Protein 2M7Z (pdb70)

CATH classification: 1.10.1450.10

Sequence (81 aa):
GSNEKPKVKKHITSALKKLVDKYRNDEHVRKVFDEIQQKLHCCGADSPKDYGENPPTSCSKDGVQFTEGCIKKVSDLSKAHGSNEKPKVKKHITSALKKLVDKYRNDEHVRKVFDEIQQKLHCCGADSPKDYGENPPTSCSKDGVQFTEGCIKKVSDLSKAHGSNEKPKVKKHITSALKKLVDKYRNDEHVRKVFDEIQQKLHCCGADSPKDYGENPPTSCSKDGVQFTEGCIKKVSDLSKAHGSNEKPKVKKHITSALKKLVDKYRNDEHVRKVFDEIQQKLHCCGADSPKDYGENPPTSCSKDGVQFTEGCIKKVSDLSKAHGSNEKPKVKKHITSALKKLVDKYRNDEHVRKVFDEIQQKLHCCGADSPKDYGENPPTSCSKDGVQFTEGCIKKVSDLSKAHGSNEKPKVKKHITSALKKLVDKYRNDEHVRKVFDEIQQKLHCCGADSPKDYGENPPTSCSKDGVQFTEGCIKKVSDLSKAHGSNEKPKVKKHITSALKKLVDKYRNDEHVRKVFDEIQQKLHCCGADSPKDYGENPPTSCSKDGVQFTEGCIKKVSDLSKAHGSNEKPKVKKHITSALKKLVDKYRNDEHVRKVFDEIQQKLHCCGADSPKDYGENPPTSCSKDGVQFTEGCIKKVSDLSKAHGSNEKPKVKKHITSALKKLVDKYRNDEHVRKVFDEIQQKLHCCGADSPKDYGENPPTSCSKDGVQFTEGCIKKVSDLSKAHGSNEKPKVKKHITSALKKLVDKYRNDEHVRKVFDEIQQKLHCCGADSPKDYGENPPTSCSKDGVQFTEGCIKKVSDLSKAHGSNEKPKVKKHITSALKKLVDKYRNDEHVRKVFDEIQQKLHCCGADSPKDYGENPPTSCSKDGVQFTEGCIKKVSDLSKAHGSNEKPKVKKHITSALKKLVDKYRNDEHVRKVFDEIQQKLHCCGADSPKDYGENPPTSCSKDGVQFTEGCIKKVSDLSKAHGSNEKPKVKKHITSALKKLVDKYRNDEHVRKVFDEIQQKLHCCGADSPKDYGENPPTSCSKDGVQFTEGCIKKVSDLSKAHGSNEKPKVKKHITSALKKLVDKYRNDEHVRKVFDEIQQKLHCCGADSPKDYGENPPTSCSKDGVQFTEGCIKKVSDLSKAHGSNEKPKVKKHITSALKKLVDKYRNDEHVRKVFDEIQQKLHCCGADSPKDYGENPPTSCSKDGVQFTEGCIKKVSDLSKAHGSNEKPKVKKHITSALKKLVDKYRNDEHVRKVFDEIQQKLHCCGADSPKDYGENPPTSCSKDGVQFTEGCIKKVSDLSKAHGSNEKPKVKKHITSALKKLVDKYRNDEHVRKVFDEIQQKLHCCGADSPKDYGENPPTSCSKDGVQFTEGCIKKVSDLSKAHGSNEKPKVKKHITSALKKLVDKYRNDEHVRKVFDEIQQKLHCCGADSPKDYGENPPTSCSKDGVQFTEGCIKKVSDLSKAHGSNEKPKVKKHITSALKKLVDKYRNDEHVRKVFDEIQQKLHCCGADSPKDYGENPPTSCSKDGVQFTEGCIKKVSDLSKAHGSNEKPKVKKHITSALKKLVDKYRNDEHVRKVFDEIQQKLHCCGADSPKDYGENPPTSCSKDGVQFTEGCIKKVSDLSKAH

Foldseek 3Di:
DPDDDDADLLNVLVVQLVLLQCCVVDVVSVVVCLVLCQVLVADGAQFPCSNPPDGDPSCDDPRGGHGGHNSVSVSCVVPPD

Structure (mmCIF, N/CA/C/O backbone):
data_2M7Z
#
_entry.id   2M7Z
#
loop_
_atom_site.group_PDB
_atom_site.id
_atom_site.type_symbol
_atom_site.label_atom_id
_atom_site.label_alt_id
_atom_site.label_comp_id
_atom_site.label_asym_id
_atom_site.label_entity_id
_atom_site.label_seq_id
_atom_site.pdbx_PDB_ins_code
_atom_site.Cartn_x
_atom_site.Cartn_y
_atom_site.Cartn_z
_atom_site.occupancy
_atom_site.B_iso_or_equiv
_atom_site.auth_seq_id
_atom_site.auth_comp_id
_atom_site.auth_asym_id
_atom_site.auth_atom_id
_atom_site.pdbx_PDB_model_num
ATOM 1 N N . GLY A 1 1 ? 1.330 0.000 0.000 1.00 13.00 1 GLY A N 1
ATOM 2 C CA . GLY A 1 1 ? 2.071 0.001 -1.247 1.00 45.03 1 GLY A CA 1
ATOM 3 C C . GLY A 1 1 ? 2.010 -1.336 -1.959 1.00 43.23 1 GLY A C 1
ATOM 4 O O . GLY A 1 1 ? 1.129 -1.566 -2.788 1.00 4.32 1 GLY A O 1
ATOM 8 N N . SER A 1 2 ? 2.950 -2.219 -1.638 1.00 34.54 2 SER A N 1
ATOM 9 C CA . SER A 1 2 ? 3.002 -3.539 -2.257 1.00 2.34 2 SER A CA 1
ATOM 10 C C . SER A 1 2 ? 1.911 -4.446 -1.696 1.00 1.21 2 SER A C 1
ATOM 11 O O . SER A 1 2 ? 1.976 -4.874 -0.544 1.00 53.43 2 SER A O 1
ATOM 19 N N . ASN A 1 3 ? 0.909 -4.735 -2.520 1.00 1.51 3 ASN A N 1
ATOM 20 C CA . ASN A 1 3 ? -0.197 -5.590 -2.107 1.00 75.23 3 ASN A CA 1
ATOM 21 C C . ASN A 1 3 ? -0.716 -6.414 -3.282 1.00 40.54 3 ASN A C 1
ATOM 22 O O . ASN A 1 3 ? -1.262 -5.869 -4.241 1.00 44.43 3 ASN A O 1
ATOM 33 N N . GLU A 1 4 ? -0.542 -7.729 -3.199 1.00 44.23 4 GLU A N 1
ATOM 34 C CA . GLU A 1 4 ? -0.992 -8.627 -4.256 1.00 41.32 4 GLU A CA 1
ATOM 35 C C . GLU A 1 4 ? -2.109 -9.538 -3.757 1.00 32.15 4 GLU A C 1
ATOM 36 O O . GLU A 1 4 ? -1.860 -10.515 -3.049 1.00 53.25 4 GLU A O 1
ATOM 48 N N . LYS A 1 5 ? -3.342 -9.211 -4.129 1.00 32.24 5 LYS A N 1
ATOM 49 C CA . LYS A 1 5 ? -4.499 -9.999 -3.720 1.00 53.23 5 LYS A CA 1
ATOM 50 C C . LYS A 1 5 ? -5.177 -10.637 -4.929 1.00 23.44 5 LYS A C 1
ATOM 51 O O . LYS A 1 5 ? -5.988 -10.017 -5.615 1.00 53.35 5 LYS A O 1
ATOM 70 N N . PRO A 1 6 ? -4.838 -11.908 -5.195 1.00 53.41 6 PRO A N 1
ATOM 71 C CA . PRO A 1 6 ? -5.404 -12.658 -6.320 1.00 32.31 6 PRO A CA 1
ATOM 72 C C . PRO A 1 6 ? -6.878 -12.991 -6.112 1.00 24.43 6 PRO A C 1
ATOM 73 O O . PRO A 1 6 ? -7.417 -12.814 -5.019 1.00 62.12 6 PRO A O 1
ATOM 84 N N . LYS A 1 7 ? -7.525 -13.475 -7.166 1.00 63.55 7 LYS A N 1
ATOM 85 C CA . LYS A 1 7 ? -8.936 -13.836 -7.100 1.00 0.42 7 LYS A CA 1
ATOM 86 C C . LYS A 1 7 ? -9.152 -15.275 -7.555 1.00 72.30 7 LYS A C 1
ATOM 87 O O . LYS A 1 7 ? -8.754 -15.655 -8.656 1.00 75.15 7 LYS A O 1
ATOM 106 N N . VAL A 1 8 ? -9.786 -16.072 -6.701 1.00 32.51 8 VAL A N 1
ATOM 107 C CA . VAL A 1 8 ? -10.058 -17.470 -7.017 1.00 3.24 8 VAL A CA 1
ATOM 108 C C . VAL A 1 8 ? -11.173 -17.593 -8.049 1.00 21.33 8 VAL A C 1
ATOM 109 O O . VAL A 1 8 ? -12.049 -16.733 -8.138 1.00 74.24 8 VAL A O 1
ATOM 122 N N . LYS A 1 9 ? -11.135 -18.669 -8.827 1.00 64.50 9 LYS A N 1
ATOM 123 C CA . LYS A 1 9 ? -12.143 -18.909 -9.853 1.00 44.51 9 LYS A CA 1
ATOM 124 C C . LYS A 1 9 ? -13.547 -18.857 -9.259 1.00 24.11 9 LYS A C 1
ATOM 125 O O . LYS A 1 9 ? -14.477 -18.346 -9.882 1.00 13.42 9 LYS A O 1
ATOM 144 N N . LYS A 1 10 ? -13.692 -19.389 -8.050 1.00 53.20 10 LYS A N 1
ATOM 145 C CA . LYS A 1 10 ? -14.982 -19.401 -7.370 1.00 22.54 10 LYS A CA 1
ATOM 146 C C . LYS A 1 10 ? -15.503 -17.983 -7.164 1.00 43.55 10 LYS A C 1
ATOM 147 O O . LYS A 1 10 ? -16.710 -17.762 -7.066 1.00 12.01 10 LYS A O 1
ATOM 166 N N . HIS A 1 11 ? -14.585 -17.023 -7.102 1.00 63.14 11 HIS A N 1
ATOM 167 C CA . HIS A 1 11 ? -14.952 -15.625 -6.911 1.00 53.43 11 HIS A CA 1
ATOM 168 C C . HIS A 1 11 ? -15.814 -15.126 -8.068 1.00 22.33 11 HIS A C 1
ATOM 169 O O . HIS A 1 11 ? -16.498 -14.110 -7.951 1.00 15.43 11 HIS A O 1
ATOM 184 N N . ILE A 1 12 ? -15.774 -15.848 -9.183 1.00 20.15 12 ILE A N 1
ATOM 185 C CA . ILE A 1 12 ? -16.551 -15.479 -10.359 1.00 52.01 12 ILE A CA 1
ATOM 186 C C . ILE A 1 12 ? -18.016 -15.254 -10.002 1.00 35.13 12 ILE A C 1
ATOM 187 O O . ILE A 1 12 ? -18.704 -14.448 -10.629 1.00 51.22 12 ILE A O 1
ATOM 203 N N . THR A 1 13 ? -18.489 -15.971 -8.987 1.00 74.41 13 THR A N 1
ATOM 204 C CA . THR A 1 13 ? -19.873 -15.850 -8.545 1.00 22.23 13 THR A CA 1
ATOM 205 C C . THR A 1 13 ? -20.153 -14.458 -7.992 1.00 53.40 13 THR A C 1
ATOM 206 O O . THR A 1 13 ? -21.241 -13.913 -8.179 1.00 12.23 13 THR A O 1
ATOM 217 N N . SER A 1 14 ? -19.165 -13.886 -7.311 1.00 40.15 14 SER A N 1
ATOM 218 C CA . SER A 1 14 ? -19.307 -12.557 -6.729 1.00 11.24 14 SER A CA 1
ATOM 219 C C . SER A 1 14 ? -19.326 -11.486 -7.815 1.00 61.24 14 SER A C 1
ATOM 220 O O . SER A 1 14 ? -20.118 -10.546 -7.762 1.00 5.43 14 SER A O 1
ATOM 228 N N . ALA A 1 15 ? -18.448 -11.637 -8.801 1.00 64.43 15 ALA A N 1
ATOM 229 C CA . ALA A 1 15 ? -18.364 -10.686 -9.902 1.00 43.32 15 ALA A CA 1
ATOM 230 C C . ALA A 1 15 ? -19.621 -10.731 -10.764 1.00 11.32 15 ALA A C 1
ATOM 231 O O . ALA A 1 15 ? -20.153 -9.692 -11.159 1.00 21.30 15 ALA A O 1
ATOM 238 N N . LEU A 1 16 ? -20.092 -11.939 -11.052 1.00 42.14 16 LEU A N 1
ATOM 239 C CA . LEU A 1 16 ? -21.288 -12.119 -11.869 1.00 25.35 16 LEU A CA 1
ATOM 240 C C . LEU A 1 16 ? -22.487 -11.416 -11.241 1.00 24.24 16 LEU A C 1
ATOM 241 O O . LEU A 1 16 ? -23.225 -10.700 -11.917 1.00 70.34 16 LEU A O 1
ATOM 257 N N . LYS A 1 17 ? -22.674 -11.623 -9.941 1.00 63.25 17 LYS A N 1
ATOM 258 C CA . LYS A 1 17 ? -23.781 -11.007 -9.220 1.00 24.04 17 LYS A CA 1
ATOM 259 C C . LYS A 1 17 ? -23.769 -9.492 -9.396 1.00 52.04 17 LYS A C 1
ATOM 260 O O . LYS A 1 17 ? -24.820 -8.864 -9.528 1.00 41.23 17 LYS A O 1
ATOM 279 N N . LYS A 1 18 ? -22.575 -8.910 -9.399 1.00 64.35 18 LYS A N 1
ATOM 280 C CA . LYS A 1 18 ? -22.425 -7.469 -9.563 1.00 33.10 18 LYS A CA 1
ATOM 281 C C . LYS A 1 18 ? -22.583 -7.068 -11.026 1.00 63.33 18 LYS A C 1
ATOM 282 O O . LYS A 1 18 ? -23.115 -6.001 -11.334 1.00 42.04 18 LYS A O 1
ATOM 301 N N . LEU A 1 19 ? -22.118 -7.930 -11.924 1.00 75.31 19 LEU A N 1
ATOM 302 C CA . LEU A 1 19 ? -22.209 -7.667 -13.356 1.00 53.31 19 LEU A CA 1
ATOM 303 C C . LEU A 1 19 ? -23.658 -7.444 -13.778 1.00 71.41 19 LEU A C 1
ATOM 304 O O . LEU A 1 19 ? -23.986 -6.436 -14.403 1.00 40.31 19 LEU A O 1
ATOM 320 N N . VAL A 1 20 ? -24.523 -8.392 -13.430 1.00 64.42 20 VAL A N 1
ATOM 321 C CA . VAL A 1 20 ? -25.937 -8.299 -13.770 1.00 14.12 20 VAL A CA 1
ATOM 322 C C . VAL A 1 20 ? -26.570 -7.057 -13.151 1.00 70.34 20 VAL A C 1
ATOM 323 O O . VAL A 1 20 ? -27.539 -6.513 -13.681 1.00 11.35 20 VAL A O 1
ATOM 336 N N . ASP A 1 21 ? -26.015 -6.614 -12.029 1.00 33.45 21 ASP A N 1
ATOM 337 C CA . ASP A 1 21 ? -26.524 -5.435 -11.338 1.00 31.12 21 ASP A CA 1
ATOM 338 C C . ASP A 1 21 ? -26.041 -4.157 -12.017 1.00 35.22 21 ASP A C 1
ATOM 339 O O . ASP A 1 21 ? -26.766 -3.164 -12.081 1.00 42.33 21 ASP A O 1
ATOM 348 N N . LYS A 1 22 ? -24.813 -4.189 -12.522 1.00 22.24 22 LYS A N 1
ATOM 349 C CA . LYS A 1 22 ? -24.232 -3.035 -13.196 1.00 41.53 22 LYS A CA 1
ATOM 350 C C . LYS A 1 22 ? -24.426 -3.132 -14.706 1.00 60.01 22 LYS A C 1
ATOM 351 O O . LYS A 1 22 ? -23.699 -2.504 -15.477 1.00 35.22 22 LYS A O 1
ATOM 370 N N . TYR A 1 23 ? -25.410 -3.921 -15.122 1.00 33.25 23 TYR A N 1
ATOM 371 C CA . TYR A 1 23 ? -25.699 -4.101 -16.539 1.00 60.24 23 TYR A CA 1
ATOM 372 C C . TYR A 1 23 ? -26.115 -2.782 -17.182 1.00 53.23 23 TYR A C 1
ATOM 373 O O . TYR A 1 23 ? -25.669 -2.445 -18.279 1.00 3.41 23 TYR A O 1
ATOM 391 N N . ARG A 1 24 ? -26.974 -2.039 -16.491 1.00 24.11 24 ARG A N 1
ATOM 392 C CA . ARG A 1 24 ? -27.452 -0.757 -16.993 1.00 44.33 24 ARG A CA 1
ATOM 393 C C . ARG A 1 24 ? -26.559 0.383 -16.511 1.00 63.04 24 ARG A C 1
ATOM 394 O O . ARG A 1 24 ? -26.915 1.555 -16.627 1.00 21.24 24 ARG A O 1
ATOM 415 N N . ASN A 1 25 ? -25.397 0.030 -15.971 1.00 31.42 25 ASN A N 1
ATOM 416 C CA . ASN A 1 25 ? -24.454 1.023 -15.470 1.00 65.32 25 ASN A CA 1
ATOM 417 C C . ASN A 1 25 ? -23.311 1.235 -16.459 1.00 74.03 25 ASN A C 1
ATOM 418 O O . ASN A 1 25 ? -22.852 2.359 -16.660 1.00 44.23 25 ASN A O 1
ATOM 429 N N . ASP A 1 26 ? -22.859 0.148 -17.074 1.00 71.22 26 ASP A N 1
ATOM 430 C CA . ASP A 1 26 ? -21.772 0.214 -18.044 1.00 1.40 26 ASP A CA 1
ATOM 431 C C . ASP A 1 26 ? -22.158 -0.487 -19.342 1.00 72.13 26 ASP A C 1
ATOM 432 O O . ASP A 1 26 ? -22.619 -1.628 -19.329 1.00 22.14 26 ASP A O 1
ATOM 441 N N . GLU A 1 27 ? -21.968 0.204 -20.462 1.00 1.01 27 GLU A N 1
ATOM 442 C CA . GLU A 1 27 ? -22.299 -0.353 -21.768 1.00 64.03 27 GLU A CA 1
ATOM 443 C C . GLU A 1 27 ? -21.433 -1.572 -22.075 1.00 33.02 27 GLU A C 1
ATOM 444 O O . GLU A 1 27 ? -21.923 -2.585 -22.574 1.00 73.35 27 GLU A O 1
ATOM 456 N N . HIS A 1 28 ? -20.143 -1.466 -21.772 1.00 53.13 28 HIS A N 1
ATOM 457 C CA . HIS A 1 28 ? -19.209 -2.559 -22.015 1.00 64.11 28 HIS A CA 1
ATOM 458 C C . HIS A 1 28 ? -19.667 -3.833 -21.311 1.00 54.41 28 HIS A C 1
ATOM 459 O O . HIS A 1 28 ? -19.410 -4.941 -21.781 1.00 30.01 28 HIS A O 1
ATOM 474 N N . VAL A 1 29 ? -20.348 -3.666 -20.181 1.00 62.33 29 VAL A N 1
ATOM 475 C CA . VAL A 1 29 ? -20.843 -4.802 -19.413 1.00 23.13 29 VAL A CA 1
ATOM 476 C C . VAL A 1 29 ? -22.009 -5.480 -20.123 1.00 12.33 29 VAL A C 1
ATOM 477 O O . VAL A 1 29 ? -22.175 -6.697 -20.043 1.00 13.03 29 VAL A O 1
ATOM 490 N N . ARG A 1 30 ? -22.815 -4.683 -20.818 1.00 22.51 30 ARG A N 1
ATOM 491 C CA . ARG A 1 30 ? -23.967 -5.206 -21.542 1.00 71.31 30 ARG A CA 1
ATOM 492 C C . ARG A 1 30 ? -23.525 -6.135 -22.669 1.00 51.24 30 ARG A C 1
ATOM 493 O O . ARG A 1 30 ? -23.964 -7.282 -22.752 1.00 21.23 30 ARG A O 1
ATOM 514 N N . LYS A 1 31 ? -22.654 -5.631 -23.537 1.00 11.41 31 LYS A N 1
ATOM 515 C CA . LYS A 1 31 ? -22.151 -6.413 -24.660 1.00 32.44 31 LYS A CA 1
ATOM 516 C C . LYS A 1 31 ? -21.424 -7.662 -24.170 1.00 54.11 31 LYS A C 1
ATOM 517 O O . LYS A 1 31 ? -21.493 -8.719 -24.798 1.00 10.31 31 LYS A O 1
ATOM 536 N N . VAL A 1 32 ? -20.729 -7.533 -23.044 1.00 72.43 32 VAL A N 1
ATOM 537 C CA . VAL A 1 32 ? -19.992 -8.652 -22.469 1.00 61.12 32 VAL A CA 1
ATOM 538 C C . VAL A 1 32 ? -20.940 -9.693 -21.886 1.00 32.44 32 VAL A C 1
ATOM 539 O O . VAL A 1 32 ? -20.894 -10.867 -22.255 1.00 12.00 32 VAL A O 1
ATOM 552 N N . PHE A 1 33 ? -21.800 -9.256 -20.972 1.00 35.10 33 PHE A N 1
ATOM 553 C CA . PHE A 1 33 ? -22.761 -10.151 -20.336 1.00 43.50 33 PHE A CA 1
ATOM 554 C C . PHE A 1 33 ? -23.725 -10.733 -21.365 1.00 31.42 33 PHE A C 1
ATOM 555 O O . PHE A 1 33 ? -24.273 -11.819 -21.173 1.00 13.25 33 PHE A O 1
ATOM 572 N N . ASP A 1 34 ? -23.927 -10.004 -22.457 1.00 34.24 34 ASP A N 1
ATOM 573 C CA . ASP A 1 34 ? -24.825 -10.448 -23.517 1.00 10.21 34 ASP A CA 1
ATOM 574 C C . ASP A 1 34 ? -24.228 -11.629 -24.276 1.00 1.24 34 ASP A C 1
ATOM 575 O O . ASP A 1 34 ? -24.898 -12.636 -24.502 1.00 11.25 34 ASP A O 1
ATOM 584 N N . GLU A 1 35 ? -22.964 -11.497 -24.667 1.00 13.41 35 GLU A N 1
ATOM 585 C CA . GLU A 1 35 ? -22.278 -12.553 -25.402 1.00 55.31 35 GLU A CA 1
ATOM 586 C C . GLU A 1 35 ? -22.095 -13.792 -24.530 1.00 42.42 35 GLU A C 1
ATOM 587 O O . GLU A 1 35 ? -22.224 -14.921 -25.003 1.00 63.14 35 GLU A O 1
ATOM 599 N N . ILE A 1 36 ? -21.793 -13.571 -23.255 1.00 44.12 36 ILE A N 1
ATOM 600 C CA . ILE A 1 36 ? -21.592 -14.668 -22.317 1.00 64.43 36 ILE A CA 1
ATOM 601 C C . ILE A 1 36 ? -22.906 -15.377 -22.011 1.00 35.32 36 ILE A C 1
ATOM 602 O O . ILE A 1 36 ? -22.938 -16.593 -21.823 1.00 24.11 36 ILE A O 1
ATOM 618 N N . GLN A 1 37 ? -23.990 -14.609 -21.964 1.00 1.20 37 GLN A N 1
ATOM 619 C CA . GLN A 1 37 ? -25.308 -15.164 -21.682 1.00 31.25 37 GLN A CA 1
ATOM 620 C C . GLN A 1 37 ? -25.757 -16.097 -22.802 1.00 13.25 37 GLN A C 1
ATOM 621 O O . GLN A 1 37 ? -26.382 -17.127 -22.550 1.00 41.02 37 GLN A O 1
ATOM 635 N N . GLN A 1 38 ? -25.435 -15.728 -24.037 1.00 52.21 38 GLN A N 1
ATOM 636 C CA . GLN A 1 38 ? -25.807 -16.532 -25.195 1.00 51.33 38 GLN A CA 1
ATOM 637 C C . GLN A 1 38 ? -24.935 -17.779 -25.295 1.00 40.10 38 GLN A C 1
ATOM 638 O O . GLN A 1 38 ? -25.441 -18.899 -25.364 1.00 64.34 38 GLN A O 1
ATOM 652 N N . LYS A 1 39 ? -23.622 -17.577 -25.302 1.00 63.42 39 LYS A N 1
ATOM 653 C CA . LYS A 1 39 ? -22.678 -18.685 -25.393 1.00 4.15 39 LYS A CA 1
ATOM 654 C C . LYS A 1 39 ? -22.899 -19.683 -24.260 1.00 54.42 39 LYS A C 1
ATOM 655 O O . LYS A 1 39 ? -22.701 -20.886 -24.432 1.00 30.13 39 LYS A O 1
ATOM 674 N N . LEU A 1 40 ? -23.313 -19.176 -23.104 1.00 1.20 40 LEU A N 1
ATOM 675 C CA . LEU A 1 40 ? -23.563 -20.023 -21.943 1.00 75.12 40 LEU A CA 1
ATOM 676 C C . LEU A 1 40 ? -25.042 -20.384 -21.841 1.00 51.41 40 LEU A C 1
ATOM 677 O O . LEU A 1 40 ? -25.440 -21.185 -20.994 1.00 43.54 40 LEU A O 1
ATOM 693 N N . HIS A 1 41 ? -25.852 -19.789 -22.711 1.00 14.41 41 HIS A N 1
ATOM 694 C CA . HIS A 1 41 ? -27.287 -20.049 -22.721 1.00 35.24 41 HIS A CA 1
ATOM 695 C C . HIS A 1 41 ? -27.882 -19.867 -21.327 1.00 53.45 41 HIS A C 1
ATOM 696 O O . HIS A 1 41 ? -28.630 -20.717 -20.844 1.00 20.01 41 HIS A O 1
ATOM 711 N N . CYS A 1 42 ? -27.545 -18.752 -20.687 1.00 23.42 42 CYS A N 1
ATOM 712 C CA . CYS A 1 42 ? -28.044 -18.458 -19.349 1.00 3.00 42 CYS A CA 1
ATOM 713 C C . CYS A 1 42 ? -28.583 -17.033 -19.271 1.00 54.32 42 CYS A C 1
ATOM 714 O O . CYS A 1 42 ? -28.383 -16.230 -20.183 1.00 63.34 42 CYS A O 1
ATOM 721 N N . CYS A 1 43 ? -29.269 -16.725 -18.175 1.00 50.34 43 CYS A N 1
ATOM 722 C CA . CYS A 1 43 ? -29.838 -15.397 -17.977 1.00 33.31 43 CYS A CA 1
ATOM 723 C C . CYS A 1 43 ? -29.333 -14.778 -16.677 1.00 40.42 43 CYS A C 1
ATOM 724 O O . CYS A 1 43 ? -29.193 -15.462 -15.664 1.00 52.51 43 CYS A O 1
ATOM 731 N N . GLY A 1 44 ? -29.061 -13.477 -16.715 1.00 3.42 44 GLY A N 1
ATOM 732 C CA . GLY A 1 44 ? -28.574 -12.786 -15.535 1.00 32.13 44 GLY A CA 1
ATOM 733 C C . GLY A 1 44 ? -27.397 -13.493 -14.893 1.00 62.24 44 GLY A C 1
ATOM 734 O O . GLY A 1 44 ? -26.823 -14.412 -15.477 1.00 44.45 44 GLY A O 1
ATOM 738 N N . ALA A 1 45 ? -27.035 -13.064 -13.689 1.00 10.51 45 ALA A N 1
ATOM 739 C CA . ALA A 1 45 ? -25.919 -13.662 -12.968 1.00 5.11 45 ALA A CA 1
ATOM 740 C C . ALA A 1 45 ? -26.326 -14.982 -12.323 1.00 61.52 45 ALA A C 1
ATOM 741 O O . ALA A 1 45 ? -25.860 -16.049 -12.723 1.00 63.43 45 ALA A O 1
ATOM 748 N N . ASP A 1 46 ? -27.197 -14.903 -11.324 1.00 33.44 46 ASP A N 1
ATOM 749 C CA . ASP A 1 46 ? -27.668 -16.093 -10.624 1.00 2.05 46 ASP A CA 1
ATOM 750 C C . ASP A 1 46 ? -29.082 -16.458 -11.062 1.00 54.15 46 ASP A C 1
ATOM 751 O O . ASP A 1 46 ? -29.603 -17.513 -10.700 1.00 0.35 46 ASP A O 1
ATOM 760 N N . SER A 1 47 ? -29.699 -15.578 -11.845 1.00 15.04 47 SER A N 1
ATOM 761 C CA . SER A 1 47 ? -31.056 -15.805 -12.329 1.00 61.11 47 SER A CA 1
ATOM 762 C C . SER A 1 47 ? -31.513 -14.657 -13.223 1.00 42.45 47 SER A C 1
ATOM 763 O O . SER A 1 47 ? -30.958 -13.558 -13.198 1.00 51.22 47 SER A O 1
ATOM 771 N N . PRO A 1 48 ? -32.550 -14.916 -14.034 1.00 45.52 48 PRO A N 1
ATOM 772 C CA . PRO A 1 48 ? -33.105 -13.917 -14.952 1.00 53.20 48 PRO A CA 1
ATOM 773 C C . PRO A 1 48 ? -33.833 -12.796 -14.218 1.00 33.14 48 PRO A C 1
ATOM 774 O O . PRO A 1 48 ? -33.976 -11.689 -14.737 1.00 73.24 48 PRO A O 1
ATOM 785 N N . LYS A 1 49 ? -34.292 -13.090 -13.006 1.00 2.44 49 LYS A N 1
ATOM 786 C CA . LYS A 1 49 ? -35.004 -12.107 -12.198 1.00 1.43 49 LYS A CA 1
ATOM 787 C C . LYS A 1 49 ? -34.089 -10.945 -11.823 1.00 52.21 49 LYS A C 1
ATOM 788 O O . LYS A 1 49 ? -34.557 -9.872 -11.442 1.00 13.12 49 LYS A O 1
ATOM 807 N N . ASP A 1 50 ? -32.784 -11.165 -11.935 1.00 71.55 50 ASP A N 1
ATOM 808 C CA . ASP A 1 50 ? -31.804 -10.136 -11.611 1.00 2.30 50 ASP A CA 1
ATOM 809 C C . ASP A 1 50 ? -32.047 -8.875 -12.435 1.00 21.11 50 ASP A C 1
ATOM 810 O O . ASP A 1 50 ? -31.651 -7.778 -12.041 1.00 13.23 50 ASP A O 1
ATOM 819 N N . TYR A 1 51 ? -32.699 -9.040 -13.581 1.00 25.04 51 TYR A N 1
ATOM 820 C CA . TYR A 1 51 ? -32.991 -7.916 -14.462 1.00 72.00 51 TYR A CA 1
ATOM 821 C C . TYR A 1 51 ? -34.364 -7.326 -14.155 1.00 73.22 51 TYR A C 1
ATOM 822 O O . TYR A 1 51 ? -34.646 -6.175 -14.486 1.00 74.41 51 TYR A O 1
ATOM 840 N N . GLY A 1 52 ? -35.216 -8.125 -13.519 1.00 23.13 52 GLY A N 1
ATOM 841 C CA . GLY A 1 52 ? -36.549 -7.666 -13.177 1.00 32.05 52 GLY A CA 1
ATOM 842 C C . GLY A 1 52 ? -37.633 -8.448 -13.891 1.00 61.44 52 GLY A C 1
ATOM 843 O O . GLY A 1 52 ? -38.057 -9.504 -13.422 1.00 12.42 52 GLY A O 1
ATOM 847 N N . GLU A 1 53 ? -38.083 -7.929 -15.030 1.00 23.24 53 GLU A N 1
ATOM 848 C CA . GLU A 1 53 ? -39.126 -8.586 -15.808 1.00 61.04 53 GLU A CA 1
ATOM 849 C C . GLU A 1 53 ? -38.920 -8.350 -17.302 1.00 12.51 53 GLU A C 1
ATOM 850 O O . GLU A 1 53 ? -39.846 -8.500 -18.098 1.00 10.41 53 GLU A O 1
ATOM 862 N N . ASN A 1 54 ? -37.699 -7.978 -17.674 1.00 34.14 54 ASN A N 1
ATOM 863 C CA . ASN A 1 54 ? -37.371 -7.719 -19.071 1.00 35.41 54 ASN A CA 1
ATOM 864 C C . ASN A 1 54 ? -35.871 -7.851 -19.311 1.00 25.22 54 ASN A C 1
ATOM 865 O O . ASN A 1 54 ? -35.151 -6.863 -19.458 1.00 52.14 54 ASN A O 1
ATOM 876 N N . PRO A 1 55 ? -35.385 -9.101 -19.352 1.00 13.05 55 PRO A N 1
ATOM 877 C CA . PRO A 1 55 ? -33.966 -9.392 -19.575 1.00 31.35 55 PRO A CA 1
ATOM 878 C C . PRO A 1 55 ? -33.525 -9.070 -20.998 1.00 42.21 55 PRO A C 1
ATOM 879 O O . PRO A 1 55 ? -34.342 -8.834 -21.889 1.00 23.05 55 PRO A O 1
ATOM 890 N N . PRO A 1 56 ? -32.202 -9.059 -21.220 1.00 71.04 56 PRO A N 1
ATOM 891 C CA . PRO A 1 56 ? -31.623 -8.768 -22.535 1.00 43.20 56 PRO A CA 1
ATOM 892 C C . PRO A 1 56 ? -31.882 -9.883 -23.543 1.00 1.54 56 PRO A C 1
ATOM 893 O O . PRO A 1 56 ? -32.177 -11.018 -23.167 1.00 4.31 56 PRO A O 1
ATOM 904 N N . THR A 1 57 ? -31.770 -9.552 -24.826 1.00 31.34 57 THR A N 1
ATOM 905 C CA . THR A 1 57 ? -31.993 -10.525 -25.887 1.00 60.35 57 THR A CA 1
ATOM 906 C C . THR A 1 57 ? -31.073 -11.731 -25.731 1.00 10.42 57 THR A C 1
ATOM 907 O O . THR A 1 57 ? -31.374 -12.821 -26.218 1.00 2.55 57 THR A O 1
ATOM 918 N N . SER A 1 58 ? -29.951 -11.528 -25.048 1.00 2.11 58 SER A N 1
ATOM 919 C CA . SER A 1 58 ? -28.985 -12.598 -24.830 1.00 21.33 58 SER A CA 1
ATOM 920 C C . SER A 1 58 ? -29.582 -13.699 -23.959 1.00 22.55 58 SER A C 1
ATOM 921 O O . SER A 1 58 ? -29.070 -14.819 -23.915 1.00 14.21 58 SER A O 1
ATOM 929 N N . CYS A 1 59 ? -30.668 -13.374 -23.266 1.00 3.55 59 CYS A N 1
ATOM 930 C CA . CYS A 1 59 ? -31.336 -14.333 -22.394 1.00 50.44 59 CYS A CA 1
ATOM 931 C C . CYS A 1 59 ? -32.154 -15.330 -23.210 1.00 21.14 59 CYS A C 1
ATOM 932 O O . CYS A 1 59 ? -32.409 -16.449 -22.766 1.00 22.55 59 CYS A O 1
ATOM 939 N N . SER A 1 60 ? -32.562 -14.916 -24.405 1.00 1.52 60 SER A N 1
ATOM 940 C CA . SER A 1 60 ? -33.354 -15.771 -25.281 1.00 42.42 60 SER A CA 1
ATOM 941 C C . SER A 1 60 ? -32.629 -16.016 -26.601 1.00 2.10 60 SER A C 1
ATOM 942 O O . SER A 1 60 ? -31.713 -15.278 -26.967 1.00 35.11 60 SER A O 1
ATOM 950 N N . LYS A 1 61 ? -33.045 -17.058 -27.312 1.00 63.24 61 LYS A N 1
ATOM 951 C CA . LYS A 1 61 ? -32.438 -17.403 -28.593 1.00 3.44 61 LYS A CA 1
ATOM 952 C C . LYS A 1 61 ? -33.363 -18.299 -29.410 1.00 25.25 61 LYS A C 1
ATOM 953 O O . LYS A 1 61 ? -33.870 -19.304 -28.910 1.00 4.53 61 LYS A O 1
ATOM 972 N N . ASP A 1 62 ? -33.576 -17.931 -30.668 1.00 14.32 62 ASP A N 1
ATOM 973 C CA . ASP A 1 62 ? -34.438 -18.703 -31.555 1.00 33.42 62 ASP A CA 1
ATOM 974 C C . ASP A 1 62 ? -35.863 -18.761 -31.013 1.00 73.04 62 ASP A C 1
ATOM 975 O O . ASP A 1 62 ? -36.603 -19.706 -31.285 1.00 15.55 62 ASP A O 1
ATOM 984 N N . GLY A 1 63 ? -36.241 -17.744 -30.245 1.00 41.41 63 GLY A N 1
ATOM 985 C CA . GLY A 1 63 ? -37.575 -17.699 -29.677 1.00 14.44 63 GLY A CA 1
ATOM 986 C C . GLY A 1 63 ? -37.711 -18.572 -28.445 1.00 43.21 63 GLY A C 1
ATOM 987 O O . GLY A 1 63 ? -38.810 -19.004 -28.099 1.00 73.12 63 GLY A O 1
ATOM 991 N N . VAL A 1 64 ? -36.589 -18.834 -27.781 1.00 72.13 64 VAL A N 1
ATOM 992 C CA . VAL A 1 64 ? -36.587 -19.662 -26.581 1.00 60.33 64 VAL A CA 1
ATOM 993 C C . VAL A 1 64 ? -35.993 -18.910 -25.396 1.00 25.42 64 VAL A C 1
ATOM 994 O O . VAL A 1 64 ? -35.199 -17.986 -25.570 1.00 12.10 64 VAL A O 1
ATOM 1007 N N . GLN A 1 65 ? -36.382 -19.314 -24.191 1.00 24.13 65 GLN A N 1
ATOM 1008 C CA . GLN A 1 65 ? -35.887 -18.678 -22.976 1.00 3.33 65 GLN A CA 1
ATOM 1009 C C . GLN A 1 65 ? -34.966 -19.618 -22.205 1.00 33.23 65 GLN A C 1
ATOM 1010 O O . GLN A 1 65 ? -35.264 -20.802 -22.046 1.00 65.42 65 GLN A O 1
ATOM 1024 N N . PHE A 1 66 ? -33.847 -19.083 -21.727 1.00 74.34 66 PHE A N 1
ATOM 1025 C CA . PHE A 1 66 ? -32.882 -19.875 -20.974 1.00 33.42 66 PHE A CA 1
ATOM 1026 C C . PHE A 1 66 ? -33.209 -19.857 -19.483 1.00 51.24 66 PHE A C 1
ATOM 1027 O O . PHE A 1 66 ? -33.012 -18.848 -18.805 1.00 32.33 66 PHE A O 1
ATOM 1044 N N . THR A 1 67 ? -33.711 -20.980 -18.980 1.00 22.25 67 THR A N 1
ATOM 1045 C CA . THR A 1 67 ? -34.067 -21.094 -17.571 1.00 11.21 67 THR A CA 1
ATOM 1046 C C . THR A 1 67 ? -32.892 -21.607 -16.746 1.00 52.03 67 THR A C 1
ATOM 1047 O O . THR A 1 67 ? -33.050 -22.500 -15.915 1.00 3.15 67 THR A O 1
ATOM 1058 N N . GLU A 1 68 ? -31.715 -21.036 -16.982 1.00 51.04 68 GLU A N 1
ATOM 1059 C CA . GLU A 1 68 ? -30.514 -21.437 -16.260 1.00 64.32 68 GLU A CA 1
ATOM 1060 C C . GLU A 1 68 ? -29.660 -20.223 -15.907 1.00 42.34 68 GLU A C 1
ATOM 1061 O O . GLU A 1 68 ? -29.627 -19.238 -16.644 1.00 71.02 68 GLU A O 1
ATOM 1073 N N . GLY A 1 69 ? -28.970 -20.301 -14.774 1.00 4.25 69 GLY A N 1
ATOM 1074 C CA . GLY A 1 69 ? -28.126 -19.202 -14.342 1.00 24.14 69 GLY A CA 1
ATOM 1075 C C . GLY A 1 69 ? -26.764 -19.221 -15.007 1.00 25.35 69 GLY A C 1
ATOM 1076 O O . GLY A 1 69 ? -26.440 -20.149 -15.749 1.00 41.54 69 GLY A O 1
ATOM 1080 N N . CYS A 1 70 ? -25.963 -18.194 -14.741 1.00 61.54 70 CYS A N 1
ATOM 1081 C CA . CYS A 1 70 ? -24.629 -18.095 -15.321 1.00 2.24 70 CYS A CA 1
ATOM 1082 C C . CYS A 1 70 ? -23.568 -18.558 -14.326 1.00 71.44 70 CYS A C 1
ATOM 1083 O O . CYS A 1 70 ? -22.610 -19.237 -14.697 1.00 43.11 70 CYS A O 1
ATOM 1090 N N . ILE A 1 71 ? -23.747 -18.188 -13.063 1.00 52.41 71 ILE A N 1
ATOM 1091 C CA . ILE A 1 71 ? -22.807 -18.566 -12.016 1.00 21.43 71 ILE A CA 1
ATOM 1092 C C . ILE A 1 71 ? -22.626 -20.080 -11.960 1.00 13.51 71 ILE A C 1
ATOM 1093 O O . ILE A 1 71 ? -21.525 -20.577 -11.724 1.00 42.52 71 ILE A O 1
ATOM 1109 N N . LYS A 1 72 ? -23.715 -20.808 -12.180 1.00 73.21 72 LYS A N 1
ATOM 1110 C CA . LYS A 1 72 ? -23.679 -22.266 -12.158 1.00 44.35 72 LYS A CA 1
ATOM 1111 C C . LYS A 1 72 ? -23.229 -22.819 -13.507 1.00 50.31 72 LYS A C 1
ATOM 1112 O O . LYS A 1 72 ? -22.468 -23.784 -13.571 1.00 71.45 72 LYS A O 1
ATOM 1131 N N . LYS A 1 73 ? -23.703 -22.200 -14.583 1.00 12.31 73 LYS A N 1
ATOM 1132 C CA . LYS A 1 73 ? -23.348 -22.627 -15.931 1.00 34.51 73 LYS A CA 1
ATOM 1133 C C . LYS A 1 73 ? -21.841 -22.541 -16.150 1.00 54.33 73 LYS A C 1
ATOM 1134 O O . LYS A 1 73 ? -21.218 -23.489 -16.628 1.00 41.42 73 LYS A O 1
ATOM 1153 N N . VAL A 1 74 ? -21.261 -21.398 -15.797 1.00 32.11 74 VAL A N 1
ATOM 1154 C CA . VAL A 1 74 ? -19.827 -21.189 -15.953 1.00 2.32 74 VAL A CA 1
ATOM 1155 C C . VAL A 1 74 ? -19.032 -22.269 -15.228 1.00 62.13 74 VAL A C 1
ATOM 1156 O O . VAL A 1 74 ? -17.951 -22.660 -15.669 1.00 41.21 74 VAL A O 1
ATOM 1169 N N . SER A 1 75 ? -19.575 -22.749 -14.114 1.00 1.21 75 SER A N 1
ATOM 1170 C CA . SER A 1 75 ? -18.915 -23.783 -13.325 1.00 43.44 75 SER A CA 1
ATOM 1171 C C . SER A 1 75 ? -18.988 -25.133 -14.031 1.00 23.42 75 SER A C 1
ATOM 1172 O O . SER A 1 75 ? -18.035 -25.912 -14.004 1.00 22.51 75 SER A O 1
ATOM 1180 N N . ASP A 1 76 ? -20.125 -25.404 -14.661 1.00 53.43 76 ASP A N 1
ATOM 1181 C CA . ASP A 1 76 ? -20.324 -26.659 -15.375 1.00 71.54 76 ASP A CA 1
ATOM 1182 C C . ASP A 1 76 ? -19.205 -26.893 -16.385 1.00 60.34 76 ASP A C 1
ATOM 1183 O O . ASP A 1 76 ? -18.636 -27.983 -16.456 1.00 24.30 76 ASP A O 1
ATOM 1192 N N . LEU A 1 77 ? -18.895 -25.864 -17.166 1.00 72.11 77 LEU A N 1
ATOM 1193 C CA . LEU A 1 77 ? -17.844 -25.957 -18.174 1.00 34.33 77 LEU A CA 1
ATOM 1194 C C . LEU A 1 77 ? -16.469 -25.756 -17.546 1.00 62.32 77 LEU A C 1
ATOM 1195 O O . LEU A 1 77 ? -15.480 -26.336 -17.995 1.00 41.34 77 LEU A O 1
ATOM 1211 N N . SER A 1 78 ? -16.414 -24.933 -16.504 1.00 21.20 78 SER A N 1
ATOM 1212 C CA . SER A 1 78 ? -15.159 -24.655 -15.815 1.00 52.42 78 SER A CA 1
ATOM 1213 C C . SER A 1 78 ? -14.503 -25.947 -15.338 1.00 1.41 78 SER A C 1
ATOM 1214 O O . SER A 1 78 ? -13.342 -26.218 -15.645 1.00 2.51 78 SER A O 1
ATOM 1222 N N . LYS A 1 79 ? -15.255 -26.741 -14.584 1.00 72.55 79 LYS A N 1
ATOM 1223 C CA . LYS A 1 79 ? -14.750 -28.006 -14.064 1.00 63.43 79 LYS A CA 1
ATOM 1224 C C . LYS A 1 79 ? -14.531 -29.010 -15.192 1.00 1.10 79 LYS A C 1
ATOM 1225 O O . LYS A 1 79 ? -13.680 -29.894 -15.092 1.00 54.35 79 LYS A O 1
ATOM 1244 N N . ALA A 1 80 ? -15.303 -28.866 -16.264 1.00 61.01 80 ALA A N 1
ATOM 1245 C CA . ALA A 1 80 ? -15.191 -29.758 -17.412 1.00 5.24 80 ALA A CA 1
ATOM 1246 C C . ALA A 1 80 ? -13.881 -29.528 -18.159 1.00 54.02 80 ALA A C 1
ATOM 1247 O O . ALA A 1 80 ? -13.499 -28.388 -18.427 1.00 33.33 80 ALA A O 1
ATOM 1254 N N . HIS A 1 81 ? -13.197 -30.617 -18.494 1.00 31.54 81 HIS A N 1
ATOM 1255 C CA . HIS A 1 81 ? -11.930 -30.534 -19.211 1.00 23.12 81 HIS A CA 1
ATOM 1256 C C . HIS A 1 81 ? -11.933 -31.454 -20.428 1.00 24.22 81 HIS A C 1
ATOM 1257 O O . HIS A 1 81 ? -12.890 -32.195 -20.656 1.00 1.35 81 HIS A O 1
ATOM 1272 N N . GLY A 1 1 ? 0.173 0.499 -8.304 1.00 61.22 1 GLY A N 2
ATOM 1273 C CA . GLY A 1 1 ? 1.115 -0.080 -9.244 1.00 71.33 1 GLY A CA 2
ATOM 1274 C C . GLY A 1 1 ? 2.184 -0.908 -8.559 1.00 11.23 1 GLY A C 2
ATOM 1275 O O . GLY A 1 1 ? 3.358 -0.844 -8.924 1.00 74.04 1 GLY A O 2
ATOM 1279 N N . SER A 1 2 ? 1.778 -1.686 -7.560 1.00 43.41 2 SER A N 2
ATOM 1280 C CA . SER A 1 2 ? 2.711 -2.525 -6.818 1.00 23.23 2 SER A CA 2
ATOM 1281 C C . SER A 1 2 ? 2.658 -3.967 -7.314 1.00 13.02 2 SER A C 2
ATOM 1282 O O . SER A 1 2 ? 3.683 -4.558 -7.650 1.00 2.43 2 SER A O 2
ATOM 1290 N N . ASN A 1 3 ? 1.453 -4.527 -7.357 1.00 21.05 3 ASN A N 2
ATOM 1291 C CA . ASN A 1 3 ? 1.264 -5.900 -7.811 1.00 3.02 3 ASN A CA 2
ATOM 1292 C C . ASN A 1 3 ? -0.220 -6.235 -7.929 1.00 4.41 3 ASN A C 2
ATOM 1293 O O . ASN A 1 3 ? -0.999 -5.976 -7.012 1.00 44.34 3 ASN A O 2
ATOM 1304 N N . GLU A 1 4 ? -0.602 -6.812 -9.064 1.00 20.03 4 GLU A N 2
ATOM 1305 C CA . GLU A 1 4 ? -1.992 -7.182 -9.301 1.00 54.31 4 GLU A CA 2
ATOM 1306 C C . GLU A 1 4 ? -2.395 -8.371 -8.434 1.00 22.12 4 GLU A C 2
ATOM 1307 O O . GLU A 1 4 ? -1.652 -9.345 -8.312 1.00 71.53 4 GLU A O 2
ATOM 1319 N N . LYS A 1 5 ? -3.576 -8.284 -7.832 1.00 0.34 5 LYS A N 2
ATOM 1320 C CA . LYS A 1 5 ? -4.080 -9.351 -6.976 1.00 23.24 5 LYS A CA 2
ATOM 1321 C C . LYS A 1 5 ? -5.302 -10.017 -7.599 1.00 32.41 5 LYS A C 2
ATOM 1322 O O . LYS A 1 5 ? -6.431 -9.542 -7.471 1.00 43.05 5 LYS A O 2
ATOM 1341 N N . PRO A 1 6 ? -5.075 -11.145 -8.288 1.00 74.34 6 PRO A N 2
ATOM 1342 C CA . PRO A 1 6 ? -6.147 -11.902 -8.943 1.00 42.33 6 PRO A CA 2
ATOM 1343 C C . PRO A 1 6 ? -7.071 -12.584 -7.941 1.00 21.34 6 PRO A C 2
ATOM 1344 O O . PRO A 1 6 ? -6.778 -12.636 -6.746 1.00 31.21 6 PRO A O 2
ATOM 1355 N N . LYS A 1 7 ? -8.188 -13.108 -8.434 1.00 11.31 7 LYS A N 2
ATOM 1356 C CA . LYS A 1 7 ? -9.155 -13.789 -7.582 1.00 74.40 7 LYS A CA 2
ATOM 1357 C C . LYS A 1 7 ? -9.459 -15.187 -8.113 1.00 51.55 7 LYS A C 2
ATOM 1358 O O . LYS A 1 7 ? -9.483 -15.410 -9.324 1.00 4.40 7 LYS A O 2
ATOM 1377 N N . VAL A 1 8 ? -9.693 -16.124 -7.201 1.00 25.33 8 VAL A N 2
ATOM 1378 C CA . VAL A 1 8 ? -9.998 -17.499 -7.578 1.00 25.21 8 VAL A CA 2
ATOM 1379 C C . VAL A 1 8 ? -11.139 -17.552 -8.587 1.00 14.13 8 VAL A C 2
ATOM 1380 O O . VAL A 1 8 ? -12.029 -16.701 -8.580 1.00 1.43 8 VAL A O 2
ATOM 1393 N N . LYS A 1 9 ? -11.109 -18.558 -9.454 1.00 51.11 9 LYS A N 2
ATOM 1394 C CA . LYS A 1 9 ? -12.142 -18.725 -10.469 1.00 52.45 9 LYS A CA 2
ATOM 1395 C C . LYS A 1 9 ? -13.524 -18.815 -9.830 1.00 51.30 9 LYS A C 2
ATOM 1396 O O . LYS A 1 9 ? -14.482 -18.208 -10.309 1.00 52.21 9 LYS A O 2
ATOM 1415 N N . LYS A 1 10 ? -13.620 -19.575 -8.744 1.00 52.34 10 LYS A N 2
ATOM 1416 C CA . LYS A 1 10 ? -14.884 -19.743 -8.037 1.00 1.53 10 LYS A CA 2
ATOM 1417 C C . LYS A 1 10 ? -15.494 -18.390 -7.684 1.00 5.44 10 LYS A C 2
ATOM 1418 O O . LYS A 1 10 ? -16.713 -18.255 -7.580 1.00 72.01 10 LYS A O 2
ATOM 1437 N N . HIS A 1 11 ? -14.637 -17.389 -7.501 1.00 73.30 11 HIS A N 2
ATOM 1438 C CA . HIS A 1 11 ? -15.093 -16.046 -7.162 1.00 5.34 11 HIS A CA 2
ATOM 1439 C C . HIS A 1 11 ? -16.087 -15.531 -8.198 1.00 43.11 11 HIS A C 2
ATOM 1440 O O . HIS A 1 11 ? -16.921 -14.676 -7.900 1.00 75.11 11 HIS A O 2
ATOM 1455 N N . ILE A 1 12 ? -15.991 -16.056 -9.415 1.00 5.22 12 ILE A N 2
ATOM 1456 C CA . ILE A 1 12 ? -16.882 -15.649 -10.494 1.00 65.24 12 ILE A CA 2
ATOM 1457 C C . ILE A 1 12 ? -18.342 -15.737 -10.064 1.00 61.24 12 ILE A C 2
ATOM 1458 O O . ILE A 1 12 ? -19.188 -14.978 -10.539 1.00 21.40 12 ILE A O 2
ATOM 1474 N N . THR A 1 13 ? -18.632 -16.668 -9.161 1.00 31.14 13 THR A N 2
ATOM 1475 C CA . THR A 1 13 ? -19.990 -16.856 -8.665 1.00 42.52 13 THR A CA 2
ATOM 1476 C C . THR A 1 13 ? -20.553 -15.557 -8.100 1.00 52.43 13 THR A C 2
ATOM 1477 O O . THR A 1 13 ? -21.570 -15.051 -8.576 1.00 21.23 13 THR A O 2
ATOM 1488 N N . SER A 1 14 ? -19.886 -15.020 -7.083 1.00 61.35 14 SER A N 2
ATOM 1489 C CA . SER A 1 14 ? -20.322 -13.781 -6.451 1.00 54.25 14 SER A CA 2
ATOM 1490 C C . SER A 1 14 ? -20.173 -12.601 -7.408 1.00 22.53 14 SER A C 2
ATOM 1491 O O . SER A 1 14 ? -20.977 -11.670 -7.393 1.00 34.40 14 SER A O 2
ATOM 1499 N N . ALA A 1 15 ? -19.136 -12.649 -8.238 1.00 75.24 15 ALA A N 2
ATOM 1500 C CA . ALA A 1 15 ? -18.881 -11.587 -9.203 1.00 53.22 15 ALA A CA 2
ATOM 1501 C C . ALA A 1 15 ? -20.003 -11.499 -10.233 1.00 21.04 15 ALA A C 2
ATOM 1502 O O . ALA A 1 15 ? -20.279 -10.428 -10.775 1.00 73.21 15 ALA A O 2
ATOM 1509 N N . LEU A 1 16 ? -20.646 -12.631 -10.498 1.00 44.21 16 LEU A N 2
ATOM 1510 C CA . LEU A 1 16 ? -21.738 -12.682 -11.464 1.00 22.01 16 LEU A CA 2
ATOM 1511 C C . LEU A 1 16 ? -23.001 -12.046 -10.892 1.00 44.41 16 LEU A C 2
ATOM 1512 O O . LEU A 1 16 ? -23.658 -11.241 -11.553 1.00 61.42 16 LEU A O 2
ATOM 1528 N N . LYS A 1 17 ? -23.334 -12.409 -9.658 1.00 65.22 17 LYS A N 2
ATOM 1529 C CA . LYS A 1 17 ? -24.515 -11.872 -8.994 1.00 53.03 17 LYS A CA 2
ATOM 1530 C C . LYS A 1 17 ? -24.486 -10.347 -8.982 1.00 13.03 17 LYS A C 2
ATOM 1531 O O . LYS A 1 17 ? -25.523 -9.695 -9.105 1.00 52.34 17 LYS A O 2
ATOM 1550 N N . LYS A 1 18 ? -23.292 -9.784 -8.833 1.00 11.31 18 LYS A N 2
ATOM 1551 C CA . LYS A 1 18 ? -23.127 -8.335 -8.807 1.00 24.31 18 LYS A CA 2
ATOM 1552 C C . LYS A 1 18 ? -23.181 -7.756 -10.217 1.00 33.10 18 LYS A C 2
ATOM 1553 O O . LYS A 1 18 ? -23.687 -6.653 -10.427 1.00 12.22 18 LYS A O 2
ATOM 1572 N N . LEU A 1 19 ? -22.659 -8.507 -11.181 1.00 10.25 19 LEU A N 2
ATOM 1573 C CA . LEU A 1 19 ? -22.650 -8.068 -12.572 1.00 22.51 19 LEU A CA 2
ATOM 1574 C C . LEU A 1 19 ? -24.068 -7.817 -13.073 1.00 74.41 19 LEU A C 2
ATOM 1575 O O . LEU A 1 19 ? -24.374 -6.743 -13.591 1.00 60.45 19 LEU A O 2
ATOM 1591 N N . VAL A 1 20 ? -24.932 -8.815 -12.913 1.00 53.12 20 VAL A N 2
ATOM 1592 C CA . VAL A 1 20 ? -26.320 -8.701 -13.346 1.00 61.42 20 VAL A CA 2
ATOM 1593 C C . VAL A 1 20 ? -27.020 -7.539 -12.650 1.00 65.41 20 VAL A C 2
ATOM 1594 O O . VAL A 1 20 ? -27.957 -6.952 -13.190 1.00 72.44 20 VAL A O 2
ATOM 1607 N N . ASP A 1 21 ? -26.557 -7.212 -11.449 1.00 11.04 21 ASP A N 2
ATOM 1608 C CA . ASP A 1 21 ? -27.137 -6.118 -10.678 1.00 73.20 21 ASP A CA 2
ATOM 1609 C C . ASP A 1 21 ? -26.624 -4.771 -11.176 1.00 1.33 21 ASP A C 2
ATOM 1610 O O . ASP A 1 21 ? -27.327 -3.763 -11.108 1.00 55.54 21 ASP A O 2
ATOM 1619 N N . LYS A 1 22 ? -25.392 -4.760 -11.675 1.00 35.14 22 LYS A N 2
ATOM 1620 C CA . LYS A 1 22 ? -24.783 -3.537 -12.184 1.00 73.32 22 LYS A CA 2
ATOM 1621 C C . LYS A 1 22 ? -24.829 -3.501 -13.708 1.00 53.24 22 LYS A C 2
ATOM 1622 O O . LYS A 1 22 ? -24.077 -2.762 -14.344 1.00 71.02 22 LYS A O 2
ATOM 1641 N N . TYR A 1 23 ? -25.717 -4.301 -14.288 1.00 61.21 23 TYR A N 2
ATOM 1642 C CA . TYR A 1 23 ? -25.860 -4.361 -15.738 1.00 11.21 23 TYR A CA 2
ATOM 1643 C C . TYR A 1 23 ? -26.228 -2.993 -16.306 1.00 22.33 23 TYR A C 2
ATOM 1644 O O . TYR A 1 23 ? -25.686 -2.566 -17.325 1.00 5.32 23 TYR A O 2
ATOM 1662 N N . ARG A 1 24 ? -27.153 -2.312 -15.638 1.00 1.13 24 ARG A N 2
ATOM 1663 C CA . ARG A 1 24 ? -27.595 -0.993 -16.075 1.00 24.13 24 ARG A CA 2
ATOM 1664 C C . ARG A 1 24 ? -26.761 0.104 -15.419 1.00 51.34 24 ARG A C 2
ATOM 1665 O O . ARG A 1 24 ? -27.119 1.280 -15.465 1.00 53.21 24 ARG A O 2
ATOM 1686 N N . ASN A 1 25 ? -25.648 -0.290 -14.810 1.00 3.23 25 ASN A N 2
ATOM 1687 C CA . ASN A 1 25 ? -24.764 0.660 -14.144 1.00 3.00 25 ASN A CA 2
ATOM 1688 C C . ASN A 1 25 ? -23.536 0.953 -15.001 1.00 23.23 25 ASN A C 2
ATOM 1689 O O . ASN A 1 25 ? -23.058 2.086 -15.052 1.00 3.21 25 ASN A O 2
ATOM 1700 N N . ASP A 1 26 ? -23.031 -0.076 -15.672 1.00 24.31 26 ASP A N 2
ATOM 1701 C CA . ASP A 1 26 ? -21.859 0.070 -16.528 1.00 53.22 26 ASP A CA 2
ATOM 1702 C C . ASP A 1 26 ? -22.125 -0.506 -17.916 1.00 0.34 26 ASP A C 2
ATOM 1703 O O . ASP A 1 26 ? -22.594 -1.635 -18.049 1.00 74.21 26 ASP A O 2
ATOM 1712 N N . GLU A 1 27 ? -21.822 0.279 -18.945 1.00 12.53 27 GLU A N 2
ATOM 1713 C CA . GLU A 1 27 ? -22.031 -0.153 -20.322 1.00 4.33 27 GLU A CA 2
ATOM 1714 C C . GLU A 1 27 ? -21.136 -1.342 -20.660 1.00 51.20 27 GLU A C 2
ATOM 1715 O O . GLU A 1 27 ? -21.573 -2.300 -21.298 1.00 71.20 27 GLU A O 2
ATOM 1727 N N . HIS A 1 28 ? -19.881 -1.272 -20.228 1.00 63.14 28 HIS A N 2
ATOM 1728 C CA . HIS A 1 28 ? -18.924 -2.342 -20.485 1.00 65.41 28 HIS A CA 2
ATOM 1729 C C . HIS A 1 28 ? -19.429 -3.669 -19.927 1.00 34.12 28 HIS A C 2
ATOM 1730 O O . HIS A 1 28 ? -19.117 -4.736 -20.455 1.00 71.33 28 HIS A O 2
ATOM 1745 N N . VAL A 1 29 ? -20.212 -3.595 -18.855 1.00 2.23 29 VAL A N 2
ATOM 1746 C CA . VAL A 1 29 ? -20.761 -4.789 -18.225 1.00 32.51 29 VAL A CA 2
ATOM 1747 C C . VAL A 1 29 ? -21.851 -5.414 -19.088 1.00 73.14 29 VAL A C 2
ATOM 1748 O O . VAL A 1 29 ? -22.007 -6.635 -19.123 1.00 0.14 29 VAL A O 2
ATOM 1761 N N . ARG A 1 30 ? -22.603 -4.569 -19.785 1.00 55.34 30 ARG A N 2
ATOM 1762 C CA . ARG A 1 30 ? -23.680 -5.038 -20.649 1.00 53.21 30 ARG A CA 2
ATOM 1763 C C . ARG A 1 30 ? -23.132 -5.903 -21.780 1.00 51.02 30 ARG A C 2
ATOM 1764 O O . ARG A 1 30 ? -23.564 -7.040 -21.973 1.00 13.34 30 ARG A O 2
ATOM 1785 N N . LYS A 1 31 ? -22.178 -5.357 -22.527 1.00 31.04 31 LYS A N 2
ATOM 1786 C CA . LYS A 1 31 ? -21.569 -6.078 -23.638 1.00 53.44 31 LYS A CA 2
ATOM 1787 C C . LYS A 1 31 ? -20.879 -7.348 -23.151 1.00 54.30 31 LYS A C 2
ATOM 1788 O O . LYS A 1 31 ? -20.874 -8.367 -23.841 1.00 72.31 31 LYS A O 2
ATOM 1807 N N . VAL A 1 32 ? -20.299 -7.280 -21.957 1.00 50.31 32 VAL A N 2
ATOM 1808 C CA . VAL A 1 32 ? -19.609 -8.425 -21.376 1.00 44.03 32 VAL A CA 2
ATOM 1809 C C . VAL A 1 32 ? -20.596 -9.512 -20.967 1.00 62.44 32 VAL A C 2
ATOM 1810 O O . VAL A 1 32 ? -20.412 -10.686 -21.291 1.00 33.01 32 VAL A O 2
ATOM 1823 N N . PHE A 1 33 ? -21.644 -9.114 -20.254 1.00 71.33 33 PHE A N 2
ATOM 1824 C CA . PHE A 1 33 ? -22.662 -10.055 -19.800 1.00 65.11 33 PHE A CA 2
ATOM 1825 C C . PHE A 1 33 ? -23.497 -10.561 -20.973 1.00 25.24 33 PHE A C 2
ATOM 1826 O O . PHE A 1 33 ? -24.088 -11.639 -20.908 1.00 11.01 33 PHE A O 2
ATOM 1843 N N . ASP A 1 34 ? -23.540 -9.775 -22.043 1.00 22.42 34 ASP A N 2
ATOM 1844 C CA . ASP A 1 34 ? -24.302 -10.143 -23.231 1.00 5.11 34 ASP A CA 2
ATOM 1845 C C . ASP A 1 34 ? -23.625 -11.289 -23.977 1.00 53.21 34 ASP A C 2
ATOM 1846 O O . ASP A 1 34 ? -24.271 -12.271 -24.340 1.00 62.43 34 ASP A O 2
ATOM 1855 N N . GLU A 1 35 ? -22.322 -11.154 -24.203 1.00 11.03 35 GLU A N 2
ATOM 1856 C CA . GLU A 1 35 ? -21.560 -12.178 -24.908 1.00 3.24 35 GLU A CA 2
ATOM 1857 C C . GLU A 1 35 ? -21.473 -13.457 -24.081 1.00 24.35 35 GLU A C 2
ATOM 1858 O O . GLU A 1 35 ? -21.550 -14.563 -24.618 1.00 4.51 35 GLU A O 2
ATOM 1870 N N . ILE A 1 36 ? -21.311 -13.298 -22.771 1.00 71.43 36 ILE A N 2
ATOM 1871 C CA . ILE A 1 36 ? -21.214 -14.440 -21.870 1.00 41.10 36 ILE A CA 2
ATOM 1872 C C . ILE A 1 36 ? -22.545 -15.178 -21.772 1.00 1.53 36 ILE A C 2
ATOM 1873 O O . ILE A 1 36 ? -22.581 -16.406 -21.708 1.00 0.04 36 ILE A O 2
ATOM 1889 N N . GLN A 1 37 ? -23.636 -14.419 -21.762 1.00 73.02 37 GLN A N 2
ATOM 1890 C CA . GLN A 1 37 ? -24.970 -15.001 -21.673 1.00 70.50 37 GLN A CA 2
ATOM 1891 C C . GLN A 1 37 ? -25.290 -15.823 -22.918 1.00 2.42 37 GLN A C 2
ATOM 1892 O O . GLN A 1 37 ? -25.921 -16.876 -22.832 1.00 44.21 37 GLN A O 2
ATOM 1906 N N . GLN A 1 38 ? -24.851 -15.333 -24.073 1.00 4.13 38 GLN A N 2
ATOM 1907 C CA . GLN A 1 38 ? -25.092 -16.022 -25.335 1.00 4.20 38 GLN A CA 2
ATOM 1908 C C . GLN A 1 38 ? -24.188 -17.243 -25.470 1.00 2.20 38 GLN A C 2
ATOM 1909 O O . GLN A 1 38 ? -24.663 -18.362 -25.665 1.00 42.21 38 GLN A O 2
ATOM 1923 N N . LYS A 1 39 ? -22.882 -17.021 -25.365 1.00 40.43 39 LYS A N 2
ATOM 1924 C CA . LYS A 1 39 ? -21.910 -18.102 -25.475 1.00 32.14 39 LYS A CA 2
ATOM 1925 C C . LYS A 1 39 ? -22.242 -19.232 -24.505 1.00 73.13 39 LYS A C 2
ATOM 1926 O O . LYS A 1 39 ? -21.992 -20.404 -24.792 1.00 42.51 39 LYS A O 2
ATOM 1945 N N . LEU A 1 40 ? -22.808 -18.874 -23.358 1.00 53.11 40 LEU A N 2
ATOM 1946 C CA . LEU A 1 40 ? -23.177 -19.858 -22.347 1.00 24.54 40 LEU A CA 2
ATOM 1947 C C . LEU A 1 40 ? -24.632 -20.285 -22.507 1.00 32.52 40 LEU A C 2
ATOM 1948 O O . LEU A 1 40 ? -25.060 -21.294 -21.944 1.00 62.14 40 LEU A O 2
ATOM 1964 N N . HIS A 1 41 ? -25.389 -19.512 -23.279 1.00 63.45 41 HIS A N 2
ATOM 1965 C CA . HIS A 1 41 ? -26.796 -19.812 -23.516 1.00 74.35 41 HIS A CA 2
ATOM 1966 C C . HIS A 1 41 ? -27.592 -19.746 -22.217 1.00 14.54 41 HIS A C 2
ATOM 1967 O O . HIS A 1 41 ? -28.441 -20.598 -21.951 1.00 45.12 41 HIS A O 2
ATOM 1982 N N . CYS A 1 42 ? -27.313 -18.728 -21.409 1.00 0.01 42 CYS A N 2
ATOM 1983 C CA . CYS A 1 42 ? -28.001 -18.550 -20.136 1.00 52.12 42 CYS A CA 2
ATOM 1984 C C . CYS A 1 42 ? -28.490 -17.113 -19.978 1.00 42.13 42 CYS A C 2
ATOM 1985 O O . CYS A 1 42 ? -28.101 -16.226 -20.739 1.00 75.24 42 CYS A O 2
ATOM 1992 N N . CYS A 1 43 ? -29.344 -16.890 -18.985 1.00 61.10 43 CYS A N 2
ATOM 1993 C CA . CYS A 1 43 ? -29.887 -15.562 -18.726 1.00 24.01 43 CYS A CA 2
ATOM 1994 C C . CYS A 1 43 ? -29.610 -15.132 -17.288 1.00 65.12 43 CYS A C 2
ATOM 1995 O O . CYS A 1 43 ? -29.743 -15.924 -16.356 1.00 1.52 43 CYS A O 2
ATOM 2002 N N . GLY A 1 44 ? -29.223 -13.871 -17.117 1.00 61.42 44 GLY A N 2
ATOM 2003 C CA . GLY A 1 44 ? -28.933 -13.358 -15.791 1.00 53.32 44 GLY A CA 2
ATOM 2004 C C . GLY A 1 44 ? -27.817 -14.120 -15.105 1.00 73.21 44 GLY A C 2
ATOM 2005 O O . GLY A 1 44 ? -27.399 -15.178 -15.575 1.00 33.13 44 GLY A O 2
ATOM 2009 N N . ALA A 1 45 ? -27.332 -13.581 -13.991 1.00 73.32 45 ALA A N 2
ATOM 2010 C CA . ALA A 1 45 ? -26.258 -14.218 -13.239 1.00 72.13 45 ALA A CA 2
ATOM 2011 C C . ALA A 1 45 ? -26.727 -15.529 -12.616 1.00 44.31 45 ALA A C 2
ATOM 2012 O O . ALA A 1 45 ? -26.214 -16.600 -12.941 1.00 4.32 45 ALA A O 2
ATOM 2019 N N . ASP A 1 46 ? -27.702 -15.436 -11.720 1.00 35.54 46 ASP A N 2
ATOM 2020 C CA . ASP A 1 46 ? -28.240 -16.615 -11.051 1.00 33.52 46 ASP A CA 2
ATOM 2021 C C . ASP A 1 46 ? -29.623 -16.965 -11.593 1.00 44.24 46 ASP A C 2
ATOM 2022 O O . ASP A 1 46 ? -30.117 -18.074 -11.392 1.00 14.21 46 ASP A O 2
ATOM 2031 N N . SER A 1 47 ? -30.241 -16.011 -12.282 1.00 12.44 47 SER A N 2
ATOM 2032 C CA . SER A 1 47 ? -31.569 -16.216 -12.849 1.00 43.41 47 SER A CA 2
ATOM 2033 C C . SER A 1 47 ? -31.983 -15.024 -13.707 1.00 65.03 47 SER A C 2
ATOM 2034 O O . SER A 1 47 ? -31.437 -13.926 -13.595 1.00 20.01 47 SER A O 2
ATOM 2042 N N . PRO A 1 48 ? -32.971 -15.244 -14.587 1.00 30.33 48 PRO A N 2
ATOM 2043 C CA . PRO A 1 48 ? -33.481 -14.201 -15.482 1.00 34.44 48 PRO A CA 2
ATOM 2044 C C . PRO A 1 48 ? -34.256 -13.123 -14.732 1.00 50.33 48 PRO A C 2
ATOM 2045 O O . PRO A 1 48 ? -34.351 -11.982 -15.187 1.00 71.51 48 PRO A O 2
ATOM 2056 N N . LYS A 1 49 ? -34.808 -13.489 -13.581 1.00 33.42 49 LYS A N 2
ATOM 2057 C CA . LYS A 1 49 ? -35.574 -12.553 -12.766 1.00 44.02 49 LYS A CA 2
ATOM 2058 C C . LYS A 1 49 ? -34.685 -11.424 -12.255 1.00 25.14 49 LYS A C 2
ATOM 2059 O O . LYS A 1 49 ? -35.173 -10.360 -11.875 1.00 13.05 49 LYS A O 2
ATOM 2078 N N . ASP A 1 50 ? -33.378 -11.663 -12.249 1.00 43.32 50 ASP A N 2
ATOM 2079 C CA . ASP A 1 50 ? -32.420 -10.665 -11.787 1.00 12.32 50 ASP A CA 2
ATOM 2080 C C . ASP A 1 50 ? -32.574 -9.362 -12.566 1.00 63.30 50 ASP A C 2
ATOM 2081 O O . ASP A 1 50 ? -32.252 -8.285 -12.064 1.00 32.02 50 ASP A O 2
ATOM 2090 N N . TYR A 1 51 ? -33.066 -9.469 -13.795 1.00 44.03 51 TYR A N 2
ATOM 2091 C CA . TYR A 1 51 ? -33.258 -8.300 -14.645 1.00 73.25 51 TYR A CA 2
ATOM 2092 C C . TYR A 1 51 ? -34.622 -7.664 -14.396 1.00 12.12 51 TYR A C 2
ATOM 2093 O O . TYR A 1 51 ? -34.821 -6.476 -14.648 1.00 35.32 51 TYR A O 2
ATOM 2111 N N . GLY A 1 52 ? -35.559 -8.465 -13.897 1.00 54.34 52 GLY A N 2
ATOM 2112 C CA . GLY A 1 52 ? -36.893 -7.964 -13.621 1.00 0.52 52 GLY A CA 2
ATOM 2113 C C . GLY A 1 52 ? -37.940 -8.567 -14.536 1.00 13.34 52 GLY A C 2
ATOM 2114 O O . GLY A 1 52 ? -38.400 -9.685 -14.309 1.00 74.35 52 GLY A O 2
ATOM 2118 N N . GLU A 1 53 ? -38.319 -7.823 -15.571 1.00 21.14 53 GLU A N 2
ATOM 2119 C CA . GLU A 1 53 ? -39.321 -8.291 -16.521 1.00 21.42 53 GLU A CA 2
ATOM 2120 C C . GLU A 1 53 ? -38.964 -7.866 -17.942 1.00 43.11 53 GLU A C 2
ATOM 2121 O O . GLU A 1 53 ? -39.837 -7.727 -18.798 1.00 22.24 53 GLU A O 2
ATOM 2133 N N . ASN A 1 54 ? -37.673 -7.660 -18.185 1.00 54.22 54 ASN A N 2
ATOM 2134 C CA . ASN A 1 54 ? -37.200 -7.249 -19.502 1.00 2.11 54 ASN A CA 2
ATOM 2135 C C . ASN A 1 54 ? -35.691 -7.439 -19.621 1.00 63.30 54 ASN A C 2
ATOM 2136 O O . ASN A 1 54 ? -34.916 -6.483 -19.600 1.00 3.13 54 ASN A O 2
ATOM 2147 N N . PRO A 1 55 ? -35.262 -8.704 -19.750 1.00 53.22 55 PRO A N 2
ATOM 2148 C CA . PRO A 1 55 ? -33.843 -9.050 -19.877 1.00 14.24 55 PRO A CA 2
ATOM 2149 C C . PRO A 1 55 ? -33.257 -8.611 -21.214 1.00 4.22 55 PRO A C 2
ATOM 2150 O O . PRO A 1 55 ? -33.975 -8.241 -22.143 1.00 1.02 55 PRO A O 2
ATOM 2161 N N . PRO A 1 56 ? -31.920 -8.652 -21.316 1.00 61.14 56 PRO A N 2
ATOM 2162 C CA . PRO A 1 56 ? -31.207 -8.263 -22.537 1.00 13.21 56 PRO A CA 2
ATOM 2163 C C . PRO A 1 56 ? -31.423 -9.254 -23.675 1.00 72.04 56 PRO A C 2
ATOM 2164 O O . PRO A 1 56 ? -31.809 -10.401 -23.449 1.00 74.43 56 PRO A O 2
ATOM 2175 N N . THR A 1 57 ? -31.171 -8.805 -24.901 1.00 52.20 57 THR A N 2
ATOM 2176 C CA . THR A 1 57 ? -31.339 -9.652 -26.075 1.00 44.10 57 THR A CA 2
ATOM 2177 C C . THR A 1 57 ? -30.548 -10.948 -25.935 1.00 53.12 57 THR A C 2
ATOM 2178 O O . THR A 1 57 ? -30.961 -11.995 -26.434 1.00 15.15 57 THR A O 2
ATOM 2189 N N . SER A 1 58 ? -29.410 -10.871 -25.253 1.00 41.35 58 SER A N 2
ATOM 2190 C CA . SER A 1 58 ? -28.560 -12.038 -25.051 1.00 23.03 58 SER A CA 2
ATOM 2191 C C . SER A 1 58 ? -29.300 -13.120 -24.270 1.00 62.02 58 SER A C 2
ATOM 2192 O O . SER A 1 58 ? -28.939 -14.296 -24.322 1.00 21.21 58 SER A O 2
ATOM 2200 N N . CYS A 1 59 ? -30.338 -12.714 -23.547 1.00 3.42 59 CYS A N 2
ATOM 2201 C CA . CYS A 1 59 ? -31.130 -13.646 -22.754 1.00 50.01 59 CYS A CA 2
ATOM 2202 C C . CYS A 1 59 ? -31.853 -14.645 -23.652 1.00 75.32 59 CYS A C 2
ATOM 2203 O O . CYS A 1 59 ? -32.222 -15.735 -23.215 1.00 24.41 59 CYS A O 2
ATOM 2210 N N . SER A 1 60 ? -32.053 -14.265 -24.910 1.00 73.32 60 SER A N 2
ATOM 2211 C CA . SER A 1 60 ? -32.736 -15.126 -25.869 1.00 45.25 60 SER A CA 2
ATOM 2212 C C . SER A 1 60 ? -31.861 -15.374 -27.095 1.00 22.24 60 SER A C 2
ATOM 2213 O O . SER A 1 60 ? -30.943 -14.606 -27.383 1.00 52.24 60 SER A O 2
ATOM 2221 N N . LYS A 1 61 ? -32.152 -16.454 -27.812 1.00 43.13 61 LYS A N 2
ATOM 2222 C CA . LYS A 1 61 ? -31.394 -16.806 -29.008 1.00 14.45 61 LYS A CA 2
ATOM 2223 C C . LYS A 1 61 ? -32.198 -17.740 -29.906 1.00 35.02 61 LYS A C 2
ATOM 2224 O O . LYS A 1 61 ? -32.806 -18.701 -29.433 1.00 11.43 61 LYS A O 2
ATOM 2243 N N . ASP A 1 62 ? -32.196 -17.453 -31.203 1.00 34.12 62 ASP A N 2
ATOM 2244 C CA . ASP A 1 62 ? -32.924 -18.270 -32.168 1.00 2.43 62 ASP A CA 2
ATOM 2245 C C . ASP A 1 62 ? -34.410 -18.320 -31.826 1.00 42.35 62 ASP A C 2
ATOM 2246 O O . ASP A 1 62 ? -35.101 -19.282 -32.158 1.00 11.30 62 ASP A O 2
ATOM 2255 N N . GLY A 1 63 ? -34.894 -17.276 -31.160 1.00 55.13 63 GLY A N 2
ATOM 2256 C CA . GLY A 1 63 ? -36.295 -17.222 -30.784 1.00 10.50 63 GLY A CA 2
ATOM 2257 C C . GLY A 1 63 ? -36.599 -18.061 -29.559 1.00 12.42 63 GLY A C 2
ATOM 2258 O O . GLY A 1 63 ? -37.729 -18.511 -29.370 1.00 55.44 63 GLY A O 2
ATOM 2262 N N . VAL A 1 64 ? -35.588 -18.274 -28.723 1.00 45.42 64 VAL A N 2
ATOM 2263 C CA . VAL A 1 64 ? -35.752 -19.065 -27.510 1.00 21.02 64 VAL A CA 2
ATOM 2264 C C . VAL A 1 64 ? -35.340 -18.270 -26.276 1.00 33.55 64 VAL A C 2
ATOM 2265 O O . VAL A 1 64 ? -34.536 -17.343 -26.363 1.00 22.33 64 VAL A O 2
ATOM 2278 N N . GLN A 1 65 ? -35.897 -18.641 -25.127 1.00 54.01 65 GLN A N 2
ATOM 2279 C CA . GLN A 1 65 ? -35.588 -17.962 -23.874 1.00 62.04 65 GLN A CA 2
ATOM 2280 C C . GLN A 1 65 ? -34.724 -18.842 -22.977 1.00 65.04 65 GLN A C 2
ATOM 2281 O O . GLN A 1 65 ? -34.968 -20.041 -22.845 1.00 74.30 65 GLN A O 2
ATOM 2295 N N . PHE A 1 66 ? -33.711 -18.239 -22.363 1.00 52.32 66 PHE A N 2
ATOM 2296 C CA . PHE A 1 66 ? -32.809 -18.968 -21.479 1.00 52.14 66 PHE A CA 2
ATOM 2297 C C . PHE A 1 66 ? -33.278 -18.879 -20.030 1.00 74.41 66 PHE A C 2
ATOM 2298 O O . PHE A 1 66 ? -33.079 -17.865 -19.361 1.00 54.32 66 PHE A O 2
ATOM 2315 N N . THR A 1 67 ? -33.904 -19.950 -19.550 1.00 42.03 67 THR A N 2
ATOM 2316 C CA . THR A 1 67 ? -34.403 -19.994 -18.182 1.00 34.00 67 THR A CA 2
ATOM 2317 C C . THR A 1 67 ? -33.432 -20.729 -17.265 1.00 51.14 67 THR A C 2
ATOM 2318 O O . THR A 1 67 ? -33.845 -21.417 -16.333 1.00 73.30 67 THR A O 2
ATOM 2329 N N . GLU A 1 68 ? -32.140 -20.577 -17.537 1.00 25.03 68 GLU A N 2
ATOM 2330 C CA . GLU A 1 68 ? -31.110 -21.227 -16.735 1.00 21.52 68 GLU A CA 2
ATOM 2331 C C . GLU A 1 68 ? -30.060 -20.220 -16.276 1.00 0.40 68 GLU A C 2
ATOM 2332 O O . GLU A 1 68 ? -29.595 -19.392 -17.058 1.00 40.41 68 GLU A O 2
ATOM 2344 N N . GLY A 1 69 ? -29.692 -20.296 -15.001 1.00 24.53 69 GLY A N 2
ATOM 2345 C CA . GLY A 1 69 ? -28.700 -19.386 -14.459 1.00 13.33 69 GLY A CA 2
ATOM 2346 C C . GLY A 1 69 ? -27.413 -19.387 -15.259 1.00 0.31 69 GLY A C 2
ATOM 2347 O O . GLY A 1 69 ? -27.261 -20.162 -16.204 1.00 1.14 69 GLY A O 2
ATOM 2351 N N . CYS A 1 70 ? -26.483 -18.515 -14.882 1.00 74.14 70 CYS A N 2
ATOM 2352 C CA . CYS A 1 70 ? -25.203 -18.416 -15.572 1.00 60.04 70 CYS A CA 2
ATOM 2353 C C . CYS A 1 70 ? -24.059 -18.856 -14.663 1.00 34.12 70 CYS A C 2
ATOM 2354 O O . CYS A 1 70 ? -23.087 -19.458 -15.119 1.00 22.22 70 CYS A O 2
ATOM 2361 N N . ILE A 1 71 ? -24.184 -18.552 -13.376 1.00 12.35 71 ILE A N 2
ATOM 2362 C CA . ILE A 1 71 ? -23.162 -18.917 -12.402 1.00 55.12 71 ILE A CA 2
ATOM 2363 C C . ILE A 1 71 ? -22.833 -20.404 -12.483 1.00 3.51 71 ILE A C 2
ATOM 2364 O O . ILE A 1 71 ? -21.671 -20.787 -12.621 1.00 42.34 71 ILE A O 2
ATOM 2380 N N . LYS A 1 72 ? -23.863 -21.238 -12.397 1.00 51.12 72 LYS A N 2
ATOM 2381 C CA . LYS A 1 72 ? -23.685 -22.684 -12.464 1.00 12.44 72 LYS A CA 2
ATOM 2382 C C . LYS A 1 72 ? -23.210 -23.110 -13.849 1.00 33.31 72 LYS A C 2
ATOM 2383 O O . LYS A 1 72 ? -22.459 -24.076 -13.989 1.00 54.12 72 LYS A O 2
ATOM 2402 N N . LYS A 1 73 ? -23.651 -22.384 -14.870 1.00 75.03 73 LYS A N 2
ATOM 2403 C CA . LYS A 1 73 ? -23.270 -22.685 -16.245 1.00 42.20 73 LYS A CA 2
ATOM 2404 C C . LYS A 1 73 ? -21.769 -22.499 -16.446 1.00 53.32 73 LYS A C 2
ATOM 2405 O O . LYS A 1 73 ? -21.069 -23.422 -16.862 1.00 73.21 73 LYS A O 2
ATOM 2424 N N . VAL A 1 74 ? -21.281 -21.299 -16.147 1.00 61.12 74 VAL A N 2
ATOM 2425 C CA . VAL A 1 74 ? -19.863 -20.993 -16.293 1.00 21.02 74 VAL A CA 2
ATOM 2426 C C . VAL A 1 74 ? -19.024 -21.789 -15.299 1.00 50.32 74 VAL A C 2
ATOM 2427 O O . VAL A 1 74 ? -17.904 -22.199 -15.605 1.00 14.13 74 VAL A O 2
ATOM 2440 N N . SER A 1 75 ? -19.573 -22.004 -14.108 1.00 54.11 75 SER A N 2
ATOM 2441 C CA . SER A 1 75 ? -18.874 -22.748 -13.067 1.00 74.21 75 SER A CA 2
ATOM 2442 C C . SER A 1 75 ? -18.762 -24.224 -13.437 1.00 32.22 75 SER A C 2
ATOM 2443 O O . SER A 1 75 ? -17.768 -24.880 -13.124 1.00 35.03 75 SER A O 2
ATOM 2451 N N . ASP A 1 76 ? -19.788 -24.740 -14.105 1.00 13.34 76 ASP A N 2
ATOM 2452 C CA . ASP A 1 76 ? -19.806 -26.138 -14.519 1.00 10.12 76 ASP A CA 2
ATOM 2453 C C . ASP A 1 76 ? -18.584 -26.468 -15.370 1.00 22.12 76 ASP A C 2
ATOM 2454 O O . ASP A 1 76 ? -17.838 -27.401 -15.069 1.00 20.03 76 ASP A O 2
ATOM 2463 N N . LEU A 1 77 ? -18.385 -25.698 -16.434 1.00 61.30 77 LEU A N 2
ATOM 2464 C CA . LEU A 1 77 ? -17.253 -25.909 -17.330 1.00 74.32 77 LEU A CA 2
ATOM 2465 C C . LEU A 1 77 ? -15.941 -25.539 -16.647 1.00 0.12 77 LEU A C 2
ATOM 2466 O O . LEU A 1 77 ? -14.880 -26.056 -16.996 1.00 70.03 77 LEU A O 2
ATOM 2482 N N . SER A 1 78 ? -16.021 -24.642 -15.669 1.00 54.24 78 SER A N 2
ATOM 2483 C CA . SER A 1 78 ? -14.840 -24.201 -14.937 1.00 43.14 78 SER A CA 2
ATOM 2484 C C . SER A 1 78 ? -14.339 -25.298 -14.003 1.00 0.22 78 SER A C 2
ATOM 2485 O O . SER A 1 78 ? -13.134 -25.495 -13.847 1.00 3.14 78 SER A O 2
ATOM 2493 N N . LYS A 1 79 ? -15.274 -26.010 -13.383 1.00 24.05 79 LYS A N 2
ATOM 2494 C CA . LYS A 1 79 ? -14.930 -27.089 -12.464 1.00 13.35 79 LYS A CA 2
ATOM 2495 C C . LYS A 1 79 ? -15.387 -28.437 -13.012 1.00 43.21 79 LYS A C 2
ATOM 2496 O O . LYS A 1 79 ? -15.720 -29.346 -12.252 1.00 52.35 79 LYS A O 2
ATOM 2515 N N . ALA A 1 80 ? -15.398 -28.559 -14.335 1.00 64.14 80 ALA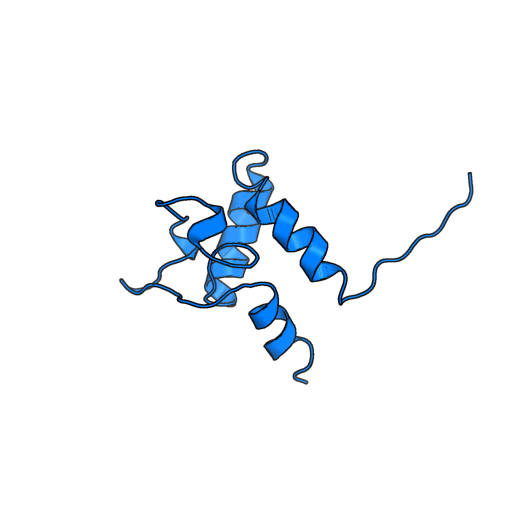 A N 2
ATOM 2516 C CA . ALA A 1 80 ? -15.810 -29.797 -14.985 1.00 25.32 80 ALA A CA 2
ATOM 2517 C C . ALA A 1 80 ? -14.946 -30.969 -14.531 1.00 22.14 80 ALA A C 2
ATOM 2518 O O . ALA A 1 80 ? -13.717 -30.896 -14.562 1.00 21.32 80 ALA A O 2
ATOM 2525 N N . HIS A 1 81 ? -15.596 -32.049 -14.108 1.00 10.30 81 HIS A N 2
ATOM 2526 C CA . HIS A 1 81 ? -14.886 -33.237 -13.647 1.00 15.21 81 HIS A CA 2
ATOM 2527 C C . HIS A 1 81 ? -15.416 -34.489 -14.339 1.00 50.15 81 HIS A C 2
ATOM 2528 O O . HIS A 1 81 ? -15.143 -35.610 -13.909 1.00 71.02 81 HIS A O 2
ATOM 2543 N N . GLY A 1 1 ? -4.667 3.146 -9.611 1.00 31.10 1 GLY A N 3
ATOM 2544 C CA . GLY A 1 1 ? -3.381 2.631 -10.043 1.00 21.21 1 GLY A CA 3
ATOM 2545 C C . GLY A 1 1 ? -3.513 1.389 -10.903 1.00 4.44 1 GLY A C 3
ATOM 2546 O O . GLY A 1 1 ? -4.528 1.193 -11.571 1.00 2.55 1 GLY A O 3
ATOM 2550 N N . SER A 1 2 ? -2.483 0.549 -10.888 1.00 2.13 2 SER A N 3
ATOM 2551 C CA . SER A 1 2 ? -2.486 -0.677 -11.676 1.00 65.44 2 SER A CA 3
ATOM 2552 C C . SER A 1 2 ? -3.014 -1.850 -10.856 1.00 11.23 2 SER A C 3
ATOM 2553 O O . SER A 1 2 ? -2.930 -1.850 -9.628 1.00 60.34 2 SER A O 3
ATOM 2561 N N . ASN A 1 3 ? -3.559 -2.848 -11.544 1.00 14.41 3 ASN A N 3
ATOM 2562 C CA . ASN A 1 3 ? -4.103 -4.027 -10.880 1.00 0.21 3 ASN A CA 3
ATOM 2563 C C . ASN A 1 3 ? -4.525 -5.080 -11.900 1.00 43.22 3 ASN A C 3
ATOM 2564 O O . ASN A 1 3 ? -4.915 -4.751 -13.020 1.00 20.21 3 ASN A O 3
ATOM 2575 N N . GLU A 1 4 ? -4.443 -6.346 -11.504 1.00 32.12 4 GLU A N 3
ATOM 2576 C CA . GLU A 1 4 ? -4.816 -7.447 -12.384 1.00 54.13 4 GLU A CA 3
ATOM 2577 C C . GLU A 1 4 ? -5.965 -8.256 -11.788 1.00 4.35 4 GLU A C 3
ATOM 2578 O O . GLU A 1 4 ? -6.074 -8.394 -10.569 1.00 74.31 4 GLU A O 3
ATOM 2590 N N . LYS A 1 5 ? -6.819 -8.788 -12.655 1.00 10.31 5 LYS A N 3
ATOM 2591 C CA . LYS A 1 5 ? -7.959 -9.584 -12.216 1.00 53.43 5 LYS A CA 3
ATOM 2592 C C . LYS A 1 5 ? -7.819 -11.032 -12.672 1.00 72.43 5 LYS A C 3
ATOM 2593 O O . LYS A 1 5 ? -8.155 -11.388 -13.802 1.00 43.02 5 LYS A O 3
ATOM 2612 N N . PRO A 1 6 ? -7.313 -11.890 -11.774 1.00 32.22 6 PRO A N 3
ATOM 2613 C CA . PRO A 1 6 ? -7.119 -13.315 -12.061 1.00 54.40 6 PRO A CA 3
ATOM 2614 C C . PRO A 1 6 ? -8.440 -14.067 -12.181 1.00 15.31 6 PRO A C 3
ATOM 2615 O O . PRO A 1 6 ? -9.502 -13.535 -11.853 1.00 63.15 6 PRO A O 3
ATOM 2626 N N . LYS A 1 7 ? -8.369 -15.307 -12.652 1.00 31.12 7 LYS A N 3
ATOM 2627 C CA . LYS A 1 7 ? -9.559 -16.134 -12.814 1.00 21.34 7 LYS A CA 3
ATOM 2628 C C . LYS A 1 7 ? -9.877 -16.888 -11.526 1.00 65.22 7 LYS A C 3
ATOM 2629 O O . LYS A 1 7 ? -8.999 -17.506 -10.924 1.00 65.53 7 LYS A O 3
ATOM 2648 N N . VAL A 1 8 ? -11.138 -16.834 -11.110 1.00 2.02 8 VAL A N 3
ATOM 2649 C CA . VAL A 1 8 ? -11.572 -17.514 -9.895 1.00 43.03 8 VAL A CA 3
ATOM 2650 C C . VAL A 1 8 ? -12.820 -18.351 -10.150 1.00 52.03 8 VAL A C 3
ATOM 2651 O O . VAL A 1 8 ? -13.645 -18.014 -11.000 1.00 44.23 8 VAL A O 3
ATOM 2664 N N . LYS A 1 9 ? -12.954 -19.445 -9.408 1.00 12.31 9 LYS A N 3
ATOM 2665 C CA . LYS A 1 9 ? -14.103 -20.331 -9.551 1.00 31.01 9 LYS A CA 3
ATOM 2666 C C . LYS A 1 9 ? -15.048 -20.193 -8.361 1.00 62.52 9 LYS A C 3
ATOM 2667 O O . LYS A 1 9 ? -16.238 -20.493 -8.462 1.00 41.41 9 LYS A O 3
ATOM 2686 N N . LYS A 1 10 ? -14.511 -19.738 -7.235 1.00 3.44 10 LYS A N 3
ATOM 2687 C CA . LYS A 1 10 ? -15.306 -19.557 -6.026 1.00 25.23 10 LYS A CA 3
ATOM 2688 C C . LYS A 1 10 ? -15.845 -18.133 -5.937 1.00 22.25 10 LYS A C 3
ATOM 2689 O O . LYS A 1 10 ? -17.052 -17.909 -6.027 1.00 34.21 10 LYS A O 3
ATOM 2708 N N . HIS A 1 11 ? -14.942 -17.173 -5.760 1.00 73.32 11 HIS A N 3
ATOM 2709 C CA . HIS A 1 11 ? -15.328 -15.770 -5.661 1.00 71.12 11 HIS A CA 3
ATOM 2710 C C . HIS A 1 11 ? -16.239 -15.374 -6.819 1.00 42.04 11 HIS A C 3
ATOM 2711 O O . HIS A 1 11 ? -17.105 -14.512 -6.673 1.00 14.41 11 HIS A O 3
ATOM 2726 N N . ILE A 1 12 ? -16.036 -16.009 -7.969 1.00 2.50 12 ILE A N 3
ATOM 2727 C CA . ILE A 1 12 ? -16.839 -15.722 -9.151 1.00 61.22 12 ILE A CA 3
ATOM 2728 C C . ILE A 1 12 ? -18.329 -15.800 -8.836 1.00 2.13 12 ILE A C 3
ATOM 2729 O O . ILE A 1 12 ? -19.142 -15.105 -9.447 1.00 21.52 12 ILE A O 3
ATOM 2745 N N . THR A 1 13 ? -18.681 -16.649 -7.875 1.00 54.13 13 THR A N 3
ATOM 2746 C CA . THR A 1 13 ? -20.073 -16.817 -7.477 1.00 72.52 13 THR A CA 3
ATOM 2747 C C . THR A 1 13 ? -20.669 -15.502 -6.990 1.00 2.33 13 THR A C 3
ATOM 2748 O O . THR A 1 13 ? -21.737 -15.088 -7.440 1.00 34.53 13 THR A O 3
ATOM 2759 N N . SER A 1 14 ? -19.970 -14.847 -6.067 1.00 75.04 14 SER A N 3
ATOM 2760 C CA . SER A 1 14 ? -20.432 -13.578 -5.516 1.00 75.54 14 SER A CA 3
ATOM 2761 C C . SER A 1 14 ? -20.327 -12.465 -6.554 1.00 10.11 14 SER A C 3
ATOM 2762 O O . SER A 1 14 ? -21.256 -11.678 -6.732 1.00 1.51 14 SER A O 3
ATOM 2770 N N . ALA A 1 15 ? -19.188 -12.406 -7.236 1.00 60.31 15 ALA A N 3
ATOM 2771 C CA . ALA A 1 15 ? -18.960 -11.391 -8.257 1.00 75.43 15 ALA A CA 3
ATOM 2772 C C . ALA A 1 15 ? -20.095 -11.374 -9.276 1.00 63.23 15 ALA A C 3
ATOM 2773 O O . ALA A 1 15 ? -20.554 -10.309 -9.691 1.00 72.33 15 ALA A O 3
ATOM 2780 N N . LEU A 1 16 ? -20.542 -12.559 -9.677 1.00 30.23 16 LEU A N 3
ATOM 2781 C CA . LEU A 1 16 ? -21.623 -12.680 -10.649 1.00 31.43 16 LEU A CA 3
ATOM 2782 C C . LEU A 1 16 ? -22.905 -12.045 -10.120 1.00 2.52 16 LEU A C 3
ATOM 2783 O O . LEU A 1 16 ? -23.576 -11.293 -10.827 1.00 42.22 16 LEU A O 3
ATOM 2799 N N . LYS A 1 17 ? -23.238 -12.349 -8.870 1.00 73.42 17 LYS A N 3
ATOM 2800 C CA . LYS A 1 17 ? -24.437 -11.806 -8.244 1.00 13.35 17 LYS A CA 3
ATOM 2801 C C . LYS A 1 17 ? -24.437 -10.281 -8.299 1.00 25.34 17 LYS A C 3
ATOM 2802 O O . LYS A 1 17 ? -25.476 -9.657 -8.513 1.00 44.22 17 LYS A O 3
ATOM 2821 N N . LYS A 1 18 ? -23.264 -9.687 -8.105 1.00 22.52 18 LYS A N 3
ATOM 2822 C CA . LYS A 1 18 ? -23.126 -8.236 -8.135 1.00 73.20 18 LYS A CA 3
ATOM 2823 C C . LYS A 1 18 ? -23.102 -7.722 -9.571 1.00 2.22 18 LYS A C 3
ATOM 2824 O O . LYS A 1 18 ? -23.611 -6.639 -9.862 1.00 10.42 18 LYS A O 3
ATOM 2843 N N . LEU A 1 19 ? -22.508 -8.505 -10.465 1.00 15.12 19 LEU A N 3
ATOM 2844 C CA . LEU A 1 19 ? -22.419 -8.129 -11.872 1.00 32.14 19 LEU A CA 3
ATOM 2845 C C . LEU A 1 19 ? -23.804 -7.869 -12.455 1.00 14.23 19 LEU A C 3
ATOM 2846 O O . LEU A 1 19 ? -24.058 -6.812 -13.033 1.00 4.23 19 LEU A O 3
ATOM 2862 N N . VAL A 1 20 ? -24.699 -8.839 -12.297 1.00 71.21 20 VAL A N 3
ATOM 2863 C CA . VAL A 1 20 ? -26.060 -8.714 -12.805 1.00 31.02 20 VAL A CA 3
ATOM 2864 C C . VAL A 1 20 ? -26.781 -7.535 -12.161 1.00 23.14 20 VAL A C 3
ATOM 2865 O O . VAL A 1 20 ? -27.680 -6.943 -12.757 1.00 74.11 20 VAL A O 3
ATOM 2878 N N . ASP A 1 21 ? -26.379 -7.199 -10.940 1.00 0.11 21 ASP A N 3
ATOM 2879 C CA . ASP A 1 21 ? -26.985 -6.089 -10.214 1.00 52.31 21 ASP A CA 3
ATOM 2880 C C . ASP A 1 21 ? -26.416 -4.755 -10.687 1.00 50.22 21 ASP A C 3
ATOM 2881 O O . ASP A 1 21 ? -27.089 -3.726 -10.633 1.00 15.53 21 ASP A O 3
ATOM 2890 N N . LYS A 1 22 ? -25.171 -4.780 -11.151 1.00 0.45 22 LYS A N 3
ATOM 2891 C CA . LYS A 1 22 ? -24.510 -3.573 -11.634 1.00 23.33 22 LYS A CA 3
ATOM 2892 C C . LYS A 1 22 ? -24.418 -3.576 -13.156 1.00 44.12 22 LYS A C 3
ATOM 2893 O O . LYS A 1 22 ? -23.565 -2.905 -13.737 1.00 44.43 22 LYS A O 3
ATOM 2912 N N . TYR A 1 23 ? -25.301 -4.333 -13.796 1.00 72.54 23 TYR A N 3
ATOM 2913 C CA . TYR A 1 23 ? -25.319 -4.424 -15.252 1.00 4.35 23 TYR A CA 3
ATOM 2914 C C . TYR A 1 23 ? -25.639 -3.070 -15.878 1.00 11.25 23 TYR A C 3
ATOM 2915 O O . TYR A 1 23 ? -25.005 -2.657 -16.849 1.00 11.34 23 TYR A O 3
ATOM 2933 N N . ARG A 1 24 ? -26.628 -2.384 -15.313 1.00 44.43 24 ARG A N 3
ATOM 2934 C CA . ARG A 1 24 ? -27.034 -1.076 -15.815 1.00 62.52 24 ARG A CA 3
ATOM 2935 C C . ARG A 1 24 ? -26.273 0.039 -15.105 1.00 11.24 24 ARG A C 3
ATOM 2936 O O . ARG A 1 24 ? -26.632 1.211 -15.207 1.00 11.30 24 ARG A O 3
ATOM 2957 N N . ASN A 1 25 ? -25.221 -0.335 -14.384 1.00 42.10 25 ASN A N 3
ATOM 2958 C CA . ASN A 1 25 ? -24.410 0.634 -13.655 1.00 70.14 25 ASN A CA 3
ATOM 2959 C C . ASN A 1 25 ? -23.101 0.908 -14.389 1.00 4.53 25 ASN A C 3
ATOM 2960 O O . ASN A 1 25 ? -22.628 2.044 -14.432 1.00 3.33 25 ASN A O 3
ATOM 2971 N N . ASP A 1 26 ? -22.521 -0.139 -14.964 1.00 43.14 26 ASP A N 3
ATOM 2972 C CA . ASP A 1 26 ? -21.267 -0.011 -15.698 1.00 23.12 26 ASP A CA 3
ATOM 2973 C C . ASP A 1 26 ? -21.411 -0.548 -17.118 1.00 62.33 26 ASP A C 3
ATOM 2974 O O . ASP A 1 26 ? -21.893 -1.661 -17.325 1.00 21.44 26 ASP A O 3
ATOM 2983 N N . GLU A 1 27 ? -20.990 0.251 -18.094 1.00 15.44 27 GLU A N 3
ATOM 2984 C CA . GLU A 1 27 ? -21.075 -0.144 -19.495 1.00 11.04 27 GLU A CA 3
ATOM 2985 C C . GLU A 1 27 ? -20.182 -1.349 -19.775 1.00 21.13 27 GLU A C 3
ATOM 2986 O O . GLU A 1 27 ? -20.580 -2.282 -20.473 1.00 20.32 27 GLU A O 3
ATOM 2998 N N . HIS A 1 28 ? -18.972 -1.322 -19.226 1.00 4.43 28 HIS A N 3
ATOM 2999 C CA . HIS A 1 28 ? -18.021 -2.411 -19.416 1.00 22.31 28 HIS A CA 3
ATOM 3000 C C . HIS A 1 28 ? -18.601 -3.731 -18.917 1.00 62.53 28 HIS A C 3
ATOM 3001 O O . HIS A 1 28 ? -18.270 -4.800 -19.431 1.00 23.21 28 HIS A O 3
ATOM 3016 N N . VAL A 1 29 ? -19.468 -3.650 -17.913 1.00 5.22 29 VAL A N 3
ATOM 3017 C CA . VAL A 1 29 ? -20.094 -4.838 -17.345 1.00 2.31 29 VAL A CA 3
ATOM 3018 C C . VAL A 1 29 ? -21.123 -5.428 -18.303 1.00 2.43 29 VAL A C 3
ATOM 3019 O O . VAL A 1 29 ? -21.305 -6.644 -18.362 1.00 12.31 29 VAL A O 3
ATOM 3032 N N . ARG A 1 30 ? -21.793 -4.558 -19.052 1.00 2.14 30 ARG A N 3
ATOM 3033 C CA . ARG A 1 30 ? -22.805 -4.993 -20.007 1.00 4.40 30 ARG A CA 3
ATOM 3034 C C . ARG A 1 30 ? -22.187 -5.869 -21.093 1.00 5.24 30 ARG A C 3
ATOM 3035 O O . ARG A 1 30 ? -22.632 -6.992 -21.328 1.00 22.34 30 ARG A O 3
ATOM 3056 N N . LYS A 1 31 ? -21.158 -5.347 -21.752 1.00 51.15 31 LYS A N 3
ATOM 3057 C CA . LYS A 1 31 ? -20.477 -6.080 -22.813 1.00 32.20 31 LYS A CA 3
ATOM 3058 C C . LYS A 1 31 ? -19.863 -7.369 -22.276 1.00 3.34 31 LYS A C 3
ATOM 3059 O O . LYS A 1 31 ? -19.826 -8.386 -22.967 1.00 61.44 31 LYS A O 3
ATOM 3078 N N . VAL A 1 32 ? -19.382 -7.318 -21.037 1.00 73.41 32 VAL A N 3
ATOM 3079 C CA . VAL A 1 32 ? -18.772 -8.482 -20.406 1.00 61.40 32 VAL A CA 3
ATOM 3080 C C . VAL A 1 32 ? -19.813 -9.555 -20.109 1.00 31.55 32 VAL A C 3
ATOM 3081 O O . VAL A 1 32 ? -19.666 -10.708 -20.515 1.00 71.23 32 VAL A O 3
ATOM 3094 N N . PHE A 1 33 ? -20.866 -9.169 -19.396 1.00 54.24 33 PHE A N 3
ATOM 3095 C CA . PHE A 1 33 ? -21.933 -10.098 -19.043 1.00 74.04 33 PHE A CA 3
ATOM 3096 C C . PHE A 1 33 ? -22.691 -10.555 -20.287 1.00 45.31 33 PHE A C 3
ATOM 3097 O O . PHE A 1 33 ? -23.289 -11.630 -20.302 1.00 72.44 33 PHE A O 3
ATOM 3114 N N . ASP A 1 34 ? -22.660 -9.729 -21.327 1.00 65.24 34 ASP A N 3
ATOM 3115 C CA . ASP A 1 34 ? -23.342 -10.047 -22.576 1.00 61.14 34 ASP A CA 3
ATOM 3116 C C . ASP A 1 34 ? -22.654 -11.206 -23.291 1.00 73.04 34 ASP A C 3
ATOM 3117 O O . ASP A 1 34 ? -23.307 -12.155 -23.724 1.00 31.21 34 ASP A O 3
ATOM 3126 N N . GLU A 1 35 ? -21.333 -11.120 -23.412 1.00 72.05 35 GLU A N 3
ATOM 3127 C CA . GLU A 1 35 ? -20.558 -12.161 -24.077 1.00 73.22 35 GLU A CA 3
ATOM 3128 C C . GLU A 1 35 ? -20.606 -13.465 -23.285 1.00 13.40 35 GLU A C 3
ATOM 3129 O O . GLU A 1 35 ? -20.687 -14.550 -23.861 1.00 24.25 35 GLU A O 3
ATOM 3141 N N . ILE A 1 36 ? -20.556 -13.348 -21.962 1.00 62.24 36 ILE A N 3
ATOM 3142 C CA . ILE A 1 36 ? -20.594 -14.516 -21.091 1.00 61.33 36 ILE A CA 3
ATOM 3143 C C . ILE A 1 36 ? -21.973 -15.168 -21.105 1.00 44.41 36 ILE A C 3
ATOM 3144 O O . ILE A 1 36 ? -22.097 -16.383 -20.954 1.00 2.43 36 ILE A O 3
ATOM 3160 N N . GLN A 1 37 ? -23.005 -14.351 -21.289 1.00 60.04 37 GLN A N 3
ATOM 3161 C CA . GLN A 1 37 ? -24.375 -14.849 -21.324 1.00 51.53 37 GLN A CA 3
ATOM 3162 C C . GLN A 1 37 ? -24.635 -15.638 -22.603 1.00 52.11 37 GLN A C 3
ATOM 3163 O O . GLN A 1 37 ? -25.347 -16.642 -22.589 1.00 42.12 37 GLN A O 3
ATOM 3177 N N . GLN A 1 38 ? -24.054 -15.177 -23.706 1.00 12.31 38 GLN A N 3
ATOM 3178 C CA . GLN A 1 38 ? -24.225 -15.840 -24.993 1.00 42.12 38 GLN A CA 3
ATOM 3179 C C . GLN A 1 38 ? -23.349 -17.085 -25.085 1.00 4.25 38 GLN A C 3
ATOM 3180 O O . GLN A 1 38 ? -23.836 -18.182 -25.359 1.00 0.40 38 GLN A O 3
ATOM 3194 N N . LYS A 1 39 ? -22.052 -16.908 -24.853 1.00 72.01 39 LYS A N 3
ATOM 3195 C CA . LYS A 1 39 ? -21.107 -18.017 -24.908 1.00 45.50 39 LYS A CA 3
ATOM 3196 C C . LYS A 1 39 ? -21.521 -19.133 -23.955 1.00 1.12 39 LYS A C 3
ATOM 3197 O O . LYS A 1 39 ? -21.327 -20.314 -24.244 1.00 64.33 39 LYS A O 3
ATOM 3216 N N . LEU A 1 40 ? -22.094 -18.752 -22.818 1.00 63.04 40 LEU A N 3
ATOM 3217 C CA . LEU A 1 40 ? -22.537 -19.722 -21.823 1.00 14.53 40 LEU A CA 3
ATOM 3218 C C . LEU A 1 40 ? -24.030 -20.004 -21.965 1.00 3.43 40 LEU A C 3
ATOM 3219 O O . LEU A 1 40 ? -24.574 -20.878 -21.290 1.00 21.22 40 LEU A O 3
ATOM 3235 N N . HIS A 1 41 ? -24.686 -19.259 -22.848 1.00 52.45 41 HIS A N 3
ATOM 3236 C CA . HIS A 1 41 ? -26.116 -19.431 -23.081 1.00 43.44 41 HIS A CA 3
ATOM 3237 C C . HIS A 1 41 ? -26.888 -19.399 -21.766 1.00 71.30 41 HIS A C 3
ATOM 3238 O O . HIS A 1 41 ? -27.713 -20.273 -21.498 1.00 13.04 41 HIS A O 3
ATOM 3253 N N . CYS A 1 42 ? -26.615 -18.388 -20.949 1.00 5.13 42 CYS A N 3
ATOM 3254 C CA . CYS A 1 42 ? -27.282 -18.243 -19.661 1.00 10.22 42 CYS A CA 3
ATOM 3255 C C . CYS A 1 42 ? -27.865 -16.841 -19.505 1.00 73.24 42 CYS A C 3
ATOM 3256 O O . CYS A 1 42 ? -27.493 -15.918 -20.230 1.00 55.04 42 CYS A O 3
ATOM 3263 N N . CYS A 1 43 ? -28.781 -16.690 -18.555 1.00 14.22 43 CYS A N 3
ATOM 3264 C CA . CYS A 1 43 ? -29.417 -15.402 -18.303 1.00 32.31 43 CYS A CA 3
ATOM 3265 C C . CYS A 1 43 ? -29.222 -14.974 -16.851 1.00 42.14 43 CYS A C 3
ATOM 3266 O O . CYS A 1 43 ? -29.465 -15.748 -15.927 1.00 2.25 43 CYS A O 3
ATOM 3273 N N . GLY A 1 44 ? -28.781 -13.734 -16.660 1.00 62.11 44 GLY A N 3
ATOM 3274 C CA . GLY A 1 44 ? -28.560 -13.224 -15.320 1.00 13.33 44 GLY A CA 3
ATOM 3275 C C . GLY A 1 44 ? -27.523 -14.024 -14.558 1.00 24.20 44 GLY A C 3
ATOM 3276 O O . GLY A 1 44 ? -27.139 -15.115 -14.979 1.00 4.21 44 GLY A O 3
ATOM 3280 N N . ALA A 1 45 ? -27.066 -13.481 -13.434 1.00 53.12 45 ALA A N 3
ATOM 3281 C CA . ALA A 1 45 ? -26.067 -14.152 -12.612 1.00 51.11 45 ALA A CA 3
ATOM 3282 C C . ALA A 1 45 ? -26.606 -15.465 -12.056 1.00 31.43 45 ALA A C 3
ATOM 3283 O O . ALA A 1 45 ? -26.141 -16.544 -12.424 1.00 62.02 45 ALA A O 3
ATOM 3290 N N . ASP A 1 46 ? -27.588 -15.367 -11.167 1.00 33.12 46 ASP A N 3
ATOM 3291 C CA . ASP A 1 46 ? -28.191 -16.548 -10.560 1.00 20.15 46 ASP A CA 3
ATOM 3292 C C . ASP A 1 46 ? -29.523 -16.881 -11.224 1.00 71.02 46 ASP A C 3
ATOM 3293 O O . ASP A 1 46 ? -29.956 -18.033 -11.227 1.00 63.42 46 ASP A O 3
ATOM 3302 N N . SER A 1 47 ? -30.169 -15.864 -11.785 1.00 52.04 47 SER A N 3
ATOM 3303 C CA . SER A 1 47 ? -31.455 -16.048 -12.449 1.00 4.31 47 SER A CA 3
ATOM 3304 C C . SER A 1 47 ? -31.780 -14.855 -13.343 1.00 11.34 47 SER A C 3
ATOM 3305 O O . SER A 1 47 ? -31.209 -13.772 -13.209 1.00 33.14 47 SER A O 3
ATOM 3313 N N . PRO A 1 48 ? -32.720 -15.056 -14.278 1.00 34.24 48 PRO A N 3
ATOM 3314 C CA . PRO A 1 48 ? -33.144 -14.009 -15.212 1.00 75.42 48 PRO A CA 3
ATOM 3315 C C . PRO A 1 48 ? -33.930 -12.899 -14.522 1.00 25.31 48 PRO A C 3
ATOM 3316 O O . PRO A 1 48 ? -33.993 -11.772 -15.013 1.00 15.03 48 PRO A O 3
ATOM 3327 N N . LYS A 1 49 ? -34.526 -13.225 -13.380 1.00 1.20 49 LYS A N 3
ATOM 3328 C CA . LYS A 1 49 ? -35.306 -12.255 -12.620 1.00 61.21 49 LYS A CA 3
ATOM 3329 C C . LYS A 1 49 ? -34.417 -11.131 -12.099 1.00 0.34 49 LYS A C 3
ATOM 3330 O O . LYS A 1 49 ? -34.900 -10.047 -11.770 1.00 4.21 49 LYS A O 3
ATOM 3349 N N . ASP A 1 50 ? -33.117 -11.395 -12.027 1.00 32.22 50 ASP A N 3
ATOM 3350 C CA . ASP A 1 50 ? -32.160 -10.404 -11.548 1.00 35.33 50 ASP A CA 3
ATOM 3351 C C . ASP A 1 50 ? -32.252 -9.121 -12.367 1.00 3.42 50 ASP A C 3
ATOM 3352 O O . ASP A 1 50 ? -31.890 -8.043 -11.893 1.00 63.24 50 ASP A O 3
ATOM 3361 N N . TYR A 1 51 ? -32.736 -9.243 -13.597 1.00 75.43 51 TYR A N 3
ATOM 3362 C CA . TYR A 1 51 ? -32.872 -8.094 -14.484 1.00 1.43 51 TYR A CA 3
ATOM 3363 C C . TYR A 1 51 ? -34.250 -7.454 -14.340 1.00 64.20 51 TYR A C 3
ATOM 3364 O O . TYR A 1 51 ? -34.440 -6.282 -14.663 1.00 24.42 51 TYR A O 3
ATOM 3382 N N . GLY A 1 52 ? -35.209 -8.235 -13.852 1.00 11.42 52 GLY A N 3
ATOM 3383 C CA . GLY A 1 52 ? -36.557 -7.729 -13.673 1.00 15.34 52 GLY A CA 3
ATOM 3384 C C . GLY A 1 52 ? -37.534 -8.316 -14.672 1.00 55.50 52 GLY A C 3
ATOM 3385 O O . GLY A 1 52 ? -38.031 -9.425 -14.485 1.00 34.53 52 GLY A O 3
ATOM 3389 N N . GLU A 1 53 ? -37.811 -7.568 -15.736 1.00 15.34 53 GLU A N 3
ATOM 3390 C CA . GLU A 1 53 ? -38.738 -8.021 -16.767 1.00 0.54 53 GLU A CA 3
ATOM 3391 C C . GLU A 1 53 ? -38.255 -7.605 -18.153 1.00 43.30 53 GLU A C 3
ATOM 3392 O O . GLU A 1 53 ? -39.042 -7.512 -19.094 1.00 64.01 53 GLU A O 3
ATOM 3404 N N . ASN A 1 54 ? -36.955 -7.355 -18.270 1.00 25.12 54 ASN A N 3
ATOM 3405 C CA . ASN A 1 54 ? -36.365 -6.948 -19.540 1.00 55.13 54 ASN A CA 3
ATOM 3406 C C . ASN A 1 54 ? -34.867 -7.231 -19.561 1.00 25.34 54 ASN A C 3
ATOM 3407 O O . ASN A 1 54 ? -34.037 -6.330 -19.438 1.00 13.54 54 ASN A O 3
ATOM 3418 N N . PRO A 1 55 ? -34.509 -8.514 -19.720 1.00 60.22 55 PRO A N 3
ATOM 3419 C CA . PRO A 1 55 ? -33.109 -8.946 -19.762 1.00 21.53 55 PRO A CA 3
ATOM 3420 C C . PRO A 1 55 ? -32.398 -8.489 -21.031 1.00 12.53 55 PRO A C 3
ATOM 3421 O O . PRO A 1 55 ? -33.021 -8.032 -21.989 1.00 51.34 55 PRO A O 3
ATOM 3432 N N . PRO A 1 56 ? -31.063 -8.613 -21.040 1.00 3.13 56 PRO A N 3
ATOM 3433 C CA . PRO A 1 56 ? -30.239 -8.218 -22.186 1.00 4.11 56 PRO A CA 3
ATOM 3434 C C . PRO A 1 56 ? -30.431 -9.142 -23.384 1.00 3.32 56 PRO A C 3
ATOM 3435 O O . PRO A 1 56 ? -30.893 -10.274 -23.241 1.00 32.15 56 PRO A O 3
ATOM 3446 N N . THR A 1 57 ? -30.072 -8.652 -24.567 1.00 13.14 57 THR A N 3
ATOM 3447 C CA . THR A 1 57 ? -30.206 -9.433 -25.790 1.00 21.24 57 THR A CA 3
ATOM 3448 C C . THR A 1 57 ? -29.434 -10.744 -25.692 1.00 21.02 57 THR A C 3
ATOM 3449 O O . THR A 1 57 ? -29.780 -11.729 -26.344 1.00 23.23 57 THR A O 3
ATOM 3460 N N . SER A 1 58 ? -28.387 -10.749 -24.873 1.00 20.22 58 SER A N 3
ATOM 3461 C CA . SER A 1 58 ? -27.564 -11.939 -24.692 1.00 63.11 5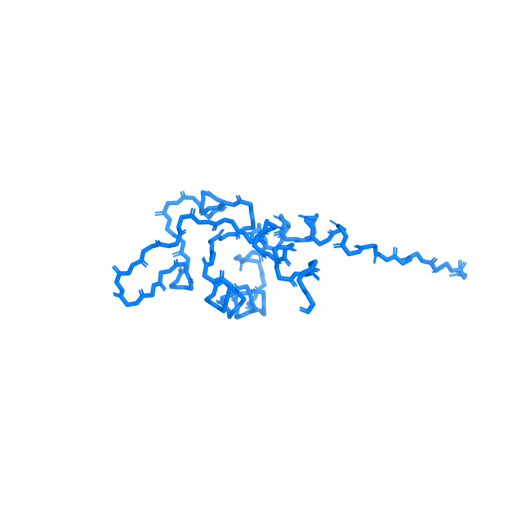8 SER A CA 3
ATOM 3462 C C . SER A 1 58 ? -28.340 -13.031 -23.962 1.00 40.01 58 SER A C 3
ATOM 3463 O O . SER A 1 58 ? -27.991 -14.210 -24.032 1.00 52.13 58 SER A O 3
ATOM 3471 N N . CYS A 1 59 ? -29.395 -12.630 -23.261 1.00 0.12 59 CYS A N 3
ATOM 3472 C CA . CYS A 1 59 ? -30.222 -13.572 -22.516 1.00 50.14 59 CYS A CA 3
ATOM 3473 C C . CYS A 1 59 ? -30.971 -14.505 -23.464 1.00 2.13 59 CYS A C 3
ATOM 3474 O O . CYS A 1 59 ? -31.376 -15.602 -23.079 1.00 53.24 59 CYS A O 3
ATOM 3481 N N . SER A 1 60 ? -31.150 -14.061 -24.704 1.00 1.03 60 SER A N 3
ATOM 3482 C CA . SER A 1 60 ? -31.853 -14.854 -25.706 1.00 24.15 60 SER A CA 3
ATOM 3483 C C . SER A 1 60 ? -31.022 -14.981 -26.979 1.00 3.12 60 SER A C 3
ATOM 3484 O O . SER A 1 60 ? -30.225 -14.101 -27.305 1.00 3.13 60 SER A O 3
ATOM 3492 N N . LYS A 1 61 ? -31.214 -16.083 -27.696 1.00 3.04 61 LYS A N 3
ATOM 3493 C CA . LYS A 1 61 ? -30.484 -16.327 -28.934 1.00 75.34 61 LYS A CA 3
ATOM 3494 C C . LYS A 1 61 ? -31.288 -17.224 -29.871 1.00 51.31 61 LYS A C 3
ATOM 3495 O O . LYS A 1 61 ? -31.967 -18.150 -29.428 1.00 62.41 61 LYS A O 3
ATOM 3514 N N . ASP A 1 62 ? -31.206 -16.942 -31.167 1.00 24.52 62 ASP A N 3
ATOM 3515 C CA . ASP A 1 62 ? -31.923 -17.725 -32.166 1.00 73.22 62 ASP A CA 3
ATOM 3516 C C . ASP A 1 62 ? -33.410 -17.798 -31.834 1.00 74.21 62 ASP A C 3
ATOM 3517 O O . ASP A 1 62 ? -34.095 -18.749 -32.209 1.00 63.23 62 ASP A O 3
ATOM 3526 N N . GLY A 1 63 ? -33.904 -16.787 -31.126 1.00 51.53 63 GLY A N 3
ATOM 3527 C CA . GLY A 1 63 ? -35.306 -16.756 -30.754 1.00 75.13 63 GLY A CA 3
ATOM 3528 C C . GLY A 1 63 ? -35.614 -17.660 -29.577 1.00 62.42 63 GLY A C 3
ATOM 3529 O O . GLY A 1 63 ? -36.740 -18.134 -29.426 1.00 70.12 63 GLY A O 3
ATOM 3533 N N . VAL A 1 64 ? -34.609 -17.902 -28.741 1.00 34.52 64 VAL A N 3
ATOM 3534 C CA . VAL A 1 64 ? -34.777 -18.757 -27.571 1.00 54.33 64 VAL A CA 3
ATOM 3535 C C . VAL A 1 64 ? -34.402 -18.017 -26.292 1.00 64.31 64 VAL A C 3
ATOM 3536 O O . VAL A 1 64 ? -33.619 -17.068 -26.320 1.00 61.11 64 VAL A O 3
ATOM 3549 N N . GLN A 1 65 ? -34.965 -18.459 -25.172 1.00 63.53 65 GLN A N 3
ATOM 3550 C CA . GLN A 1 65 ? -34.688 -17.839 -23.882 1.00 54.22 65 GLN A CA 3
ATOM 3551 C C . GLN A 1 65 ? -33.847 -18.760 -23.004 1.00 53.52 65 GLN A C 3
ATOM 3552 O O . GLN A 1 65 ? -34.073 -19.969 -22.960 1.00 32.01 65 GLN A O 3
ATOM 3566 N N . PHE A 1 66 ? -32.876 -18.179 -22.307 1.00 31.31 66 PHE A N 3
ATOM 3567 C CA . PHE A 1 66 ? -32.000 -18.948 -21.431 1.00 22.03 66 PHE A CA 3
ATOM 3568 C C . PHE A 1 66 ? -32.498 -18.905 -19.989 1.00 53.12 66 PHE A C 3
ATOM 3569 O O . PHE A 1 66 ? -32.083 -18.055 -19.201 1.00 24.02 66 PHE A O 3
ATOM 3586 N N . THR A 1 67 ? -33.393 -19.828 -19.651 1.00 14.01 67 THR A N 3
ATOM 3587 C CA . THR A 1 67 ? -33.951 -19.895 -18.306 1.00 23.40 67 THR A CA 3
ATOM 3588 C C . THR A 1 67 ? -32.908 -20.372 -17.302 1.00 24.41 67 THR A C 3
ATOM 3589 O O . THR A 1 67 ? -33.127 -20.316 -16.092 1.00 63.24 67 THR A O 3
ATOM 3600 N N . GLU A 1 68 ? -31.773 -20.841 -17.812 1.00 2.13 68 GLU A N 3
ATOM 3601 C CA . GLU A 1 68 ? -30.696 -21.328 -16.957 1.00 41.35 68 GLU A CA 3
ATOM 3602 C C . GLU A 1 68 ? -29.857 -20.169 -16.426 1.00 13.03 68 GLU A C 3
ATOM 3603 O O . GLU A 1 68 ? -29.640 -19.176 -17.119 1.00 31.20 68 GLU A O 3
ATOM 3615 N N . GLY A 1 69 ? -29.389 -20.304 -15.189 1.00 2.14 69 GLY A N 3
ATOM 3616 C CA . GLY A 1 69 ? -28.580 -19.262 -14.584 1.00 12.42 69 GLY A CA 3
ATOM 3617 C C . GLY A 1 69 ? -27.156 -19.258 -15.103 1.00 11.10 69 GLY A C 3
ATOM 3618 O O . GLY A 1 69 ? -26.786 -20.093 -15.929 1.00 31.13 69 GLY A O 3
ATOM 3622 N N . CYS A 1 70 ? -26.354 -18.315 -14.620 1.00 14.40 70 CYS A N 3
ATOM 3623 C CA . CYS A 1 70 ? -24.963 -18.203 -15.041 1.00 72.34 70 CYS A CA 3
ATOM 3624 C C . CYS A 1 70 ? -24.031 -18.841 -14.015 1.00 73.21 70 CYS A C 3
ATOM 3625 O O . CYS A 1 70 ? -23.127 -19.598 -14.369 1.00 70.40 70 CYS A O 3
ATOM 3632 N N . ILE A 1 71 ? -24.259 -18.530 -12.744 1.00 2.24 71 ILE A N 3
ATOM 3633 C CA . ILE A 1 71 ? -23.441 -19.073 -11.666 1.00 70.34 71 ILE A CA 3
ATOM 3634 C C . ILE A 1 71 ? -23.401 -20.597 -11.721 1.00 54.33 71 ILE A C 3
ATOM 3635 O O . ILE A 1 71 ? -22.349 -21.209 -11.536 1.00 52.24 71 ILE A O 3
ATOM 3651 N N . LYS A 1 72 ? -24.555 -21.204 -11.978 1.00 62.15 72 LYS A N 3
ATOM 3652 C CA . LYS A 1 72 ? -24.653 -22.657 -12.062 1.00 13.55 72 LYS A CA 3
ATOM 3653 C C . LYS A 1 72 ? -23.927 -23.181 -13.296 1.00 24.54 72 LYS A C 3
ATOM 3654 O O . LYS A 1 72 ? -23.307 -24.245 -13.259 1.00 12.12 72 LYS A O 3
ATOM 3673 N N . LYS A 1 73 ? -24.005 -22.429 -14.388 1.00 2.44 73 LYS A N 3
ATOM 3674 C CA . LYS A 1 73 ? -23.352 -22.816 -15.633 1.00 15.32 73 LYS A CA 3
ATOM 3675 C C . LYS A 1 73 ? -21.835 -22.777 -15.487 1.00 24.02 73 LYS A C 3
ATOM 3676 O O . LYS A 1 73 ? -21.137 -23.701 -15.906 1.00 1.24 73 LYS A O 3
ATOM 3695 N N . VAL A 1 74 ? -21.329 -21.703 -14.889 1.00 13.23 74 VAL A N 3
ATOM 3696 C CA . VAL A 1 74 ? -19.894 -21.545 -14.685 1.00 32.30 74 VAL A CA 3
ATOM 3697 C C . VAL A 1 74 ? -19.367 -22.561 -13.678 1.00 33.32 74 VAL A C 3
ATOM 3698 O O . VAL A 1 74 ? -18.256 -23.072 -13.819 1.00 74.23 74 VAL A O 3
ATOM 3711 N N . SER A 1 75 ? -20.173 -22.850 -12.661 1.00 23.34 75 SER A N 3
ATOM 3712 C CA . SER A 1 75 ? -19.786 -23.803 -11.627 1.00 34.51 75 SER A CA 3
ATOM 3713 C C . SER A 1 75 ? -19.720 -25.219 -12.191 1.00 31.50 75 SER A C 3
ATOM 3714 O O . SER A 1 75 ? -18.865 -26.015 -11.802 1.00 20.13 75 SER A O 3
ATOM 3722 N N . ASP A 1 76 ? -20.629 -25.526 -13.110 1.00 63.32 76 ASP A N 3
ATOM 3723 C CA . ASP A 1 76 ? -20.674 -26.846 -13.730 1.00 11.42 76 ASP A CA 3
ATOM 3724 C C . ASP A 1 76 ? -19.380 -27.137 -14.482 1.00 64.44 76 ASP A C 3
ATOM 3725 O O . ASP A 1 76 ? -18.748 -28.174 -14.275 1.00 33.54 76 ASP A O 3
ATOM 3734 N N . LEU A 1 77 ? -18.990 -26.217 -15.358 1.00 32.32 77 LEU A N 3
ATOM 3735 C CA . LEU A 1 77 ? -17.771 -26.376 -16.143 1.00 1.20 77 LEU A CA 3
ATOM 3736 C C . LEU A 1 77 ? -16.534 -26.167 -15.276 1.00 3.14 77 LEU A C 3
ATOM 3737 O O . LEU A 1 77 ? -15.480 -26.750 -15.529 1.00 43.05 77 LEU A O 3
ATOM 3753 N N . SER A 1 78 ? -16.670 -25.333 -14.250 1.00 14.13 78 SER A N 3
ATOM 3754 C CA . SER A 1 78 ? -15.563 -25.046 -13.345 1.00 53.11 78 SER A CA 3
ATOM 3755 C C . SER A 1 78 ? -15.060 -26.323 -12.680 1.00 32.33 78 SER A C 3
ATOM 3756 O O . SER A 1 78 ? -13.885 -26.674 -12.789 1.00 40.43 78 SER A O 3
ATOM 3764 N N . LYS A 1 79 ? -15.959 -27.016 -11.989 1.00 20.33 79 LYS A N 3
ATOM 3765 C CA . LYS A 1 79 ? -15.610 -28.256 -11.305 1.00 64.04 79 LYS A CA 3
ATOM 3766 C C . LYS A 1 79 ? -15.300 -29.362 -12.309 1.00 73.12 79 LYS A C 3
ATOM 3767 O O . LYS A 1 79 ? -14.527 -30.275 -12.022 1.00 32.41 79 LYS A O 3
ATOM 3786 N N . ALA A 1 80 ? -15.908 -29.272 -13.488 1.00 32.34 80 ALA A N 3
ATOM 3787 C CA . ALA A 1 80 ? -15.695 -30.264 -14.535 1.00 4.52 80 ALA A CA 3
ATOM 3788 C C . ALA A 1 80 ? -14.344 -30.063 -15.213 1.00 4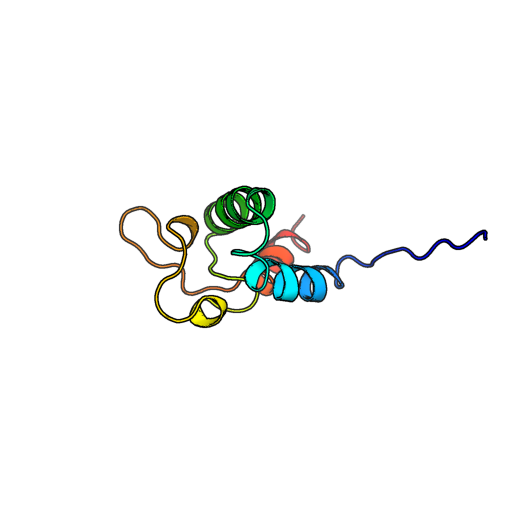2.24 80 ALA A C 3
ATOM 3789 O O . ALA A 1 80 ? -13.840 -28.942 -15.296 1.00 63.32 80 ALA A O 3
ATOM 3796 N N . HIS A 1 81 ? -13.762 -31.155 -15.697 1.00 63.44 81 HIS A N 3
ATOM 3797 C CA . HIS A 1 81 ? -12.468 -31.099 -16.369 1.00 52.22 81 HIS A CA 3
ATOM 3798 C C . HIS A 1 81 ? -12.387 -32.141 -17.481 1.00 12.23 81 HIS A C 3
ATOM 3799 O O . HIS A 1 81 ? -13.139 -33.116 -17.486 1.00 53.13 81 HIS A O 3
ATOM 3814 N N . GLY A 1 1 ? -7.353 0.196 -7.621 1.00 63.43 1 GLY A N 4
ATOM 3815 C CA . GLY A 1 1 ? -6.919 -0.991 -6.907 1.00 1.22 1 GLY A CA 4
ATOM 3816 C C . GLY A 1 1 ? -5.530 -1.439 -7.316 1.00 41.33 1 GLY A C 4
ATOM 3817 O O . GLY A 1 1 ? -4.532 -0.965 -6.773 1.00 11.01 1 GLY A O 4
ATOM 3821 N N . SER A 1 2 ? -5.464 -2.356 -8.276 1.00 55.34 2 SER A N 4
ATOM 3822 C CA . SER A 1 2 ? -4.187 -2.872 -8.754 1.00 73.05 2 SER A CA 4
ATOM 3823 C C . SER A 1 2 ? -3.273 -3.226 -7.586 1.00 23.12 2 SER A C 4
ATOM 3824 O O . SER A 1 2 ? -2.113 -2.818 -7.545 1.00 41.05 2 SER A O 4
ATOM 3832 N N . ASN A 1 3 ? -3.805 -3.989 -6.636 1.00 42.32 3 ASN A N 4
ATOM 3833 C CA . ASN A 1 3 ? -3.038 -4.398 -5.465 1.00 64.14 3 ASN A CA 4
ATOM 3834 C C . ASN A 1 3 ? -2.694 -5.883 -5.532 1.00 70.12 3 ASN A C 4
ATOM 3835 O O . ASN A 1 3 ? -2.532 -6.539 -4.504 1.00 31.12 3 ASN A O 4
ATOM 3846 N N . GLU A 1 4 ? -2.584 -6.405 -6.750 1.00 20.43 4 GLU A N 4
ATOM 3847 C CA . GLU A 1 4 ? -2.260 -7.813 -6.950 1.00 2.10 4 GLU A CA 4
ATOM 3848 C C . GLU A 1 4 ? -3.247 -8.709 -6.208 1.00 70.53 4 GLU A C 4
ATOM 3849 O O . GLU A 1 4 ? -2.864 -9.475 -5.324 1.00 35.54 4 GLU A O 4
ATOM 3861 N N . LYS A 1 5 ? -4.520 -8.608 -6.575 1.00 51.11 5 LYS A N 4
ATOM 3862 C CA . LYS A 1 5 ? -5.564 -9.409 -5.947 1.00 11.32 5 LYS A CA 4
ATOM 3863 C C . LYS A 1 5 ? -6.160 -10.401 -6.940 1.00 32.32 5 LYS A C 4
ATOM 3864 O O . LYS A 1 5 ? -7.049 -10.072 -7.725 1.00 72.24 5 LYS A O 4
ATOM 3883 N N . PRO A 1 6 ? -5.662 -11.646 -6.905 1.00 20.11 6 PRO A N 4
ATOM 3884 C CA . PRO A 1 6 ? -6.133 -12.712 -7.794 1.00 64.31 6 PRO A CA 4
ATOM 3885 C C . PRO A 1 6 ? -7.549 -13.165 -7.457 1.00 53.24 6 PRO A C 4
ATOM 3886 O O . PRO A 1 6 ? -8.101 -12.795 -6.420 1.00 64.05 6 PRO A O 4
ATOM 3897 N N . LYS A 1 7 ? -8.134 -13.968 -8.340 1.00 15.42 7 LYS A N 4
ATOM 3898 C CA . LYS A 1 7 ? -9.487 -14.473 -8.136 1.00 40.22 7 LYS A CA 4
ATOM 3899 C C . LYS A 1 7 ? -9.519 -15.995 -8.232 1.00 55.33 7 LYS A C 4
ATOM 3900 O O . LYS A 1 7 ? -8.638 -16.608 -8.834 1.00 42.33 7 LYS A O 4
ATOM 3919 N N . VAL A 1 8 ? -10.543 -16.599 -7.636 1.00 65.24 8 VAL A N 4
ATOM 3920 C CA . VAL A 1 8 ? -10.691 -18.049 -7.657 1.00 72.43 8 VAL A CA 4
ATOM 3921 C C . VAL A 1 8 ? -11.813 -18.473 -8.599 1.00 23.31 8 VAL A C 4
ATOM 3922 O O . VAL A 1 8 ? -12.802 -17.760 -8.765 1.00 51.34 8 VAL A O 4
ATOM 3935 N N . LYS A 1 9 ? -11.652 -19.640 -9.213 1.00 74.44 9 LYS A N 4
ATOM 3936 C CA . LYS A 1 9 ? -12.652 -20.163 -10.138 1.00 44.40 9 LYS A CA 4
ATOM 3937 C C . LYS A 1 9 ? -14.018 -20.254 -9.467 1.00 74.31 9 LYS A C 4
ATOM 3938 O O . LYS A 1 9 ? -15.049 -20.025 -10.100 1.00 51.51 9 LYS A O 4
ATOM 3957 N N . LYS A 1 10 ? -14.020 -20.590 -8.182 1.00 20.25 10 LYS A N 4
ATOM 3958 C CA . LYS A 1 10 ? -15.259 -20.710 -7.423 1.00 55.30 10 LYS A CA 4
ATOM 3959 C C . LYS A 1 10 ? -15.730 -19.345 -6.930 1.00 43.24 10 LYS A C 4
ATOM 3960 O O . LYS A 1 10 ? -16.912 -19.150 -6.645 1.00 24.14 10 LYS A O 4
ATOM 3979 N N . HIS A 1 11 ? -14.798 -18.402 -6.835 1.00 4.13 11 HIS A N 4
ATOM 3980 C CA . HIS A 1 11 ? -15.118 -17.054 -6.379 1.00 3.14 11 HIS A CA 4
ATOM 3981 C C . HIS A 1 11 ? -15.866 -16.278 -7.459 1.00 21.33 11 HIS A C 4
ATOM 3982 O O . HIS A 1 11 ? -16.491 -15.255 -7.180 1.00 55.24 11 HIS A O 4
ATOM 3997 N N . ILE A 1 12 ? -15.796 -16.772 -8.690 1.00 51.24 12 ILE A N 4
ATOM 3998 C CA . ILE A 1 12 ? -16.467 -16.125 -9.811 1.00 41.11 12 ILE A CA 4
ATOM 3999 C C . ILE A 1 12 ? -17.935 -15.860 -9.494 1.00 61.05 12 ILE A C 4
ATOM 4000 O O . ILE A 1 12 ? -18.525 -14.899 -9.989 1.00 74.35 12 ILE A O 4
ATOM 4016 N N . THR A 1 13 ? -18.520 -16.718 -8.664 1.00 2.20 13 THR A N 4
ATOM 4017 C CA . THR A 1 13 ? -19.919 -16.577 -8.280 1.00 5.21 13 THR A CA 4
ATOM 4018 C C . THR A 1 13 ? -20.204 -15.178 -7.746 1.00 42.32 13 THR A C 4
ATOM 4019 O O . THR A 1 13 ? -21.255 -14.600 -8.023 1.00 1.21 13 THR A O 4
ATOM 4030 N N . SER A 1 14 ? -19.261 -14.638 -6.980 1.00 51.24 14 SER A N 4
ATOM 4031 C CA . SER A 1 14 ? -19.413 -13.306 -6.405 1.00 60.52 14 SER A CA 4
ATOM 4032 C C . SER A 1 14 ? -19.304 -12.233 -7.484 1.00 3.02 14 SER A C 4
ATOM 4033 O O . SER A 1 14 ? -20.046 -11.251 -7.475 1.00 64.32 14 SER A O 4
ATOM 4041 N N . ALA A 1 15 ? -18.372 -12.428 -8.412 1.00 33.14 15 ALA A N 4
ATOM 4042 C CA . ALA A 1 15 ? -18.166 -11.479 -9.498 1.00 51.23 15 ALA A CA 4
ATOM 4043 C C . ALA A 1 15 ? -19.390 -11.408 -10.405 1.00 13.43 15 ALA A C 4
ATOM 4044 O O . ALA A 1 15 ? -19.782 -10.329 -10.853 1.00 30.13 15 ALA A O 4
ATOM 4051 N N . LEU A 1 16 ? -19.991 -12.562 -10.672 1.00 64.11 16 LEU A N 4
ATOM 4052 C CA . LEU A 1 16 ? -21.171 -12.631 -11.526 1.00 51.24 16 LEU A CA 4
ATOM 4053 C C . LEU A 1 16 ? -22.334 -11.860 -10.911 1.00 14.21 16 LEU A C 4
ATOM 4054 O O . LEU A 1 16 ? -23.001 -11.075 -11.587 1.00 25.34 16 LEU A O 4
ATOM 4070 N N . LYS A 1 17 ? -22.572 -12.087 -9.623 1.00 54.35 17 LYS A N 4
ATOM 4071 C CA . LYS A 1 17 ? -23.653 -11.412 -8.914 1.00 43.51 17 LYS A CA 4
ATOM 4072 C C . LYS A 1 17 ? -23.531 -9.897 -9.052 1.00 32.30 17 LYS A C 4
ATOM 4073 O O . LYS A 1 17 ? -24.534 -9.188 -9.132 1.00 35.13 17 LYS A O 4
ATOM 4092 N N . LYS A 1 18 ? -22.296 -9.408 -9.081 1.00 14.42 18 LYS A N 4
ATOM 4093 C CA . LYS A 1 18 ? -22.043 -7.978 -9.212 1.00 43.20 18 LYS A CA 4
ATOM 4094 C C . LYS A 1 18 ? -22.212 -7.526 -10.659 1.00 44.30 18 LYS A C 4
ATOM 4095 O O . LYS A 1 18 ? -22.670 -6.413 -10.923 1.00 64.22 18 LYS A O 4
ATOM 4114 N N . LEU A 1 19 ? -21.841 -8.395 -11.593 1.00 3.14 19 LEU A N 4
ATOM 4115 C CA . LEU A 1 19 ? -21.953 -8.086 -13.014 1.00 2.41 19 LEU A CA 4
ATOM 4116 C C . LEU A 1 19 ? -23.401 -7.796 -13.395 1.00 41.35 19 LEU A C 4
ATOM 4117 O O . LEU A 1 19 ? -23.703 -6.756 -13.982 1.00 34.24 19 LEU A O 4
ATOM 4133 N N . VAL A 1 20 ? -24.293 -8.721 -13.057 1.00 73.12 20 VAL A N 4
ATOM 4134 C CA . VAL A 1 20 ? -25.711 -8.564 -13.361 1.00 45.23 20 VAL A CA 4
ATOM 4135 C C . VAL A 1 20 ? -26.281 -7.319 -12.692 1.00 12.41 20 VAL A C 4
ATOM 4136 O O . VAL A 1 20 ? -27.240 -6.722 -13.182 1.00 33.20 20 VAL A O 4
ATOM 4149 N N . ASP A 1 21 ? -25.685 -6.931 -11.570 1.00 20.01 21 ASP A N 4
ATOM 4150 C CA . ASP A 1 21 ? -26.133 -5.755 -10.833 1.00 3.10 21 ASP A CA 4
ATOM 4151 C C . ASP A 1 21 ? -25.596 -4.477 -11.471 1.00 30.32 21 ASP A C 4
ATOM 4152 O O . ASP A 1 21 ? -26.273 -3.449 -11.492 1.00 21.12 21 ASP A O 4
ATOM 4161 N N . LYS A 1 22 ? -24.375 -4.549 -11.989 1.00 42.23 22 LYS A N 4
ATOM 4162 C CA . LYS A 1 22 ? -23.746 -3.399 -12.628 1.00 42.12 22 LYS A CA 4
ATOM 4163 C C . LYS A 1 22 ? -23.901 -3.466 -14.144 1.00 71.31 22 LYS A C 4
ATOM 4164 O O . LYS A 1 22 ? -23.121 -2.868 -14.885 1.00 25.11 22 LYS A O 4
ATOM 4183 N N . TYR A 1 23 ? -24.914 -4.196 -14.598 1.00 64.25 23 TYR A N 4
ATOM 4184 C CA . TYR A 1 23 ? -25.170 -4.342 -16.026 1.00 74.03 23 TYR A CA 4
ATOM 4185 C C . TYR A 1 23 ? -25.447 -2.987 -16.671 1.00 73.42 23 TYR A C 4
ATOM 4186 O O . TYR A 1 23 ? -24.928 -2.681 -17.744 1.00 51.45 23 TYR A O 4
ATOM 4204 N N . ARG A 1 24 ? -26.269 -2.180 -16.008 1.00 22.44 24 ARG A N 4
ATOM 4205 C CA . ARG A 1 24 ? -26.616 -0.859 -16.515 1.00 10.50 24 ARG A CA 4
ATOM 4206 C C . ARG A 1 24 ? -25.659 0.200 -15.975 1.00 21.14 24 ARG A C 4
ATOM 4207 O O . ARG A 1 24 ? -25.848 1.395 -16.199 1.00 33.50 24 ARG A O 4
ATOM 4228 N N . ASN A 1 25 ? -24.631 -0.248 -15.261 1.00 31.20 25 ASN A N 4
ATOM 4229 C CA . ASN A 1 25 ? -23.645 0.660 -14.687 1.00 42.35 25 ASN A CA 4
ATOM 4230 C C . ASN A 1 25 ? -22.508 0.921 -15.671 1.00 73.13 25 ASN A C 4
ATOM 4231 O O . ASN A 1 25 ? -22.033 2.049 -15.802 1.00 25.15 25 ASN A O 4
ATOM 4242 N N . ASP A 1 26 ? -22.079 -0.130 -16.362 1.00 5.53 26 ASP A N 4
ATOM 4243 C CA . ASP A 1 26 ? -20.999 -0.015 -17.335 1.00 40.15 26 ASP A CA 4
ATOM 4244 C C . ASP A 1 26 ? -21.411 -0.613 -18.677 1.00 14.21 26 ASP A C 4
ATOM 4245 O O . ASP A 1 26 ? -21.912 -1.735 -18.739 1.00 20.12 26 ASP A O 4
ATOM 4254 N N . GLU A 1 27 ? -21.198 0.146 -19.748 1.00 34.42 27 GLU A N 4
ATOM 4255 C CA . GLU A 1 27 ? -21.550 -0.310 -21.088 1.00 12.43 27 GLU A CA 4
ATOM 4256 C C . GLU A 1 27 ? -20.718 -1.525 -21.485 1.00 70.42 27 GLU A C 4
ATOM 4257 O O . GLU A 1 27 ? -21.172 -2.380 -22.247 1.00 23.22 27 GLU A O 4
ATOM 4269 N N . HIS A 1 28 ? -19.497 -1.595 -20.964 1.00 60.35 28 HIS A N 4
ATOM 4270 C CA . HIS A 1 28 ? -18.600 -2.706 -21.265 1.00 34.05 28 HIS A CA 4
ATOM 4271 C C . HIS A 1 28 ? -19.115 -4.002 -20.645 1.00 61.14 28 HIS A C 4
ATOM 4272 O O . HIS A 1 28 ? -18.875 -5.090 -21.169 1.00 74.20 28 HIS A O 4
ATOM 4287 N N . VAL A 1 29 ? -19.823 -3.878 -19.527 1.00 4.11 29 VAL A N 4
ATOM 4288 C CA . VAL A 1 29 ? -20.371 -5.039 -18.837 1.00 32.05 29 VAL A CA 4
ATOM 4289 C C . VAL A 1 29 ? -21.535 -5.642 -19.615 1.00 15.44 29 VAL A C 4
ATOM 4290 O O . VAL A 1 29 ? -21.744 -6.855 -19.599 1.00 12.24 29 VAL A O 4
ATOM 4303 N N . ARG A 1 30 ? -22.291 -4.786 -20.295 1.00 61.15 30 ARG A N 4
ATOM 4304 C CA . ARG A 1 30 ? -23.435 -5.234 -21.080 1.00 13.02 30 ARG A CA 4
ATOM 4305 C C . ARG A 1 30 ? -22.992 -6.158 -22.210 1.00 64.10 30 ARG A C 4
ATOM 4306 O O . ARG A 1 30 ? -23.479 -7.282 -22.336 1.00 1.23 30 ARG A O 4
ATOM 4327 N N . LYS A 1 31 ? -22.064 -5.677 -23.031 1.00 73.11 31 LYS A N 4
ATOM 4328 C CA . LYS A 1 31 ? -21.553 -6.459 -24.151 1.00 13.31 31 LYS A CA 4
ATOM 4329 C C . LYS A 1 31 ? -20.883 -7.738 -23.660 1.00 73.24 31 LYS A C 4
ATOM 4330 O O . LYS A 1 31 ? -20.972 -8.784 -24.304 1.00 54.33 31 LYS A O 4
ATOM 4349 N N . VAL A 1 32 ? -20.213 -7.649 -22.516 1.00 13.12 32 VAL A N 4
ATOM 4350 C CA . VAL A 1 32 ? -19.530 -8.800 -21.938 1.00 35.13 32 VAL A CA 4
ATOM 4351 C C . VAL A 1 32 ? -20.529 -9.837 -21.437 1.00 35.11 32 VAL A C 4
ATOM 4352 O O . VAL A 1 32 ? -20.487 -11.000 -21.839 1.00 35.12 32 VAL A O 4
ATOM 4365 N N . PHE A 1 33 ? -21.428 -9.408 -20.557 1.00 73.21 33 PHE A N 4
ATOM 4366 C CA . PHE A 1 33 ? -22.439 -10.300 -20.000 1.00 40.32 33 PHE A CA 4
ATOM 4367 C C . PHE A 1 33 ? -23.373 -10.813 -21.092 1.00 63.15 33 PHE A C 4
ATOM 4368 O O . PHE A 1 33 ? -23.918 -11.912 -20.992 1.00 31.22 33 PHE A O 4
ATOM 4385 N N . ASP A 1 34 ? -23.552 -10.009 -22.135 1.00 21.42 34 ASP A N 4
ATOM 4386 C CA . ASP A 1 34 ? -24.419 -10.381 -23.247 1.00 20.31 34 ASP A CA 4
ATOM 4387 C C . ASP A 1 34 ? -23.849 -11.576 -24.005 1.00 23.25 34 ASP A C 4
ATOM 4388 O O . ASP A 1 34 ? -24.558 -12.543 -24.282 1.00 0.32 34 ASP A O 4
ATOM 4397 N N . GLU A 1 35 ? -22.564 -11.501 -24.337 1.00 23.41 35 GLU A N 4
ATOM 4398 C CA . GLU A 1 35 ? -21.900 -12.577 -25.064 1.00 44.44 35 GLU A CA 4
ATOM 4399 C C . GLU A 1 35 ? -21.795 -13.832 -24.203 1.00 62.24 35 GLU A C 4
ATOM 4400 O O . GLU A 1 35 ? -21.954 -14.950 -24.695 1.00 44.25 35 GLU A O 4
ATOM 4412 N N . ILE A 1 36 ? -21.526 -13.639 -22.917 1.00 30.24 36 ILE A N 4
ATOM 4413 C CA . ILE A 1 36 ? -21.400 -14.755 -21.987 1.00 74.02 36 ILE A CA 4
ATOM 4414 C C . ILE A 1 36 ? -22.753 -15.411 -21.730 1.00 63.22 36 ILE A C 4
ATOM 4415 O O . ILE A 1 36 ? -22.847 -16.632 -21.606 1.00 0.12 36 ILE A O 4
ATOM 4431 N N . GLN A 1 37 ? -23.797 -14.592 -21.654 1.00 23.33 37 GLN A N 4
ATOM 4432 C CA . GLN A 1 37 ? -25.144 -15.094 -21.413 1.00 15.13 37 GLN A CA 4
ATOM 4433 C C . GLN A 1 37 ? -25.609 -15.981 -22.563 1.00 50.32 37 GLN A C 4
ATOM 4434 O O . GLN A 1 37 ? -26.270 -16.996 -22.348 1.00 22.32 37 GLN A O 4
ATOM 4448 N N . GLN A 1 38 ? -25.259 -15.589 -23.784 1.00 72.22 38 GLN A N 4
ATOM 4449 C CA . GLN A 1 38 ? -25.642 -16.349 -24.968 1.00 41.25 38 GLN A CA 4
ATOM 4450 C C . GLN A 1 38 ? -24.855 -17.652 -25.057 1.00 62.10 38 GLN A C 4
ATOM 4451 O O . GLN A 1 38 ? -25.434 -18.737 -25.116 1.00 21.11 38 GLN A O 4
ATOM 4465 N N . LYS A 1 39 ? -23.531 -17.539 -25.066 1.00 40.54 39 LYS A N 4
ATOM 4466 C CA . LYS A 1 39 ? -22.663 -18.707 -25.147 1.00 22.21 39 LYS A CA 4
ATOM 4467 C C . LYS A 1 39 ? -22.966 -19.689 -24.020 1.00 10.15 39 LYS A C 4
ATOM 4468 O O . LYS A 1 39 ? -22.848 -20.903 -24.191 1.00 51.12 39 LYS A O 4
ATOM 4487 N N . LEU A 1 40 ? -23.358 -19.157 -22.867 1.00 51.43 40 LEU A N 4
ATOM 4488 C CA . LEU A 1 40 ? -23.680 -19.986 -21.711 1.00 72.45 40 LEU A CA 4
ATOM 4489 C C . LEU A 1 40 ? -25.173 -20.298 -21.664 1.00 4.02 40 LEU A C 4
ATOM 4490 O O . LEU A 1 40 ? -25.628 -21.081 -20.829 1.00 63.03 40 LEU A O 4
ATOM 4506 N N . HIS A 1 41 ? -25.930 -19.682 -22.566 1.00 2.42 41 HIS A N 4
ATOM 4507 C CA . HIS A 1 41 ? -27.371 -19.895 -22.629 1.00 33.55 41 HIS A CA 4
ATOM 4508 C C . HIS A 1 41 ? -28.011 -19.693 -21.258 1.00 43.32 41 HIS A C 4
ATOM 4509 O O . HIS A 1 41 ? -28.813 -20.512 -20.809 1.00 10.54 41 HIS A O 4
ATOM 4524 N N . CYS A 1 42 ? -27.650 -18.597 -20.598 1.00 64.24 42 CYS A N 4
ATOM 4525 C CA . CYS A 1 42 ? -28.186 -18.287 -19.279 1.00 13.20 42 CYS A CA 4
ATOM 4526 C C . CYS A 1 42 ? -28.539 -16.806 -19.170 1.00 33.21 42 CYS A C 4
ATOM 4527 O O . CYS A 1 42 ? -28.165 -16.003 -20.025 1.00 1.44 42 CYS A O 4
ATOM 4534 N N . CYS A 1 43 ? -29.262 -16.452 -18.113 1.00 32.44 43 CYS A N 4
ATOM 4535 C CA . CYS A 1 43 ? -29.667 -15.070 -17.890 1.00 43.42 43 CYS A CA 4
ATOM 4536 C C . CYS A 1 43 ? -29.193 -14.577 -16.526 1.00 1.12 43 CYS A C 4
ATOM 4537 O O . CYS A 1 43 ? -29.125 -15.344 -15.566 1.00 50.13 43 CYS A O 4
ATOM 4544 N N . GLY A 1 44 ? -28.866 -13.290 -16.448 1.00 34.32 44 GLY A N 4
ATOM 4545 C CA . GLY A 1 44 ? -28.403 -12.717 -15.198 1.00 14.03 44 GLY A CA 4
ATOM 4546 C C . GLY A 1 44 ? -27.269 -13.511 -14.580 1.00 74.14 44 GLY A C 4
ATOM 4547 O O . GLY A 1 44 ? -26.730 -14.424 -15.205 1.00 42.43 44 GLY A O 4
ATOM 4551 N N . ALA A 1 45 ? -26.906 -13.163 -13.350 1.00 41.45 45 ALA A N 4
ATOM 4552 C CA . ALA A 1 45 ? -25.829 -13.850 -12.649 1.00 0.34 45 ALA A CA 4
ATOM 4553 C C . ALA A 1 45 ? -26.290 -15.208 -12.130 1.00 53.41 45 ALA A C 4
ATOM 4554 O O . ALA A 1 45 ? -25.786 -16.248 -12.553 1.00 74.13 45 ALA A O 4
ATOM 4561 N N . ASP A 1 46 ? -27.250 -15.190 -11.212 1.00 1.03 46 ASP A N 4
ATOM 4562 C CA . ASP A 1 46 ? -27.779 -16.420 -10.635 1.00 74.54 46 ASP A CA 4
ATOM 4563 C C . ASP A 1 46 ? -29.168 -16.726 -11.189 1.00 22.13 46 ASP A C 4
ATOM 4564 O O . ASP A 1 46 ? -29.651 -17.854 -11.093 1.00 23.24 46 ASP A O 4
ATOM 4573 N N . SER A 1 47 ? -29.805 -15.713 -11.767 1.00 50.00 47 SER A N 4
ATOM 4574 C CA . SER A 1 47 ? -31.140 -15.872 -12.331 1.00 52.03 47 SER A CA 4
ATOM 4575 C C . SER A 1 47 ? -31.530 -14.650 -13.158 1.00 2.05 47 SER A C 4
ATOM 4576 O O . SER A 1 47 ? -30.953 -13.570 -13.025 1.00 75.05 47 SER A O 4
ATOM 4584 N N . PRO A 1 48 ? -32.532 -14.823 -14.031 1.00 55.15 48 PRO A N 4
ATOM 4585 C CA . PRO A 1 48 ? -33.023 -13.746 -14.897 1.00 30.13 48 PRO A CA 4
ATOM 4586 C C . PRO A 1 48 ? -33.761 -12.665 -14.115 1.00 4.43 48 PRO A C 4
ATOM 4587 O O . PRO A 1 48 ? -33.866 -11.523 -14.563 1.00 15.44 48 PRO A O 4
ATOM 4598 N N . LYS A 1 49 ? -34.269 -13.031 -12.943 1.00 51.11 49 LYS A N 4
ATOM 4599 C CA . LYS A 1 49 ? -34.996 -12.092 -12.097 1.00 3.03 49 LYS A CA 4
ATOM 4600 C C . LYS A 1 49 ? -34.087 -10.954 -11.642 1.00 34.12 49 LYS A C 4
ATOM 4601 O O . LYS A 1 49 ? -34.562 -9.911 -11.191 1.00 25.44 49 LYS A O 4
ATOM 4620 N N . ASP A 1 50 ? -32.781 -11.161 -11.765 1.00 10.11 50 ASP A N 4
ATOM 4621 C CA . ASP A 1 50 ? -31.806 -10.151 -11.369 1.00 34.12 50 ASP A CA 4
ATOM 4622 C C . ASP A 1 50 ? -32.041 -8.845 -12.121 1.00 40.10 50 ASP A C 4
ATOM 4623 O O . ASP A 1 50 ? -31.780 -7.761 -11.599 1.00 15.31 50 ASP A O 4
ATOM 4632 N N . TYR A 1 51 ? -32.533 -8.956 -13.350 1.00 32.13 51 TYR A N 4
ATOM 4633 C CA . TYR A 1 51 ? -32.800 -7.784 -14.175 1.00 65.24 51 TYR A CA 4
ATOM 4634 C C . TYR A 1 51 ? -34.169 -7.193 -13.857 1.00 35.23 51 TYR A C 4
ATOM 4635 O O . TYR A 1 51 ? -34.416 -6.010 -14.085 1.00 12.20 51 TYR A O 4
ATOM 4653 N N . GLY A 1 52 ? -35.058 -8.028 -13.326 1.00 72.02 52 GLY A N 4
ATOM 4654 C CA . GLY A 1 52 ? -36.392 -7.572 -12.984 1.00 14.54 52 GLY A CA 4
ATOM 4655 C C . GLY A 1 52 ? -37.463 -8.207 -13.849 1.00 24.13 52 GLY A C 4
ATOM 4656 O O . GLY A 1 52 ? -37.864 -9.346 -13.613 1.00 14.13 52 GLY A O 4
ATOM 4660 N N . GLU A 1 53 ? -37.926 -7.469 -14.852 1.00 51.43 53 GLU A N 4
ATOM 4661 C CA . GLU A 1 53 ? -38.958 -7.967 -15.753 1.00 74.24 53 GLU A CA 4
ATOM 4662 C C . GLU A 1 53 ? -38.671 -7.551 -17.193 1.00 54.51 53 GLU A C 4
ATOM 4663 O O . GLU A 1 53 ? -39.589 -7.366 -17.992 1.00 21.15 53 GLU A O 4
ATOM 4675 N N . ASN A 1 54 ? -37.391 -7.404 -17.516 1.00 44.42 54 ASN A N 4
ATOM 4676 C CA . ASN A 1 54 ? -36.982 -7.008 -18.859 1.00 4.40 54 ASN A CA 4
ATOM 4677 C C . ASN A 1 54 ? -35.499 -7.292 -19.082 1.00 54.32 54 ASN A C 4
ATOM 4678 O O . ASN A 1 54 ? -34.663 -6.389 -19.087 1.00 5.33 54 ASN A O 4
ATOM 4689 N N . PRO A 1 55 ? -35.165 -8.577 -19.273 1.00 13.34 55 PRO A N 4
ATOM 4690 C CA . PRO A 1 55 ? -33.784 -9.010 -19.501 1.00 43.02 55 PRO A CA 4
ATOM 4691 C C . PRO A 1 55 ? -33.256 -8.569 -20.862 1.00 64.21 55 PRO A C 4
ATOM 4692 O O . PRO A 1 55 ? -34.006 -8.126 -21.732 1.00 4.42 55 PRO A O 4
ATOM 4703 N N . PRO A 1 56 ? -31.934 -8.694 -21.053 1.00 41.54 56 PRO A N 4
ATOM 4704 C CA . PRO A 1 56 ? -31.276 -8.314 -22.307 1.00 54.04 56 PRO A CA 4
ATOM 4705 C C . PRO A 1 56 ? -31.630 -9.254 -23.455 1.00 1.01 56 PRO A C 4
ATOM 4706 O O . PRO A 1 56 ? -32.071 -10.383 -23.234 1.00 44.41 56 PRO A O 4
ATOM 4717 N N . THR A 1 57 ? -31.434 -8.782 -24.682 1.00 63.33 57 THR A N 4
ATOM 4718 C CA . THR A 1 57 ? -31.732 -9.580 -25.865 1.00 34.34 57 THR A CA 4
ATOM 4719 C C . THR A 1 57 ? -30.939 -10.882 -25.864 1.00 41.12 57 THR A C 4
ATOM 4720 O O . THR A 1 57 ? -31.376 -11.887 -26.425 1.00 12.31 57 THR A O 4
ATOM 4731 N N . SER A 1 58 ? -29.770 -10.857 -25.231 1.00 75.11 58 SER A N 4
ATOM 4732 C CA . SER A 1 58 ? -28.914 -12.035 -25.161 1.00 32.34 58 SER A CA 4
ATOM 4733 C C . SER A 1 58 ? -29.551 -13.118 -24.295 1.00 23.50 58 SER A C 4
ATOM 4734 O O . SER A 1 58 ? -29.205 -14.296 -24.399 1.00 53.22 58 SER A O 4
ATOM 4742 N N . CYS A 1 59 ? -30.483 -12.712 -23.440 1.00 1.31 59 CYS A N 4
ATOM 4743 C CA . CYS A 1 59 ? -31.169 -13.645 -22.555 1.00 21.13 59 CYS A CA 4
ATOM 4744 C C . CYS A 1 59 ? -32.009 -14.636 -23.355 1.00 34.00 59 CYS A C 4
ATOM 4745 O O . CYS A 1 59 ? -32.364 -15.706 -22.861 1.00 33.03 59 CYS A O 4
ATOM 4752 N N . SER A 1 60 ? -32.324 -14.272 -24.594 1.00 43.50 60 SER A N 4
ATOM 4753 C CA . SER A 1 60 ? -33.125 -15.126 -25.462 1.00 71.21 60 SER A CA 4
ATOM 4754 C C . SER A 1 60 ? -32.391 -15.416 -26.768 1.00 4.24 60 SER A C 4
ATOM 4755 O O . SER A 1 60 ? -31.414 -14.747 -27.106 1.00 51.33 60 SER A O 4
ATOM 4763 N N . LYS A 1 61 ? -32.868 -16.418 -27.498 1.00 24.34 61 LYS A N 4
ATOM 4764 C CA . LYS A 1 61 ? -32.259 -16.798 -28.767 1.00 71.20 61 LYS A CA 4
ATOM 4765 C C . LYS A 1 61 ? -33.199 -17.685 -29.577 1.00 53.12 61 LYS A C 4
ATOM 4766 O O . LYS A 1 61 ? -33.719 -18.680 -29.072 1.00 2.04 61 LYS A O 4
ATOM 4785 N N . ASP A 1 62 ? -33.412 -17.318 -30.836 1.00 73.52 62 ASP A N 4
ATOM 4786 C CA . ASP A 1 62 ? -34.288 -18.082 -31.717 1.00 61.42 62 ASP A CA 4
ATOM 4787 C C . ASP A 1 62 ? -35.718 -18.094 -31.186 1.00 2.42 62 ASP A C 4
ATOM 4788 O O . ASP A 1 62 ? -36.480 -19.023 -31.446 1.00 33.52 62 ASP A O 4
ATOM 4797 N N . GLY A 1 63 ? -36.074 -17.053 -30.438 1.00 74.33 63 GLY A N 4
ATOM 4798 C CA . GLY A 1 63 ? -37.411 -16.964 -29.881 1.00 13.21 63 GLY A CA 4
ATOM 4799 C C . GLY A 1 63 ? -37.573 -17.799 -28.626 1.00 54.13 63 GLY A C 4
ATOM 4800 O O . GLY A 1 63 ? -38.689 -18.159 -28.251 1.00 14.50 63 GLY A O 4
ATOM 4804 N N . VAL A 1 64 ? -36.457 -18.110 -27.976 1.00 24.20 64 VAL A N 4
ATOM 4805 C CA . VAL A 1 64 ? -36.479 -18.909 -26.756 1.00 55.05 64 VAL A CA 4
ATOM 4806 C C . VAL A 1 64 ? -35.841 -18.156 -25.594 1.00 75.14 64 VAL A C 4
ATOM 4807 O O . VAL A 1 64 ? -34.968 -17.313 -25.794 1.00 43.11 64 VAL A O 4
ATOM 4820 N N . GLN A 1 65 ? -36.284 -18.468 -24.380 1.00 51.55 65 GLN A N 4
ATOM 4821 C CA . GLN A 1 65 ? -35.756 -17.820 -23.186 1.00 2.42 65 GLN A CA 4
ATOM 4822 C C . GLN A 1 65 ? -34.902 -18.788 -22.374 1.00 33.13 65 GLN A C 4
ATOM 4823 O O . GLN A 1 65 ? -35.254 -19.957 -22.213 1.00 62.12 65 GLN A O 4
ATOM 4837 N N . PHE A 1 66 ? -33.779 -18.294 -21.864 1.00 20.34 66 PHE A N 4
ATOM 4838 C CA . PHE A 1 66 ? -32.874 -19.116 -21.069 1.00 20.52 66 PHE A CA 4
ATOM 4839 C C . PHE A 1 66 ? -33.229 -19.040 -19.587 1.00 15.11 66 PHE A C 4
ATOM 4840 O O . PHE A 1 66 ? -32.884 -18.077 -18.902 1.00 2.50 66 PHE A O 4
ATOM 4857 N N . THR A 1 67 ? -33.924 -20.063 -19.097 1.00 45.32 67 THR A N 4
ATOM 4858 C CA . THR A 1 67 ? -34.328 -20.112 -17.698 1.00 11.30 67 THR A CA 4
ATOM 4859 C C . THR A 1 67 ? -33.276 -20.813 -16.846 1.00 12.42 67 THR A C 4
ATOM 4860 O O . THR A 1 67 ? -33.601 -21.664 -16.019 1.00 14.32 67 THR A O 4
ATOM 4871 N N . GLU A 1 68 ? -32.015 -20.448 -17.053 1.00 64.40 68 GLU A N 4
ATOM 4872 C CA . GLU A 1 68 ? -30.915 -21.044 -16.302 1.00 53.35 68 GLU A CA 4
ATOM 4873 C C . GLU A 1 68 ? -29.935 -19.973 -15.831 1.00 54.03 68 GLU A C 4
ATOM 4874 O O . GLU A 1 68 ? -29.702 -18.982 -16.522 1.00 55.01 68 GLU A O 4
ATOM 4886 N N . GLY A 1 69 ? -29.364 -20.181 -14.649 1.00 13.34 69 GLY A N 4
ATOM 4887 C CA . GLY A 1 69 ? -28.417 -19.225 -14.104 1.00 71.52 69 GLY A CA 4
ATOM 4888 C C . GLY A 1 69 ? -27.073 -19.280 -14.802 1.00 43.03 69 GLY A C 4
ATOM 4889 O O . GLY A 1 69 ? -26.849 -20.124 -15.671 1.00 55.41 69 GLY A O 4
ATOM 4893 N N . CYS A 1 70 ? -26.174 -18.377 -14.424 1.00 32.13 70 CYS A N 4
ATOM 4894 C CA . CYS A 1 70 ? -24.845 -18.324 -15.020 1.00 50.52 70 CYS A CA 4
ATOM 4895 C C . CYS A 1 70 ? -23.791 -18.845 -14.048 1.00 0.02 70 CYS A C 4
ATOM 4896 O O . CYS A 1 70 ? -22.857 -19.543 -14.444 1.00 52.14 70 CYS A O 4
ATOM 4903 N N . ILE A 1 71 ? -23.948 -18.501 -12.774 1.00 21.41 71 ILE A N 4
ATOM 4904 C CA . ILE A 1 71 ? -23.011 -18.936 -11.745 1.00 51.31 71 ILE A CA 4
ATOM 4905 C C . ILE A 1 71 ? -22.832 -20.450 -11.769 1.00 2.13 71 ILE A C 4
ATOM 4906 O O . ILE A 1 71 ? -21.764 -20.965 -11.439 1.00 25.25 71 ILE A O 4
ATOM 4922 N N . LYS A 1 72 ? -23.884 -21.159 -12.163 1.00 52.42 72 LYS A N 4
ATOM 4923 C CA . LYS A 1 72 ? -23.844 -22.614 -12.234 1.00 20.41 72 LYS A CA 4
ATOM 4924 C C . LYS A 1 72 ? -23.239 -23.078 -13.555 1.00 71.50 72 LYS A C 4
ATOM 4925 O O . LYS A 1 72 ? -22.443 -24.017 -13.590 1.00 33.32 72 LYS A O 4
ATOM 4944 N N . LYS A 1 73 ? -23.620 -22.414 -14.641 1.00 33.13 73 LYS A N 4
ATOM 4945 C CA . LYS A 1 73 ? -23.114 -22.756 -15.965 1.00 0.14 73 LYS A CA 4
ATOM 4946 C C . LYS A 1 73 ? -21.604 -22.552 -16.039 1.00 31.20 73 LYS A C 4
ATOM 4947 O O . LYS A 1 73 ? -20.867 -23.446 -16.455 1.00 23.01 73 LYS A O 4
ATOM 4966 N N . VAL A 1 74 ? -21.150 -21.371 -15.632 1.00 31.12 74 VAL A N 4
ATOM 4967 C CA . VAL A 1 74 ? -19.728 -21.051 -15.650 1.00 23.31 74 VAL A CA 4
ATOM 4968 C C . VAL A 1 74 ? -18.925 -22.072 -14.852 1.00 23.23 74 VAL A C 4
ATOM 4969 O O . VAL A 1 74 ? -17.938 -22.621 -15.341 1.00 43.04 74 VAL A O 4
ATOM 4982 N N . SER A 1 75 ? -19.355 -22.323 -13.619 1.00 50.33 75 SER A N 4
ATOM 4983 C CA . SER A 1 75 ? -18.674 -23.276 -12.751 1.00 11.22 75 SER A CA 4
ATOM 4984 C C . SER A 1 75 ? -18.535 -24.632 -13.436 1.00 42.22 75 SER A C 4
ATOM 4985 O O . SER A 1 75 ? -17.508 -25.299 -13.313 1.00 22.42 75 SER A O 4
ATOM 4993 N N . ASP A 1 76 ? -19.575 -25.032 -14.158 1.00 74.04 76 ASP A N 4
ATOM 4994 C CA . ASP A 1 76 ? -19.570 -26.308 -14.865 1.00 53.31 76 ASP A CA 4
ATOM 4995 C C . ASP A 1 76 ? -18.319 -26.447 -15.727 1.00 10.25 76 ASP A C 4
ATOM 4996 O O . ASP A 1 76 ? -17.572 -27.418 -15.603 1.00 22.14 76 ASP A O 4
ATOM 5005 N N . LEU A 1 77 ? -18.097 -25.471 -16.600 1.00 51.10 77 LEU A N 4
ATOM 5006 C CA . LEU A 1 77 ? -16.936 -25.484 -17.484 1.00 34.43 77 LEU A CA 4
ATOM 5007 C C . LEU A 1 77 ? -15.670 -25.098 -16.726 1.00 33.54 77 LEU A C 4
ATOM 5008 O O . LEU A 1 77 ? -14.562 -25.454 -17.126 1.00 71.33 77 LEU A O 4
ATOM 5024 N N . SER A 1 78 ? -15.843 -24.370 -15.627 1.00 72.32 78 SER A N 4
ATOM 5025 C CA . SER A 1 78 ? -14.714 -23.935 -14.813 1.00 53.33 78 SER A CA 4
ATOM 5026 C C . SER A 1 78 ? -14.043 -25.125 -14.134 1.00 13.41 78 SER A C 4
ATOM 5027 O O . SER A 1 78 ? -12.832 -25.126 -13.911 1.00 14.11 78 SER A O 4
ATOM 5035 N N . LYS A 1 79 ? -14.839 -26.137 -13.807 1.00 31.02 79 LYS A N 4
ATOM 5036 C CA . LYS A 1 79 ? -14.325 -27.335 -13.154 1.00 22.01 79 LYS A CA 4
ATOM 5037 C C . LYS A 1 79 ? -13.847 -28.354 -14.184 1.00 11.41 79 LYS A C 4
ATOM 5038 O O . LYS A 1 79 ? -12.979 -29.178 -13.899 1.00 1.10 79 LYS A O 4
ATOM 5057 N N . ALA A 1 80 ? -14.419 -28.290 -15.382 1.00 2.41 80 ALA A N 4
ATOM 5058 C CA . ALA A 1 80 ? -14.048 -29.204 -16.455 1.00 35.01 80 ALA A CA 4
ATOM 5059 C C . ALA A 1 80 ? -12.539 -29.216 -16.670 1.00 2.33 80 ALA A C 4
ATOM 5060 O O . ALA A 1 80 ? -11.900 -28.164 -16.719 1.00 14.31 80 ALA A O 4
ATOM 5067 N N . HIS A 1 81 ? -11.973 -30.412 -16.796 1.00 41.24 81 HIS A N 4
ATOM 5068 C CA . HIS A 1 81 ? -10.537 -30.560 -17.006 1.00 0.22 81 HIS A CA 4
ATOM 5069 C C . HIS A 1 81 ? -10.253 -31.396 -18.250 1.00 42.32 81 HIS A C 4
ATOM 5070 O O . HIS A 1 81 ? -9.717 -30.893 -19.238 1.00 42.42 81 HIS A O 4
ATOM 5085 N N . GLY A 1 1 ? -6.711 3.776 -9.171 1.00 75.42 1 GLY A N 5
ATOM 5086 C CA . GLY A 1 1 ? -7.213 2.607 -9.869 1.00 73.54 1 GLY A CA 5
ATOM 5087 C C . GLY A 1 1 ? -6.507 1.333 -9.450 1.00 23.22 1 GLY A C 5
ATOM 5088 O O . GLY A 1 1 ? -6.431 0.375 -10.219 1.00 34.53 1 GLY A O 5
ATOM 5092 N N . SER A 1 2 ? -5.986 1.322 -8.227 1.00 43.20 2 SER A N 5
ATOM 5093 C CA . SER A 1 2 ? -5.276 0.159 -7.708 1.00 73.54 2 SER A CA 5
ATOM 5094 C C . SER A 1 2 ? -6.250 -0.970 -7.382 1.00 2.13 2 SER A C 5
ATOM 5095 O O . SER A 1 2 ? -7.021 -0.882 -6.427 1.00 63.22 2 SER A O 5
ATOM 5103 N N . ASN A 1 3 ? -6.207 -2.030 -8.182 1.00 53.15 3 ASN A N 5
ATOM 5104 C CA . ASN A 1 3 ? -7.086 -3.176 -7.980 1.00 25.51 3 ASN A CA 5
ATOM 5105 C C . ASN A 1 3 ? -6.275 -4.447 -7.744 1.00 31.44 3 ASN A C 5
ATOM 5106 O O . ASN A 1 3 ? -5.689 -5.002 -8.672 1.00 64.32 3 ASN A O 5
ATOM 5117 N N . GLU A 1 4 ? -6.248 -4.902 -6.495 1.00 35.23 4 GLU A N 5
ATOM 5118 C CA . GLU A 1 4 ? -5.510 -6.107 -6.137 1.00 62.51 4 GLU A CA 5
ATOM 5119 C C . GLU A 1 4 ? -6.463 -7.239 -5.764 1.00 32.20 4 GLU A C 5
ATOM 5120 O O . GLU A 1 4 ? -6.258 -7.937 -4.771 1.00 32.42 4 GLU A O 5
ATOM 5132 N N . LYS A 1 5 ? -7.507 -7.414 -6.567 1.00 60.42 5 LYS A N 5
ATOM 5133 C CA . LYS A 1 5 ? -8.493 -8.461 -6.324 1.00 40.31 5 LYS A CA 5
ATOM 5134 C C . LYS A 1 5 ? -8.481 -9.492 -7.448 1.00 41.53 5 LYS A C 5
ATOM 5135 O O . LYS A 1 5 ? -9.103 -9.311 -8.495 1.00 40.13 5 LYS A O 5
ATOM 5154 N N . PRO A 1 6 ? -7.758 -10.600 -7.228 1.00 41.35 6 PRO A N 5
ATOM 5155 C CA . PRO A 1 6 ? -7.650 -11.682 -8.211 1.00 65.02 6 PRO A CA 5
ATOM 5156 C C . PRO A 1 6 ? -8.957 -12.449 -8.375 1.00 30.41 6 PRO A C 5
ATOM 5157 O O . PRO A 1 6 ? -9.893 -12.275 -7.595 1.00 34.14 6 PRO A O 5
ATOM 5168 N N . LYS A 1 7 ? -9.015 -13.300 -9.394 1.00 22.11 7 LYS A N 5
ATOM 5169 C CA . LYS A 1 7 ? -10.207 -14.096 -9.660 1.00 21.52 7 LYS A CA 5
ATOM 5170 C C . LYS A 1 7 ? -9.928 -15.581 -9.447 1.00 51.03 7 LYS A C 5
ATOM 5171 O O . LYS A 1 7 ? -8.779 -16.021 -9.498 1.00 12.43 7 LYS A O 5
ATOM 5190 N N . VAL A 1 8 ? -10.987 -16.349 -9.211 1.00 24.42 8 VAL A N 5
ATOM 5191 C CA . VAL A 1 8 ? -10.856 -17.785 -8.993 1.00 62.24 8 VAL A CA 5
ATOM 5192 C C . VAL A 1 8 ? -12.041 -18.541 -9.583 1.00 53.45 8 VAL A C 5
ATOM 5193 O O . VAL A 1 8 ? -13.157 -18.023 -9.638 1.00 40.13 8 VAL A O 5
ATOM 5206 N N . LYS A 1 9 ? -11.793 -19.769 -10.024 1.00 64.22 9 LYS A N 5
ATOM 5207 C CA . LYS A 1 9 ? -12.839 -20.599 -10.609 1.00 71.04 9 LYS A CA 5
ATOM 5208 C C . LYS A 1 9 ? -14.054 -20.672 -9.690 1.00 3.04 9 LYS A C 5
ATOM 5209 O O . LYS A 1 9 ? -15.189 -20.790 -10.151 1.00 60.23 9 LYS A O 5
ATOM 5228 N N . LYS A 1 10 ? -13.808 -20.599 -8.386 1.00 30.41 10 LYS A N 5
ATOM 5229 C CA . LYS A 1 10 ? -14.881 -20.654 -7.400 1.00 72.34 10 LYS A CA 5
ATOM 5230 C C . LYS A 1 10 ? -15.355 -19.252 -7.033 1.00 3.42 10 LYS A C 5
ATOM 5231 O O . LYS A 1 10 ? -16.500 -19.060 -6.622 1.00 42.33 10 LYS A O 5
ATOM 5250 N N . HIS A 1 11 ? -14.467 -18.274 -7.184 1.00 51.31 11 HIS A N 5
ATOM 5251 C CA . HIS A 1 11 ? -14.796 -16.888 -6.870 1.00 4.31 11 HIS A CA 5
ATOM 5252 C C . HIS A 1 11 ? -15.699 -16.287 -7.942 1.00 73.04 11 HIS A C 5
ATOM 5253 O O . HIS A 1 11 ? -16.443 -15.341 -7.682 1.00 34.11 11 HIS A O 5
ATOM 5268 N N . ILE A 1 12 ? -15.628 -16.842 -9.148 1.00 13.33 12 ILE A N 5
ATOM 5269 C CA . ILE A 1 12 ? -16.440 -16.361 -10.259 1.00 11.45 12 ILE A CA 5
ATOM 5270 C C . ILE A 1 12 ? -17.912 -16.281 -9.870 1.00 34.34 12 ILE A C 5
ATOM 5271 O O . ILE A 1 12 ? -18.656 -15.441 -10.376 1.00 51.52 12 ILE A O 5
ATOM 5287 N N . THR A 1 13 ? -18.328 -17.162 -8.964 1.00 51.04 13 THR A N 5
ATOM 5288 C CA . THR A 1 13 ? -19.711 -17.192 -8.506 1.00 52.11 13 THR A CA 5
ATOM 5289 C C . THR A 1 13 ? -20.148 -15.827 -7.988 1.00 55.40 13 THR A C 5
ATOM 5290 O O . THR A 1 13 ? -21.174 -15.292 -8.409 1.00 12.23 13 THR A O 5
ATOM 5301 N N . SER A 1 14 ? -19.364 -15.267 -7.073 1.00 5.11 14 SER A N 5
ATOM 5302 C CA . SER A 1 14 ? -19.672 -13.964 -6.495 1.00 21.10 14 SER A CA 5
ATOM 5303 C C . SER A 1 14 ? -19.463 -12.852 -7.519 1.00 23.43 14 SER A C 5
ATOM 5304 O O . SER A 1 14 ? -20.224 -11.886 -7.566 1.00 63.44 14 SER A O 5
ATOM 5312 N N . ALA A 1 15 ? -18.425 -12.997 -8.336 1.00 70.13 15 ALA A N 5
ATOM 5313 C CA . ALA A 1 15 ? -18.116 -12.007 -9.361 1.00 22.33 15 ALA A CA 5
ATOM 5314 C C . ALA A 1 15 ? -19.302 -11.796 -10.295 1.00 40.53 15 ALA A C 5
ATOM 5315 O O . ALA A 1 15 ? -19.651 -10.661 -10.625 1.00 31.12 15 ALA A O 5
ATOM 5322 N N . LEU A 1 16 ? -19.918 -12.893 -10.720 1.00 22.20 16 LEU A N 5
ATOM 5323 C CA . LEU A 1 16 ? -21.066 -12.828 -11.618 1.00 45.31 16 LEU A CA 5
ATOM 5324 C C . LEU A 1 16 ? -22.199 -12.018 -10.995 1.00 63.45 16 LEU A C 5
ATOM 5325 O O . LEU A 1 16 ? -22.820 -11.188 -11.658 1.00 51.34 16 LEU A O 5
ATOM 5341 N N . LYS A 1 17 ? -22.461 -12.265 -9.717 1.00 14.15 17 LYS A N 5
ATOM 5342 C CA . LYS A 1 17 ? -23.517 -11.557 -9.002 1.00 30.43 17 LYS A CA 5
ATOM 5343 C C . LYS A 1 17 ? -23.323 -10.048 -9.099 1.00 4.40 17 LYS A C 5
ATOM 5344 O O . LYS A 1 17 ? -24.290 -9.289 -9.159 1.00 15.02 17 LYS A O 5
ATOM 5363 N N . LYS A 1 18 ? -22.066 -9.617 -9.116 1.00 24.42 18 LYS A N 5
ATOM 5364 C CA . LYS A 1 18 ? -21.743 -8.198 -9.209 1.00 32.52 18 LYS A CA 5
ATOM 5365 C C . LYS A 1 18 ? -21.889 -7.700 -10.643 1.00 60.31 18 LYS A C 5
ATOM 5366 O O . LYS A 1 18 ? -22.291 -6.560 -10.877 1.00 44.42 18 LYS A O 5
ATOM 5385 N N . LEU A 1 19 ? -21.562 -8.562 -11.600 1.00 10.01 19 LEU A N 5
ATOM 5386 C CA . LEU A 1 19 ? -21.658 -8.210 -13.012 1.00 52.23 19 LEU A CA 5
ATOM 5387 C C . LEU A 1 19 ? -23.086 -7.820 -13.380 1.00 73.33 19 LEU A C 5
ATOM 5388 O O . LEU A 1 19 ? -23.325 -6.749 -13.939 1.00 23.42 19 LEU A O 5
ATOM 5404 N N . VAL A 1 20 ? -24.034 -8.696 -13.062 1.00 30.34 20 VAL A N 5
ATOM 5405 C CA . VAL A 1 20 ? -25.439 -8.443 -13.356 1.00 14.15 20 VAL A CA 5
ATOM 5406 C C . VAL A 1 20 ? -25.935 -7.195 -12.634 1.00 53.34 20 VAL A C 5
ATOM 5407 O O . VAL A 1 20 ? -26.857 -6.522 -13.098 1.00 22.43 20 VAL A O 5
ATOM 5420 N N . ASP A 1 21 ? -25.318 -6.890 -11.498 1.00 62.13 21 ASP A N 5
ATOM 5421 C CA . ASP A 1 21 ? -25.695 -5.721 -10.713 1.00 11.23 21 ASP A CA 5
ATOM 5422 C C . ASP A 1 21 ? -25.104 -4.449 -11.313 1.00 21.00 21 ASP A C 5
ATOM 5423 O O . ASP A 1 21 ? -25.725 -3.387 -11.280 1.00 13.43 21 ASP A O 5
ATOM 5432 N N . LYS A 1 22 ? -23.899 -4.564 -11.861 1.00 21.22 22 LYS A N 5
ATOM 5433 C CA . LYS A 1 22 ? -23.222 -3.425 -12.469 1.00 54.30 22 LYS A CA 5
ATOM 5434 C C . LYS A 1 22 ? -23.393 -3.436 -13.985 1.00 35.03 22 LYS A C 5
ATOM 5435 O O . LYS A 1 22 ? -22.600 -2.839 -14.713 1.00 72.21 22 LYS A O 5
ATOM 5454 N N . TYR A 1 23 ? -24.434 -4.117 -14.453 1.00 5.21 23 TYR A N 5
ATOM 5455 C CA . TYR A 1 23 ? -24.708 -4.206 -15.882 1.00 61.11 23 TYR A CA 5
ATOM 5456 C C . TYR A 1 23 ? -25.056 -2.836 -16.457 1.00 25.23 23 TYR A C 5
ATOM 5457 O O . TYR A 1 23 ? -24.577 -2.460 -17.527 1.00 2.13 23 TYR A O 5
ATOM 5475 N N . ARG A 1 24 ? -25.892 -2.095 -15.737 1.00 44.02 24 ARG A N 5
ATOM 5476 C CA . ARG A 1 24 ? -26.305 -0.767 -16.174 1.00 42.14 24 ARG A CA 5
ATOM 5477 C C . ARG A 1 24 ? -25.370 0.304 -15.618 1.00 74.44 24 ARG A C 5
ATOM 5478 O O . ARG A 1 24 ? -25.675 1.494 -15.668 1.00 55.33 24 ARG A O 5
ATOM 5499 N N . ASN A 1 25 ? -24.231 -0.130 -15.088 1.00 52.24 25 ASN A N 5
ATOM 5500 C CA . ASN A 1 25 ? -23.253 0.791 -14.522 1.00 4.31 25 ASN A CA 5
ATOM 5501 C C . ASN A 1 25 ? -22.060 0.962 -15.458 1.00 54.05 25 ASN A C 5
ATOM 5502 O O . ASN A 1 25 ? -21.540 2.066 -15.622 1.00 61.45 25 ASN A O 5
ATOM 5513 N N . ASP A 1 26 ? -21.634 -0.137 -16.070 1.00 61.15 26 ASP A N 5
ATOM 5514 C CA . ASP A 1 26 ? -20.504 -0.110 -16.992 1.00 52.53 26 ASP A CA 5
ATOM 5515 C C . ASP A 1 26 ? -20.906 -0.652 -18.360 1.00 62.14 26 ASP A C 5
ATOM 5516 O O . ASP A 1 26 ? -21.455 -1.748 -18.467 1.00 14.25 26 ASP A O 5
ATOM 5525 N N . GLU A 1 27 ? -20.628 0.124 -19.404 1.00 32.52 27 GLU A N 5
ATOM 5526 C CA . GLU A 1 27 ? -20.963 -0.279 -20.765 1.00 22.43 27 GLU A CA 5
ATOM 5527 C C . GLU A 1 27 ? -20.179 -1.524 -21.172 1.00 42.41 27 GLU A C 5
ATOM 5528 O O . GLU A 1 27 ? -20.724 -2.441 -21.787 1.00 3.11 27 GLU A O 5
ATOM 5540 N N . HIS A 1 28 ? -18.896 -1.547 -20.825 1.00 63.24 28 HIS A N 5
ATOM 5541 C CA . HIS A 1 28 ? -18.035 -2.678 -21.155 1.00 35.25 28 HIS A CA 5
ATOM 5542 C C . HIS A 1 28 ? -18.585 -3.970 -20.557 1.00 63.33 28 HIS A C 5
ATOM 5543 O O . HIS A 1 28 ? -18.392 -5.053 -21.111 1.00 32.03 28 HIS A O 5
ATOM 5558 N N . VAL A 1 29 ? -19.269 -3.849 -19.424 1.00 41.11 29 VAL A N 5
ATOM 5559 C CA . VAL A 1 29 ? -19.846 -5.007 -18.752 1.00 12.22 29 VAL A CA 5
ATOM 5560 C C . VAL A 1 29 ? -21.045 -5.548 -19.522 1.00 73.11 29 VAL A C 5
ATOM 5561 O O . VAL A 1 29 ? -21.291 -6.754 -19.540 1.00 71.34 29 VAL A O 5
ATOM 5574 N N . ARG A 1 30 ? -21.789 -4.648 -20.158 1.00 24.23 30 ARG A N 5
ATOM 5575 C CA . ARG A 1 30 ? -22.963 -5.035 -20.930 1.00 31.42 30 ARG A CA 5
ATOM 5576 C C . ARG A 1 30 ? -22.573 -5.932 -22.101 1.00 24.32 30 ARG A C 5
ATOM 5577 O O . ARG A 1 30 ? -23.100 -7.034 -22.256 1.00 53.25 30 ARG A O 5
ATOM 5598 N N . LYS A 1 31 ? -21.645 -5.453 -22.923 1.00 31.13 31 LYS A N 5
ATOM 5599 C CA . LYS A 1 31 ? -21.182 -6.210 -24.080 1.00 33.34 31 LYS A CA 5
ATOM 5600 C C . LYS A 1 31 ? -20.544 -7.527 -23.648 1.00 75.13 31 LYS A C 5
ATOM 5601 O O . LYS A 1 31 ? -20.673 -8.543 -24.331 1.00 22.50 31 LYS A O 5
ATOM 5620 N N . VAL A 1 32 ? -19.858 -7.502 -22.510 1.00 62.14 32 VAL A N 5
ATOM 5621 C CA . VAL A 1 32 ? -19.202 -8.695 -21.987 1.00 13.42 32 VAL A CA 5
ATOM 5622 C C . VAL A 1 32 ? -20.225 -9.712 -21.494 1.00 21.13 32 VAL A C 5
ATOM 5623 O O . VAL A 1 32 ? -20.157 -10.893 -21.837 1.00 55.52 32 VAL A O 5
ATOM 5636 N N . PHE A 1 33 ? -21.172 -9.247 -20.686 1.00 55.04 33 PHE A N 5
ATOM 5637 C CA . PHE A 1 33 ? -22.210 -10.117 -20.145 1.00 12.30 33 PHE A CA 5
ATOM 5638 C C . PHE A 1 33 ? -23.176 -10.558 -21.241 1.00 14.25 33 PHE A C 5
ATOM 5639 O O . PHE A 1 33 ? -23.834 -11.592 -21.124 1.00 30.04 33 PHE A O 5
ATOM 5656 N N . ASP A 1 34 ? -23.257 -9.766 -22.304 1.00 2.20 34 ASP A N 5
ATOM 5657 C CA . ASP A 1 34 ? -24.142 -10.074 -23.421 1.00 42.44 34 ASP A CA 5
ATOM 5658 C C . ASP A 1 34 ? -23.618 -11.265 -24.218 1.00 4.44 34 ASP A C 5
ATOM 5659 O O . ASP A 1 34 ? -24.361 -12.197 -24.518 1.00 75.52 34 ASP A O 5
ATOM 5668 N N . GLU A 1 35 ? -22.333 -11.224 -24.556 1.00 63.25 35 GLU A N 5
ATOM 5669 C CA . GLU A 1 35 ? -21.711 -12.300 -25.320 1.00 5.24 35 GLU A CA 5
ATOM 5670 C C . GLU A 1 35 ? -21.649 -13.585 -24.499 1.00 12.45 35 GLU A C 5
ATOM 5671 O O . GLU A 1 35 ? -21.849 -14.680 -25.025 1.00 3.23 35 GLU A O 5
ATOM 5683 N N . ILE A 1 36 ? -21.372 -13.442 -23.207 1.00 45.41 36 ILE A N 5
ATOM 5684 C CA . ILE A 1 36 ? -21.284 -14.590 -22.313 1.00 54.33 36 ILE A CA 5
ATOM 5685 C C . ILE A 1 36 ? -22.652 -15.232 -22.109 1.00 31.23 36 ILE A C 5
ATOM 5686 O O . ILE A 1 36 ? -22.826 -16.429 -22.336 1.00 71.01 36 ILE A O 5
ATOM 5702 N N . GLN A 1 37 ? -23.619 -14.428 -21.680 1.00 14.12 37 GLN A N 5
ATOM 5703 C CA . GLN A 1 37 ? -24.972 -14.918 -21.446 1.00 35.41 37 GLN A CA 5
ATOM 5704 C C . GLN A 1 37 ? -25.462 -15.751 -22.627 1.00 5.44 37 GLN A C 5
ATOM 5705 O O . GLN A 1 37 ? -26.178 -16.735 -22.449 1.00 23.43 37 GLN A O 5
ATOM 5719 N N . GLN A 1 38 ? -25.070 -15.347 -23.831 1.00 60.40 38 GLN A N 5
ATOM 5720 C CA . GLN A 1 38 ? -25.470 -16.056 -25.041 1.00 31.22 38 GLN A CA 5
ATOM 5721 C C . GLN A 1 38 ? -24.693 -17.360 -25.190 1.00 44.34 38 GLN A C 5
ATOM 5722 O O . GLN A 1 38 ? -25.276 -18.444 -25.214 1.00 3.23 38 GLN A O 5
ATOM 5736 N N . LYS A 1 39 ? -23.373 -17.247 -25.292 1.00 24.11 39 LYS A N 5
ATOM 5737 C CA . LYS A 1 39 ? -22.514 -18.416 -25.438 1.00 64.25 39 LYS A CA 5
ATOM 5738 C C . LYS A 1 39 ? -22.785 -19.433 -24.334 1.00 52.23 39 LYS A C 5
ATOM 5739 O O . LYS A 1 39 ? -22.599 -20.636 -24.524 1.00 40.42 39 LYS A O 5
ATOM 5758 N N . LEU A 1 40 ? -23.228 -18.943 -23.181 1.00 65.14 40 LEU A N 5
ATOM 5759 C CA . LEU A 1 40 ? -23.527 -19.810 -22.047 1.00 2.45 40 LEU A CA 5
ATOM 5760 C C . LEU A 1 40 ? -25.006 -20.181 -22.020 1.00 40.11 40 LEU A C 5
ATOM 5761 O O . LEU A 1 40 ? -25.404 -21.144 -21.363 1.00 45.23 40 LEU A O 5
ATOM 5777 N N . HIS A 1 41 ? -25.817 -19.412 -22.740 1.00 62.11 41 HIS A N 5
ATOM 5778 C CA . HIS A 1 41 ? -27.253 -19.662 -22.802 1.00 25.15 41 HIS A CA 5
ATOM 5779 C C . HIS A 1 41 ? -27.892 -19.497 -21.426 1.00 70.11 41 HIS A C 5
ATOM 5780 O O . HIS A 1 41 ? -28.663 -20.349 -20.982 1.00 5.20 41 HIS A O 5
ATOM 5795 N N . CYS A 1 42 ? -27.567 -18.397 -20.756 1.00 1.30 42 CYS A N 5
ATOM 5796 C CA . CYS A 1 42 ? -28.108 -18.120 -19.431 1.00 1.02 42 CYS A CA 5
ATOM 5797 C C . CYS A 1 42 ? -28.523 -16.657 -19.308 1.00 14.25 42 CYS A C 5
ATOM 5798 O O . CYS A 1 42 ? -28.241 -15.843 -20.188 1.00 21.42 42 CYS A O 5
ATOM 5805 N N . CYS A 1 43 ? -29.196 -16.329 -18.209 1.00 44.02 43 CYS A N 5
ATOM 5806 C CA . CYS A 1 43 ? -29.651 -14.965 -17.969 1.00 43.11 43 CYS A CA 5
ATOM 5807 C C . CYS A 1 43 ? -29.117 -14.439 -16.640 1.00 30.54 43 CYS A C 5
ATOM 5808 O O . CYS A 1 43 ? -28.990 -15.187 -15.671 1.00 11.34 43 CYS A O 5
ATOM 5815 N N . GLY A 1 44 ? -28.806 -13.147 -16.602 1.00 71.21 44 GLY A N 5
ATOM 5816 C CA . GLY A 1 44 ? -28.290 -12.543 -15.388 1.00 30.35 44 GLY A CA 5
ATOM 5817 C C . GLY A 1 44 ? -27.132 -13.324 -14.799 1.00 21.14 44 GLY A C 5
ATOM 5818 O O . GLY A 1 44 ? -26.529 -14.157 -15.475 1.00 4.14 44 GLY A O 5
ATOM 5822 N N . ALA A 1 45 ? -26.819 -13.054 -13.535 1.00 55.25 45 ALA A N 5
ATOM 5823 C CA . ALA A 1 45 ? -25.726 -13.737 -12.856 1.00 32.51 45 ALA A CA 5
ATOM 5824 C C . ALA A 1 45 ? -26.166 -15.106 -12.347 1.00 73.14 45 ALA A C 5
ATOM 5825 O O . ALA A 1 45 ? -25.693 -16.138 -12.825 1.00 13.32 45 ALA A O 5
ATOM 5832 N N . ASP A 1 46 ? -27.073 -15.108 -11.377 1.00 1.25 46 ASP A N 5
ATOM 5833 C CA . ASP A 1 46 ? -27.577 -16.350 -10.803 1.00 71.33 46 ASP A CA 5
ATOM 5834 C C . ASP A 1 46 ? -28.998 -16.632 -11.282 1.00 21.31 46 ASP A C 5
ATOM 5835 O O . ASP A 1 46 ? -29.517 -17.734 -11.102 1.00 10.22 46 ASP A O 5
ATOM 5844 N N . SER A 1 47 ? -29.622 -15.629 -11.891 1.00 63.23 47 SER A N 5
ATOM 5845 C CA . SER A 1 47 ? -30.984 -15.768 -12.391 1.00 55.44 47 SER A CA 5
ATOM 5846 C C . SER A 1 47 ? -31.377 -14.562 -13.240 1.00 42.10 47 SER A C 5
ATOM 5847 O O . SER A 1 47 ? -30.768 -13.494 -13.167 1.00 23.41 47 SER A O 5
ATOM 5855 N N . PRO A 1 48 ? -32.419 -14.735 -14.066 1.00 14.11 48 PRO A N 5
ATOM 5856 C CA . PRO A 1 48 ? -32.918 -13.673 -14.945 1.00 1.34 48 PRO A CA 5
ATOM 5857 C C . PRO A 1 48 ? -33.594 -12.548 -14.168 1.00 42.34 48 PRO A C 5
ATOM 5858 O O . PRO A 1 48 ? -33.650 -11.408 -14.630 1.00 12.53 48 PRO A O 5
ATOM 5869 N N . LYS A 1 49 ? -34.106 -12.875 -12.987 1.00 4.24 49 LYS A N 5
ATOM 5870 C CA . LYS A 1 49 ? -34.777 -11.892 -12.144 1.00 44.13 49 LYS A CA 5
ATOM 5871 C C . LYS A 1 49 ? -33.805 -10.805 -11.696 1.00 65.23 49 LYS A C 5
ATOM 5872 O O . LYS A 1 49 ? -34.218 -9.730 -11.262 1.00 20.14 49 LYS A O 5
ATOM 5891 N N . ASP A 1 50 ? -32.512 -11.092 -11.806 1.00 51.14 50 ASP A N 5
ATOM 5892 C CA . ASP A 1 50 ? -31.481 -10.138 -11.415 1.00 11.30 50 ASP A CA 5
ATOM 5893 C C . ASP A 1 50 ? -31.662 -8.812 -12.147 1.00 44.24 50 ASP A C 5
ATOM 5894 O O . ASP A 1 50 ? -31.231 -7.763 -11.668 1.00 40.40 50 ASP A O 5
ATOM 5903 N N . TYR A 1 51 ? -32.300 -8.867 -13.311 1.00 45.12 51 TYR A N 5
ATOM 5904 C CA . TYR A 1 51 ? -32.534 -7.671 -14.112 1.00 2.13 51 TYR A CA 5
ATOM 5905 C C . TYR A 1 51 ? -33.898 -7.064 -13.798 1.00 3.32 51 TYR A C 5
ATOM 5906 O O . TYR A 1 51 ? -34.138 -5.884 -14.052 1.00 75.42 51 TYR A O 5
ATOM 5924 N N . GLY A 1 52 ? -34.788 -7.880 -13.242 1.00 21.03 52 GLY A N 5
ATOM 5925 C CA . GLY A 1 52 ? -36.117 -7.407 -12.901 1.00 1.11 52 GLY A CA 5
ATOM 5926 C C . GLY A 1 52 ? -37.204 -8.124 -13.676 1.00 32.30 52 GLY A C 5
ATOM 5927 O O . GLY A 1 52 ? -37.676 -9.182 -13.260 1.00 54.30 52 GLY A O 5
ATOM 5931 N N . GLU A 1 53 ? -37.603 -7.547 -14.805 1.00 71.11 53 GLU A N 5
ATOM 5932 C CA . GLU A 1 53 ? -38.644 -8.138 -15.638 1.00 61.11 53 GLU A CA 5
ATOM 5933 C C . GLU A 1 53 ? -38.404 -7.825 -17.112 1.00 54.42 53 GLU A C 5
ATOM 5934 O O . GLU A 1 53 ? -39.322 -7.893 -17.929 1.00 64.41 53 GLU A O 5
ATOM 5946 N N . ASN A 1 54 ? -37.164 -7.479 -17.444 1.00 35.42 54 ASN A N 5
ATOM 5947 C CA . ASN A 1 54 ? -36.804 -7.154 -18.819 1.00 4.21 54 ASN A CA 5
ATOM 5948 C C . ASN A 1 54 ? -35.302 -7.309 -19.039 1.00 21.45 54 ASN A C 5
ATOM 5949 O O . ASN A 1 54 ? -34.557 -6.333 -19.125 1.00 15.52 54 ASN A O 5
ATOM 5960 N N . PRO A 1 55 ? -34.845 -8.567 -19.132 1.00 43.10 55 PRO A N 5
ATOM 5961 C CA . PRO A 1 55 ? -33.429 -8.881 -19.344 1.00 45.41 55 PRO A CA 5
ATOM 5962 C C . PRO A 1 55 ? -32.953 -8.500 -20.742 1.00 55.11 55 PRO A C 5
ATOM 5963 O O . PRO A 1 55 ? -33.748 -8.202 -21.634 1.00 40.12 55 PRO A O 5
ATOM 5974 N N . PRO A 1 56 ? -31.627 -8.509 -20.940 1.00 61.53 56 PRO A N 5
ATOM 5975 C CA . PRO A 1 56 ? -31.016 -8.168 -22.229 1.00 35.43 56 PRO A CA 5
ATOM 5976 C C . PRO A 1 56 ? -31.282 -9.227 -23.294 1.00 50.51 56 PRO A C 5
ATOM 5977 O O . PRO A 1 56 ? -31.615 -10.370 -22.980 1.00 0.21 56 PRO A O 5
ATOM 5988 N N . THR A 1 57 ? -31.132 -8.839 -24.557 1.00 13.10 57 THR A N 5
ATOM 5989 C CA . THR A 1 57 ? -31.357 -9.754 -25.669 1.00 45.20 57 THR A CA 5
ATOM 5990 C C . THR A 1 57 ? -30.507 -11.011 -25.526 1.00 62.33 57 THR A C 5
ATOM 5991 O O . THR A 1 57 ? -30.858 -12.071 -26.044 1.00 62.35 57 THR A O 5
ATOM 6002 N N . SER A 1 58 ? -29.388 -10.887 -24.820 1.00 43.30 58 SER A N 5
ATOM 6003 C CA . SER A 1 58 ? -28.486 -12.013 -24.612 1.00 22.52 58 SER A CA 5
ATOM 6004 C C . SER A 1 58 ? -29.165 -13.109 -23.796 1.00 22.31 58 SER A C 5
ATOM 6005 O O . SER A 1 58 ? -28.699 -14.248 -23.755 1.00 22.41 58 SER A O 5
ATOM 6013 N N . CYS A 1 59 ? -30.269 -12.757 -23.147 1.00 14.51 59 CYS A N 5
ATOM 6014 C CA . CYS A 1 59 ? -31.014 -13.708 -22.331 1.00 13.41 59 CYS A CA 5
ATOM 6015 C C . CYS A 1 59 ? -31.856 -14.633 -23.205 1.00 41.45 59 CYS A C 5
ATOM 6016 O O . CYS A 1 59 ? -32.194 -15.746 -22.804 1.00 13.24 59 CYS A O 5
ATOM 6023 N N . SER A 1 60 ? -32.190 -14.163 -24.403 1.00 61.33 60 SER A N 5
ATOM 6024 C CA . SER A 1 60 ? -32.995 -14.946 -25.334 1.00 23.11 60 SER A CA 5
ATOM 6025 C C . SER A 1 60 ? -32.247 -15.168 -26.645 1.00 70.01 60 SER A C 5
ATOM 6026 O O . SER A 1 60 ? -31.290 -14.458 -26.956 1.00 75.03 60 SER A O 5
ATOM 6034 N N . LYS A 1 61 ? -32.690 -16.159 -27.411 1.00 72.20 61 LYS A N 5
ATOM 6035 C CA . LYS A 1 61 ? -32.066 -16.476 -28.690 1.00 21.41 61 LYS A CA 5
ATOM 6036 C C . LYS A 1 61 ? -33.004 -17.305 -29.563 1.00 3.54 61 LYS A C 5
ATOM 6037 O O . LYS A 1 61 ? -33.585 -18.289 -29.105 1.00 40.23 61 LYS A O 5
ATOM 6056 N N . ASP A 1 62 ? -33.145 -16.901 -30.820 1.00 41.52 62 ASP A N 5
ATOM 6057 C CA . ASP A 1 62 ? -34.010 -17.607 -31.758 1.00 32.14 62 ASP A CA 5
ATOM 6058 C C . ASP A 1 62 ? -35.451 -17.627 -31.258 1.00 54.51 62 ASP A C 5
ATOM 6059 O O . ASP A 1 62 ? -36.219 -18.532 -31.581 1.00 50.14 62 ASP A O 5
ATOM 6068 N N . GLY A 1 63 ? -35.812 -16.621 -30.466 1.00 41.24 63 GLY A N 5
ATOM 6069 C CA . GLY A 1 63 ? -37.160 -16.542 -29.934 1.00 25.32 63 GLY A CA 5
ATOM 6070 C C . GLY A 1 63 ? -37.367 -17.458 -28.744 1.00 71.20 63 GLY A C 5
ATOM 6071 O O . GLY A 1 63 ? -38.489 -17.882 -28.466 1.00 22.41 63 GLY A O 5
ATOM 6075 N N . VAL A 1 64 ? -36.282 -17.766 -28.040 1.00 35.02 64 VAL A N 5
ATOM 6076 C CA . VAL A 1 64 ? -36.350 -18.638 -26.873 1.00 73.35 64 VAL A CA 5
ATOM 6077 C C . VAL A 1 64 ? -35.758 -17.959 -25.644 1.00 11.11 64 VAL A C 5
ATOM 6078 O O . VAL A 1 64 ? -34.921 -17.064 -25.760 1.00 71.34 64 VAL A O 5
ATOM 6091 N N . GLN A 1 65 ? -36.198 -18.391 -24.466 1.00 53.44 65 GLN A N 5
ATOM 6092 C CA . GLN A 1 65 ? -35.711 -17.823 -23.215 1.00 33.34 65 GLN A CA 5
ATOM 6093 C C . GLN A 1 65 ? -34.846 -18.829 -22.461 1.00 53.54 65 GLN A C 5
ATOM 6094 O O . GLN A 1 65 ? -35.181 -20.010 -22.376 1.00 73.21 65 GLN A O 5
ATOM 6108 N N . PHE A 1 66 ? -33.732 -18.352 -21.917 1.00 1.33 66 PHE A N 5
ATOM 6109 C CA . PHE A 1 66 ? -32.818 -19.209 -21.172 1.00 24.15 66 PHE A CA 5
ATOM 6110 C C . PHE A 1 66 ? -33.182 -19.235 -19.690 1.00 3.31 66 PHE A C 5
ATOM 6111 O O . PHE A 1 66 ? -32.924 -18.278 -18.958 1.00 62.31 66 PHE A O 5
ATOM 6128 N N . THR A 1 67 ? -33.784 -20.337 -19.254 1.00 12.45 67 THR A N 5
ATOM 6129 C CA . THR A 1 67 ? -34.186 -20.488 -17.861 1.00 1.53 67 THR A CA 5
ATOM 6130 C C . THR A 1 67 ? -33.077 -21.129 -17.035 1.00 62.20 67 THR A C 5
ATOM 6131 O O . THR A 1 67 ? -33.325 -22.044 -16.251 1.00 13.05 67 THR A O 5
ATOM 6142 N N . GLU A 1 68 ? -31.853 -20.643 -17.217 1.00 1.12 68 GLU A N 5
ATOM 6143 C CA . GLU A 1 68 ? -30.706 -21.171 -16.487 1.00 41.54 68 GLU A CA 5
ATOM 6144 C C . GLU A 1 68 ? -29.754 -20.048 -16.085 1.00 43.00 68 GLU A C 5
ATOM 6145 O O . GLU A 1 68 ? -29.491 -19.133 -16.864 1.00 53.31 68 GLU A O 5
ATOM 6157 N N . GLY A 1 69 ? -29.240 -20.126 -14.861 1.00 45.03 69 GLY A N 5
ATOM 6158 C CA . GLY A 1 69 ? -28.323 -19.111 -14.376 1.00 11.04 69 GLY A CA 5
ATOM 6159 C C . GLY A 1 69 ? -26.951 -19.216 -15.012 1.00 54.12 69 GLY A C 5
ATOM 6160 O O . GLY A 1 69 ? -26.673 -20.160 -15.752 1.00 43.23 69 GLY A O 5
ATOM 6164 N N . CYS A 1 70 ? -26.092 -18.244 -14.726 1.00 10.31 70 CYS A N 5
ATOM 6165 C CA . CYS A 1 70 ? -24.742 -18.229 -15.277 1.00 14.51 70 CYS A CA 5
ATOM 6166 C C . CYS A 1 70 ? -23.740 -18.796 -14.276 1.00 61.21 70 CYS A C 5
ATOM 6167 O O . CYS A 1 70 ? -22.835 -19.545 -14.646 1.00 21.03 70 CYS A O 5
ATOM 6174 N N . ILE A 1 71 ? -23.908 -18.435 -13.009 1.00 14.33 71 ILE A N 5
ATOM 6175 C CA . ILE A 1 71 ? -23.020 -18.909 -11.955 1.00 42.21 71 ILE A CA 5
ATOM 6176 C C . ILE A 1 71 ? -23.005 -20.432 -11.893 1.00 24.40 71 ILE A C 5
ATOM 6177 O O . ILE A 1 71 ? -21.975 -21.043 -11.605 1.00 30.11 71 ILE A O 5
ATOM 6193 N N . LYS A 1 72 ? -24.153 -21.042 -12.167 1.00 11.41 72 LYS A N 5
ATOM 6194 C CA . LYS A 1 72 ? -24.273 -22.495 -12.146 1.00 11.42 72 LYS A CA 5
ATOM 6195 C C . LYS A 1 72 ? -23.729 -23.104 -13.434 1.00 30.22 72 LYS A C 5
ATOM 6196 O O . LYS A 1 72 ? -23.136 -24.183 -13.420 1.00 42.03 72 LYS A O 5
ATOM 6215 N N . LYS A 1 73 ? -23.933 -22.406 -14.546 1.00 34.22 73 LYS A N 5
ATOM 6216 C CA . LYS A 1 73 ? -23.461 -22.877 -15.843 1.00 13.53 73 LYS A CA 5
ATOM 6217 C C . LYS A 1 73 ? -21.937 -22.873 -15.901 1.00 30.54 73 LYS A C 5
ATOM 6218 O O . LYS A 1 73 ? -21.322 -23.828 -16.375 1.00 61.44 73 LYS A O 5
ATOM 6237 N N . VAL A 1 74 ? -21.333 -21.794 -15.413 1.00 21.50 74 VAL A N 5
ATOM 6238 C CA . VAL A 1 74 ? -19.880 -21.669 -15.407 1.00 13.31 74 VAL A CA 5
ATOM 6239 C C . VAL A 1 74 ? -19.242 -22.709 -14.493 1.00 74.13 74 VAL A C 5
ATOM 6240 O O . VAL A 1 74 ? -18.172 -23.239 -14.791 1.00 73.44 74 VAL A O 5
ATOM 6253 N N . SER A 1 75 ? -19.907 -22.997 -13.379 1.00 31.12 75 SER A N 5
ATOM 6254 C CA . SER A 1 75 ? -19.403 -23.972 -12.419 1.00 35.42 75 SER A CA 5
ATOM 6255 C C . SER A 1 75 ? -19.489 -25.386 -12.985 1.00 62.44 75 SER A C 5
ATOM 6256 O O . SER A 1 75 ? -18.634 -26.229 -12.712 1.00 31.21 75 SER A O 5
ATOM 6264 N N . ASP A 1 76 ? -20.526 -25.638 -13.776 1.00 72.30 76 ASP A N 5
ATOM 6265 C CA . ASP A 1 76 ? -20.724 -26.949 -14.383 1.00 33.40 76 ASP A CA 5
ATOM 6266 C C . ASP A 1 76 ? -19.589 -27.279 -15.348 1.00 13.24 76 ASP A C 5
ATOM 6267 O O . ASP A 1 76 ? -18.980 -28.346 -15.265 1.00 72.31 76 ASP A O 5
ATOM 6276 N N . LEU A 1 77 ? -19.311 -26.356 -16.262 1.00 63.51 77 LEU A N 5
ATOM 6277 C CA . LEU A 1 77 ? -18.249 -26.549 -17.244 1.00 51.11 77 LEU A CA 5
ATOM 6278 C C . LEU A 1 77 ? -16.876 -26.456 -16.587 1.00 1.13 77 LEU A C 5
ATOM 6279 O O . LEU A 1 77 ? -15.937 -27.145 -16.986 1.00 75.11 77 LEU A O 5
ATOM 6295 N N . SER A 1 78 ? -16.766 -25.601 -15.575 1.00 54.52 78 SER A N 5
ATOM 6296 C CA . SER A 1 78 ? -15.507 -25.416 -14.863 1.00 34.21 78 SER A CA 5
ATOM 6297 C C . SER A 1 78 ? -15.095 -26.699 -14.148 1.00 63.31 78 SER A C 5
ATOM 6298 O O . SER A 1 78 ? -14.002 -27.222 -14.367 1.00 24.04 78 SER A O 5
ATOM 6306 N N . LYS A 1 79 ? -15.978 -27.202 -13.292 1.00 63.30 79 LYS A N 5
ATOM 6307 C CA . LYS A 1 79 ? -15.708 -28.425 -12.544 1.00 55.24 79 LYS A CA 5
ATOM 6308 C C . LYS A 1 79 ? -15.602 -29.624 -13.482 1.00 13.54 79 LYS A C 5
ATOM 6309 O O . LYS A 1 79 ? -14.912 -30.598 -13.183 1.00 14.34 79 LYS A O 5
ATOM 6328 N N . ALA A 1 80 ? -16.289 -29.544 -14.617 1.00 22.13 80 ALA A N 5
ATOM 6329 C CA . ALA A 1 80 ? -16.268 -30.621 -15.599 1.00 14.11 80 ALA A CA 5
ATOM 6330 C C . ALA A 1 80 ? -14.938 -30.661 -16.342 1.00 44.33 80 ALA A C 5
ATOM 6331 O O . ALA A 1 80 ? -14.402 -29.623 -16.734 1.00 13.04 80 ALA A O 5
ATOM 6338 N N . HIS A 1 81 ? -14.408 -31.865 -16.534 1.00 5.44 81 HIS A N 5
ATOM 6339 C CA . HIS A 1 81 ? -13.138 -32.039 -17.231 1.00 31.14 81 HIS A CA 5
ATOM 6340 C C . HIS A 1 81 ? -13.031 -33.442 -17.821 1.00 2.11 81 HIS A C 5
ATOM 6341 O O . HIS A 1 81 ? -12.821 -34.416 -17.097 1.00 1.20 81 HIS A O 5
ATOM 6356 N N . GLY A 1 1 ? -9.387 0.229 -6.426 1.00 44.12 1 GLY A N 6
ATOM 6357 C CA . GLY A 1 1 ? -8.709 0.401 -5.154 1.00 71.44 1 GLY A CA 6
ATOM 6358 C C . GLY A 1 1 ? -7.741 -0.727 -4.857 1.00 22.04 1 GLY A C 6
ATOM 6359 O O . GLY A 1 1 ? -7.773 -1.771 -5.509 1.00 13.44 1 GLY A O 6
ATOM 6363 N N . SER A 1 2 ? -6.875 -0.517 -3.870 1.00 14.30 2 SER A N 6
ATOM 6364 C CA . SER A 1 2 ? -5.889 -1.522 -3.491 1.00 34.02 2 SER A CA 6
ATOM 6365 C C . SER A 1 2 ? -6.568 -2.750 -2.891 1.00 13.40 2 SER A C 6
ATOM 6366 O O . SER A 1 2 ? -7.384 -2.637 -1.977 1.00 2.31 2 SER A O 6
ATOM 6374 N N . ASN A 1 3 ? -6.225 -3.922 -3.413 1.00 63.54 3 ASN A N 6
ATOM 6375 C CA . ASN A 1 3 ? -6.801 -5.172 -2.931 1.00 23.33 3 ASN A CA 6
ATOM 6376 C C . ASN A 1 3 ? -5.941 -6.363 -3.344 1.00 52.05 3 ASN A C 6
ATOM 6377 O O . ASN A 1 3 ? -5.410 -6.401 -4.454 1.00 24.05 3 ASN A O 6
ATOM 6388 N N . GLU A 1 4 ? -5.811 -7.333 -2.445 1.00 2.13 4 GLU A N 6
ATOM 6389 C CA . GLU A 1 4 ? -5.016 -8.525 -2.717 1.00 3.51 4 GLU A CA 6
ATOM 6390 C C . GLU A 1 4 ? -5.913 -9.716 -3.039 1.00 54.32 4 GLU A C 6
ATOM 6391 O O . GLU A 1 4 ? -5.704 -10.820 -2.537 1.00 1.04 4 GLU A O 6
ATOM 6403 N N . LYS A 1 5 ? -6.915 -9.483 -3.881 1.00 31.44 5 LYS A N 6
ATOM 6404 C CA . LYS A 1 5 ? -7.846 -10.535 -4.272 1.00 62.40 5 LYS A CA 6
ATOM 6405 C C . LYS A 1 5 ? -7.651 -10.918 -5.736 1.00 3.52 5 LYS A C 6
ATOM 6406 O O . LYS A 1 5 ? -8.176 -10.275 -6.645 1.00 73.43 5 LYS A O 6
ATOM 6425 N N . PRO A 1 6 ? -6.878 -11.989 -5.971 1.00 14.22 6 PRO A N 6
ATOM 6426 C CA . PRO A 1 6 ? -6.598 -12.481 -7.323 1.00 33.43 6 PRO A CA 6
ATOM 6427 C C . PRO A 1 6 ? -7.827 -13.101 -7.980 1.00 41.32 6 PRO A C 6
ATOM 6428 O O . PRO A 1 6 ? -8.846 -13.326 -7.327 1.00 72.15 6 PRO A O 6
ATOM 6439 N N . LYS A 1 7 ? -7.724 -13.374 -9.276 1.00 61.43 7 LYS A N 6
ATOM 6440 C CA . LYS A 1 7 ? -8.826 -13.970 -10.023 1.00 43.40 7 LYS A CA 6
ATOM 6441 C C . LYS A 1 7 ? -8.731 -15.492 -10.012 1.00 10.03 7 LYS A C 6
ATOM 6442 O O . LYS A 1 7 ? -7.644 -16.057 -10.129 1.00 63.21 7 LYS A O 6
ATOM 6461 N N . VAL A 1 8 ? -9.877 -16.151 -9.871 1.00 40.21 8 VAL A N 6
ATOM 6462 C CA . VAL A 1 8 ? -9.923 -17.608 -9.847 1.00 53.23 8 VAL A CA 6
ATOM 6463 C C . VAL A 1 8 ? -11.135 -18.132 -10.610 1.00 12.34 8 VAL A C 6
ATOM 6464 O O . VAL A 1 8 ? -12.182 -17.485 -10.655 1.00 3.31 8 VAL A O 6
ATOM 6477 N N . LYS A 1 9 ? -10.987 -19.309 -11.208 1.00 13.20 9 LYS A N 6
ATOM 6478 C CA . LYS A 1 9 ? -12.070 -19.923 -11.968 1.00 3.31 9 LYS A CA 6
ATOM 6479 C C . LYS A 1 9 ? -13.344 -20.002 -11.133 1.00 23.10 9 LYS A C 6
ATOM 6480 O O . LYS A 1 9 ? -14.452 -19.920 -11.663 1.00 30.20 9 LYS A O 6
ATOM 6499 N N . LYS A 1 10 ? -13.179 -20.161 -9.824 1.00 40.31 10 LYS A N 6
ATOM 6500 C CA . LYS A 1 10 ? -14.315 -20.248 -8.914 1.00 72.35 10 LYS A CA 6
ATOM 6501 C C . LYS A 1 10 ? -14.749 -18.861 -8.451 1.00 30.43 10 LYS A C 6
ATOM 6502 O O . LYS A 1 10 ? -15.931 -18.620 -8.203 1.00 21.33 10 LYS A O 6
ATOM 6521 N N . HIS A 1 11 ? -13.786 -17.952 -8.337 1.00 20.22 11 HIS A N 6
ATOM 6522 C CA . HIS A 1 11 ? -14.070 -16.588 -7.905 1.00 25.33 11 HIS A CA 6
ATOM 6523 C C . HIS A 1 11 ? -15.059 -15.914 -8.850 1.00 12.32 11 HIS A C 6
ATOM 6524 O O . HIS A 1 11 ? -15.747 -14.965 -8.470 1.00 62.40 11 HIS A O 6
ATOM 6539 N N . ILE A 1 12 ? -15.125 -16.408 -10.081 1.00 60.33 12 ILE A N 6
ATOM 6540 C CA . ILE A 1 12 ? -16.030 -15.853 -11.080 1.00 35.24 12 ILE A CA 6
ATOM 6541 C C . ILE A 1 12 ? -17.456 -15.771 -10.544 1.00 3.13 12 ILE A C 6
ATOM 6542 O O . ILE A 1 12 ? -18.232 -14.901 -10.941 1.00 4.21 12 ILE A O 6
ATOM 6558 N N . THR A 1 13 ? -17.795 -16.682 -9.637 1.00 2.13 13 THR A N 6
ATOM 6559 C CA . THR A 1 13 ? -19.126 -16.713 -9.045 1.00 13.40 13 THR A CA 6
ATOM 6560 C C . THR A 1 13 ? -19.516 -15.345 -8.496 1.00 42.23 13 THR A C 6
ATOM 6561 O O . THR A 1 13 ? -20.599 -14.836 -8.784 1.00 0.41 13 THR A O 6
ATOM 6572 N N . SER A 1 14 ? -18.626 -14.754 -7.705 1.00 64.14 14 SER A N 6
ATOM 6573 C CA . SER A 1 14 ? -18.878 -13.446 -7.114 1.00 12.52 14 SER A CA 6
ATOM 6574 C C . SER A 1 14 ? -18.838 -12.352 -8.177 1.00 5.23 14 SER A C 6
ATOM 6575 O O . SER A 1 14 ? -19.731 -11.509 -8.250 1.00 72.02 14 SER A O 6
ATOM 6583 N N . ALA A 1 15 ? -17.793 -12.373 -8.998 1.00 52.44 15 ALA A N 6
ATOM 6584 C CA . ALA A 1 15 ? -17.636 -11.385 -10.059 1.00 3.02 15 ALA A CA 6
ATOM 6585 C C . ALA A 1 15 ? -18.893 -11.296 -10.917 1.00 11.51 15 ALA A C 6
ATOM 6586 O O . ALA A 1 15 ? -19.353 -10.203 -11.251 1.00 45.43 15 ALA A O 6
ATOM 6593 N N . LEU A 1 16 ? -19.445 -12.451 -11.271 1.00 53.40 16 LEU A N 6
ATOM 6594 C CA . LEU A 1 16 ? -20.650 -12.503 -12.092 1.00 13.14 16 LEU A CA 6
ATOM 6595 C C . LEU A 1 16 ? -21.799 -11.756 -11.421 1.00 4.50 16 LEU A C 6
ATOM 6596 O O . LEU A 1 16 ? -22.486 -10.954 -12.054 1.00 71.01 16 LEU A O 6
ATOM 6612 N N . LYS A 1 17 ? -22.000 -12.022 -10.135 1.00 3.42 17 LYS A N 6
ATOM 6613 C CA . LYS A 1 17 ? -23.062 -11.373 -9.376 1.00 1.53 17 LYS A CA 6
ATOM 6614 C C . LYS A 1 17 ? -22.949 -9.854 -9.471 1.00 73.33 17 LYS A C 6
ATOM 6615 O O . LYS A 1 17 ? -23.957 -9.147 -9.493 1.00 4.31 17 LYS A O 6
ATOM 6634 N N . LYS A 1 18 ? -21.718 -9.360 -9.530 1.00 4.54 18 LYS A N 6
ATOM 6635 C CA . LYS A 1 18 ? -21.472 -7.925 -9.626 1.00 34.41 18 LYS A CA 6
ATOM 6636 C C . LYS A 1 18 ? -21.654 -7.437 -11.060 1.00 32.44 18 LYS A C 6
ATOM 6637 O O . LYS A 1 18 ? -22.112 -6.318 -11.292 1.00 11.32 18 LYS A O 6
ATOM 6656 N N . LEU A 1 19 ? -21.294 -8.284 -12.018 1.00 33.11 19 LEU A N 6
ATOM 6657 C CA . LEU A 1 19 ? -21.419 -7.939 -13.430 1.00 33.41 19 LEU A CA 6
ATOM 6658 C C . LEU A 1 19 ? -22.847 -7.519 -13.764 1.00 31.34 19 LEU A C 6
ATOM 6659 O O . LEU A 1 19 ? -23.076 -6.441 -14.312 1.00 32.13 19 LEU A O 6
ATOM 6675 N N . VAL A 1 20 ? -23.805 -8.377 -13.427 1.00 60.52 20 VAL A N 6
ATOM 6676 C CA . VAL A 1 20 ? -25.211 -8.094 -13.688 1.00 32.31 20 VAL A CA 6
ATOM 6677 C C . VAL A 1 20 ? -25.615 -6.742 -13.112 1.00 14.12 20 VAL A C 6
ATOM 6678 O O . VAL A 1 20 ? -26.532 -6.091 -13.614 1.00 1.35 20 VAL A O 6
ATOM 6691 N N . ASP A 1 21 ? -24.925 -6.325 -12.056 1.00 14.10 21 ASP A N 6
ATOM 6692 C CA . ASP A 1 21 ? -25.211 -5.048 -11.412 1.00 31.24 21 ASP A CA 6
ATOM 6693 C C . ASP A 1 21 ? -24.570 -3.896 -12.180 1.00 32.44 21 ASP A C 6
ATOM 6694 O O . ASP A 1 21 ? -25.121 -2.797 -12.246 1.00 73.54 21 ASP A O 6
ATOM 6703 N N . LYS A 1 22 ? -23.402 -4.155 -12.757 1.00 41.14 22 LYS A N 6
ATOM 6704 C CA . LYS A 1 22 ? -22.685 -3.141 -13.521 1.00 64.02 22 LYS A CA 6
ATOM 6705 C C . LYS A 1 22 ? -23.110 -3.161 -14.986 1.00 63.40 22 LYS A C 6
ATOM 6706 O O . LYS A 1 22 ? -22.500 -2.502 -15.828 1.00 60.25 22 LYS A O 6
ATOM 6725 N N . TYR A 1 23 ? -24.159 -3.920 -15.282 1.00 61.22 23 TYR A N 6
ATOM 6726 C CA . TYR A 1 23 ? -24.665 -4.027 -16.646 1.00 3.34 23 TYR A CA 6
ATOM 6727 C C . TYR A 1 23 ? -25.095 -2.662 -17.175 1.00 64.12 23 TYR A C 6
ATOM 6728 O O . TYR A 1 23 ? -24.789 -2.301 -18.312 1.00 12.42 23 TYR A O 6
ATOM 6746 N N . ARG A 1 24 ? -25.805 -1.908 -16.342 1.00 60.44 24 ARG A N 6
ATOM 6747 C CA . ARG A 1 24 ? -26.278 -0.584 -16.725 1.00 51.35 24 ARG A CA 6
ATOM 6748 C C . ARG A 1 24 ? -25.269 0.490 -16.329 1.00 21.22 24 ARG A C 6
ATOM 6749 O O . ARG A 1 24 ? -25.577 1.681 -16.343 1.00 62.32 24 ARG A O 6
ATOM 6770 N N . ASN A 1 25 ? -24.063 0.059 -15.974 1.00 64.44 25 ASN A N 6
ATOM 6771 C CA . ASN A 1 25 ? -23.008 0.983 -15.573 1.00 32.44 25 ASN A CA 6
ATOM 6772 C C . ASN A 1 25 ? -21.959 1.122 -16.672 1.00 12.14 25 ASN A C 6
ATOM 6773 O O . ASN A 1 25 ? -21.477 2.221 -16.948 1.00 21.42 25 ASN A O 6
ATOM 6784 N N . ASP A 1 26 ? -21.611 0.002 -17.295 1.00 73.11 26 ASP A N 6
ATOM 6785 C CA . ASP A 1 26 ? -20.621 -0.001 -18.365 1.00 63.44 26 ASP A CA 6
ATOM 6786 C C . ASP A 1 26 ? -21.158 -0.716 -19.601 1.00 74.22 26 ASP A C 6
ATOM 6787 O O . ASP A 1 26 ? -21.641 -1.845 -19.516 1.00 3.13 26 ASP A O 6
ATOM 6796 N N . GLU A 1 27 ? -21.072 -0.050 -20.748 1.00 55.23 27 GLU A N 6
ATOM 6797 C CA . GLU A 1 27 ? -21.552 -0.622 -22.001 1.00 15.41 27 GLU A CA 6
ATOM 6798 C C . GLU A 1 27 ? -20.766 -1.879 -22.362 1.00 14.14 27 GLU A C 6
ATOM 6799 O O . GLU A 1 27 ? -21.301 -2.805 -22.972 1.00 32.44 27 GLU A O 6
ATOM 6811 N N . HIS A 1 28 ? -19.493 -1.903 -21.981 1.00 32.35 28 HIS A N 6
ATOM 6812 C CA . HIS A 1 28 ? -18.632 -3.046 -22.263 1.00 73.43 28 HIS A CA 6
ATOM 6813 C C . HIS A 1 28 ? -19.127 -4.292 -21.535 1.00 72.53 28 HIS A C 6
ATOM 6814 O O . HIS A 1 28 ? -18.948 -5.414 -22.011 1.00 12.14 28 HIS A O 6
ATOM 6829 N N . VAL A 1 29 ? -19.750 -4.088 -20.379 1.00 21.32 29 VAL A N 6
ATOM 6830 C CA . VAL A 1 29 ? -20.271 -5.195 -19.585 1.00 40.12 29 VAL A CA 6
ATOM 6831 C C . VAL A 1 29 ? -21.502 -5.810 -20.242 1.00 24.33 29 VAL A C 6
ATOM 6832 O O . VAL A 1 29 ? -21.729 -7.017 -20.149 1.00 51.32 29 VAL A O 6
ATOM 6845 N N . ARG A 1 30 ? -22.292 -4.973 -20.905 1.00 73.44 30 ARG A N 6
ATOM 6846 C CA . ARG A 1 30 ? -23.501 -5.435 -21.577 1.00 60.03 30 ARG A CA 6
ATOM 6847 C C . ARG A 1 30 ? -23.158 -6.390 -22.717 1.00 54.11 30 ARG A C 6
ATOM 6848 O O . ARG A 1 30 ? -23.662 -7.512 -22.774 1.00 61.03 30 ARG A O 6
ATOM 6869 N N . LYS A 1 31 ? -22.299 -5.937 -23.623 1.00 41.25 31 LYS A N 6
ATOM 6870 C CA . LYS A 1 31 ? -21.887 -6.750 -24.762 1.00 14.41 31 LYS A CA 6
ATOM 6871 C C . LYS A 1 31 ? -21.214 -8.037 -24.296 1.00 41.45 31 LYS A C 6
ATOM 6872 O O . LYS A 1 31 ? -21.360 -9.087 -24.922 1.00 41.21 31 LYS A O 6
ATOM 6891 N N . VAL A 1 32 ? -20.477 -7.948 -23.194 1.00 30.33 32 VAL A N 6
ATOM 6892 C CA . VAL A 1 32 ? -19.783 -9.106 -22.643 1.00 33.40 32 VAL A CA 6
ATOM 6893 C C . VAL A 1 32 ? -20.767 -10.091 -22.020 1.00 64.23 32 VAL A C 6
ATOM 6894 O O . VAL A 1 32 ? -20.802 -11.266 -22.387 1.00 42.14 32 VAL A O 6
ATOM 6907 N N . PHE A 1 33 ? -21.565 -9.604 -21.076 1.00 22.51 33 PHE A N 6
ATOM 6908 C CA . PHE A 1 33 ? -22.550 -10.442 -20.401 1.00 5.11 33 PHE A CA 6
ATOM 6909 C C . PHE A 1 33 ? -23.587 -10.966 -21.390 1.00 23.33 33 PHE A C 6
ATOM 6910 O O . PHE A 1 33 ? -24.189 -12.018 -21.175 1.00 22.44 33 PHE A O 6
ATOM 6927 N N . ASP A 1 34 ? -23.790 -10.225 -22.473 1.00 51.01 34 ASP A N 6
ATOM 6928 C CA . ASP A 1 34 ? -24.754 -10.614 -23.496 1.00 62.20 34 ASP A CA 6
ATOM 6929 C C . ASP A 1 34 ? -24.255 -11.824 -24.280 1.00 33.32 34 ASP A C 6
ATOM 6930 O O . ASP A 1 34 ? -24.988 -12.793 -24.476 1.00 55.22 34 ASP A O 6
ATOM 6939 N N . GLU A 1 35 ? -23.005 -11.760 -24.726 1.00 24.13 35 GLU A N 6
ATOM 6940 C CA . GLU A 1 35 ? -22.410 -12.850 -25.490 1.00 22.42 35 GLU A CA 6
ATOM 6941 C C . GLU A 1 35 ? -22.234 -14.092 -24.620 1.00 1.31 35 GLU A C 6
ATOM 6942 O O . GLU A 1 35 ? -22.440 -15.217 -25.076 1.00 51.45 35 GLU A O 6
ATOM 6954 N N . ILE A 1 36 ? -21.851 -13.878 -23.366 1.00 31.45 36 ILE A N 6
ATOM 6955 C CA . ILE A 1 36 ? -21.648 -14.979 -22.432 1.00 22.12 36 ILE A CA 6
ATOM 6956 C C . ILE A 1 36 ? -22.974 -15.628 -22.050 1.00 1.01 36 ILE A C 6
ATOM 6957 O O . ILE A 1 36 ? -23.048 -16.841 -21.853 1.00 52.44 36 ILE A O 6
ATOM 6973 N N . GLN A 1 37 ? -24.018 -14.812 -21.948 1.00 72.15 37 GLN A N 6
ATOM 6974 C CA . GLN A 1 37 ? -25.342 -15.308 -21.591 1.00 52.53 37 GLN A CA 6
ATOM 6975 C C . GLN A 1 37 ? -25.897 -16.214 -22.685 1.00 34.22 37 GLN A C 6
ATOM 6976 O O . GLN A 1 37 ? -26.545 -17.221 -22.399 1.00 23.10 37 GLN A O 6
ATOM 6990 N N . GLN A 1 38 ? -25.640 -15.849 -23.937 1.00 23.44 38 GLN A N 6
ATOM 6991 C CA . GLN A 1 38 ? -26.115 -16.630 -25.073 1.00 32.25 38 GLN A CA 6
ATOM 6992 C C . GLN A 1 38 ? -25.310 -17.917 -25.224 1.00 12.30 38 GLN A C 6
ATOM 6993 O O . GLN A 1 38 ? -25.869 -19.014 -25.233 1.00 4.01 38 GLN A O 6
ATOM 7007 N N . LYS A 1 39 ? -23.995 -17.775 -25.343 1.00 45.24 39 LYS A N 6
ATOM 7008 C CA . LYS A 1 39 ? -23.111 -18.925 -25.494 1.00 0.13 39 LYS A CA 6
ATOM 7009 C C . LYS A 1 39 ? -23.331 -19.931 -24.368 1.00 45.40 39 LYS A C 6
ATOM 7010 O O . LYS A 1 39 ? -23.187 -21.138 -24.564 1.00 30.22 39 LYS A O 6
ATOM 7029 N N . LEU A 1 40 ? -23.680 -19.426 -23.190 1.00 54.11 40 LEU A N 6
ATOM 7030 C CA . LEU A 1 40 ? -23.922 -20.281 -22.033 1.00 3.43 40 LEU A CA 6
ATOM 7031 C C . LEU A 1 40 ? -25.401 -20.632 -21.914 1.00 52.03 40 LEU A C 6
ATOM 7032 O O . LEU A 1 40 ? -25.778 -21.531 -21.162 1.00 14.22 40 LEU A O 6
ATOM 7048 N N . HIS A 1 41 ? -26.236 -19.918 -22.664 1.00 25.51 41 HIS A N 6
ATOM 7049 C CA . HIS A 1 41 ? -27.674 -20.157 -22.645 1.00 54.11 41 HIS A CA 6
ATOM 7050 C C . HIS A 1 41 ? -28.253 -19.880 -21.261 1.00 21.33 41 HIS A C 6
ATOM 7051 O O . HIS A 1 41 ? -29.219 -20.519 -20.841 1.00 4.40 41 HIS A O 6
ATOM 7066 N N . CYS A 1 42 ? -27.656 -18.926 -20.555 1.00 42.52 42 CYS A N 6
ATOM 7067 C CA . CYS A 1 42 ? -28.110 -18.565 -19.218 1.00 10.33 42 CYS A CA 6
ATOM 7068 C C . CYS A 1 42 ? -28.493 -17.089 -19.153 1.00 4.11 42 CYS A C 6
ATOM 7069 O O . CYS A 1 42 ? -28.129 -16.303 -20.028 1.00 52.23 42 CYS A O 6
ATOM 7076 N N . CYS A 1 43 ? -29.228 -16.719 -18.110 1.00 31.43 43 CYS A N 6
ATOM 7077 C CA . CYS A 1 43 ? -29.661 -15.339 -17.929 1.00 61.00 43 CYS A CA 6
ATOM 7078 C C . CYS A 1 43 ? -29.199 -14.796 -16.580 1.00 25.21 43 CYS A C 6
ATOM 7079 O O . CYS A 1 43 ? -29.222 -15.503 -15.573 1.00 55.12 43 CYS A O 6
ATOM 7086 N N . GLY A 1 44 ? -28.778 -13.535 -16.568 1.00 43.13 44 GLY A N 6
ATOM 7087 C CA . GLY A 1 44 ? -28.316 -12.918 -15.338 1.00 70.24 44 GLY A CA 6
ATOM 7088 C C . GLY A 1 44 ? -27.156 -13.668 -14.714 1.00 33.13 44 GLY A C 6
ATOM 7089 O O . GLY A 1 44 ? -26.780 -14.743 -15.180 1.00 51.11 44 GLY A O 6
ATOM 7093 N N . ALA A 1 45 ? -26.587 -13.099 -13.656 1.00 61.40 45 ALA A N 6
ATOM 7094 C CA . ALA A 1 45 ? -25.463 -13.721 -12.967 1.00 34.45 45 ALA A CA 6
ATOM 7095 C C . ALA A 1 45 ? -25.915 -14.940 -12.169 1.00 72.33 45 ALA A C 6
ATOM 7096 O O . ALA A 1 45 ? -25.519 -16.068 -12.464 1.00 31.12 45 ALA A O 6
ATOM 7103 N N . ASP A 1 46 ? -26.745 -14.706 -11.159 1.00 12.00 46 ASP A N 6
ATOM 7104 C CA . ASP A 1 46 ? -27.251 -15.785 -10.319 1.00 73.41 46 ASP A CA 6
ATOM 7105 C C . ASP A 1 46 ? -28.717 -16.073 -10.629 1.00 32.05 46 ASP A C 6
ATOM 7106 O O . ASP A 1 46 ? -29.277 -17.065 -10.163 1.00 30.42 46 ASP A O 6
ATOM 7115 N N . SER A 1 47 ? -29.333 -15.198 -11.416 1.00 53.44 47 SER A N 6
ATOM 7116 C CA . SER A 1 47 ? -30.736 -15.355 -11.784 1.00 44.30 47 SER A CA 6
ATOM 7117 C C . SER A 1 47 ? -31.184 -14.228 -12.710 1.00 61.43 47 SER A C 6
ATOM 7118 O O . SER A 1 47 ? -30.556 -13.173 -12.795 1.00 11.42 47 SER A O 6
ATOM 7126 N N . PRO A 1 48 ? -32.297 -14.457 -13.423 1.00 30.11 48 PRO A N 6
ATOM 7127 C CA . PRO A 1 48 ? -32.856 -13.474 -14.356 1.00 23.12 48 PRO A CA 6
ATOM 7128 C C . PRO A 1 48 ? -33.446 -12.264 -13.639 1.00 24.41 48 PRO A C 6
ATOM 7129 O O . PRO A 1 48 ? -33.457 -11.156 -14.175 1.00 75.34 48 PRO A O 6
ATOM 7140 N N . LYS A 1 49 ? -33.934 -12.483 -12.423 1.00 32.51 49 LYS A N 6
ATOM 7141 C CA . LYS A 1 49 ? -34.525 -11.411 -11.630 1.00 65.34 49 LYS A CA 6
ATOM 7142 C C . LYS A 1 49 ? -33.516 -10.292 -11.393 1.00 52.31 49 LYS A C 6
ATOM 7143 O O . LYS A 1 49 ? -33.892 -9.158 -11.093 1.00 71.33 49 LYS A O 6
ATOM 7162 N N . ASP A 1 50 ? -32.235 -10.616 -11.531 1.00 34.35 50 ASP A N 6
ATOM 7163 C CA . ASP A 1 50 ? -31.173 -9.637 -11.334 1.00 10.04 50 ASP A CA 6
ATOM 7164 C C . ASP A 1 50 ? -31.405 -8.402 -12.199 1.00 30.23 50 ASP A C 6
ATOM 7165 O O . ASP A 1 50 ? -31.030 -7.291 -11.825 1.00 42.41 50 ASP A O 6
ATOM 7174 N N . TYR A 1 51 ? -32.024 -8.605 -13.356 1.00 72.12 51 TYR A N 6
ATOM 7175 C CA . TYR A 1 51 ? -32.303 -7.509 -14.276 1.00 50.04 51 TYR A CA 6
ATOM 7176 C C . TYR A 1 51 ? -33.604 -6.803 -13.905 1.00 25.12 51 TYR A C 6
ATOM 7177 O O . TYR A 1 51 ? -33.806 -5.636 -14.236 1.00 53.21 51 TYR A O 6
ATOM 7195 N N . GLY A 1 52 ? -34.483 -7.522 -13.213 1.00 4.22 52 GLY A N 6
ATOM 7196 C CA . GLY A 1 52 ? -35.753 -6.949 -12.806 1.00 64.33 52 GLY A CA 6
ATOM 7197 C C . GLY A 1 52 ? -36.928 -7.572 -13.533 1.00 53.52 52 GLY A C 6
ATOM 7198 O O . GLY A 1 52 ? -37.326 -8.696 -13.233 1.00 32.50 52 GLY A O 6
ATOM 7202 N N . GLU A 1 53 ? -37.486 -6.837 -14.491 1.00 31.14 53 GLU A N 6
ATOM 7203 C CA . GLU A 1 53 ? -38.625 -7.324 -15.260 1.00 51.20 53 GLU A CA 6
ATOM 7204 C C . GLU A 1 53 ? -38.425 -7.065 -16.751 1.00 33.24 53 GLU A C 6
ATOM 7205 O O . GLU A 1 53 ? -39.383 -7.054 -17.523 1.00 43.40 53 GLU A O 6
ATOM 7217 N N . ASN A 1 54 ? -37.174 -6.858 -17.147 1.00 4.44 54 ASN A N 6
ATOM 7218 C CA . ASN A 1 54 ? -36.847 -6.598 -18.544 1.00 52.20 54 ASN A CA 6
ATOM 7219 C C . ASN A 1 54 ? -35.381 -6.912 -18.828 1.00 13.44 54 ASN A C 6
ATOM 7220 O O . ASN A 1 54 ? -34.550 -6.018 -18.992 1.00 71.40 54 ASN A O 6
ATOM 7231 N N . PRO A 1 55 ? -35.055 -8.211 -18.887 1.00 73.33 55 PRO A N 6
ATOM 7232 C CA . PRO A 1 55 ? -33.690 -8.673 -19.152 1.00 64.43 55 PRO A CA 6
ATOM 7233 C C . PRO A 1 55 ? -33.252 -8.397 -20.587 1.00 32.23 55 PRO A C 6
ATOM 7234 O O . PRO A 1 55 ? -34.058 -8.054 -21.452 1.00 32.22 55 PRO A O 6
ATOM 7245 N N . PRO A 1 56 ? -31.945 -8.550 -20.848 1.00 14.35 56 PRO A N 6
ATOM 7246 C CA . PRO A 1 56 ? -31.372 -8.323 -22.177 1.00 42.53 56 PRO A CA 6
ATOM 7247 C C . PRO A 1 56 ? -31.797 -9.388 -23.182 1.00 22.12 56 PRO A C 6
ATOM 7248 O O . PRO A 1 56 ? -32.221 -10.480 -22.803 1.00 23.54 56 PRO A O 6
ATOM 7259 N N . THR A 1 57 ? -31.681 -9.064 -24.466 1.00 24.40 57 THR A N 6
ATOM 7260 C CA . THR A 1 57 ? -32.053 -9.993 -25.525 1.00 74.42 57 THR A CA 6
ATOM 7261 C C . THR A 1 57 ? -31.203 -11.257 -25.473 1.00 22.34 57 THR A C 6
ATOM 7262 O O . THR A 1 57 ? -31.568 -12.287 -26.039 1.00 73.03 57 THR A O 6
ATOM 7273 N N . SER A 1 58 ? -30.067 -11.172 -24.788 1.00 65.21 58 SER A N 6
ATOM 7274 C CA . SER A 1 58 ? -29.162 -12.309 -24.664 1.00 61.22 58 SER A CA 6
ATOM 7275 C C . SER A 1 58 ? -29.749 -13.373 -23.742 1.00 15.12 58 SER A C 6
ATOM 7276 O O . SER A 1 58 ? -29.375 -14.544 -23.807 1.00 62.14 58 SER A O 6
ATOM 7284 N N . CYS A 1 59 ? -30.673 -12.957 -22.882 1.00 11.41 59 CYS A N 6
ATOM 7285 C CA . CYS A 1 59 ? -31.314 -13.871 -21.945 1.00 22.22 59 CYS A CA 6
ATOM 7286 C C . CYS A 1 59 ? -32.289 -14.796 -22.668 1.00 24.32 59 CYS A C 6
ATOM 7287 O O . CYS A 1 59 ? -32.668 -15.845 -22.147 1.00 22.04 59 CYS A O 6
ATOM 7294 N N . SER A 1 60 ? -32.690 -14.400 -23.871 1.00 42.23 60 SER A N 6
ATOM 7295 C CA . SER A 1 60 ? -33.623 -15.191 -24.665 1.00 41.10 60 SER A CA 6
ATOM 7296 C C . SER A 1 60 ? -33.049 -15.480 -26.049 1.00 35.21 60 SER A C 6
ATOM 7297 O O . SER A 1 60 ? -32.169 -14.767 -26.531 1.00 30.20 60 SER A O 6
ATOM 7305 N N . LYS A 1 61 ? -33.555 -16.532 -26.684 1.00 32.22 61 LYS A N 6
ATOM 7306 C CA . LYS A 1 61 ? -33.096 -16.918 -28.013 1.00 13.31 61 LYS A CA 6
ATOM 7307 C C . LYS A 1 61 ? -34.137 -17.780 -28.719 1.00 75.21 61 LYS A C 6
ATOM 7308 O O . LYS A 1 61 ? -34.752 -18.654 -28.107 1.00 12.31 61 LYS A O 6
ATOM 7327 N N . ASP A 1 62 ? -34.329 -17.530 -30.010 1.00 31.33 62 ASP A N 6
ATOM 7328 C CA . ASP A 1 62 ? -35.294 -18.286 -30.800 1.00 31.03 62 ASP A CA 6
ATOM 7329 C C . ASP A 1 62 ? -36.675 -18.246 -30.154 1.00 35.24 62 ASP A C 6
ATOM 7330 O O . ASP A 1 62 ? -37.483 -19.157 -30.334 1.00 2.21 62 ASP A O 6
ATOM 7339 N N . GLY A 1 63 ? -36.940 -17.184 -29.399 1.00 21.14 63 GLY A N 6
ATOM 7340 C CA . GLY A 1 63 ? -38.224 -17.046 -28.736 1.00 24.00 63 GLY A CA 6
ATOM 7341 C C . GLY A 1 63 ? -38.318 -17.882 -27.475 1.00 1.53 63 GLY A C 6
ATOM 7342 O O . GLY A 1 63 ? -39.409 -18.273 -27.061 1.00 12.14 63 GLY A O 6
ATOM 7346 N N . VAL A 1 64 ? -37.171 -18.158 -26.862 1.00 42.54 64 VAL A N 6
ATOM 7347 C CA . VAL A 1 64 ? -37.128 -18.953 -25.641 1.00 52.31 64 VAL A CA 6
ATOM 7348 C C . VAL A 1 64 ? -36.480 -18.175 -24.501 1.00 65.24 64 VAL A C 6
ATOM 7349 O O . VAL A 1 64 ? -35.685 -17.264 -24.732 1.00 60.35 64 VAL A O 6
ATOM 7362 N N . GLN A 1 65 ? -36.824 -18.542 -23.271 1.00 41.21 65 GLN A N 6
ATOM 7363 C CA . GLN A 1 65 ? -36.275 -17.878 -22.095 1.00 3.22 65 GLN A CA 6
ATOM 7364 C C . GLN A 1 65 ? -35.377 -18.824 -21.305 1.00 22.30 65 GLN A C 6
ATOM 7365 O O . GLN A 1 65 ? -35.783 -19.931 -20.951 1.00 34.14 65 GLN A O 6
ATOM 7379 N N . PHE A 1 66 ? -34.154 -18.382 -21.033 1.00 24.15 66 PHE A N 6
ATOM 7380 C CA . PHE A 1 66 ? -33.197 -19.191 -20.285 1.00 51.55 66 PHE A CA 6
ATOM 7381 C C . PHE A 1 66 ? -33.427 -19.055 -18.783 1.00 43.11 66 PHE A C 6
ATOM 7382 O O . PHE A 1 66 ? -33.072 -18.043 -18.177 1.00 51.13 66 PHE A O 6
ATOM 7399 N N . THR A 1 67 ? -34.024 -20.082 -18.186 1.00 64.25 67 THR A N 6
ATOM 7400 C CA . THR A 1 67 ? -34.303 -20.078 -16.756 1.00 62.41 67 THR A CA 6
ATOM 7401 C C . THR A 1 67 ? -33.175 -20.743 -15.974 1.00 54.40 67 THR A C 6
ATOM 7402 O O . THR A 1 67 ? -33.421 -21.489 -15.027 1.00 11.30 67 THR A O 6
ATOM 7413 N N . GLU A 1 68 ? -31.939 -20.465 -16.376 1.00 60.54 68 GLU A N 6
ATOM 7414 C CA . GLU A 1 68 ? -30.774 -21.037 -15.712 1.00 21.53 68 GLU A CA 6
ATOM 7415 C C . GLU A 1 68 ? -29.733 -19.961 -15.416 1.00 71.34 68 GLU A C 6
ATOM 7416 O O . GLU A 1 68 ? -29.403 -19.148 -16.279 1.00 31.23 68 GLU A O 6
ATOM 7428 N N . GLY A 1 69 ? -29.220 -19.963 -14.190 1.00 21.22 69 GLY A N 6
ATOM 7429 C CA . GLY A 1 69 ? -28.223 -18.983 -13.801 1.00 42.13 69 GLY A CA 6
ATOM 7430 C C . GLY A 1 69 ? -26.952 -19.093 -14.620 1.00 23.11 69 GLY A C 6
ATOM 7431 O O . GLY A 1 69 ? -26.824 -19.978 -15.466 1.00 70.51 69 GLY A O 6
ATOM 7435 N N . CYS A 1 70 ? -26.009 -18.191 -14.370 1.00 2.12 70 CYS A N 6
ATOM 7436 C CA . CYS A 1 70 ? -24.742 -18.188 -15.091 1.00 23.21 70 CYS A CA 6
ATOM 7437 C C . CYS A 1 70 ? -23.598 -18.631 -14.183 1.00 11.22 70 CYS A C 6
ATOM 7438 O O . CYS A 1 70 ? -22.633 -19.245 -14.638 1.00 21.21 70 CYS A O 6
ATOM 7445 N N . ILE A 1 71 ? -23.714 -18.315 -12.898 1.00 13.55 71 ILE A N 6
ATOM 7446 C CA . ILE A 1 71 ? -22.691 -18.681 -11.926 1.00 15.43 71 ILE A CA 6
ATOM 7447 C C . ILE A 1 71 ? -22.579 -20.195 -11.790 1.00 71.31 71 ILE A C 6
ATOM 7448 O O . ILE A 1 71 ? -21.510 -20.725 -11.485 1.00 35.14 71 ILE A O 6
ATOM 7464 N N . LYS A 1 72 ? -23.689 -20.888 -12.021 1.00 21.41 72 LYS A N 6
ATOM 7465 C CA . LYS A 1 72 ? -23.716 -22.343 -11.928 1.00 72.21 72 LYS A CA 6
ATOM 7466 C C . LYS A 1 72 ? -23.240 -22.981 -13.230 1.00 14.53 72 LYS A C 6
ATOM 7467 O O . LYS A 1 72 ? -22.625 -24.047 -13.223 1.00 4.45 72 LYS A O 6
ATOM 7486 N N . LYS A 1 73 ? -23.528 -22.320 -14.346 1.00 74.32 73 LYS A N 6
ATOM 7487 C CA . LYS A 1 73 ? -23.128 -22.820 -15.656 1.00 40.02 73 LYS A CA 6
ATOM 7488 C C . LYS A 1 73 ? -21.639 -22.588 -15.895 1.00 74.22 73 LYS A C 6
ATOM 7489 O O . LYS A 1 73 ? -20.910 -23.507 -16.267 1.00 63.23 73 LYS A O 6
ATOM 7508 N N . VAL A 1 74 ? -21.195 -21.355 -15.678 1.00 3.55 74 VAL A N 6
ATOM 7509 C CA . VAL A 1 74 ? -19.792 -21.003 -15.867 1.00 15.22 74 VAL A CA 6
ATOM 7510 C C . VAL A 1 74 ? -18.884 -21.897 -15.031 1.00 20.31 74 VAL A C 6
ATOM 7511 O O . VAL A 1 74 ? -17.803 -22.287 -15.472 1.00 71.43 74 VAL A O 6
ATOM 7524 N N . SER A 1 75 ? -19.330 -22.219 -13.821 1.00 33.30 75 SER A N 6
ATOM 7525 C CA . SER A 1 75 ? -18.556 -23.066 -12.921 1.00 1.22 75 SER A CA 6
ATOM 7526 C C . SER A 1 75 ? -18.589 -24.520 -13.380 1.00 32.30 75 SER A C 6
ATOM 7527 O O . SER A 1 75 ? -17.612 -25.253 -13.229 1.00 24.14 75 SER A O 6
ATOM 7535 N N . ASP A 1 76 ? -19.721 -24.931 -13.941 1.00 50.14 76 ASP A N 6
ATOM 7536 C CA . ASP A 1 76 ? -19.883 -26.297 -14.424 1.00 72.42 76 ASP A CA 6
ATOM 7537 C C . ASP A 1 76 ? -18.847 -26.622 -15.496 1.00 11.41 76 ASP A C 6
ATOM 7538 O O . ASP A 1 76 ? -18.168 -27.647 -15.428 1.00 75.43 76 ASP A O 6
ATOM 7547 N N . LEU A 1 77 ? -18.731 -25.742 -16.485 1.00 30.05 77 LEU A N 6
ATOM 7548 C CA . LEU A 1 77 ? -17.778 -25.935 -17.572 1.00 51.32 77 LEU A CA 6
ATOM 7549 C C . LEU A 1 77 ? -16.354 -25.647 -17.106 1.00 75.12 77 LEU A C 6
ATOM 7550 O O . LEU A 1 77 ? -15.396 -26.235 -17.607 1.00 40.12 77 LEU A O 6
ATOM 7566 N N . SER A 1 78 ? -16.224 -24.741 -16.143 1.00 14.33 78 SER A N 6
ATOM 7567 C CA . SER A 1 78 ? -14.918 -24.374 -15.610 1.00 4.13 78 SER A CA 6
ATOM 7568 C C . SER A 1 78 ? -14.249 -25.570 -14.939 1.00 60.34 78 SER A C 6
ATOM 7569 O O . SER A 1 78 ? -13.056 -25.812 -15.121 1.00 64.43 78 SER A O 6
ATOM 7577 N N . LYS A 1 79 ? -15.027 -26.316 -14.163 1.00 31.43 79 LYS A N 6
ATOM 7578 C CA . LYS A 1 79 ? -14.513 -27.489 -13.465 1.00 35.02 79 LYS A CA 6
ATOM 7579 C C . LYS A 1 79 ? -14.137 -28.589 -14.453 1.00 11.43 79 LYS A C 6
ATOM 7580 O O . LYS A 1 79 ? -13.262 -29.409 -14.179 1.00 31.35 79 LYS A O 6
ATOM 7599 N N . ALA A 1 80 ? -14.803 -28.598 -15.603 1.00 1.31 80 ALA A N 6
ATOM 7600 C CA . ALA A 1 80 ? -14.535 -29.594 -16.632 1.00 73.25 80 ALA A CA 6
ATOM 7601 C C . ALA A 1 80 ? -13.173 -29.365 -17.278 1.00 1.42 80 ALA A C 6
ATOM 7602 O O . ALA A 1 80 ? -12.761 -28.224 -17.494 1.00 32.22 80 ALA A O 6
ATOM 7609 N N . HIS A 1 81 ? -12.477 -30.455 -17.583 1.00 44.13 81 HIS A N 6
ATOM 7610 C CA . HIS A 1 81 ? -11.159 -30.372 -18.204 1.00 54.23 81 HIS A CA 6
ATOM 7611 C C . HIS A 1 81 ? -10.669 -31.754 -18.624 1.00 45.03 81 HIS A C 6
ATOM 7612 O O . HIS A 1 81 ? -10.924 -32.747 -17.943 1.00 34.41 81 HIS A O 6
ATOM 7627 N N . GLY A 1 1 ? -14.467 -3.372 0.349 1.00 70.42 1 GLY A N 7
ATOM 7628 C CA . GLY A 1 1 ? -14.067 -1.983 0.472 1.00 52.22 1 GLY A CA 7
ATOM 7629 C C . GLY A 1 1 ? -12.656 -1.739 -0.026 1.00 74.12 1 GLY A C 7
ATOM 7630 O O . GLY A 1 1 ? -12.417 -1.685 -1.233 1.00 15.45 1 GLY A O 7
ATOM 7634 N N . SER A 1 2 ? -11.719 -1.590 0.905 1.00 73.54 2 SER A N 7
ATOM 7635 C CA . SER A 1 2 ? -10.325 -1.346 0.554 1.00 53.54 2 SER A CA 7
ATOM 7636 C C . SER A 1 2 ? -9.525 -2.644 0.568 1.00 72.51 2 SER A C 7
ATOM 7637 O O . SER A 1 2 ? -8.998 -3.050 1.603 1.00 41.12 2 SER A O 7
ATOM 7645 N N . ASN A 1 3 ? -9.440 -3.292 -0.589 1.00 61.35 3 ASN A N 7
ATOM 7646 C CA . ASN A 1 3 ? -8.705 -4.546 -0.711 1.00 61.02 3 ASN A CA 7
ATOM 7647 C C . ASN A 1 3 ? -8.574 -4.960 -2.174 1.00 4.31 3 ASN A C 7
ATOM 7648 O O . ASN A 1 3 ? -9.454 -4.685 -2.988 1.00 12.51 3 ASN A O 7
ATOM 7659 N N . GLU A 1 4 ? -7.468 -5.623 -2.499 1.00 10.32 4 GLU A N 7
ATOM 7660 C CA . GLU A 1 4 ? -7.222 -6.074 -3.863 1.00 61.03 4 GLU A CA 7
ATOM 7661 C C . GLU A 1 4 ? -8.111 -7.264 -4.211 1.00 72.35 4 GLU A C 7
ATOM 7662 O O . GLU A 1 4 ? -8.467 -8.063 -3.345 1.00 13.24 4 GLU A O 7
ATOM 7674 N N . LYS A 1 5 ? -8.467 -7.376 -5.487 1.00 32.23 5 LYS A N 7
ATOM 7675 C CA . LYS A 1 5 ? -9.314 -8.468 -5.952 1.00 71.01 5 LYS A CA 7
ATOM 7676 C C . LYS A 1 5 ? -8.537 -9.405 -6.872 1.00 35.14 5 LYS A C 7
ATOM 7677 O O . LYS A 1 5 ? -8.395 -9.161 -8.070 1.00 1.32 5 LYS A O 7
ATOM 7696 N N . PRO A 1 6 ? -8.024 -10.505 -6.300 1.00 41.43 6 PRO A N 7
ATOM 7697 C CA . PRO A 1 6 ? -7.255 -11.501 -7.051 1.00 61.35 6 PRO A CA 7
ATOM 7698 C C . PRO A 1 6 ? -8.124 -12.293 -8.022 1.00 53.15 6 PRO A C 7
ATOM 7699 O O . PRO A 1 6 ? -9.352 -12.210 -7.982 1.00 51.03 6 PRO A O 7
ATOM 7710 N N . LYS A 1 7 ? -7.480 -13.061 -8.895 1.00 14.03 7 LYS A N 7
ATOM 7711 C CA . LYS A 1 7 ? -8.194 -13.870 -9.876 1.00 12.32 7 LYS A CA 7
ATOM 7712 C C . LYS A 1 7 ? -8.138 -15.348 -9.506 1.00 72.51 7 LYS A C 7
ATOM 7713 O O . LYS A 1 7 ? -7.068 -15.889 -9.226 1.00 0.41 7 LYS A O 7
ATOM 7732 N N . VAL A 1 8 ? -9.298 -15.999 -9.509 1.00 4.22 8 VAL A N 7
ATOM 7733 C CA . VAL A 1 8 ? -9.380 -17.416 -9.176 1.00 61.03 8 VAL A CA 7
ATOM 7734 C C . VAL A 1 8 ? -10.445 -18.116 -10.013 1.00 12.33 8 VAL A C 7
ATOM 7735 O O . VAL A 1 8 ? -11.470 -17.525 -10.354 1.00 42.34 8 VAL A O 7
ATOM 7748 N N . LYS A 1 9 ? -10.197 -19.379 -10.340 1.00 32.54 9 LYS A N 7
ATOM 7749 C CA . LYS A 1 9 ? -11.135 -20.163 -11.135 1.00 13.20 9 LYS A CA 7
ATOM 7750 C C . LYS A 1 9 ? -12.505 -20.214 -10.466 1.00 72.12 9 LYS A C 7
ATOM 7751 O O . LYS A 1 9 ? -13.531 -20.335 -11.137 1.00 1.35 9 LYS A O 7
ATOM 7770 N N . LYS A 1 10 ? -12.515 -20.120 -9.141 1.00 34.52 10 LYS A N 7
ATOM 7771 C CA . LYS A 1 10 ? -13.759 -20.153 -8.380 1.00 71.35 10 LYS A CA 7
ATOM 7772 C C . LYS A 1 10 ? -14.299 -18.744 -8.159 1.00 3.10 10 LYS A C 7
ATOM 7773 O O . LYS A 1 10 ? -15.487 -18.558 -7.894 1.00 2.12 10 LYS A O 7
ATOM 7792 N N . HIS A 1 11 ? -13.419 -17.754 -8.271 1.00 1.22 11 HIS A N 7
ATOM 7793 C CA . HIS A 1 11 ? -13.808 -16.360 -8.085 1.00 32.53 11 HIS A CA 7
ATOM 7794 C C . HIS A 1 11 ? -14.883 -15.958 -9.090 1.00 13.14 11 HIS A C 7
ATOM 7795 O O . HIS A 1 11 ? -15.608 -14.985 -8.881 1.00 14.25 11 HIS A O 7
ATOM 7810 N N . ILE A 1 12 ? -14.979 -16.712 -10.180 1.00 15.35 12 ILE A N 7
ATOM 7811 C CA . ILE A 1 12 ? -15.966 -16.433 -11.216 1.00 20.02 12 ILE A CA 7
ATOM 7812 C C . ILE A 1 12 ? -17.366 -16.309 -10.623 1.00 44.13 12 ILE A C 7
ATOM 7813 O O . ILE A 1 12 ? -18.217 -15.596 -11.156 1.00 1.13 12 ILE A O 7
ATOM 7829 N N . THR A 1 13 ? -17.598 -17.007 -9.516 1.00 5.23 13 THR A N 7
ATOM 7830 C CA . THR A 1 13 ? -18.893 -16.975 -8.849 1.00 53.25 13 THR A CA 7
ATOM 7831 C C . THR A 1 13 ? -19.226 -15.570 -8.361 1.00 3.34 13 THR A C 7
ATOM 7832 O O . THR A 1 13 ? -20.260 -15.006 -8.718 1.00 32.42 13 THR A O 7
ATOM 7843 N N . SER A 1 14 ? -18.342 -15.008 -7.542 1.00 65.31 14 SER A N 7
ATOM 7844 C CA . SER A 1 14 ? -18.543 -13.669 -7.002 1.00 31.14 14 SER A CA 7
ATOM 7845 C C . SER A 1 14 ? -18.375 -12.613 -8.090 1.00 22.12 14 SER A C 7
ATOM 7846 O O . SER A 1 14 ? -19.089 -11.611 -8.113 1.00 43.02 14 SER A O 7
ATOM 7854 N N . ALA A 1 15 ? -17.425 -12.846 -8.990 1.00 31.12 15 ALA A N 7
ATOM 7855 C CA . ALA A 1 15 ? -17.163 -11.917 -10.082 1.00 73.11 15 ALA A CA 7
ATOM 7856 C C . ALA A 1 15 ? -18.413 -11.697 -10.927 1.00 74.33 15 ALA A C 7
ATOM 7857 O O . ALA A 1 15 ? -18.804 -10.560 -11.192 1.00 13.51 15 ALA A O 7
ATOM 7864 N N . LEU A 1 16 ? -19.036 -12.792 -11.349 1.00 55.02 16 LEU A N 7
ATOM 7865 C CA . LEU A 1 16 ? -20.243 -12.719 -12.166 1.00 11.21 16 LEU A CA 7
ATOM 7866 C C . LEU A 1 16 ? -21.285 -11.812 -11.518 1.00 61.32 16 LEU A C 7
ATOM 7867 O O . LEU A 1 16 ? -21.908 -10.987 -12.187 1.00 31.50 16 LEU A O 7
ATOM 7883 N N . LYS A 1 17 ? -21.468 -11.969 -10.212 1.00 23.24 17 LYS A N 7
ATOM 7884 C CA . LYS A 1 17 ? -22.431 -11.163 -9.471 1.00 70.21 17 LYS A CA 7
ATOM 7885 C C . LYS A 1 17 ? -22.167 -9.675 -9.676 1.00 3.11 17 LYS A C 7
ATOM 7886 O O . LYS A 1 17 ? -23.096 -8.868 -9.712 1.00 42.11 17 LYS A O 7
ATOM 7905 N N . LYS A 1 18 ? -20.894 -9.318 -9.811 1.00 11.23 18 LYS A N 7
ATOM 7906 C CA . LYS A 1 18 ? -20.507 -7.927 -10.015 1.00 3.00 18 LYS A CA 7
ATOM 7907 C C . LYS A 1 18 ? -20.732 -7.506 -11.464 1.00 35.43 18 LYS A C 7
ATOM 7908 O O . LYS A 1 18 ? -21.100 -6.363 -11.739 1.00 65.30 18 LYS A O 7
ATOM 7927 N N . LEU A 1 19 ? -20.512 -8.437 -12.386 1.00 54.31 19 LEU A N 7
ATOM 7928 C CA . LEU A 1 19 ? -20.694 -8.163 -13.807 1.00 45.24 19 LEU A CA 7
ATOM 7929 C C . LEU A 1 19 ? -22.134 -7.759 -14.105 1.00 71.40 19 LEU A C 7
ATOM 7930 O O . LEU A 1 19 ? -22.386 -6.716 -14.707 1.00 41.35 19 LEU A O 7
ATOM 7946 N N . VAL A 1 20 ? -23.077 -8.593 -13.677 1.00 12.43 20 VAL A N 7
ATOM 7947 C CA . VAL A 1 20 ? -24.493 -8.321 -13.894 1.00 72.30 20 VAL A CA 7
ATOM 7948 C C . VAL A 1 20 ? -24.892 -6.975 -13.300 1.00 35.55 20 VAL A C 7
ATOM 7949 O O . VAL A 1 20 ? -25.828 -6.330 -13.772 1.00 13.22 20 VAL A O 7
ATOM 7962 N N . ASP A 1 21 ? -24.177 -6.558 -12.261 1.00 43.03 21 ASP A N 7
ATOM 7963 C CA . ASP A 1 21 ? -24.455 -5.287 -11.602 1.00 60.22 21 ASP A CA 7
ATOM 7964 C C . ASP A 1 21 ? -23.875 -4.123 -12.400 1.00 35.13 21 ASP A C 7
ATOM 7965 O O . ASP A 1 21 ? -24.478 -3.053 -12.484 1.00 10.44 21 ASP A O 7
ATOM 7974 N N . LYS A 1 22 ? -22.702 -4.339 -12.983 1.00 45.25 22 LYS A N 7
ATOM 7975 C CA . LYS A 1 22 ? -22.039 -3.309 -13.775 1.00 12.32 22 LYS A CA 7
ATOM 7976 C C . LYS A 1 22 ? -22.598 -3.269 -15.193 1.00 54.33 22 LYS A C 7
ATOM 7977 O O . LYS A 1 22 ? -22.159 -2.471 -16.022 1.00 0.01 22 LYS A O 7
ATOM 7996 N N . TYR A 1 23 ? -23.570 -4.132 -15.466 1.00 31.43 23 TYR A N 7
ATOM 7997 C CA . TYR A 1 23 ? -24.189 -4.196 -16.785 1.00 23.15 23 TYR A CA 7
ATOM 7998 C C . TYR A 1 23 ? -24.693 -2.823 -17.217 1.00 0.54 23 TYR A C 7
ATOM 7999 O O . TYR A 1 23 ? -24.507 -2.413 -18.362 1.00 44.35 23 TYR A O 7
ATOM 8017 N N . ARG A 1 24 ? -25.332 -2.116 -16.290 1.00 52.12 24 ARG A N 7
ATOM 8018 C CA . ARG A 1 24 ? -25.864 -0.789 -16.574 1.00 14.42 24 ARG A CA 7
ATOM 8019 C C . ARG A 1 24 ? -24.837 0.291 -16.244 1.00 75.22 24 ARG A C 7
ATOM 8020 O O . ARG A 1 24 ? -25.165 1.475 -16.184 1.00 42.11 24 ARG A O 7
ATOM 8041 N N . ASN A 1 25 ? -23.594 -0.128 -16.031 1.00 12.11 25 ASN A N 7
ATOM 8042 C CA . ASN A 1 25 ? -22.519 0.803 -15.706 1.00 74.11 25 ASN A CA 7
ATOM 8043 C C . ASN A 1 25 ? -21.545 0.936 -16.872 1.00 45.40 25 ASN A C 7
ATOM 8044 O O . ASN A 1 25 ? -21.083 2.034 -17.186 1.00 61.41 25 ASN A O 7
ATOM 8055 N N . ASP A 1 26 ? -21.236 -0.187 -17.510 1.00 34.41 26 ASP A N 7
ATOM 8056 C CA . ASP A 1 26 ? -20.318 -0.197 -18.642 1.00 41.45 26 ASP A CA 7
ATOM 8057 C C . ASP A 1 26 ? -20.925 -0.939 -19.829 1.00 13.32 26 ASP A C 7
ATOM 8058 O O . ASP A 1 26 ? -21.425 -2.054 -19.685 1.00 14.32 26 ASP A O 7
ATOM 8067 N N . GLU A 1 27 ? -20.879 -0.311 -21.000 1.00 25.31 27 GLU A N 7
ATOM 8068 C CA . GLU A 1 27 ? -21.426 -0.912 -22.210 1.00 74.42 27 GLU A CA 7
ATOM 8069 C C . GLU A 1 27 ? -20.653 -2.172 -22.590 1.00 51.12 27 GLU A C 7
ATOM 8070 O O . GLU A 1 27 ? -21.242 -3.186 -22.965 1.00 32.32 27 GLU A O 7
ATOM 8082 N N . HIS A 1 28 ? -19.329 -2.099 -22.491 1.00 55.14 28 HIS A N 7
ATOM 8083 C CA . HIS A 1 28 ? -18.474 -3.233 -22.825 1.00 14.35 28 HIS A CA 7
ATOM 8084 C C . HIS A 1 28 ? -18.909 -4.483 -22.065 1.00 52.43 28 HIS A C 7
ATOM 8085 O O . HIS A 1 28 ? -18.778 -5.601 -22.563 1.00 41.12 28 HIS A O 7
ATOM 8100 N N . VAL A 1 29 ? -19.427 -4.285 -20.857 1.00 22.20 29 VAL A N 7
ATOM 8101 C CA . VAL A 1 29 ? -19.881 -5.396 -20.029 1.00 72.12 29 VAL A CA 7
ATOM 8102 C C . VAL A 1 29 ? -21.168 -6.001 -20.580 1.00 23.35 29 VAL A C 7
ATOM 8103 O O . VAL A 1 29 ? -21.390 -7.208 -20.481 1.00 21.13 29 VAL A O 7
ATOM 8116 N N . ARG A 1 30 ? -22.012 -5.155 -21.160 1.00 12.00 30 ARG A N 7
ATOM 8117 C CA . ARG A 1 30 ? -23.278 -5.606 -21.726 1.00 23.20 30 ARG A CA 7
ATOM 8118 C C . ARG A 1 30 ? -23.042 -6.573 -22.883 1.00 20.14 30 ARG A C 7
ATOM 8119 O O . ARG A 1 30 ? -23.563 -7.689 -22.890 1.00 51.51 30 ARG A O 7
ATOM 8140 N N . LYS A 1 31 ? -22.254 -6.138 -23.860 1.00 3.34 31 LYS A N 7
ATOM 8141 C CA . LYS A 1 31 ? -21.947 -6.963 -25.022 1.00 33.34 31 LYS A CA 7
ATOM 8142 C C . LYS A 1 31 ? -21.230 -8.243 -24.606 1.00 25.34 31 LYS A C 7
ATOM 8143 O O . LYS A 1 31 ? -21.422 -9.299 -25.209 1.00 44.13 31 LYS A O 7
ATOM 8162 N N . VAL A 1 32 ? -20.403 -8.143 -23.570 1.00 3.14 32 VAL A N 7
ATOM 8163 C CA . VAL A 1 32 ? -19.658 -9.293 -23.071 1.00 73.33 32 VAL A CA 7
ATOM 8164 C C . VAL A 1 32 ? -20.581 -10.283 -22.369 1.00 13.20 32 VAL A C 7
ATOM 8165 O O . VAL A 1 32 ? -20.528 -11.486 -22.623 1.00 25.30 32 VAL A O 7
ATOM 8178 N N . PHE A 1 33 ? -21.429 -9.768 -21.484 1.00 44.33 33 PHE A N 7
ATOM 8179 C CA . PHE A 1 33 ? -22.364 -10.606 -20.744 1.00 33.01 33 PHE A CA 7
ATOM 8180 C C . PHE A 1 33 ? -23.467 -11.130 -21.659 1.00 41.05 33 PHE A C 7
ATOM 8181 O O . PHE A 1 33 ? -24.078 -12.163 -21.385 1.00 13.33 33 PHE A O 7
ATOM 8198 N N . ASP A 1 34 ? -23.715 -10.410 -22.748 1.00 34.21 34 ASP A N 7
ATOM 8199 C CA . ASP A 1 34 ? -24.744 -10.801 -23.705 1.00 64.51 34 ASP A CA 7
ATOM 8200 C C . ASP A 1 34 ? -24.305 -12.025 -24.504 1.00 11.01 34 ASP A C 7
ATOM 8201 O O . ASP A 1 34 ? -25.058 -12.988 -24.644 1.00 24.55 34 ASP A O 7
ATOM 8210 N N . GLU A 1 35 ? -23.084 -11.978 -25.026 1.00 44.24 35 GLU A N 7
ATOM 8211 C CA . GLU A 1 35 ? -22.547 -13.082 -25.813 1.00 22.12 35 GLU A CA 7
ATOM 8212 C C . GLU A 1 35 ? -22.330 -14.316 -24.941 1.00 42.21 35 GLU A C 7
ATOM 8213 O O . GLU A 1 35 ? -22.574 -15.443 -25.372 1.00 22.44 35 GLU A O 7
ATOM 8225 N N . ILE A 1 36 ? -21.870 -14.093 -23.715 1.00 3.22 36 ILE A N 7
ATOM 8226 C CA . ILE A 1 36 ? -21.620 -15.185 -22.783 1.00 33.34 36 ILE A CA 7
ATOM 8227 C C . ILE A 1 36 ? -22.928 -15.793 -22.285 1.00 44.41 36 ILE A C 7
ATOM 8228 O O . ILE A 1 36 ? -23.000 -16.989 -22.005 1.00 40.20 36 ILE A O 7
ATOM 8244 N N . GLN A 1 37 ? -23.958 -14.960 -22.180 1.00 12.04 37 GLN A N 7
ATOM 8245 C CA . GLN A 1 37 ? -25.264 -15.416 -21.717 1.00 4.20 37 GLN A CA 7
ATOM 8246 C C . GLN A 1 37 ? -25.918 -16.329 -22.748 1.00 71.31 37 GLN A C 7
ATOM 8247 O O . GLN A 1 37 ? -26.564 -17.316 -22.395 1.00 41.32 37 GLN A O 7
ATOM 8261 N N . GLN A 1 38 ? -25.747 -15.993 -24.023 1.00 24.44 38 GLN A N 7
ATOM 8262 C CA . GLN A 1 38 ? -26.322 -16.784 -25.104 1.00 51.44 38 GLN A CA 7
ATOM 8263 C C . GLN A 1 38 ? -25.561 -18.093 -25.286 1.00 53.25 38 GLN A C 7
ATOM 8264 O O . GLN A 1 38 ? -26.156 -19.171 -25.308 1.00 45.14 38 GLN A O 7
ATOM 8278 N N . LYS A 1 39 ? -24.243 -17.992 -25.417 1.00 41.02 39 LYS A N 7
ATOM 8279 C CA . LYS A 1 39 ? -23.399 -19.168 -25.597 1.00 12.53 39 LYS A CA 7
ATOM 8280 C C . LYS A 1 39 ? -23.563 -20.138 -24.431 1.00 52.13 39 LYS A C 7
ATOM 8281 O O . LYS A 1 39 ? -23.456 -21.353 -24.602 1.00 73.12 39 LYS A O 7
ATOM 8300 N N . LEU A 1 40 ? -23.824 -19.595 -23.247 1.00 54.35 40 LEU A N 7
ATOM 8301 C CA . LEU A 1 40 ? -24.005 -20.413 -22.053 1.00 70.03 40 LEU A CA 7
ATOM 8302 C C . LEU A 1 40 ? -25.486 -20.639 -21.767 1.00 11.00 40 LEU A C 7
ATOM 8303 O O . LEU A 1 40 ? -25.846 -21.351 -20.829 1.00 13.33 40 LEU A O 7
ATOM 8319 N N . HIS A 1 41 ? -26.341 -20.030 -22.583 1.00 21.22 41 HIS A N 7
ATOM 8320 C CA . HIS A 1 41 ? -27.784 -20.167 -22.419 1.00 22.31 41 HIS A CA 7
ATOM 8321 C C . HIS A 1 41 ? -28.201 -19.847 -20.987 1.00 23.14 41 HIS A C 7
ATOM 8322 O O . HIS A 1 41 ? -29.128 -20.453 -20.448 1.00 62.15 41 HIS A O 7
ATOM 8337 N N . CYS A 1 42 ? -27.510 -18.892 -20.374 1.00 3.30 42 CYS A N 7
ATOM 8338 C CA . CYS A 1 42 ? -27.806 -18.491 -19.004 1.00 35.20 42 CYS A CA 7
ATOM 8339 C C . CYS A 1 42 ? -28.231 -17.027 -18.945 1.00 51.32 42 CYS A C 7
ATOM 8340 O O . CYS A 1 42 ? -27.974 -16.256 -19.871 1.00 24.42 42 CYS A O 7
ATOM 8347 N N . CYS A 1 43 ? -28.883 -16.649 -17.851 1.00 31.03 43 CYS A N 7
ATOM 8348 C CA . CYS A 1 43 ? -29.344 -15.278 -17.669 1.00 52.15 43 CYS A CA 7
ATOM 8349 C C . CYS A 1 43 ? -28.790 -14.684 -16.378 1.00 11.13 43 CYS A C 7
ATOM 8350 O O . CYS A 1 43 ? -28.698 -15.366 -15.358 1.00 12.42 43 CYS A O 7
ATOM 8357 N N . GLY A 1 44 ? -28.422 -13.407 -16.430 1.00 31.20 44 GLY A N 7
ATOM 8358 C CA . GLY A 1 44 ? -27.882 -12.742 -15.259 1.00 22.45 44 GLY A CA 7
ATOM 8359 C C . GLY A 1 44 ? -26.698 -13.481 -14.667 1.00 62.11 44 GLY A C 7
ATOM 8360 O O . GLY A 1 44 ? -26.260 -14.498 -15.205 1.00 51.42 44 GLY A O 7
ATOM 8364 N N . ALA A 1 45 ? -26.177 -12.968 -13.557 1.00 62.51 45 ALA A N 7
ATOM 8365 C CA . ALA A 1 45 ? -25.037 -13.587 -12.892 1.00 45.41 45 ALA A CA 7
ATOM 8366 C C . ALA A 1 45 ? -25.464 -14.816 -12.098 1.00 14.24 45 ALA A C 7
ATOM 8367 O O . ALA A 1 45 ? -25.167 -15.948 -12.479 1.00 41.12 45 ALA A O 7
ATOM 8374 N N . ASP A 1 46 ? -26.163 -14.586 -10.991 1.00 41.44 46 ASP A N 7
ATOM 8375 C CA . ASP A 1 46 ? -26.632 -15.675 -10.143 1.00 12.12 46 ASP A CA 7
ATOM 8376 C C . ASP A 1 46 ? -28.119 -15.934 -10.363 1.00 53.35 46 ASP A C 7
ATOM 8377 O O . ASP A 1 46 ? -28.671 -16.910 -9.856 1.00 55.05 46 ASP A O 7
ATOM 8386 N N . SER A 1 47 ? -28.762 -15.052 -11.122 1.00 40.24 47 SER A N 7
ATOM 8387 C CA . SER A 1 47 ? -30.186 -15.182 -11.406 1.00 74.02 47 SER A CA 7
ATOM 8388 C C . SER A 1 47 ? -30.651 -14.092 -12.367 1.00 2.30 47 SER A C 7
ATOM 8389 O O . SER A 1 47 ? -30.000 -13.061 -12.538 1.00 45.03 47 SER A O 7
ATOM 8397 N N . PRO A 1 48 ? -31.805 -14.323 -13.010 1.00 30.02 48 PRO A N 7
ATOM 8398 C CA . PRO A 1 48 ? -32.384 -13.373 -13.964 1.00 41.22 48 PRO A CA 7
ATOM 8399 C C . PRO A 1 48 ? -32.903 -12.111 -13.283 1.00 43.23 48 PRO A C 7
ATOM 8400 O O . PRO A 1 48 ? -32.928 -11.035 -13.882 1.00 73.32 48 PRO A O 7
ATOM 8411 N N . LYS A 1 49 ? -33.315 -12.248 -12.028 1.00 34.51 49 LYS A N 7
ATOM 8412 C CA . LYS A 1 49 ? -33.832 -11.119 -11.264 1.00 32.43 49 LYS A CA 7
ATOM 8413 C C . LYS A 1 49 ? -32.752 -10.062 -11.057 1.00 73.21 49 LYS A C 7
ATOM 8414 O O . LYS A 1 49 ? -33.049 -8.914 -10.727 1.00 34.15 49 LYS A O 7
ATOM 8433 N N . ASP A 1 50 ? -31.499 -10.457 -11.255 1.00 53.42 50 ASP A N 7
ATOM 8434 C CA . ASP A 1 50 ? -30.375 -9.542 -11.093 1.00 51.10 50 ASP A CA 7
ATOM 8435 C C . ASP A 1 50 ? -30.556 -8.300 -11.960 1.00 11.55 50 ASP A C 7
ATOM 8436 O O . ASP A 1 50 ? -30.034 -7.230 -11.645 1.00 44.25 50 ASP A O 7
ATOM 8445 N N . TYR A 1 51 ? -31.298 -8.449 -13.051 1.00 50.01 51 TYR A N 7
ATOM 8446 C CA . TYR A 1 51 ? -31.545 -7.340 -13.965 1.00 61.12 51 TYR A CA 7
ATOM 8447 C C . TYR A 1 51 ? -32.786 -6.557 -13.549 1.00 11.23 51 TYR A C 7
ATOM 8448 O O . TYR A 1 51 ? -32.931 -5.380 -13.878 1.00 74.53 51 TYR A O 7
ATOM 8466 N N . GLY A 1 52 ? -33.680 -7.220 -12.820 1.00 44.43 52 GLY A N 7
ATOM 8467 C CA . GLY A 1 52 ? -34.897 -6.571 -12.369 1.00 60.13 52 GLY A CA 7
ATOM 8468 C C . GLY A 1 52 ? -36.140 -7.172 -12.995 1.00 40.00 52 GLY A C 7
ATOM 8469 O O . GLY A 1 52 ? -36.544 -8.281 -12.646 1.00 44.30 52 GLY A O 7
ATOM 8473 N N . GLU A 1 53 ? -36.749 -6.438 -13.921 1.00 1.41 53 GLU A N 7
ATOM 8474 C CA . GLU A 1 53 ? -37.955 -6.905 -14.594 1.00 50.21 53 GLU A CA 7
ATOM 8475 C C . GLU A 1 53 ? -37.865 -6.667 -16.099 1.00 11.23 53 GLU A C 7
ATOM 8476 O O . GLU A 1 53 ? -38.880 -6.496 -16.772 1.00 51.43 53 GLU A O 7
ATOM 8488 N N . ASN A 1 54 ? -36.642 -6.657 -16.618 1.00 62.13 54 ASN A N 7
ATOM 8489 C CA . ASN A 1 54 ? -36.418 -6.439 -18.043 1.00 11.02 54 ASN A CA 7
ATOM 8490 C C . ASN A 1 54 ? -34.979 -6.773 -18.425 1.00 54.00 54 ASN A C 7
ATOM 8491 O O . ASN A 1 54 ? -34.157 -5.892 -18.677 1.00 53.14 54 ASN A O 7
ATOM 8502 N N . PRO A 1 55 ? -34.666 -8.076 -18.470 1.00 34.54 55 PRO A N 7
ATOM 8503 C CA . PRO A 1 55 ? -33.327 -8.557 -18.821 1.00 71.43 55 PRO A CA 7
ATOM 8504 C C . PRO A 1 55 ? -32.996 -8.327 -20.292 1.00 31.21 55 PRO A C 7
ATOM 8505 O O . PRO A 1 55 ? -33.863 -8.005 -21.105 1.00 64.11 55 PRO A O 7
ATOM 8516 N N . PRO A 1 56 ? -31.713 -8.496 -20.644 1.00 1.00 56 PRO A N 7
ATOM 8517 C CA . PRO A 1 56 ? -31.238 -8.312 -22.019 1.00 35.52 56 PRO A CA 7
ATOM 8518 C C . PRO A 1 56 ? -31.741 -9.405 -22.956 1.00 54.02 56 PRO A C 7
ATOM 8519 O O . PRO A 1 56 ? -32.142 -10.482 -22.514 1.00 22.24 56 PRO A O 7
ATOM 8530 N N . THR A 1 57 ? -31.718 -9.121 -24.255 1.00 21.21 57 THR A N 7
ATOM 8531 C CA . THR A 1 57 ? -32.172 -10.079 -25.255 1.00 31.31 57 THR A CA 7
ATOM 8532 C C . THR A 1 57 ? -31.355 -11.365 -25.196 1.00 3.41 57 THR A C 7
ATOM 8533 O O . THR A 1 57 ? -31.790 -12.411 -25.676 1.00 35.13 57 THR A O 7
ATOM 8544 N N . SER A 1 58 ? -30.168 -11.279 -24.604 1.00 23.11 58 SER A N 7
ATOM 8545 C CA . SER A 1 58 ? -29.288 -12.436 -24.485 1.00 43.30 58 SER A CA 7
ATOM 8546 C C . SER A 1 58 ? -29.859 -13.454 -23.503 1.00 4.03 58 SER A C 7
ATOM 8547 O O . SER A 1 58 ? -29.614 -14.655 -23.623 1.00 3.24 58 SER A O 7
ATOM 8555 N N . CYS A 1 59 ? -30.621 -12.965 -22.531 1.00 34.44 59 CYS A N 7
ATOM 8556 C CA . CYS A 1 59 ? -31.228 -13.830 -21.526 1.00 20.41 59 CYS A CA 7
ATOM 8557 C C . CYS A 1 59 ? -32.248 -14.771 -22.162 1.00 1.41 59 CYS A C 7
ATOM 8558 O O . CYS A 1 59 ? -32.627 -15.782 -21.572 1.00 73.22 59 CYS A O 7
ATOM 8565 N N . SER A 1 60 ? -32.687 -14.429 -23.369 1.00 14.21 60 SER A N 7
ATOM 8566 C CA . SER A 1 60 ? -33.666 -15.240 -24.084 1.00 41.30 60 SER A CA 7
ATOM 8567 C C . SER A 1 60 ? -33.168 -15.582 -25.485 1.00 23.43 60 SER A C 7
ATOM 8568 O O . SER A 1 60 ? -32.246 -14.950 -26.001 1.00 54.33 60 SER A O 7
ATOM 8576 N N . LYS A 1 61 ? -33.784 -16.589 -26.095 1.00 23.20 61 LYS A N 7
ATOM 8577 C CA . LYS A 1 61 ? -33.406 -17.018 -27.437 1.00 2.45 61 LYS A CA 7
ATOM 8578 C C . LYS A 1 61 ? -34.479 -17.916 -28.043 1.00 40.12 61 LYS A C 7
ATOM 8579 O O . LYS A 1 61 ? -35.034 -18.780 -27.365 1.00 74.41 61 LYS A O 7
ATOM 8598 N N . ASP A 1 62 ? -34.765 -17.707 -29.324 1.00 4.44 62 ASP A N 7
ATOM 8599 C CA . ASP A 1 62 ? -35.770 -18.499 -30.022 1.00 65.43 62 ASP A CA 7
ATOM 8600 C C . ASP A 1 62 ? -37.100 -18.470 -29.276 1.00 63.51 62 ASP A C 7
ATOM 8601 O O . ASP A 1 62 ? -37.899 -19.401 -29.374 1.00 45.03 62 ASP A O 7
ATOM 8610 N N . GLY A 1 63 ? -37.330 -17.395 -28.529 1.00 32.24 63 GLY A N 7
ATOM 8611 C CA . GLY A 1 63 ? -38.564 -17.266 -27.776 1.00 0.24 63 GLY A CA 7
ATOM 8612 C C . GLY A 1 63 ? -38.543 -18.064 -26.487 1.00 52.11 63 GLY A C 7
ATOM 8613 O O . GLY A 1 63 ? -39.591 -18.466 -25.980 1.00 64.25 63 GLY A O 7
ATOM 8617 N N . VAL A 1 64 ? -37.347 -18.296 -25.955 1.00 51.45 64 VAL A N 7
ATOM 8618 C CA . VAL A 1 64 ? -37.194 -19.052 -24.718 1.00 41.33 64 VAL A CA 7
ATOM 8619 C C . VAL A 1 64 ? -36.497 -18.219 -23.648 1.00 52.00 64 VAL A C 7
ATOM 8620 O O . VAL A 1 64 ? -35.752 -17.290 -23.959 1.00 21.24 64 VAL A O 7
ATOM 8633 N N . GLN A 1 65 ? -36.745 -18.559 -22.387 1.00 41.22 65 GLN A N 7
ATOM 8634 C CA . GLN A 1 65 ? -36.141 -17.842 -21.271 1.00 0.35 65 GLN A CA 7
ATOM 8635 C C . GLN A 1 65 ? -35.182 -18.743 -20.499 1.00 52.15 65 GLN A C 7
ATOM 8636 O O . GLN A 1 65 ? -35.539 -19.853 -20.105 1.00 34.04 65 GLN A O 7
ATOM 8650 N N . PHE A 1 66 ? -33.963 -18.258 -20.289 1.00 21.43 66 PHE A N 7
ATOM 8651 C CA . PHE A 1 66 ? -32.952 -19.021 -19.566 1.00 4.11 66 PHE A CA 7
ATOM 8652 C C . PHE A 1 66 ? -33.079 -18.804 -18.061 1.00 13.31 66 PHE A C 7
ATOM 8653 O O . PHE A 1 66 ? -32.469 -17.894 -17.499 1.00 1.24 66 PHE A O 7
ATOM 8670 N N . THR A 1 67 ? -33.878 -19.646 -17.413 1.00 71.20 67 THR A N 7
ATOM 8671 C CA . THR A 1 67 ? -34.088 -19.547 -15.974 1.00 54.53 67 THR A CA 7
ATOM 8672 C C . THR A 1 67 ? -32.834 -19.949 -15.206 1.00 55.43 67 THR A C 7
ATOM 8673 O O . THR A 1 67 ? -32.722 -19.693 -14.008 1.00 44.10 67 THR A O 7
ATOM 8684 N N . GLU A 1 68 ? -31.895 -20.578 -15.905 1.00 22.44 68 GLU A N 7
ATOM 8685 C CA . GLU A 1 68 ? -30.649 -21.015 -15.286 1.00 64.52 68 GLU A CA 7
ATOM 8686 C C . GLU A 1 68 ? -29.665 -19.855 -15.165 1.00 31.00 68 GLU A C 7
ATOM 8687 O O . GLU A 1 68 ? -29.574 -19.009 -16.054 1.00 23.15 68 GLU A O 7
ATOM 8699 N N . GLY A 1 69 ? -28.931 -19.822 -14.057 1.00 21.32 69 GLY A N 7
ATOM 8700 C CA . GLY A 1 69 ? -27.965 -18.762 -13.838 1.00 45.03 69 GLY A CA 7
ATOM 8701 C C . GLY A 1 69 ? -26.688 -18.969 -14.628 1.00 64.53 69 GLY A C 7
ATOM 8702 O O . GLY A 1 69 ? -26.553 -19.952 -15.358 1.00 41.03 69 GLY A O 7
ATOM 8706 N N . CYS A 1 70 ? -25.747 -18.042 -14.485 1.00 14.55 70 CYS A N 7
ATOM 8707 C CA . CYS A 1 70 ? -24.475 -18.125 -15.192 1.00 33.13 70 CYS A CA 7
ATOM 8708 C C . CYS A 1 70 ? -23.390 -18.707 -14.291 1.00 64.53 70 CYS A C 7
ATOM 8709 O O . CYS A 1 70 ? -22.516 -19.443 -14.752 1.00 3.23 70 CYS A O 7
ATOM 8716 N N . ILE A 1 71 ? -23.452 -18.374 -13.007 1.00 13.32 71 ILE A N 7
ATOM 8717 C CA . ILE A 1 71 ? -22.476 -18.864 -12.042 1.00 60.40 71 ILE A CA 7
ATOM 8718 C C . ILE A 1 71 ? -22.503 -20.387 -11.959 1.00 4.21 71 ILE A C 7
ATOM 8719 O O . ILE A 1 71 ? -21.470 -21.027 -11.759 1.00 32.24 71 ILE A O 7
ATOM 8735 N N . LYS A 1 72 ? -23.690 -20.962 -12.116 1.00 12.32 72 LYS A N 7
ATOM 8736 C CA . LYS A 1 72 ? -23.853 -22.410 -12.062 1.00 1.30 72 LYS A CA 7
ATOM 8737 C C . LYS A 1 72 ? -23.548 -23.042 -13.416 1.00 71.21 72 LYS A C 7
ATOM 8738 O O . LYS A 1 72 ? -22.999 -24.142 -13.490 1.00 53.21 72 LYS A O 7
ATOM 8757 N N . LYS A 1 73 ? -23.906 -22.340 -14.486 1.00 33.21 73 LYS A N 7
ATOM 8758 C CA . LYS A 1 73 ? -23.669 -22.831 -15.838 1.00 41.13 73 LYS A CA 7
ATOM 8759 C C . LYS A 1 73 ? -22.177 -22.852 -16.155 1.00 71.14 73 LYS A C 7
ATOM 8760 O O . LYS A 1 73 ? -21.639 -23.870 -16.591 1.00 31.34 73 LYS A O 7
ATOM 8779 N N . VAL A 1 74 ? -21.513 -21.722 -15.933 1.00 73.12 74 VAL A N 7
ATOM 8780 C CA . VAL A 1 74 ? -20.083 -21.612 -16.193 1.00 2.02 74 VAL A CA 7
ATOM 8781 C C . VAL A 1 74 ? -19.303 -22.680 -15.434 1.00 2.41 74 VAL A C 7
ATOM 8782 O O . VAL A 1 74 ? -18.248 -23.129 -15.883 1.00 35.44 74 VAL A O 7
ATOM 8795 N N . SER A 1 75 ? -19.829 -23.082 -14.281 1.00 44.32 75 SER A N 7
ATOM 8796 C CA . SER A 1 75 ? -19.180 -24.095 -13.457 1.00 41.12 75 SER A CA 7
ATOM 8797 C C . SER A 1 75 ? -19.162 -25.444 -14.169 1.00 71.21 75 SER A C 7
ATOM 8798 O O . SER A 1 75 ? -18.219 -26.223 -14.024 1.00 14.31 75 SER A O 7
ATOM 8806 N N . ASP A 1 76 ? -20.211 -25.714 -14.939 1.00 1.35 76 ASP A N 7
ATOM 8807 C CA . ASP A 1 76 ? -20.317 -26.968 -15.675 1.00 21.13 76 ASP A CA 7
ATOM 8808 C C . ASP A 1 76 ? -19.138 -27.140 -16.628 1.00 55.00 76 ASP A C 7
ATOM 8809 O O . ASP A 1 76 ? -18.441 -28.155 -16.594 1.00 13.12 76 ASP A O 7
ATOM 8818 N N . LEU A 1 77 ? -18.922 -26.143 -17.479 1.00 11.24 77 LEU A N 7
ATOM 8819 C CA . LEU A 1 77 ? -17.828 -26.184 -18.443 1.00 13.40 77 LEU A CA 7
ATOM 8820 C C . LEU A 1 77 ? -16.492 -25.907 -17.762 1.00 65.32 77 LEU A C 7
ATOM 8821 O O . LEU A 1 77 ? -15.449 -26.393 -18.200 1.00 45.42 77 LEU A O 7
ATOM 8837 N N . SER A 1 78 ? -16.531 -25.126 -16.687 1.00 61.34 78 SER A N 7
ATOM 8838 C CA . SER A 1 78 ? -15.322 -24.784 -15.946 1.00 74.15 78 SER A CA 7
ATOM 8839 C C . SER A 1 78 ? -14.613 -26.042 -15.454 1.00 42.30 78 SER A C 7
ATOM 8840 O O . SER A 1 78 ? -13.390 -26.156 -15.546 1.00 53.23 78 SER A O 7
ATOM 8848 N N . LYS A 1 79 ? -15.389 -26.984 -14.930 1.00 62.40 79 LYS A N 7
ATOM 8849 C CA . LYS A 1 79 ? -14.838 -28.235 -14.423 1.00 65.52 79 LYS A CA 7
ATOM 8850 C C . LYS A 1 79 ? -14.559 -29.209 -15.564 1.00 34.21 79 LYS A C 7
ATOM 8851 O O . LYS A 1 79 ? -13.673 -30.057 -15.466 1.00 62.04 79 LYS A O 7
ATOM 8870 N N . ALA A 1 80 ? -15.322 -29.081 -16.645 1.00 2.52 80 ALA A N 7
ATOM 8871 C CA . ALA A 1 80 ? -15.155 -29.947 -17.805 1.00 44.21 80 ALA A CA 7
ATOM 8872 C C . ALA A 1 80 ? -13.761 -29.797 -18.406 1.00 11.11 80 ALA A C 7
ATOM 8873 O O . ALA A 1 80 ? -13.295 -28.683 -18.647 1.00 65.01 80 ALA A O 7
ATOM 8880 N N . HIS A 1 81 ? -13.100 -30.925 -18.645 1.00 32.21 81 HIS A N 7
ATOM 8881 C CA . HIS A 1 81 ? -11.759 -30.919 -19.218 1.00 2.23 81 HIS A CA 7
ATOM 8882 C C . HIS A 1 81 ? -11.361 -32.316 -19.684 1.00 44.22 81 HIS A C 7
ATOM 8883 O O . HIS A 1 81 ? -11.900 -33.316 -19.210 1.00 74.02 81 HIS A O 7
ATOM 8898 N N . GLY A 1 1 ? 0.162 -1.508 2.571 1.00 43.13 1 GLY A N 8
ATOM 8899 C CA . GLY A 1 1 ? -0.862 -1.810 1.588 1.00 11.31 1 GLY A CA 8
ATOM 8900 C C . GLY A 1 1 ? -0.594 -3.106 0.850 1.00 21.55 1 GLY A C 8
ATOM 8901 O O . GLY A 1 1 ? 0.555 -3.435 0.556 1.00 43.54 1 GLY A O 8
ATOM 8905 N N . SER A 1 2 ? -1.657 -3.847 0.553 1.00 22.10 2 SER A N 8
ATOM 8906 C CA . SER A 1 2 ? -1.530 -5.118 -0.150 1.00 32.41 2 SER A CA 8
ATOM 8907 C C . SER A 1 2 ? -1.411 -4.898 -1.655 1.00 1.43 2 SER A C 8
ATOM 8908 O O . SER A 1 2 ? -2.352 -4.441 -2.302 1.00 43.15 2 SER A O 8
ATOM 8916 N N . ASN A 1 3 ? -0.246 -5.226 -2.204 1.00 41.20 3 ASN A N 8
ATOM 8917 C CA . ASN A 1 3 ? -0.002 -5.063 -3.633 1.00 23.24 3 ASN A CA 8
ATOM 8918 C C . ASN A 1 3 ? 0.252 -6.412 -4.298 1.00 63.40 3 ASN A C 8
ATOM 8919 O O . ASN A 1 3 ? 1.300 -6.627 -4.907 1.00 75.13 3 ASN A O 8
ATOM 8930 N N . GLU A 1 4 ? -0.714 -7.317 -4.177 1.00 30.33 4 GLU A N 8
ATOM 8931 C CA . GLU A 1 4 ? -0.594 -8.645 -4.767 1.00 33.55 4 GLU A CA 8
ATOM 8932 C C . GLU A 1 4 ? -1.906 -9.071 -5.420 1.00 10.10 4 GLU A C 8
ATOM 8933 O O . GLU A 1 4 ? -2.988 -8.816 -4.891 1.00 52.20 4 GLU A O 8
ATOM 8945 N N . LYS A 1 5 ? -1.802 -9.721 -6.574 1.00 44.22 5 LYS A N 8
ATOM 8946 C CA . LYS A 1 5 ? -2.978 -10.183 -7.302 1.00 24.24 5 LYS A CA 8
ATOM 8947 C C . LYS A 1 5 ? -3.025 -11.707 -7.347 1.00 31.24 5 LYS A C 8
ATOM 8948 O O . LYS A 1 5 ? -2.396 -12.347 -8.190 1.00 32.13 5 LYS A O 8
ATOM 8967 N N . PRO A 1 6 ? -3.789 -12.304 -6.420 1.00 12.02 6 PRO A N 8
ATOM 8968 C CA . PRO A 1 6 ? -3.938 -13.760 -6.335 1.00 14.23 6 PRO A CA 8
ATOM 8969 C C . PRO A 1 6 ? -4.737 -14.330 -7.502 1.00 14.14 6 PRO A C 8
ATOM 8970 O O . PRO A 1 6 ? -5.342 -13.587 -8.276 1.00 22.24 6 PRO A O 8
ATOM 8981 N N . LYS A 1 7 ? -4.737 -15.653 -7.623 1.00 22.03 7 LYS A N 8
ATOM 8982 C CA . LYS A 1 7 ? -5.463 -16.324 -8.694 1.00 61.13 7 LYS A CA 8
ATOM 8983 C C . LYS A 1 7 ? -6.749 -16.954 -8.169 1.00 22.13 7 LYS A C 8
ATOM 8984 O O . LYS A 1 7 ? -6.712 -17.877 -7.355 1.00 32.21 7 LYS A O 8
ATOM 9003 N N . VAL A 1 8 ? -7.885 -16.450 -8.640 1.00 70.41 8 VAL A N 8
ATOM 9004 C CA . VAL A 1 8 ? -9.182 -16.966 -8.220 1.00 14.35 8 VAL A CA 8
ATOM 9005 C C . VAL A 1 8 ? -10.132 -17.097 -9.405 1.00 30.31 8 VAL A C 8
ATOM 9006 O O . VAL A 1 8 ? -10.220 -16.203 -10.247 1.00 23.30 8 VAL A O 8
ATOM 9019 N N . LYS A 1 9 ? -10.843 -18.218 -9.465 1.00 20.22 9 LYS A N 8
ATOM 9020 C CA . LYS A 1 9 ? -11.789 -18.468 -10.546 1.00 21.11 9 LYS A CA 8
ATOM 9021 C C . LYS A 1 9 ? -13.222 -18.476 -10.024 1.00 31.11 9 LYS A C 8
ATOM 9022 O O . LYS A 1 9 ? -14.164 -18.181 -10.760 1.00 62.31 9 LYS A O 8
ATOM 9041 N N . LYS A 1 10 ? -13.381 -18.814 -8.749 1.00 25.13 10 LYS A N 8
ATOM 9042 C CA . LYS A 1 10 ? -14.698 -18.858 -8.126 1.00 54.03 10 LYS A CA 8
ATOM 9043 C C . LYS A 1 10 ? -15.248 -17.451 -7.916 1.00 50.33 10 LYS A C 8
ATOM 9044 O O . LYS A 1 10 ? -16.458 -17.258 -7.796 1.00 53.42 10 LYS A O 8
ATOM 9063 N N . HIS A 1 11 ? -14.351 -16.470 -7.874 1.00 75.15 11 HIS A N 8
ATOM 9064 C CA . HIS A 1 11 ? -14.748 -15.080 -7.681 1.00 43.32 11 HIS A CA 8
ATOM 9065 C C . HIS A 1 11 ? -15.828 -14.679 -8.681 1.00 40.42 11 HIS A C 8
ATOM 9066 O O . HIS A 1 11 ? -16.665 -13.822 -8.395 1.00 5.41 11 HIS A O 8
ATOM 9081 N N . ILE A 1 12 ? -15.803 -15.303 -9.854 1.00 10.12 12 ILE A N 8
ATOM 9082 C CA . ILE A 1 12 ? -16.780 -15.011 -10.895 1.00 53.21 12 ILE A CA 8
ATOM 9083 C C . ILE A 1 12 ? -18.204 -15.112 -10.357 1.00 64.33 12 ILE A C 8
ATOM 9084 O O . ILE A 1 12 ? -19.107 -14.418 -10.824 1.00 52.12 12 ILE A O 8
ATOM 9100 N N . THR A 1 13 ? -18.397 -15.982 -9.370 1.00 41.42 13 THR A N 8
ATOM 9101 C CA . THR A 1 13 ? -19.710 -16.174 -8.767 1.00 62.14 13 THR A CA 8
ATOM 9102 C C . THR A 1 13 ? -20.274 -14.857 -8.246 1.00 24.43 13 THR A C 8
ATOM 9103 O O . THR A 1 13 ? -21.362 -14.438 -8.639 1.00 70.01 13 THR A O 8
ATOM 9114 N N . SER A 1 14 ? -19.526 -14.209 -7.358 1.00 70.04 14 SER A N 8
ATOM 9115 C CA . SER A 1 14 ? -19.953 -12.940 -6.780 1.00 74.43 14 SER A CA 8
ATOM 9116 C C . SER A 1 14 ? -19.952 -11.836 -7.833 1.00 13.02 14 SER A C 8
ATOM 9117 O O . SER A 1 14 ? -20.869 -11.017 -7.890 1.00 73.32 14 SER A O 8
ATOM 9125 N N . ALA A 1 15 ? -18.915 -11.821 -8.664 1.00 54.50 15 ALA A N 8
ATOM 9126 C CA . ALA A 1 15 ? -18.795 -10.819 -9.716 1.00 44.01 15 ALA A CA 8
ATOM 9127 C C . ALA A 1 15 ? -20.043 -10.788 -10.591 1.00 33.31 15 ALA A C 8
ATOM 9128 O O . ALA A 1 15 ? -20.400 -9.748 -11.146 1.00 3.12 15 ALA A O 8
ATOM 9135 N N . LEU A 1 16 ? -20.704 -11.934 -10.711 1.00 20.50 16 LEU A N 8
ATOM 9136 C CA . LEU A 1 16 ? -21.914 -12.039 -11.520 1.00 24.24 16 LEU A CA 8
ATOM 9137 C C . LEU A 1 16 ? -23.098 -11.385 -10.815 1.00 61.01 16 LEU A C 8
ATOM 9138 O O . LEU A 1 16 ? -23.887 -10.672 -11.436 1.00 31.24 16 LEU A O 8
ATOM 9154 N N . LYS A 1 17 ? -23.215 -11.630 -9.515 1.00 31.44 17 LYS A N 8
ATOM 9155 C CA . LYS A 1 17 ? -24.300 -11.063 -8.723 1.00 74.12 17 LYS A CA 8
ATOM 9156 C C . LYS A 1 17 ? -24.339 -9.545 -8.862 1.00 2.41 17 LYS A C 8
ATOM 9157 O O . LYS A 1 17 ? -25.409 -8.949 -8.993 1.00 23.43 17 LYS A O 8
ATOM 9176 N N . LYS A 1 18 ? -23.165 -8.923 -8.834 1.00 40.41 18 LYS A N 8
ATOM 9177 C CA . LYS A 1 18 ? -23.063 -7.474 -8.959 1.00 52.55 18 LYS A CA 8
ATOM 9178 C C . LYS A 1 18 ? -23.177 -7.044 -10.419 1.00 20.42 18 LYS A C 8
ATOM 9179 O O . LYS A 1 18 ? -23.733 -5.988 -10.724 1.00 62.55 18 LYS A O 8
ATOM 9198 N N . LEU A 1 19 ? -22.649 -7.869 -11.316 1.00 61.41 19 LEU A N 8
ATOM 9199 C CA . LEU A 1 19 ? -22.693 -7.576 -12.744 1.00 43.24 19 LEU A CA 8
ATOM 9200 C C . LEU A 1 19 ? -24.126 -7.330 -13.206 1.00 64.01 19 LEU A C 8
ATOM 9201 O O . LEU A 1 19 ? -24.427 -6.300 -13.810 1.00 25.05 19 LEU A O 8
ATOM 9217 N N . VAL A 1 20 ? -25.007 -8.282 -12.917 1.00 22.25 20 VAL A N 8
ATOM 9218 C CA . VAL A 1 20 ? -26.409 -8.168 -13.299 1.00 11.11 20 VAL A CA 8
ATOM 9219 C C . VAL A 1 20 ? -27.032 -6.897 -12.731 1.00 62.50 20 VAL A C 8
ATOM 9220 O O . VAL A 1 20 ? -27.982 -6.354 -13.295 1.00 4.31 20 VAL A O 8
ATOM 9233 N N . ASP A 1 21 ? -26.490 -6.429 -11.612 1.00 73.11 21 ASP A N 8
ATOM 9234 C CA . ASP A 1 21 ? -26.991 -5.221 -10.968 1.00 14.34 21 ASP A CA 8
ATOM 9235 C C . ASP A 1 21 ? -26.478 -3.973 -11.679 1.00 4.44 21 ASP A C 8
ATOM 9236 O O . ASP A 1 21 ? -27.111 -2.918 -11.640 1.00 0.50 21 ASP A O 8
ATOM 9245 N N . LYS A 1 22 ? -25.325 -4.100 -12.327 1.00 3.42 22 LYS A N 8
ATOM 9246 C CA . LYS A 1 22 ? -24.724 -2.983 -13.047 1.00 73.11 22 LYS A CA 8
ATOM 9247 C C . LYS A 1 22 ? -24.755 -3.227 -14.552 1.00 62.45 22 LYS A C 8
ATOM 9248 O O . LYS A 1 22 ? -23.917 -2.710 -15.292 1.00 71.40 22 LYS A O 8
ATOM 9267 N N . TYR A 1 23 ? -25.725 -4.016 -14.999 1.00 74.45 23 TYR A N 8
ATOM 9268 C CA . TYR A 1 23 ? -25.864 -4.330 -16.417 1.00 11.52 23 TYR A CA 8
ATOM 9269 C C . TYR A 1 23 ? -26.135 -3.067 -17.230 1.00 33.24 23 TYR A C 8
ATOM 9270 O O . TYR A 1 23 ? -25.551 -2.864 -18.294 1.00 54.41 23 TYR A O 8
ATOM 9288 N N . ARG A 1 24 ? -27.025 -2.222 -16.719 1.00 31.41 24 ARG A N 8
ATOM 9289 C CA . ARG A 1 24 ? -27.375 -0.980 -17.396 1.00 52.23 24 ARG A CA 8
ATOM 9290 C C . ARG A 1 24 ? -26.476 0.163 -16.935 1.00 2.13 24 ARG A C 8
ATOM 9291 O O . ARG A 1 24 ? -26.475 1.243 -17.525 1.00 32.52 24 ARG A O 8
ATOM 9312 N N . ASN A 1 25 ? -25.712 -0.083 -15.875 1.00 42.23 25 ASN A N 8
ATOM 9313 C CA . ASN A 1 25 ? -24.809 0.926 -15.334 1.00 4.04 25 ASN A CA 8
ATOM 9314 C C . ASN A 1 25 ? -23.641 1.177 -16.283 1.00 50.01 25 ASN A C 8
ATOM 9315 O O . ASN A 1 25 ? -23.229 2.319 -16.488 1.00 64.21 25 ASN A O 8
ATOM 9326 N N . ASP A 1 26 ? -23.114 0.103 -16.860 1.00 25.11 26 ASP A N 8
ATOM 9327 C CA . ASP A 1 26 ? -21.994 0.206 -17.789 1.00 75.03 26 ASP A CA 8
ATOM 9328 C C . ASP A 1 26 ? -22.315 -0.495 -19.106 1.00 12.12 26 ASP A C 8
ATOM 9329 O O . ASP A 1 26 ? -22.801 -1.625 -19.115 1.00 61.42 26 ASP A O 8
ATOM 9338 N N . GLU A 1 27 ? -22.041 0.185 -20.215 1.00 1.23 27 GLU A N 8
ATOM 9339 C CA . GLU A 1 27 ? -22.303 -0.372 -21.536 1.00 65.54 27 GLU A CA 8
ATOM 9340 C C . GLU A 1 27 ? -21.425 -1.594 -21.795 1.00 44.52 27 GLU A C 8
ATOM 9341 O O . GLU A 1 27 ? -21.891 -2.609 -22.312 1.00 31.30 27 GLU A O 8
ATOM 9353 N N . HIS A 1 28 ? -20.150 -1.486 -21.433 1.00 32.43 28 HIS A N 8
ATOM 9354 C CA . HIS A 1 28 ? -19.206 -2.581 -21.625 1.00 61.23 28 HIS A CA 8
ATOM 9355 C C . HIS A 1 28 ? -19.706 -3.855 -20.950 1.00 4.33 28 HIS A C 8
ATOM 9356 O O . HIS A 1 28 ? -19.408 -4.963 -21.394 1.00 60.55 28 HIS A O 8
ATOM 9371 N N . VAL A 1 29 ? -20.466 -3.688 -19.872 1.00 71.13 29 VAL A N 8
ATOM 9372 C CA . VAL A 1 29 ? -21.007 -4.824 -19.135 1.00 53.15 29 VAL A CA 8
ATOM 9373 C C . VAL A 1 29 ? -22.119 -5.510 -19.922 1.00 24.02 29 VAL A C 8
ATOM 9374 O O . VAL A 1 29 ? -22.283 -6.728 -19.850 1.00 63.04 29 VAL A O 8
ATOM 9387 N N . ARG A 1 30 ? -22.879 -4.720 -20.672 1.00 74.04 30 ARG A N 8
ATOM 9388 C CA . ARG A 1 30 ? -23.976 -5.251 -21.472 1.00 74.24 30 ARG A CA 8
ATOM 9389 C C . ARG A 1 30 ? -23.457 -6.217 -22.533 1.00 74.33 30 ARG A C 8
ATOM 9390 O O . ARG A 1 30 ? -23.897 -7.365 -22.613 1.00 13.44 30 ARG A O 8
ATOM 9411 N N . LYS A 1 31 ? -22.520 -5.745 -23.348 1.00 24.53 31 LYS A N 8
ATOM 9412 C CA . LYS A 1 31 ? -21.939 -6.566 -24.404 1.00 31.11 31 LYS A CA 8
ATOM 9413 C C . LYS A 1 31 ? -21.258 -7.800 -23.822 1.00 24.35 31 LYS A C 8
ATOM 9414 O O . LYS A 1 31 ? -21.288 -8.877 -24.417 1.00 22.42 31 LYS A O 8
ATOM 9433 N N . VAL A 1 32 ? -20.644 -7.636 -22.654 1.00 35.55 32 VAL A N 8
ATOM 9434 C CA . VAL A 1 32 ? -19.958 -8.738 -21.989 1.00 42.04 32 VAL A CA 8
ATOM 9435 C C . VAL A 1 32 ? -20.949 -9.788 -21.499 1.00 42.34 32 VAL A C 8
ATOM 9436 O O . VAL A 1 32 ? -20.768 -10.983 -21.731 1.00 31.44 32 VAL A O 8
ATOM 9449 N N . PHE A 1 33 ? -21.997 -9.333 -20.822 1.00 14.35 33 PHE A N 8
ATOM 9450 C CA . PHE A 1 33 ? -23.018 -10.233 -20.298 1.00 12.22 33 PHE A CA 8
ATOM 9451 C C . PHE A 1 33 ? -23.832 -10.851 -21.431 1.00 41.42 33 PHE A C 8
ATOM 9452 O O . PHE A 1 33 ? -24.309 -11.980 -21.323 1.00 62.50 33 PHE A O 8
ATOM 9469 N N . ASP A 1 34 ? -23.986 -10.101 -22.517 1.00 74.10 34 ASP A N 8
ATOM 9470 C CA . ASP A 1 34 ? -24.742 -10.574 -23.671 1.00 63.14 34 ASP A CA 8
ATOM 9471 C C . ASP A 1 34 ? -24.065 -11.786 -24.304 1.00 70.11 34 ASP A C 8
ATOM 9472 O O . ASP A 1 34 ? -24.712 -12.795 -24.582 1.00 14.10 34 ASP A O 8
ATOM 9481 N N . GLU A 1 35 ? -22.759 -11.678 -24.529 1.00 73.15 35 GLU A N 8
ATOM 9482 C CA . GLU A 1 35 ? -21.996 -12.765 -25.131 1.00 72.23 35 GLU A CA 8
ATOM 9483 C C . GLU A 1 35 ? -21.923 -13.965 -24.191 1.00 13.54 35 GLU A C 8
ATOM 9484 O O . GLU A 1 35 ? -22.001 -15.114 -24.626 1.00 44.32 35 GLU A O 8
ATOM 9496 N N . ILE A 1 36 ? -21.773 -13.688 -22.900 1.00 34.13 36 ILE A N 8
ATOM 9497 C CA . ILE A 1 36 ? -21.690 -14.743 -21.898 1.00 35.44 36 ILE A CA 8
ATOM 9498 C C . ILE A 1 36 ? -23.031 -15.450 -21.731 1.00 55.11 36 ILE A C 8
ATOM 9499 O O . ILE A 1 36 ? -23.086 -16.669 -21.571 1.00 5.13 36 ILE A O 8
ATOM 9515 N N . GLN A 1 37 ? -24.111 -14.676 -21.772 1.00 11.20 37 GLN A N 8
ATOM 9516 C CA . GLN A 1 37 ? -25.453 -15.228 -21.627 1.00 24.44 37 GLN A CA 8
ATOM 9517 C C . GLN A 1 37 ? -25.808 -16.115 -22.816 1.00 21.04 37 GLN A C 8
ATOM 9518 O O . GLN A 1 37 ? -26.455 -17.150 -22.658 1.00 15.41 37 GLN A O 8
ATOM 9532 N N . GLN A 1 38 ? -25.380 -15.702 -24.004 1.00 51.02 38 GLN A N 8
ATOM 9533 C CA . GLN A 1 38 ? -25.655 -16.459 -25.220 1.00 23.12 38 GLN A CA 8
ATOM 9534 C C . GLN A 1 38 ? -24.756 -17.688 -25.310 1.00 71.03 38 GLN A C 8
ATOM 9535 O O . GLN A 1 38 ? -25.233 -18.806 -25.504 1.00 31.52 38 GLN A O 8
ATOM 9549 N N . LYS A 1 39 ? -23.452 -17.473 -25.170 1.00 34.24 39 LYS A N 8
ATOM 9550 C CA . LYS A 1 39 ? -22.486 -18.563 -25.234 1.00 44.34 39 LYS A CA 8
ATOM 9551 C C . LYS A 1 39 ? -22.801 -19.633 -24.194 1.00 53.23 39 LYS A C 8
ATOM 9552 O O . LYS A 1 39 ? -22.534 -20.817 -24.406 1.00 1.53 39 LYS A O 8
ATOM 9571 N N . LEU A 1 40 ? -23.372 -19.210 -23.072 1.00 34.11 40 LEU A N 8
ATOM 9572 C CA . LEU A 1 40 ? -23.726 -20.133 -21.999 1.00 14.11 40 LEU A CA 8
ATOM 9573 C C . LEU A 1 40 ? -25.218 -20.450 -22.023 1.00 52.04 40 LEU A C 8
ATOM 9574 O O . LEU A 1 40 ? -25.703 -21.266 -21.239 1.00 12.12 40 LEU A O 8
ATOM 9590 N N . HIS A 1 41 ? -25.941 -19.801 -22.931 1.00 11.03 41 HIS A N 8
ATOM 9591 C CA . HIS A 1 41 ? -27.378 -20.016 -23.060 1.00 10.14 41 HIS A CA 8
ATOM 9592 C C . HIS A 1 41 ? -28.074 -19.862 -21.710 1.00 65.14 41 HIS A C 8
ATOM 9593 O O . HIS A 1 41 ? -29.037 -20.568 -21.413 1.00 35.31 41 HIS A O 8
ATOM 9608 N N . CYS A 1 42 ? -27.578 -18.935 -20.897 1.00 30.50 42 CYS A N 8
ATOM 9609 C CA . CYS A 1 42 ? -28.150 -18.689 -19.579 1.00 32.31 42 CYS A CA 8
ATOM 9610 C C . CYS A 1 42 ? -28.696 -17.268 -19.480 1.00 15.11 42 CYS A C 8
ATOM 9611 O O . CYS A 1 42 ? -28.385 -16.412 -20.309 1.00 30.04 42 CYS A O 8
ATOM 9618 N N . CYS A 1 43 ? -29.513 -17.023 -18.460 1.00 62.52 43 CYS A N 8
ATOM 9619 C CA . CYS A 1 43 ? -30.103 -15.707 -18.251 1.00 73.14 43 CYS A CA 8
ATOM 9620 C C . CYS A 1 43 ? -29.768 -15.175 -16.861 1.00 34.01 43 CYS A C 8
ATOM 9621 O O . CYS A 1 43 ? -29.853 -15.900 -15.870 1.00 51.44 43 CYS A O 8
ATOM 9628 N N . GLY A 1 44 ? -29.387 -13.903 -16.796 1.00 15.31 44 GLY A N 8
ATOM 9629 C CA . GLY A 1 44 ? -29.046 -13.295 -15.523 1.00 44.23 44 GLY A CA 8
ATOM 9630 C C . GLY A 1 44 ? -27.893 -13.999 -14.835 1.00 75.40 44 GLY A C 8
ATOM 9631 O O . GLY A 1 44 ? -27.480 -15.081 -15.253 1.00 10.35 44 GLY A O 8
ATOM 9635 N N . ALA A 1 45 ? -27.372 -13.385 -13.778 1.00 55.21 45 ALA A N 8
ATOM 9636 C CA . ALA A 1 45 ? -26.261 -13.960 -13.031 1.00 33.33 45 ALA A CA 8
ATOM 9637 C C . ALA A 1 45 ? -26.705 -15.193 -12.250 1.00 3.33 45 ALA A C 8
ATOM 9638 O O . ALA A 1 45 ? -26.269 -16.309 -12.533 1.00 51.21 45 ALA A O 8
ATOM 9645 N N . ASP A 1 46 ? -27.572 -14.983 -11.266 1.00 32.23 46 ASP A N 8
ATOM 9646 C CA . ASP A 1 46 ? -28.075 -16.078 -10.444 1.00 0.23 46 ASP A CA 8
ATOM 9647 C C . ASP A 1 46 ? -29.482 -16.480 -10.876 1.00 3.14 46 ASP A C 8
ATOM 9648 O O . ASP A 1 46 ? -29.981 -17.537 -10.491 1.00 73.32 46 ASP A O 8
ATOM 9657 N N . SER A 1 47 ? -30.116 -15.629 -11.676 1.00 4.21 47 SER A N 8
ATOM 9658 C CA . SER A 1 47 ? -31.467 -15.893 -12.156 1.00 61.02 47 SER A CA 8
ATOM 9659 C C . SER A 1 47 ? -31.951 -14.766 -13.063 1.00 14.54 47 SER A C 8
ATOM 9660 O O . SER A 1 47 ? -31.421 -13.654 -13.052 1.00 60.50 47 SER A O 8
ATOM 9668 N N . PRO A 1 48 ? -32.984 -15.057 -13.867 1.00 53.22 48 PRO A N 8
ATOM 9669 C CA . PRO A 1 48 ? -33.565 -14.081 -14.795 1.00 65.51 48 PRO A CA 8
ATOM 9670 C C . PRO A 1 48 ? -34.315 -12.968 -14.072 1.00 30.52 48 PRO A C 8
ATOM 9671 O O . PRO A 1 48 ? -34.499 -11.877 -14.611 1.00 73.22 48 PRO A O 8
ATOM 9682 N N . LYS A 1 49 ? -34.746 -13.251 -12.847 1.00 52.11 49 LYS A N 8
ATOM 9683 C CA . LYS A 1 49 ? -35.476 -12.274 -12.048 1.00 5.51 49 LYS A CA 8
ATOM 9684 C C . LYS A 1 49 ? -34.595 -11.072 -11.722 1.00 0.54 49 LYS A C 8
ATOM 9685 O O . LYS A 1 49 ? -35.094 -9.995 -11.394 1.00 14.01 49 LYS A O 8
ATOM 9704 N N . ASP A 1 50 ? -33.284 -11.262 -11.815 1.00 24.12 50 ASP A N 8
ATOM 9705 C CA . ASP A 1 50 ? -32.334 -10.192 -11.532 1.00 25.40 50 ASP A CA 8
ATOM 9706 C C . ASP A 1 50 ? -32.600 -8.980 -12.419 1.00 33.22 50 ASP A C 8
ATOM 9707 O O . ASP A 1 50 ? -32.308 -7.845 -12.041 1.00 32.44 50 ASP A O 8
ATOM 9716 N N . TYR A 1 51 ? -33.155 -9.228 -13.600 1.00 33.43 51 TYR A N 8
ATOM 9717 C CA . TYR A 1 51 ? -33.458 -8.158 -14.542 1.00 51.31 51 TYR A CA 8
ATOM 9718 C C . TYR A 1 51 ? -34.877 -7.635 -14.336 1.00 23.42 51 TYR A C 8
ATOM 9719 O O . TYR A 1 51 ? -35.207 -6.524 -14.746 1.00 41.40 51 TYR A O 8
ATOM 9737 N N . GLY A 1 52 ? -35.712 -8.448 -13.695 1.00 53.34 52 GLY A N 8
ATOM 9738 C CA . GLY A 1 52 ? -37.086 -8.051 -13.444 1.00 64.55 52 GLY A CA 8
ATOM 9739 C C . GLY A 1 52 ? -38.060 -8.694 -14.411 1.00 53.25 52 GLY A C 8
ATOM 9740 O O . GLY A 1 52 ? -38.361 -9.882 -14.302 1.00 4.04 52 GLY A O 8
ATOM 9744 N N . GLU A 1 53 ? -38.556 -7.906 -15.360 1.00 55.31 53 GLU A N 8
ATOM 9745 C CA . GLU A 1 53 ? -39.505 -8.405 -16.348 1.00 72.24 53 GLU A CA 8
ATOM 9746 C C . GLU A 1 53 ? -39.045 -8.067 -17.764 1.00 31.34 53 GLU A C 8
ATOM 9747 O O . GLU A 1 53 ? -39.729 -8.374 -18.739 1.00 65.05 53 GLU A O 8
ATOM 9759 N N . ASN A 1 54 ? -37.882 -7.433 -17.866 1.00 1.44 54 ASN A N 8
ATOM 9760 C CA . ASN A 1 54 ? -37.330 -7.051 -19.161 1.00 32.43 54 ASN A CA 8
ATOM 9761 C C . ASN A 1 54 ? -35.854 -7.426 -19.255 1.00 33.31 54 ASN A C 8
ATOM 9762 O O . ASN A 1 54 ? -34.967 -6.576 -19.185 1.00 25.10 54 ASN A O 8
ATOM 9773 N N . PRO A 1 55 ? -35.584 -8.730 -19.418 1.00 52.12 55 PRO A N 8
ATOM 9774 C CA . PRO A 1 55 ? -34.217 -9.248 -19.527 1.00 10.42 55 PRO A CA 8
ATOM 9775 C C . PRO A 1 55 ? -33.547 -8.844 -20.836 1.00 22.42 55 PRO A C 8
ATOM 9776 O O . PRO A 1 55 ? -34.189 -8.352 -21.764 1.00 23.01 55 PRO A O 8
ATOM 9787 N N . PRO A 1 56 ? -32.225 -9.057 -20.915 1.00 21.41 56 PRO A N 8
ATOM 9788 C CA . PRO A 1 56 ? -31.439 -8.724 -22.107 1.00 13.03 56 PRO A CA 8
ATOM 9789 C C . PRO A 1 56 ? -31.756 -9.639 -23.285 1.00 12.03 56 PRO A C 8
ATOM 9790 O O . PRO A 1 56 ? -32.225 -10.763 -23.103 1.00 71.20 56 PRO A O 8
ATOM 9801 N N . THR A 1 57 ? -31.497 -9.151 -24.494 1.00 10.11 57 THR A N 8
ATOM 9802 C CA . THR A 1 57 ? -31.755 -9.924 -25.702 1.00 33.42 57 THR A CA 8
ATOM 9803 C C . THR A 1 57 ? -31.016 -11.257 -25.670 1.00 45.11 57 THR A C 8
ATOM 9804 O O . THR A 1 57 ? -31.411 -12.213 -26.336 1.00 73.50 57 THR A O 8
ATOM 9815 N N . SER A 1 58 ? -29.940 -11.313 -24.892 1.00 4.25 58 SER A N 8
ATOM 9816 C CA . SER A 1 58 ? -29.142 -12.528 -24.776 1.00 33.24 58 SER A CA 8
ATOM 9817 C C . SER A 1 58 ? -29.867 -13.575 -23.935 1.00 21.11 58 SER A C 8
ATOM 9818 O O . SER A 1 58 ? -29.562 -14.766 -24.007 1.00 1.12 58 SER A O 8
ATOM 9826 N N . CYS A 1 59 ? -30.829 -13.122 -23.138 1.00 24.24 59 CYS A N 8
ATOM 9827 C CA . CYS A 1 59 ? -31.598 -14.017 -22.282 1.00 21.32 59 CYS A CA 8
ATOM 9828 C C . CYS A 1 59 ? -32.429 -14.987 -23.117 1.00 14.12 59 CYS A C 8
ATOM 9829 O O . CYS A 1 59 ? -32.908 -16.003 -22.613 1.00 53.03 59 CYS A O 8
ATOM 9836 N N . SER A 1 60 ? -32.596 -14.665 -24.396 1.00 33.14 60 SER A N 8
ATOM 9837 C CA . SER A 1 60 ? -33.373 -15.505 -25.300 1.00 64.21 60 SER A CA 8
ATOM 9838 C C . SER A 1 60 ? -32.646 -15.688 -26.629 1.00 72.32 60 SER A C 8
ATOM 9839 O O . SER A 1 60 ? -31.718 -14.946 -26.950 1.00 64.45 60 SER A O 8
ATOM 9847 N N . LYS A 1 61 ? -33.076 -16.682 -27.399 1.00 21.41 61 LYS A N 8
ATOM 9848 C CA . LYS A 1 61 ? -32.469 -16.965 -28.694 1.00 53.24 61 LYS A CA 8
ATOM 9849 C C . LYS A 1 61 ? -33.320 -17.950 -29.490 1.00 42.33 61 LYS A C 8
ATOM 9850 O O . LYS A 1 61 ? -33.764 -18.969 -28.962 1.00 11.01 61 LYS A O 8
ATOM 9869 N N . ASP A 1 62 ? -33.541 -17.639 -30.763 1.00 32.22 62 ASP A N 8
ATOM 9870 C CA . ASP A 1 62 ? -34.336 -18.499 -31.632 1.00 53.53 62 ASP A CA 8
ATOM 9871 C C . ASP A 1 62 ? -35.752 -18.661 -31.088 1.00 72.13 62 ASP A C 8
ATOM 9872 O O . ASP A 1 62 ? -36.413 -19.668 -31.340 1.00 0.11 62 ASP A O 8
ATOM 9881 N N . GLY A 1 63 ? -36.212 -17.663 -30.340 1.00 5.14 63 GLY A N 8
ATOM 9882 C CA . GLY A 1 63 ? -37.546 -17.715 -29.771 1.00 25.44 63 GLY A CA 8
ATOM 9883 C C . GLY A 1 63 ? -37.614 -18.589 -28.534 1.00 74.41 63 GLY A C 8
ATOM 9884 O O . GLY A 1 63 ? -38.670 -19.132 -28.206 1.00 42.14 63 GLY A O 8
ATOM 9888 N N . VAL A 1 64 ? -36.486 -18.728 -27.846 1.00 22.23 64 VAL A N 8
ATOM 9889 C CA . VAL A 1 64 ? -36.422 -19.543 -26.638 1.00 61.24 64 VAL A CA 8
ATOM 9890 C C . VAL A 1 64 ? -35.913 -18.731 -25.453 1.00 44.22 64 VAL A C 8
ATOM 9891 O O . VAL A 1 64 ? -35.205 -17.739 -25.627 1.00 22.21 64 VAL A O 8
ATOM 9904 N N . GLN A 1 65 ? -36.278 -19.159 -24.249 1.00 4.30 65 GLN A N 8
ATOM 9905 C CA . GLN A 1 65 ? -35.857 -18.470 -23.034 1.00 72.14 65 GLN A CA 8
ATOM 9906 C C . GLN A 1 65 ? -34.861 -19.315 -22.247 1.00 43.50 65 GLN A C 8
ATOM 9907 O O . GLN A 1 65 ? -34.996 -20.535 -22.162 1.00 73.32 65 GLN A O 8
ATOM 9921 N N . PHE A 1 66 ? -33.859 -18.657 -21.673 1.00 11.44 66 PHE A N 8
ATOM 9922 C CA . PHE A 1 66 ? -32.838 -19.347 -20.893 1.00 34.10 66 PHE A CA 8
ATOM 9923 C C . PHE A 1 66 ? -33.177 -19.317 -19.405 1.00 50.34 66 PHE A C 8
ATOM 9924 O O . PHE A 1 66 ? -32.789 -18.395 -18.686 1.00 65.45 66 PHE A O 8
ATOM 9941 N N . THR A 1 67 ? -33.905 -20.331 -18.949 1.00 72.44 67 THR A N 8
ATOM 9942 C CA . THR A 1 67 ? -34.298 -20.421 -17.549 1.00 34.20 67 THR A CA 8
ATOM 9943 C C . THR A 1 67 ? -33.126 -20.852 -16.675 1.00 42.42 67 THR A C 8
ATOM 9944 O O . THR A 1 67 ? -33.221 -20.848 -15.448 1.00 43.14 67 THR A O 8
ATOM 9955 N N . GLU A 1 68 ? -32.021 -21.221 -17.315 1.00 61.34 68 GLU A N 8
ATOM 9956 C CA . GLU A 1 68 ? -30.830 -21.655 -16.594 1.00 42.54 68 GLU A CA 8
ATOM 9957 C C . GLU A 1 68 ? -29.998 -20.456 -16.148 1.00 12.44 68 GLU A C 8
ATOM 9958 O O . GLU A 1 68 ? -29.921 -19.445 -16.845 1.00 63.44 68 GLU A O 8
ATOM 9970 N N . GLY A 1 69 ? -29.378 -20.576 -14.978 1.00 4.03 69 GLY A N 8
ATOM 9971 C CA . GLY A 1 69 ? -28.561 -19.496 -14.457 1.00 4.42 69 GLY A CA 8
ATOM 9972 C C . GLY A 1 69 ? -27.190 -19.443 -15.101 1.00 43.34 69 GLY A C 8
ATOM 9973 O O . GLY A 1 69 ? -26.857 -20.280 -15.941 1.00 32.33 69 GLY A O 8
ATOM 9977 N N . CYS A 1 70 ? -26.392 -18.455 -14.711 1.00 4.24 70 CYS A N 8
ATOM 9978 C CA . CYS A 1 70 ? -25.050 -18.294 -15.257 1.00 3.50 70 CYS A CA 8
ATOM 9979 C C . CYS A 1 70 ? -23.994 -18.731 -14.245 1.00 52.42 70 CYS A C 8
ATOM 9980 O O . CYS A 1 70 ? -23.072 -19.476 -14.578 1.00 10.32 70 CYS A O 8
ATOM 9987 N N . ILE A 1 71 ? -24.137 -18.262 -13.010 1.00 70.10 71 ILE A N 8
ATOM 9988 C CA . ILE A 1 71 ? -23.197 -18.605 -11.950 1.00 34.50 71 ILE A CA 8
ATOM 9989 C C . ILE A 1 71 ? -23.028 -20.116 -11.834 1.00 23.51 71 ILE A C 8
ATOM 9990 O O . ILE A 1 71 ? -21.973 -20.605 -11.427 1.00 13.10 71 ILE A O 8
ATOM 10006 N N . LYS A 1 72 ? -24.073 -20.853 -12.196 1.00 24.11 72 LYS A N 8
ATOM 10007 C CA . LYS A 1 72 ? -24.040 -22.310 -12.136 1.00 51.41 72 LYS A CA 8
ATOM 10008 C C . LYS A 1 72 ? -23.378 -22.891 -13.381 1.00 41.43 72 LYS A C 8
ATOM 10009 O O . LYS A 1 72 ? -22.568 -23.814 -13.293 1.00 42.42 72 LYS A O 8
ATOM 10028 N N . LYS A 1 73 ? -23.726 -22.344 -14.541 1.00 53.30 73 LYS A N 8
ATOM 10029 C CA . LYS A 1 73 ? -23.164 -22.805 -15.805 1.00 32.12 73 LYS A CA 8
ATOM 10030 C C . LYS A 1 73 ? -21.661 -22.552 -15.856 1.00 62.21 73 LYS A C 8
ATOM 10031 O O . LYS A 1 73 ? -20.880 -23.452 -16.166 1.00 40.03 73 LYS A O 8
ATOM 10050 N N . VAL A 1 74 ? -21.261 -21.322 -15.549 1.00 34.24 74 VAL A N 8
ATOM 10051 C CA . VAL A 1 74 ? -19.851 -20.952 -15.557 1.00 52.23 74 VAL A CA 8
ATOM 10052 C C . VAL A 1 74 ? -19.037 -21.865 -14.648 1.00 35.34 74 VAL A C 8
ATOM 10053 O O . VAL A 1 74 ? -17.946 -22.305 -15.008 1.00 62.13 74 VAL A O 8
ATOM 10066 N N . SER A 1 75 ? -19.577 -22.147 -13.466 1.00 23.41 75 SER A N 8
ATOM 10067 C CA . SER A 1 75 ? -18.899 -23.007 -12.502 1.00 12.50 75 SER A CA 8
ATOM 10068 C C . SER A 1 75 ? -18.739 -24.420 -13.053 1.00 32.32 75 SER A C 8
ATOM 10069 O O . SER A 1 75 ? -17.684 -25.039 -12.909 1.00 52.53 75 SER A O 8
ATOM 10077 N N . ASP A 1 76 ? -19.794 -24.925 -13.683 1.00 64.43 76 ASP A N 8
ATOM 10078 C CA . ASP A 1 76 ? -19.771 -26.266 -14.257 1.00 55.14 76 ASP A CA 8
ATOM 10079 C C . ASP A 1 76 ? -18.557 -26.449 -15.162 1.00 72.53 76 ASP A C 8
ATOM 10080 O O . ASP A 1 76 ? -17.767 -27.376 -14.979 1.00 30.45 76 ASP A O 8
ATOM 10089 N N . LEU A 1 77 ? -18.415 -25.562 -16.140 1.00 41.41 77 LEU A N 8
ATOM 10090 C CA . LEU A 1 77 ? -17.297 -25.626 -17.075 1.00 51.13 77 LEU A CA 8
ATOM 10091 C C . LEU A 1 77 ? -16.003 -25.170 -16.409 1.00 21.31 77 LEU A C 8
ATOM 10092 O O . LEU A 1 77 ? -14.911 -25.563 -16.818 1.00 65.33 77 LEU A O 8
ATOM 10108 N N . SER A 1 78 ? -16.134 -24.341 -15.379 1.00 2.14 78 SER A N 8
ATOM 10109 C CA . SER A 1 78 ? -14.975 -23.830 -14.656 1.00 63.50 78 SER A CA 8
ATOM 10110 C C . SER A 1 78 ? -14.212 -24.966 -13.981 1.00 20.31 78 SER A C 8
ATOM 10111 O O . SER A 1 78 ? -12.991 -25.068 -14.101 1.00 61.35 78 SER A O 8
ATOM 10119 N N . LYS A 1 79 ? -14.941 -25.819 -13.269 1.00 72.24 79 LYS A N 8
ATOM 10120 C CA . LYS A 1 79 ? -14.336 -26.950 -12.575 1.00 14.42 79 LYS A CA 8
ATOM 10121 C C . LYS A 1 79 ? -14.050 -28.093 -13.543 1.00 0.00 79 LYS A C 8
ATOM 10122 O O . LYS A 1 79 ? -13.146 -28.897 -13.318 1.00 71.23 79 LYS A O 8
ATOM 10141 N N . ALA A 1 80 ? -14.825 -28.158 -14.621 1.00 1.13 80 ALA A N 8
ATOM 10142 C CA . ALA A 1 80 ? -14.652 -29.201 -15.625 1.00 4.55 80 ALA A CA 8
ATOM 10143 C C . ALA A 1 80 ? -13.204 -29.271 -16.098 1.00 61.33 80 ALA A C 8
ATOM 10144 O O . ALA A 1 80 ? -12.624 -28.265 -16.508 1.00 74.04 80 ALA A O 8
ATOM 10151 N N . HIS A 1 81 ? -12.624 -30.466 -16.039 1.00 32.03 81 HIS A N 8
ATOM 10152 C CA . HIS A 1 81 ? -11.243 -30.668 -16.462 1.00 0.41 81 HIS A CA 8
ATOM 10153 C C . HIS A 1 81 ? -11.150 -31.782 -17.499 1.00 62.53 81 HIS A C 8
ATOM 10154 O O . HIS A 1 81 ? -11.781 -32.830 -17.357 1.00 32.24 81 HIS A O 8
ATOM 10169 N N . GLY A 1 1 ? -4.124 -2.203 -19.049 1.00 15.22 1 GLY A N 9
ATOM 10170 C CA . GLY A 1 1 ? -2.955 -1.825 -18.277 1.00 12.30 1 GLY A CA 9
ATOM 10171 C C . GLY A 1 1 ? -2.663 -2.798 -17.152 1.00 71.24 1 GLY A C 9
ATOM 10172 O O . GLY A 1 1 ? -1.711 -3.575 -17.226 1.00 41.32 1 GLY A O 9
ATOM 10176 N N . SER A 1 2 ? -3.483 -2.756 -16.107 1.00 53.03 2 SER A N 9
ATOM 10177 C CA . SER A 1 2 ? -3.305 -3.638 -14.959 1.00 42.55 2 SER A CA 9
ATOM 10178 C C . SER A 1 2 ? -4.634 -4.256 -14.537 1.00 52.44 2 SER A C 9
ATOM 10179 O O . SER A 1 2 ? -5.685 -3.625 -14.643 1.00 74.51 2 SER A O 9
ATOM 10187 N N . ASN A 1 3 ? -4.578 -5.494 -14.059 1.00 31.25 3 ASN A N 9
ATOM 10188 C CA . ASN A 1 3 ? -5.777 -6.199 -13.620 1.00 73.35 3 ASN A CA 9
ATOM 10189 C C . ASN A 1 3 ? -5.414 -7.432 -12.799 1.00 23.15 3 ASN A C 9
ATOM 10190 O O . ASN A 1 3 ? -4.685 -8.308 -13.264 1.00 53.44 3 ASN A O 9
ATOM 10201 N N . GLU A 1 4 ? -5.927 -7.493 -11.574 1.00 11.33 4 GLU A N 9
ATOM 10202 C CA . GLU A 1 4 ? -5.656 -8.618 -10.687 1.00 61.23 4 GLU A CA 9
ATOM 10203 C C . GLU A 1 4 ? -6.910 -9.464 -10.482 1.00 43.42 4 GLU A C 9
ATOM 10204 O O . GLU A 1 4 ? -7.629 -9.299 -9.497 1.00 32.32 4 GLU A O 9
ATOM 10216 N N . LYS A 1 5 ? -7.166 -10.369 -11.420 1.00 44.05 5 LYS A N 9
ATOM 10217 C CA . LYS A 1 5 ? -8.331 -11.242 -11.345 1.00 11.24 5 LYS A CA 9
ATOM 10218 C C . LYS A 1 5 ? -7.910 -12.698 -11.173 1.00 52.21 5 LYS A C 9
ATOM 10219 O O . LYS A 1 5 ? -7.598 -13.397 -12.138 1.00 10.45 5 LYS A O 9
ATOM 10238 N N . PRO A 1 6 ? -7.902 -13.168 -9.917 1.00 72.41 6 PRO A N 9
ATOM 10239 C CA . PRO A 1 6 ? -7.524 -14.546 -9.590 1.00 64.44 6 PRO A CA 9
ATOM 10240 C C . PRO A 1 6 ? -8.558 -15.560 -10.068 1.00 25.31 6 PRO A C 9
ATOM 10241 O O . PRO A 1 6 ? -9.659 -15.193 -10.479 1.00 65.51 6 PRO A O 9
ATOM 10252 N N . LYS A 1 7 ? -8.197 -16.838 -10.011 1.00 1.15 7 LYS A N 9
ATOM 10253 C CA . LYS A 1 7 ? -9.094 -17.906 -10.435 1.00 64.33 7 LYS A CA 9
ATOM 10254 C C . LYS A 1 7 ? -9.882 -18.458 -9.252 1.00 11.34 7 LYS A C 9
ATOM 10255 O O . LYS A 1 7 ? -9.327 -19.127 -8.381 1.00 25.24 7 LYS A O 9
ATOM 10274 N N . VAL A 1 8 ? -11.180 -18.173 -9.227 1.00 33.10 8 VAL A N 9
ATOM 10275 C CA . VAL A 1 8 ? -12.046 -18.643 -8.152 1.00 4.24 8 VAL A CA 9
ATOM 10276 C C . VAL A 1 8 ? -13.363 -19.180 -8.701 1.00 3.52 8 VAL A C 9
ATOM 10277 O O . VAL A 1 8 ? -13.833 -18.746 -9.753 1.00 5.21 8 VAL A O 9
ATOM 10290 N N . LYS A 1 9 ? -13.955 -20.126 -7.981 1.00 74.21 9 LYS A N 9
ATOM 10291 C CA . LYS A 1 9 ? -15.220 -20.723 -8.394 1.00 13.51 9 LYS A CA 9
ATOM 10292 C C . LYS A 1 9 ? -16.314 -20.443 -7.368 1.00 21.31 9 LYS A C 9
ATOM 10293 O O . LYS A 1 9 ? -17.503 -20.530 -7.674 1.00 34.25 9 LYS A O 9
ATOM 10312 N N . LYS A 1 10 ? -15.904 -20.106 -6.150 1.00 21.22 10 LYS A N 9
ATOM 10313 C CA . LYS A 1 10 ? -16.848 -19.811 -5.079 1.00 30.04 10 LYS A CA 9
ATOM 10314 C C . LYS A 1 10 ? -17.132 -18.314 -5.001 1.00 31.43 10 LYS A C 9
ATOM 10315 O O . LYS A 1 10 ? -18.270 -17.878 -5.178 1.00 61.22 10 LYS A O 9
ATOM 10334 N N . HIS A 1 11 ? -16.091 -17.532 -4.736 1.00 4.14 11 HIS A N 9
ATOM 10335 C CA . HIS A 1 11 ? -16.228 -16.083 -4.637 1.00 34.24 11 HIS A CA 9
ATOM 10336 C C . HIS A 1 11 ? -16.928 -15.518 -5.869 1.00 62.53 11 HIS A C 9
ATOM 10337 O O . HIS A 1 11 ? -17.621 -14.504 -5.791 1.00 34.12 11 HIS A O 9
ATOM 10352 N N . ILE A 1 12 ? -16.740 -16.181 -7.006 1.00 31.14 12 ILE A N 9
ATOM 10353 C CA . ILE A 1 12 ? -17.353 -15.745 -8.254 1.00 13.11 12 ILE A CA 9
ATOM 10354 C C . ILE A 1 12 ? -18.854 -15.531 -8.084 1.00 65.22 12 ILE A C 9
ATOM 10355 O O . ILE A 1 12 ? -19.453 -14.693 -8.758 1.00 73.04 12 ILE A O 9
ATOM 10371 N N . THR A 1 13 ? -19.456 -16.294 -7.177 1.00 23.00 13 THR A N 9
ATOM 10372 C CA . THR A 1 13 ? -20.886 -16.188 -6.917 1.00 62.32 13 THR A CA 9
ATOM 10373 C C . THR A 1 13 ? -21.283 -14.750 -6.606 1.00 53.12 13 THR A C 9
ATOM 10374 O O . THR A 1 13 ? -22.235 -14.221 -7.180 1.00 35.12 13 THR A O 9
ATOM 10385 N N . SER A 1 14 ? -20.548 -14.121 -5.695 1.00 65.31 14 SER A N 9
ATOM 10386 C CA . SER A 1 14 ? -20.826 -12.744 -5.306 1.00 3.14 14 SER A CA 9
ATOM 10387 C C . SER A 1 14 ? -20.525 -11.784 -6.452 1.00 43.34 14 SER A C 9
ATOM 10388 O O . SER A 1 14 ? -21.340 -10.925 -6.788 1.00 2.04 14 SER A O 9
ATOM 10396 N N . ALA A 1 15 ? -19.347 -11.936 -7.050 1.00 34.31 15 ALA A N 9
ATOM 10397 C CA . ALA A 1 15 ? -18.938 -11.085 -8.160 1.00 72.22 15 ALA A CA 9
ATOM 10398 C C . ALA A 1 15 ? -19.999 -11.064 -9.256 1.00 22.23 15 ALA A C 9
ATOM 10399 O O . ALA A 1 15 ? -20.310 -10.011 -9.813 1.00 12.54 15 ALA A O 9
ATOM 10406 N N . LEU A 1 16 ? -20.550 -12.234 -9.561 1.00 52.51 16 LEU A N 9
ATOM 10407 C CA . LEU A 1 16 ? -21.576 -12.350 -10.591 1.00 55.35 16 LEU A CA 9
ATOM 10408 C C . LEU A 1 16 ? -22.888 -11.726 -10.126 1.00 35.30 16 LEU A C 9
ATOM 10409 O O . LEU A 1 16 ? -23.540 -10.994 -10.872 1.00 21.54 16 LEU A O 9
ATOM 10425 N N . LYS A 1 17 ? -23.270 -12.019 -8.887 1.00 71.45 17 LYS A N 9
ATOM 10426 C CA . LYS A 1 17 ? -24.502 -11.486 -8.319 1.00 54.45 17 LYS A CA 9
ATOM 10427 C C . LYS A 1 17 ? -24.526 -9.963 -8.405 1.00 51.12 17 LYS A C 9
ATOM 10428 O O . LYS A 1 17 ? -25.580 -9.358 -8.605 1.00 63.21 17 LYS A O 9
ATOM 10447 N N . LYS A 1 18 ? -23.358 -9.348 -8.254 1.00 61.12 18 LYS A N 9
ATOM 10448 C CA . LYS A 1 18 ? -23.243 -7.896 -8.317 1.00 52.12 18 LYS A CA 9
ATOM 10449 C C . LYS A 1 18 ? -23.264 -7.411 -9.763 1.00 54.31 18 LYS A C 9
ATOM 10450 O O . LYS A 1 18 ? -23.796 -6.341 -10.062 1.00 14.41 18 LYS A O 9
ATOM 10469 N N . LEU A 1 19 ? -22.684 -8.204 -10.657 1.00 13.10 19 LEU A N 9
ATOM 10470 C CA . LEU A 1 19 ? -22.638 -7.856 -12.073 1.00 10.31 19 LEU A CA 9
ATOM 10471 C C . LEU A 1 19 ? -24.044 -7.659 -12.632 1.00 23.24 19 LEU A C 9
ATOM 10472 O O . LEU A 1 19 ? -24.348 -6.624 -13.225 1.00 34.52 19 LEU A O 9
ATOM 10488 N N . VAL A 1 20 ? -24.898 -8.659 -12.436 1.00 42.10 20 VAL A N 9
ATOM 10489 C CA . VAL A 1 20 ? -26.273 -8.595 -12.917 1.00 44.02 20 VAL A CA 9
ATOM 10490 C C . VAL A 1 20 ? -27.031 -7.445 -12.263 1.00 62.33 20 VAL A C 9
ATOM 10491 O O . VAL A 1 20 ? -27.968 -6.897 -12.843 1.00 40.34 20 VAL A O 9
ATOM 10504 N N . ASP A 1 21 ? -26.619 -7.085 -11.053 1.00 21.12 21 ASP A N 9
ATOM 10505 C CA . ASP A 1 21 ? -27.258 -5.999 -10.320 1.00 11.35 21 ASP A CA 9
ATOM 10506 C C . ASP A 1 21 ? -26.780 -4.643 -10.830 1.00 71.14 21 ASP A C 9
ATOM 10507 O O . ASP A 1 21 ? -27.533 -3.669 -10.836 1.00 3.33 21 ASP A O 9
ATOM 10516 N N . LYS A 1 22 ? -25.524 -4.588 -11.259 1.00 4.43 22 LYS A N 9
ATOM 10517 C CA . LYS A 1 22 ? -24.944 -3.352 -11.772 1.00 64.30 22 LYS A CA 9
ATOM 10518 C C . LYS A 1 22 ? -24.867 -3.379 -13.295 1.00 53.12 22 LYS A C 9
ATOM 10519 O O . LYS A 1 22 ? -24.020 -2.717 -13.896 1.00 13.04 22 LYS A O 9
ATOM 10538 N N . TYR A 1 23 ? -25.758 -4.146 -13.914 1.00 64.12 23 TYR A N 9
ATOM 10539 C CA . TYR A 1 23 ? -25.790 -4.259 -15.367 1.00 71.25 23 TYR A CA 9
ATOM 10540 C C . TYR A 1 23 ? -26.102 -2.912 -16.012 1.00 12.01 23 TYR A C 9
ATOM 10541 O O . TYR A 1 23 ? -25.466 -2.516 -16.989 1.00 23.24 23 TYR A O 9
ATOM 10559 N N . ARG A 1 24 ? -27.086 -2.212 -15.457 1.00 52.11 24 ARG A N 9
ATOM 10560 C CA . ARG A 1 24 ? -27.484 -0.909 -15.977 1.00 32.22 24 ARG A CA 9
ATOM 10561 C C . ARG A 1 24 ? -26.727 0.212 -15.272 1.00 5.13 24 ARG A C 9
ATOM 10562 O O . ARG A 1 24 ? -27.082 1.384 -15.389 1.00 62.13 24 ARG A O 9
ATOM 10583 N N . ASN A 1 25 ? -25.681 -0.157 -14.539 1.00 31.04 25 ASN A N 9
ATOM 10584 C CA . ASN A 1 25 ? -24.874 0.817 -13.814 1.00 2.44 25 ASN A CA 9
ATOM 10585 C C . ASN A 1 25 ? -23.580 1.118 -14.564 1.00 50.10 25 ASN A C 9
ATOM 10586 O O . ASN A 1 25 ? -23.124 2.261 -14.603 1.00 11.13 25 ASN A O 9
ATOM 10597 N N . ASP A 1 26 ? -22.994 0.085 -15.159 1.00 51.11 26 ASP A N 9
ATOM 10598 C CA . ASP A 1 26 ? -21.754 0.238 -15.910 1.00 44.23 26 ASP A CA 9
ATOM 10599 C C . ASP A 1 26 ? -21.950 -0.158 -17.370 1.00 61.23 26 ASP A C 9
ATOM 10600 O O . ASP A 1 26 ? -22.514 -1.211 -17.667 1.00 12.35 26 ASP A O 9
ATOM 10609 N N . GLU A 1 27 ? -21.481 0.693 -18.278 1.00 32.04 27 GLU A N 9
ATOM 10610 C CA . GLU A 1 27 ? -21.608 0.431 -19.707 1.00 4.45 27 GLU A CA 9
ATOM 10611 C C . GLU A 1 27 ? -20.794 -0.795 -20.109 1.00 62.03 27 GLU A C 9
ATOM 10612 O O . GLU A 1 27 ? -21.240 -1.613 -20.914 1.00 71.31 27 GLU A O 9
ATOM 10624 N N . HIS A 1 28 ? -19.597 -0.915 -19.544 1.00 64.31 28 HIS A N 9
ATOM 10625 C CA . HIS A 1 28 ? -18.719 -2.042 -19.844 1.00 15.44 28 HIS A CA 9
ATOM 10626 C C . HIS A 1 28 ? -19.339 -3.353 -19.371 1.00 23.34 28 HIS A C 9
ATOM 10627 O O . HIS A 1 28 ? -19.259 -4.372 -20.057 1.00 22.45 28 HIS A O 9
ATOM 10642 N N . VAL A 1 29 ? -19.955 -3.320 -18.193 1.00 75.45 29 VAL A N 9
ATOM 10643 C CA . VAL A 1 29 ? -20.589 -4.506 -17.629 1.00 24.23 29 VAL A CA 9
ATOM 10644 C C . VAL A 1 29 ? -21.659 -5.056 -18.564 1.00 55.24 29 VAL A C 9
ATOM 10645 O O . VAL A 1 29 ? -21.877 -6.266 -18.633 1.00 2.41 29 VAL A O 9
ATOM 10658 N N . ARG A 1 30 ? -22.326 -4.159 -19.284 1.00 3.31 30 ARG A N 9
ATOM 10659 C CA . ARG A 1 30 ? -23.375 -4.554 -20.216 1.00 11.33 30 ARG A CA 9
ATOM 10660 C C . ARG A 1 30 ? -22.809 -5.423 -21.335 1.00 53.53 30 ARG A C 9
ATOM 10661 O O . ARG A 1 30 ? -23.286 -6.532 -21.577 1.00 13.51 30 ARG A O 9
ATOM 10682 N N . LYS A 1 31 ? -21.790 -4.911 -22.016 1.00 43.24 31 LYS A N 9
ATOM 10683 C CA . LYS A 1 31 ? -21.157 -5.639 -23.110 1.00 53.31 31 LYS A CA 9
ATOM 10684 C C . LYS A 1 31 ? -20.388 -6.847 -22.586 1.00 61.23 31 LYS A C 9
ATOM 10685 O O . LYS A 1 31 ? -20.310 -7.881 -23.250 1.00 34.55 31 LYS A O 9
ATOM 10704 N N . VAL A 1 32 ? -19.822 -6.710 -21.392 1.00 25.14 32 VAL A N 9
ATOM 10705 C CA . VAL A 1 32 ? -19.061 -7.792 -20.778 1.00 5.34 32 VAL A CA 9
ATOM 10706 C C . VAL A 1 32 ? -19.968 -8.958 -20.403 1.00 22.11 32 VAL A C 9
ATOM 10707 O O . VAL A 1 32 ? -19.740 -10.094 -20.819 1.00 22.45 32 VAL A O 9
ATOM 10720 N N . PHE A 1 33 ? -20.998 -8.670 -19.615 1.00 53.40 33 PHE A N 9
ATOM 10721 C CA . PHE A 1 33 ? -21.941 -9.695 -19.183 1.00 50.11 33 PHE A CA 9
ATOM 10722 C C . PHE A 1 33 ? -22.726 -10.246 -20.370 1.00 31.43 33 PHE A C 9
ATOM 10723 O O . PHE A 1 33 ? -23.146 -11.404 -20.366 1.00 44.12 33 PHE A O 9
ATOM 10740 N N . ASP A 1 34 ? -22.921 -9.409 -21.383 1.00 31.44 34 ASP A N 9
ATOM 10741 C CA . ASP A 1 34 ? -23.655 -9.812 -22.577 1.00 12.13 34 ASP A CA 9
ATOM 10742 C C . ASP A 1 34 ? -22.918 -10.922 -23.319 1.00 72.21 34 ASP A C 9
ATOM 10743 O O . ASP A 1 34 ? -23.513 -11.932 -23.693 1.00 74.11 34 ASP A O 9
ATOM 10752 N N . GLU A 1 35 ? -21.620 -10.726 -23.529 1.00 72.43 35 GLU A N 9
ATOM 10753 C CA . GLU A 1 35 ? -20.803 -11.711 -24.229 1.00 34.00 35 GLU A CA 9
ATOM 10754 C C . GLU A 1 35 ? -20.679 -12.994 -23.412 1.00 70.02 35 GLU A C 9
ATOM 10755 O O . GLU A 1 35 ? -20.702 -14.096 -23.961 1.00 63.11 35 GLU A O 9
ATOM 10767 N N . ILE A 1 36 ? -20.547 -12.842 -22.099 1.00 12.21 36 ILE A N 9
ATOM 10768 C CA . ILE A 1 36 ? -20.420 -13.987 -21.207 1.00 22.34 36 ILE A CA 9
ATOM 10769 C C . ILE A 1 36 ? -21.706 -14.806 -21.176 1.00 63.34 36 ILE A C 9
ATOM 10770 O O . ILE A 1 36 ? -21.672 -16.034 -21.254 1.00 33.15 36 ILE A O 9
ATOM 10786 N N . GLN A 1 37 ? -22.837 -14.118 -21.066 1.00 0.35 37 GLN A N 9
ATOM 10787 C CA . GLN A 1 37 ? -24.134 -14.782 -21.027 1.00 14.14 37 GLN A CA 9
ATOM 10788 C C . GLN A 1 37 ? -24.376 -15.579 -22.304 1.00 74.01 37 GLN A C 9
ATOM 10789 O O . GLN A 1 37 ? -24.923 -16.681 -22.264 1.00 54.34 37 GLN A O 9
ATOM 10803 N N . GLN A 1 38 ? -23.966 -15.014 -23.435 1.00 22.11 38 GLN A N 9
ATOM 10804 C CA . GLN A 1 38 ? -24.140 -15.673 -24.724 1.00 45.42 38 GLN A CA 9
ATOM 10805 C C . GLN A 1 38 ? -23.246 -16.904 -24.831 1.00 40.14 38 GLN A C 9
ATOM 10806 O O . GLN A 1 38 ? -23.727 -18.018 -25.041 1.00 14.52 38 GLN A O 9
ATOM 10820 N N . LYS A 1 39 ? -21.942 -16.696 -24.687 1.00 25.50 39 LYS A N 9
ATOM 10821 C CA . LYS A 1 39 ? -20.979 -17.789 -24.766 1.00 52.04 39 LYS A CA 9
ATOM 10822 C C . LYS A 1 39 ? -21.302 -18.874 -23.744 1.00 2.32 39 LYS A C 9
ATOM 10823 O O . LYS A 1 39 ? -21.026 -20.053 -23.967 1.00 22.33 39 LYS A O 9
ATOM 10842 N N . LEU A 1 40 ? -21.889 -18.468 -22.623 1.00 64.11 40 LEU A N 9
ATOM 10843 C CA . LEU A 1 40 ? -22.251 -19.406 -21.566 1.00 63.22 40 LEU A CA 9
ATOM 10844 C C . LEU A 1 40 ? -23.694 -19.873 -21.723 1.00 53.15 40 LEU A C 9
ATOM 10845 O O . LEU A 1 40 ? -24.168 -20.724 -20.970 1.00 72.02 40 LEU A O 9
ATOM 10861 N N . HIS A 1 41 ? -24.388 -19.312 -22.709 1.00 13.35 41 HIS A N 9
ATOM 10862 C CA . HIS A 1 41 ? -25.778 -19.673 -22.967 1.00 2.42 41 HIS A CA 9
ATOM 10863 C C . HIS A 1 41 ? -26.609 -19.581 -21.691 1.00 11.12 41 HIS A C 9
ATOM 10864 O O . HIS A 1 41 ? -27.556 -20.344 -21.498 1.00 71.11 41 HIS A O 9
ATOM 10879 N N . CYS A 1 42 ? -26.248 -18.643 -20.821 1.00 54.15 42 CYS A N 9
ATOM 10880 C CA . CYS A 1 42 ? -26.959 -18.452 -19.563 1.00 53.42 42 CYS A CA 9
ATOM 10881 C C . CYS A 1 42 ? -27.518 -17.035 -19.464 1.00 3.12 42 CYS A C 9
ATOM 10882 O O . CYS A 1 42 ? -27.111 -16.142 -20.208 1.00 13.23 42 CYS A O 9
ATOM 10889 N N . CYS A 1 43 ? -28.452 -16.837 -18.540 1.00 4.45 43 CYS A N 9
ATOM 10890 C CA . CYS A 1 43 ? -29.067 -15.530 -18.341 1.00 41.15 43 CYS A CA 9
ATOM 10891 C C . CYS A 1 43 ? -28.898 -15.062 -16.899 1.00 33.33 43 CYS A C 9
ATOM 10892 O O . CYS A 1 43 ? -29.054 -15.842 -15.960 1.00 73.10 43 CYS A O 9
ATOM 10899 N N . GLY A 1 44 ? -28.579 -13.783 -16.730 1.00 43.44 44 GLY A N 9
ATOM 10900 C CA . GLY A 1 44 ? -28.394 -13.233 -15.400 1.00 54.21 44 GLY A CA 9
ATOM 10901 C C . GLY A 1 44 ? -27.310 -13.950 -14.622 1.00 5.05 44 GLY A C 9
ATOM 10902 O O . GLY A 1 44 ? -26.798 -14.980 -15.061 1.00 14.41 44 GLY A O 9
ATOM 10906 N N . ALA A 1 45 ? -26.956 -13.404 -13.463 1.00 22.14 45 ALA A N 9
ATOM 10907 C CA . ALA A 1 45 ? -25.925 -13.999 -12.621 1.00 42.21 45 ALA A CA 9
ATOM 10908 C C . ALA A 1 45 ? -26.373 -15.350 -12.075 1.00 75.24 45 ALA A C 9
ATOM 10909 O O . ALA A 1 45 ? -25.806 -16.388 -12.417 1.00 5.21 45 ALA A O 9
ATOM 10916 N N . ASP A 1 46 ? -27.395 -15.330 -11.226 1.00 64.40 46 ASP A N 9
ATOM 10917 C CA . ASP A 1 46 ? -27.920 -16.555 -10.633 1.00 42.21 46 ASP A CA 9
ATOM 10918 C C . ASP A 1 46 ? -29.220 -16.973 -11.312 1.00 54.10 46 ASP A C 9
ATOM 10919 O O . ASP A 1 46 ? -29.566 -18.154 -11.339 1.00 14.12 46 ASP A O 9
ATOM 10928 N N . SER A 1 47 ? -29.937 -15.996 -11.859 1.00 33.24 47 SER A N 9
ATOM 10929 C CA . SER A 1 47 ? -31.202 -16.262 -12.533 1.00 74.14 47 SER A CA 9
ATOM 10930 C C . SER A 1 47 ? -31.575 -15.111 -13.462 1.00 52.42 47 SER A C 9
ATOM 10931 O O . SER A 1 47 ? -31.064 -13.996 -13.348 1.00 32.35 47 SER A O 9
ATOM 10939 N N . PRO A 1 48 ? -32.488 -15.385 -14.406 1.00 11.41 48 PRO A N 9
ATOM 10940 C CA . PRO A 1 48 ? -32.951 -14.385 -15.373 1.00 70.34 48 PRO A CA 9
ATOM 10941 C C . PRO A 1 48 ? -33.804 -13.301 -14.724 1.00 35.42 48 PRO A C 9
ATOM 10942 O O . PRO A 1 48 ? -33.882 -12.177 -15.219 1.00 60.15 48 PRO A O 9
ATOM 10953 N N . LYS A 1 49 ? -34.444 -13.646 -13.611 1.00 42.11 49 LYS A N 9
ATOM 10954 C CA . LYS A 1 49 ? -35.291 -12.702 -12.891 1.00 61.24 49 LYS A CA 9
ATOM 10955 C C . LYS A 1 49 ? -34.466 -11.547 -12.333 1.00 51.23 49 LYS A C 9
ATOM 10956 O O . LYS A 1 49 ? -35.007 -10.499 -11.981 1.00 54.54 49 LYS A O 9
ATOM 10975 N N . ASP A 1 50 ? -33.155 -11.745 -12.257 1.00 22.05 50 ASP A N 9
ATOM 10976 C CA . ASP A 1 50 ? -32.255 -10.718 -11.744 1.00 31.44 50 ASP A CA 9
ATOM 10977 C C . ASP A 1 50 ? -32.402 -9.422 -12.535 1.00 34.25 50 ASP A C 9
ATOM 10978 O O . ASP A 1 50 ? -32.095 -8.340 -12.035 1.00 1.23 50 ASP A O 9
ATOM 10987 N N . TYR A 1 51 ? -32.873 -9.540 -13.771 1.00 35.11 51 TYR A N 9
ATOM 10988 C CA . TYR A 1 51 ? -33.058 -8.378 -14.632 1.00 72.34 51 TYR A CA 9
ATOM 10989 C C . TYR A 1 51 ? -34.457 -7.792 -14.464 1.00 62.43 51 TYR A C 9
ATOM 10990 O O . TYR A 1 51 ? -34.697 -6.628 -14.781 1.00 4.02 51 TYR A O 9
ATOM 11008 N N . GLY A 1 52 ? -35.378 -8.610 -13.962 1.00 44.24 52 GLY A N 9
ATOM 11009 C CA . GLY A 1 52 ? -36.741 -8.156 -13.760 1.00 31.13 52 GLY A CA 9
ATOM 11010 C C . GLY A 1 52 ? -37.713 -8.783 -14.740 1.00 24.43 52 GLY A C 9
ATOM 11011 O O . GLY A 1 52 ? -38.108 -9.937 -14.578 1.00 62.43 52 GLY A O 9
ATOM 11015 N N . GLU A 1 53 ? -38.099 -8.021 -15.758 1.00 12.33 53 GLU A N 9
ATOM 11016 C CA . GLU A 1 53 ? -39.033 -8.509 -16.766 1.00 22.13 53 GLU A CA 9
ATOM 11017 C C . GLU A 1 53 ? -38.616 -8.052 -18.160 1.00 41.45 53 GLU A C 9
ATOM 11018 O O . GLU A 1 53 ? -39.435 -7.993 -19.076 1.00 50.15 53 GLU A O 9
ATOM 11030 N N . ASN A 1 54 ? -37.336 -7.728 -18.313 1.00 1.13 54 ASN A N 9
ATOM 11031 C CA . ASN A 1 54 ? -36.809 -7.274 -19.595 1.00 34.31 54 ASN A CA 9
ATOM 11032 C C . ASN A 1 54 ? -35.299 -7.477 -19.665 1.00 41.02 54 ASN A C 9
ATOM 11033 O O . ASN A 1 54 ? -34.516 -6.530 -19.588 1.00 12.22 54 ASN A O 9
ATOM 11044 N N . PRO A 1 55 ? -34.878 -8.742 -19.816 1.00 51.40 55 PRO A N 9
ATOM 11045 C CA . PRO A 1 55 ? -33.459 -9.099 -19.901 1.00 41.34 55 PRO A CA 9
ATOM 11046 C C . PRO A 1 55 ? -32.820 -8.627 -21.203 1.00 63.11 55 PRO A C 9
ATOM 11047 O O . PRO A 1 55 ? -33.500 -8.218 -22.144 1.00 40.40 55 PRO A O 9
ATOM 11058 N N . PRO A 1 56 ? -31.481 -8.685 -21.261 1.00 20.40 56 PRO A N 9
ATOM 11059 C CA . PRO A 1 56 ? -30.721 -8.269 -22.443 1.00 61.13 56 PRO A CA 9
ATOM 11060 C C . PRO A 1 56 ? -30.911 -9.221 -23.619 1.00 40.14 56 PRO A C 9
ATOM 11061 O O . PRO A 1 56 ? -31.318 -10.370 -23.443 1.00 12.31 56 PRO A O 9
ATOM 11072 N N . THR A 1 57 ? -30.613 -8.736 -24.821 1.00 72.51 57 THR A N 9
ATOM 11073 C CA . THR A 1 57 ? -30.752 -9.544 -26.027 1.00 1.25 57 THR A CA 9
ATOM 11074 C C . THR A 1 57 ? -29.812 -10.744 -25.996 1.00 1.51 57 THR A C 9
ATOM 11075 O O . THR A 1 57 ? -29.982 -11.697 -26.756 1.00 45.43 57 THR A O 9
ATOM 11086 N N . SER A 1 58 ? -28.821 -10.691 -25.112 1.00 2.51 58 SER A N 9
ATOM 11087 C CA . SER A 1 58 ? -27.851 -11.772 -24.984 1.00 74.45 58 SER A CA 9
ATOM 11088 C C . SER A 1 58 ? -28.441 -12.941 -24.201 1.00 14.02 58 SER A C 9
ATOM 11089 O O . SER A 1 58 ? -27.987 -14.079 -24.324 1.00 53.12 58 SER A O 9
ATOM 11097 N N . CYS A 1 59 ? -29.457 -12.651 -23.394 1.00 24.41 59 CYS A N 9
ATOM 11098 C CA . CYS A 1 59 ? -30.110 -13.676 -22.589 1.00 13.14 59 CYS A CA 9
ATOM 11099 C C . CYS A 1 59 ? -30.906 -14.635 -23.469 1.00 52.45 59 CYS A C 9
ATOM 11100 O O . CYS A 1 59 ? -31.349 -15.689 -23.015 1.00 23.52 59 CYS A O 9
ATOM 11107 N N . SER A 1 60 ? -31.084 -14.260 -24.732 1.00 43.14 60 SER A N 9
ATOM 11108 C CA . SER A 1 60 ? -31.829 -15.084 -25.677 1.00 20.13 60 SER A CA 9
ATOM 11109 C C . SER A 1 60 ? -31.086 -15.196 -27.004 1.00 40.25 60 SER A C 9
ATOM 11110 O O . SER A 1 60 ? -30.414 -14.258 -27.434 1.00 63.24 60 SER A O 9
ATOM 11118 N N . LYS A 1 61 ? -31.212 -16.350 -27.650 1.00 60.14 61 LYS A N 9
ATOM 11119 C CA . LYS A 1 61 ? -30.555 -16.587 -28.930 1.00 63.01 61 LYS A CA 9
ATOM 11120 C C . LYS A 1 61 ? -31.369 -17.548 -29.790 1.00 62.41 61 LYS A C 9
ATOM 11121 O O . LYS A 1 61 ? -31.977 -18.490 -29.280 1.00 40.50 61 LYS A O 9
ATOM 11140 N N . ASP A 1 62 ? -31.375 -17.306 -31.096 1.00 64.33 62 ASP A N 9
ATOM 11141 C CA . ASP A 1 62 ? -32.112 -18.152 -32.027 1.00 60.55 62 ASP A CA 9
ATOM 11142 C C . ASP A 1 62 ? -33.573 -18.278 -31.608 1.00 13.53 62 ASP A C 9
ATOM 11143 O O . ASP A 1 62 ? -34.235 -19.269 -31.913 1.00 43.21 62 ASP A O 9
ATOM 11152 N N . GLY A 1 63 ? -34.071 -17.265 -30.904 1.00 44.32 63 GLY A N 9
ATOM 11153 C CA . GLY A 1 63 ? -35.450 -17.282 -30.453 1.00 2.41 63 GLY A CA 9
ATOM 11154 C C . GLY A 1 63 ? -35.652 -18.169 -29.241 1.00 13.13 63 GLY A C 9
ATOM 11155 O O . GLY A 1 63 ? -36.747 -18.684 -29.015 1.00 73.34 63 GLY A O 9
ATOM 11159 N N . VAL A 1 64 ? -34.593 -18.350 -28.458 1.00 12.20 64 VAL A N 9
ATOM 11160 C CA . VAL A 1 64 ? -34.659 -19.182 -27.262 1.00 52.34 64 VAL A CA 9
ATOM 11161 C C . VAL A 1 64 ? -34.311 -18.379 -26.014 1.00 42.32 64 VAL A C 9
ATOM 11162 O O . VAL A 1 64 ? -33.606 -17.373 -26.089 1.00 4.12 64 VAL A O 9
ATOM 11175 N N . GLN A 1 65 ? -34.810 -18.831 -24.868 1.00 43.42 65 GLN A N 9
ATOM 11176 C CA . GLN A 1 65 ? -34.551 -18.153 -23.603 1.00 62.41 65 GLN A CA 9
ATOM 11177 C C . GLN A 1 65 ? -33.667 -19.007 -22.699 1.00 75.24 65 GLN A C 9
ATOM 11178 O O . GLN A 1 65 ? -33.923 -20.196 -22.508 1.00 30.20 65 GLN A O 9
ATOM 11192 N N . PHE A 1 66 ? -32.627 -18.393 -22.146 1.00 61.11 66 PHE A N 9
ATOM 11193 C CA . PHE A 1 66 ? -31.704 -19.097 -21.263 1.00 74.32 66 PHE A CA 9
ATOM 11194 C C . PHE A 1 66 ? -32.196 -19.056 -19.819 1.00 64.41 66 PHE A C 9
ATOM 11195 O O . PHE A 1 66 ? -31.917 -18.110 -19.082 1.00 53.43 66 PHE A O 9
ATOM 11212 N N . THR A 1 67 ? -32.929 -20.091 -19.420 1.00 53.12 67 THR A N 9
ATOM 11213 C CA . THR A 1 67 ? -33.461 -20.174 -18.066 1.00 13.30 67 THR A CA 9
ATOM 11214 C C . THR A 1 67 ? -32.398 -20.655 -17.086 1.00 4.32 67 THR A C 9
ATOM 11215 O O . THR A 1 67 ? -32.623 -20.683 -15.876 1.00 40.35 67 THR A O 9
ATOM 11226 N N . GLU A 1 68 ? -31.238 -21.032 -17.616 1.00 12.33 68 GLU A N 9
ATOM 11227 C CA . GLU A 1 68 ? -30.140 -21.512 -16.786 1.00 3.25 68 GLU A CA 9
ATOM 11228 C C . GLU A 1 68 ? -29.364 -20.345 -16.181 1.00 51.33 68 GLU A C 9
ATOM 11229 O O . GLU A 1 68 ? -29.314 -19.256 -16.752 1.00 75.24 68 GLU A O 9
ATOM 11241 N N . GLY A 1 69 ? -28.760 -20.581 -15.021 1.00 2.23 69 GLY A N 9
ATOM 11242 C CA . GLY A 1 69 ? -27.995 -19.541 -14.357 1.00 54.12 69 GLY A CA 9
ATOM 11243 C C . GLY A 1 69 ? -26.592 -19.408 -14.914 1.00 61.13 69 GLY A C 9
ATOM 11244 O O . GLY A 1 69 ? -26.190 -20.170 -15.794 1.00 73.31 69 GLY A O 9
ATOM 11248 N N . CYS A 1 70 ? -25.843 -18.436 -14.403 1.00 35.52 70 CYS A N 9
ATOM 11249 C CA . CYS A 1 70 ? -24.477 -18.204 -14.855 1.00 53.05 70 CYS A CA 9
ATOM 11250 C C . CYS A 1 70 ? -23.470 -18.669 -13.807 1.00 54.42 70 CYS A C 9
ATOM 11251 O O . CYS A 1 70 ? -22.484 -19.331 -14.130 1.00 70.12 70 CYS A O 9
ATOM 11258 N N . ILE A 1 71 ? -23.727 -18.317 -12.552 1.00 1.31 71 ILE A N 9
ATOM 11259 C CA . ILE A 1 71 ? -22.844 -18.699 -11.457 1.00 13.45 71 ILE A CA 9
ATOM 11260 C C . ILE A 1 71 ? -22.599 -20.204 -11.447 1.00 52.42 71 ILE A C 9
ATOM 11261 O O . ILE A 1 71 ? -21.549 -20.670 -11.006 1.00 22.41 71 ILE A O 9
ATOM 11277 N N . LYS A 1 72 ? -23.575 -20.959 -11.939 1.00 31.40 72 LYS A N 9
ATOM 11278 C CA . LYS A 1 72 ? -23.466 -22.412 -11.991 1.00 61.51 72 LYS A CA 9
ATOM 11279 C C . LYS A 1 72 ? -22.708 -22.857 -13.238 1.00 41.20 72 LYS A C 9
ATOM 11280 O O . LYS A 1 72 ? -21.882 -23.768 -13.183 1.00 60.25 72 LYS A O 9
ATOM 11299 N N . LYS A 1 73 ? -22.993 -22.206 -14.361 1.00 62.41 73 LYS A N 9
ATOM 11300 C CA . LYS A 1 73 ? -22.336 -22.532 -15.622 1.00 15.22 73 LYS A CA 9
ATOM 11301 C C . LYS A 1 73 ? -20.845 -22.218 -15.556 1.00 31.44 73 LYS A C 9
ATOM 11302 O O . LYS A 1 73 ? -20.009 -23.058 -15.889 1.00 42.14 73 LYS A O 9
ATOM 11321 N N . VAL A 1 74 ? -20.519 -21.005 -15.121 1.00 64.23 74 VAL A N 9
ATOM 11322 C CA . VAL A 1 74 ? -19.128 -20.582 -15.009 1.00 22.23 74 VAL A CA 9
ATOM 11323 C C . VAL A 1 74 ? -18.332 -21.539 -14.128 1.00 50.10 74 VAL A C 9
ATOM 11324 O O . VAL A 1 74 ? -17.188 -21.875 -14.435 1.00 34.52 74 VAL A O 9
ATOM 11337 N N . SER A 1 75 ? -18.945 -21.974 -13.032 1.00 31.20 75 SER A N 9
ATOM 11338 C CA . SER A 1 75 ? -18.293 -22.890 -12.104 1.00 24.31 75 SER A CA 9
ATOM 11339 C C . SER A 1 75 ? -18.211 -24.295 -12.694 1.00 44.33 75 SER A C 9
ATOM 11340 O O . SER A 1 75 ? -17.243 -25.021 -12.466 1.00 2.50 75 SER A O 9
ATOM 11348 N N . ASP A 1 76 ? -19.233 -24.671 -13.454 1.00 52.54 76 ASP A N 9
ATOM 11349 C CA . ASP A 1 76 ? -19.278 -25.987 -14.079 1.00 60.34 76 ASP A CA 9
ATOM 11350 C C . ASP A 1 76 ? -18.141 -26.151 -15.083 1.00 60.32 76 ASP A C 9
ATOM 11351 O O . ASP A 1 76 ? -17.411 -27.143 -15.054 1.00 71.12 76 ASP A O 9
ATOM 11360 N N . LEU A 1 77 ? -17.997 -25.174 -15.971 1.00 2.52 77 LEU A N 9
ATOM 11361 C CA . LEU A 1 77 ? -16.949 -25.209 -16.985 1.00 70.42 77 LEU A CA 9
ATOM 11362 C C . LEU A 1 77 ? -15.572 -25.034 -16.352 1.00 73.04 77 LEU A C 9
ATOM 11363 O O . LEU A 1 77 ? -14.574 -25.539 -16.865 1.00 45.32 77 LEU A O 9
ATOM 11379 N N . SER A 1 78 ? -15.528 -24.317 -15.234 1.00 44.01 78 SER A N 9
ATOM 11380 C CA . SER A 1 78 ? -14.273 -24.074 -14.532 1.00 12.34 78 SER A CA 9
ATOM 11381 C C . SER A 1 78 ? -13.739 -25.361 -13.912 1.00 21.41 78 SER A C 9
ATOM 11382 O O . SER A 1 78 ? -12.534 -25.613 -13.915 1.00 43.22 78 SER A O 9
ATOM 11390 N N . LYS A 1 79 ? -14.645 -26.175 -13.380 1.00 50.30 79 LYS A N 9
ATOM 11391 C CA . LYS A 1 79 ? -14.268 -27.438 -12.757 1.00 11.11 79 LYS A CA 9
ATOM 11392 C C . LYS A 1 79 ? -14.183 -28.552 -13.795 1.00 23.42 79 LYS A C 9
ATOM 11393 O O . LYS A 1 79 ? -13.429 -29.511 -13.629 1.00 35.30 79 LYS A O 9
ATOM 11412 N N . ALA A 1 80 ? -14.959 -28.418 -14.866 1.00 25.45 80 ALA A N 9
ATOM 11413 C CA . ALA A 1 80 ? -14.967 -29.412 -15.932 1.00 34.43 80 ALA A CA 9
ATOM 11414 C C . ALA A 1 80 ? -13.582 -29.566 -16.551 1.00 13.22 80 ALA A C 9
ATOM 11415 O O . ALA A 1 80 ? -12.937 -28.579 -16.905 1.00 4.34 80 ALA A O 9
ATOM 11422 N N . HIS A 1 81 ? -13.131 -30.809 -16.678 1.00 64.44 81 HIS A N 9
ATOM 11423 C CA . HIS A 1 81 ? -11.821 -31.092 -17.255 1.00 41.31 81 HIS A CA 9
ATOM 11424 C C . HIS A 1 81 ? -11.944 -32.040 -18.444 1.00 23.54 81 HIS A C 9
ATOM 11425 O O . HIS A 1 81 ? -12.919 -32.784 -18.558 1.00 40.44 81 HIS A O 9
ATOM 11440 N N . GLY A 1 1 ? -2.922 3.062 -10.336 1.00 55.43 1 GLY A N 10
ATOM 11441 C CA . GLY A 1 1 ? -2.922 1.986 -9.363 1.00 70.01 1 GLY A CA 10
ATOM 11442 C C . GLY A 1 1 ? -2.416 0.680 -9.943 1.00 45.30 1 GLY A C 10
ATOM 11443 O O . GLY A 1 1 ? -2.281 0.544 -11.159 1.00 4.21 1 GLY A O 10
ATOM 11447 N N . SER A 1 2 ? -2.133 -0.282 -9.071 1.00 64.42 2 SER A N 10
ATOM 11448 C CA . SER A 1 2 ? -1.633 -1.582 -9.503 1.00 65.24 2 SER A CA 10
ATOM 11449 C C . SER A 1 2 ? -2.727 -2.642 -9.417 1.00 51.50 2 SER A C 10
ATOM 11450 O O . SER A 1 2 ? -3.041 -3.139 -8.336 1.00 42.34 2 SER A O 10
ATOM 11458 N N . ASN A 1 3 ? -3.305 -2.982 -10.565 1.00 4.42 3 ASN A N 10
ATOM 11459 C CA . ASN A 1 3 ? -4.365 -3.981 -10.620 1.00 60.41 3 ASN A CA 10
ATOM 11460 C C . ASN A 1 3 ? -3.853 -5.344 -10.162 1.00 43.51 3 ASN A C 10
ATOM 11461 O O . ASN A 1 3 ? -3.214 -6.066 -10.926 1.00 43.23 3 ASN A O 10
ATOM 11472 N N . GLU A 1 4 ? -4.139 -5.687 -8.910 1.00 42.11 4 GLU A N 10
ATOM 11473 C CA . GLU A 1 4 ? -3.707 -6.962 -8.351 1.00 24.33 4 GLU A CA 10
ATOM 11474 C C . GLU A 1 4 ? -4.873 -7.689 -7.687 1.00 10.51 4 GLU A C 10
ATOM 11475 O O . GLU A 1 4 ? -4.852 -7.952 -6.484 1.00 60.45 4 GLU A O 10
ATOM 11487 N N . LYS A 1 5 ? -5.891 -8.009 -8.479 1.00 4.31 5 LYS A N 10
ATOM 11488 C CA . LYS A 1 5 ? -7.067 -8.705 -7.971 1.00 3.12 5 LYS A CA 10
ATOM 11489 C C . LYS A 1 5 ? -7.185 -10.095 -8.587 1.00 63.12 5 LYS A C 10
ATOM 11490 O O . LYS A 1 5 ? -7.703 -10.269 -9.690 1.00 62.44 5 LYS A O 10
ATOM 11509 N N . PRO A 1 6 ? -6.695 -11.110 -7.859 1.00 44.44 6 PRO A N 10
ATOM 11510 C CA . PRO A 1 6 ? -6.736 -12.502 -8.315 1.00 24.55 6 PRO A CA 10
ATOM 11511 C C . PRO A 1 6 ? -8.152 -13.067 -8.327 1.00 51.21 6 PRO A C 10
ATOM 11512 O O . PRO A 1 6 ? -8.946 -12.801 -7.424 1.00 24.32 6 PRO A O 10
ATOM 11523 N N . LYS A 1 7 ? -8.464 -13.847 -9.356 1.00 60.22 7 LYS A N 10
ATOM 11524 C CA . LYS A 1 7 ? -9.785 -14.451 -9.486 1.00 64.33 7 LYS A CA 10
ATOM 11525 C C . LYS A 1 7 ? -9.769 -15.900 -9.010 1.00 75.31 7 LYS A C 10
ATOM 11526 O O . LYS A 1 7 ? -8.725 -16.552 -9.005 1.00 2.32 7 LYS A O 10
ATOM 11545 N N . VAL A 1 8 ? -10.935 -16.400 -8.612 1.00 12.12 8 VAL A N 10
ATOM 11546 C CA . VAL A 1 8 ? -11.056 -17.773 -8.136 1.00 51.14 8 VAL A CA 10
ATOM 11547 C C . VAL A 1 8 ? -12.293 -18.449 -8.718 1.00 4.11 8 VAL A C 10
ATOM 11548 O O . VAL A 1 8 ? -13.327 -17.812 -8.916 1.00 53.42 8 VAL A O 10
ATOM 11561 N N . LYS A 1 9 ? -12.179 -19.745 -8.989 1.00 52.44 9 LYS A N 10
ATOM 11562 C CA . LYS A 1 9 ? -13.288 -20.510 -9.547 1.00 20.02 9 LYS A CA 10
ATOM 11563 C C . LYS A 1 9 ? -14.538 -20.364 -8.684 1.00 63.34 9 LYS A C 10
ATOM 11564 O O . LYS A 1 9 ? -15.661 -20.466 -9.178 1.00 41.12 9 LYS A O 10
ATOM 11583 N N . LYS A 1 10 ? -14.335 -20.124 -7.393 1.00 72.33 10 LYS A N 10
ATOM 11584 C CA . LYS A 1 10 ? -15.445 -19.962 -6.462 1.00 10.53 10 LYS A CA 10
ATOM 11585 C C . LYS A 1 10 ? -15.829 -18.492 -6.324 1.00 41.34 10 LYS A C 10
ATOM 11586 O O . LYS A 1 10 ? -16.970 -18.166 -5.994 1.00 43.11 10 LYS A O 10
ATOM 11605 N N . HIS A 1 11 ? -14.870 -17.608 -6.581 1.00 40.32 11 HIS A N 10
ATOM 11606 C CA . HIS A 1 11 ? -15.109 -16.172 -6.488 1.00 41.21 11 HIS A CA 10
ATOM 11607 C C . HIS A 1 11 ? -16.044 -15.704 -7.599 1.00 13.42 11 HIS A C 10
ATOM 11608 O O . HIS A 1 11 ? -16.759 -14.712 -7.445 1.00 24.41 11 HIS A O 10
ATOM 11623 N N . ILE A 1 12 ? -16.034 -16.422 -8.716 1.00 42.05 12 ILE A N 10
ATOM 11624 C CA . ILE A 1 12 ? -16.881 -16.080 -9.852 1.00 12.31 12 ILE A CA 10
ATOM 11625 C C . ILE A 1 12 ? -18.335 -15.917 -9.423 1.00 55.31 12 ILE A C 10
ATOM 11626 O O . ILE A 1 12 ? -19.086 -15.140 -10.015 1.00 32.03 12 ILE A O 10
ATOM 11642 N N . THR A 1 13 ? -18.728 -16.653 -8.388 1.00 62.21 13 THR A N 10
ATOM 11643 C CA . THR A 1 13 ? -20.092 -16.590 -7.879 1.00 22.34 13 THR A CA 10
ATOM 11644 C C . THR A 1 13 ? -20.425 -15.192 -7.372 1.00 15.03 13 THR A C 10
ATOM 11645 O O . THR A 1 13 ? -21.458 -14.623 -7.725 1.00 72.14 13 THR A O 10
ATOM 11656 N N . SER A 1 14 ? -19.545 -14.643 -6.542 1.00 4.44 14 SER A N 10
ATOM 11657 C CA . SER A 1 14 ? -19.748 -13.311 -5.983 1.00 43.13 14 SER A CA 10
ATOM 11658 C C . SER A 1 14 ? -19.585 -12.241 -7.058 1.00 43.43 14 SER A C 10
ATOM 11659 O O . SER A 1 14 ? -20.278 -11.224 -7.047 1.00 44.42 14 SER A O 10
ATOM 11667 N N . ALA A 1 15 ? -18.663 -12.478 -7.986 1.00 31.11 15 ALA A N 10
ATOM 11668 C CA . ALA A 1 15 ? -18.409 -11.537 -9.069 1.00 54.34 15 ALA A CA 10
ATOM 11669 C C . ALA A 1 15 ? -19.598 -11.463 -10.023 1.00 25.45 15 ALA A C 10
ATOM 11670 O O . ALA A 1 15 ? -19.821 -10.443 -10.675 1.00 13.21 15 ALA A O 10
ATOM 11677 N N . LEU A 1 16 ? -20.356 -12.551 -10.099 1.00 72.23 16 LEU A N 10
ATOM 11678 C CA . LEU A 1 16 ? -21.522 -12.611 -10.974 1.00 51.40 16 LEU A CA 10
ATOM 11679 C C . LEU A 1 16 ? -22.708 -11.881 -10.351 1.00 31.52 16 LEU A C 10
ATOM 11680 O O . LEU A 1 16 ? -23.387 -11.098 -11.014 1.00 55.41 16 LEU A O 10
ATOM 11696 N N . LYS A 1 17 ? -22.951 -12.143 -9.071 1.00 23.31 17 LYS A N 10
ATOM 11697 C CA . LYS A 1 17 ? -24.052 -11.510 -8.355 1.00 72.14 17 LYS A CA 10
ATOM 11698 C C . LYS A 1 17 ? -23.968 -9.991 -8.462 1.00 12.22 17 LYS A C 10
ATOM 11699 O O . LYS A 1 17 ? -24.982 -9.313 -8.631 1.00 42.22 17 LYS A O 10
ATOM 11718 N N . LYS A 1 18 ? -22.753 -9.462 -8.363 1.00 15.43 18 LYS A N 10
ATOM 11719 C CA . LYS A 1 18 ? -22.536 -8.023 -8.450 1.00 42.44 18 LYS A CA 10
ATOM 11720 C C . LYS A 1 18 ? -22.567 -7.555 -9.902 1.00 71.10 18 LYS A C 10
ATOM 11721 O O . LYS A 1 18 ? -23.104 -6.490 -10.211 1.00 21.34 18 LYS A O 10
ATOM 11740 N N . LEU A 1 19 ? -21.990 -8.358 -10.790 1.00 12.53 19 LEU A N 10
ATOM 11741 C CA . LEU A 1 19 ? -21.953 -8.027 -12.210 1.00 14.40 19 LEU A CA 10
ATOM 11742 C C . LEU A 1 19 ? -23.357 -7.757 -12.743 1.00 20.12 19 LEU A C 10
ATOM 11743 O O . LEU A 1 19 ? -23.616 -6.712 -13.340 1.00 23.01 19 LEU A O 10
ATOM 11759 N N . VAL A 1 20 ? -24.261 -8.706 -12.521 1.00 30.01 20 VAL A N 10
ATOM 11760 C CA . VAL A 1 20 ? -25.640 -8.570 -12.976 1.00 4.24 20 VAL A CA 10
ATOM 11761 C C . VAL A 1 20 ? -26.306 -7.349 -12.351 1.00 33.40 20 VAL A C 10
ATOM 11762 O O . VAL A 1 20 ? -27.218 -6.762 -12.933 1.00 12.52 20 VAL A O 10
ATOM 11775 N N . ASP A 1 21 ? -25.845 -6.973 -11.163 1.00 60.34 21 ASP A N 10
ATOM 11776 C CA . ASP A 1 21 ? -26.395 -5.821 -10.459 1.00 54.13 21 ASP A CA 10
ATOM 11777 C C . ASP A 1 21 ? -25.864 -4.519 -11.050 1.00 10.41 21 ASP A C 10
ATOM 11778 O O . ASP A 1 21 ? -26.591 -3.531 -11.157 1.00 41.42 21 ASP A O 10
ATOM 11787 N N . LYS A 1 22 ? -24.591 -4.524 -11.431 1.00 11.42 22 LYS A N 10
ATOM 11788 C CA . LYS A 1 22 ? -23.961 -3.344 -12.011 1.00 1.32 22 LYS A CA 10
ATOM 11789 C C . LYS A 1 22 ? -24.006 -3.396 -13.535 1.00 33.14 22 LYS A C 10
ATOM 11790 O O . LYS A 1 22 ? -23.204 -2.753 -14.212 1.00 10.23 22 LYS A O 10
ATOM 11809 N N . TYR A 1 23 ? -24.950 -4.165 -14.068 1.00 3.55 23 TYR A N 10
ATOM 11810 C CA . TYR A 1 23 ? -25.099 -4.301 -15.512 1.00 22.25 23 TYR A CA 10
ATOM 11811 C C . TYR A 1 23 ? -25.401 -2.953 -16.158 1.00 42.21 23 TYR A C 10
ATOM 11812 O O . TYR A 1 23 ? -24.833 -2.607 -17.194 1.00 64.41 23 TYR A O 10
ATOM 11830 N N . ARG A 1 24 ? -26.299 -2.195 -15.538 1.00 52.30 24 ARG A N 10
ATOM 11831 C CA . ARG A 1 24 ? -26.678 -0.884 -16.052 1.00 72.10 24 ARG A CA 10
ATOM 11832 C C . ARG A 1 24 ? -25.799 0.210 -15.453 1.00 71.10 24 ARG A C 10
ATOM 11833 O O . ARG A 1 24 ? -26.104 1.396 -15.566 1.00 50.34 24 ARG A O 10
ATOM 11854 N N . ASN A 1 25 ? -24.707 -0.199 -14.815 1.00 12.21 25 ASN A N 10
ATOM 11855 C CA . ASN A 1 25 ? -23.784 0.746 -14.197 1.00 13.41 25 ASN A CA 10
ATOM 11856 C C . ASN A 1 25 ? -22.544 0.941 -15.063 1.00 64.22 25 ASN A C 10
ATOM 11857 O O . ASN A 1 25 ? -22.013 2.047 -15.166 1.00 22.10 25 ASN A O 10
ATOM 11868 N N . ASP A 1 26 ? -22.087 -0.141 -15.685 1.00 15.03 26 ASP A N 10
ATOM 11869 C CA . ASP A 1 26 ? -20.910 -0.090 -16.544 1.00 53.10 26 ASP A CA 10
ATOM 11870 C C . ASP A 1 26 ? -21.217 -0.670 -17.921 1.00 52.12 26 ASP A C 10
ATOM 11871 O O . ASP A 1 26 ? -21.731 -1.782 -18.036 1.00 23.34 26 ASP A O 10
ATOM 11880 N N . GLU A 1 27 ? -20.900 0.092 -18.963 1.00 41.40 27 GLU A N 10
ATOM 11881 C CA . GLU A 1 27 ? -21.144 -0.346 -20.332 1.00 70.21 27 GLU A CA 10
ATOM 11882 C C . GLU A 1 27 ? -20.318 -1.586 -20.662 1.00 33.55 27 GLU A C 10
ATOM 11883 O O . GLU A 1 27 ? -20.816 -2.533 -21.272 1.00 61.20 27 GLU A O 10
ATOM 11895 N N . HIS A 1 28 ? -19.053 -1.574 -20.253 1.00 53.43 28 HIS A N 10
ATOM 11896 C CA . HIS A 1 28 ? -18.157 -2.697 -20.505 1.00 15.14 28 HIS A CA 10
ATOM 11897 C C . HIS A 1 28 ? -18.711 -3.981 -19.894 1.00 12.33 28 HIS A C 10
ATOM 11898 O O . HIS A 1 28 ? -18.463 -5.077 -20.396 1.00 53.23 28 HIS A O 10
ATOM 11913 N N . VAL A 1 29 ? -19.462 -3.837 -18.806 1.00 3.00 29 VAL A N 10
ATOM 11914 C CA . VAL A 1 29 ? -20.051 -4.985 -18.127 1.00 2.45 29 VAL A CA 10
ATOM 11915 C C . VAL A 1 29 ? -21.185 -5.587 -18.948 1.00 62.22 29 VAL A C 10
ATOM 11916 O O . VAL A 1 29 ? -21.398 -6.800 -18.936 1.00 2.33 29 VAL A O 10
ATOM 11929 N N . ARG A 1 30 ? -21.910 -4.732 -19.662 1.00 63.33 30 ARG A N 10
ATOM 11930 C CA . ARG A 1 30 ? -23.023 -5.180 -20.490 1.00 71.21 30 ARG A CA 10
ATOM 11931 C C . ARG A 1 30 ? -22.530 -6.064 -21.632 1.00 53.34 30 ARG A C 10
ATOM 11932 O O . ARG A 1 30 ? -22.995 -7.191 -21.805 1.00 53.45 30 ARG A O 10
ATOM 11953 N N . LYS A 1 31 ? -21.586 -5.545 -22.410 1.00 55.52 31 LYS A N 10
ATOM 11954 C CA . LYS A 1 31 ? -21.029 -6.285 -23.536 1.00 11.11 31 LYS A CA 10
ATOM 11955 C C . LYS A 1 31 ? -20.379 -7.582 -23.066 1.00 21.05 31 LYS A C 10
ATOM 11956 O O . LYS A 1 31 ? -20.428 -8.599 -23.757 1.00 60.22 31 LYS A O 10
ATOM 11975 N N . VAL A 1 32 ? -19.771 -7.540 -21.884 1.00 40.41 32 VAL A N 10
ATOM 11976 C CA . VAL A 1 32 ? -19.113 -8.712 -21.320 1.00 73.32 32 VAL A CA 10
ATOM 11977 C C . VAL A 1 32 ? -20.134 -9.755 -20.879 1.00 23.52 32 VAL A C 10
ATOM 11978 O O . VAL A 1 32 ? -20.090 -10.906 -21.316 1.00 14.32 32 VAL A O 10
ATOM 11991 N N . PHE A 1 33 ? -21.052 -9.346 -20.010 1.00 72.20 33 PHE A N 10
ATOM 11992 C CA . PHE A 1 33 ? -22.085 -10.246 -19.508 1.00 44.43 33 PHE A CA 10
ATOM 11993 C C . PHE A 1 33 ? -22.991 -10.719 -20.641 1.00 62.10 33 PHE A C 10
ATOM 11994 O O . PHE A 1 33 ? -23.598 -11.787 -20.559 1.00 52.25 33 PHE A O 10
ATOM 12011 N N . ASP A 1 34 ? -23.077 -9.917 -21.696 1.00 42.33 34 ASP A N 10
ATOM 12012 C CA . ASP A 1 34 ? -23.908 -10.253 -22.846 1.00 40.45 34 ASP A CA 10
ATOM 12013 C C . ASP A 1 34 ? -23.304 -11.411 -23.634 1.00 30.55 34 ASP A C 10
ATOM 12014 O O . ASP A 1 34 ? -23.996 -12.371 -23.971 1.00 63.51 34 ASP A O 10
ATOM 12023 N N . GLU A 1 35 ? -22.010 -11.313 -23.923 1.00 32.12 35 GLU A N 10
ATOM 12024 C CA . GLU A 1 35 ? -21.315 -12.353 -24.672 1.00 45.10 35 GLU A CA 10
ATOM 12025 C C . GLU A 1 35 ? -21.245 -13.648 -23.868 1.00 64.24 35 GLU A C 10
ATOM 12026 O O . GLU A 1 35 ? -21.382 -14.741 -24.419 1.00 51.23 35 GLU A O 10
ATOM 12038 N N . ILE A 1 36 ? -21.029 -13.517 -22.564 1.00 33.12 36 ILE A N 10
ATOM 12039 C CA . ILE A 1 36 ? -20.941 -14.676 -21.684 1.00 75.23 36 ILE A CA 10
ATOM 12040 C C . ILE A 1 36 ? -22.297 -15.358 -21.536 1.00 74.04 36 ILE A C 10
ATOM 12041 O O . ILE A 1 36 ? -22.381 -16.583 -21.461 1.00 32.44 36 ILE A O 10
ATOM 12057 N N . GLN A 1 37 ? -23.356 -14.555 -21.498 1.00 31.51 37 GLN A N 10
ATOM 12058 C CA . GLN A 1 37 ? -24.709 -15.082 -21.360 1.00 62.24 37 GLN A CA 10
ATOM 12059 C C . GLN A 1 37 ? -25.104 -15.896 -22.588 1.00 45.15 37 GLN A C 10
ATOM 12060 O O . GLN A 1 37 ? -25.762 -16.929 -22.474 1.00 22.43 37 GLN A O 10
ATOM 12074 N N . GLN A 1 38 ? -24.697 -15.422 -23.762 1.00 32.11 38 GLN A N 10
ATOM 12075 C CA . GLN A 1 38 ? -25.010 -16.106 -25.011 1.00 51.11 38 GLN A CA 10
ATOM 12076 C C . GLN A 1 38 ? -24.177 -17.375 -25.160 1.00 53.13 38 GLN A C 10
ATOM 12077 O O . GLN A 1 38 ? -24.717 -18.468 -25.331 1.00 70.24 38 GLN A O 10
ATOM 12091 N N . LYS A 1 39 ? -22.859 -17.223 -25.095 1.00 10.51 39 LYS A N 10
ATOM 12092 C CA . LYS A 1 39 ? -21.950 -18.356 -25.222 1.00 11.43 39 LYS A CA 10
ATOM 12093 C C . LYS A 1 39 ? -22.293 -19.444 -24.209 1.00 42.14 39 LYS A C 10
ATOM 12094 O O . LYS A 1 39 ? -22.101 -20.632 -24.471 1.00 25.10 39 LYS A O 10
ATOM 12113 N N . LEU A 1 40 ? -22.802 -19.031 -23.054 1.00 31.41 40 LEU A N 10
ATOM 12114 C CA . LEU A 1 40 ? -23.173 -19.972 -22.002 1.00 55.23 40 LEU A CA 10
ATOM 12115 C C . LEU A 1 40 ? -24.646 -20.355 -22.109 1.00 40.24 40 LEU A C 10
ATOM 12116 O O . LEU A 1 40 ? -25.098 -21.310 -21.477 1.00 4.14 40 LEU A O 10
ATOM 12132 N N . HIS A 1 41 ? -25.390 -19.605 -22.916 1.00 51.12 41 HIS A N 10
ATOM 12133 C CA . HIS A 1 41 ? -26.812 -19.868 -23.109 1.00 1.32 41 HIS A CA 10
ATOM 12134 C C . HIS A 1 41 ? -27.577 -19.703 -21.799 1.00 52.43 41 HIS A C 10
ATOM 12135 O O . HIS A 1 41 ? -28.567 -20.394 -21.555 1.00 3.41 41 HIS A O 10
ATOM 12150 N N . CYS A 1 42 ? -27.112 -18.783 -20.960 1.00 33.42 42 CYS A N 10
ATOM 12151 C CA . CYS A 1 42 ? -27.751 -18.528 -19.675 1.00 13.24 42 CYS A CA 10
ATOM 12152 C C . CYS A 1 42 ? -28.143 -17.059 -19.544 1.00 42.44 42 CYS A C 10
ATOM 12153 O O . CYS A 1 42 ? -27.678 -16.211 -20.307 1.00 55.14 42 CYS A O 10
ATOM 12160 N N . CYS A 1 43 ? -29.000 -16.764 -18.572 1.00 62.45 43 CYS A N 10
ATOM 12161 C CA . CYS A 1 43 ? -29.455 -15.399 -18.341 1.00 1.10 43 CYS A CA 10
ATOM 12162 C C . CYS A 1 43 ? -29.154 -14.960 -16.911 1.00 23.33 43 CYS A C 10
ATOM 12163 O O . CYS A 1 43 ? -29.321 -15.730 -15.966 1.00 25.31 43 CYS A O 10
ATOM 12170 N N . GLY A 1 44 ? -28.709 -13.716 -16.760 1.00 61.32 44 GLY A N 10
ATOM 12171 C CA . GLY A 1 44 ? -28.392 -13.196 -15.443 1.00 23.20 44 GLY A CA 10
ATOM 12172 C C . GLY A 1 44 ? -27.312 -14.001 -14.746 1.00 75.04 44 GLY A C 10
ATOM 12173 O O . GLY A 1 44 ? -26.946 -15.085 -15.201 1.00 12.55 44 GLY A O 10
ATOM 12177 N N . ALA A 1 45 ? -26.801 -13.470 -13.641 1.00 3.40 45 ALA A N 10
ATOM 12178 C CA . ALA A 1 45 ? -25.757 -14.146 -12.880 1.00 53.15 45 ALA A CA 10
ATOM 12179 C C . ALA A 1 45 ? -26.288 -15.421 -12.234 1.00 11.34 45 ALA A C 10
ATOM 12180 O O . ALA A 1 45 ? -25.871 -16.525 -12.582 1.00 61.24 45 ALA A O 10
ATOM 12187 N N . ASP A 1 46 ? -27.209 -15.260 -11.290 1.00 73.30 46 ASP A N 10
ATOM 12188 C CA . ASP A 1 46 ? -27.798 -16.399 -10.594 1.00 64.04 46 ASP A CA 10
ATOM 12189 C C . ASP A 1 46 ? -29.173 -16.732 -11.164 1.00 12.04 46 ASP A C 10
ATOM 12190 O O . ASP A 1 46 ? -29.621 -17.877 -11.103 1.00 24.13 46 ASP A O 10
ATOM 12199 N N . SER A 1 47 ? -29.840 -15.723 -11.716 1.00 24.13 47 SER A N 10
ATOM 12200 C CA . SER A 1 47 ? -31.167 -15.908 -12.291 1.00 44.44 47 SER A CA 10
ATOM 12201 C C . SER A 1 47 ? -31.534 -14.736 -13.197 1.00 4.21 47 SER A C 10
ATOM 12202 O O . SER A 1 47 ? -30.938 -13.660 -13.135 1.00 51.00 47 SER A O 10
ATOM 12210 N N . PRO A 1 48 ? -32.539 -14.948 -14.059 1.00 43.24 48 PRO A N 10
ATOM 12211 C CA . PRO A 1 48 ? -33.009 -13.922 -14.994 1.00 52.44 48 PRO A CA 10
ATOM 12212 C C . PRO A 1 48 ? -33.728 -12.778 -14.287 1.00 3.04 48 PRO A C 10
ATOM 12213 O O . PRO A 1 48 ? -33.787 -11.658 -14.795 1.00 64.32 48 PRO A O 10
ATOM 12224 N N . LYS A 1 49 ? -34.273 -13.066 -13.110 1.00 30.33 49 LYS A N 10
ATOM 12225 C CA . LYS A 1 49 ? -34.987 -12.062 -12.330 1.00 23.01 49 LYS A CA 10
ATOM 12226 C C . LYS A 1 49 ? -34.046 -10.944 -11.892 1.00 51.21 49 LYS A C 10
ATOM 12227 O O . LYS A 1 49 ? -34.488 -9.847 -11.551 1.00 2.55 49 LYS A O 10
ATOM 12246 N N . ASP A 1 50 ? -32.749 -11.229 -11.906 1.00 2.11 50 ASP A N 10
ATOM 12247 C CA . ASP A 1 50 ? -31.746 -10.246 -11.513 1.00 23.13 50 ASP A CA 10
ATOM 12248 C C . ASP A 1 50 ? -31.897 -8.961 -12.321 1.00 73.53 50 ASP A C 10
ATOM 12249 O O . ASP A 1 50 ? -31.533 -7.879 -11.861 1.00 24.42 50 ASP A O 10
ATOM 12258 N N . TYR A 1 51 ? -32.436 -9.089 -13.529 1.00 13.24 51 TYR A N 10
ATOM 12259 C CA . TYR A 1 51 ? -32.633 -7.939 -14.403 1.00 42.31 51 TYR A CA 10
ATOM 12260 C C . TYR A 1 51 ? -34.021 -7.337 -14.208 1.00 1.55 51 TYR A C 10
ATOM 12261 O O . TYR A 1 51 ? -34.260 -6.178 -14.544 1.00 13.44 51 TYR A O 10
ATOM 12279 N N . GLY A 1 52 ? -34.933 -8.134 -13.660 1.00 72.11 52 GLY A N 10
ATOM 12280 C CA . GLY A 1 52 ? -36.286 -7.664 -13.428 1.00 13.40 52 GLY A CA 10
ATOM 12281 C C . GLY A 1 52 ? -37.293 -8.312 -14.358 1.00 1.15 52 GLY A C 10
ATOM 12282 O O . GLY A 1 52 ? -37.607 -9.493 -14.215 1.00 70.03 52 GLY A O 10
ATOM 12286 N N . GLU A 1 53 ? -37.801 -7.537 -15.311 1.00 1.34 53 GLU A N 10
ATOM 12287 C CA . GLU A 1 53 ? -38.780 -8.043 -16.265 1.00 71.11 53 GLU A CA 10
ATOM 12288 C C . GLU A 1 53 ? -38.367 -7.711 -17.696 1.00 61.52 53 GLU A C 10
ATOM 12289 O O . GLU A 1 53 ? -39.084 -8.019 -18.647 1.00 41.23 53 GLU A O 10
ATOM 12301 N N . ASN A 1 54 ? -37.205 -7.081 -17.839 1.00 75.45 54 ASN A N 10
ATOM 12302 C CA . ASN A 1 54 ? -36.696 -6.706 -19.154 1.00 35.52 54 ASN A CA 10
ATOM 12303 C C . ASN A 1 54 ? -35.202 -6.994 -19.261 1.00 20.14 54 ASN A C 10
ATOM 12304 O O . ASN A 1 54 ? -34.368 -6.089 -19.243 1.00 45.01 54 ASN A O 10
ATOM 12315 N N . PRO A 1 55 ? -34.854 -8.285 -19.375 1.00 14.53 55 PRO A N 10
ATOM 12316 C CA . PRO A 1 55 ? -33.460 -8.722 -19.488 1.00 42.30 55 PRO A CA 10
ATOM 12317 C C . PRO A 1 55 ? -32.838 -8.335 -20.825 1.00 43.53 55 PRO A C 10
ATOM 12318 O O . PRO A 1 55 ? -33.525 -7.931 -21.763 1.00 52.14 55 PRO A O 10
ATOM 12329 N N . PRO A 1 56 ? -31.505 -8.460 -20.917 1.00 55.34 56 PRO A N 10
ATOM 12330 C CA . PRO A 1 56 ? -30.762 -8.129 -22.137 1.00 3.35 56 PRO A CA 10
ATOM 12331 C C . PRO A 1 56 ? -31.031 -9.117 -23.266 1.00 50.22 56 PRO A C 10
ATOM 12332 O O . PRO A 1 56 ? -31.482 -10.238 -23.030 1.00 62.45 56 PRO A O 10
ATOM 12343 N N . THR A 1 57 ? -30.752 -8.694 -24.495 1.00 64.14 57 THR A N 10
ATOM 12344 C CA . THR A 1 57 ? -30.964 -9.542 -25.662 1.00 13.52 57 THR A CA 10
ATOM 12345 C C . THR A 1 57 ? -30.089 -10.788 -25.603 1.00 33.45 57 THR A C 10
ATOM 12346 O O . THR A 1 57 ? -30.348 -11.773 -26.294 1.00 70.31 57 THR A O 10
ATOM 12357 N N . SER A 1 58 ? -29.053 -10.740 -24.772 1.00 10.44 58 SER A N 10
ATOM 12358 C CA . SER A 1 58 ? -28.138 -11.865 -24.624 1.00 64.04 58 SER A CA 10
ATOM 12359 C C . SER A 1 58 ? -28.797 -13.004 -23.853 1.00 61.31 58 SER A C 10
ATOM 12360 O O . SER A 1 58 ? -28.319 -14.139 -23.869 1.00 61.13 58 SER A O 10
ATOM 12368 N N . CYS A 1 59 ? -29.898 -12.693 -23.178 1.00 32.54 59 CYS A N 10
ATOM 12369 C CA . CYS A 1 59 ? -30.625 -13.689 -22.399 1.00 2.11 59 CYS A CA 10
ATOM 12370 C C . CYS A 1 59 ? -31.498 -14.555 -23.302 1.00 53.33 59 CYS A C 10
ATOM 12371 O O . CYS A 1 59 ? -31.903 -15.654 -22.924 1.00 24.01 59 CYS A O 10
ATOM 12378 N N . SER A 1 60 ? -31.785 -14.051 -24.498 1.00 52.53 60 SER A N 10
ATOM 12379 C CA . SER A 1 60 ? -32.613 -14.775 -25.455 1.00 34.52 60 SER A CA 10
ATOM 12380 C C . SER A 1 60 ? -31.890 -14.935 -26.789 1.00 10.34 60 SER A C 10
ATOM 12381 O O . SER A 1 60 ? -31.010 -14.144 -27.130 1.00 13.21 60 SER A O 10
ATOM 12389 N N . LYS A 1 61 ? -32.267 -15.964 -27.540 1.00 13.32 61 LYS A N 10
ATOM 12390 C CA . LYS A 1 61 ? -31.657 -16.229 -28.837 1.00 53.44 61 LYS A CA 10
ATOM 12391 C C . LYS A 1 61 ? -32.594 -17.044 -29.723 1.00 32.23 61 LYS A C 10
ATOM 12392 O O . LYS A 1 61 ? -33.169 -18.040 -29.283 1.00 25.42 61 LYS A O 10
ATOM 12411 N N . ASP A 1 62 ? -32.743 -16.616 -30.971 1.00 64.14 62 ASP A N 10
ATOM 12412 C CA . ASP A 1 62 ? -33.608 -17.309 -31.919 1.00 41.53 62 ASP A CA 10
ATOM 12413 C C . ASP A 1 62 ? -35.050 -17.330 -31.423 1.00 32.10 62 ASP A C 10
ATOM 12414 O O . ASP A 1 62 ? -35.821 -18.226 -31.763 1.00 72.34 62 ASP A O 10
ATOM 12423 N N . GLY A 1 63 ? -35.408 -16.337 -30.615 1.00 3.34 63 GLY A N 10
ATOM 12424 C CA . GLY A 1 63 ? -36.756 -16.261 -30.083 1.00 71.34 63 GLY A CA 10
ATOM 12425 C C . GLY A 1 63 ? -36.975 -17.208 -28.920 1.00 4.23 63 GLY A C 10
ATOM 12426 O O . GLY A 1 63 ? -38.100 -17.633 -28.659 1.00 21.41 63 GLY A O 10
ATOM 12430 N N . VAL A 1 64 ? -35.895 -17.540 -28.218 1.00 73.15 64 VAL A N 10
ATOM 12431 C CA . VAL A 1 64 ? -35.974 -18.443 -27.076 1.00 63.15 64 VAL A CA 10
ATOM 12432 C C . VAL A 1 64 ? -35.444 -17.777 -25.812 1.00 24.02 64 VAL A C 10
ATOM 12433 O O . VAL A 1 64 ? -34.632 -16.854 -25.879 1.00 15.03 64 VAL A O 10
ATOM 12446 N N . GLN A 1 65 ? -35.907 -18.252 -24.660 1.00 73.24 65 GLN A N 10
ATOM 12447 C CA . GLN A 1 65 ? -35.479 -17.702 -23.380 1.00 13.13 65 GLN A CA 10
ATOM 12448 C C . GLN A 1 65 ? -34.681 -18.730 -22.585 1.00 33.12 65 GLN A C 10
ATOM 12449 O O . GLN A 1 65 ? -35.123 -19.864 -22.396 1.00 53.34 65 GLN A O 10
ATOM 12463 N N . PHE A 1 66 ? -33.503 -18.327 -22.121 1.00 20.22 66 PHE A N 10
ATOM 12464 C CA . PHE A 1 66 ? -32.642 -19.214 -21.347 1.00 71.21 66 PHE A CA 10
ATOM 12465 C C . PHE A 1 66 ? -33.063 -19.238 -19.881 1.00 11.34 66 PHE A C 10
ATOM 12466 O O . PHE A 1 66 ? -32.777 -18.308 -19.125 1.00 32.10 66 PHE A O 10
ATOM 12483 N N . THR A 1 67 ? -33.745 -20.308 -19.484 1.00 15.50 67 THR A N 10
ATOM 12484 C CA . THR A 1 67 ? -34.208 -20.453 -18.110 1.00 10.24 67 THR A CA 10
ATOM 12485 C C . THR A 1 67 ? -33.174 -21.176 -17.255 1.00 5.12 67 THR A C 10
ATOM 12486 O O . THR A 1 67 ? -33.509 -22.084 -16.495 1.00 42.02 67 THR A O 10
ATOM 12497 N N . GLU A 1 68 ? -31.915 -20.766 -17.384 1.00 33.51 68 GLU A N 10
ATOM 12498 C CA . GLU A 1 68 ? -30.832 -21.377 -16.622 1.00 51.11 68 GLU A CA 10
ATOM 12499 C C . GLU A 1 68 ? -29.885 -20.313 -16.075 1.00 1.00 68 GLU A C 10
ATOM 12500 O O . GLU A 1 68 ? -29.622 -19.305 -16.729 1.00 51.30 68 GLU A O 10
ATOM 12512 N N . GLY A 1 69 ? -29.375 -20.546 -14.869 1.00 73.11 69 GLY A N 10
ATOM 12513 C CA . GLY A 1 69 ? -28.464 -19.600 -14.253 1.00 42.53 69 GLY A CA 10
ATOM 12514 C C . GLY A 1 69 ? -27.092 -19.612 -14.898 1.00 60.30 69 GLY A C 10
ATOM 12515 O O . GLY A 1 69 ? -26.788 -20.485 -15.712 1.00 32.13 69 GLY A O 10
ATOM 12519 N N . CYS A 1 70 ? -26.261 -18.641 -14.536 1.00 3.11 70 CYS A N 10
ATOM 12520 C CA . CYS A 1 70 ? -24.914 -18.541 -15.086 1.00 32.54 70 CYS A CA 10
ATOM 12521 C C . CYS A 1 70 ? -23.882 -19.073 -14.096 1.00 2.05 70 CYS A C 10
ATOM 12522 O O . CYS A 1 70 ? -22.940 -19.768 -14.478 1.00 51.14 70 CYS A O 10
ATOM 12529 N N . ILE A 1 71 ? -24.066 -18.741 -12.822 1.00 72.41 71 ILE A N 10
ATOM 12530 C CA . ILE A 1 71 ? -23.152 -19.186 -11.777 1.00 72.34 71 ILE A CA 10
ATOM 12531 C C . ILE A 1 71 ? -22.988 -20.702 -11.799 1.00 72.24 71 ILE A C 10
ATOM 12532 O O . ILE A 1 71 ? -21.916 -21.226 -11.498 1.00 63.40 71 ILE A O 10
ATOM 12548 N N . LYS A 1 72 ? -24.058 -21.402 -12.160 1.00 73.41 72 LYS A N 10
ATOM 12549 C CA . LYS A 1 72 ? -24.034 -22.859 -12.225 1.00 41.24 72 LYS A CA 10
ATOM 12550 C C . LYS A 1 72 ? -23.469 -23.334 -13.560 1.00 74.23 72 LYS A C 10
ATOM 12551 O O . LYS A 1 72 ? -22.770 -24.345 -13.626 1.00 22.23 72 LYS A O 10
ATOM 12570 N N . LYS A 1 73 ? -23.776 -22.598 -14.623 1.00 74.21 73 LYS A N 10
ATOM 12571 C CA . LYS A 1 73 ? -23.298 -22.942 -15.957 1.00 22.23 73 LYS A CA 10
ATOM 12572 C C . LYS A 1 73 ? -21.780 -22.813 -16.040 1.00 72.22 73 LYS A C 10
ATOM 12573 O O . LYS A 1 73 ? -21.091 -23.741 -16.465 1.00 2.41 73 LYS A O 10
ATOM 12592 N N . VAL A 1 74 ? -21.266 -21.658 -15.631 1.00 45.00 74 VAL A N 10
ATOM 12593 C CA . VAL A 1 74 ? -19.829 -21.409 -15.657 1.00 52.12 74 VAL A CA 10
ATOM 12594 C C . VAL A 1 74 ? -19.074 -22.465 -14.858 1.00 43.03 74 VAL A C 10
ATOM 12595 O O . VAL A 1 74 ? -18.006 -22.922 -15.267 1.00 52.42 74 VAL A O 10
ATOM 12608 N N . SER A 1 75 ? -19.635 -22.849 -13.717 1.00 33.44 75 SER A N 10
ATOM 12609 C CA . SER A 1 75 ? -19.013 -23.850 -12.858 1.00 31.14 75 SER A CA 10
ATOM 12610 C C . SER A 1 75 ? -19.055 -25.228 -13.511 1.00 24.33 75 SER A C 10
ATOM 12611 O O . SER A 1 75 ? -18.092 -25.992 -13.437 1.00 4.33 75 SER A O 10
ATOM 12619 N N . ASP A 1 76 ? -20.177 -25.539 -14.150 1.00 22.20 76 ASP A N 10
ATOM 12620 C CA . ASP A 1 76 ? -20.345 -26.825 -14.818 1.00 12.32 76 ASP A CA 10
ATOM 12621 C C . ASP A 1 76 ? -19.224 -27.065 -15.824 1.00 72.31 76 ASP A C 10
ATOM 12622 O O . ASP A 1 76 ? -18.588 -28.120 -15.821 1.00 31.14 76 ASP A O 10
ATOM 12631 N N . LEU A 1 77 ? -18.988 -26.082 -16.685 1.00 50.41 77 LEU A N 10
ATOM 12632 C CA . LEU A 1 77 ? -17.944 -26.186 -17.699 1.00 31.33 77 LEU A CA 10
ATOM 12633 C C . LEU A 1 77 ? -16.566 -25.950 -17.088 1.00 55.10 77 LEU A C 10
ATOM 12634 O O . LEU A 1 77 ? -15.559 -26.445 -17.593 1.00 72.22 77 LEU A O 10
ATOM 12650 N N . SER A 1 78 ? -16.531 -25.191 -15.997 1.00 63.41 78 SER A N 10
ATOM 12651 C CA . SER A 1 78 ? -15.277 -24.888 -15.318 1.00 5.12 78 SER A CA 10
ATOM 12652 C C . SER A 1 78 ? -14.600 -26.165 -14.831 1.00 24.53 78 SER A C 10
ATOM 12653 O O . SER A 1 78 ? -13.424 -26.404 -15.107 1.00 42.21 78 SER A O 10
ATOM 12661 N N . LYS A 1 79 ? -15.351 -26.985 -14.103 1.00 60.12 79 LYS A N 10
ATOM 12662 C CA . LYS A 1 79 ? -14.827 -28.240 -13.577 1.00 43.20 79 LYS A CA 10
ATOM 12663 C C . LYS A 1 79 ? -14.475 -29.200 -14.709 1.00 0.20 79 LYS A C 10
ATOM 12664 O O . LYS A 1 79 ? -13.600 -30.053 -14.563 1.00 11.24 79 LYS A O 10
ATOM 12683 N N . ALA A 1 80 ? -15.161 -29.054 -15.838 1.00 14.44 80 ALA A N 10
ATOM 12684 C CA . ALA A 1 80 ? -14.919 -29.905 -16.995 1.00 64.42 80 ALA A CA 10
ATOM 12685 C C . ALA A 1 80 ? -13.663 -29.470 -17.743 1.00 70.22 80 ALA A C 10
ATOM 12686 O O . ALA A 1 80 ? -13.350 -28.281 -17.813 1.00 35.11 80 ALA A O 10
ATOM 12693 N N . HIS A 1 81 ? -12.946 -30.441 -18.301 1.00 41.51 81 HIS A N 10
ATOM 12694 C CA . HIS A 1 81 ? -11.723 -30.157 -19.044 1.00 53.14 81 HIS A CA 10
ATOM 12695 C C . HIS A 1 81 ? -11.674 -30.965 -20.337 1.00 62.34 81 HIS A C 10
ATOM 12696 O O . HIS A 1 81 ? -12.198 -32.077 -20.406 1.00 34.32 81 HIS A O 10
ATOM 12711 N N . GLY A 1 1 ? -12.213 2.998 -9.741 1.00 33.05 1 GLY A N 11
ATOM 12712 C CA . GLY A 1 1 ? -10.773 3.145 -9.842 1.00 51.21 1 GLY A CA 11
ATOM 12713 C C . GLY A 1 1 ? -10.155 2.148 -10.802 1.00 43.41 1 GLY A C 11
ATOM 12714 O O . GLY A 1 1 ? -10.715 1.866 -11.861 1.00 52.31 1 GLY A O 11
ATOM 12718 N N . SER A 1 2 ? -8.995 1.615 -10.433 1.00 22.34 2 SER A N 11
ATOM 12719 C CA . SER A 1 2 ? -8.297 0.648 -11.272 1.00 24.34 2 SER A CA 11
ATOM 12720 C C . SER A 1 2 ? -7.921 -0.595 -10.470 1.00 64.14 2 SER A C 11
ATOM 12721 O O . SER A 1 2 ? -7.143 -0.522 -9.520 1.00 60.30 2 SER A O 11
ATOM 12729 N N . ASN A 1 3 ? -8.480 -1.736 -10.862 1.00 45.53 3 ASN A N 11
ATOM 12730 C CA . ASN A 1 3 ? -8.204 -2.995 -10.181 1.00 72.30 3 ASN A CA 11
ATOM 12731 C C . ASN A 1 3 ? -8.198 -4.158 -11.169 1.00 3.10 3 ASN A C 11
ATOM 12732 O O . ASN A 1 3 ? -9.187 -4.406 -11.857 1.00 14.41 3 ASN A O 11
ATOM 12743 N N . GLU A 1 4 ? -7.075 -4.867 -11.232 1.00 72.43 4 GLU A N 11
ATOM 12744 C CA . GLU A 1 4 ? -6.940 -6.004 -12.136 1.00 54.42 4 GLU A CA 11
ATOM 12745 C C . GLU A 1 4 ? -8.064 -7.012 -11.914 1.00 11.10 4 GLU A C 11
ATOM 12746 O O . GLU A 1 4 ? -8.683 -7.045 -10.850 1.00 23.30 4 GLU A O 11
ATOM 12758 N N . LYS A 1 5 ? -8.323 -7.833 -12.926 1.00 52.42 5 LYS A N 11
ATOM 12759 C CA . LYS A 1 5 ? -9.371 -8.843 -12.844 1.00 32.03 5 LYS A CA 11
ATOM 12760 C C . LYS A 1 5 ? -8.779 -10.247 -12.903 1.00 22.43 5 LYS A C 11
ATOM 12761 O O . LYS A 1 5 ? -8.505 -10.787 -13.975 1.00 33.21 5 LYS A O 11
ATOM 12780 N N . PRO A 1 6 ? -8.576 -10.855 -11.724 1.00 75.33 6 PRO A N 11
ATOM 12781 C CA . PRO A 1 6 ? -8.017 -12.206 -11.616 1.00 5.30 6 PRO A CA 11
ATOM 12782 C C . PRO A 1 6 ? -8.983 -13.275 -12.113 1.00 22.50 6 PRO A C 11
ATOM 12783 O O . PRO A 1 6 ? -10.156 -12.999 -12.363 1.00 34.44 6 PRO A O 11
ATOM 12794 N N . LYS A 1 7 ? -8.483 -14.498 -12.255 1.00 24.35 7 LYS A N 11
ATOM 12795 C CA . LYS A 1 7 ? -9.301 -15.611 -12.720 1.00 74.31 7 LYS A CA 11
ATOM 12796 C C . LYS A 1 7 ? -9.590 -16.587 -11.584 1.00 25.31 7 LYS A C 11
ATOM 12797 O O . LYS A 1 7 ? -8.672 -17.165 -11.000 1.00 50.53 7 LYS A O 11
ATOM 12816 N N . VAL A 1 8 ? -10.870 -16.769 -11.276 1.00 2.53 8 VAL A N 11
ATOM 12817 C CA . VAL A 1 8 ? -11.279 -17.677 -10.211 1.00 42.01 8 VAL A CA 11
ATOM 12818 C C . VAL A 1 8 ? -12.459 -18.538 -10.646 1.00 54.45 8 VAL A C 11
ATOM 12819 O O . VAL A 1 8 ? -13.262 -18.132 -11.488 1.00 4.44 8 VAL A O 11
ATOM 12832 N N . LYS A 1 9 ? -12.561 -19.729 -10.068 1.00 23.41 9 LYS A N 11
ATOM 12833 C CA . LYS A 1 9 ? -13.644 -20.649 -10.394 1.00 14.15 9 LYS A CA 11
ATOM 12834 C C . LYS A 1 9 ? -14.626 -20.766 -9.232 1.00 20.31 9 LYS A C 11
ATOM 12835 O O . LYS A 1 9 ? -15.794 -21.105 -9.424 1.00 61.30 9 LYS A O 11
ATOM 12854 N N . LYS A 1 10 ? -14.145 -20.483 -8.026 1.00 53.41 10 LYS A N 11
ATOM 12855 C CA . LYS A 1 10 ? -14.980 -20.553 -6.833 1.00 33.31 10 LYS A CA 11
ATOM 12856 C C . LYS A 1 10 ? -15.591 -19.192 -6.515 1.00 32.30 10 LYS A C 11
ATOM 12857 O O . LYS A 1 10 ? -16.808 -19.015 -6.585 1.00 42.05 10 LYS A O 11
ATOM 12876 N N . HIS A 1 11 ? -14.739 -18.233 -6.166 1.00 75.21 11 HIS A N 11
ATOM 12877 C CA . HIS A 1 11 ? -15.196 -16.887 -5.839 1.00 51.15 11 HIS A CA 11
ATOM 12878 C C . HIS A 1 11 ? -16.072 -16.324 -6.955 1.00 65.53 11 HIS A C 11
ATOM 12879 O O . HIS A 1 11 ? -16.932 -15.477 -6.715 1.00 4.23 11 HIS A O 11
ATOM 12894 N N . ILE A 1 12 ? -15.846 -16.801 -8.175 1.00 22.01 12 ILE A N 11
ATOM 12895 C CA . ILE A 1 12 ? -16.614 -16.346 -9.327 1.00 13.33 12 ILE A CA 11
ATOM 12896 C C . ILE A 1 12 ? -18.113 -16.427 -9.055 1.00 64.30 12 ILE A C 11
ATOM 12897 O O . ILE A 1 12 ? -18.895 -15.637 -9.584 1.00 33.11 12 ILE A O 11
ATOM 12913 N N . THR A 1 13 ? -18.507 -17.388 -8.225 1.00 4.13 13 THR A N 11
ATOM 12914 C CA . THR A 1 13 ? -19.911 -17.573 -7.881 1.00 62.14 13 THR A CA 11
ATOM 12915 C C . THR A 1 13 ? -20.528 -16.276 -7.371 1.00 42.34 13 THR A C 11
ATOM 12916 O O . THR A 1 13 ? -21.509 -15.783 -7.928 1.00 33.44 13 THR A O 11
ATOM 12927 N N . SER A 1 14 ? -19.946 -15.726 -6.310 1.00 63.04 14 SER A N 11
ATOM 12928 C CA . SER A 1 14 ? -20.441 -14.486 -5.723 1.00 61.44 14 SER A CA 11
ATOM 12929 C C . SER A 1 14 ? -20.148 -13.299 -6.635 1.00 4.41 14 SER A C 11
ATOM 12930 O O . SER A 1 14 ? -20.955 -12.378 -6.752 1.00 12.44 14 SER A O 11
ATOM 12938 N N . ALA A 1 15 ? -18.985 -13.328 -7.279 1.00 14.12 15 ALA A N 11
ATOM 12939 C CA . ALA A 1 15 ? -18.585 -12.256 -8.181 1.00 40.35 15 ALA A CA 11
ATOM 12940 C C . ALA A 1 15 ? -19.667 -11.979 -9.220 1.00 31.42 15 ALA A C 11
ATOM 12941 O O . ALA A 1 15 ? -20.015 -10.826 -9.477 1.00 71.22 15 ALA A O 11
ATOM 12948 N N . LEU A 1 16 ? -20.196 -13.044 -9.814 1.00 45.51 16 LEU A N 11
ATOM 12949 C CA . LEU A 1 16 ? -21.239 -12.916 -10.826 1.00 4.41 16 LEU A CA 11
ATOM 12950 C C . LEU A 1 16 ? -22.428 -12.129 -10.285 1.00 74.20 16 LEU A C 11
ATOM 12951 O O . LEU A 1 16 ? -22.993 -11.282 -10.977 1.00 3.51 16 LEU A O 11
ATOM 12967 N N . LYS A 1 17 ? -22.804 -12.414 -9.043 1.00 20.42 17 LYS A N 11
ATOM 12968 C CA . LYS A 1 17 ? -23.924 -11.732 -8.406 1.00 73.20 17 LYS A CA 11
ATOM 12969 C C . LYS A 1 17 ? -23.729 -10.220 -8.437 1.00 1.24 17 LYS A C 11
ATOM 12970 O O . LYS A 1 17 ? -24.692 -9.461 -8.551 1.00 44.03 17 LYS A O 11
ATOM 12989 N N . LYS A 1 18 ? -22.477 -9.787 -8.335 1.00 24.45 18 LYS A N 11
ATOM 12990 C CA . LYS A 1 18 ? -22.154 -8.366 -8.353 1.00 44.32 18 LYS A CA 11
ATOM 12991 C C . LYS A 1 18 ? -22.224 -7.810 -9.772 1.00 71.30 18 LYS A C 11
ATOM 12992 O O . LYS A 1 18 ? -22.620 -6.663 -9.982 1.00 2.25 18 LYS A O 11
ATOM 13011 N N . LEU A 1 19 ? -21.840 -8.631 -10.743 1.00 43.14 19 LEU A N 11
ATOM 13012 C CA . LEU A 1 19 ? -21.861 -8.222 -12.144 1.00 20.04 19 LEU A CA 11
ATOM 13013 C C . LEU A 1 19 ? -23.279 -7.879 -12.589 1.00 42.51 19 LEU A C 11
ATOM 13014 O O . LEU A 1 19 ? -23.529 -6.796 -13.118 1.00 54.42 19 LEU A O 11
ATOM 13030 N N . VAL A 1 20 ? -24.204 -8.807 -12.370 1.00 20.44 20 VAL A N 11
ATOM 13031 C CA . VAL A 1 20 ? -25.598 -8.602 -12.745 1.00 63.02 20 VAL A CA 11
ATOM 13032 C C . VAL A 1 20 ? -26.195 -7.408 -12.009 1.00 31.21 20 VAL A C 11
ATOM 13033 O O . VAL A 1 20 ? -27.114 -6.756 -12.505 1.00 42.03 20 VAL A O 11
ATOM 13046 N N . ASP A 1 21 ? -25.667 -7.127 -10.823 1.00 33.43 21 ASP A N 11
ATOM 13047 C CA . ASP A 1 21 ? -26.147 -6.010 -10.017 1.00 71.34 21 ASP A CA 11
ATOM 13048 C C . ASP A 1 21 ? -25.574 -4.690 -10.523 1.00 60.12 21 ASP A C 11
ATOM 13049 O O . ASP A 1 21 ? -26.246 -3.659 -10.499 1.00 12.10 21 ASP A O 11
ATOM 13058 N N . LYS A 1 22 ? -24.327 -4.729 -10.980 1.00 50.14 22 LYS A N 11
ATOM 13059 C CA . LYS A 1 22 ? -23.662 -3.537 -11.493 1.00 0.35 22 LYS A CA 11
ATOM 13060 C C . LYS A 1 22 ? -23.727 -3.489 -13.016 1.00 32.13 22 LYS A C 11
ATOM 13061 O O . LYS A 1 22 ? -22.892 -2.857 -13.663 1.00 61.30 22 LYS A O 11
ATOM 13080 N N . TYR A 1 23 ? -24.725 -4.159 -13.582 1.00 23.44 23 TYR A N 11
ATOM 13081 C CA . TYR A 1 23 ? -24.898 -4.194 -15.029 1.00 31.11 23 TYR A CA 11
ATOM 13082 C C . TYR A 1 23 ? -25.211 -2.804 -15.574 1.00 0.34 23 TYR A C 11
ATOM 13083 O O . TYR A 1 23 ? -24.658 -2.384 -16.590 1.00 70.34 23 TYR A O 11
ATOM 13101 N N . ARG A 1 24 ? -26.101 -2.094 -14.889 1.00 13.35 24 ARG A N 11
ATOM 13102 C CA . ARG A 1 24 ? -26.489 -0.751 -15.303 1.00 13.34 24 ARG A CA 11
ATOM 13103 C C . ARG A 1 24 ? -25.604 0.300 -14.638 1.00 73.14 24 ARG A C 11
ATOM 13104 O O . ARG A 1 24 ? -25.912 1.491 -14.663 1.00 74.33 24 ARG A O 11
ATOM 13125 N N . ASN A 1 25 ? -24.504 -0.150 -14.045 1.00 22.53 25 ASN A N 11
ATOM 13126 C CA . ASN A 1 25 ? -23.574 0.751 -13.373 1.00 35.43 25 ASN A CA 11
ATOM 13127 C C . ASN A 1 25 ? -22.326 0.975 -14.220 1.00 41.31 25 ASN A C 11
ATOM 13128 O O . ASN A 1 25 ? -21.797 2.085 -14.282 1.00 4.21 25 ASN A O 11
ATOM 13139 N N . ASP A 1 26 ? -21.861 -0.085 -14.872 1.00 31.04 26 ASP A N 11
ATOM 13140 C CA . ASP A 1 26 ? -20.676 -0.004 -15.717 1.00 42.11 26 ASP A CA 11
ATOM 13141 C C . ASP A 1 26 ? -21.012 -0.366 -17.160 1.00 50.34 26 ASP A C 11
ATOM 13142 O O . ASP A 1 26 ? -21.655 -1.382 -17.421 1.00 54.43 26 ASP A O 11
ATOM 13151 N N . GLU A 1 27 ? -20.573 0.474 -18.093 1.00 70.53 27 GLU A N 11
ATOM 13152 C CA . GLU A 1 27 ? -20.830 0.242 -19.510 1.00 2.11 27 GLU A CA 11
ATOM 13153 C C . GLU A 1 27 ? -20.124 -1.022 -19.991 1.00 60.43 27 GLU A C 11
ATOM 13154 O O . GLU A 1 27 ? -20.678 -1.797 -20.773 1.00 4.33 27 GLU A O 11
ATOM 13166 N N . HIS A 1 28 ? -18.898 -1.225 -19.520 1.00 2.34 28 HIS A N 11
ATOM 13167 C CA . HIS A 1 28 ? -18.115 -2.395 -19.901 1.00 52.13 28 HIS A CA 11
ATOM 13168 C C . HIS A 1 28 ? -18.791 -3.678 -19.429 1.00 33.33 28 HIS A C 11
ATOM 13169 O O . HIS A 1 28 ? -18.825 -4.676 -20.149 1.00 60.01 28 HIS A O 11
ATOM 13184 N N . VAL A 1 29 ? -19.328 -3.646 -18.213 1.00 53.31 29 VAL A N 11
ATOM 13185 C CA . VAL A 1 29 ? -20.004 -4.806 -17.644 1.00 43.13 29 VAL A CA 11
ATOM 13186 C C . VAL A 1 29 ? -21.167 -5.251 -18.524 1.00 3.30 29 VAL A C 11
ATOM 13187 O O . VAL A 1 29 ? -21.471 -6.440 -18.614 1.00 21.33 29 VAL A O 11
ATOM 13200 N N . ARG A 1 30 ? -21.813 -4.287 -19.172 1.00 74.41 30 ARG A N 11
ATOM 13201 C CA . ARG A 1 30 ? -22.944 -4.580 -20.045 1.00 11.42 30 ARG A CA 11
ATOM 13202 C C . ARG A 1 30 ? -22.510 -5.440 -21.228 1.00 23.13 30 ARG A C 11
ATOM 13203 O O . ARG A 1 30 ? -23.076 -6.505 -21.476 1.00 4.00 30 ARG A O 11
ATOM 13224 N N . LYS A 1 31 ? -21.502 -4.971 -21.955 1.00 64.12 31 LYS A N 11
ATOM 13225 C CA . LYS A 1 31 ? -20.990 -5.696 -23.112 1.00 23.53 31 LYS A CA 11
ATOM 13226 C C . LYS A 1 31 ? -20.273 -6.972 -22.680 1.00 75.34 31 LYS A C 11
ATOM 13227 O O . LYS A 1 31 ? -20.300 -7.980 -23.387 1.00 33.33 31 LYS A O 11
ATOM 13246 N N . VAL A 1 32 ? -19.634 -6.922 -21.516 1.00 34.11 32 VAL A N 11
ATOM 13247 C CA . VAL A 1 32 ? -18.913 -8.075 -20.989 1.00 53.43 32 VAL A CA 11
ATOM 13248 C C . VAL A 1 32 ? -19.875 -9.188 -20.587 1.00 45.51 32 VAL A C 11
ATOM 13249 O O . VAL A 1 32 ? -19.764 -10.319 -21.060 1.00 10.01 32 VAL A O 11
ATOM 13262 N N . PHE A 1 33 ? -20.818 -8.859 -19.711 1.00 55.24 33 PHE A N 11
ATOM 13263 C CA . PHE A 1 33 ? -21.800 -9.831 -19.245 1.00 11.25 33 PHE A CA 11
ATOM 13264 C C . PHE A 1 33 ? -22.688 -10.301 -20.393 1.00 31.43 33 PHE A C 11
ATOM 13265 O O . PHE A 1 33 ? -23.166 -11.436 -20.397 1.00 64.25 33 PHE A O 11
ATOM 13282 N N . ASP A 1 34 ? -22.905 -9.421 -21.364 1.00 33.25 34 ASP A N 11
ATOM 13283 C CA . ASP A 1 34 ? -23.735 -9.745 -22.518 1.00 34.31 34 ASP A CA 11
ATOM 13284 C C . ASP A 1 34 ? -23.104 -10.861 -23.345 1.00 34.33 34 ASP A C 11
ATOM 13285 O O . ASP A 1 34 ? -23.771 -11.830 -23.708 1.00 0.23 34 ASP A O 11
ATOM 13294 N N . GLU A 1 35 ? -21.816 -10.717 -23.639 1.00 71.00 35 GLU A N 11
ATOM 13295 C CA . GLU A 1 35 ? -21.097 -11.713 -24.425 1.00 4.42 35 GLU A CA 11
ATOM 13296 C C . GLU A 1 35 ? -21.018 -13.042 -23.679 1.00 53.40 35 GLU A C 11
ATOM 13297 O O . GLU A 1 35 ? -21.134 -14.110 -24.280 1.00 35.21 35 GLU A O 11
ATOM 13309 N N . ILE A 1 36 ? -20.820 -12.966 -22.367 1.00 73.33 36 ILE A N 11
ATOM 13310 C CA . ILE A 1 36 ? -20.727 -14.162 -21.539 1.00 60.45 36 ILE A CA 11
ATOM 13311 C C . ILE A 1 36 ? -22.068 -14.885 -21.464 1.00 42.22 36 ILE A C 11
ATOM 13312 O O . ILE A 1 36 ? -22.162 -16.071 -21.777 1.00 33.45 36 ILE A O 11
ATOM 13328 N N . GLN A 1 37 ? -23.102 -14.160 -21.049 1.00 62.03 37 GLN A N 11
ATOM 13329 C CA . GLN A 1 37 ? -24.438 -14.732 -20.934 1.00 60.24 37 GLN A CA 11
ATOM 13330 C C . GLN A 1 37 ? -24.805 -15.516 -22.191 1.00 4.45 37 GLN A C 11
ATOM 13331 O O . GLN A 1 37 ? -25.479 -16.542 -22.117 1.00 72.34 37 GLN A O 11
ATOM 13345 N N . GLN A 1 38 ? -24.356 -15.024 -23.341 1.00 2.32 38 GLN A N 11
ATOM 13346 C CA . GLN A 1 38 ? -24.638 -15.678 -24.613 1.00 33.11 38 GLN A CA 11
ATOM 13347 C C . GLN A 1 38 ? -23.793 -16.937 -24.777 1.00 11.01 38 GLN A C 11
ATOM 13348 O O . GLN A 1 38 ? -24.322 -18.042 -24.894 1.00 75.42 38 GLN A O 11
ATOM 13362 N N . LYS A 1 39 ? -22.476 -16.762 -24.785 1.00 21.43 39 LYS A N 11
ATOM 13363 C CA . LYS A 1 39 ? -21.556 -17.884 -24.933 1.00 41.25 39 LYS A CA 11
ATOM 13364 C C . LYS A 1 39 ? -21.845 -18.965 -23.898 1.00 24.55 39 LYS A C 11
ATOM 13365 O O . LYS A 1 39 ? -21.583 -20.147 -24.129 1.00 2.31 39 LYS A O 11
ATOM 13384 N N . LEU A 1 40 ? -22.386 -18.555 -22.756 1.00 72.40 40 LEU A N 11
ATOM 13385 C CA . LEU A 1 40 ? -22.712 -19.490 -21.685 1.00 33.24 40 LEU A CA 11
ATOM 13386 C C . LEU A 1 40 ? -24.168 -19.936 -21.775 1.00 71.44 40 LEU A C 11
ATOM 13387 O O . LEU A 1 40 ? -24.556 -20.949 -21.191 1.00 2.41 40 LEU A O 11
ATOM 13403 N N . HIS A 1 41 ? -24.970 -19.176 -22.514 1.00 1.41 41 HIS A N 11
ATOM 13404 C CA . HIS A 1 41 ? -26.383 -19.494 -22.684 1.00 70.30 41 HIS A CA 11
ATOM 13405 C C . HIS A 1 41 ? -27.118 -19.433 -21.349 1.00 14.43 41 HIS A C 11
ATOM 13406 O O . HIS A 1 41 ? -27.811 -20.376 -20.965 1.00 52.43 41 HIS A O 11
ATOM 13421 N N . CYS A 1 42 ? -26.963 -18.317 -20.644 1.00 4.21 42 CYS A N 11
ATOM 13422 C CA . CYS A 1 42 ? -27.610 -18.132 -19.351 1.00 11.30 42 CYS A CA 11
ATOM 13423 C C . CYS A 1 42 ? -28.116 -16.700 -19.196 1.00 20.40 42 CYS A C 11
ATOM 13424 O O . CYS A 1 42 ? -27.839 -15.838 -20.031 1.00 31.44 42 CYS A O 11
ATOM 13431 N N . CYS A 1 43 ? -28.859 -16.454 -18.122 1.00 61.50 43 CYS A N 11
ATOM 13432 C CA . CYS A 1 43 ? -29.404 -15.129 -17.856 1.00 53.11 43 CYS A CA 11
ATOM 13433 C C . CYS A 1 43 ? -28.971 -14.628 -16.481 1.00 64.14 43 CYS A C 11
ATOM 13434 O O . CYS A 1 43 ? -28.944 -15.386 -15.513 1.00 21.12 43 CYS A O 11
ATOM 13441 N N . GLY A 1 44 ? -28.632 -13.345 -16.405 1.00 4.41 44 GLY A N 11
ATOM 13442 C CA . GLY A 1 44 ? -28.204 -12.764 -15.146 1.00 20.05 44 GLY A CA 11
ATOM 13443 C C . GLY A 1 44 ? -27.111 -13.573 -14.476 1.00 1.13 44 GLY A C 11
ATOM 13444 O O . GLY A 1 44 ? -26.546 -14.484 -15.079 1.00 62.52 44 GLY A O 11
ATOM 13448 N N . ALA A 1 45 ? -26.811 -13.238 -13.225 1.00 71.11 45 ALA A N 11
ATOM 13449 C CA . ALA A 1 45 ? -25.779 -13.940 -12.473 1.00 23.21 45 ALA A CA 11
ATOM 13450 C C . ALA A 1 45 ? -26.250 -15.331 -12.060 1.00 41.42 45 ALA A C 11
ATOM 13451 O O . ALA A 1 45 ? -25.731 -16.340 -12.539 1.00 13.54 45 ALA A O 11
ATOM 13458 N N . ASP A 1 46 ? -27.234 -15.376 -11.170 1.00 34.24 46 ASP A N 11
ATOM 13459 C CA . ASP A 1 46 ? -27.776 -16.644 -10.693 1.00 2.54 46 ASP A CA 11
ATOM 13460 C C . ASP A 1 46 ? -29.153 -16.907 -11.293 1.00 52.54 46 ASP A C 11
ATOM 13461 O O . ASP A 1 46 ? -29.679 -18.016 -11.203 1.00 52.22 46 ASP A O 11
ATOM 13470 N N . SER A 1 47 ? -29.732 -15.879 -11.906 1.00 13.45 47 SER A N 11
ATOM 13471 C CA . SER A 1 47 ? -31.051 -15.997 -12.517 1.00 22.10 47 SER A CA 11
ATOM 13472 C C . SER A 1 47 ? -31.418 -14.721 -13.268 1.00 61.14 47 SER A C 11
ATOM 13473 O O . SER A 1 47 ? -30.847 -13.653 -13.046 1.00 34.05 47 SER A O 11
ATOM 13481 N N . PRO A 1 48 ? -32.394 -14.833 -14.181 1.00 71.14 48 PRO A N 11
ATOM 13482 C CA . PRO A 1 48 ? -32.861 -13.699 -14.985 1.00 24.13 48 PRO A CA 11
ATOM 13483 C C . PRO A 1 48 ? -33.623 -12.674 -14.152 1.00 44.44 48 PRO A C 11
ATOM 13484 O O . PRO A 1 48 ? -33.751 -11.513 -14.543 1.00 61.10 48 PRO A O 11
ATOM 13495 N N . LYS A 1 49 ? -34.127 -13.109 -13.003 1.00 3.45 49 LYS A N 11
ATOM 13496 C CA . LYS A 1 49 ? -34.875 -12.228 -12.113 1.00 30.41 49 LYS A CA 11
ATOM 13497 C C . LYS A 1 49 ? -33.976 -11.132 -11.550 1.00 33.11 49 LYS A C 11
ATOM 13498 O O . LYS A 1 49 ? -34.459 -10.141 -11.002 1.00 52.23 49 LYS A O 11
ATOM 13517 N N . ASP A 1 50 ? -32.668 -11.316 -11.689 1.00 71.24 50 ASP A N 11
ATOM 13518 C CA . ASP A 1 50 ? -31.702 -10.341 -11.197 1.00 20.22 50 ASP A CA 11
ATOM 13519 C C . ASP A 1 50 ? -31.865 -9.005 -11.914 1.00 1.41 50 ASP A C 11
ATOM 13520 O O . ASP A 1 50 ? -31.535 -7.952 -11.368 1.00 43.51 50 ASP A O 11
ATOM 13529 N N . TYR A 1 51 ? -32.375 -9.055 -13.139 1.00 63.14 51 TYR A N 11
ATOM 13530 C CA . TYR A 1 51 ? -32.578 -7.849 -13.933 1.00 11.22 51 TYR A CA 11
ATOM 13531 C C . TYR A 1 51 ? -33.960 -7.255 -13.677 1.00 2.35 51 TYR A C 11
ATOM 13532 O O . TYR A 1 51 ? -34.190 -6.068 -13.905 1.00 1.14 51 TYR A O 11
ATOM 13550 N N . GLY A 1 52 ? -34.877 -8.091 -13.199 1.00 52.44 52 GLY A N 11
ATOM 13551 C CA . GLY A 1 52 ? -36.225 -7.631 -12.919 1.00 21.32 52 GLY A CA 11
ATOM 13552 C C . GLY A 1 52 ? -37.261 -8.302 -13.799 1.00 20.13 52 GLY A C 11
ATOM 13553 O O . GLY A 1 52 ? -37.732 -9.396 -13.489 1.00 52.13 52 GLY A O 11
ATOM 13557 N N . GLU A 1 53 ? -37.617 -7.644 -14.898 1.00 33.34 53 GLU A N 11
ATOM 13558 C CA . GLU A 1 53 ? -38.607 -8.184 -15.823 1.00 44.21 53 GLU A CA 11
ATOM 13559 C C . GLU A 1 53 ? -38.267 -7.808 -17.263 1.00 22.24 53 GLU A C 11
ATOM 13560 O O . GLU A 1 53 ? -39.127 -7.835 -18.142 1.00 10.45 53 GLU A O 11
ATOM 13572 N N . ASN A 1 54 ? -37.006 -7.458 -17.495 1.00 2.14 54 ASN A N 11
ATOM 13573 C CA . ASN A 1 54 ? -36.552 -7.075 -18.827 1.00 25.44 54 ASN A CA 11
ATOM 13574 C C . ASN A 1 54 ? -35.041 -7.244 -18.955 1.00 44.42 54 ASN A C 11
ATOM 13575 O O . ASN A 1 54 ? -34.281 -6.275 -18.952 1.00 43.13 54 ASN A O 11
ATOM 13586 N N . PRO A 1 55 ? -34.593 -8.503 -19.071 1.00 53.35 55 PRO A N 11
ATOM 13587 C CA . PRO A 1 55 ? -33.170 -8.828 -19.205 1.00 31.14 55 PRO A CA 11
ATOM 13588 C C . PRO A 1 55 ? -32.601 -8.397 -20.552 1.00 24.31 55 PRO A C 11
ATOM 13589 O O . PRO A 1 55 ? -33.332 -8.055 -21.481 1.00 61.45 55 PRO A O 11
ATOM 13600 N N . PRO A 1 56 ? -31.264 -8.414 -20.663 1.00 0.32 56 PRO A N 11
ATOM 13601 C CA . PRO A 1 56 ? -30.567 -8.028 -21.894 1.00 20.45 56 PRO A CA 11
ATOM 13602 C C . PRO A 1 56 ? -30.770 -9.040 -23.016 1.00 34.30 56 PRO A C 11
ATOM 13603 O O . PRO A 1 56 ? -31.131 -10.192 -22.771 1.00 12.04 56 PRO A O 11
ATOM 13614 N N . THR A 1 57 ? -30.536 -8.604 -24.250 1.00 15.12 57 THR A N 11
ATOM 13615 C CA . THR A 1 57 ? -30.695 -9.471 -25.410 1.00 63.22 57 THR A CA 11
ATOM 13616 C C . THR A 1 57 ? -29.816 -10.711 -25.294 1.00 24.11 57 THR A C 11
ATOM 13617 O O . THR A 1 57 ? -30.080 -11.733 -25.927 1.00 40.14 57 THR A O 11
ATOM 13628 N N . SER A 1 58 ? -28.769 -10.615 -24.480 1.00 13.23 58 SER A N 11
ATOM 13629 C CA . SER A 1 58 ? -27.849 -11.729 -24.283 1.00 1.42 58 SER A CA 11
ATOM 13630 C C . SER A 1 58 ? -28.527 -12.866 -23.525 1.00 2.13 58 SER A C 11
ATOM 13631 O O . SER A 1 58 ? -28.023 -13.989 -23.485 1.00 45.41 58 SER A O 11
ATOM 13639 N N . CYS A 1 59 ? -29.674 -12.567 -22.924 1.00 5.04 59 CYS A N 11
ATOM 13640 C CA . CYS A 1 59 ? -30.422 -13.562 -22.166 1.00 33.03 59 CYS A CA 11
ATOM 13641 C C . CYS A 1 59 ? -31.147 -14.526 -23.101 1.00 22.02 59 CYS A C 11
ATOM 13642 O O . CYS A 1 59 ? -31.428 -15.668 -22.736 1.00 44.32 59 CYS A O 11
ATOM 13649 N N . SER A 1 60 ? -31.446 -14.058 -24.308 1.00 52.22 60 SER A N 11
ATOM 13650 C CA . SER A 1 60 ? -32.141 -14.876 -25.295 1.00 30.41 60 SER A CA 11
ATOM 13651 C C . SER A 1 60 ? -31.339 -14.964 -26.590 1.00 11.12 60 SER A C 11
ATOM 13652 O O . SER A 1 60 ? -30.525 -14.091 -26.890 1.00 43.32 60 SER A O 11
ATOM 13660 N N . LYS A 1 61 ? -31.575 -16.025 -27.354 1.00 54.21 61 LYS A N 11
ATOM 13661 C CA . LYS A 1 61 ? -30.878 -16.229 -28.618 1.00 43.40 61 LYS A CA 11
ATOM 13662 C C . LYS A 1 61 ? -31.693 -17.117 -29.553 1.00 0.44 61 LYS A C 11
ATOM 13663 O O . LYS A 1 61 ? -32.321 -18.082 -29.116 1.00 44.33 61 LYS A O 11
ATOM 13682 N N . ASP A 1 62 ? -31.678 -16.785 -30.839 1.00 22.12 62 ASP A N 11
ATOM 13683 C CA . ASP A 1 62 ? -32.414 -17.554 -31.835 1.00 62.44 62 ASP A CA 11
ATOM 13684 C C . ASP A 1 62 ? -33.881 -17.694 -31.440 1.00 5.23 62 ASP A C 11
ATOM 13685 O O . ASP A 1 62 ? -34.547 -18.656 -31.818 1.00 53.12 62 ASP A O 11
ATOM 13694 N N . GLY A 1 63 ? -34.376 -16.726 -30.674 1.00 75.32 63 GLY A N 11
ATOM 13695 C CA . GLY A 1 63 ? -35.760 -16.761 -30.239 1.00 14.23 63 GLY A CA 11
ATOM 13696 C C . GLY A 1 63 ? -35.979 -17.707 -29.075 1.00 63.52 63 GLY A C 11
ATOM 13697 O O . GLY A 1 63 ? -37.079 -18.227 -28.886 1.00 64.21 63 GLY A O 11
ATOM 13701 N N . VAL A 1 64 ? -34.928 -17.934 -28.293 1.00 62.14 64 VAL A N 11
ATOM 13702 C CA . VAL A 1 64 ? -35.009 -18.825 -27.142 1.00 73.44 64 VAL A CA 11
ATOM 13703 C C . VAL A 1 64 ? -34.557 -18.121 -25.868 1.00 50.45 64 VAL A C 11
ATOM 13704 O O . VAL A 1 64 ? -33.788 -17.161 -25.919 1.00 31.04 64 VAL A O 11
ATOM 13717 N N . GLN A 1 65 ? -35.039 -18.604 -24.728 1.00 54.12 65 GLN A N 11
ATOM 13718 C CA . GLN A 1 65 ? -34.684 -18.019 -23.440 1.00 74.44 65 GLN A CA 11
ATOM 13719 C C . GLN A 1 65 ? -33.808 -18.972 -22.633 1.00 54.23 65 GLN A C 11
ATOM 13720 O O . GLN A 1 65 ? -34.026 -20.184 -22.634 1.00 52.44 65 GLN A O 11
ATOM 13734 N N . PHE A 1 66 ? -32.817 -18.416 -21.945 1.00 22.10 66 PHE A N 11
ATOM 13735 C CA . PHE A 1 66 ? -31.907 -19.216 -21.134 1.00 65.42 66 PHE A CA 11
ATOM 13736 C C . PHE A 1 66 ? -32.337 -19.214 -19.670 1.00 41.32 66 PHE A C 11
ATOM 13737 O O . PHE A 1 66 ? -31.819 -18.445 -18.860 1.00 0.34 66 PHE A O 11
ATOM 13754 N N . THR A 1 67 ? -33.289 -20.080 -19.338 1.00 13.31 67 THR A N 11
ATOM 13755 C CA . THR A 1 67 ? -33.792 -20.177 -17.973 1.00 44.02 67 THR A CA 11
ATOM 13756 C C . THR A 1 67 ? -32.679 -20.560 -17.004 1.00 32.50 67 THR A C 11
ATOM 13757 O O . THR A 1 67 ? -32.807 -20.375 -15.794 1.00 50.03 67 THR A O 11
ATOM 13768 N N . GLU A 1 68 ? -31.588 -21.095 -17.544 1.00 35.42 68 GLU A N 11
ATOM 13769 C CA . GLU A 1 68 ? -30.454 -21.505 -16.725 1.00 3.13 68 GLU A CA 11
ATOM 13770 C C . GLU A 1 68 ? -29.645 -20.293 -16.271 1.00 31.05 68 GLU A C 11
ATOM 13771 O O . GLU A 1 68 ? -29.606 -19.269 -16.951 1.00 15.44 68 GLU A O 11
ATOM 13783 N N . GLY A 1 69 ? -29.000 -20.418 -15.114 1.00 74.44 69 GLY A N 11
ATOM 13784 C CA . GLY A 1 69 ? -28.202 -19.327 -14.588 1.00 50.21 69 GLY A CA 11
ATOM 13785 C C . GLY A 1 69 ? -26.769 -19.367 -15.080 1.00 22.00 69 GLY A C 11
ATOM 13786 O O . GLY A 1 69 ? -26.396 -20.245 -15.859 1.00 31.12 69 GLY A O 11
ATOM 13790 N N . CYS A 1 70 ? -25.962 -18.413 -14.626 1.00 73.34 70 CYS A N 11
ATOM 13791 C CA . CYS A 1 70 ? -24.562 -18.341 -15.026 1.00 72.03 70 CYS A CA 11
ATOM 13792 C C . CYS A 1 70 ? -23.658 -18.939 -13.952 1.00 72.44 70 CYS A C 11
ATOM 13793 O O . CYS A 1 70 ? -22.745 -19.709 -14.254 1.00 12.05 70 CYS A O 11
ATOM 13800 N N . ILE A 1 71 ? -23.919 -18.581 -12.700 1.00 52.50 71 ILE A N 11
ATOM 13801 C CA . ILE A 1 71 ? -23.131 -19.083 -11.582 1.00 4.22 71 ILE A CA 11
ATOM 13802 C C . ILE A 1 71 ? -23.137 -20.607 -11.545 1.00 74.21 71 ILE A C 11
ATOM 13803 O O . ILE A 1 71 ? -22.179 -21.233 -11.092 1.00 30.04 71 ILE A O 11
ATOM 13819 N N . LYS A 1 72 ? -24.224 -21.200 -12.027 1.00 73.24 72 LYS A N 11
ATOM 13820 C CA . LYS A 1 72 ? -24.357 -22.652 -12.054 1.00 25.15 72 LYS A CA 11
ATOM 13821 C C . LYS A 1 72 ? -23.684 -23.237 -13.291 1.00 72.43 72 LYS A C 11
ATOM 13822 O O . LYS A 1 72 ? -23.116 -24.329 -13.245 1.00 0.34 72 LYS A O 11
ATOM 13841 N N . LYS A 1 73 ? -23.751 -22.505 -14.398 1.00 13.33 73 LYS A N 11
ATOM 13842 C CA . LYS A 1 73 ? -23.147 -22.949 -15.648 1.00 61.10 73 LYS A CA 11
ATOM 13843 C C . LYS A 1 73 ? -21.625 -22.906 -15.562 1.00 44.42 73 LYS A C 11
ATOM 13844 O O . LYS A 1 73 ? -20.945 -23.871 -15.911 1.00 73.21 73 LYS A O 11
ATOM 13863 N N . VAL A 1 74 ? -21.095 -21.780 -15.094 1.00 43.13 74 VAL A N 11
ATOM 13864 C CA . VAL A 1 74 ? -19.653 -21.612 -14.960 1.00 44.30 74 VAL A CA 11
ATOM 13865 C C . VAL A 1 74 ? -19.049 -22.714 -14.098 1.00 23.42 74 VAL A C 11
ATOM 13866 O O . VAL A 1 74 ? -17.994 -23.261 -14.420 1.00 21.10 74 VAL A O 11
ATOM 13879 N N . SER A 1 75 ? -19.725 -23.037 -13.000 1.00 11.01 75 SER A N 11
ATOM 13880 C CA . SER A 1 75 ? -19.254 -24.073 -12.088 1.00 43.14 75 SER A CA 11
ATOM 13881 C C . SER A 1 75 ? -19.249 -25.437 -12.772 1.00 4.10 75 SER A C 11
ATOM 13882 O O . SER A 1 75 ? -18.390 -26.277 -12.500 1.00 53.42 75 SER A O 11
ATOM 13890 N N . ASP A 1 76 ? -20.213 -25.650 -13.660 1.00 50.33 76 ASP A N 11
ATOM 13891 C CA . ASP A 1 76 ? -20.321 -26.911 -14.385 1.00 4.22 76 ASP A CA 11
ATOM 13892 C C . ASP A 1 76 ? -19.073 -27.162 -15.226 1.00 71.30 76 ASP A C 11
ATOM 13893 O O . ASP A 1 76 ? -18.438 -28.212 -15.116 1.00 75.31 76 ASP A O 11
ATOM 13902 N N . LEU A 1 77 ? -18.728 -26.193 -16.067 1.00 25.44 77 LEU A N 11
ATOM 13903 C CA . LEU A 1 77 ? -17.556 -26.310 -16.928 1.00 51.31 77 LEU A CA 11
ATOM 13904 C C . LEU A 1 77 ? -16.270 -26.155 -16.123 1.00 31.15 77 LEU A C 11
ATOM 13905 O O . LEU A 1 77 ? -15.244 -26.749 -16.453 1.00 4.31 77 LEU A O 11
ATOM 13921 N N . SER A 1 78 ? -16.334 -25.355 -15.063 1.00 33.21 78 SER A N 11
ATOM 13922 C CA . SER A 1 78 ? -15.175 -25.121 -14.210 1.00 64.24 78 SER A CA 11
ATOM 13923 C C . SER A 1 78 ? -14.619 -26.438 -13.675 1.00 54.41 78 SER A C 11
ATOM 13924 O O . SER A 1 78 ? -13.426 -26.716 -13.794 1.00 21.12 78 SER A O 11
ATOM 13932 N N . LYS A 1 79 ? -15.494 -27.245 -13.085 1.00 12.22 79 LYS A N 11
ATOM 13933 C CA . LYS A 1 79 ? -15.095 -28.533 -12.531 1.00 63.33 79 LYS A CA 11
ATOM 13934 C C . LYS A 1 79 ? -15.371 -29.660 -13.521 1.00 74.13 79 LYS A C 11
ATOM 13935 O O . LYS A 1 79 ? -15.818 -30.741 -13.137 1.00 41.42 79 LYS A O 11
ATOM 13954 N N . ALA A 1 80 ? -15.102 -29.401 -14.797 1.00 11.34 80 ALA A N 11
ATOM 13955 C CA . ALA A 1 80 ? -15.319 -30.395 -15.841 1.00 0.53 80 ALA A CA 11
ATOM 13956 C C . ALA A 1 80 ? -14.579 -31.691 -15.527 1.00 50.51 80 ALA A C 11
ATOM 13957 O O . ALA A 1 80 ? -13.365 -31.689 -15.319 1.00 33.51 80 ALA A O 11
ATOM 13964 N N . HIS A 1 81 ? -15.318 -32.795 -15.494 1.00 64.22 81 HIS A N 11
ATOM 13965 C CA . HIS A 1 81 ? -14.731 -34.099 -15.206 1.00 3.03 81 HIS A CA 11
ATOM 13966 C C . HIS A 1 81 ? -15.187 -35.138 -16.225 1.00 73.03 81 HIS A C 11
ATOM 13967 O O . HIS A 1 81 ? -16.369 -35.478 -16.293 1.00 12.52 81 HIS A O 11
ATOM 13982 N N . GLY A 1 1 ? -4.483 -2.008 2.453 1.00 44.11 1 GLY A N 12
ATOM 13983 C CA . GLY A 1 1 ? -3.255 -2.384 3.129 1.00 44.23 1 GLY A CA 12
ATOM 13984 C C . GLY A 1 1 ? -2.149 -2.754 2.160 1.00 74.13 1 GLY A C 12
ATOM 13985 O O . GLY A 1 1 ? -2.316 -2.642 0.945 1.00 10.22 1 GLY A O 12
ATOM 13989 N N . SER A 1 2 ? -1.017 -3.196 2.697 1.00 44.40 2 SER A N 12
ATOM 13990 C CA . SER A 1 2 ? 0.123 -3.578 1.871 1.00 33.44 2 SER A CA 12
ATOM 13991 C C . SER A 1 2 ? 0.245 -5.097 1.785 1.00 4.32 2 SER A C 12
ATOM 13992 O O . SER A 1 2 ? 1.048 -5.706 2.491 1.00 72.42 2 SER A O 12
ATOM 14000 N N . ASN A 1 3 ? -0.557 -5.700 0.915 1.00 70.45 3 ASN A N 12
ATOM 14001 C CA . ASN A 1 3 ? -0.540 -7.148 0.735 1.00 3.34 3 ASN A CA 12
ATOM 14002 C C . ASN A 1 3 ? -1.082 -7.532 -0.638 1.00 23.31 3 ASN A C 12
ATOM 14003 O O . ASN A 1 3 ? -2.051 -6.947 -1.119 1.00 34.20 3 ASN A O 12
ATOM 14014 N N . GLU A 1 4 ? -0.448 -8.520 -1.263 1.00 34.34 4 GLU A N 12
ATOM 14015 C CA . GLU A 1 4 ? -0.867 -8.983 -2.581 1.00 15.54 4 GLU A CA 12
ATOM 14016 C C . GLU A 1 4 ? -2.251 -9.622 -2.518 1.00 75.21 4 GLU A C 12
ATOM 14017 O O . GLU A 1 4 ? -2.560 -10.373 -1.593 1.00 20.43 4 GLU A O 12
ATOM 14029 N N . LYS A 1 5 ? -3.082 -9.318 -3.509 1.00 74.45 5 LYS A N 12
ATOM 14030 C CA . LYS A 1 5 ? -4.434 -9.863 -3.570 1.00 3.22 5 LYS A CA 12
ATOM 14031 C C . LYS A 1 5 ? -4.596 -10.785 -4.774 1.00 44.21 5 LYS A C 12
ATOM 14032 O O . LYS A 1 5 ? -4.849 -10.343 -5.895 1.00 12.01 5 LYS A O 12
ATOM 14051 N N . PRO A 1 6 ? -4.447 -12.097 -4.540 1.00 33.22 6 PRO A N 12
ATOM 14052 C CA . PRO A 1 6 ? -4.575 -13.109 -5.593 1.00 50.31 6 PRO A CA 12
ATOM 14053 C C . PRO A 1 6 ? -6.012 -13.258 -6.082 1.00 24.40 6 PRO A C 12
ATOM 14054 O O . PRO A 1 6 ? -6.943 -12.724 -5.479 1.00 44.55 6 PRO A O 12
ATOM 14065 N N . LYS A 1 7 ? -6.186 -13.990 -7.178 1.00 4.43 7 LYS A N 12
ATOM 14066 C CA . LYS A 1 7 ? -7.509 -14.212 -7.748 1.00 12.15 7 LYS A CA 12
ATOM 14067 C C . LYS A 1 7 ? -7.660 -15.652 -8.227 1.00 33.23 7 LYS A C 12
ATOM 14068 O O . LYS A 1 7 ? -6.692 -16.279 -8.656 1.00 24.23 7 LYS A O 12
ATOM 14087 N N . VAL A 1 8 ? -8.882 -16.171 -8.152 1.00 40.21 8 VAL A N 12
ATOM 14088 C CA . VAL A 1 8 ? -9.160 -17.536 -8.581 1.00 32.32 8 VAL A CA 12
ATOM 14089 C C . VAL A 1 8 ? -10.319 -17.576 -9.570 1.00 75.31 8 VAL A C 12
ATOM 14090 O O . VAL A 1 8 ? -11.200 -16.716 -9.547 1.00 72.31 8 VAL A O 12
ATOM 14103 N N . LYS A 1 9 ? -10.314 -18.581 -10.439 1.00 61.42 9 LYS A N 12
ATOM 14104 C CA . LYS A 1 9 ? -11.366 -18.736 -11.437 1.00 64.41 9 LYS A CA 12
ATOM 14105 C C . LYS A 1 9 ? -12.738 -18.804 -10.775 1.00 71.20 9 LYS A C 12
ATOM 14106 O O . LYS A 1 9 ? -13.713 -18.253 -11.286 1.00 13.33 9 LYS A O 12
ATOM 14125 N N . LYS A 1 10 ? -12.807 -19.483 -9.635 1.00 0.33 10 LYS A N 12
ATOM 14126 C CA . LYS A 1 10 ? -14.059 -19.621 -8.900 1.00 51.34 10 LYS A CA 12
ATOM 14127 C C . LYS A 1 10 ? -14.612 -18.255 -8.506 1.00 50.23 10 LYS A C 12
ATOM 14128 O O . LYS A 1 10 ? -15.819 -18.091 -8.328 1.00 55.54 10 LYS A O 12
ATOM 14147 N N . HIS A 1 11 ? -13.722 -17.277 -8.373 1.00 4.11 11 HIS A N 12
ATOM 14148 C CA . HIS A 1 11 ? -14.122 -15.924 -8.002 1.00 24.11 11 HIS A CA 12
ATOM 14149 C C . HIS A 1 11 ? -15.135 -15.366 -8.996 1.00 14.51 11 HIS A C 12
ATOM 14150 O O . HIS A 1 11 ? -15.913 -14.470 -8.666 1.00 52.32 11 HIS A O 12
ATOM 14165 N N . ILE A 1 12 ? -15.120 -15.900 -10.212 1.00 51.34 12 ILE A N 12
ATOM 14166 C CA . ILE A 1 12 ? -16.038 -15.454 -11.253 1.00 72.43 12 ILE A CA 12
ATOM 14167 C C . ILE A 1 12 ? -17.480 -15.470 -10.758 1.00 13.02 12 ILE A C 12
ATOM 14168 O O . ILE A 1 12 ? -18.309 -14.673 -11.199 1.00 12.04 12 ILE A O 12
ATOM 14184 N N . THR A 1 13 ? -17.774 -16.382 -9.836 1.00 61.11 13 THR A N 12
ATOM 14185 C CA . THR A 1 13 ? -19.115 -16.502 -9.279 1.00 54.43 13 THR A CA 12
ATOM 14186 C C . THR A 1 13 ? -19.623 -15.156 -8.775 1.00 54.21 13 THR A C 12
ATOM 14187 O O . THR A 1 13 ? -20.706 -14.709 -9.153 1.00 34.21 13 THR A O 12
ATOM 14198 N N . SER A 1 14 ? -18.834 -14.513 -7.920 1.00 71.11 14 SER A N 12
ATOM 14199 C CA . SER A 1 14 ? -19.206 -13.219 -7.362 1.00 0.55 14 SER A CA 12
ATOM 14200 C C . SER A 1 14 ? -19.131 -12.127 -8.424 1.00 55.44 14 SER A C 12
ATOM 14201 O O . SER A 1 14 ? -19.941 -11.199 -8.435 1.00 65.42 14 SER A O 12
ATOM 14209 N N . ALA A 1 15 ? -18.154 -12.244 -9.317 1.00 70.42 15 ALA A N 12
ATOM 14210 C CA . ALA A 1 15 ? -17.974 -11.270 -10.386 1.00 2.53 15 ALA A CA 12
ATOM 14211 C C . ALA A 1 15 ? -19.242 -11.130 -11.221 1.00 63.45 15 ALA A C 12
ATOM 14212 O O . ALA A 1 15 ? -19.703 -10.020 -11.488 1.00 52.11 15 ALA A O 12
ATOM 14219 N N . LEU A 1 16 ? -19.800 -12.263 -11.633 1.00 75.11 16 LEU A N 12
ATOM 14220 C CA . LEU A 1 16 ? -21.016 -12.268 -12.440 1.00 2.40 16 LEU A CA 12
ATOM 14221 C C . LEU A 1 16 ? -22.128 -11.482 -11.753 1.00 53.12 16 LEU A C 12
ATOM 14222 O O . LEU A 1 16 ? -22.858 -10.727 -12.396 1.00 12.11 16 LEU A O 12
ATOM 14238 N N . LYS A 1 17 ? -22.251 -11.663 -10.443 1.00 12.14 17 LYS A N 12
ATOM 14239 C CA . LYS A 1 17 ? -23.272 -10.969 -9.666 1.00 61.03 17 LYS A CA 12
ATOM 14240 C C . LYS A 1 17 ? -23.176 -9.460 -9.867 1.00 3.02 17 LYS A C 12
ATOM 14241 O O . LYS A 1 17 ? -24.187 -8.757 -9.866 1.00 63.30 17 LYS A O 12
ATOM 14260 N N . LYS A 1 18 ? -21.954 -8.967 -10.040 1.00 22.43 18 LYS A N 12
ATOM 14261 C CA . LYS A 1 18 ? -21.725 -7.542 -10.244 1.00 61.04 18 LYS A CA 12
ATOM 14262 C C . LYS A 1 18 ? -22.050 -7.139 -11.679 1.00 75.21 18 LYS A C 12
ATOM 14263 O O . LYS A 1 18 ? -22.539 -6.037 -11.929 1.00 52.45 18 LYS A O 12
ATOM 14282 N N . LEU A 1 19 ? -21.778 -8.039 -12.618 1.00 33.14 19 LEU A N 12
ATOM 14283 C CA . LEU A 1 19 ? -22.044 -7.778 -14.028 1.00 40.00 19 LEU A CA 12
ATOM 14284 C C . LEU A 1 19 ? -23.531 -7.536 -14.266 1.00 70.14 19 LEU A C 12
ATOM 14285 O O . LEU A 1 19 ? -23.921 -6.524 -14.849 1.00 4.00 19 LEU A O 12
ATOM 14301 N N . VAL A 1 20 ? -24.358 -8.471 -13.810 1.00 31.30 20 VAL A N 12
ATOM 14302 C CA . VAL A 1 20 ? -25.803 -8.359 -13.970 1.00 41.53 20 VAL A CA 12
ATOM 14303 C C . VAL A 1 20 ? -26.336 -7.106 -13.283 1.00 60.41 20 VAL A C 12
ATOM 14304 O O . VAL A 1 20 ? -27.356 -6.549 -13.690 1.00 24.02 20 VAL A O 12
ATOM 14317 N N . ASP A 1 21 ? -25.640 -6.669 -12.240 1.00 24.01 21 ASP A N 12
ATOM 14318 C CA . ASP A 1 21 ? -26.042 -5.481 -11.496 1.00 44.10 21 ASP A CA 12
ATOM 14319 C C . ASP A 1 21 ? -25.616 -4.212 -12.228 1.00 4.25 21 ASP A C 12
ATOM 14320 O O . ASP A 1 21 ? -26.350 -3.224 -12.259 1.00 71.25 21 ASP A O 12
ATOM 14329 N N . LYS A 1 22 ? -24.424 -4.245 -12.814 1.00 4.34 22 LYS A N 12
ATOM 14330 C CA . LYS A 1 22 ? -23.898 -3.098 -13.545 1.00 74.24 22 LYS A CA 12
ATOM 14331 C C . LYS A 1 22 ? -24.195 -3.222 -15.036 1.00 54.34 22 LYS A C 12
ATOM 14332 O O . LYS A 1 22 ? -23.521 -2.611 -15.866 1.00 53.12 22 LYS A O 12
ATOM 14351 N N . TYR A 1 23 ? -25.208 -4.014 -15.369 1.00 53.14 23 TYR A N 12
ATOM 14352 C CA . TYR A 1 23 ? -25.594 -4.218 -16.761 1.00 3.13 23 TYR A CA 12
ATOM 14353 C C . TYR A 1 23 ? -26.100 -2.920 -17.382 1.00 13.44 23 TYR A C 12
ATOM 14354 O O . TYR A 1 23 ? -25.747 -2.579 -18.511 1.00 34.50 23 TYR A O 12
ATOM 14372 N N . ARG A 1 24 ? -26.930 -2.198 -16.635 1.00 24.45 24 ARG A N 12
ATOM 14373 C CA . ARG A 1 24 ? -27.486 -0.938 -17.110 1.00 51.43 24 ARG A CA 12
ATOM 14374 C C . ARG A 1 24 ? -26.597 0.235 -16.708 1.00 40.40 24 ARG A C 12
ATOM 14375 O O . ARG A 1 24 ? -27.001 1.394 -16.801 1.00 60.43 24 ARG A O 12
ATOM 14396 N N . ASN A 1 25 ? -25.385 -0.074 -16.260 1.00 24.21 25 ASN A N 12
ATOM 14397 C CA . ASN A 1 25 ? -24.439 0.954 -15.842 1.00 45.12 25 ASN A CA 12
ATOM 14398 C C . ASN A 1 25 ? -23.356 1.158 -16.897 1.00 63.04 25 ASN A C 12
ATOM 14399 O O . ASN A 1 25 ? -22.941 2.286 -17.166 1.00 61.42 25 ASN A O 12
ATOM 14410 N N . ASP A 1 26 ? -22.903 0.060 -17.492 1.00 61.12 26 ASP A N 12
ATOM 14411 C CA . ASP A 1 26 ? -21.869 0.117 -18.519 1.00 54.45 26 ASP A CA 12
ATOM 14412 C C . ASP A 1 26 ? -22.360 -0.511 -19.820 1.00 14.00 26 ASP A C 12
ATOM 14413 O O . ASP A 1 26 ? -22.865 -1.633 -19.826 1.00 23.32 26 ASP A O 12
ATOM 14422 N N . GLU A 1 27 ? -22.210 0.221 -20.919 1.00 42.41 27 GLU A N 12
ATOM 14423 C CA . GLU A 1 27 ? -22.640 -0.264 -22.225 1.00 20.51 27 GLU A CA 12
ATOM 14424 C C . GLU A 1 27 ? -21.823 -1.482 -22.649 1.00 2.52 27 GLU A C 12
ATOM 14425 O O . GLU A 1 27 ? -22.366 -2.458 -23.167 1.00 44.12 27 GLU A O 12
ATOM 14437 N N . HIS A 1 28 ? -20.514 -1.415 -22.425 1.00 71.42 28 HIS A N 12
ATOM 14438 C CA . HIS A 1 28 ? -19.621 -2.511 -22.784 1.00 20.44 28 HIS A CA 12
ATOM 14439 C C . HIS A 1 28 ? -20.024 -3.797 -22.068 1.00 31.03 28 HIS A C 12
ATOM 14440 O O . HIS A 1 28 ? -19.814 -4.897 -22.579 1.00 43.23 28 HIS A O 12
ATOM 14455 N N . VAL A 1 29 ? -20.604 -3.651 -20.881 1.00 0.25 29 VAL A N 12
ATOM 14456 C CA . VAL A 1 29 ? -21.037 -4.800 -20.094 1.00 42.14 29 VAL A CA 12
ATOM 14457 C C . VAL A 1 29 ? -22.262 -5.461 -20.716 1.00 64.22 29 VAL A C 12
ATOM 14458 O O . VAL A 1 29 ? -22.426 -6.679 -20.644 1.00 63.33 29 VAL A O 12
ATOM 14471 N N . ARG A 1 30 ? -23.119 -4.650 -21.327 1.00 31.20 30 ARG A N 12
ATOM 14472 C CA . ARG A 1 30 ? -24.330 -5.156 -21.961 1.00 72.53 30 ARG A CA 12
ATOM 14473 C C . ARG A 1 30 ? -23.988 -6.093 -23.116 1.00 72.13 30 ARG A C 12
ATOM 14474 O O . ARG A 1 30 ? -24.452 -7.232 -23.165 1.00 35.43 30 ARG A O 12
ATOM 14495 N N . LYS A 1 31 ? -23.174 -5.605 -24.046 1.00 25.14 31 LYS A N 12
ATOM 14496 C CA . LYS A 1 31 ? -22.768 -6.397 -25.201 1.00 22.24 31 LYS A CA 12
ATOM 14497 C C . LYS A 1 31 ? -21.997 -7.639 -24.765 1.00 23.02 31 LYS A C 12
ATOM 14498 O O . LYS A 1 31 ? -22.109 -8.699 -25.380 1.00 61.41 31 LYS A O 12
ATOM 14517 N N . VAL A 1 32 ? -21.214 -7.501 -23.699 1.00 15.21 32 VAL A N 12
ATOM 14518 C CA . VAL A 1 32 ? -20.427 -8.612 -23.179 1.00 61.33 32 VAL A CA 12
ATOM 14519 C C . VAL A 1 32 ? -21.321 -9.667 -22.538 1.00 74.32 32 VAL A C 12
ATOM 14520 O O . VAL A 1 32 ? -21.207 -10.857 -22.834 1.00 41.13 32 VAL A O 12
ATOM 14533 N N . PHE A 1 33 ? -22.213 -9.224 -21.658 1.00 40.33 33 PHE A N 12
ATOM 14534 C CA . PHE A 1 33 ? -23.128 -10.130 -20.974 1.00 40.11 33 PHE A CA 12
ATOM 14535 C C . PHE A 1 33 ? -24.165 -10.690 -21.943 1.00 41.03 33 PHE A C 12
ATOM 14536 O O . PHE A 1 33 ? -24.735 -11.756 -21.711 1.00 70.23 33 PHE A O 12
ATOM 14553 N N . ASP A 1 34 ? -24.404 -9.963 -23.029 1.00 71.12 34 ASP A N 12
ATOM 14554 C CA . ASP A 1 34 ? -25.372 -10.386 -24.035 1.00 23.42 34 ASP A CA 12
ATOM 14555 C C . ASP A 1 34 ? -24.848 -11.583 -24.823 1.00 41.43 34 ASP A C 12
ATOM 14556 O O . ASP A 1 34 ? -25.551 -12.577 -25.000 1.00 22.14 34 ASP A O 12
ATOM 14565 N N . GLU A 1 35 ? -23.610 -11.477 -25.296 1.00 22.42 35 GLU A N 12
ATOM 14566 C CA . GLU A 1 35 ? -22.994 -12.550 -26.067 1.00 65.43 35 GLU A CA 12
ATOM 14567 C C . GLU A 1 35 ? -22.759 -13.781 -25.196 1.00 62.23 35 GLU A C 12
ATOM 14568 O O . GLU A 1 35 ? -22.932 -14.915 -25.646 1.00 2.53 35 GLU A O 12
ATOM 14580 N N . ILE A 1 36 ? -22.364 -13.549 -23.949 1.00 64.31 36 ILE A N 12
ATOM 14581 C CA . ILE A 1 36 ? -22.106 -14.638 -23.015 1.00 63.31 36 ILE A CA 12
ATOM 14582 C C . ILE A 1 36 ? -23.396 -15.360 -22.643 1.00 31.35 36 ILE A C 12
ATOM 14583 O O . ILE A 1 36 ? -23.502 -16.578 -22.789 1.00 44.42 36 ILE A O 12
ATOM 14599 N N . GLN A 1 37 ? -24.375 -14.601 -22.162 1.00 11.31 37 GLN A N 12
ATOM 14600 C CA . GLN A 1 37 ? -25.659 -15.169 -21.769 1.00 55.45 37 GLN A CA 12
ATOM 14601 C C . GLN A 1 37 ? -26.197 -16.098 -22.852 1.00 54.04 37 GLN A C 12
ATOM 14602 O O . GLN A 1 37 ? -26.817 -17.119 -22.555 1.00 3.01 37 GLN A O 12
ATOM 14616 N N . GLN A 1 38 ? -25.957 -15.737 -24.109 1.00 3.44 38 GLN A N 12
ATOM 14617 C CA . GLN A 1 38 ? -26.418 -16.538 -25.236 1.00 34.45 38 GLN A CA 12
ATOM 14618 C C . GLN A 1 38 ? -25.570 -17.796 -25.393 1.00 31.04 38 GLN A C 12
ATOM 14619 O O . GLN A 1 38 ? -26.076 -18.915 -25.302 1.00 11.23 38 GLN A O 12
ATOM 14633 N N . LYS A 1 39 ? -24.277 -17.605 -25.629 1.00 63.45 39 LYS A N 12
ATOM 14634 C CA . LYS A 1 39 ? -23.356 -18.724 -25.799 1.00 14.43 39 LYS A CA 12
ATOM 14635 C C . LYS A 1 39 ? -23.448 -19.687 -24.620 1.00 0.15 39 LYS A C 12
ATOM 14636 O O . LYS A 1 39 ? -23.194 -20.884 -24.761 1.00 53.14 39 LYS A O 12
ATOM 14655 N N . LEU A 1 40 ? -23.813 -19.158 -23.457 1.00 31.32 40 LEU A N 12
ATOM 14656 C CA . LEU A 1 40 ? -23.940 -19.972 -22.253 1.00 0.04 40 LEU A CA 12
ATOM 14657 C C . LEU A 1 40 ? -25.379 -20.440 -22.061 1.00 61.30 40 LEU A C 12
ATOM 14658 O O . LEU A 1 40 ? -25.642 -21.381 -21.311 1.00 12.32 40 LEU A O 12
ATOM 14674 N N . HIS A 1 41 ? -26.307 -19.780 -22.746 1.00 11.42 41 HIS A N 12
ATOM 14675 C CA . HIS A 1 41 ? -27.720 -20.130 -22.653 1.00 61.22 41 HIS A CA 12
ATOM 14676 C C . HIS A 1 41 ? -28.242 -19.913 -21.236 1.00 42.01 41 HIS A C 12
ATOM 14677 O O . HIS A 1 41 ? -28.965 -20.750 -20.695 1.00 11.34 41 HIS A O 12
ATOM 14692 N N . CYS A 1 42 ? -27.870 -18.785 -20.640 1.00 61.12 42 CYS A N 12
ATOM 14693 C CA . CYS A 1 42 ? -28.299 -18.458 -19.286 1.00 3.32 42 CYS A CA 12
ATOM 14694 C C . CYS A 1 42 ? -28.771 -17.009 -19.200 1.00 75.41 42 CYS A C 12
ATOM 14695 O O . CYS A 1 42 ? -28.573 -16.224 -20.127 1.00 42.23 42 CYS A O 12
ATOM 14702 N N . CYS A 1 43 ? -29.398 -16.663 -18.081 1.00 1.44 43 CYS A N 12
ATOM 14703 C CA . CYS A 1 43 ? -29.900 -15.310 -17.872 1.00 44.21 43 CYS A CA 12
ATOM 14704 C C . CYS A 1 43 ? -29.316 -14.704 -16.599 1.00 13.41 43 CYS A C 12
ATOM 14705 O O . CYS A 1 43 ? -29.095 -15.402 -15.611 1.00 20.31 43 CYS A O 12
ATOM 14712 N N . GLY A 1 44 ? -29.070 -13.397 -16.631 1.00 22.31 44 GLY A N 12
ATOM 14713 C CA . GLY A 1 44 ? -28.515 -12.719 -15.474 1.00 41.45 44 GLY A CA 12
ATOM 14714 C C . GLY A 1 44 ? -27.283 -13.414 -14.929 1.00 75.54 44 GLY A C 12
ATOM 14715 O O . GLY A 1 44 ? -26.731 -14.307 -15.572 1.00 34.22 44 GLY A O 12
ATOM 14719 N N . ALA A 1 45 ? -26.851 -13.004 -13.742 1.00 22.13 45 ALA A N 12
ATOM 14720 C CA . ALA A 1 45 ? -25.677 -13.594 -13.111 1.00 30.55 45 ALA A CA 12
ATOM 14721 C C . ALA A 1 45 ? -26.002 -14.962 -12.518 1.00 4.50 45 ALA A C 12
ATOM 14722 O O . ALA A 1 45 ? -25.492 -15.984 -12.976 1.00 64.10 45 ALA A O 12
ATOM 14729 N N . ASP A 1 46 ? -26.852 -14.972 -11.497 1.00 43.23 46 ASP A N 12
ATOM 14730 C CA . ASP A 1 46 ? -27.245 -16.214 -10.842 1.00 4.01 46 ASP A CA 12
ATOM 14731 C C . ASP A 1 46 ? -28.672 -16.599 -11.218 1.00 11.22 46 ASP A C 12
ATOM 14732 O O . ASP A 1 46 ? -29.107 -17.724 -10.974 1.00 22.31 46 ASP A O 12
ATOM 14741 N N . SER A 1 47 ? -29.397 -15.656 -11.812 1.00 22.02 47 SER A N 12
ATOM 14742 C CA . SER A 1 47 ? -30.777 -15.895 -12.217 1.00 11.31 47 SER A CA 12
ATOM 14743 C C . SER A 1 47 ? -31.307 -14.732 -13.051 1.00 71.41 47 SER A C 12
ATOM 14744 O O . SER A 1 47 ? -30.768 -13.626 -13.034 1.00 2.31 47 SER A O 12
ATOM 14752 N N . PRO A 1 48 ? -32.390 -14.988 -13.800 1.00 61.32 48 PRO A N 12
ATOM 14753 C CA . PRO A 1 48 ? -33.018 -13.977 -14.655 1.00 40.23 48 PRO A CA 12
ATOM 14754 C C . PRO A 1 48 ? -33.713 -12.886 -13.848 1.00 53.10 48 PRO A C 12
ATOM 14755 O O . PRO A 1 48 ? -33.902 -11.768 -14.328 1.00 71.15 48 PRO A O 12
ATOM 14766 N N . LYS A 1 49 ? -34.092 -13.217 -12.618 1.00 74.04 49 LYS A N 12
ATOM 14767 C CA . LYS A 1 49 ? -34.766 -12.265 -11.742 1.00 64.54 49 LYS A CA 12
ATOM 14768 C C . LYS A 1 49 ? -33.858 -11.081 -11.425 1.00 62.43 49 LYS A C 12
ATOM 14769 O O . LYS A 1 49 ? -34.325 -10.026 -10.998 1.00 53.55 49 LYS A O 12
ATOM 14788 N N . ASP A 1 50 ? -32.559 -11.264 -11.638 1.00 13.11 50 ASP A N 12
ATOM 14789 C CA . ASP A 1 50 ? -31.586 -10.210 -11.377 1.00 52.51 50 ASP A CA 12
ATOM 14790 C C . ASP A 1 50 ? -31.945 -8.938 -12.140 1.00 61.22 50 ASP A C 12
ATOM 14791 O O . ASP A 1 50 ? -31.654 -7.829 -11.691 1.00 22.41 50 ASP A O 12
ATOM 14800 N N . TYR A 1 51 ? -32.577 -9.107 -13.296 1.00 50.22 51 TYR A N 12
ATOM 14801 C CA . TYR A 1 51 ? -32.972 -7.973 -14.124 1.00 33.24 51 TYR A CA 12
ATOM 14802 C C . TYR A 1 51 ? -34.341 -7.444 -13.705 1.00 63.12 51 TYR A C 12
ATOM 14803 O O . TYR A 1 51 ? -34.668 -6.282 -13.940 1.00 2.44 51 TYR A O 12
ATOM 14821 N N . GLY A 1 52 ? -35.137 -8.308 -13.083 1.00 31.22 52 GLY A N 12
ATOM 14822 C CA . GLY A 1 52 ? -36.461 -7.911 -12.640 1.00 41.15 52 GLY A CA 12
ATOM 14823 C C . GLY A 1 52 ? -37.562 -8.691 -13.332 1.00 24.14 52 GLY A C 12
ATOM 14824 O O . GLY A 1 52 ? -37.805 -9.853 -13.007 1.00 45.11 52 GLY A O 12
ATOM 14828 N N . GLU A 1 53 ? -38.230 -8.050 -14.286 1.00 24.42 53 GLU A N 12
ATOM 14829 C CA . GLU A 1 53 ? -39.312 -8.692 -15.022 1.00 73.30 53 GLU A CA 12
ATOM 14830 C C . GLU A 1 53 ? -39.220 -8.375 -16.512 1.00 11.02 53 GLU A C 12
ATOM 14831 O O . GLU A 1 53 ? -40.235 -8.267 -17.198 1.00 73.21 53 GLU A O 12
ATOM 14843 N N . ASN A 1 54 ? -37.995 -8.226 -17.004 1.00 64.13 54 ASN A N 12
ATOM 14844 C CA . ASN A 1 54 ? -37.769 -7.920 -18.412 1.00 43.12 54 ASN A CA 12
ATOM 14845 C C . ASN A 1 54 ? -36.286 -8.016 -18.759 1.00 1.44 54 ASN A C 12
ATOM 14846 O O . ASN A 1 54 ? -35.598 -7.010 -18.934 1.00 3.14 54 ASN A O 12
ATOM 14857 N N . PRO A 1 55 ? -35.781 -9.254 -18.861 1.00 20.01 55 PRO A N 12
ATOM 14858 C CA . PRO A 1 55 ? -34.375 -9.511 -19.188 1.00 74.24 55 PRO A CA 12
ATOM 14859 C C . PRO A 1 55 ? -34.041 -9.150 -20.632 1.00 1.24 55 PRO A C 12
ATOM 14860 O O . PRO A 1 55 ? -34.922 -8.910 -21.457 1.00 73.42 55 PRO A O 12
ATOM 14871 N N . PRO A 1 56 ? -32.737 -9.109 -20.945 1.00 75.24 56 PRO A N 12
ATOM 14872 C CA . PRO A 1 56 ? -32.257 -8.779 -22.290 1.00 50.23 56 PRO A CA 12
ATOM 14873 C C . PRO A 1 56 ? -32.567 -9.876 -23.303 1.00 20.35 56 PRO A C 12
ATOM 14874 O O . PRO A 1 56 ? -32.814 -11.025 -22.933 1.00 43.02 56 PRO A O 12
ATOM 14885 N N . THR A 1 57 ? -32.552 -9.516 -24.582 1.00 75.23 57 THR A N 12
ATOM 14886 C CA . THR A 1 57 ? -32.833 -10.470 -25.648 1.00 23.11 57 THR A CA 12
ATOM 14887 C C . THR A 1 57 ? -31.879 -11.658 -25.587 1.00 41.35 57 THR A C 12
ATOM 14888 O O . THR A 1 57 ? -32.201 -12.749 -26.057 1.00 43.15 57 THR A O 12
ATOM 14899 N N . SER A 1 58 ? -30.704 -11.438 -25.005 1.00 72.44 58 SER A N 12
ATOM 14900 C CA . SER A 1 58 ? -29.702 -12.491 -24.886 1.00 41.24 58 SER A CA 12
ATOM 14901 C C . SER A 1 58 ? -30.190 -13.604 -23.965 1.00 30.24 58 SER A C 12
ATOM 14902 O O . SER A 1 58 ? -29.638 -14.705 -23.955 1.00 10.13 58 SER A O 12
ATOM 14910 N N . CYS A 1 59 ? -31.229 -13.310 -23.190 1.00 51.34 59 CYS A N 12
ATOM 14911 C CA . CYS A 1 59 ? -31.793 -14.284 -22.264 1.00 13.42 59 CYS A CA 12
ATOM 14912 C C . CYS A 1 59 ? -32.647 -15.309 -23.005 1.00 42.40 59 CYS A C 12
ATOM 14913 O O . CYS A 1 59 ? -32.851 -16.424 -22.526 1.00 71.14 59 CYS A O 12
ATOM 14920 N N . SER A 1 60 ? -33.142 -14.922 -24.176 1.00 54.22 60 SER A N 12
ATOM 14921 C CA . SER A 1 60 ? -33.977 -15.805 -24.982 1.00 63.14 60 SER A CA 12
ATOM 14922 C C . SER A 1 60 ? -33.336 -16.066 -26.342 1.00 41.02 60 SER A C 12
ATOM 14923 O O . SER A 1 60 ? -32.458 -15.323 -26.781 1.00 52.44 60 SER A O 12
ATOM 14931 N N . LYS A 1 61 ? -33.781 -17.128 -27.005 1.00 31.11 61 LYS A N 12
ATOM 14932 C CA . LYS A 1 61 ? -33.254 -17.489 -28.316 1.00 20.14 61 LYS A CA 12
ATOM 14933 C C . LYS A 1 61 ? -34.201 -18.440 -29.040 1.00 33.21 61 LYS A C 12
ATOM 14934 O O . LYS A 1 61 ? -34.664 -19.427 -28.467 1.00 0.45 61 LYS A O 12
ATOM 14953 N N . ASP A 1 62 ? -34.484 -18.138 -30.302 1.00 73.32 62 ASP A N 12
ATOM 14954 C CA . ASP A 1 62 ? -35.375 -18.968 -31.106 1.00 25.13 62 ASP A CA 12
ATOM 14955 C C . ASP A 1 62 ? -36.762 -19.045 -30.476 1.00 2.32 62 ASP A C 12
ATOM 14956 O O . ASP A 1 62 ? -37.487 -20.020 -30.664 1.00 73.25 62 ASP A O 12
ATOM 14965 N N . GLY A 1 63 ? -37.124 -18.009 -29.725 1.00 43.52 63 GLY A N 12
ATOM 14966 C CA . GLY A 1 63 ? -38.422 -17.979 -29.078 1.00 32.01 63 GLY A CA 12
ATOM 14967 C C . GLY A 1 63 ? -38.461 -18.820 -27.817 1.00 61.14 63 GLY A C 12
ATOM 14968 O O . GLY A 1 63 ? -39.521 -19.299 -27.414 1.00 61.22 63 GLY A O 12
ATOM 14972 N N . VAL A 1 64 ? -37.301 -19.002 -27.193 1.00 74.14 64 VAL A N 12
ATOM 14973 C CA . VAL A 1 64 ? -37.207 -19.792 -25.972 1.00 5.15 64 VAL A CA 12
ATOM 14974 C C . VAL A 1 64 ? -36.561 -18.990 -24.847 1.00 41.43 64 VAL A C 12
ATOM 14975 O O . VAL A 1 64 ? -35.805 -18.051 -25.097 1.00 60.21 64 VAL A O 12
ATOM 14988 N N . GLN A 1 65 ? -36.864 -19.366 -23.609 1.00 72.33 65 GLN A N 12
ATOM 14989 C CA . GLN A 1 65 ? -36.313 -18.681 -22.446 1.00 50.03 65 GLN A CA 12
ATOM 14990 C C . GLN A 1 65 ? -35.364 -19.593 -21.676 1.00 60.21 65 GLN A C 12
ATOM 14991 O O . GLN A 1 65 ? -35.678 -20.755 -21.416 1.00 65.12 65 GLN A O 12
ATOM 15005 N N . PHE A 1 66 ? -34.202 -19.060 -21.314 1.00 11.51 66 PHE A N 12
ATOM 15006 C CA . PHE A 1 66 ? -33.206 -19.826 -20.574 1.00 71.24 66 PHE A CA 12
ATOM 15007 C C . PHE A 1 66 ? -33.455 -19.735 -19.072 1.00 13.03 66 PHE A C 12
ATOM 15008 O O . PHE A 1 66 ? -33.180 -18.711 -18.445 1.00 53.25 66 PHE A O 12
ATOM 15025 N N . THR A 1 67 ? -33.979 -20.814 -18.498 1.00 51.11 67 THR A N 12
ATOM 15026 C CA . THR A 1 67 ? -34.268 -20.857 -17.070 1.00 44.52 67 THR A CA 12
ATOM 15027 C C . THR A 1 67 ? -33.074 -21.387 -16.284 1.00 12.53 67 THR A C 12
ATOM 15028 O O . THR A 1 67 ? -33.226 -22.237 -15.407 1.00 43.13 67 THR A O 12
ATOM 15039 N N . GLU A 1 68 ? -31.888 -20.878 -16.602 1.00 50.24 68 GLU A N 12
ATOM 15040 C CA . GLU A 1 68 ? -30.669 -21.302 -15.924 1.00 43.52 68 GLU A CA 12
ATOM 15041 C C . GLU A 1 68 ? -29.743 -20.114 -15.676 1.00 53.22 68 GLU A C 12
ATOM 15042 O O . GLU A 1 68 ? -29.646 -19.206 -16.501 1.00 22.12 68 GLU A O 12
ATOM 15054 N N . GLY A 1 69 ? -29.065 -20.128 -14.532 1.00 55.33 69 GLY A N 12
ATOM 15055 C CA . GLY A 1 69 ? -28.157 -19.047 -14.195 1.00 35.11 69 GLY A CA 12
ATOM 15056 C C . GLY A 1 69 ? -26.854 -19.123 -14.965 1.00 30.31 69 GLY A C 12
ATOM 15057 O O . GLY A 1 69 ? -26.654 -20.030 -15.774 1.00 31.03 69 GLY A O 12
ATOM 15061 N N . CYS A 1 70 ? -25.965 -18.168 -14.715 1.00 64.24 70 CYS A N 12
ATOM 15062 C CA . CYS A 1 70 ? -24.674 -18.129 -15.392 1.00 50.44 70 CYS A CA 12
ATOM 15063 C C . CYS A 1 70 ? -23.559 -18.604 -14.465 1.00 42.15 70 CYS A C 12
ATOM 15064 O O . CYS A 1 70 ? -22.673 -19.354 -14.877 1.00 51.33 70 CYS A O 12
ATOM 15071 N N . ILE A 1 71 ? -23.610 -18.163 -13.213 1.00 43.22 71 ILE A N 12
ATOM 15072 C CA . ILE A 1 71 ? -22.605 -18.544 -12.228 1.00 73.01 71 ILE A CA 12
ATOM 15073 C C . ILE A 1 71 ? -22.451 -20.060 -12.158 1.00 54.51 71 ILE A C 12
ATOM 15074 O O . ILE A 1 71 ? -21.379 -20.572 -11.837 1.00 1.10 71 ILE A O 12
ATOM 15090 N N . LYS A 1 72 ? -23.530 -20.773 -12.463 1.00 12.14 72 LYS A N 12
ATOM 15091 C CA . LYS A 1 72 ? -23.516 -22.231 -12.438 1.00 12.31 72 LYS A CA 12
ATOM 15092 C C . LYS A 1 72 ? -22.884 -22.790 -13.708 1.00 64.30 72 LYS A C 12
ATOM 15093 O O . LYS A 1 72 ? -22.103 -23.741 -13.659 1.00 34.55 72 LYS A O 12
ATOM 15112 N N . LYS A 1 73 ? -23.224 -22.193 -14.845 1.00 64.44 73 LYS A N 12
ATOM 15113 C CA . LYS A 1 73 ? -22.687 -22.630 -16.129 1.00 52.31 73 LYS A CA 12
ATOM 15114 C C . LYS A 1 73 ? -21.187 -22.367 -16.209 1.00 62.14 73 LYS A C 12
ATOM 15115 O O . LYS A 1 73 ? -20.427 -23.197 -16.709 1.00 20.24 73 LYS A O 12
ATOM 15134 N N . VAL A 1 74 ? -20.766 -21.208 -15.714 1.00 11.34 74 VAL A N 12
ATOM 15135 C CA . VAL A 1 74 ? -19.356 -20.837 -15.727 1.00 20.20 74 VAL A CA 12
ATOM 15136 C C . VAL A 1 74 ? -18.541 -21.743 -14.811 1.00 20.11 74 VAL A C 12
ATOM 15137 O O . VAL A 1 74 ? -17.526 -22.307 -15.221 1.00 15.10 74 VAL A O 12
ATOM 15150 N N . SER A 1 75 ? -18.992 -21.879 -13.568 1.00 11.20 75 SER A N 12
ATOM 15151 C CA . SER A 1 75 ? -18.303 -22.714 -12.592 1.00 22.15 75 SER A CA 12
ATOM 15152 C C . SER A 1 75 ? -18.310 -24.177 -13.026 1.00 51.52 75 SER A C 12
ATOM 15153 O O . SER A 1 75 ? -17.354 -24.913 -12.782 1.00 51.11 75 SER A O 12
ATOM 15161 N N . ASP A 1 76 ? -19.395 -24.590 -13.672 1.00 12.35 76 ASP A N 12
ATOM 15162 C CA . ASP A 1 76 ? -19.528 -25.964 -14.142 1.00 13.30 76 ASP A CA 12
ATOM 15163 C C . ASP A 1 76 ? -18.443 -26.296 -15.161 1.00 72.53 76 ASP A C 12
ATOM 15164 O O . ASP A 1 76 ? -17.702 -27.268 -15.001 1.00 15.52 76 ASP A O 12
ATOM 15173 N N . LEU A 1 77 ? -18.355 -25.486 -16.210 1.00 54.11 77 LEU A N 12
ATOM 15174 C CA . LEU A 1 77 ? -17.361 -25.695 -17.257 1.00 52.51 77 LEU A CA 12
ATOM 15175 C C . LEU A 1 77 ? -15.962 -25.349 -16.757 1.00 14.14 77 LEU A C 12
ATOM 15176 O O . LEU A 1 77 ? -14.967 -25.874 -17.254 1.00 62.52 77 LEU A O 12
ATOM 15192 N N . SER A 1 78 ? -15.895 -24.463 -15.768 1.00 34.34 78 SER A N 12
ATOM 15193 C CA . SER A 1 78 ? -14.618 -24.046 -15.200 1.00 75.32 78 SER A CA 12
ATOM 15194 C C . SER A 1 78 ? -13.939 -25.207 -14.479 1.00 54.32 78 SER A C 12
ATOM 15195 O O . SER A 1 78 ? -12.720 -25.366 -14.544 1.00 53.13 78 SER A O 12
ATOM 15203 N N . LYS A 1 79 ? -14.738 -26.016 -13.791 1.00 42.12 79 LYS A N 12
ATOM 15204 C CA . LYS A 1 79 ? -14.217 -27.163 -13.058 1.00 20.42 79 LYS A CA 12
ATOM 15205 C C . LYS A 1 79 ? -14.528 -28.464 -13.791 1.00 32.42 79 LYS A C 12
ATOM 15206 O O . LYS A 1 79 ? -14.776 -29.495 -13.166 1.00 73.44 79 LYS A O 12
ATOM 15225 N N . ALA A 1 80 ? -14.512 -28.409 -15.119 1.00 4.25 80 ALA A N 12
ATOM 15226 C CA . ALA A 1 80 ? -14.788 -29.584 -15.936 1.00 15.52 80 ALA A CA 12
ATOM 15227 C C . ALA A 1 80 ? -13.698 -30.636 -15.771 1.00 21.52 80 ALA A C 12
ATOM 15228 O O . ALA A 1 80 ? -12.561 -30.318 -15.422 1.00 3.31 80 ALA A O 12
ATOM 15235 N N . HIS A 1 81 ? -14.052 -31.893 -16.023 1.00 44.21 81 HIS A N 12
ATOM 15236 C CA . HIS A 1 81 ? -13.102 -32.993 -15.902 1.00 71.41 81 HIS A CA 12
ATOM 15237 C C . HIS A 1 81 ? -13.374 -34.064 -16.955 1.00 14.05 81 HIS A C 12
ATOM 15238 O O . HIS A 1 81 ? -14.524 -34.436 -17.192 1.00 50.00 81 HIS A O 12
ATOM 15253 N N . GLY A 1 1 ? -14.131 -0.991 -11.539 1.00 44.25 1 GLY A N 13
ATOM 15254 C CA . GLY A 1 1 ? -13.680 -0.480 -10.258 1.00 32.52 1 GLY A CA 13
ATOM 15255 C C . GLY A 1 1 ? -12.212 -0.761 -10.006 1.00 31.15 1 GLY A C 13
ATOM 15256 O O . GLY A 1 1 ? -11.366 0.115 -10.184 1.00 71.03 1 GLY A O 13
ATOM 15260 N N . SER A 1 2 ? -11.909 -1.986 -9.587 1.00 44.32 2 SER A N 13
ATOM 15261 C CA . SER A 1 2 ? -10.533 -2.378 -9.304 1.00 41.23 2 SER A CA 13
ATOM 15262 C C . SER A 1 2 ? -9.735 -2.531 -10.596 1.00 33.32 2 SER A C 13
ATOM 15263 O O . SER A 1 2 ? -10.277 -2.918 -11.630 1.00 51.34 2 SER A O 13
ATOM 15271 N N . ASN A 1 3 ? -8.444 -2.225 -10.526 1.00 62.12 3 ASN A N 13
ATOM 15272 C CA . ASN A 1 3 ? -7.570 -2.328 -11.689 1.00 72.04 3 ASN A CA 13
ATOM 15273 C C . ASN A 1 3 ? -7.085 -3.762 -11.880 1.00 51.13 3 ASN A C 13
ATOM 15274 O O . ASN A 1 3 ? -7.306 -4.367 -12.928 1.00 61.44 3 ASN A O 13
ATOM 15285 N N . GLU A 1 4 ? -6.424 -4.298 -10.859 1.00 62.12 4 GLU A N 13
ATOM 15286 C CA . GLU A 1 4 ? -5.908 -5.661 -10.915 1.00 43.34 4 GLU A CA 13
ATOM 15287 C C . GLU A 1 4 ? -6.988 -6.668 -10.531 1.00 43.12 4 GLU A C 13
ATOM 15288 O O . GLU A 1 4 ? -7.232 -6.914 -9.350 1.00 12.42 4 GLU A O 13
ATOM 15300 N N . LYS A 1 5 ? -7.632 -7.248 -11.538 1.00 32.11 5 LYS A N 13
ATOM 15301 C CA . LYS A 1 5 ? -8.686 -8.229 -11.308 1.00 70.33 5 LYS A CA 13
ATOM 15302 C C . LYS A 1 5 ? -8.291 -9.593 -11.866 1.00 43.11 5 LYS A C 13
ATOM 15303 O O . LYS A 1 5 ? -8.457 -9.877 -13.052 1.00 43.25 5 LYS A O 13
ATOM 15322 N N . PRO A 1 6 ? -7.756 -10.459 -10.992 1.00 14.51 6 PRO A N 13
ATOM 15323 C CA . PRO A 1 6 ? -7.329 -11.807 -11.375 1.00 23.45 6 PRO A CA 13
ATOM 15324 C C . PRO A 1 6 ? -8.507 -12.717 -11.705 1.00 62.31 6 PRO A C 13
ATOM 15325 O O . PRO A 1 6 ? -9.662 -12.371 -11.455 1.00 24.12 6 PRO A O 13
ATOM 15336 N N . LYS A 1 7 ? -8.208 -13.883 -12.269 1.00 13.14 7 LYS A N 13
ATOM 15337 C CA . LYS A 1 7 ? -9.242 -14.845 -12.632 1.00 52.43 7 LYS A CA 13
ATOM 15338 C C . LYS A 1 7 ? -9.492 -15.831 -11.496 1.00 2.01 7 LYS A C 13
ATOM 15339 O O . LYS A 1 7 ? -8.552 -16.356 -10.898 1.00 51.51 7 LYS A O 13
ATOM 15358 N N . VAL A 1 8 ? -10.764 -16.080 -11.204 1.00 34.25 8 VAL A N 13
ATOM 15359 C CA . VAL A 1 8 ? -11.137 -17.006 -10.141 1.00 14.14 8 VAL A CA 13
ATOM 15360 C C . VAL A 1 8 ? -12.264 -17.931 -10.588 1.00 2.14 8 VAL A C 13
ATOM 15361 O O . VAL A 1 8 ? -13.079 -17.570 -11.437 1.00 1.12 8 VAL A O 13
ATOM 15374 N N . LYS A 1 9 ? -12.304 -19.127 -10.010 1.00 12.21 9 LYS A N 13
ATOM 15375 C CA . LYS A 1 9 ? -13.332 -20.105 -10.346 1.00 64.23 9 LYS A CA 13
ATOM 15376 C C . LYS A 1 9 ? -14.301 -20.298 -9.184 1.00 41.43 9 LYS A C 13
ATOM 15377 O O . LYS A 1 9 ? -15.445 -20.709 -9.378 1.00 52.32 9 LYS A O 13
ATOM 15396 N N . LYS A 1 10 ? -13.837 -19.997 -7.976 1.00 45.44 10 LYS A N 13
ATOM 15397 C CA . LYS A 1 10 ? -14.662 -20.134 -6.783 1.00 15.54 10 LYS A CA 13
ATOM 15398 C C . LYS A 1 10 ? -15.356 -18.817 -6.447 1.00 72.11 10 LYS A C 13
ATOM 15399 O O . LYS A 1 10 ? -16.583 -18.722 -6.490 1.00 52.24 10 LYS A O 13
ATOM 15418 N N . HIS A 1 11 ? -14.563 -17.804 -6.114 1.00 12.41 11 HIS A N 13
ATOM 15419 C CA . HIS A 1 11 ? -15.102 -16.492 -5.773 1.00 42.41 11 HIS A CA 13
ATOM 15420 C C . HIS A 1 11 ? -16.028 -15.982 -6.873 1.00 74.30 11 HIS A C 13
ATOM 15421 O O . HIS A 1 11 ? -16.932 -15.185 -6.617 1.00 64.50 11 HIS A O 13
ATOM 15436 N N . ILE A 1 12 ? -15.798 -16.447 -8.096 1.00 42.34 12 ILE A N 13
ATOM 15437 C CA . ILE A 1 12 ? -16.612 -16.038 -9.234 1.00 71.21 12 ILE A CA 13
ATOM 15438 C C . ILE A 1 12 ? -18.098 -16.206 -8.935 1.00 40.11 12 ILE A C 13
ATOM 15439 O O . ILE A 1 12 ? -18.935 -15.467 -9.455 1.00 11.04 12 ILE A O 13
ATOM 15455 N N . THR A 1 13 ? -18.420 -17.182 -8.092 1.00 70.32 13 THR A N 13
ATOM 15456 C CA . THR A 1 13 ? -19.805 -17.447 -7.723 1.00 24.34 13 THR A CA 13
ATOM 15457 C C . THR A 1 13 ? -20.497 -16.178 -7.239 1.00 30.43 13 THR A C 13
ATOM 15458 O O . THR A 1 13 ? -21.492 -15.743 -7.819 1.00 3.15 13 THR A O 13
ATOM 15469 N N . SER A 1 14 ? -19.964 -15.589 -6.173 1.00 54.31 14 SER A N 13
ATOM 15470 C CA . SER A 1 14 ? -20.534 -14.370 -5.609 1.00 63.43 14 SER A CA 13
ATOM 15471 C C . SER A 1 14 ? -20.287 -13.179 -6.530 1.00 14.01 14 SER A C 13
ATOM 15472 O O . SER A 1 14 ? -21.125 -12.284 -6.643 1.00 23.33 14 SER A O 13
ATOM 15480 N N . ALA A 1 15 ? -19.132 -13.175 -7.186 1.00 63.42 15 ALA A N 13
ATOM 15481 C CA . ALA A 1 15 ? -18.775 -12.096 -8.099 1.00 23.25 15 ALA A CA 13
ATOM 15482 C C . ALA A 1 15 ? -19.866 -11.875 -9.140 1.00 41.54 15 ALA A C 13
ATOM 15483 O O . ALA A 1 15 ? -20.203 -10.736 -9.469 1.00 64.23 15 ALA A O 13
ATOM 15490 N N . LEU A 1 16 ? -20.415 -12.968 -9.657 1.00 61.31 16 LEU A N 13
ATOM 15491 C CA . LEU A 1 16 ? -21.469 -12.893 -10.663 1.00 63.41 16 LEU A CA 13
ATOM 15492 C C . LEU A 1 16 ? -22.676 -12.128 -10.131 1.00 71.21 16 LEU A C 13
ATOM 15493 O O . LEU A 1 16 ? -23.239 -11.277 -10.820 1.00 62.13 16 LEU A O 13
ATOM 15509 N N . LYS A 1 17 ? -23.069 -12.435 -8.899 1.00 64.03 17 LYS A N 13
ATOM 15510 C CA . LYS A 1 17 ? -24.207 -11.775 -8.272 1.00 10.43 17 LYS A CA 13
ATOM 15511 C C . LYS A 1 17 ? -24.029 -10.260 -8.279 1.00 53.34 17 LYS A C 13
ATOM 15512 O O . LYS A 1 17 ? -24.998 -9.511 -8.406 1.00 15.01 17 LYS A O 13
ATOM 15531 N N . LYS A 1 18 ? -22.785 -9.814 -8.145 1.00 1.22 18 LYS A N 13
ATOM 15532 C CA . LYS A 1 18 ? -22.479 -8.388 -8.139 1.00 62.31 18 LYS A CA 13
ATOM 15533 C C . LYS A 1 18 ? -22.484 -7.825 -9.557 1.00 11.14 18 LYS A C 13
ATOM 15534 O O . LYS A 1 18 ? -22.881 -6.680 -9.779 1.00 63.22 18 LYS A O 13
ATOM 15553 N N . LEU A 1 19 ? -22.043 -8.636 -10.512 1.00 51.40 19 LEU A N 13
ATOM 15554 C CA . LEU A 1 19 ? -21.998 -8.218 -11.909 1.00 75.42 19 LEU A CA 13
ATOM 15555 C C . LEU A 1 19 ? -23.395 -7.884 -12.422 1.00 54.14 19 LEU A C 13
ATOM 15556 O O . LEU A 1 19 ? -23.629 -6.800 -12.957 1.00 2.31 19 LEU A O 13
ATOM 15572 N N . VAL A 1 20 ? -24.322 -8.822 -12.254 1.00 54.35 20 VAL A N 13
ATOM 15573 C CA . VAL A 1 20 ? -25.697 -8.625 -12.698 1.00 35.55 20 VAL A CA 13
ATOM 15574 C C . VAL A 1 20 ? -26.307 -7.381 -12.062 1.00 34.32 20 VAL A C 13
ATOM 15575 O O . VAL A 1 20 ? -27.198 -6.752 -12.634 1.00 30.53 20 VAL A O 13
ATOM 15588 N N . ASP A 1 21 ? -25.822 -7.031 -10.876 1.00 22.21 21 ASP A N 13
ATOM 15589 C CA . ASP A 1 21 ? -26.318 -5.860 -10.162 1.00 22.30 21 ASP A CA 13
ATOM 15590 C C . ASP A 1 21 ? -25.691 -4.583 -10.711 1.00 44.22 21 ASP A C 13
ATOM 15591 O O . ASP A 1 21 ? -26.354 -3.553 -10.828 1.00 15.50 21 ASP A O 13
ATOM 15600 N N . LYS A 1 22 ? -24.407 -4.657 -11.046 1.00 41.22 22 LYS A N 13
ATOM 15601 C CA . LYS A 1 22 ? -23.688 -3.507 -11.583 1.00 74.44 22 LYS A CA 13
ATOM 15602 C C . LYS A 1 22 ? -23.684 -3.533 -13.109 1.00 12.44 22 LYS A C 13
ATOM 15603 O O . LYS A 1 22 ? -22.826 -2.922 -13.747 1.00 33.23 22 LYS A O 13
ATOM 15622 N N . TYR A 1 23 ? -24.648 -4.241 -13.686 1.00 51.45 23 TYR A N 13
ATOM 15623 C CA . TYR A 1 23 ? -24.755 -4.346 -15.137 1.00 4.31 23 TYR A CA 13
ATOM 15624 C C . TYR A 1 23 ? -24.943 -2.971 -15.770 1.00 43.43 23 TYR A C 13
ATOM 15625 O O . TYR A 1 23 ? -24.316 -2.649 -16.780 1.00 3.22 23 TYR A O 13
ATOM 15643 N N . ARG A 1 24 ? -25.810 -2.163 -15.169 1.00 74.22 24 ARG A N 13
ATOM 15644 C CA . ARG A 1 24 ? -26.083 -0.823 -15.674 1.00 4.34 24 ARG A CA 13
ATOM 15645 C C . ARG A 1 24 ? -25.154 0.201 -15.026 1.00 73.31 24 ARG A C 13
ATOM 15646 O O . ARG A 1 24 ? -25.271 1.401 -15.269 1.00 75.15 24 ARG A O 13
ATOM 15667 N N . ASN A 1 25 ? -24.233 -0.283 -14.200 1.00 65.40 25 ASN A N 13
ATOM 15668 C CA . ASN A 1 25 ? -23.285 0.589 -13.516 1.00 43.25 25 ASN A CA 13
ATOM 15669 C C . ASN A 1 25 ? -22.059 0.850 -14.387 1.00 74.33 25 ASN A C 13
ATOM 15670 O O . ASN A 1 25 ? -21.555 1.971 -14.448 1.00 55.32 25 ASN A O 13
ATOM 15681 N N . ASP A 1 26 ? -21.586 -0.194 -15.060 1.00 1.43 26 ASP A N 13
ATOM 15682 C CA . ASP A 1 26 ? -20.421 -0.078 -15.929 1.00 63.00 26 ASP A CA 13
ATOM 15683 C C . ASP A 1 26 ? -20.722 -0.631 -17.318 1.00 72.24 26 ASP A C 13
ATOM 15684 O O . ASP A 1 26 ? -21.272 -1.723 -17.455 1.00 61.45 26 ASP A O 13
ATOM 15693 N N . GLU A 1 27 ? -20.359 0.131 -18.345 1.00 54.40 27 GLU A N 13
ATOM 15694 C CA . GLU A 1 27 ? -20.593 -0.283 -19.723 1.00 54.45 27 GLU A CA 13
ATOM 15695 C C . GLU A 1 27 ? -19.790 -1.536 -20.059 1.00 10.20 27 GLU A C 13
ATOM 15696 O O . GLU A 1 27 ? -20.298 -2.461 -20.694 1.00 44.21 27 GLU A O 13
ATOM 15708 N N . HIS A 1 28 ? -18.533 -1.559 -19.628 1.00 44.43 28 HIS A N 13
ATOM 15709 C CA . HIS A 1 28 ? -17.658 -2.698 -19.882 1.00 41.25 28 HIS A CA 13
ATOM 15710 C C . HIS A 1 28 ? -18.262 -3.982 -19.322 1.00 4.00 28 HIS A C 13
ATOM 15711 O O . HIS A 1 28 ? -18.024 -5.071 -19.844 1.00 74.24 28 HIS A O 13
ATOM 15726 N N . VAL A 1 29 ? -19.043 -3.847 -18.255 1.00 4.42 29 VAL A N 13
ATOM 15727 C CA . VAL A 1 29 ? -19.680 -4.996 -17.624 1.00 15.45 29 VAL A CA 13
ATOM 15728 C C . VAL A 1 29 ? -20.801 -5.550 -18.496 1.00 62.41 29 VAL A C 13
ATOM 15729 O O . VAL A 1 29 ? -21.046 -6.757 -18.517 1.00 44.30 29 VAL A O 13
ATOM 15742 N N . ARG A 1 30 ? -21.478 -4.662 -19.216 1.00 10.22 30 ARG A N 13
ATOM 15743 C CA . ARG A 1 30 ? -22.574 -5.062 -20.090 1.00 65.44 30 ARG A CA 13
ATOM 15744 C C . ARG A 1 30 ? -22.068 -5.950 -21.224 1.00 5.30 30 ARG A C 13
ATOM 15745 O O . ARG A 1 30 ? -22.563 -7.058 -21.428 1.00 73.13 30 ARG A O 13
ATOM 15766 N N . LYS A 1 31 ? -21.078 -5.455 -21.959 1.00 44.41 31 LYS A N 13
ATOM 15767 C CA . LYS A 1 31 ? -20.503 -6.201 -23.072 1.00 21.32 31 LYS A CA 13
ATOM 15768 C C . LYS A 1 31 ? -19.900 -7.517 -22.590 1.00 71.25 31 LYS A C 13
ATOM 15769 O O . LYS A 1 31 ? -19.958 -8.530 -23.288 1.00 32.12 31 LYS A O 13
ATOM 15788 N N . VAL A 1 32 ? -19.323 -7.496 -21.393 1.00 45.54 32 VAL A N 13
ATOM 15789 C CA . VAL A 1 32 ? -18.711 -8.688 -20.818 1.00 14.43 32 VAL A CA 13
ATOM 15790 C C . VAL A 1 32 ? -19.771 -9.705 -20.408 1.00 5.30 32 VAL A C 13
ATOM 15791 O O . VAL A 1 32 ? -19.734 -10.860 -20.832 1.00 54.14 32 VAL A O 13
ATOM 15804 N N . PHE A 1 33 ? -20.714 -9.268 -19.580 1.00 42.32 33 PHE A N 13
ATOM 15805 C CA . PHE A 1 33 ? -21.784 -10.140 -19.112 1.00 32.31 33 PHE A CA 13
ATOM 15806 C C . PHE A 1 33 ? -22.664 -10.593 -20.273 1.00 72.14 33 PHE A C 13
ATOM 15807 O O . PHE A 1 33 ? -23.298 -11.647 -20.212 1.00 12.41 33 PHE A O 13
ATOM 15824 N N . ASP A 1 34 ? -22.698 -9.789 -21.330 1.00 63.35 34 ASP A N 13
ATOM 15825 C CA . ASP A 1 34 ? -23.499 -10.106 -22.507 1.00 30.21 34 ASP A CA 13
ATOM 15826 C C . ASP A 1 34 ? -22.897 -11.279 -23.275 1.00 31.15 34 ASP A C 13
ATOM 15827 O O . ASP A 1 34 ? -23.600 -12.223 -23.635 1.00 3.13 34 ASP A O 13
ATOM 15836 N N . GLU A 1 35 ? -21.593 -11.211 -23.522 1.00 24.12 35 GLU A N 13
ATOM 15837 C CA . GLU A 1 35 ? -20.898 -12.267 -24.249 1.00 5.05 35 GLU A CA 13
ATOM 15838 C C . GLU A 1 35 ? -20.881 -13.562 -23.442 1.00 24.30 35 GLU A C 13
ATOM 15839 O O . GLU A 1 35 ? -21.025 -14.653 -23.996 1.00 0.50 35 GLU A O 13
ATOM 15851 N N . ILE A 1 36 ? -20.703 -13.434 -22.131 1.00 61.05 36 ILE A N 13
ATOM 15852 C CA . ILE A 1 36 ? -20.668 -14.593 -21.249 1.00 25.42 36 ILE A CA 13
ATOM 15853 C C . ILE A 1 36 ? -22.044 -15.240 -21.135 1.00 61.02 36 ILE A C 13
ATOM 15854 O O . ILE A 1 36 ? -22.161 -16.463 -21.063 1.00 12.13 36 ILE A O 13
ATOM 15870 N N . GLN A 1 37 ? -23.082 -14.410 -21.122 1.00 72.42 37 GLN A N 13
ATOM 15871 C CA . GLN A 1 37 ? -24.451 -14.902 -21.019 1.00 20.12 37 GLN A CA 13
ATOM 15872 C C . GLN A 1 37 ? -24.830 -15.721 -22.249 1.00 4.24 37 GLN A C 13
ATOM 15873 O O . GLN A 1 37 ? -25.531 -16.727 -22.143 1.00 40.45 37 GLN A O 13
ATOM 15887 N N . GLN A 1 38 ? -24.361 -15.283 -23.413 1.00 0.45 38 GLN A N 13
ATOM 15888 C CA . GLN A 1 38 ? -24.652 -15.975 -24.662 1.00 70.12 38 GLN A CA 13
ATOM 15889 C C . GLN A 1 38 ? -23.849 -17.268 -24.768 1.00 54.40 38 GLN A C 13
ATOM 15890 O O . GLN A 1 38 ? -24.411 -18.345 -24.965 1.00 61.51 38 GLN A O 13
ATOM 15904 N N . LYS A 1 39 ? -22.532 -17.153 -24.636 1.00 53.23 39 LYS A N 13
ATOM 15905 C CA . LYS A 1 39 ? -21.651 -18.312 -24.716 1.00 0.41 39 LYS A CA 13
ATOM 15906 C C . LYS A 1 39 ? -22.039 -19.363 -23.681 1.00 11.52 39 LYS A C 13
ATOM 15907 O O . LYS A 1 39 ? -21.892 -20.563 -23.914 1.00 42.04 39 LYS A O 13
ATOM 15926 N N . LEU A 1 40 ? -22.536 -18.904 -22.537 1.00 75.53 40 LEU A N 13
ATOM 15927 C CA . LEU A 1 40 ? -22.948 -19.806 -21.466 1.00 43.44 40 LEU A CA 13
ATOM 15928 C C . LEU A 1 40 ? -24.445 -20.090 -21.539 1.00 4.14 40 LEU A C 13
ATOM 15929 O O . LEU A 1 40 ? -24.967 -20.918 -20.792 1.00 24.51 40 LEU A O 13
ATOM 15945 N N . HIS A 1 41 ? -25.130 -19.399 -22.444 1.00 0.21 41 HIS A N 13
ATOM 15946 C CA . HIS A 1 41 ? -26.567 -19.579 -22.616 1.00 31.10 41 HIS A CA 13
ATOM 15947 C C . HIS A 1 41 ? -27.294 -19.455 -21.280 1.00 51.23 41 HIS A C 13
ATOM 15948 O O . HIS A 1 41 ? -28.105 -20.309 -20.921 1.00 22.11 41 HIS A O 13
ATOM 15963 N N . CYS A 1 42 ? -26.998 -18.386 -20.548 1.00 40.04 42 CYS A N 13
ATOM 15964 C CA . CYS A 1 42 ? -27.622 -18.150 -19.252 1.00 4.30 42 CYS A CA 13
ATOM 15965 C C . CYS A 1 42 ? -28.082 -16.700 -19.126 1.00 31.31 42 CYS A C 13
ATOM 15966 O O . CYS A 1 42 ? -27.737 -15.854 -19.951 1.00 10.43 42 CYS A O 13
ATOM 15973 N N . CYS A 1 43 ? -28.863 -16.422 -18.088 1.00 12.23 43 CYS A N 13
ATOM 15974 C CA . CYS A 1 43 ? -29.372 -15.076 -17.852 1.00 61.01 43 CYS A CA 13
ATOM 15975 C C . CYS A 1 43 ? -28.976 -14.580 -16.464 1.00 72.13 43 CYS A C 13
ATOM 15976 O O . CYS A 1 43 ? -28.928 -15.352 -15.508 1.00 20.41 43 CYS A O 13
ATOM 15983 N N . GLY A 1 44 ? -28.694 -13.285 -16.363 1.00 2.32 44 GLY A N 13
ATOM 15984 C CA . GLY A 1 44 ? -28.306 -12.708 -15.089 1.00 12.50 44 GLY A CA 13
ATOM 15985 C C . GLY A 1 44 ? -27.192 -13.484 -14.415 1.00 74.35 44 GLY A C 13
ATOM 15986 O O . GLY A 1 44 ? -26.494 -14.266 -15.060 1.00 40.11 44 GLY A O 13
ATOM 15990 N N . ALA A 1 45 ? -27.025 -13.268 -13.115 1.00 3.20 45 ALA A N 13
ATOM 15991 C CA . ALA A 1 45 ? -25.988 -13.954 -12.354 1.00 10.22 45 ALA A CA 13
ATOM 15992 C C . ALA A 1 45 ? -26.451 -15.341 -11.921 1.00 55.33 45 ALA A C 13
ATOM 15993 O O . ALA A 1 45 ? -25.946 -16.354 -12.406 1.00 12.53 45 ALA A O 13
ATOM 16000 N N . ASP A 1 46 ? -27.414 -15.379 -11.007 1.00 75.01 46 ASP A N 13
ATOM 16001 C CA . ASP A 1 46 ? -27.946 -16.642 -10.509 1.00 74.44 46 ASP A CA 13
ATOM 16002 C C . ASP A 1 46 ? -29.324 -16.923 -11.102 1.00 64.44 46 ASP A C 13
ATOM 16003 O O . ASP A 1 46 ? -29.896 -17.992 -10.888 1.00 53.23 46 ASP A O 13
ATOM 16012 N N . SER A 1 47 ? -29.850 -15.957 -11.848 1.00 1.24 47 SER A N 13
ATOM 16013 C CA . SER A 1 47 ? -31.162 -16.098 -12.468 1.00 31.14 47 SER A CA 13
ATOM 16014 C C . SER A 1 47 ? -31.509 -14.862 -13.292 1.00 73.43 47 SER A C 13
ATOM 16015 O O . SER A 1 47 ? -30.935 -13.787 -13.119 1.00 31.34 47 SER A O 13
ATOM 16023 N N . PRO A 1 48 ? -32.472 -15.018 -14.213 1.00 13.12 48 PRO A N 13
ATOM 16024 C CA . PRO A 1 48 ? -32.919 -13.926 -15.083 1.00 71.33 48 PRO A CA 13
ATOM 16025 C C . PRO A 1 48 ? -33.687 -12.853 -14.319 1.00 43.13 48 PRO A C 13
ATOM 16026 O O . PRO A 1 48 ? -33.720 -11.691 -14.725 1.00 75.04 48 PRO A O 13
ATOM 16037 N N . LYS A 1 49 ? -34.302 -13.248 -13.210 1.00 72.52 49 LYS A N 13
ATOM 16038 C CA . LYS A 1 49 ? -35.069 -12.320 -12.387 1.00 64.43 49 LYS A CA 13
ATOM 16039 C C . LYS A 1 49 ? -34.168 -11.233 -11.811 1.00 3.22 49 LYS A C 13
ATOM 16040 O O . LYS A 1 49 ? -34.647 -10.195 -11.353 1.00 25.23 49 LYS A O 13
ATOM 16059 N N . ASP A 1 50 ? -32.862 -11.477 -11.838 1.00 52.42 50 ASP A N 13
ATOM 16060 C CA . ASP A 1 50 ? -31.894 -10.517 -11.321 1.00 11.54 50 ASP A CA 13
ATOM 16061 C C . ASP A 1 50 ? -32.042 -9.167 -12.016 1.00 51.11 50 ASP A C 13
ATOM 16062 O O . ASP A 1 50 ? -31.782 -8.120 -11.423 1.00 41.31 50 ASP A O 13
ATOM 16071 N N . TYR A 1 51 ? -32.460 -9.199 -13.276 1.00 72.55 51 TYR A N 13
ATOM 16072 C CA . TYR A 1 51 ? -32.639 -7.979 -14.054 1.00 73.21 51 TYR A CA 13
ATOM 16073 C C . TYR A 1 51 ? -34.043 -7.412 -13.863 1.00 23.32 51 TYR A C 13
ATOM 16074 O O . TYR A 1 51 ? -34.273 -6.219 -14.051 1.00 55.31 51 TYR A O 13
ATOM 16092 N N . GLY A 1 52 ? -34.978 -8.279 -13.486 1.00 21.20 52 GLY A N 13
ATOM 16093 C CA . GLY A 1 52 ? -36.347 -7.848 -13.274 1.00 52.33 52 GLY A CA 13
ATOM 16094 C C . GLY A 1 52 ? -37.321 -8.528 -14.216 1.00 15.15 52 GLY A C 13
ATOM 16095 O O . GLY A 1 52 ? -37.716 -9.671 -13.989 1.00 74.25 52 GLY A O 13
ATOM 16099 N N . GLU A 1 53 ? -37.711 -7.823 -15.273 1.00 1.40 53 GLU A N 13
ATOM 16100 C CA . GLU A 1 53 ? -38.647 -8.366 -16.250 1.00 13.31 53 GLU A CA 13
ATOM 16101 C C . GLU A 1 53 ? -38.243 -7.972 -17.668 1.00 35.11 53 GLU A C 13
ATOM 16102 O O . GLU A 1 53 ? -39.062 -7.992 -18.586 1.00 33.32 53 GLU A O 13
ATOM 16114 N N . ASN A 1 54 ? -36.975 -7.614 -17.838 1.00 1.34 54 ASN A N 13
ATOM 16115 C CA . ASN A 1 54 ? -36.462 -7.214 -19.143 1.00 23.01 54 ASN A CA 13
ATOM 16116 C C . ASN A 1 54 ? -34.949 -7.397 -19.212 1.00 63.40 54 ASN A C 13
ATOM 16117 O O . ASN A 1 54 ? -34.179 -6.438 -19.164 1.00 12.52 54 ASN A O 13
ATOM 16128 N N . PRO A 1 55 ? -34.510 -8.660 -19.328 1.00 54.34 55 PRO A N 13
ATOM 16129 C CA . PRO A 1 55 ? -33.087 -8.999 -19.408 1.00 24.11 55 PRO A CA 13
ATOM 16130 C C . PRO A 1 55 ? -32.458 -8.556 -20.724 1.00 44.33 55 PRO A C 13
ATOM 16131 O O . PRO A 1 55 ? -33.146 -8.188 -21.677 1.00 32.55 55 PRO A O 13
ATOM 16142 N N . PRO A 1 56 ? -31.118 -8.590 -20.782 1.00 60.02 56 PRO A N 13
ATOM 16143 C CA . PRO A 1 56 ? -30.367 -8.196 -21.978 1.00 1.23 56 PRO A CA 13
ATOM 16144 C C . PRO A 1 56 ? -30.540 -9.187 -23.124 1.00 5.23 56 PRO A C 13
ATOM 16145 O O . PRO A 1 56 ? -30.922 -10.338 -22.911 1.00 64.12 56 PRO A O 13
ATOM 16156 N N . THR A 1 57 ? -30.255 -8.733 -24.341 1.00 12.14 57 THR A N 13
ATOM 16157 C CA . THR A 1 57 ? -30.380 -9.579 -25.520 1.00 63.44 57 THR A CA 13
ATOM 16158 C C . THR A 1 57 ? -29.550 -10.850 -25.375 1.00 73.14 57 THR A C 13
ATOM 16159 O O . THR A 1 57 ? -29.849 -11.872 -25.994 1.00 43.52 57 THR A O 13
ATOM 16170 N N . SER A 1 58 ? -28.508 -10.780 -24.554 1.00 21.43 58 SER A N 13
ATOM 16171 C CA . SER A 1 58 ? -27.633 -11.925 -24.330 1.00 30.32 58 SER A CA 13
ATOM 16172 C C . SER A 1 58 ? -28.376 -13.043 -23.605 1.00 73.42 58 SER A C 13
ATOM 16173 O O . SER A 1 58 ? -27.914 -14.184 -23.559 1.00 53.03 58 SER A O 13
ATOM 16181 N N . CYS A 1 59 ? -29.531 -12.708 -23.040 1.00 30.03 59 CYS A N 13
ATOM 16182 C CA . CYS A 1 59 ? -30.340 -13.681 -22.316 1.00 60.43 59 CYS A CA 13
ATOM 16183 C C . CYS A 1 59 ? -31.119 -14.568 -23.284 1.00 1.12 59 CYS A C 13
ATOM 16184 O O . CYS A 1 59 ? -31.482 -15.696 -22.953 1.00 33.44 59 CYS A O 13
ATOM 16191 N N . SER A 1 60 ? -31.371 -14.049 -24.481 1.00 52.50 60 SER A N 13
ATOM 16192 C CA . SER A 1 60 ? -32.110 -14.791 -25.496 1.00 2.30 60 SER A CA 13
ATOM 16193 C C . SER A 1 60 ? -31.272 -14.964 -26.759 1.00 71.13 60 SER A C 13
ATOM 16194 O O . SER A 1 60 ? -30.329 -14.211 -27.001 1.00 65.23 60 SER A O 13
ATOM 16202 N N . LYS A 1 61 ? -31.624 -15.962 -27.562 1.00 70.44 61 LYS A N 13
ATOM 16203 C CA . LYS A 1 61 ? -30.907 -16.237 -28.802 1.00 54.53 61 LYS A CA 13
ATOM 16204 C C . LYS A 1 61 ? -31.781 -17.025 -29.773 1.00 21.44 61 LYS A C 13
ATOM 16205 O O . LYS A 1 61 ? -32.496 -17.945 -29.372 1.00 44.55 61 LYS A O 13
ATOM 16224 N N . ASP A 1 62 ? -31.717 -16.661 -31.049 1.00 32.45 62 ASP A N 13
ATOM 16225 C CA . ASP A 1 62 ? -32.501 -17.337 -32.076 1.00 64.14 62 ASP A CA 13
ATOM 16226 C C . ASP A 1 62 ? -33.981 -17.355 -31.707 1.00 64.43 62 ASP A C 13
ATOM 16227 O O . ASP A 1 62 ? -34.725 -18.240 -32.128 1.00 41.13 62 ASP A O 13
ATOM 16236 N N . GLY A 1 63 ? -34.401 -16.372 -30.916 1.00 64.54 63 GLY A N 13
ATOM 16237 C CA . GLY A 1 63 ? -35.789 -16.295 -30.503 1.00 34.13 63 GLY A CA 13
ATOM 16238 C C . GLY A 1 63 ? -36.107 -17.239 -29.360 1.00 14.21 63 GLY A C 13
ATOM 16239 O O . GLY A 1 63 ? -37.251 -17.665 -29.197 1.00 2.13 63 GLY A O 13
ATOM 16243 N N . VAL A 1 64 ? -35.093 -17.568 -28.567 1.00 21.05 64 VAL A N 13
ATOM 16244 C CA . VAL A 1 64 ? -35.270 -18.468 -27.433 1.00 64.02 64 VAL A CA 13
ATOM 16245 C C . VAL A 1 64 ? -34.790 -17.822 -26.138 1.00 52.23 64 VAL A C 13
ATOM 16246 O O . VAL A 1 64 ? -33.949 -16.924 -26.156 1.00 64.13 64 VAL A O 13
ATOM 16259 N N . GLN A 1 65 ? -35.332 -18.285 -25.016 1.00 63.14 65 GLN A N 13
ATOM 16260 C CA . GLN A 1 65 ? -34.959 -17.751 -23.712 1.00 22.43 65 GLN A CA 13
ATOM 16261 C C . GLN A 1 65 ? -34.170 -18.780 -22.908 1.00 44.22 65 GLN A C 13
ATOM 16262 O O . GLN A 1 65 ? -34.522 -19.959 -22.874 1.00 64.11 65 GLN A O 13
ATOM 16276 N N . PHE A 1 66 ? -33.100 -18.325 -22.263 1.00 35.31 66 PHE A N 13
ATOM 16277 C CA . PHE A 1 66 ? -32.260 -19.206 -21.460 1.00 71.44 66 PHE A CA 13
ATOM 16278 C C . PHE A 1 66 ? -32.754 -19.263 -20.018 1.00 24.14 66 PHE A C 13
ATOM 16279 O O . PHE A 1 66 ? -32.586 -18.312 -19.253 1.00 51.04 66 PHE A O 13
ATOM 16296 N N . THR A 1 67 ? -33.364 -20.386 -19.651 1.00 11.20 67 THR A N 13
ATOM 16297 C CA . THR A 1 67 ? -33.884 -20.567 -18.302 1.00 30.44 67 THR A CA 13
ATOM 16298 C C . THR A 1 67 ? -32.838 -21.199 -17.390 1.00 11.32 67 THR A C 13
ATOM 16299 O O . THR A 1 67 ? -33.134 -22.131 -16.644 1.00 33.41 67 THR A O 13
ATOM 16310 N N . GLU A 1 68 ? -31.614 -20.683 -17.455 1.00 34.32 68 GLU A N 13
ATOM 16311 C CA . GLU A 1 68 ? -30.525 -21.198 -16.634 1.00 22.12 68 GLU A CA 13
ATOM 16312 C C . GLU A 1 68 ? -29.652 -20.060 -16.112 1.00 60.23 68 GLU A C 13
ATOM 16313 O O . GLU A 1 68 ? -29.471 -19.045 -16.783 1.00 4.11 68 GLU A O 13
ATOM 16325 N N . GLY A 1 69 ? -29.114 -20.238 -14.909 1.00 62.35 69 GLY A N 13
ATOM 16326 C CA . GLY A 1 69 ? -28.267 -19.219 -14.317 1.00 73.23 69 GLY A CA 13
ATOM 16327 C C . GLY A 1 69 ? -26.854 -19.249 -14.865 1.00 31.32 69 GLY A C 13
ATOM 16328 O O . GLY A 1 69 ? -26.517 -20.100 -15.689 1.00 34.33 69 GLY A O 13
ATOM 16332 N N . CYS A 1 70 ? -26.024 -18.317 -14.408 1.00 33.30 70 CYS A N 13
ATOM 16333 C CA . CYS A 1 70 ? -24.640 -18.238 -14.858 1.00 60.22 70 CYS A CA 13
ATOM 16334 C C . CYS A 1 70 ? -23.693 -18.811 -13.808 1.00 22.31 70 CYS A C 13
ATOM 16335 O O . CYS A 1 70 ? -22.716 -19.484 -14.139 1.00 74.44 70 CYS A O 13
ATOM 16342 N N . ILE A 1 71 ? -23.989 -18.540 -12.541 1.00 43.34 71 ILE A N 13
ATOM 16343 C CA . ILE A 1 71 ? -23.165 -19.029 -11.443 1.00 61.20 71 ILE A CA 13
ATOM 16344 C C . ILE A 1 71 ? -23.064 -20.551 -11.468 1.00 4.55 71 ILE A C 13
ATOM 16345 O O . ILE A 1 71 ? -22.034 -21.121 -11.106 1.00 73.43 71 ILE A O 13
ATOM 16361 N N . LYS A 1 72 ? -24.138 -21.203 -11.898 1.00 13.32 72 LYS A N 13
ATOM 16362 C CA . LYS A 1 72 ? -24.171 -22.658 -11.973 1.00 72.44 72 LYS A CA 13
ATOM 16363 C C . LYS A 1 72 ? -23.550 -23.150 -13.277 1.00 53.32 72 LYS A C 13
ATOM 16364 O O . LYS A 1 72 ? -22.842 -24.157 -13.299 1.00 53.32 72 LYS A O 13
ATOM 16383 N N . LYS A 1 73 ? -23.819 -22.432 -14.362 1.00 43.44 73 LYS A N 13
ATOM 16384 C CA . LYS A 1 73 ? -23.285 -22.792 -15.670 1.00 65.04 73 LYS A CA 13
ATOM 16385 C C . LYS A 1 73 ? -21.762 -22.695 -15.682 1.00 53.41 73 LYS A C 13
ATOM 16386 O O . LYS A 1 73 ? -21.074 -23.624 -16.104 1.00 30.24 73 LYS A O 13
ATOM 16405 N N . VAL A 1 74 ? -21.243 -21.564 -15.215 1.00 45.22 74 VAL A N 13
ATOM 16406 C CA . VAL A 1 74 ? -19.802 -21.346 -15.170 1.00 25.33 74 VAL A CA 13
ATOM 16407 C C . VAL A 1 74 ? -19.104 -22.450 -14.383 1.00 63.55 74 VAL A C 13
ATOM 16408 O O . VAL A 1 74 ? -18.005 -22.879 -14.736 1.00 40.35 74 VAL A O 13
ATOM 16421 N N . SER A 1 75 ? -19.750 -22.908 -13.316 1.00 3.03 75 SER A N 13
ATOM 16422 C CA . SER A 1 75 ? -19.190 -23.961 -12.476 1.00 42.15 75 SER A CA 13
ATOM 16423 C C . SER A 1 75 ? -19.101 -25.277 -13.243 1.00 32.00 75 SER A C 13
ATOM 16424 O O . SER A 1 75 ? -18.102 -25.992 -13.158 1.00 14.24 75 SER A O 13
ATOM 16432 N N . ASP A 1 76 ? -20.153 -25.590 -13.991 1.00 70.25 76 ASP A N 13
ATOM 16433 C CA . ASP A 1 76 ? -20.195 -26.820 -14.775 1.00 13.43 76 ASP A CA 13
ATOM 16434 C C . ASP A 1 76 ? -18.952 -26.949 -15.650 1.00 35.32 76 ASP A C 13
ATOM 16435 O O . ASP A 1 76 ? -18.239 -27.952 -15.589 1.00 52.31 76 ASP A O 13
ATOM 16444 N N . LEU A 1 77 ? -18.699 -25.930 -16.464 1.00 35.42 77 LEU A N 13
ATOM 16445 C CA . LEU A 1 77 ? -17.543 -25.930 -17.353 1.00 20.40 77 LEU A CA 13
ATOM 16446 C C . LEU A 1 77 ? -16.252 -25.722 -16.568 1.00 12.44 77 LEU A C 13
ATOM 16447 O O . LEU A 1 77 ? -15.186 -26.185 -16.972 1.00 20.33 77 LEU A O 13
ATOM 16463 N N . SER A 1 78 ? -16.357 -25.022 -15.442 1.00 61.40 78 SER A N 13
ATOM 16464 C CA . SER A 1 78 ? -15.198 -24.751 -14.600 1.00 43.32 78 SER A CA 13
ATOM 16465 C C . SER A 1 78 ? -14.615 -26.046 -14.043 1.00 35.21 78 SER A C 13
ATOM 16466 O O . SER A 1 78 ? -13.432 -26.336 -14.221 1.00 32.24 78 SER A O 13
ATOM 16474 N N . LYS A 1 79 ? -15.456 -26.823 -13.367 1.00 41.53 79 LYS A N 13
ATOM 16475 C CA . LYS A 1 79 ? -15.028 -28.088 -12.784 1.00 21.32 79 LYS A CA 13
ATOM 16476 C C . LYS A 1 79 ? -15.363 -29.255 -13.708 1.00 54.50 79 LYS A C 13
ATOM 16477 O O . LYS A 1 79 ? -15.668 -30.355 -13.249 1.00 14.32 79 LYS A O 13
ATOM 16496 N N . ALA A 1 80 ? -15.303 -29.006 -15.012 1.00 74.22 80 ALA A N 13
ATOM 16497 C CA . ALA A 1 80 ? -15.597 -30.037 -16.000 1.00 54.33 80 ALA A CA 13
ATOM 16498 C C . ALA A 1 80 ? -14.626 -31.206 -15.879 1.00 75.42 80 ALA A C 13
ATOM 16499 O O . ALA A 1 80 ? -13.484 -31.036 -15.452 1.00 61.34 80 ALA A O 13
ATOM 16506 N N . HIS A 1 81 ? -15.088 -32.394 -16.257 1.00 33.44 81 HIS A N 13
ATOM 16507 C CA . HIS A 1 81 ? -14.260 -33.593 -16.190 1.00 21.01 81 HIS A CA 13
ATOM 16508 C C . HIS A 1 81 ? -14.371 -34.403 -17.478 1.00 53.22 81 HIS A C 13
ATOM 16509 O O . HIS A 1 81 ? -15.120 -34.041 -18.387 1.00 21.52 81 HIS A O 13
ATOM 16524 N N . GLY A 1 1 ? -6.088 -3.454 5.210 1.00 55.53 1 GLY A N 14
ATOM 16525 C CA . GLY A 1 1 ? -5.644 -4.344 6.266 1.00 74.32 1 GLY A CA 14
ATOM 16526 C C . GLY A 1 1 ? -4.607 -5.340 5.786 1.00 31.24 1 GLY A C 14
ATOM 16527 O O . GLY A 1 1 ? -3.570 -4.955 5.246 1.00 75.23 1 GLY A O 14
ATOM 16531 N N . SER A 1 2 ? -4.885 -6.625 5.986 1.00 54.50 2 SER A N 14
ATOM 16532 C CA . SER A 1 2 ? -3.966 -7.679 5.575 1.00 43.21 2 SER A CA 14
ATOM 16533 C C . SER A 1 2 ? -4.288 -8.161 4.164 1.00 32.50 2 SER A C 14
ATOM 16534 O O . SER A 1 2 ? -5.342 -7.845 3.614 1.00 42.43 2 SER A O 14
ATOM 16542 N N . ASN A 1 3 ? -3.372 -8.931 3.585 1.00 50.54 3 ASN A N 14
ATOM 16543 C CA . ASN A 1 3 ? -3.557 -9.457 2.237 1.00 34.34 3 ASN A CA 14
ATOM 16544 C C . ASN A 1 3 ? -3.774 -10.967 2.269 1.00 64.33 3 ASN A C 14
ATOM 16545 O O . ASN A 1 3 ? -2.858 -11.741 1.991 1.00 3.31 3 ASN A O 14
ATOM 16556 N N . GLU A 1 4 ? -4.991 -11.378 2.608 1.00 34.41 4 GLU A N 14
ATOM 16557 C CA . GLU A 1 4 ? -5.327 -12.796 2.676 1.00 52.23 4 GLU A CA 14
ATOM 16558 C C . GLU A 1 4 ? -6.391 -13.153 1.641 1.00 2.23 4 GLU A C 14
ATOM 16559 O O . GLU A 1 4 ? -7.282 -13.960 1.904 1.00 74.55 4 GLU A O 14
ATOM 16571 N N . LYS A 1 5 ? -6.291 -12.545 0.464 1.00 4.42 5 LYS A N 14
ATOM 16572 C CA . LYS A 1 5 ? -7.242 -12.797 -0.612 1.00 21.15 5 LYS A CA 14
ATOM 16573 C C . LYS A 1 5 ? -6.590 -13.590 -1.739 1.00 61.44 5 LYS A C 14
ATOM 16574 O O . LYS A 1 5 ? -5.925 -13.038 -2.616 1.00 3.54 5 LYS A O 14
ATOM 16593 N N . PRO A 1 6 ? -6.785 -14.917 -1.720 1.00 62.33 6 PRO A N 14
ATOM 16594 C CA . PRO A 1 6 ? -6.225 -15.814 -2.736 1.00 33.32 6 PRO A CA 14
ATOM 16595 C C . PRO A 1 6 ? -6.892 -15.637 -4.096 1.00 23.41 6 PRO A C 14
ATOM 16596 O O . PRO A 1 6 ? -7.914 -14.962 -4.215 1.00 33.31 6 PRO A O 14
ATOM 16607 N N . LYS A 1 7 ? -6.306 -16.249 -5.120 1.00 53.53 7 LYS A N 14
ATOM 16608 C CA . LYS A 1 7 ? -6.844 -16.161 -6.473 1.00 3.42 7 LYS A CA 14
ATOM 16609 C C . LYS A 1 7 ? -7.518 -17.468 -6.876 1.00 51.04 7 LYS A C 14
ATOM 16610 O O . LYS A 1 7 ? -6.868 -18.508 -6.978 1.00 25.22 7 LYS A O 14
ATOM 16629 N N . VAL A 1 8 ? -8.826 -17.407 -7.107 1.00 22.51 8 VAL A N 14
ATOM 16630 C CA . VAL A 1 8 ? -9.588 -18.586 -7.502 1.00 63.11 8 VAL A CA 14
ATOM 16631 C C . VAL A 1 8 ? -10.559 -18.260 -8.631 1.00 44.43 8 VAL A C 14
ATOM 16632 O O . VAL A 1 8 ? -11.007 -17.122 -8.770 1.00 52.51 8 VAL A O 14
ATOM 16645 N N . LYS A 1 9 ? -10.880 -19.266 -9.437 1.00 33.00 9 LYS A N 14
ATOM 16646 C CA . LYS A 1 9 ? -11.800 -19.088 -10.554 1.00 60.34 9 LYS A CA 14
ATOM 16647 C C . LYS A 1 9 ? -13.113 -18.471 -10.085 1.00 75.01 9 LYS A C 14
ATOM 16648 O O . LYS A 1 9 ? -13.791 -17.776 -10.843 1.00 22.11 9 LYS A O 14
ATOM 16667 N N . LYS A 1 10 ? -13.468 -18.728 -8.830 1.00 43.24 10 LYS A N 14
ATOM 16668 C CA . LYS A 1 10 ? -14.699 -18.195 -8.258 1.00 64.42 10 LYS A CA 14
ATOM 16669 C C . LYS A 1 10 ? -14.704 -16.671 -8.301 1.00 43.33 10 LYS A C 14
ATOM 16670 O O . LYS A 1 10 ? -15.760 -16.041 -8.238 1.00 74.52 10 LYS A O 14
ATOM 16689 N N . HIS A 1 11 ? -13.517 -16.082 -8.411 1.00 22.24 11 HIS A N 14
ATOM 16690 C CA . HIS A 1 11 ? -13.385 -14.631 -8.464 1.00 54.54 11 HIS A CA 14
ATOM 16691 C C . HIS A 1 11 ? -14.245 -14.048 -9.583 1.00 23.33 11 HIS A C 14
ATOM 16692 O O . HIS A 1 11 ? -14.666 -12.893 -9.517 1.00 71.21 11 HIS A O 14
ATOM 16707 N N . ILE A 1 12 ? -14.500 -14.855 -10.607 1.00 44.13 12 ILE A N 14
ATOM 16708 C CA . ILE A 1 12 ? -15.309 -14.419 -11.739 1.00 25.31 12 ILE A CA 14
ATOM 16709 C C . ILE A 1 12 ? -16.662 -13.891 -11.276 1.00 50.10 12 ILE A C 14
ATOM 16710 O O . ILE A 1 12 ? -17.255 -13.023 -11.918 1.00 34.24 12 ILE A O 14
ATOM 16726 N N . THR A 1 13 ? -17.146 -14.419 -10.156 1.00 2.12 13 THR A N 14
ATOM 16727 C CA . THR A 1 13 ? -18.429 -14.001 -9.606 1.00 1.43 13 THR A CA 14
ATOM 16728 C C . THR A 1 13 ? -18.456 -12.497 -9.354 1.00 64.34 13 THR A C 14
ATOM 16729 O O . THR A 1 13 ? -19.514 -11.870 -9.396 1.00 21.10 13 THR A O 14
ATOM 16740 N N . SER A 1 14 ? -17.285 -11.925 -9.094 1.00 43.43 14 SER A N 14
ATOM 16741 C CA . SER A 1 14 ? -17.175 -10.494 -8.833 1.00 64.11 14 SER A CA 14
ATOM 16742 C C . SER A 1 14 ? -17.412 -9.689 -10.107 1.00 62.55 14 SER A C 14
ATOM 16743 O O . SER A 1 14 ? -18.203 -8.747 -10.121 1.00 44.41 14 SER A O 14
ATOM 16751 N N . ALA A 1 15 ? -16.720 -10.069 -11.177 1.00 34.40 15 ALA A N 14
ATOM 16752 C CA . ALA A 1 15 ? -16.856 -9.386 -12.457 1.00 53.30 15 ALA A CA 14
ATOM 16753 C C . ALA A 1 15 ? -18.259 -9.562 -13.028 1.00 34.44 15 ALA A C 14
ATOM 16754 O O . ALA A 1 15 ? -18.779 -8.679 -13.711 1.00 64.12 15 ALA A O 14
ATOM 16761 N N . LEU A 1 16 ? -18.868 -10.708 -12.744 1.00 33.43 16 LEU A N 14
ATOM 16762 C CA . LEU A 1 16 ? -20.212 -11.002 -13.229 1.00 52.44 16 LEU A CA 14
ATOM 16763 C C . LEU A 1 16 ? -21.264 -10.284 -12.389 1.00 24.22 16 LEU A C 14
ATOM 16764 O O . LEU A 1 16 ? -22.183 -9.664 -12.922 1.00 55.43 16 LEU A O 14
ATOM 16780 N N . LYS A 1 17 ? -21.120 -10.372 -11.071 1.00 12.42 17 LYS A N 14
ATOM 16781 C CA . LYS A 1 17 ? -22.055 -9.728 -10.155 1.00 23.53 17 LYS A CA 14
ATOM 16782 C C . LYS A 1 17 ? -22.178 -8.239 -10.460 1.00 62.10 17 LYS A C 14
ATOM 16783 O O . LYS A 1 17 ? -23.264 -7.665 -10.374 1.00 45.35 17 LYS A O 14
ATOM 16802 N N . LYS A 1 18 ? -21.059 -7.619 -10.818 1.00 3.42 18 LYS A N 14
ATOM 16803 C CA . LYS A 1 18 ? -21.041 -6.196 -11.139 1.00 22.41 18 LYS A CA 14
ATOM 16804 C C . LYS A 1 18 ? -21.547 -5.953 -12.557 1.00 44.52 18 LYS A C 14
ATOM 16805 O O . LYS A 1 18 ? -22.240 -4.969 -12.819 1.00 40.24 18 LYS A O 14
ATOM 16824 N N . LEU A 1 19 ? -21.197 -6.854 -13.468 1.00 41.01 19 LEU A N 14
ATOM 16825 C CA . LEU A 1 19 ? -21.617 -6.737 -14.860 1.00 60.53 19 LEU A CA 14
ATOM 16826 C C . LEU A 1 19 ? -23.132 -6.589 -14.961 1.00 63.25 19 LEU A C 14
ATOM 16827 O O . LEU A 1 19 ? -23.634 -5.647 -15.575 1.00 33.53 19 LEU A O 14
ATOM 16843 N N . VAL A 1 20 ? -23.855 -7.525 -14.354 1.00 3.43 20 VAL A N 14
ATOM 16844 C CA . VAL A 1 20 ? -25.312 -7.497 -14.372 1.00 53.53 20 VAL A CA 14
ATOM 16845 C C . VAL A 1 20 ? -25.845 -6.216 -13.740 1.00 53.45 20 VAL A C 14
ATOM 16846 O O . VAL A 1 20 ? -26.934 -5.751 -14.079 1.00 12.04 20 VAL A O 14
ATOM 16859 N N . ASP A 1 21 ? -25.071 -5.649 -12.822 1.00 21.01 21 ASP A N 14
ATOM 16860 C CA . ASP A 1 21 ? -25.464 -4.420 -12.143 1.00 10.30 21 ASP A CA 14
ATOM 16861 C C . ASP A 1 21 ? -25.250 -3.208 -13.045 1.00 62.31 21 ASP A C 14
ATOM 16862 O O . ASP A 1 21 ? -26.089 -2.310 -13.106 1.00 52.40 21 ASP A O 14
ATOM 16871 N N . LYS A 1 22 ? -24.120 -3.190 -13.744 1.00 60.01 22 LYS A N 14
ATOM 16872 C CA . LYS A 1 22 ? -23.794 -2.090 -14.644 1.00 0.23 22 LYS A CA 14
ATOM 16873 C C . LYS A 1 22 ? -24.201 -2.420 -16.076 1.00 42.43 22 LYS A C 14
ATOM 16874 O O . LYS A 1 22 ? -23.672 -1.847 -17.029 1.00 62.24 22 LYS A O 14
ATOM 16893 N N . TYR A 1 23 ? -25.144 -3.344 -16.221 1.00 23.04 23 TYR A N 14
ATOM 16894 C CA . TYR A 1 23 ? -25.621 -3.750 -17.537 1.00 64.23 23 TYR A CA 14
ATOM 16895 C C . TYR A 1 23 ? -26.213 -2.564 -18.292 1.00 30.00 23 TYR A C 14
ATOM 16896 O O . TYR A 1 23 ? -25.947 -2.374 -19.479 1.00 2.53 23 TYR A O 14
ATOM 16914 N N . ARG A 1 24 ? -27.017 -1.769 -17.594 1.00 35.11 24 ARG A N 14
ATOM 16915 C CA . ARG A 1 24 ? -27.649 -0.601 -18.197 1.00 22.43 24 ARG A CA 14
ATOM 16916 C C . ARG A 1 24 ? -26.783 0.641 -18.011 1.00 50.31 24 ARG A C 14
ATOM 16917 O O . ARG A 1 24 ? -27.232 1.763 -18.243 1.00 60.23 24 ARG A O 14
ATOM 16938 N N . ASN A 1 25 ? -25.540 0.432 -17.590 1.00 43.54 25 ASN A N 14
ATOM 16939 C CA . ASN A 1 25 ? -24.611 1.536 -17.372 1.00 71.24 25 ASN A CA 14
ATOM 16940 C C . ASN A 1 25 ? -23.666 1.694 -18.559 1.00 40.05 25 ASN A C 14
ATOM 16941 O O . ASN A 1 25 ? -23.315 2.810 -18.942 1.00 40.31 25 ASN A O 14
ATOM 16952 N N . ASP A 1 26 ? -23.258 0.570 -19.138 1.00 35.20 26 ASP A N 14
ATOM 16953 C CA . ASP A 1 26 ? -22.355 0.583 -20.283 1.00 33.21 26 ASP A CA 14
ATOM 16954 C C . ASP A 1 26 ? -22.950 -0.195 -21.453 1.00 23.33 26 ASP A C 14
ATOM 16955 O O . ASP A 1 26 ? -23.379 -1.338 -21.296 1.00 2.22 26 ASP A O 14
ATOM 16964 N N . GLU A 1 27 ? -22.972 0.432 -22.624 1.00 41.53 27 GLU A N 14
ATOM 16965 C CA . GLU A 1 27 ? -23.516 -0.201 -23.820 1.00 23.34 27 GLU A CA 14
ATOM 16966 C C . GLU A 1 27 ? -22.683 -1.417 -24.218 1.00 13.15 27 GLU A C 14
ATOM 16967 O O . GLU A 1 27 ? -23.214 -2.413 -24.710 1.00 53.44 27 GLU A O 14
ATOM 16979 N N . HIS A 1 28 ? -21.375 -1.328 -24.000 1.00 41.54 28 HIS A N 14
ATOM 16980 C CA . HIS A 1 28 ? -20.468 -2.419 -24.336 1.00 21.51 28 HIS A CA 14
ATOM 16981 C C . HIS A 1 28 ? -20.730 -3.634 -23.451 1.00 25.41 28 HIS A C 14
ATOM 16982 O O . HIS A 1 28 ? -20.510 -4.774 -23.862 1.00 54.24 28 HIS A O 14
ATOM 16997 N N . VAL A 1 29 ? -21.199 -3.383 -22.233 1.00 22.32 29 VAL A N 14
ATOM 16998 C CA . VAL A 1 29 ? -21.490 -4.456 -21.290 1.00 34.23 29 VAL A CA 14
ATOM 16999 C C . VAL A 1 29 ? -22.729 -5.238 -21.713 1.00 30.14 29 VAL A C 14
ATOM 17000 O O . VAL A 1 29 ? -22.819 -6.446 -21.492 1.00 4.14 29 VAL A O 14
ATOM 17013 N N . ARG A 1 30 ? -23.682 -4.541 -22.322 1.00 73.14 30 ARG A N 14
ATOM 17014 C CA . ARG A 1 30 ? -24.917 -5.170 -22.776 1.00 41.11 30 ARG A CA 14
ATOM 17015 C C . ARG A 1 30 ? -24.635 -6.192 -23.873 1.00 60.32 30 ARG A C 14
ATOM 17016 O O . ARG A 1 30 ? -25.025 -7.355 -23.769 1.00 33.34 30 ARG A O 14
ATOM 17037 N N . LYS A 1 31 ? -23.955 -5.751 -24.926 1.00 10.42 31 LYS A N 14
ATOM 17038 C CA . LYS A 1 31 ? -23.619 -6.626 -26.043 1.00 15.33 31 LYS A CA 14
ATOM 17039 C C . LYS A 1 31 ? -22.751 -7.791 -25.579 1.00 40.22 31 LYS A C 14
ATOM 17040 O O . LYS A 1 31 ? -22.872 -8.907 -26.083 1.00 62.45 31 LYS A O 14
ATOM 17059 N N . VAL A 1 32 ? -21.876 -7.524 -24.615 1.00 11.14 32 VAL A N 14
ATOM 17060 C CA . VAL A 1 32 ? -20.989 -8.551 -24.081 1.00 53.11 32 VAL A CA 14
ATOM 17061 C C . VAL A 1 32 ? -21.762 -9.561 -23.241 1.00 23.44 32 VAL A C 14
ATOM 17062 O O . VAL A 1 32 ? -21.720 -10.764 -23.502 1.00 41.31 32 VAL A O 14
ATOM 17075 N N . PHE A 1 33 ? -22.467 -9.065 -22.230 1.00 33.44 33 PHE A N 14
ATOM 17076 C CA . PHE A 1 33 ? -23.250 -9.925 -21.349 1.00 62.11 33 PHE A CA 14
ATOM 17077 C C . PHE A 1 33 ? -24.343 -10.650 -22.128 1.00 71.41 33 PHE A C 14
ATOM 17078 O O . PHE A 1 33 ? -24.761 -11.747 -21.757 1.00 61.52 33 PHE A O 14
ATOM 17095 N N . ASP A 1 34 ? -24.802 -10.029 -23.209 1.00 31.21 34 ASP A N 14
ATOM 17096 C CA . ASP A 1 34 ? -25.847 -10.615 -24.042 1.00 5.55 34 ASP A CA 14
ATOM 17097 C C . ASP A 1 34 ? -25.325 -11.840 -24.786 1.00 12.21 34 ASP A C 14
ATOM 17098 O O . ASP A 1 34 ? -25.962 -12.892 -24.790 1.00 33.53 34 ASP A O 14
ATOM 17107 N N . GLU A 1 35 ? -24.163 -11.694 -25.415 1.00 55.34 35 GLU A N 14
ATOM 17108 C CA . GLU A 1 35 ? -23.558 -12.789 -26.165 1.00 14.43 35 GLU A CA 14
ATOM 17109 C C . GLU A 1 35 ? -23.149 -13.925 -25.232 1.00 70.12 35 GLU A C 14
ATOM 17110 O O . GLU A 1 35 ? -23.293 -15.101 -25.569 1.00 44.33 35 GLU A O 14
ATOM 17122 N N . ILE A 1 36 ? -22.638 -13.565 -24.059 1.00 74.35 36 ILE A N 14
ATOM 17123 C CA . ILE A 1 36 ? -22.209 -14.554 -23.078 1.00 43.14 36 ILE A CA 14
ATOM 17124 C C . ILE A 1 36 ? -23.404 -15.281 -22.471 1.00 64.33 36 ILE A C 14
ATOM 17125 O O . ILE A 1 36 ? -23.332 -16.474 -22.177 1.00 24.02 36 ILE A O 14
ATOM 17141 N N . GLN A 1 37 ? -24.501 -14.555 -22.289 1.00 15.20 37 GLN A N 14
ATOM 17142 C CA . GLN A 1 37 ? -25.713 -15.132 -21.718 1.00 43.10 37 GLN A CA 14
ATOM 17143 C C . GLN A 1 37 ? -26.302 -16.189 -22.646 1.00 41.12 37 GLN A C 14
ATOM 17144 O O . GLN A 1 37 ? -26.807 -17.215 -22.191 1.00 65.04 37 GLN A O 14
ATOM 17158 N N . GLN A 1 38 ? -26.234 -15.930 -23.948 1.00 70.31 38 GLN A N 14
ATOM 17159 C CA . GLN A 1 38 ? -26.762 -16.860 -24.940 1.00 11.23 38 GLN A CA 14
ATOM 17160 C C . GLN A 1 38 ? -25.864 -18.085 -25.070 1.00 24.20 38 GLN A C 14
ATOM 17161 O O . GLN A 1 38 ? -26.318 -19.220 -24.925 1.00 32.23 38 GLN A O 14
ATOM 17175 N N . LYS A 1 39 ? -24.585 -17.849 -25.345 1.00 54.13 39 LYS A N 14
ATOM 17176 C CA . LYS A 1 39 ? -23.621 -18.933 -25.495 1.00 14.53 39 LYS A CA 14
ATOM 17177 C C . LYS A 1 39 ? -23.582 -19.802 -24.242 1.00 43.10 39 LYS A C 14
ATOM 17178 O O . LYS A 1 39 ? -23.363 -21.012 -24.320 1.00 41.42 39 LYS A O 14
ATOM 17197 N N . LEU A 1 40 ? -23.796 -19.179 -23.088 1.00 63.23 40 LEU A N 14
ATOM 17198 C CA . LEU A 1 40 ? -23.786 -19.897 -21.818 1.00 41.22 40 LEU A CA 14
ATOM 17199 C C . LEU A 1 40 ? -25.197 -20.316 -21.419 1.00 11.34 40 LEU A C 14
ATOM 17200 O O . LEU A 1 40 ? -25.388 -21.032 -20.436 1.00 35.53 40 LEU A O 14
ATOM 17216 N N . HIS A 1 41 ? -26.183 -19.865 -22.188 1.00 61.33 41 HIS A N 14
ATOM 17217 C CA . HIS A 1 41 ? -27.577 -20.196 -21.916 1.00 53.22 41 HIS A CA 14
ATOM 17218 C C . HIS A 1 41 ? -27.938 -19.881 -20.468 1.00 5.35 41 HIS A C 14
ATOM 17219 O O . HIS A 1 41 ? -28.540 -20.701 -19.774 1.00 40.21 41 HIS A O 14
ATOM 17234 N N . CYS A 1 42 ? -27.564 -18.688 -20.016 1.00 52.01 42 CYS A N 14
ATOM 17235 C CA . CYS A 1 42 ? -27.846 -18.264 -18.650 1.00 33.20 42 CYS A CA 14
ATOM 17236 C C . CYS A 1 42 ? -28.392 -16.839 -18.624 1.00 63.22 42 CYS A C 14
ATOM 17237 O O . CYS A 1 42 ? -28.343 -16.126 -19.627 1.00 13.24 42 CYS A O 14
ATOM 17244 N N . CYS A 1 43 ? -28.910 -16.431 -17.471 1.00 34.11 43 CYS A N 14
ATOM 17245 C CA . CYS A 1 43 ? -29.465 -15.092 -17.313 1.00 34.34 43 CYS A CA 14
ATOM 17246 C C . CYS A 1 43 ? -28.779 -14.350 -16.169 1.00 62.54 43 CYS A C 14
ATOM 17247 O O . CYS A 1 43 ? -28.407 -14.950 -15.161 1.00 41.53 43 CYS A O 14
ATOM 17254 N N . GLY A 1 44 ? -28.614 -13.041 -16.335 1.00 34.42 44 GLY A N 14
ATOM 17255 C CA . GLY A 1 44 ? -27.973 -12.239 -15.310 1.00 13.13 44 GLY A CA 14
ATOM 17256 C C . GLY A 1 44 ? -26.649 -12.823 -14.860 1.00 31.34 44 GLY A C 14
ATOM 17257 O O . GLY A 1 44 ? -26.103 -13.714 -15.510 1.00 42.42 44 GLY A O 14
ATOM 17261 N N . ALA A 1 45 ? -26.131 -12.320 -13.744 1.00 63.30 45 ALA A N 14
ATOM 17262 C CA . ALA A 1 45 ? -24.862 -12.798 -13.208 1.00 35.43 45 ALA A CA 14
ATOM 17263 C C . ALA A 1 45 ? -25.059 -14.064 -12.380 1.00 63.10 45 ALA A C 14
ATOM 17264 O O . ALA A 1 45 ? -24.602 -15.142 -12.759 1.00 64.44 45 ALA A O 14
ATOM 17271 N N . ASP A 1 46 ? -25.740 -13.925 -11.248 1.00 72.32 46 ASP A N 14
ATOM 17272 C CA . ASP A 1 46 ? -25.997 -15.058 -10.367 1.00 31.24 46 ASP A CA 14
ATOM 17273 C C . ASP A 1 46 ? -27.435 -15.547 -10.514 1.00 42.44 46 ASP A C 14
ATOM 17274 O O . ASP A 1 46 ? -27.803 -16.594 -9.983 1.00 23.21 46 ASP A O 14
ATOM 17283 N N . SER A 1 47 ? -28.243 -14.780 -11.239 1.00 14.21 47 SER A N 14
ATOM 17284 C CA . SER A 1 47 ? -29.642 -15.132 -11.453 1.00 13.35 47 SER A CA 14
ATOM 17285 C C . SER A 1 47 ? -30.326 -14.114 -12.360 1.00 50.13 47 SER A C 14
ATOM 17286 O O . SER A 1 47 ? -29.857 -12.990 -12.539 1.00 12.51 47 SER A O 14
ATOM 17294 N N . PRO A 1 48 ? -31.462 -14.516 -12.949 1.00 33.25 48 PRO A N 14
ATOM 17295 C CA . PRO A 1 48 ? -32.236 -13.655 -13.848 1.00 33.05 48 PRO A CA 14
ATOM 17296 C C . PRO A 1 48 ? -32.911 -12.504 -13.109 1.00 41.13 48 PRO A C 14
ATOM 17297 O O . PRO A 1 48 ? -33.183 -11.454 -13.691 1.00 43.53 48 PRO A O 14
ATOM 17308 N N . LYS A 1 49 ? -33.179 -12.708 -11.824 1.00 4.51 49 LYS A N 14
ATOM 17309 C CA . LYS A 1 49 ? -33.820 -11.686 -11.004 1.00 71.43 49 LYS A CA 14
ATOM 17310 C C . LYS A 1 49 ? -32.948 -10.438 -10.909 1.00 73.32 49 LYS A C 14
ATOM 17311 O O . LYS A 1 49 ? -33.430 -9.357 -10.570 1.00 73.33 49 LYS A O 14
ATOM 17330 N N . ASP A 1 50 ? -31.664 -10.595 -11.212 1.00 13.25 50 ASP A N 14
ATOM 17331 C CA . ASP A 1 50 ? -30.726 -9.480 -11.163 1.00 2.45 50 ASP A CA 14
ATOM 17332 C C . ASP A 1 50 ? -31.233 -8.305 -11.993 1.00 75.34 50 ASP A C 14
ATOM 17333 O O . ASP A 1 50 ? -30.954 -7.147 -11.684 1.00 53.45 50 ASP A O 14
ATOM 17342 N N . TYR A 1 51 ? -31.979 -8.613 -13.049 1.00 11.32 51 TYR A N 14
ATOM 17343 C CA . TYR A 1 51 ? -32.523 -7.583 -13.926 1.00 62.05 51 TYR A CA 14
ATOM 17344 C C . TYR A 1 51 ? -33.891 -7.117 -13.438 1.00 21.33 51 TYR A C 14
ATOM 17345 O O . TYR A 1 51 ? -34.334 -6.014 -13.755 1.00 60.52 51 TYR A O 14
ATOM 17363 N N . GLY A 1 52 ? -34.556 -7.968 -12.661 1.00 42.23 52 GLY A N 14
ATOM 17364 C CA . GLY A 1 52 ? -35.866 -7.627 -12.140 1.00 14.23 52 GLY A CA 14
ATOM 17365 C C . GLY A 1 52 ? -36.952 -8.556 -12.646 1.00 24.44 52 GLY A C 14
ATOM 17366 O O . GLY A 1 52 ? -37.069 -9.691 -12.185 1.00 32.33 52 GLY A O 14
ATOM 17370 N N . GLU A 1 53 ? -37.747 -8.074 -13.595 1.00 13.32 53 GLU A N 14
ATOM 17371 C CA . GLU A 1 53 ? -38.830 -8.870 -14.161 1.00 1.20 53 GLU A CA 14
ATOM 17372 C C . GLU A 1 53 ? -38.885 -8.713 -15.678 1.00 2.01 53 GLU A C 14
ATOM 17373 O O . GLU A 1 53 ? -39.918 -8.955 -16.300 1.00 41.23 53 GLU A O 14
ATOM 17385 N N . ASN A 1 54 ? -37.764 -8.306 -16.266 1.00 14.23 54 ASN A N 14
ATOM 17386 C CA . ASN A 1 54 ? -37.684 -8.115 -17.709 1.00 74.13 54 ASN A CA 14
ATOM 17387 C C . ASN A 1 54 ? -36.238 -8.190 -18.189 1.00 1.14 54 ASN A C 14
ATOM 17388 O O . ASN A 1 54 ? -35.611 -7.180 -18.509 1.00 50.12 54 ASN A O 14
ATOM 17399 N N . PRO A 1 55 ? -35.694 -9.415 -18.240 1.00 11.12 55 PRO A N 14
ATOM 17400 C CA . PRO A 1 55 ? -34.316 -9.652 -18.680 1.00 10.51 55 PRO A CA 14
ATOM 17401 C C . PRO A 1 55 ? -34.133 -9.401 -20.173 1.00 31.11 55 PRO A C 14
ATOM 17402 O O . PRO A 1 55 ? -35.097 -9.263 -20.926 1.00 70.33 55 PRO A O 14
ATOM 17413 N N . PRO A 1 56 ? -32.868 -9.341 -20.613 1.00 5.20 56 PRO A N 14
ATOM 17414 C CA . PRO A 1 56 ? -32.529 -9.108 -22.020 1.00 40.21 56 PRO A CA 14
ATOM 17415 C C . PRO A 1 56 ? -32.884 -10.297 -22.906 1.00 50.34 56 PRO A C 14
ATOM 17416 O O . PRO A 1 56 ? -33.046 -11.418 -22.424 1.00 33.11 56 PRO A O 14
ATOM 17427 N N . THR A 1 57 ? -33.003 -10.045 -24.206 1.00 72.34 57 THR A N 14
ATOM 17428 C CA . THR A 1 57 ? -33.340 -11.095 -25.160 1.00 44.31 57 THR A CA 14
ATOM 17429 C C . THR A 1 57 ? -32.332 -12.237 -25.099 1.00 32.13 57 THR A C 14
ATOM 17430 O O . THR A 1 57 ? -32.637 -13.367 -25.480 1.00 21.21 57 THR A O 14
ATOM 17441 N N . SER A 1 58 ? -31.131 -11.935 -24.616 1.00 31.51 58 SER A N 14
ATOM 17442 C CA . SER A 1 58 ? -30.077 -12.937 -24.507 1.00 72.45 58 SER A CA 14
ATOM 17443 C C . SER A 1 58 ? -30.408 -13.958 -23.423 1.00 25.12 58 SER A C 14
ATOM 17444 O O . SER A 1 58 ? -29.773 -15.009 -23.329 1.00 24.05 58 SER A O 14
ATOM 17452 N N . CYS A 1 59 ? -31.406 -13.641 -22.605 1.00 42.01 59 CYS A N 14
ATOM 17453 C CA . CYS A 1 59 ? -31.822 -14.528 -21.526 1.00 32.21 59 CYS A CA 14
ATOM 17454 C C . CYS A 1 59 ? -32.719 -15.644 -22.054 1.00 65.35 59 CYS A C 14
ATOM 17455 O O . CYS A 1 59 ? -32.797 -16.723 -21.466 1.00 52.40 59 CYS A O 14
ATOM 17462 N N . SER A 1 60 ? -33.392 -15.377 -23.169 1.00 33.13 60 SER A N 14
ATOM 17463 C CA . SER A 1 60 ? -34.286 -16.357 -23.775 1.00 42.13 60 SER A CA 14
ATOM 17464 C C . SER A 1 60 ? -33.851 -16.679 -25.202 1.00 24.24 60 SER A C 14
ATOM 17465 O O . SER A 1 60 ? -33.204 -15.868 -25.864 1.00 65.25 60 SER A O 14
ATOM 17473 N N . LYS A 1 61 ? -34.211 -17.870 -25.668 1.00 64.04 61 LYS A N 14
ATOM 17474 C CA . LYS A 1 61 ? -33.860 -18.302 -27.016 1.00 61.01 61 LYS A CA 14
ATOM 17475 C C . LYS A 1 61 ? -34.850 -19.343 -27.528 1.00 64.54 61 LYS A C 14
ATOM 17476 O O . LYS A 1 61 ? -35.304 -20.205 -26.776 1.00 23.25 61 LYS A O 14
ATOM 17495 N N . ASP A 1 62 ? -35.178 -19.259 -28.813 1.00 14.13 62 ASP A N 14
ATOM 17496 C CA . ASP A 1 62 ? -36.112 -20.196 -29.426 1.00 54.12 62 ASP A CA 14
ATOM 17497 C C . ASP A 1 62 ? -37.422 -20.246 -28.646 1.00 74.52 62 ASP A C 14
ATOM 17498 O O . ASP A 1 62 ? -38.123 -21.257 -28.655 1.00 74.42 62 ASP A O 14
ATOM 17507 N N . GLY A 1 63 ? -37.746 -19.148 -27.971 1.00 10.14 63 GLY A N 14
ATOM 17508 C CA . GLY A 1 63 ? -38.970 -19.088 -27.194 1.00 33.53 63 GLY A CA 14
ATOM 17509 C C . GLY A 1 63 ? -38.847 -19.803 -25.862 1.00 54.43 63 GLY A C 14
ATOM 17510 O O . GLY A 1 63 ? -39.841 -20.269 -25.306 1.00 32.43 63 GLY A O 14
ATOM 17514 N N . VAL A 1 64 ? -37.624 -19.890 -25.350 1.00 42.20 64 VAL A N 14
ATOM 17515 C CA . VAL A 1 64 ? -37.374 -20.553 -24.076 1.00 0.12 64 VAL A CA 14
ATOM 17516 C C . VAL A 1 64 ? -36.622 -19.636 -23.117 1.00 60.24 64 VAL A C 14
ATOM 17517 O O . VAL A 1 64 ? -35.921 -18.719 -23.543 1.00 42.11 64 VAL A O 14
ATOM 17530 N N . GLN A 1 65 ? -36.773 -19.892 -21.822 1.00 10.31 65 GLN A N 14
ATOM 17531 C CA . GLN A 1 65 ? -36.108 -19.089 -20.803 1.00 3.32 65 GLN A CA 14
ATOM 17532 C C . GLN A 1 65 ? -35.037 -19.901 -20.083 1.00 25.31 65 GLN A C 14
ATOM 17533 O O . GLN A 1 65 ? -35.250 -21.064 -19.741 1.00 34.44 65 GLN A O 14
ATOM 17547 N N . PHE A 1 66 ? -33.883 -19.281 -19.856 1.00 71.45 66 PHE A N 14
ATOM 17548 C CA . PHE A 1 66 ? -32.777 -19.948 -19.178 1.00 53.33 66 PHE A CA 14
ATOM 17549 C C . PHE A 1 66 ? -32.852 -19.727 -17.670 1.00 70.13 66 PHE A C 14
ATOM 17550 O O . PHE A 1 66 ? -32.561 -18.638 -17.175 1.00 2.13 66 PHE A O 14
ATOM 17567 N N . THR A 1 67 ? -33.245 -20.769 -16.944 1.00 72.24 67 THR A N 14
ATOM 17568 C CA . THR A 1 67 ? -33.360 -20.690 -15.494 1.00 35.33 67 THR A CA 14
ATOM 17569 C C . THR A 1 67 ? -32.059 -21.103 -14.816 1.00 0.45 67 THR A C 14
ATOM 17570 O O . THR A 1 67 ? -32.066 -21.872 -13.855 1.00 71.14 67 THR A O 14
ATOM 17581 N N . GLU A 1 68 ? -30.944 -20.585 -15.321 1.00 43.01 68 GLU A N 14
ATOM 17582 C CA . GLU A 1 68 ? -29.634 -20.901 -14.763 1.00 13.34 68 GLU A CA 14
ATOM 17583 C C . GLU A 1 68 ? -28.758 -19.653 -14.691 1.00 32.31 68 GLU A C 14
ATOM 17584 O O . GLU A 1 68 ? -28.877 -18.749 -15.517 1.00 34.40 68 GLU A O 14
ATOM 17596 N N . GLY A 1 69 ? -27.877 -19.612 -13.696 1.00 34.04 69 GLY A N 14
ATOM 17597 C CA . GLY A 1 69 ? -26.995 -18.472 -13.533 1.00 45.22 69 GLY A CA 14
ATOM 17598 C C . GLY A 1 69 ? -25.781 -18.545 -14.438 1.00 5.11 69 GLY A C 14
ATOM 17599 O O . GLY A 1 69 ? -25.559 -19.551 -15.113 1.00 34.04 69 GLY A O 14
ATOM 17603 N N . CYS A 1 70 ? -24.992 -17.476 -14.454 1.00 44.24 70 CYS A N 14
ATOM 17604 C CA . CYS A 1 70 ? -23.794 -17.421 -15.285 1.00 15.04 70 CYS A CA 14
ATOM 17605 C C . CYS A 1 70 ? -22.550 -17.753 -14.467 1.00 3.44 70 CYS A C 14
ATOM 17606 O O . CYS A 1 70 ? -21.625 -18.400 -14.959 1.00 52.22 70 CYS A O 14
ATOM 17613 N N . ILE A 1 71 ? -22.534 -17.305 -13.216 1.00 31.04 71 ILE A N 14
ATOM 17614 C CA . ILE A 1 71 ? -21.404 -17.555 -12.329 1.00 73.33 71 ILE A CA 14
ATOM 17615 C C . ILE A 1 71 ? -21.125 -19.049 -12.204 1.00 23.15 71 ILE A C 14
ATOM 17616 O O . ILE A 1 71 ? -19.971 -19.472 -12.129 1.00 22.21 71 ILE A O 14
ATOM 17632 N N . LYS A 1 72 ? -22.189 -19.845 -12.182 1.00 44.24 72 LYS A N 14
ATOM 17633 C CA . LYS A 1 72 ? -22.060 -21.293 -12.069 1.00 45.31 72 LYS A CA 14
ATOM 17634 C C . LYS A 1 72 ? -21.813 -21.926 -13.435 1.00 12.41 72 LYS A C 14
ATOM 17635 O O . LYS A 1 72 ? -21.052 -22.885 -13.558 1.00 20.41 72 LYS A O 14
ATOM 17654 N N . LYS A 1 73 ? -22.461 -21.381 -14.460 1.00 24.25 73 LYS A N 14
ATOM 17655 C CA . LYS A 1 73 ? -22.310 -21.890 -15.818 1.00 33.03 73 LYS A CA 14
ATOM 17656 C C . LYS A 1 73 ? -20.871 -21.738 -16.299 1.00 60.23 73 LYS A C 14
ATOM 17657 O O . LYS A 1 73 ? -20.264 -22.693 -16.784 1.00 21.32 73 LYS A O 14
ATOM 17676 N N . VAL A 1 74 ? -20.330 -20.532 -16.162 1.00 3.13 74 VAL A N 14
ATOM 17677 C CA . VAL A 1 74 ? -18.961 -20.256 -16.580 1.00 44.14 74 VAL A CA 14
ATOM 17678 C C . VAL A 1 74 ? -17.977 -21.203 -15.902 1.00 71.14 74 VAL A C 14
ATOM 17679 O O . VAL A 1 74 ? -16.959 -21.577 -16.484 1.00 23.33 74 VAL A O 14
ATOM 17692 N N . SER A 1 75 ? -18.289 -21.588 -14.669 1.00 11.11 75 SER A N 14
ATOM 17693 C CA . SER A 1 75 ? -17.431 -22.490 -13.909 1.00 40.53 75 SER A CA 14
ATOM 17694 C C . SER A 1 75 ? -17.518 -23.911 -14.456 1.00 62.20 75 SER A C 14
ATOM 17695 O O . SER A 1 75 ? -16.526 -24.640 -14.482 1.00 3.21 75 SER A O 14
ATOM 17703 N N . ASP A 1 76 ? -18.711 -24.299 -14.892 1.00 14.32 76 ASP A N 14
ATOM 17704 C CA . ASP A 1 76 ? -18.929 -25.633 -15.439 1.00 54.43 76 ASP A CA 14
ATOM 17705 C C . ASP A 1 76 ? -17.987 -25.901 -16.609 1.00 0.25 76 ASP A C 14
ATOM 17706 O O . ASP A 1 76 ? -17.314 -26.931 -16.653 1.00 63.44 76 ASP A O 14
ATOM 17715 N N . LEU A 1 77 ? -17.945 -24.968 -17.553 1.00 65.14 77 LEU A N 14
ATOM 17716 C CA . LEU A 1 77 ? -17.085 -25.104 -18.724 1.00 51.24 77 LEU A CA 14
ATOM 17717 C C . LEU A 1 77 ? -15.631 -24.811 -18.369 1.00 61.04 77 LEU A C 14
ATOM 17718 O O . LEU A 1 77 ? -14.711 -25.318 -19.011 1.00 43.31 77 LEU A O 14
ATOM 17734 N N . SER A 1 78 ? -15.431 -23.992 -17.342 1.00 13.30 78 SER A N 14
ATOM 17735 C CA . SER A 1 78 ? -14.089 -23.630 -16.902 1.00 62.12 78 SER A CA 14
ATOM 17736 C C . SER A 1 78 ? -13.329 -24.858 -16.410 1.00 33.24 78 SER A C 14
ATOM 17737 O O . SER A 1 78 ? -12.195 -25.107 -16.818 1.00 4.41 78 SER A O 14
ATOM 17745 N N . LYS A 1 79 ? -13.964 -25.624 -15.529 1.00 22.33 79 LYS A N 14
ATOM 17746 C CA . LYS A 1 79 ? -13.351 -26.828 -14.979 1.00 70.04 79 LYS A CA 14
ATOM 17747 C C . LYS A 1 79 ? -13.153 -27.881 -16.065 1.00 21.44 79 LYS A C 14
ATOM 17748 O O . LYS A 1 79 ? -12.267 -28.730 -15.965 1.00 34.14 79 LYS A O 14
ATOM 17767 N N . ALA A 1 80 ? -13.982 -27.820 -17.101 1.00 51.44 80 ALA A N 14
ATOM 17768 C CA . ALA A 1 80 ? -13.895 -28.766 -18.207 1.00 32.04 80 ALA A CA 14
ATOM 17769 C C . ALA A 1 80 ? -12.864 -28.315 -19.236 1.00 15.21 80 ALA A C 14
ATOM 17770 O O . ALA A 1 80 ? -12.696 -27.119 -19.478 1.00 21.23 80 ALA A O 14
ATOM 17777 N N . HIS A 1 81 ? -12.176 -29.279 -19.839 1.00 52.12 81 HIS A N 14
ATOM 17778 C CA . HIS A 1 81 ? -11.161 -28.980 -20.843 1.00 71.01 81 HIS A CA 14
ATOM 17779 C C . HIS A 1 81 ? -11.115 -30.069 -21.910 1.00 71.43 81 HIS A C 14
ATOM 17780 O O . HIS A 1 81 ? -11.592 -31.184 -21.694 1.00 23.13 81 HIS A O 14
ATOM 17795 N N . GLY A 1 1 ? -4.629 2.505 -4.635 1.00 62.20 1 GLY A N 15
ATOM 17796 C CA . GLY A 1 1 ? -5.457 1.456 -4.069 1.00 52.13 1 GLY A CA 15
ATOM 17797 C C . GLY A 1 1 ? -5.381 0.166 -4.861 1.00 44.03 1 GLY A C 15
ATOM 17798 O O . GLY A 1 1 ? -4.333 -0.170 -5.413 1.00 61.23 1 GLY A O 15
ATOM 17802 N N . SER A 1 2 ? -6.493 -0.560 -4.916 1.00 42.34 2 SER A N 15
ATOM 17803 C CA . SER A 1 2 ? -6.546 -1.823 -5.642 1.00 62.41 2 SER A CA 15
ATOM 17804 C C . SER A 1 2 ? -7.301 -1.663 -6.958 1.00 41.21 2 SER A C 15
ATOM 17805 O O . SER A 1 2 ? -8.514 -1.461 -6.969 1.00 53.03 2 SER A O 15
ATOM 17813 N N . ASN A 1 3 ? -6.572 -1.754 -8.066 1.00 33.10 3 ASN A N 15
ATOM 17814 C CA . ASN A 1 3 ? -7.172 -1.619 -9.388 1.00 51.54 3 ASN A CA 15
ATOM 17815 C C . ASN A 1 3 ? -6.916 -2.863 -10.232 1.00 64.43 3 ASN A C 15
ATOM 17816 O O . ASN A 1 3 ? -6.764 -2.778 -11.450 1.00 62.54 3 ASN A O 15
ATOM 17827 N N . GLU A 1 4 ? -6.869 -4.018 -9.575 1.00 74.11 4 GLU A N 15
ATOM 17828 C CA . GLU A 1 4 ? -6.631 -5.280 -10.265 1.00 71.25 4 GLU A CA 15
ATOM 17829 C C . GLU A 1 4 ? -7.779 -6.256 -10.026 1.00 74.33 4 GLU A C 15
ATOM 17830 O O . GLU A 1 4 ? -8.148 -6.531 -8.884 1.00 74.54 4 GLU A O 15
ATOM 17842 N N . LYS A 1 5 ? -8.341 -6.777 -11.112 1.00 54.20 5 LYS A N 15
ATOM 17843 C CA . LYS A 1 5 ? -9.447 -7.723 -11.023 1.00 53.20 5 LYS A CA 15
ATOM 17844 C C . LYS A 1 5 ? -8.980 -9.138 -11.347 1.00 21.35 5 LYS A C 15
ATOM 17845 O O . LYS A 1 5 ? -8.887 -9.537 -12.508 1.00 1.04 5 LYS A O 15
ATOM 17864 N N . PRO A 1 6 ? -8.680 -9.918 -10.297 1.00 5.40 6 PRO A N 15
ATOM 17865 C CA . PRO A 1 6 ? -8.219 -11.301 -10.445 1.00 22.43 6 PRO A CA 15
ATOM 17866 C C . PRO A 1 6 ? -9.321 -12.229 -10.943 1.00 34.40 6 PRO A C 15
ATOM 17867 O O . PRO A 1 6 ? -10.492 -11.850 -10.992 1.00 23.23 6 PRO A O 15
ATOM 17878 N N . LYS A 1 7 ? -8.941 -13.448 -11.312 1.00 41.21 7 LYS A N 15
ATOM 17879 C CA . LYS A 1 7 ? -9.897 -14.432 -11.805 1.00 51.13 7 LYS A CA 15
ATOM 17880 C C . LYS A 1 7 ? -9.881 -15.687 -10.939 1.00 73.43 7 LYS A C 15
ATOM 17881 O O . LYS A 1 7 ? -8.818 -16.181 -10.563 1.00 60.03 7 LYS A O 15
ATOM 17900 N N . VAL A 1 8 ? -11.067 -16.201 -10.627 1.00 51.32 8 VAL A N 15
ATOM 17901 C CA . VAL A 1 8 ? -11.189 -17.400 -9.808 1.00 32.42 8 VAL A CA 15
ATOM 17902 C C . VAL A 1 8 ? -12.268 -18.330 -10.352 1.00 21.11 8 VAL A C 15
ATOM 17903 O O . VAL A 1 8 ? -13.140 -17.910 -11.112 1.00 52.33 8 VAL A O 15
ATOM 17916 N N . LYS A 1 9 ? -12.203 -19.597 -9.957 1.00 73.22 9 LYS A N 15
ATOM 17917 C CA . LYS A 1 9 ? -13.175 -20.588 -10.403 1.00 33.51 9 LYS A CA 15
ATOM 17918 C C . LYS A 1 9 ? -14.245 -20.818 -9.340 1.00 52.42 9 LYS A C 15
ATOM 17919 O O . LYS A 1 9 ? -15.422 -20.993 -9.657 1.00 11.53 9 LYS A O 15
ATOM 17938 N N . LYS A 1 10 ? -13.829 -20.814 -8.078 1.00 75.22 10 LYS A N 15
ATOM 17939 C CA . LYS A 1 10 ? -14.752 -21.019 -6.968 1.00 1.23 10 LYS A CA 15
ATOM 17940 C C . LYS A 1 10 ? -15.349 -19.694 -6.506 1.00 14.44 10 LYS A C 15
ATOM 17941 O O . LYS A 1 10 ? -16.434 -19.660 -5.923 1.00 40.32 10 LYS A O 15
ATOM 17960 N N . HIS A 1 11 ? -14.636 -18.604 -6.770 1.00 0.40 11 HIS A N 15
ATOM 17961 C CA . HIS A 1 11 ? -15.097 -17.275 -6.383 1.00 35.23 11 HIS A CA 15
ATOM 17962 C C . HIS A 1 11 ? -15.977 -16.667 -7.471 1.00 44.22 11 HIS A C 15
ATOM 17963 O O . HIS A 1 11 ? -16.729 -15.724 -7.220 1.00 65.53 11 HIS A O 15
ATOM 17978 N N . ILE A 1 12 ? -15.876 -17.211 -8.679 1.00 41.12 12 ILE A N 15
ATOM 17979 C CA . ILE A 1 12 ? -16.662 -16.721 -9.805 1.00 20.52 12 ILE A CA 15
ATOM 17980 C C . ILE A 1 12 ? -18.143 -16.647 -9.450 1.00 31.01 12 ILE A C 15
ATOM 17981 O O . ILE A 1 12 ? -18.878 -15.809 -9.975 1.00 21.54 12 ILE A O 15
ATOM 17997 N N . THR A 1 13 ? -18.576 -17.528 -8.553 1.00 74.15 13 THR A N 15
ATOM 17998 C CA . THR A 1 13 ? -19.970 -17.562 -8.127 1.00 64.41 13 THR A CA 15
ATOM 17999 C C . THR A 1 13 ? -20.426 -16.195 -7.631 1.00 34.45 13 THR A C 15
ATOM 18000 O O . THR A 1 13 ? -21.379 -15.620 -8.156 1.00 74.21 13 THR A O 15
ATOM 18011 N N . SER A 1 14 ? -19.740 -15.680 -6.615 1.00 73.05 14 SER A N 15
ATOM 18012 C CA . SER A 1 14 ? -20.078 -14.381 -6.046 1.00 11.12 14 SER A CA 15
ATOM 18013 C C . SER A 1 14 ? -19.761 -13.258 -7.029 1.00 1.25 14 SER A C 15
ATOM 18014 O O . SER A 1 14 ? -20.431 -12.226 -7.046 1.00 52.10 14 SER A O 15
ATOM 18022 N N . ALA A 1 15 ? -18.734 -13.467 -7.845 1.00 63.33 15 ALA A N 15
ATOM 18023 C CA . ALA A 1 15 ? -18.328 -12.475 -8.832 1.00 42.44 15 ALA A CA 15
ATOM 18024 C C . ALA A 1 15 ? -19.442 -12.215 -9.840 1.00 73.03 15 ALA A C 15
ATOM 18025 O O . ALA A 1 15 ? -19.552 -11.119 -10.391 1.00 51.14 15 ALA A O 15
ATOM 18032 N N . LEU A 1 16 ? -20.267 -13.229 -10.078 1.00 22.23 16 LEU A N 15
ATOM 18033 C CA . LEU A 1 16 ? -21.374 -13.111 -11.021 1.00 4.13 16 LEU A CA 15
ATOM 18034 C C . LEU A 1 16 ? -22.525 -12.316 -10.412 1.00 62.52 16 LEU A C 15
ATOM 18035 O O . LEU A 1 16 ? -23.120 -11.463 -11.070 1.00 14.23 16 LEU A O 15
ATOM 18051 N N . LYS A 1 17 ? -22.832 -12.602 -9.151 1.00 51.54 17 LYS A N 15
ATOM 18052 C CA . LYS A 1 17 ? -23.909 -11.912 -8.451 1.00 74.13 17 LYS A CA 15
ATOM 18053 C C . LYS A 1 17 ? -23.709 -10.401 -8.498 1.00 3.34 17 LYS A C 15
ATOM 18054 O O . LYS A 1 17 ? -24.673 -9.637 -8.555 1.00 21.31 17 LYS A O 15
ATOM 18073 N N . LYS A 1 18 ? -22.450 -9.975 -8.474 1.00 14.43 18 LYS A N 15
ATOM 18074 C CA . LYS A 1 18 ? -22.122 -8.555 -8.516 1.00 10.42 18 LYS A CA 15
ATOM 18075 C C . LYS A 1 18 ? -22.243 -8.010 -9.935 1.00 52.04 18 LYS A C 15
ATOM 18076 O O . LYS A 1 18 ? -22.677 -6.875 -10.141 1.00 64.52 18 LYS A O 15
ATOM 18095 N N . LEU A 1 19 ? -21.859 -8.825 -10.912 1.00 34.14 19 LEU A N 15
ATOM 18096 C CA . LEU A 1 19 ? -21.927 -8.425 -12.313 1.00 23.40 19 LEU A CA 15
ATOM 18097 C C . LEU A 1 19 ? -23.362 -8.106 -12.720 1.00 24.01 19 LEU A C 15
ATOM 18098 O O . LEU A 1 19 ? -23.644 -7.029 -13.246 1.00 20.34 19 LEU A O 15
ATOM 18114 N N . VAL A 1 20 ? -24.266 -9.048 -12.471 1.00 65.52 20 VAL A N 15
ATOM 18115 C CA . VAL A 1 20 ? -25.672 -8.866 -12.808 1.00 73.55 20 VAL A CA 15
ATOM 18116 C C . VAL A 1 20 ? -26.251 -7.642 -12.108 1.00 73.24 20 VAL A C 15
ATOM 18117 O O . VAL A 1 20 ? -27.192 -7.019 -12.601 1.00 61.44 20 VAL A O 15
ATOM 18130 N N . ASP A 1 21 ? -25.683 -7.302 -10.957 1.00 31.43 21 ASP A N 15
ATOM 18131 C CA . ASP A 1 21 ? -26.142 -6.151 -10.188 1.00 44.24 21 ASP A CA 15
ATOM 18132 C C . ASP A 1 21 ? -25.614 -4.852 -10.789 1.00 51.34 21 ASP A C 15
ATOM 18133 O O . ASP A 1 21 ? -26.345 -3.869 -10.910 1.00 14.53 21 ASP A O 15
ATOM 18142 N N . LYS A 1 22 ? -24.339 -4.854 -11.165 1.00 35.05 22 LYS A N 15
ATOM 18143 C CA . LYS A 1 22 ? -23.713 -3.677 -11.753 1.00 44.44 22 LYS A CA 15
ATOM 18144 C C . LYS A 1 22 ? -23.730 -3.755 -13.277 1.00 34.14 22 LYS A C 15
ATOM 18145 O O . LYS A 1 22 ? -22.915 -3.124 -13.950 1.00 32.22 22 LYS A O 15
ATOM 18164 N N . TYR A 1 23 ? -24.665 -4.532 -13.813 1.00 40.53 23 TYR A N 15
ATOM 18165 C CA . TYR A 1 23 ? -24.788 -4.693 -15.257 1.00 50.32 23 TYR A CA 15
ATOM 18166 C C . TYR A 1 23 ? -25.151 -3.370 -15.924 1.00 52.52 23 TYR A C 15
ATOM 18167 O O . TYR A 1 23 ? -24.587 -3.006 -16.956 1.00 65.10 23 TYR A O 15
ATOM 18185 N N . ARG A 1 24 ? -26.098 -2.653 -15.326 1.00 65.22 24 ARG A N 15
ATOM 18186 C CA . ARG A 1 24 ? -26.538 -1.370 -15.861 1.00 64.42 24 ARG A CA 15
ATOM 18187 C C . ARG A 1 24 ? -25.728 -0.225 -15.261 1.00 42.45 24 ARG A C 15
ATOM 18188 O O . ARG A 1 24 ? -26.093 0.943 -15.394 1.00 60.54 24 ARG A O 15
ATOM 18209 N N . ASN A 1 25 ? -24.627 -0.567 -14.601 1.00 23.53 25 ASN A N 15
ATOM 18210 C CA . ASN A 1 25 ? -23.766 0.432 -13.979 1.00 44.35 25 ASN A CA 15
ATOM 18211 C C . ASN A 1 25 ? -22.510 0.663 -14.815 1.00 1.24 25 ASN A C 15
ATOM 18212 O O . ASN A 1 25 ? -22.042 1.794 -14.951 1.00 71.23 25 ASN A O 15
ATOM 18223 N N . ASP A 1 26 ? -21.970 -0.415 -15.371 1.00 63.31 26 ASP A N 15
ATOM 18224 C CA . ASP A 1 26 ? -20.769 -0.331 -16.195 1.00 11.14 26 ASP A CA 15
ATOM 18225 C C . ASP A 1 26 ? -21.041 -0.843 -17.606 1.00 1.33 26 ASP A C 15
ATOM 18226 O O . ASP A 1 26 ? -21.584 -1.932 -17.787 1.00 1.04 26 ASP A O 15
ATOM 18235 N N . GLU A 1 27 ? -20.660 -0.048 -18.601 1.00 73.55 27 GLU A N 15
ATOM 18236 C CA . GLU A 1 27 ? -20.865 -0.421 -19.996 1.00 73.42 27 GLU A CA 15
ATOM 18237 C C . GLU A 1 27 ? -20.038 -1.652 -20.358 1.00 1.43 27 GLU A C 15
ATOM 18238 O O . GLU A 1 27 ? -20.521 -2.563 -21.030 1.00 34.45 27 GLU A O 15
ATOM 18250 N N . HIS A 1 28 ? -18.787 -1.670 -19.908 1.00 13.54 28 HIS A N 15
ATOM 18251 C CA . HIS A 1 28 ? -17.892 -2.787 -20.183 1.00 65.21 28 HIS A CA 15
ATOM 18252 C C . HIS A 1 28 ? -18.461 -4.089 -19.627 1.00 64.25 28 HIS A C 15
ATOM 18253 O O . HIS A 1 28 ? -18.214 -5.167 -20.169 1.00 33.35 28 HIS A O 15
ATOM 18268 N N . VAL A 1 29 ? -19.222 -3.982 -18.543 1.00 54.44 29 VAL A N 15
ATOM 18269 C CA . VAL A 1 29 ? -19.827 -5.150 -17.915 1.00 3.04 29 VAL A CA 15
ATOM 18270 C C . VAL A 1 29 ? -20.961 -5.708 -18.767 1.00 1.10 29 VAL A C 15
ATOM 18271 O O . VAL A 1 29 ? -21.188 -6.917 -18.802 1.00 23.53 29 VAL A O 15
ATOM 18284 N N . ARG A 1 30 ? -21.670 -4.818 -19.454 1.00 32.41 30 ARG A N 15
ATOM 18285 C CA . ARG A 1 30 ? -22.782 -5.222 -20.306 1.00 41.24 30 ARG A CA 15
ATOM 18286 C C . ARG A 1 30 ? -22.297 -6.113 -21.446 1.00 54.14 30 ARG A C 15
ATOM 18287 O O . ARG A 1 30 ? -22.800 -7.220 -21.640 1.00 64.30 30 ARG A O 15
ATOM 18308 N N . LYS A 1 31 ? -21.319 -5.622 -22.199 1.00 24.10 31 LYS A N 15
ATOM 18309 C CA . LYS A 1 31 ? -20.765 -6.373 -23.320 1.00 5.44 31 LYS A CA 15
ATOM 18310 C C . LYS A 1 31 ? -20.133 -7.677 -22.842 1.00 53.41 31 LYS A C 15
ATOM 18311 O O . LYS A 1 31 ? -20.195 -8.696 -23.530 1.00 2.14 31 LYS A O 15
ATOM 18330 N N . VAL A 1 32 ? -19.528 -7.637 -21.659 1.00 63.44 32 VAL A N 15
ATOM 18331 C CA . VAL A 1 32 ? -18.888 -8.817 -21.089 1.00 4.41 32 VAL A CA 15
ATOM 18332 C C . VAL A 1 32 ? -19.922 -9.853 -20.665 1.00 55.14 32 VAL A C 15
ATOM 18333 O O . VAL A 1 32 ? -19.807 -11.033 -20.997 1.00 22.03 32 VAL A O 15
ATOM 18346 N N . PHE A 1 33 ? -20.935 -9.404 -19.931 1.00 20.11 33 PHE A N 15
ATOM 18347 C CA . PHE A 1 33 ? -21.991 -10.293 -19.461 1.00 14.40 33 PHE A CA 15
ATOM 18348 C C . PHE A 1 33 ? -22.876 -10.746 -20.619 1.00 25.51 33 PHE A C 15
ATOM 18349 O O . PHE A 1 33 ? -23.521 -11.792 -20.548 1.00 73.20 33 PHE A O 15
ATOM 18366 N N . ASP A 1 34 ? -22.899 -9.952 -21.684 1.00 33.35 34 ASP A N 15
ATOM 18367 C CA . ASP A 1 34 ? -23.703 -10.271 -22.858 1.00 32.44 34 ASP A CA 15
ATOM 18368 C C . ASP A 1 34 ? -23.110 -11.454 -23.617 1.00 50.24 34 ASP A C 15
ATOM 18369 O O . ASP A 1 34 ? -23.818 -12.398 -23.966 1.00 14.42 34 ASP A O 15
ATOM 18378 N N . GLU A 1 35 ? -21.806 -11.394 -23.871 1.00 55.23 35 GLU A N 15
ATOM 18379 C CA . GLU A 1 35 ? -21.119 -12.459 -24.592 1.00 34.33 35 GLU A CA 15
ATOM 18380 C C . GLU A 1 35 ? -21.082 -13.740 -23.763 1.00 3.02 35 GLU A C 15
ATOM 18381 O O . GLU A 1 35 ? -21.232 -14.840 -24.295 1.00 21.44 35 GLU A O 15
ATOM 18393 N N . ILE A 1 36 ? -20.880 -13.588 -22.458 1.00 44.34 36 ILE A N 15
ATOM 18394 C CA . ILE A 1 36 ? -20.823 -14.731 -21.556 1.00 65.12 36 ILE A CA 15
ATOM 18395 C C . ILE A 1 36 ? -22.197 -15.372 -21.394 1.00 24.15 36 ILE A C 15
ATOM 18396 O O . ILE A 1 36 ? -22.316 -16.594 -21.314 1.00 60.31 36 ILE A O 15
ATOM 18412 N N . GLN A 1 37 ? -23.231 -14.538 -21.347 1.00 24.44 37 GLN A N 15
ATOM 18413 C CA . GLN A 1 37 ? -24.597 -15.024 -21.195 1.00 21.53 37 GLN A CA 15
ATOM 18414 C C . GLN A 1 37 ? -25.031 -15.821 -22.421 1.00 2.21 37 GLN A C 15
ATOM 18415 O O . GLN A 1 37 ? -25.726 -16.830 -22.303 1.00 3.44 37 GLN A O 15
ATOM 18429 N N . GLN A 1 38 ? -24.616 -15.360 -23.597 1.00 15.03 38 GLN A N 15
ATOM 18430 C CA . GLN A 1 38 ? -24.964 -16.030 -24.844 1.00 40.45 38 GLN A CA 15
ATOM 18431 C C . GLN A 1 38 ? -24.142 -17.301 -25.027 1.00 33.41 38 GLN A C 15
ATOM 18432 O O . GLN A 1 38 ? -24.692 -18.387 -25.216 1.00 41.22 38 GLN A O 15
ATOM 18446 N N . LYS A 1 39 ? -22.822 -17.160 -24.969 1.00 74.42 39 LYS A N 15
ATOM 18447 C CA . LYS A 1 39 ? -21.923 -18.297 -25.127 1.00 73.50 39 LYS A CA 15
ATOM 18448 C C . LYS A 1 39 ? -22.278 -19.412 -24.147 1.00 50.44 39 LYS A C 15
ATOM 18449 O O . LYS A 1 39 ? -22.103 -20.594 -24.446 1.00 2.21 39 LYS A O 15
ATOM 18468 N N . LEU A 1 40 ? -22.779 -19.028 -22.978 1.00 44.13 40 LEU A N 15
ATOM 18469 C CA . LEU A 1 40 ? -23.160 -19.995 -21.955 1.00 2.13 40 LEU A CA 15
ATOM 18470 C C . LEU A 1 40 ? -24.653 -20.299 -22.022 1.00 61.45 40 LEU A C 15
ATOM 18471 O O . LEU A 1 40 ? -25.132 -21.250 -21.404 1.00 31.15 40 LEU A O 15
ATOM 18487 N N . HIS A 1 41 ? -25.384 -19.487 -22.780 1.00 65.40 41 HIS A N 15
ATOM 18488 C CA . HIS A 1 41 ? -26.822 -19.672 -22.931 1.00 55.43 41 HIS A CA 15
ATOM 18489 C C . HIS A 1 41 ? -27.534 -19.512 -21.591 1.00 74.13 41 HIS A C 15
ATOM 18490 O O . HIS A 1 41 ? -28.597 -20.094 -21.368 1.00 4.44 41 HIS A O 15
ATOM 18505 N N . CYS A 1 42 ? -26.942 -18.721 -20.703 1.00 33.33 42 CYS A N 15
ATOM 18506 C CA . CYS A 1 42 ? -27.518 -18.486 -19.384 1.00 52.23 42 CYS A CA 15
ATOM 18507 C C . CYS A 1 42 ? -27.996 -17.043 -19.249 1.00 54.14 42 CYS A C 15
ATOM 18508 O O . CYS A 1 42 ? -27.618 -16.175 -20.037 1.00 24.41 42 CYS A O 15
ATOM 18515 N N . CYS A 1 43 ? -28.831 -16.793 -18.246 1.00 22.42 43 CYS A N 15
ATOM 18516 C CA . CYS A 1 43 ? -29.362 -15.457 -18.006 1.00 62.03 43 CYS A CA 15
ATOM 18517 C C . CYS A 1 43 ? -29.038 -14.989 -16.590 1.00 55.02 43 CYS A C 15
ATOM 18518 O O . CYS A 1 43 ? -29.082 -15.771 -15.641 1.00 52.24 43 CYS A O 15
ATOM 18525 N N . GLY A 1 44 ? -28.714 -13.706 -16.456 1.00 61.53 44 GLY A N 15
ATOM 18526 C CA . GLY A 1 44 ? -28.388 -13.156 -15.154 1.00 12.13 44 GLY A CA 15
ATOM 18527 C C . GLY A 1 44 ? -27.280 -13.924 -14.460 1.00 55.21 44 GLY A C 15
ATOM 18528 O O . GLY A 1 44 ? -26.732 -14.874 -15.017 1.00 73.42 44 GLY A O 15
ATOM 18532 N N . ALA A 1 45 ? -26.949 -13.510 -13.241 1.00 60.05 45 ALA A N 15
ATOM 18533 C CA . ALA A 1 45 ? -25.900 -14.166 -12.471 1.00 43.22 45 ALA A CA 15
ATOM 18534 C C . ALA A 1 45 ? -26.345 -15.547 -12.002 1.00 3.33 45 ALA A C 15
ATOM 18535 O O . ALA A 1 45 ? -25.839 -16.566 -12.472 1.00 40.35 45 ALA A O 15
ATOM 18542 N N . ASP A 1 46 ? -27.293 -15.573 -11.072 1.00 23.05 46 ASP A N 15
ATOM 18543 C CA . ASP A 1 46 ? -27.806 -16.830 -10.538 1.00 52.55 46 ASP A CA 15
ATOM 18544 C C . ASP A 1 46 ? -29.206 -17.115 -11.074 1.00 22.41 46 ASP A C 15
ATOM 18545 O O . ASP A 1 46 ? -29.728 -18.219 -10.917 1.00 63.11 46 ASP A O 15
ATOM 18554 N N . SER A 1 47 ? -29.808 -16.113 -11.705 1.00 74.05 47 SER A N 15
ATOM 18555 C CA . SER A 1 47 ? -31.150 -16.255 -12.260 1.00 23.02 47 SER A CA 15
ATOM 18556 C C . SER A 1 47 ? -31.522 -15.037 -13.100 1.00 61.21 47 SER A C 15
ATOM 18557 O O . SER A 1 47 ? -30.928 -13.965 -12.983 1.00 64.34 47 SER A O 15
ATOM 18565 N N . PRO A 1 48 ? -32.530 -15.205 -13.969 1.00 12.44 48 PRO A N 15
ATOM 18566 C CA . PRO A 1 48 ? -33.006 -14.131 -14.846 1.00 1.32 48 PRO A CA 15
ATOM 18567 C C . PRO A 1 48 ? -33.723 -13.028 -14.075 1.00 50.51 48 PRO A C 15
ATOM 18568 O O . PRO A 1 48 ? -33.741 -11.871 -14.498 1.00 23.25 48 PRO A O 15
ATOM 18579 N N . LYS A 1 49 ? -34.314 -13.392 -12.942 1.00 3.30 49 LYS A N 15
ATOM 18580 C CA . LYS A 1 49 ? -35.031 -12.433 -12.110 1.00 53.02 49 LYS A CA 15
ATOM 18581 C C . LYS A 1 49 ? -34.088 -11.357 -11.582 1.00 63.22 49 LYS A C 15
ATOM 18582 O O . LYS A 1 49 ? -34.527 -10.299 -11.133 1.00 53.51 49 LYS A O 15
ATOM 18601 N N . ASP A 1 50 ? -32.790 -11.635 -11.641 1.00 1.33 50 ASP A N 15
ATOM 18602 C CA . ASP A 1 50 ? -31.784 -10.689 -11.171 1.00 21.23 50 ASP A CA 15
ATOM 18603 C C . ASP A 1 50 ? -31.926 -9.347 -11.881 1.00 42.22 50 ASP A C 15
ATOM 18604 O O . ASP A 1 50 ? -31.614 -8.298 -11.317 1.00 31.15 50 ASP A O 15
ATOM 18613 N N . TYR A 1 51 ? -32.397 -9.387 -13.123 1.00 21.44 51 TYR A N 15
ATOM 18614 C CA . TYR A 1 51 ? -32.577 -8.175 -13.912 1.00 4.42 51 TYR A CA 15
ATOM 18615 C C . TYR A 1 51 ? -33.946 -7.554 -13.653 1.00 72.31 51 TYR A C 15
ATOM 18616 O O . TYR A 1 51 ? -34.144 -6.355 -13.846 1.00 60.51 51 TYR A O 15
ATOM 18634 N N . GLY A 1 52 ? -34.890 -8.381 -13.214 1.00 30.53 52 GLY A N 15
ATOM 18635 C CA . GLY A 1 52 ? -36.229 -7.898 -12.935 1.00 14.54 52 GLY A CA 15
ATOM 18636 C C . GLY A 1 52 ? -37.265 -8.481 -13.876 1.00 25.04 52 GLY A C 15
ATOM 18637 O O . GLY A 1 52 ? -37.568 -9.672 -13.812 1.00 53.32 52 GLY A O 15
ATOM 18641 N N . GLU A 1 53 ? -37.808 -7.640 -14.750 1.00 34.02 53 GLU A N 15
ATOM 18642 C CA . GLU A 1 53 ? -38.818 -8.080 -15.706 1.00 24.00 53 GLU A CA 15
ATOM 18643 C C . GLU A 1 53 ? -38.449 -7.650 -17.123 1.00 23.01 53 GLU A C 15
ATOM 18644 O O . GLU A 1 53 ? -39.300 -7.602 -18.010 1.00 11.15 53 GLU A O 15
ATOM 18656 N N . ASN A 1 54 ? -37.173 -7.338 -17.327 1.00 51.21 54 ASN A N 15
ATOM 18657 C CA . ASN A 1 54 ? -36.691 -6.910 -18.635 1.00 63.54 54 ASN A CA 15
ATOM 18658 C C . ASN A 1 54 ? -35.187 -7.137 -18.761 1.00 52.14 54 ASN A C 15
ATOM 18659 O O . ASN A 1 54 ? -34.388 -6.201 -18.723 1.00 20.21 54 ASN A O 15
ATOM 18670 N N . PRO A 1 55 ? -34.791 -8.409 -18.916 1.00 74.13 55 PRO A N 15
ATOM 18671 C CA . PRO A 1 55 ? -33.382 -8.789 -19.052 1.00 50.45 55 PRO A CA 15
ATOM 18672 C C . PRO A 1 55 ? -32.786 -8.338 -20.382 1.00 73.50 55 PRO A C 15
ATOM 18673 O O . PRO A 1 55 ? -33.497 -7.934 -21.303 1.00 25.12 55 PRO A O 15
ATOM 18684 N N . PRO A 1 56 ? -31.451 -8.410 -20.487 1.00 50.54 56 PRO A N 15
ATOM 18685 C CA . PRO A 1 56 ? -30.731 -8.014 -21.701 1.00 64.34 56 PRO A CA 15
ATOM 18686 C C . PRO A 1 56 ? -30.971 -8.978 -22.858 1.00 73.31 56 PRO A C 15
ATOM 18687 O O . PRO A 1 56 ? -31.380 -10.122 -22.653 1.00 0.21 56 PRO A O 15
ATOM 18698 N N . THR A 1 57 ? -30.715 -8.510 -24.076 1.00 21.22 57 THR A N 15
ATOM 18699 C CA . THR A 1 57 ? -30.904 -9.331 -25.265 1.00 53.54 57 THR A CA 15
ATOM 18700 C C . THR A 1 57 ? -30.140 -10.645 -25.155 1.00 4.43 57 THR A C 15
ATOM 18701 O O . THR A 1 57 ? -30.554 -11.664 -25.707 1.00 13.42 57 THR A O 15
ATOM 18712 N N . SER A 1 58 ? -29.021 -10.614 -24.437 1.00 71.31 58 SER A N 15
ATOM 18713 C CA . SER A 1 58 ? -28.196 -11.803 -24.257 1.00 34.35 58 SER A CA 15
ATOM 18714 C C . SER A 1 58 ? -28.971 -12.896 -23.526 1.00 10.11 58 SER A C 15
ATOM 18715 O O . SER A 1 58 ? -28.681 -14.084 -23.674 1.00 11.44 58 SER A O 15
ATOM 18723 N N . CYS A 1 59 ? -29.958 -12.486 -22.737 1.00 12.42 59 CYS A N 15
ATOM 18724 C CA . CYS A 1 59 ? -30.776 -13.427 -21.982 1.00 21.24 59 CYS A CA 15
ATOM 18725 C C . CYS A 1 59 ? -31.587 -14.317 -22.919 1.00 61.01 59 CYS A C 15
ATOM 18726 O O . CYS A 1 59 ? -32.104 -15.357 -22.512 1.00 23.42 59 CYS A O 15
ATOM 18733 N N . SER A 1 60 ? -31.694 -13.900 -24.177 1.00 24.13 60 SER A N 15
ATOM 18734 C CA . SER A 1 60 ? -32.444 -14.657 -25.172 1.00 14.22 60 SER A CA 15
ATOM 18735 C C . SER A 1 60 ? -31.617 -14.860 -26.438 1.00 12.44 60 SER A C 15
ATOM 18736 O O . SER A 1 60 ? -30.650 -14.139 -26.684 1.00 52.52 60 SER A O 15
ATOM 18744 N N . LYS A 1 61 ? -32.005 -15.847 -27.238 1.00 24.11 61 LYS A N 15
ATOM 18745 C CA . LYS A 1 61 ? -31.302 -16.147 -28.480 1.00 3.53 61 LYS A CA 15
ATOM 18746 C C . LYS A 1 61 ? -32.147 -17.040 -29.382 1.00 12.13 61 LYS A C 15
ATOM 18747 O O . LYS A 1 61 ? -32.732 -18.022 -28.926 1.00 34.43 61 LYS A O 15
ATOM 18766 N N . ASP A 1 62 ? -32.206 -16.693 -30.663 1.00 22.22 62 ASP A N 15
ATOM 18767 C CA . ASP A 1 62 ? -32.978 -17.465 -31.629 1.00 62.54 62 ASP A CA 15
ATOM 18768 C C . ASP A 1 62 ? -34.452 -17.506 -31.239 1.00 70.13 62 ASP A C 15
ATOM 18769 O O . ASP A 1 62 ? -35.170 -18.444 -31.584 1.00 52.50 62 ASP A O 15
ATOM 18778 N N . GLY A 1 63 ? -34.896 -16.482 -30.517 1.00 34.23 63 GLY A N 15
ATOM 18779 C CA . GLY A 1 63 ? -36.282 -16.421 -30.091 1.00 33.15 63 GLY A CA 15
ATOM 18780 C C . GLY A 1 63 ? -36.560 -17.306 -28.891 1.00 44.23 63 GLY A C 15
ATOM 18781 O O . GLY A 1 63 ? -37.690 -17.748 -28.685 1.00 1.22 63 GLY A O 15
ATOM 18785 N N . VAL A 1 64 ? -35.525 -17.567 -28.099 1.00 11.15 64 VAL A N 15
ATOM 18786 C CA . VAL A 1 64 ? -35.662 -18.405 -26.914 1.00 34.43 64 VAL A CA 15
ATOM 18787 C C . VAL A 1 64 ? -35.219 -17.661 -25.659 1.00 62.13 64 VAL A C 15
ATOM 18788 O O . VAL A 1 64 ? -34.413 -16.734 -25.729 1.00 41.31 64 VAL A O 15
ATOM 18801 N N . GLN A 1 65 ? -35.750 -18.075 -24.513 1.00 53.44 65 GLN A N 15
ATOM 18802 C CA . GLN A 1 65 ? -35.409 -17.446 -23.243 1.00 23.32 65 GLN A CA 15
ATOM 18803 C C . GLN A 1 65 ? -34.536 -18.368 -22.397 1.00 15.02 65 GLN A C 15
ATOM 18804 O O . GLN A 1 65 ? -34.814 -19.561 -22.273 1.00 20.12 65 GLN A O 15
ATOM 18818 N N . PHE A 1 66 ? -33.481 -17.807 -21.817 1.00 24.24 66 PHE A N 15
ATOM 18819 C CA . PHE A 1 66 ? -32.566 -18.579 -20.983 1.00 74.11 66 PHE A CA 15
ATOM 18820 C C . PHE A 1 66 ? -33.005 -18.549 -19.522 1.00 55.10 66 PHE A C 15
ATOM 18821 O O . PHE A 1 66 ? -32.798 -17.559 -18.819 1.00 24.51 66 PHE A O 15
ATOM 18838 N N . THR A 1 67 ? -33.615 -19.641 -19.071 1.00 13.22 67 THR A N 15
ATOM 18839 C CA . THR A 1 67 ? -34.086 -19.740 -17.695 1.00 61.11 67 THR A CA 15
ATOM 18840 C C . THR A 1 67 ? -33.014 -20.336 -16.789 1.00 75.02 67 THR A C 15
ATOM 18841 O O . THR A 1 67 ? -33.233 -20.518 -15.592 1.00 4.41 67 THR A O 15
ATOM 18852 N N . GLU A 1 68 ? -31.857 -20.638 -17.369 1.00 3.33 68 GLU A N 15
ATOM 18853 C CA . GLU A 1 68 ? -30.751 -21.214 -16.612 1.00 15.43 68 GLU A CA 15
ATOM 18854 C C . GLU A 1 68 ? -29.820 -20.122 -16.093 1.00 11.21 68 GLU A C 15
ATOM 18855 O O . GLU A 1 68 ? -29.629 -19.094 -16.741 1.00 51.12 68 GLU A O 15
ATOM 18867 N N . GLY A 1 69 ? -29.243 -20.353 -14.918 1.00 21.54 69 GLY A N 15
ATOM 18868 C CA . GLY A 1 69 ? -28.339 -19.381 -14.330 1.00 73.55 69 GLY A CA 15
ATOM 18869 C C . GLY A 1 69 ? -26.949 -19.446 -14.930 1.00 62.24 69 GLY A C 15
ATOM 18870 O O . GLY A 1 69 ? -26.664 -20.306 -15.764 1.00 64.33 69 GLY A O 15
ATOM 18874 N N . CYS A 1 70 ? -26.081 -18.534 -14.507 1.00 45.33 70 CYS A N 15
ATOM 18875 C CA . CYS A 1 70 ? -24.713 -18.488 -15.009 1.00 65.32 70 CYS A CA 15
ATOM 18876 C C . CYS A 1 70 ? -23.742 -19.090 -13.997 1.00 64.24 70 CYS A C 15
ATOM 18877 O O . CYS A 1 70 ? -22.830 -19.833 -14.363 1.00 2.32 70 CYS A O 15
ATOM 18884 N N . ILE A 1 71 ? -23.945 -18.765 -12.725 1.00 44.33 71 ILE A N 15
ATOM 18885 C CA . ILE A 1 71 ? -23.089 -19.274 -11.661 1.00 44.01 71 ILE A CA 15
ATOM 18886 C C . ILE A 1 71 ? -23.000 -20.796 -11.707 1.00 53.44 71 ILE A C 15
ATOM 18887 O O . ILE A 1 71 ? -21.995 -21.383 -11.306 1.00 35.12 71 ILE A O 15
ATOM 18903 N N . LYS A 1 72 ? -24.058 -21.429 -12.202 1.00 33.43 72 LYS A N 15
ATOM 18904 C CA . LYS A 1 72 ? -24.101 -22.883 -12.305 1.00 21.24 72 LYS A CA 15
ATOM 18905 C C . LYS A 1 72 ? -23.422 -23.358 -13.585 1.00 61.13 72 LYS A C 15
ATOM 18906 O O . LYS A 1 72 ? -22.680 -24.340 -13.579 1.00 63.54 72 LYS A O 15
ATOM 18925 N N . LYS A 1 73 ? -23.680 -22.654 -14.682 1.00 65.12 73 LYS A N 15
ATOM 18926 C CA . LYS A 1 73 ? -23.091 -23.001 -15.970 1.00 75.25 73 LYS A CA 15
ATOM 18927 C C . LYS A 1 73 ? -21.576 -22.827 -15.942 1.00 14.42 73 LYS A C 15
ATOM 18928 O O . LYS A 1 73 ? -20.829 -23.746 -16.275 1.00 30.54 73 LYS A O 15
ATOM 18947 N N . VAL A 1 74 ? -21.129 -21.641 -15.541 1.00 14.33 74 VAL A N 15
ATOM 18948 C CA . VAL A 1 74 ? -19.703 -21.347 -15.466 1.00 53.40 74 VAL A CA 15
ATOM 18949 C C . VAL A 1 74 ? -18.979 -22.358 -14.585 1.00 11.15 74 VAL A C 15
ATOM 18950 O O . VAL A 1 74 ? -17.877 -22.802 -14.908 1.00 14.24 74 VAL A O 15
ATOM 18963 N N . SER A 1 75 ? -19.606 -22.718 -13.469 1.00 61.52 75 SER A N 15
ATOM 18964 C CA . SER A 1 75 ? -19.020 -23.676 -12.538 1.00 42.43 75 SER A CA 15
ATOM 18965 C C . SER A 1 75 ? -19.078 -25.091 -13.106 1.00 4.42 75 SER A C 15
ATOM 18966 O O . SER A 1 75 ? -18.177 -25.899 -12.879 1.00 74.43 75 SER A O 15
ATOM 18974 N N . ASP A 1 76 ? -20.143 -25.382 -13.844 1.00 43.13 76 ASP A N 15
ATOM 18975 C CA . ASP A 1 76 ? -20.319 -26.698 -14.446 1.00 71.50 76 ASP A CA 15
ATOM 18976 C C . ASP A 1 76 ? -19.225 -26.978 -15.472 1.00 54.11 76 ASP A C 15
ATOM 18977 O O . ASP A 1 76 ? -18.578 -28.025 -15.436 1.00 20.24 76 ASP A O 15
ATOM 18986 N N . LEU A 1 77 ? -19.025 -26.036 -16.387 1.00 52.10 77 LEU A N 15
ATOM 18987 C CA . LEU A 1 77 ? -18.010 -26.181 -17.425 1.00 12.32 77 LEU A CA 15
ATOM 18988 C C . LEU A 1 77 ? -16.608 -26.078 -16.833 1.00 50.43 77 LEU A C 15
ATOM 18989 O O . LEU A 1 77 ? -15.653 -26.638 -17.372 1.00 15.11 77 LEU A O 15
ATOM 19005 N N . SER A 1 78 ? -16.492 -25.359 -15.721 1.00 21.21 78 SER A N 15
ATOM 19006 C CA . SER A 1 78 ? -15.206 -25.181 -15.057 1.00 31.34 78 SER A CA 15
ATOM 19007 C C . SER A 1 78 ? -14.765 -26.472 -14.373 1.00 45.12 78 SER A C 15
ATOM 19008 O O . SER A 1 78 ? -13.582 -26.815 -14.373 1.00 31.34 78 SER A O 15
ATOM 19016 N N . LYS A 1 79 ? -15.724 -27.184 -13.791 1.00 43.15 79 LYS A N 15
ATOM 19017 C CA . LYS A 1 79 ? -15.437 -28.438 -13.105 1.00 10.22 79 LYS A CA 15
ATOM 19018 C C . LYS A 1 79 ? -15.866 -29.632 -13.951 1.00 61.12 79 LYS A C 15
ATOM 19019 O O . LYS A 1 79 ? -16.163 -30.704 -13.424 1.00 42.30 79 LYS A O 15
ATOM 19038 N N . ALA A 1 80 ? -15.895 -29.440 -15.266 1.00 25.00 80 ALA A N 15
ATOM 19039 C CA . ALA A 1 80 ? -16.283 -30.503 -16.185 1.00 15.51 80 ALA A CA 15
ATOM 19040 C C . ALA A 1 80 ? -15.329 -31.688 -16.089 1.00 40.11 80 ALA A C 15
ATOM 19041 O O . ALA A 1 80 ? -14.137 -31.519 -15.828 1.00 15.03 80 ALA A O 15
ATOM 19048 N N . HIS A 1 81 ? -15.860 -32.888 -16.302 1.00 2.14 81 HIS A N 15
ATOM 19049 C CA . HIS A 1 81 ? -15.054 -34.102 -16.239 1.00 31.31 81 HIS A CA 15
ATOM 19050 C C . HIS A 1 81 ? -15.399 -35.043 -17.390 1.00 3.22 81 HIS A C 15
ATOM 19051 O O . HIS A 1 81 ? -16.225 -34.718 -18.243 1.00 72.10 81 HIS A O 15
ATOM 19066 N N . GLY A 1 1 ? -3.725 -0.975 5.412 1.00 32.10 1 GLY A N 16
ATOM 19067 C CA . GLY A 1 1 ? -2.894 -0.228 4.486 1.00 22.22 1 GLY A CA 16
ATOM 19068 C C . GLY A 1 1 ? -2.628 -0.989 3.203 1.00 64.24 1 GLY A C 16
ATOM 19069 O O . GLY A 1 1 ? -2.271 -0.397 2.184 1.00 15.42 1 GLY A O 16
ATOM 19073 N N . SER A 1 2 ? -2.799 -2.306 3.251 1.00 22.40 2 SER A N 16
ATOM 19074 C CA . SER A 1 2 ? -2.569 -3.150 2.084 1.00 32.53 2 SER A CA 16
ATOM 19075 C C . SER A 1 2 ? -3.760 -4.071 1.837 1.00 74.11 2 SER A C 16
ATOM 19076 O O . SER A 1 2 ? -4.675 -4.153 2.655 1.00 75.31 2 SER A O 16
ATOM 19084 N N . ASN A 1 3 ? -3.740 -4.762 0.702 1.00 74.22 3 ASN A N 16
ATOM 19085 C CA . ASN A 1 3 ? -4.819 -5.677 0.345 1.00 65.12 3 ASN A CA 16
ATOM 19086 C C . ASN A 1 3 ? -4.314 -6.774 -0.588 1.00 35.55 3 ASN A C 16
ATOM 19087 O O . ASN A 1 3 ? -3.687 -6.495 -1.608 1.00 51.24 3 ASN A O 16
ATOM 19098 N N . GLU A 1 4 ? -4.595 -8.023 -0.228 1.00 65.55 4 GLU A N 16
ATOM 19099 C CA . GLU A 1 4 ? -4.169 -9.163 -1.033 1.00 50.43 4 GLU A CA 16
ATOM 19100 C C . GLU A 1 4 ? -5.351 -9.770 -1.784 1.00 44.22 4 GLU A C 16
ATOM 19101 O O . GLU A 1 4 ? -6.184 -10.462 -1.199 1.00 0.31 4 GLU A O 16
ATOM 19113 N N . LYS A 1 5 ? -5.416 -9.505 -3.085 1.00 34.33 5 LYS A N 16
ATOM 19114 C CA . LYS A 1 5 ? -6.494 -10.025 -3.918 1.00 51.10 5 LYS A CA 16
ATOM 19115 C C . LYS A 1 5 ? -5.952 -10.986 -4.972 1.00 13.43 5 LYS A C 16
ATOM 19116 O O . LYS A 1 5 ? -5.484 -10.579 -6.035 1.00 50.21 5 LYS A O 16
ATOM 19135 N N . PRO A 1 6 ? -6.018 -12.292 -4.673 1.00 3.55 6 PRO A N 16
ATOM 19136 C CA . PRO A 1 6 ? -5.540 -13.337 -5.582 1.00 51.14 6 PRO A CA 16
ATOM 19137 C C . PRO A 1 6 ? -6.421 -13.476 -6.819 1.00 51.23 6 PRO A C 16
ATOM 19138 O O . PRO A 1 6 ? -7.508 -12.902 -6.888 1.00 12.02 6 PRO A O 16
ATOM 19149 N N . LYS A 1 7 ? -5.946 -14.242 -7.795 1.00 42.35 7 LYS A N 16
ATOM 19150 C CA . LYS A 1 7 ? -6.691 -14.458 -9.030 1.00 64.32 7 LYS A CA 16
ATOM 19151 C C . LYS A 1 7 ? -6.995 -15.940 -9.229 1.00 52.41 7 LYS A C 16
ATOM 19152 O O . LYS A 1 7 ? -6.094 -16.741 -9.477 1.00 74.04 7 LYS A O 16
ATOM 19171 N N . VAL A 1 8 ? -8.271 -16.297 -9.120 1.00 10.41 8 VAL A N 16
ATOM 19172 C CA . VAL A 1 8 ? -8.695 -17.681 -9.290 1.00 64.35 8 VAL A CA 16
ATOM 19173 C C . VAL A 1 8 ? -9.943 -17.771 -10.161 1.00 12.23 8 VAL A C 16
ATOM 19174 O O . VAL A 1 8 ? -10.751 -16.842 -10.205 1.00 64.42 8 VAL A O 16
ATOM 19187 N N . LYS A 1 9 ? -10.096 -18.895 -10.852 1.00 74.10 9 LYS A N 16
ATOM 19188 C CA . LYS A 1 9 ? -11.248 -19.109 -11.721 1.00 4.31 9 LYS A CA 16
ATOM 19189 C C . LYS A 1 9 ? -12.552 -18.928 -10.950 1.00 63.25 9 LYS A C 16
ATOM 19190 O O . LYS A 1 9 ? -13.536 -18.417 -11.486 1.00 23.42 9 LYS A O 16
ATOM 19209 N N . LYS A 1 10 ? -12.552 -19.349 -9.690 1.00 71.22 10 LYS A N 16
ATOM 19210 C CA . LYS A 1 10 ? -13.734 -19.232 -8.844 1.00 41.22 10 LYS A CA 16
ATOM 19211 C C . LYS A 1 10 ? -14.152 -17.773 -8.693 1.00 3.34 10 LYS A C 16
ATOM 19212 O O . LYS A 1 10 ? -15.320 -17.474 -8.442 1.00 41.25 10 LYS A O 16
ATOM 19231 N N . HIS A 1 11 ? -13.191 -16.867 -8.847 1.00 24.40 11 HIS A N 16
ATOM 19232 C CA . HIS A 1 11 ? -13.460 -15.439 -8.729 1.00 40.22 11 HIS A CA 16
ATOM 19233 C C . HIS A 1 11 ? -14.554 -15.010 -9.702 1.00 72.22 11 HIS A C 16
ATOM 19234 O O . HIS A 1 11 ? -15.245 -14.016 -9.476 1.00 22.13 11 HIS A O 16
ATOM 19249 N N . ILE A 1 12 ? -14.706 -15.766 -10.785 1.00 5.52 12 ILE A N 16
ATOM 19250 C CA . ILE A 1 12 ? -15.716 -15.463 -11.791 1.00 64.53 12 ILE A CA 16
ATOM 19251 C C . ILE A 1 12 ? -17.090 -15.285 -11.155 1.00 2.12 12 ILE A C 16
ATOM 19252 O O . ILE A 1 12 ? -17.924 -14.528 -11.652 1.00 41.35 12 ILE A O 16
ATOM 19268 N N . THR A 1 13 ? -17.319 -15.986 -10.049 1.00 34.12 13 THR A N 16
ATOM 19269 C CA . THR A 1 13 ? -18.592 -15.905 -9.343 1.00 22.12 13 THR A CA 16
ATOM 19270 C C . THR A 1 13 ? -18.896 -14.472 -8.921 1.00 74.22 13 THR A C 16
ATOM 19271 O O . THR A 1 13 ? -19.924 -13.909 -9.298 1.00 32.31 13 THR A O 16
ATOM 19282 N N . SER A 1 14 ? -17.996 -13.887 -8.138 1.00 12.32 14 SER A N 16
ATOM 19283 C CA . SER A 1 14 ? -18.171 -12.519 -7.662 1.00 64.33 14 SER A CA 16
ATOM 19284 C C . SER A 1 14 ? -18.205 -11.538 -8.830 1.00 75.32 14 SER A C 16
ATOM 19285 O O . SER A 1 14 ? -18.888 -10.515 -8.776 1.00 25.53 14 SER A O 16
ATOM 19293 N N . ALA A 1 15 ? -17.465 -11.859 -9.886 1.00 44.40 15 ALA A N 16
ATOM 19294 C CA . ALA A 1 15 ? -17.411 -11.008 -11.068 1.00 55.33 15 ALA A CA 16
ATOM 19295 C C . ALA A 1 15 ? -18.762 -10.966 -11.775 1.00 41.55 15 ALA A C 16
ATOM 19296 O O . ALA A 1 15 ? -19.258 -9.894 -12.126 1.00 5.30 15 ALA A O 16
ATOM 19303 N N . LEU A 1 16 ? -19.352 -12.137 -11.983 1.00 74.21 16 LEU A N 16
ATOM 19304 C CA . LEU A 1 16 ? -20.646 -12.234 -12.650 1.00 34.33 16 LEU A CA 16
ATOM 19305 C C . LEU A 1 16 ? -21.733 -11.541 -11.833 1.00 62.44 16 LEU A C 16
ATOM 19306 O O . LEU A 1 16 ? -22.569 -10.820 -12.378 1.00 32.32 16 LEU A O 16
ATOM 19322 N N . LYS A 1 17 ? -21.713 -11.763 -10.523 1.00 73.15 17 LYS A N 16
ATOM 19323 C CA . LYS A 1 17 ? -22.694 -11.158 -9.630 1.00 2.01 17 LYS A CA 16
ATOM 19324 C C . LYS A 1 17 ? -22.718 -9.642 -9.795 1.00 43.20 17 LYS A C 16
ATOM 19325 O O . LYS A 1 17 ? -23.777 -9.017 -9.740 1.00 73.30 17 LYS A O 16
ATOM 19344 N N . LYS A 1 18 ? -21.543 -9.055 -9.999 1.00 52.11 18 LYS A N 16
ATOM 19345 C CA . LYS A 1 18 ? -21.429 -7.612 -10.175 1.00 64.13 18 LYS A CA 16
ATOM 19346 C C . LYS A 1 18 ? -21.809 -7.206 -11.596 1.00 4.45 18 LYS A C 16
ATOM 19347 O O . LYS A 1 18 ? -22.379 -6.136 -11.815 1.00 3.25 18 LYS A O 16
ATOM 19366 N N . LEU A 1 19 ? -21.491 -8.065 -12.557 1.00 70.40 19 LEU A N 16
ATOM 19367 C CA . LEU A 1 19 ? -21.801 -7.796 -13.957 1.00 22.40 19 LEU A CA 16
ATOM 19368 C C . LEU A 1 19 ? -23.288 -7.510 -14.140 1.00 62.45 19 LEU A C 16
ATOM 19369 O O . LEU A 1 19 ? -23.669 -6.481 -14.698 1.00 64.35 19 LEU A O 16
ATOM 19385 N N . VAL A 1 20 ? -24.125 -8.427 -13.665 1.00 64.41 20 VAL A N 16
ATOM 19386 C CA . VAL A 1 20 ? -25.570 -8.273 -13.774 1.00 13.55 20 VAL A CA 16
ATOM 19387 C C . VAL A 1 20 ? -26.047 -7.031 -13.028 1.00 54.04 20 VAL A C 16
ATOM 19388 O O . VAL A 1 20 ? -27.069 -6.439 -13.378 1.00 3.11 20 VAL A O 16
ATOM 19401 N N . ASP A 1 21 ? -25.301 -6.642 -12.001 1.00 14.35 21 ASP A N 16
ATOM 19402 C CA . ASP A 1 21 ? -25.647 -5.469 -11.206 1.00 1.31 21 ASP A CA 16
ATOM 19403 C C . ASP A 1 21 ? -25.298 -4.185 -11.952 1.00 41.22 21 ASP A C 16
ATOM 19404 O O . ASP A 1 21 ? -26.079 -3.233 -11.971 1.00 44.12 21 ASP A O 16
ATOM 19413 N N . LYS A 1 22 ? -24.119 -4.165 -12.566 1.00 15.34 22 LYS A N 16
ATOM 19414 C CA . LYS A 1 22 ? -23.666 -2.999 -13.314 1.00 4.41 22 LYS A CA 16
ATOM 19415 C C . LYS A 1 22 ? -23.952 -3.162 -14.803 1.00 73.31 22 LYS A C 16
ATOM 19416 O O . LYS A 1 22 ? -23.297 -2.545 -15.643 1.00 1.12 22 LYS A O 16
ATOM 19435 N N . TYR A 1 23 ? -24.936 -3.996 -15.123 1.00 44.02 23 TYR A N 16
ATOM 19436 C CA . TYR A 1 23 ? -25.308 -4.241 -16.511 1.00 73.14 23 TYR A CA 16
ATOM 19437 C C . TYR A 1 23 ? -25.850 -2.972 -17.162 1.00 72.12 23 TYR A C 16
ATOM 19438 O O . TYR A 1 23 ? -25.500 -2.644 -18.296 1.00 71.41 23 TYR A O 16
ATOM 19456 N N . ARG A 1 24 ? -26.706 -2.262 -16.435 1.00 55.44 24 ARG A N 16
ATOM 19457 C CA . ARG A 1 24 ? -27.298 -1.029 -16.941 1.00 11.33 24 ARG A CA 16
ATOM 19458 C C . ARG A 1 24 ? -26.450 0.180 -16.554 1.00 60.53 24 ARG A C 16
ATOM 19459 O O . ARG A 1 24 ? -26.890 1.322 -16.673 1.00 43.31 24 ARG A O 16
ATOM 19480 N N . ASN A 1 25 ? -25.232 -0.083 -16.091 1.00 52.30 25 ASN A N 16
ATOM 19481 C CA . ASN A 1 25 ? -24.323 0.983 -15.686 1.00 43.10 25 ASN A CA 16
ATOM 19482 C C . ASN A 1 25 ? -23.223 1.184 -16.725 1.00 33.04 25 ASN A C 16
ATOM 19483 O O . ASN A 1 25 ? -22.842 2.314 -17.029 1.00 4.21 25 ASN A O 16
ATOM 19494 N N . ASP A 1 26 ? -22.719 0.080 -17.265 1.00 51.22 26 ASP A N 16
ATOM 19495 C CA . ASP A 1 26 ? -21.665 0.134 -18.271 1.00 43.42 26 ASP A CA 16
ATOM 19496 C C . ASP A 1 26 ? -22.143 -0.460 -19.592 1.00 61.41 26 ASP A C 16
ATOM 19497 O O . ASP A 1 26 ? -22.653 -1.580 -19.631 1.00 5.32 26 ASP A O 16
ATOM 19506 N N . GLU A 1 27 ? -21.975 0.297 -20.672 1.00 14.34 27 GLU A N 16
ATOM 19507 C CA . GLU A 1 27 ? -22.392 -0.155 -21.994 1.00 31.23 27 GLU A CA 16
ATOM 19508 C C . GLU A 1 27 ? -21.577 -1.367 -22.436 1.00 42.10 27 GLU A C 16
ATOM 19509 O O . GLU A 1 27 ? -22.119 -2.328 -22.983 1.00 41.21 27 GLU A O 16
ATOM 19521 N N . HIS A 1 28 ? -20.271 -1.314 -22.196 1.00 5.34 28 HIS A N 16
ATOM 19522 C CA . HIS A 1 28 ? -19.379 -2.406 -22.569 1.00 34.52 28 HIS A CA 16
ATOM 19523 C C . HIS A 1 28 ? -19.794 -3.704 -21.882 1.00 72.44 28 HIS A C 16
ATOM 19524 O O . HIS A 1 28 ? -19.592 -4.794 -22.418 1.00 64.20 28 HIS A O 16
ATOM 19539 N N . VAL A 1 29 ? -20.375 -3.580 -20.693 1.00 53.14 29 VAL A N 16
ATOM 19540 C CA . VAL A 1 29 ? -20.819 -4.743 -19.934 1.00 1.32 29 VAL A CA 16
ATOM 19541 C C . VAL A 1 29 ? -22.052 -5.376 -20.569 1.00 24.32 29 VAL A C 16
ATOM 19542 O O . VAL A 1 29 ? -22.228 -6.594 -20.526 1.00 61.02 29 VAL A O 16
ATOM 19555 N N . ARG A 1 30 ? -22.902 -4.542 -21.158 1.00 20.10 30 ARG A N 16
ATOM 19556 C CA . ARG A 1 30 ? -24.119 -5.021 -21.802 1.00 14.52 30 ARG A CA 16
ATOM 19557 C C . ARG A 1 30 ? -23.789 -5.941 -22.973 1.00 52.02 30 ARG A C 16
ATOM 19558 O O . ARG A 1 30 ? -24.266 -7.074 -23.040 1.00 65.30 30 ARG A O 16
ATOM 19579 N N . LYS A 1 31 ? -22.971 -5.446 -23.896 1.00 10.24 31 LYS A N 16
ATOM 19580 C CA . LYS A 1 31 ? -22.576 -6.222 -25.065 1.00 24.44 31 LYS A CA 16
ATOM 19581 C C . LYS A 1 31 ? -21.826 -7.485 -24.651 1.00 34.00 31 LYS A C 16
ATOM 19582 O O . LYS A 1 31 ? -21.961 -8.533 -25.282 1.00 63.51 31 LYS A O 16
ATOM 19601 N N . VAL A 1 32 ? -21.038 -7.378 -23.586 1.00 40.11 32 VAL A N 16
ATOM 19602 C CA . VAL A 1 32 ? -20.270 -8.512 -23.087 1.00 5.13 32 VAL A CA 16
ATOM 19603 C C . VAL A 1 32 ? -21.183 -9.565 -22.470 1.00 25.44 32 VAL A C 16
ATOM 19604 O O . VAL A 1 32 ? -21.082 -10.751 -22.785 1.00 72.23 32 VAL A O 16
ATOM 19617 N N . PHE A 1 33 ? -22.074 -9.125 -21.588 1.00 1.21 33 PHE A N 16
ATOM 19618 C CA . PHE A 1 33 ? -23.006 -10.030 -20.925 1.00 44.13 33 PHE A CA 16
ATOM 19619 C C . PHE A 1 33 ? -24.041 -10.562 -21.911 1.00 55.24 33 PHE A C 16
ATOM 19620 O O . PHE A 1 33 ? -24.623 -11.626 -21.703 1.00 35.51 33 PHE A O 16
ATOM 19637 N N . ASP A 1 34 ? -24.266 -9.813 -22.985 1.00 54.41 34 ASP A N 16
ATOM 19638 C CA . ASP A 1 34 ? -25.231 -10.208 -24.005 1.00 15.35 34 ASP A CA 16
ATOM 19639 C C . ASP A 1 34 ? -24.719 -11.402 -24.804 1.00 13.21 34 ASP A C 16
ATOM 19640 O O . ASP A 1 34 ? -25.436 -12.382 -25.000 1.00 74.32 34 ASP A O 16
ATOM 19649 N N . GLU A 1 35 ? -23.475 -11.310 -25.263 1.00 71.41 35 GLU A N 16
ATOM 19650 C CA 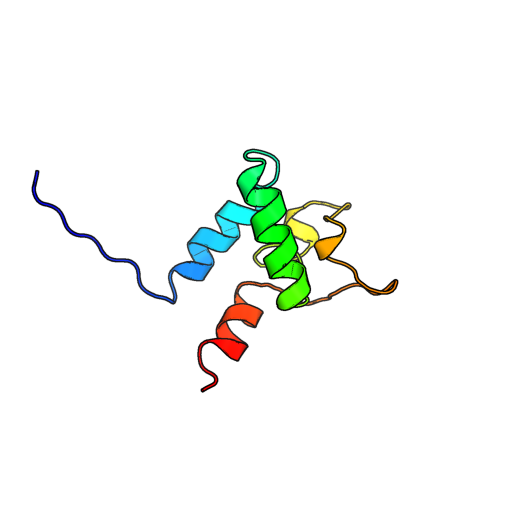. GLU A 1 35 ? -22.869 -12.383 -26.043 1.00 23.01 35 GLU A CA 16
ATOM 19651 C C . GLU A 1 35 ? -22.662 -13.629 -25.186 1.00 4.40 35 GLU A C 16
ATOM 19652 O O . GLU A 1 35 ? -22.849 -14.753 -25.652 1.00 22.14 35 GLU A O 16
ATOM 19664 N N . ILE A 1 36 ? -22.274 -13.419 -23.932 1.00 61.35 36 ILE A N 16
ATOM 19665 C CA . ILE A 1 36 ? -22.042 -14.524 -23.011 1.00 21.24 36 ILE A CA 16
ATOM 19666 C C . ILE A 1 36 ? -23.347 -15.228 -22.656 1.00 55.20 36 ILE A C 16
ATOM 19667 O O . ILE A 1 36 ? -23.475 -16.440 -22.823 1.00 71.33 36 ILE A O 16
ATOM 19683 N N . GLN A 1 37 ? -24.314 -14.458 -22.167 1.00 55.14 37 GLN A N 16
ATOM 19684 C CA . GLN A 1 37 ? -25.611 -15.008 -21.791 1.00 12.15 37 GLN A CA 16
ATOM 19685 C C . GLN A 1 37 ? -26.158 -15.915 -22.888 1.00 42.53 37 GLN A C 16
ATOM 19686 O O . GLN A 1 37 ? -26.802 -16.925 -22.607 1.00 51.35 37 GLN A O 16
ATOM 19700 N N . GLN A 1 38 ? -25.896 -15.546 -24.138 1.00 54.12 38 GLN A N 16
ATOM 19701 C CA . GLN A 1 38 ? -26.364 -16.326 -25.278 1.00 23.21 38 GLN A CA 16
ATOM 19702 C C . GLN A 1 38 ? -25.535 -17.596 -25.445 1.00 11.31 38 GLN A C 16
ATOM 19703 O O . GLN A 1 38 ? -26.059 -18.707 -25.367 1.00 74.00 38 GLN A O 16
ATOM 19717 N N . LYS A 1 39 ? -24.238 -17.424 -25.675 1.00 41.43 39 LYS A N 16
ATOM 19718 C CA . LYS A 1 39 ? -23.335 -18.555 -25.853 1.00 12.23 39 LYS A CA 16
ATOM 19719 C C . LYS A 1 39 ? -23.449 -19.530 -24.685 1.00 70.05 39 LYS A C 16
ATOM 19720 O O . LYS A 1 39 ? -23.215 -20.730 -24.840 1.00 54.53 39 LYS A O 16
ATOM 19739 N N . LEU A 1 40 ? -23.810 -19.009 -23.518 1.00 55.12 40 LEU A N 16
ATOM 19740 C CA . LEU A 1 40 ? -23.957 -19.834 -22.324 1.00 72.33 40 LEU A CA 16
ATOM 19741 C C . LEU A 1 40 ? -25.405 -20.279 -22.144 1.00 70.03 40 LEU A C 16
ATOM 19742 O O . LEU A 1 40 ? -25.687 -21.231 -21.416 1.00 71.44 40 LEU A O 16
ATOM 19758 N N . HIS A 1 41 ? -26.320 -19.585 -22.814 1.00 3.41 41 HIS A N 16
ATOM 19759 C CA . HIS A 1 41 ? -27.739 -19.910 -22.730 1.00 51.11 41 HIS A CA 16
ATOM 19760 C C . HIS A 1 41 ? -28.258 -19.715 -21.309 1.00 11.13 41 HIS A C 16
ATOM 19761 O O . HIS A 1 41 ? -28.901 -20.601 -20.744 1.00 43.22 41 HIS A O 16
ATOM 19776 N N . CYS A 1 42 ? -27.975 -18.550 -20.735 1.00 64.30 42 CYS A N 16
ATOM 19777 C CA . CYS A 1 42 ? -28.411 -18.239 -19.379 1.00 51.34 42 CYS A CA 16
ATOM 19778 C C . CYS A 1 42 ? -28.804 -16.769 -19.259 1.00 32.12 42 CYS A C 16
ATOM 19779 O O . CYS A 1 42 ? -28.557 -15.973 -20.165 1.00 14.52 42 CYS A O 16
ATOM 19786 N N . CYS A 1 43 ? -29.417 -16.417 -18.134 1.00 11.14 43 CYS A N 16
ATOM 19787 C CA . CYS A 1 43 ? -29.845 -15.044 -17.893 1.00 30.22 43 CYS A CA 16
ATOM 19788 C C . CYS A 1 43 ? -29.242 -14.506 -16.599 1.00 10.44 43 CYS A C 16
ATOM 19789 O O . CYS A 1 43 ? -29.099 -15.234 -15.618 1.00 14.05 43 CYS A O 16
ATOM 19796 N N . GLY A 1 44 ? -28.890 -13.223 -16.605 1.00 22.41 44 GLY A N 16
ATOM 19797 C CA . GLY A 1 44 ? -28.307 -12.609 -15.427 1.00 4.52 44 GLY A CA 16
ATOM 19798 C C . GLY A 1 44 ? -27.106 -13.374 -14.908 1.00 4.13 44 GLY A C 16
ATOM 19799 O O . GLY A 1 44 ? -26.672 -14.351 -15.518 1.00 54.42 44 GLY A O 16
ATOM 19803 N N . ALA A 1 45 ? -26.565 -12.929 -13.778 1.00 53.30 45 ALA A N 16
ATOM 19804 C CA . ALA A 1 45 ? -25.407 -13.579 -13.177 1.00 53.30 45 ALA A CA 16
ATOM 19805 C C . ALA A 1 45 ? -25.790 -14.919 -12.558 1.00 1.43 45 ALA A C 16
ATOM 19806 O O . ALA A 1 45 ? -25.295 -15.968 -12.970 1.00 43.30 45 ALA A O 16
ATOM 19813 N N . ASP A 1 46 ? -26.673 -14.876 -11.566 1.00 24.10 46 ASP A N 16
ATOM 19814 C CA . ASP A 1 46 ? -27.122 -16.088 -10.890 1.00 1.42 46 ASP A CA 16
ATOM 19815 C C . ASP A 1 46 ? -28.531 -16.467 -11.334 1.00 13.34 46 ASP A C 16
ATOM 19816 O O . ASP A 1 46 ? -28.896 -17.643 -11.340 1.00 4.51 46 ASP A O 16
ATOM 19825 N N . SER A 1 47 ? -29.320 -15.463 -11.703 1.00 12.30 47 SER A N 16
ATOM 19826 C CA . SER A 1 47 ? -30.691 -15.690 -12.144 1.00 35.35 47 SER A CA 16
ATOM 19827 C C . SER A 1 47 ? -31.204 -14.506 -12.958 1.00 31.14 47 SER A C 16
ATOM 19828 O O . SER A 1 47 ? -30.654 -13.405 -12.914 1.00 35.33 47 SER A O 16
ATOM 19836 N N . PRO A 1 48 ? -32.284 -14.736 -13.720 1.00 23.24 48 PRO A N 16
ATOM 19837 C CA . PRO A 1 48 ? -32.896 -13.701 -14.558 1.00 64.34 48 PRO A CA 16
ATOM 19838 C C . PRO A 1 48 ? -33.587 -12.621 -13.734 1.00 4.40 48 PRO A C 16
ATOM 19839 O O . PRO A 1 48 ? -33.800 -11.504 -14.208 1.00 61.50 48 PRO A O 16
ATOM 19850 N N . LYS A 1 49 ? -33.934 -12.958 -12.497 1.00 33.32 49 LYS A N 16
ATOM 19851 C CA . LYS A 1 49 ? -34.600 -12.017 -11.605 1.00 1.35 49 LYS A CA 16
ATOM 19852 C C . LYS A 1 49 ? -33.681 -10.848 -11.263 1.00 50.14 49 LYS A C 16
ATOM 19853 O O . LYS A 1 49 ? -34.133 -9.815 -10.768 1.00 65.05 49 LYS A O 16
ATOM 19872 N N . ASP A 1 50 ? -32.391 -11.018 -11.532 1.00 52.53 50 ASP A N 16
ATOM 19873 C CA . ASP A 1 50 ? -31.409 -9.975 -11.256 1.00 72.41 50 ASP A CA 16
ATOM 19874 C C . ASP A 1 50 ? -31.731 -8.705 -12.036 1.00 53.32 50 ASP A C 16
ATOM 19875 O O . ASP A 1 50 ? -31.380 -7.601 -11.618 1.00 30.34 50 ASP A O 16
ATOM 19884 N N . TYR A 1 51 ? -32.400 -8.868 -13.172 1.00 52.32 51 TYR A N 16
ATOM 19885 C CA . TYR A 1 51 ? -32.767 -7.734 -14.013 1.00 25.21 51 TYR A CA 16
ATOM 19886 C C . TYR A 1 51 ? -34.132 -7.181 -13.617 1.00 74.53 51 TYR A C 16
ATOM 19887 O O . TYR A 1 51 ? -34.440 -6.017 -13.867 1.00 43.23 51 TYR A O 16
ATOM 19905 N N . GLY A 1 52 ? -34.949 -8.028 -12.997 1.00 10.32 52 GLY A N 16
ATOM 19906 C CA . GLY A 1 52 ? -36.272 -7.607 -12.575 1.00 75.24 52 GLY A CA 16
ATOM 19907 C C . GLY A 1 52 ? -37.375 -8.375 -13.276 1.00 74.14 52 GLY A C 16
ATOM 19908 O O . GLY A 1 52 ? -37.693 -9.502 -12.897 1.00 52.30 52 GLY A O 16
ATOM 19912 N N . GLU A 1 53 ? -37.961 -7.763 -14.301 1.00 75.40 53 GLU A N 16
ATOM 19913 C CA . GLU A 1 53 ? -39.037 -8.397 -15.054 1.00 72.13 53 GLU A CA 16
ATOM 19914 C C . GLU A 1 53 ? -38.904 -8.103 -16.546 1.00 2.33 53 GLU A C 16
ATOM 19915 O O . GLU A 1 53 ? -39.877 -8.180 -17.294 1.00 33.22 53 GLU A O 16
ATOM 19927 N N . ASN A 1 54 ? -37.691 -7.764 -16.970 1.00 4.03 54 ASN A N 16
ATOM 19928 C CA . ASN A 1 54 ? -37.429 -7.457 -18.371 1.00 41.51 54 ASN A CA 16
ATOM 19929 C C . ASN A 1 54 ? -35.950 -7.637 -18.701 1.00 33.22 54 ASN A C 16
ATOM 19930 O O . ASN A 1 54 ? -35.201 -6.673 -18.857 1.00 11.35 54 ASN A O 16
ATOM 19941 N N . PRO A 1 55 ? -35.519 -8.902 -18.811 1.00 21.43 55 PRO A N 16
ATOM 19942 C CA . PRO A 1 55 ? -34.127 -9.240 -19.124 1.00 52.11 55 PRO A CA 16
ATOM 19943 C C . PRO A 1 55 ? -33.754 -8.884 -20.559 1.00 64.41 55 PRO A C 16
ATOM 19944 O O . PRO A 1 55 ? -34.609 -8.588 -21.394 1.00 0.15 55 PRO A O 16
ATOM 19955 N N . PRO A 1 56 ? -32.446 -8.915 -20.856 1.00 2.52 56 PRO A N 16
ATOM 19956 C CA . PRO A 1 56 ? -31.930 -8.599 -22.191 1.00 64.10 56 PRO A CA 16
ATOM 19957 C C . PRO A 1 56 ? -32.287 -9.668 -23.218 1.00 53.32 56 PRO A C 16
ATOM 19958 O O . PRO A 1 56 ? -32.607 -10.803 -22.864 1.00 11.14 56 PRO A O 16
ATOM 19969 N N . THR A 1 57 ? -32.231 -9.298 -24.494 1.00 60.31 57 THR A N 16
ATOM 19970 C CA . THR A 1 57 ? -32.550 -10.225 -25.573 1.00 4.11 57 THR A CA 16
ATOM 19971 C C . THR A 1 57 ? -31.644 -11.451 -25.530 1.00 54.32 57 THR A C 16
ATOM 19972 O O . THR A 1 57 ? -31.982 -12.502 -26.074 1.00 24.43 57 THR A O 16
ATOM 19983 N N . SER A 1 58 ? -30.494 -11.309 -24.880 1.00 43.52 58 SER A N 16
ATOM 19984 C CA . SER A 1 58 ? -29.538 -12.404 -24.769 1.00 70.33 58 SER A CA 16
ATOM 19985 C C . SER A 1 58 ? -30.066 -13.494 -23.841 1.00 53.03 58 SER A C 16
ATOM 19986 O O . SER A 1 58 ? -29.533 -14.603 -23.800 1.00 73.35 58 SER A O 16
ATOM 19994 N N . CYS A 1 59 ? -31.118 -13.170 -23.097 1.00 10.42 59 CYS A N 16
ATOM 19995 C CA . CYS A 1 59 ? -31.720 -14.118 -22.168 1.00 71.51 59 CYS A CA 16
ATOM 19996 C C . CYS A 1 59 ? -32.609 -15.114 -22.908 1.00 21.22 59 CYS A C 16
ATOM 19997 O O . CYS A 1 59 ? -32.854 -16.220 -22.426 1.00 63.44 59 CYS A O 16
ATOM 20004 N N . SER A 1 60 ? -33.089 -14.713 -24.081 1.00 23.13 60 SER A N 16
ATOM 20005 C CA . SER A 1 60 ? -33.953 -15.568 -24.886 1.00 31.12 60 SER A CA 16
ATOM 20006 C C . SER A 1 60 ? -33.382 -15.752 -26.288 1.00 45.34 60 SER A C 16
ATOM 20007 O O . SER A 1 60 ? -32.631 -14.909 -26.781 1.00 71.33 60 SER A O 16
ATOM 20015 N N . LYS A 1 61 ? -33.742 -16.860 -26.927 1.00 10.12 61 LYS A N 16
ATOM 20016 C CA . LYS A 1 61 ? -33.268 -17.156 -28.273 1.00 63.43 61 LYS A CA 16
ATOM 20017 C C . LYS A 1 61 ? -34.232 -18.091 -28.996 1.00 71.23 61 LYS A C 16
ATOM 20018 O O . LYS A 1 61 ? -34.800 -19.001 -28.392 1.00 11.02 61 LYS A O 16
ATOM 20037 N N . ASP A 1 62 ? -34.411 -17.862 -30.292 1.00 51.34 62 ASP A N 16
ATOM 20038 C CA . ASP A 1 62 ? -35.305 -18.685 -31.098 1.00 60.34 62 ASP A CA 16
ATOM 20039 C C . ASP A 1 62 ? -36.696 -18.748 -30.475 1.00 40.32 62 ASP A C 16
ATOM 20040 O O . ASP A 1 62 ? -37.430 -19.717 -30.665 1.00 45.22 62 ASP A O 16
ATOM 20049 N N . GLY A 1 63 ? -37.052 -17.706 -29.729 1.00 20.43 63 GLY A N 16
ATOM 20050 C CA . GLY A 1 63 ? -38.353 -17.663 -29.088 1.00 33.51 63 GLY A CA 16
ATOM 20051 C C . GLY A 1 63 ? -38.411 -18.515 -27.835 1.00 1.30 63 GLY A C 16
ATOM 20052 O O . GLY A 1 63 ? -39.480 -18.982 -27.442 1.00 22.13 63 GLY A O 16
ATOM 20056 N N . VAL A 1 64 ? -37.258 -18.718 -27.206 1.00 64.42 64 VAL A N 16
ATOM 20057 C CA . VAL A 1 64 ? -37.181 -19.520 -25.991 1.00 3.14 64 VAL A CA 16
ATOM 20058 C C . VAL A 1 64 ? -36.491 -18.752 -24.869 1.00 14.34 64 VAL A C 16
ATOM 20059 O O . VAL A 1 64 ? -35.702 -17.842 -25.121 1.00 11.23 64 VAL A O 16
ATOM 20072 N N . GLN A 1 65 ? -36.795 -19.125 -23.630 1.00 31.22 65 GLN A N 16
ATOM 20073 C CA . GLN A 1 65 ? -36.204 -18.471 -22.469 1.00 12.45 65 GLN A CA 16
ATOM 20074 C C . GLN A 1 65 ? -35.252 -19.412 -21.739 1.00 31.24 65 GLN A C 16
ATOM 20075 O O . GLN A 1 65 ? -35.525 -20.605 -21.604 1.00 24.25 65 GLN A O 16
ATOM 20089 N N . PHE A 1 66 ? -34.134 -18.868 -21.270 1.00 22.41 66 PHE A N 16
ATOM 20090 C CA . PHE A 1 66 ? -33.140 -19.660 -20.555 1.00 20.44 66 PHE A CA 16
ATOM 20091 C C . PHE A 1 66 ? -33.381 -19.605 -19.049 1.00 14.00 66 PHE A C 16
ATOM 20092 O O . PHE A 1 66 ? -33.107 -18.594 -18.401 1.00 20.54 66 PHE A O 16
ATOM 20109 N N . THR A 1 67 ? -33.898 -20.699 -18.498 1.00 1.03 67 THR A N 16
ATOM 20110 C CA . THR A 1 67 ? -34.179 -20.776 -17.070 1.00 5.34 67 THR A CA 16
ATOM 20111 C C . THR A 1 67 ? -32.983 -21.330 -16.303 1.00 70.14 67 THR A C 16
ATOM 20112 O O . THR A 1 67 ? -33.133 -22.202 -15.448 1.00 13.42 67 THR A O 16
ATOM 20123 N N . GLU A 1 68 ? -31.797 -20.818 -16.616 1.00 25.40 68 GLU A N 16
ATOM 20124 C CA . GLU A 1 68 ? -30.575 -21.264 -15.955 1.00 53.14 68 GLU A CA 16
ATOM 20125 C C . GLU A 1 68 ? -29.707 -20.074 -15.557 1.00 40.12 68 GLU A C 16
ATOM 20126 O O . GLU A 1 68 ? -29.887 -18.965 -16.058 1.00 42.04 68 GLU A O 16
ATOM 20138 N N . GLY A 1 69 ? -28.764 -20.314 -14.651 1.00 12.34 69 GLY A N 16
ATOM 20139 C CA . GLY A 1 69 ? -27.882 -19.253 -14.199 1.00 74.22 69 GLY A CA 16
ATOM 20140 C C . GLY A 1 69 ? -26.631 -19.140 -15.047 1.00 0.50 69 GLY A C 16
ATOM 20141 O O . GLY A 1 69 ? -26.426 -19.925 -15.973 1.00 24.24 69 GLY A O 16
ATOM 20145 N N . CYS A 1 70 ? -25.792 -18.158 -14.732 1.00 53.05 70 CYS A N 16
ATOM 20146 C CA . CYS A 1 70 ? -24.555 -17.942 -15.473 1.00 12.21 70 CYS A CA 16
ATOM 20147 C C . CYS A 1 70 ? -23.340 -18.272 -14.610 1.00 53.05 70 CYS A C 16
ATOM 20148 O O . CYS A 1 70 ? -22.354 -18.828 -15.096 1.00 15.41 70 CYS A O 16
ATOM 20155 N N . ILE A 1 71 ? -23.419 -17.926 -13.330 1.00 33.30 71 ILE A N 16
ATOM 20156 C CA . ILE A 1 71 ? -22.328 -18.187 -12.400 1.00 64.01 71 ILE A CA 16
ATOM 20157 C C . ILE A 1 71 ? -22.126 -19.685 -12.195 1.00 11.42 71 ILE A C 16
ATOM 20158 O O . ILE A 1 71 ? -21.001 -20.153 -12.019 1.00 12.25 71 ILE A O 16
ATOM 20174 N N . LYS A 1 72 ? -23.224 -20.433 -12.221 1.00 0.44 72 LYS A N 16
ATOM 20175 C CA . LYS A 1 72 ? -23.170 -21.879 -12.041 1.00 4.53 72 LYS A CA 16
ATOM 20176 C C . LYS A 1 72 ? -22.851 -22.579 -13.358 1.00 31.14 72 LYS A C 16
ATOM 20177 O O . LYS A 1 72 ? -22.191 -23.618 -13.376 1.00 63.05 72 LYS A O 16
ATOM 20196 N N . LYS A 1 73 ? -23.323 -22.003 -14.458 1.00 74.41 73 LYS A N 16
ATOM 20197 C CA . LYS A 1 73 ? -23.087 -22.570 -15.780 1.00 70.35 73 LYS A CA 16
ATOM 20198 C C . LYS A 1 73 ? -21.598 -22.579 -16.110 1.00 62.53 73 LYS A C 16
ATOM 20199 O O . LYS A 1 73 ? -21.072 -23.565 -16.627 1.00 73.44 73 LYS A O 16
ATOM 20218 N N . VAL A 1 74 ? -20.922 -21.476 -15.807 1.00 11.25 74 VAL A N 16
ATOM 20219 C CA . VAL A 1 74 ? -19.493 -21.358 -16.068 1.00 64.13 74 VAL A CA 16
ATOM 20220 C C . VAL A 1 74 ? -18.697 -22.351 -15.228 1.00 44.44 74 VAL A C 16
ATOM 20221 O O . VAL A 1 74 ? -17.734 -22.951 -15.705 1.00 61.34 74 VAL A O 16
ATOM 20234 N N . SER A 1 75 ? -19.105 -22.518 -13.975 1.00 34.12 75 SER A N 16
ATOM 20235 C CA . SER A 1 75 ? -18.428 -23.436 -13.066 1.00 52.11 75 SER A CA 16
ATOM 20236 C C . SER A 1 75 ? -18.587 -24.879 -13.534 1.00 31.41 75 SER A C 16
ATOM 20237 O O . SER A 1 75 ? -17.686 -25.701 -13.364 1.00 72.24 75 SER A O 16
ATOM 20245 N N . ASP A 1 76 ? -19.739 -25.180 -14.123 1.00 71.11 76 ASP A N 16
ATOM 20246 C CA . ASP A 1 76 ? -20.017 -26.524 -14.617 1.00 15.30 76 ASP A CA 16
ATOM 20247 C C . ASP A 1 76 ? -19.027 -26.917 -15.709 1.00 33.33 76 ASP A C 16
ATOM 20248 O O . ASP A 1 76 ? -18.394 -27.971 -15.636 1.00 64.14 76 ASP A O 16
ATOM 20257 N N . LEU A 1 77 ? -18.900 -26.065 -16.720 1.00 22.13 77 LEU A N 16
ATOM 20258 C CA . LEU A 1 77 ? -17.987 -26.324 -17.828 1.00 53.10 77 LEU A CA 16
ATOM 20259 C C . LEU A 1 77 ? -16.538 -26.119 -17.399 1.00 41.34 77 LEU A C 16
ATOM 20260 O O . LEU A 1 77 ? -15.634 -26.795 -17.889 1.00 24.53 77 LEU A O 16
ATOM 20276 N N . SER A 1 78 ? -16.325 -25.182 -16.481 1.00 2.21 78 SER A N 16
ATOM 20277 C CA . SER A 1 78 ? -14.985 -24.886 -15.987 1.00 61.30 78 SER A CA 16
ATOM 20278 C C . SER A 1 78 ? -14.365 -26.115 -15.329 1.00 33.22 78 SER A C 16
ATOM 20279 O O . SER A 1 78 ? -13.191 -26.421 -15.538 1.00 73.34 78 SER A O 16
ATOM 20287 N N . LYS A 1 79 ? -15.163 -26.817 -14.531 1.00 12.21 79 LYS A N 16
ATOM 20288 C CA . LYS A 1 79 ? -14.696 -28.014 -13.841 1.00 53.44 79 LYS A CA 16
ATOM 20289 C C . LYS A 1 79 ? -15.427 -29.253 -14.348 1.00 23.21 79 LYS A C 16
ATOM 20290 O O . LYS A 1 79 ? -15.634 -30.211 -13.603 1.00 40.41 79 LYS A O 16
ATOM 20309 N N . ALA A 1 80 ? -15.813 -29.229 -15.619 1.00 51.43 80 ALA A N 16
ATOM 20310 C CA . ALA A 1 80 ? -16.517 -30.352 -16.226 1.00 2.23 80 ALA A CA 16
ATOM 20311 C C . ALA A 1 80 ? -15.609 -31.572 -16.339 1.00 51.21 80 ALA A C 16
ATOM 20312 O O . ALA A 1 80 ? -14.423 -31.449 -16.649 1.00 35.51 80 ALA A O 16
ATOM 20319 N N . HIS A 1 81 ? -16.173 -32.749 -16.085 1.00 43.35 81 HIS A N 16
ATOM 20320 C CA . HIS A 1 81 ? -15.413 -33.992 -16.159 1.00 52.21 81 HIS A CA 16
ATOM 20321 C C . HIS A 1 81 ? -16.088 -34.986 -17.100 1.00 1.24 81 HIS A C 16
ATOM 20322 O O . HIS A 1 81 ? -15.946 -36.199 -16.941 1.00 52.22 81 HIS A O 16
ATOM 20337 N N . GLY A 1 1 ? 0.632 -1.062 3.680 1.00 32.30 1 GLY A N 17
ATOM 20338 C CA . GLY A 1 1 ? 1.652 -0.857 2.668 1.00 13.44 1 GLY A CA 17
ATOM 20339 C C . GLY A 1 1 ? 1.503 -1.803 1.494 1.00 33.40 1 GLY A C 17
ATOM 20340 O O . GLY A 1 1 ? 0.390 -2.071 1.041 1.00 31.10 1 GLY A O 17
ATOM 20344 N N . SER A 1 2 ? 2.627 -2.311 0.998 1.00 10.35 2 SER A N 17
ATOM 20345 C CA . SER A 1 2 ? 2.617 -3.229 -0.134 1.00 41.23 2 SER A CA 17
ATOM 20346 C C . SER A 1 2 ? 1.679 -4.403 0.126 1.00 34.13 2 SER A C 17
ATOM 20347 O O . SER A 1 2 ? 1.730 -5.030 1.183 1.00 23.14 2 SER A O 17
ATOM 20355 N N . ASN A 1 3 ? 0.821 -4.694 -0.846 1.00 60.35 3 ASN A N 17
ATOM 20356 C CA . ASN A 1 3 ? -0.130 -5.793 -0.723 1.00 54.32 3 ASN A CA 17
ATOM 20357 C C . ASN A 1 3 ? -0.635 -6.232 -2.094 1.00 64.14 3 ASN A C 17
ATOM 20358 O O . ASN A 1 3 ? -0.913 -5.402 -2.959 1.00 70.00 3 ASN A O 17
ATOM 20369 N N . GLU A 1 4 ? -0.750 -7.543 -2.285 1.00 4.24 4 GLU A N 17
ATOM 20370 C CA . GLU A 1 4 ? -1.220 -8.092 -3.551 1.00 11.02 4 GLU A CA 17
ATOM 20371 C C . GLU A 1 4 ? -2.451 -8.969 -3.340 1.00 11.33 4 GLU A C 17
ATOM 20372 O O . GLU A 1 4 ? -2.419 -9.929 -2.570 1.00 14.12 4 GLU A O 17
ATOM 20384 N N . LYS A 1 5 ? -3.536 -8.631 -4.029 1.00 2.12 5 LYS A N 17
ATOM 20385 C CA . LYS A 1 5 ? -4.778 -9.386 -3.919 1.00 54.22 5 LYS A CA 17
ATOM 20386 C C . LYS A 1 5 ? -5.064 -10.154 -5.206 1.00 0.51 5 LYS A C 17
ATOM 20387 O O . LYS A 1 5 ? -5.612 -9.617 -6.169 1.00 10.32 5 LYS A O 17
ATOM 20406 N N . PRO A 1 6 ? -4.686 -11.440 -5.225 1.00 30.34 6 PRO A N 17
ATOM 20407 C CA . PRO A 1 6 ? -4.894 -12.310 -6.387 1.00 5.44 6 PRO A CA 17
ATOM 20408 C C . PRO A 1 6 ? -6.366 -12.637 -6.610 1.00 20.11 6 PRO A C 17
ATOM 20409 O O . PRO A 1 6 ? -7.211 -12.355 -5.761 1.00 15.34 6 PRO A O 17
ATOM 20420 N N . LYS A 1 7 ? -6.667 -13.235 -7.758 1.00 22.03 7 LYS A N 17
ATOM 20421 C CA . LYS A 1 7 ? -8.037 -13.603 -8.093 1.00 32.30 7 LYS A CA 17
ATOM 20422 C C . LYS A 1 7 ? -8.182 -15.118 -8.205 1.00 44.44 7 LYS A C 17
ATOM 20423 O O . LYS A 1 7 ? -7.229 -15.819 -8.547 1.00 1.50 7 LYS A O 17
ATOM 20442 N N . VAL A 1 8 ? -9.380 -15.616 -7.917 1.00 64.41 8 VAL A N 17
ATOM 20443 C CA . VAL A 1 8 ? -9.649 -17.047 -7.989 1.00 33.45 8 VAL A CA 17
ATOM 20444 C C . VAL A 1 8 ? -10.795 -17.343 -8.950 1.00 30.53 8 VAL A C 17
ATOM 20445 O O . VAL A 1 8 ? -11.678 -16.511 -9.156 1.00 51.23 8 VAL A O 17
ATOM 20458 N N . LYS A 1 9 ? -10.775 -18.536 -9.536 1.00 13.24 9 LYS A N 17
ATOM 20459 C CA . LYS A 1 9 ? -11.813 -18.945 -10.475 1.00 11.24 9 LYS A CA 17
ATOM 20460 C C . LYS A 1 9 ? -13.185 -18.937 -9.807 1.00 44.32 9 LYS A C 17
ATOM 20461 O O . LYS A 1 9 ? -14.182 -18.552 -10.418 1.00 61.34 9 LYS A O 17
ATOM 20480 N N . LYS A 1 10 ? -13.228 -19.362 -8.549 1.00 42.11 10 LYS A N 17
ATOM 20481 C CA . LYS A 1 10 ? -14.476 -19.401 -7.797 1.00 31.33 10 LYS A CA 17
ATOM 20482 C C . LYS A 1 10 ? -15.094 -18.010 -7.694 1.00 24.31 10 LYS A C 17
ATOM 20483 O O . LYS A 1 10 ? -16.291 -17.869 -7.445 1.00 12.42 10 LYS A O 17
ATOM 20502 N N . HIS A 1 11 ? -14.269 -16.986 -7.889 1.00 11.14 11 HIS A N 17
ATOM 20503 C CA . HIS A 1 11 ? -14.735 -15.606 -7.820 1.00 14.53 11 HIS A CA 17
ATOM 20504 C C . HIS A 1 11 ? -15.802 -15.339 -8.878 1.00 0.04 11 HIS A C 17
ATOM 20505 O O . HIS A 1 11 ? -16.555 -14.369 -8.783 1.00 31.44 11 HIS A O 17
ATOM 20520 N N . ILE A 1 12 ? -15.859 -16.204 -9.884 1.00 73.42 12 ILE A N 17
ATOM 20521 C CA . ILE A 1 12 ? -16.834 -16.062 -10.959 1.00 4.11 12 ILE A CA 17
ATOM 20522 C C . ILE A 1 12 ? -18.248 -15.932 -10.405 1.00 13.12 12 ILE A C 17
ATOM 20523 O O . ILE A 1 12 ? -19.117 -15.319 -11.026 1.00 73.34 12 ILE A O 17
ATOM 20539 N N . THR A 1 13 ? -18.473 -16.511 -9.230 1.00 33.44 13 THR A N 17
ATOM 20540 C CA . THR A 1 13 ? -19.782 -16.460 -8.590 1.00 70.24 13 THR A CA 17
ATOM 20541 C C . THR A 1 13 ? -20.125 -15.041 -8.152 1.00 25.15 13 THR A C 17
ATOM 20542 O O . THR A 1 13 ? -21.140 -14.482 -8.565 1.00 11.53 13 THR A O 17
ATOM 20553 N N . SER A 1 14 ? -19.270 -14.464 -7.313 1.00 15.35 14 SER A N 17
ATOM 20554 C CA . SER A 1 14 ? -19.485 -13.110 -6.815 1.00 42.21 14 SER A CA 17
ATOM 20555 C C . SER A 1 14 ? -19.300 -12.086 -7.931 1.00 11.43 14 SER A C 17
ATOM 20556 O O . SER A 1 14 ? -19.862 -10.992 -7.883 1.00 44.31 14 SER A O 17
ATOM 20564 N N . ALA A 1 15 ? -18.508 -12.449 -8.934 1.00 73.42 15 ALA A N 17
ATOM 20565 C CA . ALA A 1 15 ? -18.250 -11.564 -10.063 1.00 72.32 15 ALA A CA 17
ATOM 20566 C C . ALA A 1 15 ? -19.485 -11.429 -10.948 1.00 63.11 15 ALA A C 17
ATOM 20567 O O . ALA A 1 15 ? -19.933 -10.320 -11.241 1.00 11.35 15 ALA A O 17
ATOM 20574 N N . LEU A 1 16 ? -20.030 -12.564 -11.373 1.00 4.24 16 LEU A N 17
ATOM 20575 C CA . LEU A 1 16 ? -21.213 -12.572 -12.226 1.00 30.14 16 LEU A CA 17
ATOM 20576 C C . LEU A 1 16 ? -22.323 -11.715 -11.625 1.00 61.05 16 LEU A C 17
ATOM 20577 O O . LEU A 1 16 ? -22.975 -10.943 -12.328 1.00 40.34 16 LEU A O 17
ATOM 20593 N N . LYS A 1 17 ? -22.531 -11.855 -10.321 1.00 12.23 17 LYS A N 17
ATOM 20594 C CA . LYS A 1 17 ? -23.559 -11.091 -9.623 1.00 75.55 17 LYS A CA 17
ATOM 20595 C C . LYS A 1 17 ? -23.374 -9.595 -9.851 1.00 53.44 17 LYS A C 17
ATOM 20596 O O . LYS A 1 17 ? -24.346 -8.843 -9.928 1.00 53.23 17 LYS A O 17
ATOM 20615 N N . LYS A 1 18 ? -22.121 -9.168 -9.960 1.00 43.01 18 LYS A N 17
ATOM 20616 C CA . LYS A 1 18 ? -21.807 -7.761 -10.182 1.00 73.42 18 LYS A CA 17
ATOM 20617 C C . LYS A 1 18 ? -22.059 -7.371 -11.635 1.00 12.30 18 LYS A C 17
ATOM 20618 O O . LYS A 1 18 ? -22.479 -6.249 -11.923 1.00 60.11 18 LYS A O 17
ATOM 20637 N N . LEU A 1 19 ? -21.802 -8.302 -12.546 1.00 61.24 19 LEU A N 17
ATOM 20638 C CA . LEU A 1 19 ? -22.002 -8.056 -13.970 1.00 54.42 19 LEU A CA 17
ATOM 20639 C C . LEU A 1 19 ? -23.471 -7.777 -14.273 1.00 72.10 19 LEU A C 17
ATOM 20640 O O . LEU A 1 19 ? -23.806 -6.782 -14.916 1.00 64.01 19 LEU A O 17
ATOM 20656 N N . VAL A 1 20 ? -24.345 -8.662 -13.803 1.00 51.14 20 VAL A N 17
ATOM 20657 C CA . VAL A 1 20 ? -25.779 -8.510 -14.021 1.00 3.11 20 VAL A CA 17
ATOM 20658 C C . VAL A 1 20 ? -26.311 -7.262 -13.325 1.00 20.44 20 VAL A C 17
ATOM 20659 O O . VAL A 1 20 ? -27.288 -6.660 -13.769 1.00 73.12 20 VAL A O 17
ATOM 20672 N N . ASP A 1 21 ? -25.661 -6.880 -12.231 1.00 15.32 21 ASP A N 17
ATOM 20673 C CA . ASP A 1 21 ? -26.068 -5.702 -11.473 1.00 31.12 21 ASP A CA 17
ATOM 20674 C C . ASP A 1 21 ? -25.555 -4.427 -12.134 1.00 3.45 21 ASP A C 17
ATOM 20675 O O . ASP A 1 21 ? -26.167 -3.365 -12.018 1.00 53.23 21 ASP A O 17
ATOM 20684 N N . LYS A 1 22 ? -24.426 -4.538 -12.825 1.00 42.23 22 LYS A N 17
ATOM 20685 C CA . LYS A 1 22 ? -23.829 -3.395 -13.505 1.00 43.53 22 LYS A CA 17
ATOM 20686 C C . LYS A 1 22 ? -24.064 -3.473 -15.010 1.00 51.23 22 LYS A C 17
ATOM 20687 O O . LYS A 1 22 ? -23.323 -2.881 -15.796 1.00 14.12 22 LYS A O 17
ATOM 20706 N N . TYR A 1 23 ? -25.100 -4.205 -15.405 1.00 43.11 23 TYR A N 17
ATOM 20707 C CA . TYR A 1 23 ? -25.432 -4.361 -16.816 1.00 41.23 23 TYR A CA 17
ATOM 20708 C C . TYR A 1 23 ? -25.853 -3.028 -17.427 1.00 51.13 23 TYR A C 17
ATOM 20709 O O . TYR A 1 23 ? -25.430 -2.676 -18.528 1.00 43.43 23 TYR A O 17
ATOM 20727 N N . ARG A 1 24 ? -26.689 -2.291 -16.704 1.00 14.23 24 ARG A N 17
ATOM 20728 C CA . ARG A 1 24 ? -27.169 -0.997 -17.173 1.00 53.34 24 ARG A CA 17
ATOM 20729 C C . ARG A 1 24 ? -26.259 0.129 -16.690 1.00 72.30 24 ARG A C 17
ATOM 20730 O O . ARG A 1 24 ? -26.613 1.304 -16.770 1.00 52.13 24 ARG A O 17
ATOM 20751 N N . ASN A 1 25 ? -25.086 -0.241 -16.188 1.00 4.24 25 ASN A N 17
ATOM 20752 C CA . ASN A 1 25 ? -24.125 0.737 -15.690 1.00 50.41 25 ASN A CA 17
ATOM 20753 C C . ASN A 1 25 ? -22.946 0.878 -16.648 1.00 61.20 25 ASN A C 17
ATOM 20754 O O . ASN A 1 25 ? -22.468 1.983 -16.903 1.00 0.43 25 ASN A O 17
ATOM 20765 N N . ASP A 1 26 ? -22.482 -0.250 -17.176 1.00 14.31 26 ASP A N 17
ATOM 20766 C CA . ASP A 1 26 ? -21.360 -0.253 -18.107 1.00 72.13 26 ASP A CA 17
ATOM 20767 C C . ASP A 1 26 ? -21.813 -0.676 -19.501 1.00 65.25 26 ASP A C 17
ATOM 20768 O O . ASP A 1 26 ? -22.275 -1.799 -19.700 1.00 13.05 26 ASP A O 17
ATOM 20777 N N . GLU A 1 27 ? -21.676 0.231 -20.463 1.00 41.33 27 GLU A N 17
ATOM 20778 C CA . GLU A 1 27 ? -22.073 -0.048 -21.838 1.00 63.33 27 GLU A CA 17
ATOM 20779 C C . GLU A 1 27 ? -21.326 -1.262 -22.384 1.00 30.21 27 GLU A C 17
ATOM 20780 O O . GLU A 1 27 ? -21.856 -2.016 -23.201 1.00 15.04 27 GLU A O 17
ATOM 20792 N N . HIS A 1 28 ? -20.091 -1.445 -21.927 1.00 12.31 28 HIS A N 17
ATOM 20793 C CA . HIS A 1 28 ? -19.271 -2.567 -22.368 1.00 44.35 28 HIS A CA 17
ATOM 20794 C C . HIS A 1 28 ? -19.800 -3.882 -21.805 1.00 73.14 28 HIS A C 17
ATOM 20795 O O . HIS A 1 28 ? -19.833 -4.898 -22.500 1.00 32.12 28 HIS A O 17
ATOM 20810 N N . VAL A 1 29 ? -20.214 -3.856 -20.542 1.00 44.22 29 VAL A N 17
ATOM 20811 C CA . VAL A 1 29 ? -20.742 -5.046 -19.886 1.00 11.42 29 VAL A CA 17
ATOM 20812 C C . VAL A 1 29 ? -21.954 -5.592 -20.632 1.00 30.22 29 VAL A C 17
ATOM 20813 O O . VAL A 1 29 ? -22.172 -6.803 -20.679 1.00 54.12 29 VAL A O 17
ATOM 20826 N N . ARG A 1 30 ? -22.739 -4.692 -21.214 1.00 13.21 30 ARG A N 17
ATOM 20827 C CA . ARG A 1 30 ? -23.930 -5.084 -21.958 1.00 14.34 30 ARG A CA 17
ATOM 20828 C C . ARG A 1 30 ? -23.587 -6.114 -23.030 1.00 54.40 30 ARG A C 17
ATOM 20829 O O . ARG A 1 30 ? -24.179 -7.192 -23.082 1.00 62.25 30 ARG A O 17
ATOM 20850 N N . LYS A 1 31 ? -22.628 -5.773 -23.884 1.00 73.44 31 LYS A N 17
ATOM 20851 C CA . LYS A 1 31 ? -22.205 -6.667 -24.956 1.00 21.44 31 LYS A CA 17
ATOM 20852 C C . LYS A 1 31 ? -21.471 -7.881 -24.394 1.00 3.44 31 LYS A C 17
ATOM 20853 O O . LYS A 1 31 ? -21.514 -8.967 -24.971 1.00 32.25 31 LYS A O 17
ATOM 20872 N N . VAL A 1 32 ? -20.798 -7.688 -23.263 1.00 63.25 32 VAL A N 17
ATOM 20873 C CA . VAL A 1 32 ? -20.056 -8.767 -22.622 1.00 74.50 32 VAL A CA 17
ATOM 20874 C C . VAL A 1 32 ? -20.996 -9.863 -22.131 1.00 23.22 32 VAL A C 17
ATOM 20875 O O . VAL A 1 32 ? -20.852 -11.030 -22.498 1.00 52.50 32 VAL A O 17
ATOM 20888 N N . PHE A 1 33 ? -21.958 -9.480 -21.298 1.00 71.42 33 PHE A N 17
ATOM 20889 C CA . PHE A 1 33 ? -22.922 -10.431 -20.755 1.00 50.44 33 PHE A CA 17
ATOM 20890 C C . PHE A 1 33 ? -23.847 -10.953 -21.851 1.00 64.20 33 PHE A C 17
ATOM 20891 O O . PHE A 1 33 ? -24.372 -12.063 -21.758 1.00 2.21 33 PHE A O 17
ATOM 20908 N N . ASP A 1 34 ? -24.041 -10.146 -22.888 1.00 1.43 34 ASP A N 17
ATOM 20909 C CA . ASP A 1 34 ? -24.901 -10.526 -24.002 1.00 54.51 34 ASP A CA 17
ATOM 20910 C C . ASP A 1 34 ? -24.331 -11.731 -24.743 1.00 31.24 34 ASP A C 17
ATOM 20911 O O . ASP A 1 34 ? -25.044 -12.696 -25.018 1.00 4.30 34 ASP A O 17
ATOM 20920 N N . GLU A 1 35 ? -23.042 -11.668 -25.063 1.00 13.54 35 GLU A N 17
ATOM 20921 C CA . GLU A 1 35 ? -22.378 -12.754 -25.773 1.00 42.30 35 GLU A CA 17
ATOM 20922 C C . GLU A 1 35 ? -22.285 -14.000 -24.897 1.00 72.15 35 GLU A C 17
ATOM 20923 O O . GLU A 1 35 ? -22.555 -15.112 -25.352 1.00 65.34 35 GLU A O 17
ATOM 20935 N N . ILE A 1 36 ? -21.902 -13.806 -23.640 1.00 51.52 36 ILE A N 17
ATOM 20936 C CA . ILE A 1 36 ? -21.774 -14.913 -22.701 1.00 14.10 36 ILE A CA 17
ATOM 20937 C C . ILE A 1 36 ? -23.127 -15.564 -22.431 1.00 42.14 36 ILE A C 17
ATOM 20938 O O . ILE A 1 36 ? -23.234 -16.788 -22.365 1.00 14.00 36 ILE A O 17
ATOM 20954 N N . GLN A 1 37 ? -24.156 -14.737 -22.279 1.00 3.52 37 GLN A N 17
ATOM 20955 C CA . GLN A 1 37 ? -25.502 -15.232 -22.018 1.00 22.42 37 GLN A CA 17
ATOM 20956 C C . GLN A 1 37 ? -25.988 -16.115 -23.163 1.00 15.34 37 GLN A C 17
ATOM 20957 O O . GLN A 1 37 ? -26.663 -17.119 -22.940 1.00 35.31 37 GLN A O 17
ATOM 20971 N N . GLN A 1 38 ? -25.641 -15.732 -24.387 1.00 54.41 38 GLN A N 17
ATOM 20972 C CA . GLN A 1 38 ? -26.044 -16.488 -25.567 1.00 35.14 38 GLN A CA 17
ATOM 20973 C C . GLN A 1 38 ? -25.165 -17.721 -25.750 1.00 11.44 38 GLN A C 17
ATOM 20974 O O . GLN A 1 38 ? -25.663 -18.842 -25.856 1.00 2.34 38 GLN A O 17
ATOM 20988 N N . LYS A 1 39 ? -23.854 -17.506 -25.786 1.00 53.13 39 LYS A N 17
ATOM 20989 C CA . LYS A 1 39 ? -22.904 -18.599 -25.956 1.00 1.44 39 LYS A CA 17
ATOM 20990 C C . LYS A 1 39 ? -23.125 -19.680 -24.903 1.00 10.03 39 LYS A C 17
ATOM 20991 O O . LYS A 1 39 ? -22.900 -20.864 -25.157 1.00 74.05 39 LYS A O 17
ATOM 21010 N N . LEU A 1 40 ? -23.567 -19.266 -23.720 1.00 75.45 40 LEU A N 17
ATOM 21011 C CA . LEU A 1 40 ? -23.821 -20.200 -22.629 1.00 22.42 40 LEU A CA 17
ATOM 21012 C C . LEU A 1 40 ? -25.309 -20.514 -22.515 1.00 12.02 40 LEU A C 17
ATOM 21013 O O . LEU A 1 40 ? -25.707 -21.436 -21.802 1.00 14.32 40 LEU A O 17
ATOM 21029 N N . HIS A 1 41 ? -26.127 -19.743 -23.224 1.00 13.53 41 HIS A N 17
ATOM 21030 C CA . HIS A 1 41 ? -27.572 -19.940 -23.204 1.00 53.13 41 HIS A CA 17
ATOM 21031 C C . HIS A 1 41 ? -28.133 -19.713 -21.804 1.00 21.24 41 HIS A C 17
ATOM 21032 O O . HIS A 1 41 ? -29.162 -20.280 -21.436 1.00 75.12 41 HIS A O 17
ATOM 21047 N N . CYS A 1 42 ? -27.449 -18.882 -21.025 1.00 44.31 42 CYS A N 17
ATOM 21048 C CA . CYS A 1 42 ? -27.877 -18.581 -19.664 1.00 45.44 42 CYS A CA 17
ATOM 21049 C C . CYS A 1 42 ? -28.416 -17.156 -19.566 1.00 62.44 42 CYS A C 17
ATOM 21050 O O . CYS A 1 42 ? -28.152 -16.320 -20.431 1.00 12.13 42 CYS A O 17
ATOM 21057 N N . CYS A 1 43 ? -29.172 -16.888 -18.507 1.00 52.24 43 CYS A N 17
ATOM 21058 C CA . CYS A 1 43 ? -29.749 -15.566 -18.295 1.00 34.02 43 CYS A CA 17
ATOM 21059 C C . CYS A 1 43 ? -29.340 -15.006 -16.936 1.00 4.31 43 CYS A C 17
ATOM 21060 O O . CYS A 1 43 ? -29.290 -15.730 -15.943 1.00 71.40 43 CYS A O 17
ATOM 21067 N N . GLY A 1 44 ? -29.047 -13.709 -16.900 1.00 63.13 44 GLY A N 17
ATOM 21068 C CA . GLY A 1 44 ? -28.645 -13.073 -15.659 1.00 72.12 44 GLY A CA 17
ATOM 21069 C C . GLY A 1 44 ? -27.453 -13.755 -15.018 1.00 11.15 44 GLY A C 17
ATOM 21070 O O . GLY A 1 44 ? -26.931 -14.735 -15.548 1.00 4.24 44 GLY A O 17
ATOM 21074 N N . ALA A 1 45 ? -27.021 -13.234 -13.874 1.00 22.44 45 ALA A N 17
ATOM 21075 C CA . ALA A 1 45 ? -25.883 -13.800 -13.159 1.00 11.40 45 ALA A CA 17
ATOM 21076 C C . ALA A 1 45 ? -26.261 -15.107 -12.471 1.00 13.22 45 ALA A C 17
ATOM 21077 O O . ALA A 1 45 ? -25.806 -16.181 -12.865 1.00 15.15 45 ALA A O 17
ATOM 21084 N N . ASP A 1 46 ? -27.095 -15.008 -11.441 1.00 71.13 46 ASP A N 17
ATOM 21085 C CA . ASP A 1 46 ? -27.535 -16.183 -10.698 1.00 62.32 46 ASP A CA 17
ATOM 21086 C C . ASP A 1 46 ? -28.985 -16.522 -11.027 1.00 34.45 46 ASP A C 17
ATOM 21087 O O . ASP A 1 46 ? -29.516 -17.533 -10.566 1.00 74.24 46 ASP A O 17
ATOM 21096 N N . SER A 1 47 ? -29.621 -15.670 -11.824 1.00 72.21 47 SER A N 17
ATOM 21097 C CA . SER A 1 47 ? -31.012 -15.877 -12.210 1.00 51.21 47 SER A CA 17
ATOM 21098 C C . SER A 1 47 ? -31.491 -14.760 -13.133 1.00 35.22 47 SER A C 17
ATOM 21099 O O . SER A 1 47 ? -30.904 -13.680 -13.199 1.00 74.13 47 SER A O 17
ATOM 21107 N N . PRO A 1 48 ? -32.585 -15.026 -13.863 1.00 10.43 48 PRO A N 17
ATOM 21108 C CA . PRO A 1 48 ? -33.169 -14.057 -14.795 1.00 1.52 48 PRO A CA 17
ATOM 21109 C C . PRO A 1 48 ? -33.815 -12.877 -14.076 1.00 34.54 48 PRO A C 17
ATOM 21110 O O . PRO A 1 48 ? -33.856 -11.764 -14.599 1.00 53.13 48 PRO A O 17
ATOM 21121 N N . LYS A 1 49 ? -34.319 -13.129 -12.872 1.00 55.32 49 LYS A N 17
ATOM 21122 C CA . LYS A 1 49 ? -34.963 -12.088 -12.079 1.00 41.12 49 LYS A CA 17
ATOM 21123 C C . LYS A 1 49 ? -33.975 -10.979 -11.733 1.00 3.31 49 LYS A C 17
ATOM 21124 O O . LYS A 1 49 ? -34.372 -9.877 -11.354 1.00 41.42 49 LYS A O 17
ATOM 21143 N N . ASP A 1 50 ? -32.687 -11.277 -11.866 1.00 52.14 50 ASP A N 17
ATOM 21144 C CA . ASP A 1 50 ? -31.642 -10.304 -11.570 1.00 12.20 50 ASP A CA 17
ATOM 21145 C C . ASP A 1 50 ? -31.838 -9.030 -12.387 1.00 32.24 50 ASP A C 17
ATOM 21146 O O . ASP A 1 50 ? -31.380 -7.955 -11.999 1.00 20.33 50 ASP A O 17
ATOM 21155 N N . TYR A 1 51 ? -32.521 -9.159 -13.519 1.00 25.00 51 TYR A N 17
ATOM 21156 C CA . TYR A 1 51 ? -32.774 -8.019 -14.392 1.00 71.34 51 TYR A CA 17
ATOM 21157 C C . TYR A 1 51 ? -34.096 -7.345 -14.039 1.00 33.43 51 TYR A C 17
ATOM 21158 O O . TYR A 1 51 ? -34.300 -6.165 -14.320 1.00 64.22 51 TYR A O 17
ATOM 21176 N N . GLY A 1 52 ? -34.993 -8.106 -13.418 1.00 53.10 52 GLY A N 17
ATOM 21177 C CA . GLY A 1 52 ? -36.285 -7.567 -13.035 1.00 1.43 52 GLY A CA 17
ATOM 21178 C C . GLY A 1 52 ? -37.432 -8.236 -13.765 1.00 15.14 52 GLY A C 17
ATOM 21179 O O . GLY A 1 52 ? -37.840 -9.342 -13.411 1.00 11.43 52 GLY A O 17
ATOM 21183 N N . GLU A 1 53 ? -37.955 -7.563 -14.785 1.00 74.42 53 GLU A N 17
ATOM 21184 C CA . GLU A 1 53 ? -39.065 -8.100 -15.565 1.00 21.15 53 GLU A CA 17
ATOM 21185 C C . GLU A 1 53 ? -38.880 -7.803 -17.050 1.00 32.21 53 GLU A C 17
ATOM 21186 O O . GLU A 1 53 ? -39.834 -7.846 -17.825 1.00 53.33 53 GLU A O 17
ATOM 21198 N N . ASN A 1 54 ? -37.645 -7.502 -17.438 1.00 53.01 54 ASN A N 17
ATOM 21199 C CA . ASN A 1 54 ? -37.335 -7.197 -18.830 1.00 4.41 54 ASN A CA 17
ATOM 21200 C C . ASN A 1 54 ? -35.853 -7.421 -19.119 1.00 35.44 54 ASN A C 17
ATOM 21201 O O . ASN A 1 54 ? -35.074 -6.480 -19.262 1.00 44.44 54 ASN A O 17
ATOM 21212 N N . PRO A 1 55 ? -35.455 -8.699 -19.206 1.00 71.24 55 PRO A N 17
ATOM 21213 C CA . PRO A 1 55 ? -34.066 -9.078 -19.480 1.00 24.11 55 PRO A CA 17
ATOM 21214 C C . PRO A 1 55 ? -33.644 -8.746 -20.907 1.00 75.24 55 PRO A C 17
ATOM 21215 O O . PRO A 1 55 ? -34.469 -8.432 -21.766 1.00 62.34 55 PRO A O 17
ATOM 21226 N N . PRO A 1 56 ? -32.331 -8.817 -21.169 1.00 41.23 56 PRO A N 17
ATOM 21227 C CA . PRO A 1 56 ? -31.771 -8.528 -22.493 1.00 20.20 56 PRO A CA 17
ATOM 21228 C C . PRO A 1 56 ? -32.133 -9.595 -23.521 1.00 21.04 56 PRO A C 17
ATOM 21229 O O . PRO A 1 56 ? -32.496 -10.717 -23.166 1.00 12.15 56 PRO A O 17
ATOM 21240 N N . THR A 1 57 ? -32.031 -9.239 -24.798 1.00 30.05 57 THR A N 17
ATOM 21241 C CA . THR A 1 57 ? -32.348 -10.165 -25.877 1.00 32.51 57 THR A CA 17
ATOM 21242 C C . THR A 1 57 ? -31.476 -11.414 -25.804 1.00 54.20 57 THR A C 17
ATOM 21243 O O . THR A 1 57 ? -31.820 -12.456 -26.361 1.00 73.13 57 THR A O 17
ATOM 21254 N N . SER A 1 58 ? -30.347 -11.301 -25.113 1.00 25.41 58 SER A N 17
ATOM 21255 C CA . SER A 1 58 ? -29.423 -12.421 -24.970 1.00 34.12 58 SER A CA 17
ATOM 21256 C C . SER A 1 58 ? -30.018 -13.504 -24.075 1.00 22.32 58 SER A C 17
ATOM 21257 O O . SER A 1 58 ? -29.670 -14.680 -24.188 1.00 61.03 58 SER A O 17
ATOM 21265 N N . CYS A 1 59 ? -30.917 -13.099 -23.184 1.00 60.31 59 CYS A N 17
ATOM 21266 C CA . CYS A 1 59 ? -31.561 -14.033 -22.268 1.00 40.11 59 CYS A CA 17
ATOM 21267 C C . CYS A 1 59 ? -32.531 -14.945 -23.014 1.00 1.11 59 CYS A C 17
ATOM 21268 O O . CYS A 1 59 ? -33.009 -15.939 -22.468 1.00 24.33 59 CYS A O 17
ATOM 21275 N N . SER A 1 60 ? -32.817 -14.599 -24.265 1.00 3.20 60 SER A N 17
ATOM 21276 C CA . SER A 1 60 ? -33.732 -15.384 -25.085 1.00 51.30 60 SER A CA 17
ATOM 21277 C C . SER A 1 60 ? -33.134 -15.650 -26.463 1.00 55.24 60 SER A C 17
ATOM 21278 O O . SER A 1 60 ? -32.204 -14.967 -26.892 1.00 63.41 60 SER A O 17
ATOM 21286 N N . LYS A 1 61 ? -33.676 -16.647 -27.154 1.00 35.44 61 LYS A N 17
ATOM 21287 C CA . LYS A 1 61 ? -33.200 -17.005 -28.484 1.00 62.33 61 LYS A CA 17
ATOM 21288 C C . LYS A 1 61 ? -34.230 -17.856 -29.221 1.00 1.23 61 LYS A C 17
ATOM 21289 O O . LYS A 1 61 ? -34.842 -18.751 -28.637 1.00 4.42 61 LYS A O 17
ATOM 21308 N N . ASP A 1 62 ? -34.416 -17.572 -30.505 1.00 5.20 62 ASP A N 17
ATOM 21309 C CA . ASP A 1 62 ? -35.370 -18.313 -31.322 1.00 2.42 62 ASP A CA 17
ATOM 21310 C C . ASP A 1 62 ? -36.755 -18.303 -30.682 1.00 62.34 62 ASP A C 17
ATOM 21311 O O . ASP A 1 62 ? -37.553 -19.215 -30.894 1.00 13.13 62 ASP A O 17
ATOM 21320 N N . GLY A 1 63 ? -37.032 -17.266 -29.898 1.00 52.00 63 GLY A N 17
ATOM 21321 C CA . GLY A 1 63 ? -38.320 -17.158 -29.239 1.00 35.13 63 GLY A CA 17
ATOM 21322 C C . GLY A 1 63 ? -38.411 -18.025 -27.999 1.00 15.14 63 GLY A C 17
ATOM 21323 O O . GLY A 1 63 ? -39.500 -18.438 -27.600 1.00 33.43 63 GLY A O 17
ATOM 21327 N N . VAL A 1 64 ? -37.264 -18.303 -27.387 1.00 53.21 64 VAL A N 17
ATOM 21328 C CA . VAL A 1 64 ? -37.219 -19.127 -26.185 1.00 43.12 64 VAL A CA 17
ATOM 21329 C C . VAL A 1 64 ? -36.599 -18.364 -25.019 1.00 74.33 64 VAL A C 17
ATOM 21330 O O . VAL A 1 64 ? -35.783 -17.465 -25.217 1.00 71.04 64 VAL A O 17
ATOM 21343 N N . GLN A 1 65 ? -36.993 -18.731 -23.804 1.00 14.41 65 GLN A N 17
ATOM 21344 C CA . GLN A 1 65 ? -36.477 -18.080 -22.606 1.00 25.34 65 GLN A CA 17
ATOM 21345 C C . GLN A 1 65 ? -35.578 -19.027 -21.817 1.00 44.11 65 GLN A C 17
ATOM 21346 O O . GLN A 1 65 ? -35.965 -20.154 -21.509 1.00 24.32 65 GLN A O 17
ATOM 21360 N N . PHE A 1 66 ? -34.376 -18.562 -21.494 1.00 5.51 66 PHE A N 17
ATOM 21361 C CA . PHE A 1 66 ? -33.420 -19.367 -20.742 1.00 74.43 66 PHE A CA 17
ATOM 21362 C C . PHE A 1 66 ? -33.738 -19.337 -19.250 1.00 53.23 66 PHE A C 17
ATOM 21363 O O . PHE A 1 66 ? -33.523 -18.328 -18.578 1.00 2.13 66 PHE A O 17
ATOM 21380 N N . THR A 1 67 ? -34.253 -20.450 -18.738 1.00 35.20 67 THR A N 17
ATOM 21381 C CA . THR A 1 67 ? -34.603 -20.552 -17.327 1.00 13.22 67 THR A CA 17
ATOM 21382 C C . THR A 1 67 ? -33.433 -21.084 -16.507 1.00 52.42 67 THR A C 17
ATOM 21383 O O . THR A 1 67 ? -33.603 -21.966 -15.666 1.00 53.34 67 THR A O 17
ATOM 21394 N N . GLU A 1 68 ? -32.246 -20.541 -16.758 1.00 2.43 68 GLU A N 17
ATOM 21395 C CA . GLU A 1 68 ? -31.048 -20.962 -16.042 1.00 25.04 68 GLU A CA 17
ATOM 21396 C C . GLU A 1 68 ? -30.095 -19.788 -15.837 1.00 1.43 68 GLU A C 17
ATOM 21397 O O . GLU A 1 68 ? -30.012 -18.888 -16.672 1.00 34.11 68 GLU A O 17
ATOM 21409 N N . GLY A 1 69 ? -29.377 -19.804 -14.718 1.00 10.34 69 GLY A N 17
ATOM 21410 C CA . GLY A 1 69 ? -28.440 -18.735 -14.422 1.00 33.42 69 GLY A CA 17
ATOM 21411 C C . GLY A 1 69 ? -27.098 -18.938 -15.096 1.00 21.31 69 GLY A C 17
ATOM 21412 O O . GLY A 1 69 ? -26.884 -19.938 -15.782 1.00 51.15 69 GLY A O 17
ATOM 21416 N N . CYS A 1 70 ? -26.190 -17.987 -14.902 1.00 34.12 70 CYS A N 17
ATOM 21417 C CA . CYS A 1 70 ? -24.862 -18.064 -15.498 1.00 11.14 70 CYS A CA 17
ATOM 21418 C C . CYS A 1 70 ? -23.850 -18.620 -14.500 1.00 61.12 70 CYS A C 17
ATOM 21419 O O . CYS A 1 70 ? -22.933 -19.353 -14.874 1.00 14.32 70 CYS A O 17
ATOM 21426 N N . ILE A 1 71 ? -24.023 -18.267 -13.231 1.00 32.20 71 ILE A N 17
ATOM 21427 C CA . ILE A 1 71 ? -23.126 -18.732 -12.180 1.00 53.01 71 ILE A CA 17
ATOM 21428 C C . ILE A 1 71 ? -23.181 -20.250 -12.042 1.00 42.34 71 ILE A C 17
ATOM 21429 O O . ILE A 1 71 ? -22.202 -20.884 -11.648 1.00 34.15 71 ILE A O 17
ATOM 21445 N N . LYS A 1 72 ? -24.331 -20.827 -12.372 1.00 71.22 72 LYS A N 17
ATOM 21446 C CA . LYS A 1 72 ? -24.514 -22.271 -12.289 1.00 72.30 72 LYS A CA 17
ATOM 21447 C C . LYS A 1 72 ? -23.963 -22.962 -13.532 1.00 72.23 72 LYS A C 17
ATOM 21448 O O . LYS A 1 72 ? -23.431 -24.070 -13.456 1.00 13.14 72 LYS A O 17
ATOM 21467 N N . LYS A 1 73 ? -24.093 -22.301 -14.677 1.00 44.24 73 LYS A N 17
ATOM 21468 C CA . LYS A 1 73 ? -23.605 -22.849 -15.938 1.00 35.25 73 LYS A CA 17
ATOM 21469 C C . LYS A 1 73 ? -22.085 -22.759 -16.019 1.00 0.52 73 LYS A C 17
ATOM 21470 O O . LYS A 1 73 ? -21.407 -23.751 -16.284 1.00 71.35 73 LYS A O 17
ATOM 21489 N N . VAL A 1 74 ? -21.555 -21.562 -15.787 1.00 3.22 74 VAL A N 17
ATOM 21490 C CA . VAL A 1 74 ? -20.114 -21.342 -15.831 1.00 70.42 74 VAL A CA 17
ATOM 21491 C C . VAL A 1 74 ? -19.386 -22.273 -14.867 1.00 55.32 74 VAL A C 17
ATOM 21492 O O . VAL A 1 74 ? -18.252 -22.679 -15.118 1.00 21.12 74 VAL A O 17
ATOM 21505 N N . SER A 1 75 ? -20.048 -22.607 -13.764 1.00 4.14 75 SER A N 17
ATOM 21506 C CA . SER A 1 75 ? -19.463 -23.487 -12.759 1.00 64.52 75 SER A CA 17
ATOM 21507 C C . SER A 1 75 ? -19.297 -24.902 -13.307 1.00 13.13 75 SER A C 17
ATOM 21508 O O . SER A 1 75 ? -18.310 -25.579 -13.020 1.00 42.10 75 SER A O 17
ATOM 21516 N N . ASP A 1 76 ? -20.271 -25.341 -14.096 1.00 72.22 76 ASP A N 17
ATOM 21517 C CA . ASP A 1 76 ? -20.235 -26.675 -14.686 1.00 3.43 76 ASP A CA 17
ATOM 21518 C C . ASP A 1 76 ? -18.931 -26.897 -15.445 1.00 63.43 76 ASP A C 17
ATOM 21519 O O . ASP A 1 76 ? -18.216 -27.871 -15.201 1.00 51.43 76 ASP A O 17
ATOM 21528 N N . LEU A 1 77 ? -18.627 -25.991 -16.367 1.00 40.34 77 LEU A N 17
ATOM 21529 C CA . LEU A 1 77 ? -17.409 -26.088 -17.164 1.00 61.34 77 LEU A CA 17
ATOM 21530 C C . LEU A 1 77 ? -16.189 -25.675 -16.347 1.00 50.23 77 LEU A C 17
ATOM 21531 O O . LEU A 1 77 ? -15.070 -26.108 -16.621 1.00 70.43 77 LEU A O 17
ATOM 21547 N N . SER A 1 78 ? -16.414 -24.835 -15.342 1.00 23.45 78 SER A N 17
ATOM 21548 C CA . SER A 1 78 ? -15.333 -24.362 -14.485 1.00 24.00 78 SER A CA 17
ATOM 21549 C C . SER A 1 78 ? -14.610 -25.533 -13.825 1.00 52.40 78 SER A C 17
ATOM 21550 O O . SER A 1 78 ? -13.385 -25.636 -13.886 1.00 42.22 78 SER A O 17
ATOM 21558 N N . LYS A 1 79 ? -15.379 -26.414 -13.193 1.00 44.54 79 LYS A N 17
ATOM 21559 C CA . LYS A 1 79 ? -14.815 -27.579 -12.522 1.00 41.40 79 LYS A CA 17
ATOM 21560 C C . LYS A 1 79 ? -14.161 -28.522 -13.527 1.00 2.14 79 LYS A C 17
ATOM 21561 O O . LYS A 1 79 ? -13.249 -29.273 -13.184 1.00 24.34 79 LYS A O 17
ATOM 21580 N N . ALA A 1 80 ? -14.632 -28.476 -14.768 1.00 52.13 80 ALA A N 17
ATOM 21581 C CA . ALA A 1 80 ? -14.090 -29.324 -15.823 1.00 15.11 80 ALA A CA 17
ATOM 21582 C C . ALA A 1 80 ? -12.610 -29.037 -16.052 1.00 34.21 80 ALA A C 17
ATOM 21583 O O . ALA A 1 80 ? -12.154 -27.906 -15.886 1.00 2.44 80 ALA A O 17
ATOM 21590 N N . HIS A 1 81 ? -11.865 -30.069 -16.434 1.00 24.12 81 HIS A N 17
ATOM 21591 C CA . HIS A 1 81 ? -10.435 -29.927 -16.685 1.00 62.55 81 HIS A CA 17
ATOM 21592 C C . HIS A 1 81 ? -9.973 -30.905 -17.762 1.00 73.11 81 HIS A C 17
ATOM 21593 O O . HIS A 1 81 ? -10.738 -31.765 -18.202 1.00 44.53 81 HIS A O 17
ATOM 21608 N N . GLY A 1 1 ? -10.126 0.108 -13.902 1.00 14.05 1 GLY A N 18
ATOM 21609 C CA . GLY A 1 1 ? -9.252 0.839 -13.003 1.00 64.15 1 GLY A CA 18
ATOM 21610 C C . GLY A 1 1 ? -7.786 0.553 -13.262 1.00 24.11 1 GLY A C 18
ATOM 21611 O O . GLY A 1 1 ? -7.421 0.061 -14.330 1.00 0.13 1 GLY A O 18
ATOM 21615 N N . SER A 1 2 ? -6.942 0.863 -12.282 1.00 72.05 2 SER A N 18
ATOM 21616 C CA . SER A 1 2 ? -5.507 0.641 -12.411 1.00 43.41 2 SER A CA 18
ATOM 21617 C C . SER A 1 2 ? -5.067 -0.563 -11.585 1.00 22.33 2 SER A C 18
ATOM 21618 O O . SER A 1 2 ? -4.061 -0.511 -10.879 1.00 22.24 2 SER A O 18
ATOM 21626 N N . ASN A 1 3 ? -5.829 -1.648 -11.679 1.00 12.21 3 ASN A N 18
ATOM 21627 C CA . ASN A 1 3 ? -5.519 -2.866 -10.940 1.00 35.40 3 ASN A CA 18
ATOM 21628 C C . ASN A 1 3 ? -5.974 -4.101 -11.712 1.00 60.22 3 ASN A C 18
ATOM 21629 O O . ASN A 1 3 ? -7.125 -4.190 -12.138 1.00 40.52 3 ASN A O 18
ATOM 21640 N N . GLU A 1 4 ? -5.062 -5.052 -11.887 1.00 65.05 4 GLU A N 18
ATOM 21641 C CA . GLU A 1 4 ? -5.369 -6.282 -12.608 1.00 53.55 4 GLU A CA 18
ATOM 21642 C C . GLU A 1 4 ? -6.563 -6.995 -11.982 1.00 34.53 4 GLU A C 18
ATOM 21643 O O . GLU A 1 4 ? -6.687 -7.067 -10.759 1.00 31.02 4 GLU A O 18
ATOM 21655 N N . LYS A 1 5 ? -7.441 -7.522 -12.828 1.00 73.35 5 LYS A N 18
ATOM 21656 C CA . LYS A 1 5 ? -8.626 -8.232 -12.360 1.00 50.32 5 LYS A CA 18
ATOM 21657 C C . LYS A 1 5 ? -8.507 -9.728 -12.632 1.00 11.04 5 LYS A C 18
ATOM 21658 O O . LYS A 1 5 ? -8.796 -10.209 -13.727 1.00 64.35 5 LYS A O 18
ATOM 21677 N N . PRO A 1 6 ? -8.074 -10.483 -11.611 1.00 45.22 6 PRO A N 18
ATOM 21678 C CA . PRO A 1 6 ? -7.909 -11.936 -11.715 1.00 42.34 6 PRO A CA 18
ATOM 21679 C C . PRO A 1 6 ? -9.244 -12.665 -11.816 1.00 13.24 6 PRO A C 18
ATOM 21680 O O . PRO A 1 6 ? -10.304 -12.072 -11.612 1.00 31.22 6 PRO A O 18
ATOM 21691 N N . LYS A 1 7 ? -9.187 -13.954 -12.130 1.00 62.44 7 LYS A N 18
ATOM 21692 C CA . LYS A 1 7 ? -10.391 -14.766 -12.256 1.00 75.21 7 LYS A CA 18
ATOM 21693 C C . LYS A 1 7 ? -10.406 -15.882 -11.217 1.00 33.44 7 LYS A C 18
ATOM 21694 O O . LYS A 1 7 ? -9.392 -16.539 -10.982 1.00 21.22 7 LYS A O 18
ATOM 21713 N N . VAL A 1 8 ? -11.564 -16.093 -10.597 1.00 44.04 8 VAL A N 18
ATOM 21714 C CA . VAL A 1 8 ? -11.711 -17.132 -9.585 1.00 0.31 8 VAL A CA 18
ATOM 21715 C C . VAL A 1 8 ? -12.673 -18.219 -10.049 1.00 75.02 8 VAL A C 18
ATOM 21716 O O . VAL A 1 8 ? -13.473 -18.008 -10.961 1.00 71.13 8 VAL A O 18
ATOM 21729 N N . LYS A 1 9 ? -12.592 -19.384 -9.415 1.00 42.21 9 LYS A N 18
ATOM 21730 C CA . LYS A 1 9 ? -13.456 -20.506 -9.761 1.00 14.14 9 LYS A CA 18
ATOM 21731 C C . LYS A 1 9 ? -14.593 -20.648 -8.753 1.00 3.41 9 LYS A C 18
ATOM 21732 O O . LYS A 1 9 ? -15.720 -20.984 -9.116 1.00 12.41 9 LYS A O 18
ATOM 21751 N N . LYS A 1 10 ? -14.289 -20.388 -7.486 1.00 32.14 10 LYS A N 18
ATOM 21752 C CA . LYS A 1 10 ? -15.285 -20.484 -6.425 1.00 11.31 10 LYS A CA 18
ATOM 21753 C C . LYS A 1 10 ? -15.952 -19.134 -6.181 1.00 51.35 10 LYS A C 18
ATOM 21754 O O . LYS A 1 10 ? -17.179 -19.032 -6.156 1.00 11.21 10 LYS A O 18
ATOM 21773 N N . HIS A 1 11 ? -15.136 -18.099 -6.004 1.00 75.14 11 HIS A N 18
ATOM 21774 C CA . HIS A 1 11 ? -15.648 -16.754 -5.765 1.00 73.32 11 HIS A CA 18
ATOM 21775 C C . HIS A 1 11 ? -16.463 -16.263 -6.958 1.00 32.01 11 HIS A C 18
ATOM 21776 O O . HIS A 1 11 ? -17.229 -15.306 -6.846 1.00 53.40 11 HIS A O 18
ATOM 21791 N N . ILE A 1 12 ? -16.292 -16.924 -8.098 1.00 2.12 12 ILE A N 18
ATOM 21792 C CA . ILE A 1 12 ? -17.012 -16.554 -9.310 1.00 64.22 12 ILE A CA 18
ATOM 21793 C C . ILE A 1 12 ? -18.510 -16.445 -9.048 1.00 61.23 12 ILE A C 18
ATOM 21794 O O . ILE A 1 12 ? -19.210 -15.666 -9.696 1.00 11.13 12 ILE A O 18
ATOM 21810 N N . THR A 1 13 ? -18.997 -17.231 -8.093 1.00 1.22 13 THR A N 18
ATOM 21811 C CA . THR A 1 13 ? -20.412 -17.223 -7.744 1.00 1.31 13 THR A CA 18
ATOM 21812 C C . THR A 1 13 ? -20.836 -15.864 -7.199 1.00 0.24 13 THR A C 18
ATOM 21813 O O . THR A 1 13 ? -21.758 -15.236 -7.719 1.00 41.30 13 THR A O 18
ATOM 21824 N N . SER A 1 14 ? -20.157 -15.415 -6.148 1.00 0.12 14 SER A N 18
ATOM 21825 C CA . SER A 1 14 ? -20.466 -14.131 -5.530 1.00 1.31 14 SER A CA 18
ATOM 21826 C C . SER A 1 14 ? -20.190 -12.983 -6.496 1.00 4.42 14 SER A C 18
ATOM 21827 O O . SER A 1 14 ? -20.937 -12.006 -6.547 1.00 31.42 14 SER A O 18
ATOM 21835 N N . ALA A 1 15 ? -19.110 -13.108 -7.260 1.00 42.24 15 ALA A N 18
ATOM 21836 C CA . ALA A 1 15 ? -18.735 -12.083 -8.226 1.00 44.33 15 ALA A CA 18
ATOM 21837 C C . ALA A 1 15 ? -19.831 -11.881 -9.266 1.00 54.42 15 ALA A C 18
ATOM 21838 O O . ALA A 1 15 ? -20.160 -10.749 -9.625 1.00 60.02 15 ALA A O 18
ATOM 21845 N N . LEU A 1 16 ? -20.394 -12.983 -9.747 1.00 72.55 16 LEU A N 18
ATOM 21846 C CA . LEU A 1 16 ? -21.455 -12.927 -10.748 1.00 23.43 16 LEU A CA 18
ATOM 21847 C C . LEU A 1 16 ? -22.677 -12.195 -10.205 1.00 13.34 16 LEU A C 18
ATOM 21848 O O . LEU A 1 16 ? -23.277 -11.370 -10.894 1.00 13.42 16 LEU A O 18
ATOM 21864 N N . LYS A 1 17 ? -23.041 -12.500 -8.964 1.00 23.14 17 LYS A N 18
ATOM 21865 C CA . LYS A 1 17 ? -24.190 -11.869 -8.325 1.00 5.10 17 LYS A CA 18
ATOM 21866 C C . LYS A 1 17 ? -24.061 -10.349 -8.353 1.00 24.32 17 LYS A C 18
ATOM 21867 O O . LYS A 1 17 ? -25.055 -9.633 -8.472 1.00 32.41 17 LYS A O 18
ATOM 21886 N N . LYS A 1 18 ? -22.829 -9.862 -8.243 1.00 71.55 18 LYS A N 18
ATOM 21887 C CA . LYS A 1 18 ? -22.569 -8.428 -8.259 1.00 2.12 18 LYS A CA 18
ATOM 21888 C C . LYS A 1 18 ? -22.580 -7.888 -9.685 1.00 72.14 18 LYS A C 18
ATOM 21889 O O . LYS A 1 18 ? -23.006 -6.758 -9.929 1.00 74.43 18 LYS A O 18
ATOM 21908 N N . LEU A 1 19 ? -22.111 -8.702 -10.625 1.00 11.03 19 LEU A N 18
ATOM 21909 C CA . LEU A 1 19 ? -22.069 -8.307 -12.028 1.00 42.53 19 LEU A CA 18
ATOM 21910 C C . LEU A 1 19 ? -23.464 -7.961 -12.539 1.00 21.00 19 LEU A C 18
ATOM 21911 O O . LEU A 1 19 ? -23.689 -6.877 -13.077 1.00 2.44 19 LEU A O 18
ATOM 21927 N N . VAL A 1 20 ? -24.399 -8.890 -12.365 1.00 41.23 20 VAL A N 18
ATOM 21928 C CA . VAL A 1 20 ? -25.773 -8.683 -12.805 1.00 54.44 20 VAL A CA 18
ATOM 21929 C C . VAL A 1 20 ? -26.381 -7.448 -12.148 1.00 64.13 20 VAL A C 18
ATOM 21930 O O . VAL A 1 20 ? -27.272 -6.810 -12.708 1.00 14.23 20 VAL A O 18
ATOM 21943 N N . ASP A 1 21 ? -25.891 -7.117 -10.958 1.00 74.15 21 ASP A N 18
ATOM 21944 C CA . ASP A 1 21 ? -26.385 -5.957 -10.225 1.00 25.33 21 ASP A CA 18
ATOM 21945 C C . ASP A 1 21 ? -25.756 -4.672 -10.754 1.00 53.02 21 ASP A C 18
ATOM 21946 O O . ASP A 1 21 ? -26.422 -3.642 -10.863 1.00 4.30 21 ASP A O 18
ATOM 21955 N N . LYS A 1 22 ? -24.470 -4.739 -11.081 1.00 72.23 22 LYS A N 18
ATOM 21956 C CA . LYS A 1 22 ? -23.751 -3.582 -11.600 1.00 4.14 22 LYS A CA 18
ATOM 21957 C C . LYS A 1 22 ? -23.955 -3.443 -13.105 1.00 31.32 22 LYS A C 18
ATOM 21958 O O . LYS A 1 22 ? -23.386 -2.554 -13.739 1.00 74.30 22 LYS A O 18
ATOM 21977 N N . TYR A 1 23 ? -24.771 -4.326 -13.670 1.00 22.20 23 TYR A N 18
ATOM 21978 C CA . TYR A 1 23 ? -25.049 -4.303 -15.101 1.00 15.40 23 TYR A CA 18
ATOM 21979 C C . TYR A 1 23 ? -25.546 -2.927 -15.537 1.00 30.43 23 TYR A C 18
ATOM 21980 O O . TYR A 1 23 ? -25.113 -2.393 -16.558 1.00 23.42 23 TYR A O 18
ATOM 21998 N N . ARG A 1 24 ? -26.458 -2.359 -14.754 1.00 23.51 24 ARG A N 18
ATOM 21999 C CA . ARG A 1 24 ? -27.015 -1.047 -15.058 1.00 4.22 24 ARG A CA 18
ATOM 22000 C C . ARG A 1 24 ? -26.211 0.056 -14.375 1.00 43.14 24 ARG A C 18
ATOM 22001 O O . ARG A 1 24 ? -26.648 1.204 -14.306 1.00 21.22 24 ARG A O 18
ATOM 22022 N N . ASN A 1 25 ? -25.033 -0.301 -13.873 1.00 73.40 25 ASN A N 18
ATOM 22023 C CA . ASN A 1 25 ? -24.169 0.658 -13.195 1.00 64.40 25 ASN A CA 18
ATOM 22024 C C . ASN A 1 25 ? -22.959 1.005 -14.058 1.00 73.31 25 ASN A C 18
ATOM 22025 O O . ASN A 1 25 ? -22.551 2.163 -14.135 1.00 2.50 25 ASN A O 18
ATOM 22036 N N . ASP A 1 26 ? -22.392 -0.007 -14.706 1.00 10.21 26 ASP A N 18
ATOM 22037 C CA . ASP A 1 26 ? -21.231 0.191 -15.565 1.00 65.23 26 ASP A CA 18
ATOM 22038 C C . ASP A 1 26 ? -21.489 -0.362 -16.963 1.00 65.14 26 ASP A C 18
ATOM 22039 O O . ASP A 1 26 ? -21.911 -1.507 -17.119 1.00 65.45 26 ASP A O 18
ATOM 22048 N N . GLU A 1 27 ? -21.233 0.460 -17.976 1.00 41.21 27 GLU A N 18
ATOM 22049 C CA . GLU A 1 27 ? -21.440 0.053 -19.361 1.00 22.01 27 GLU A CA 18
ATOM 22050 C C . GLU A 1 27 ? -20.505 -1.093 -19.736 1.00 71.43 27 GLU A C 18
ATOM 22051 O O . GLU A 1 27 ? -20.848 -1.946 -20.556 1.00 51.12 27 GLU A O 18
ATOM 22063 N N . HIS A 1 28 ? -19.322 -1.107 -19.131 1.00 2.02 28 HIS A N 18
ATOM 22064 C CA . HIS A 1 28 ? -18.337 -2.148 -19.401 1.00 23.22 28 HIS A CA 18
ATOM 22065 C C . HIS A 1 28 ? -18.850 -3.512 -18.950 1.00 33.25 28 HIS A C 18
ATOM 22066 O O . HIS A 1 28 ? -18.505 -4.541 -19.531 1.00 41.44 28 HIS A O 18
ATOM 22081 N N . VAL A 1 29 ? -19.677 -3.513 -17.908 1.00 63.23 29 VAL A N 18
ATOM 22082 C CA . VAL A 1 29 ? -20.238 -4.750 -17.379 1.00 71.41 29 VAL A CA 18
ATOM 22083 C C . VAL A 1 29 ? -21.288 -5.325 -18.323 1.00 33.22 29 VAL A C 18
ATOM 22084 O O . VAL A 1 29 ? -21.436 -6.542 -18.437 1.00 22.13 29 VAL A O 18
ATOM 22097 N N . ARG A 1 30 ? -22.016 -4.442 -18.998 1.00 41.43 30 ARG A N 18
ATOM 22098 C CA . ARG A 1 30 ? -23.054 -4.861 -19.932 1.00 63.04 30 ARG A CA 18
ATOM 22099 C C . ARG A 1 30 ? -22.454 -5.647 -21.094 1.00 62.53 30 ARG A C 18
ATOM 22100 O O . ARG A 1 30 ? -22.866 -6.773 -21.375 1.00 25.44 30 ARG A O 18
ATOM 22121 N N . LYS A 1 31 ? -21.479 -5.047 -21.768 1.00 3.43 31 LYS A N 18
ATOM 22122 C CA . LYS A 1 31 ? -20.821 -5.689 -22.899 1.00 25.41 31 LYS A CA 18
ATOM 22123 C C . LYS A 1 31 ? -20.146 -6.989 -22.470 1.00 14.43 31 LYS A C 18
ATOM 22124 O O . LYS A 1 31 ? -20.104 -7.957 -23.228 1.00 64.50 31 LYS A O 18
ATOM 22143 N N . VAL A 1 32 ? -19.622 -7.003 -21.248 1.00 41.43 32 VAL A N 18
ATOM 22144 C CA . VAL A 1 32 ? -18.952 -8.184 -20.717 1.00 53.23 32 VAL A CA 18
ATOM 22145 C C . VAL A 1 32 ? -19.951 -9.298 -20.428 1.00 34.33 32 VAL A C 18
ATOM 22146 O O . VAL A 1 32 ? -19.815 -10.415 -20.929 1.00 11.33 32 VAL A O 18
ATOM 22159 N N . PHE A 1 33 ? -20.957 -8.988 -19.616 1.00 3.01 33 PHE A N 18
ATOM 22160 C CA . PHE A 1 33 ? -21.980 -9.964 -19.258 1.00 42.45 33 PHE A CA 18
ATOM 22161 C C . PHE A 1 33 ? -22.785 -10.382 -20.485 1.00 50.44 33 PHE A C 18
ATOM 22162 O O . PHE A 1 33 ? -23.361 -11.469 -20.522 1.00 52.12 33 PHE A O 18
ATOM 22179 N N . ASP A 1 34 ? -22.820 -9.510 -21.487 1.00 72.03 34 ASP A N 18
ATOM 22180 C CA . ASP A 1 34 ? -23.554 -9.788 -22.717 1.00 1.53 34 ASP A CA 18
ATOM 22181 C C . ASP A 1 34 ? -22.853 -10.867 -23.536 1.00 35.34 34 ASP A C 18
ATOM 22182 O O . ASP A 1 34 ? -23.484 -11.820 -23.992 1.00 34.12 34 ASP A O 18
ATOM 22191 N N . GLU A 1 35 ? -21.546 -10.710 -23.718 1.00 11.10 35 GLU A N 18
ATOM 22192 C CA . GLU A 1 35 ? -20.761 -11.671 -24.484 1.00 32.02 35 GLU A CA 18
ATOM 22193 C C . GLU A 1 35 ? -20.695 -13.015 -23.765 1.00 32.41 35 GLU A C 18
ATOM 22194 O O . GLU A 1 35 ? -20.755 -14.072 -24.395 1.00 40.41 35 GLU A O 18
ATOM 22206 N N . ILE A 1 36 ? -20.571 -12.967 -22.443 1.00 20.21 36 ILE A N 18
ATOM 22207 C CA . ILE A 1 36 ? -20.497 -14.180 -21.638 1.00 73.32 36 ILE A CA 18
ATOM 22208 C C . ILE A 1 36 ? -21.847 -14.887 -21.584 1.00 74.14 36 ILE A C 18
ATOM 22209 O O . ILE A 1 36 ? -21.919 -16.114 -21.643 1.00 24.31 36 ILE A O 18
ATOM 22225 N N . GLN A 1 37 ? -22.915 -14.104 -21.474 1.00 53.43 37 GLN A N 18
ATOM 22226 C CA . GLN A 1 37 ? -24.264 -14.655 -21.414 1.00 22.11 37 GLN A CA 18
ATOM 22227 C C . GLN A 1 37 ? -24.574 -15.473 -22.663 1.00 63.31 37 GLN A C 18
ATOM 22228 O O . GLN A 1 37 ? -25.244 -16.503 -22.591 1.00 24.13 37 GLN A O 18
ATOM 22242 N N . GLN A 1 38 ? -24.082 -15.007 -23.807 1.00 31.53 38 GLN A N 18
ATOM 22243 C CA . GLN A 1 38 ? -24.308 -15.696 -25.072 1.00 32.32 38 GLN A CA 18
ATOM 22244 C C . GLN A 1 38 ? -23.412 -16.925 -25.191 1.00 2.54 38 GLN A C 18
ATOM 22245 O O . GLN A 1 38 ? -23.893 -18.042 -25.382 1.00 1.41 38 GLN A O 18
ATOM 22259 N N . LYS A 1 39 ? -22.105 -16.711 -25.076 1.00 54.44 39 LYS A N 18
ATOM 22260 C CA . LYS A 1 39 ? -21.140 -17.799 -25.170 1.00 32.51 39 LYS A CA 18
ATOM 22261 C C . LYS A 1 39 ? -21.445 -18.886 -24.143 1.00 44.14 39 LYS A C 18
ATOM 22262 O O . LYS A 1 39 ? -21.209 -20.070 -24.389 1.00 53.20 39 LYS A O 18
ATOM 22281 N N . LEU A 1 40 ? -21.970 -18.477 -22.994 1.00 2.21 40 LEU A N 18
ATOM 22282 C CA . LEU A 1 40 ? -22.308 -19.416 -21.930 1.00 52.01 40 LEU A CA 18
ATOM 22283 C C . LEU A 1 40 ? -23.788 -19.782 -21.977 1.00 53.30 40 LEU A C 18
ATOM 22284 O O . LEU A 1 40 ? -24.245 -20.661 -21.246 1.00 1.25 40 LEU A O 18
ATOM 22300 N N . HIS A 1 41 ? -24.533 -19.103 -22.844 1.00 12.33 41 HIS A N 18
ATOM 22301 C CA . HIS A 1 41 ? -25.962 -19.358 -22.988 1.00 60.24 41 HIS A CA 18
ATOM 22302 C C . HIS A 1 41 ? -26.660 -19.322 -21.632 1.00 54.15 41 HIS A C 18
ATOM 22303 O O . HIS A 1 41 ? -27.321 -20.283 -21.237 1.00 12.22 41 HIS A O 18
ATOM 22318 N N . CYS A 1 42 ? -26.509 -18.208 -20.924 1.00 53.11 42 CYS A N 18
ATOM 22319 C CA . CYS A 1 42 ? -27.124 -18.046 -19.612 1.00 62.01 42 CYS A CA 18
ATOM 22320 C C . CYS A 1 42 ? -27.687 -16.638 -19.445 1.00 41.41 42 CYS A C 18
ATOM 22321 O O . CYS A 1 42 ? -27.346 -15.727 -20.201 1.00 31.11 42 CYS A O 18
ATOM 22328 N N . CYS A 1 43 ? -28.551 -16.466 -18.450 1.00 43.11 43 CYS A N 18
ATOM 22329 C CA . CYS A 1 43 ? -29.162 -15.170 -18.183 1.00 11.34 43 CYS A CA 18
ATOM 22330 C C . CYS A 1 43 ? -28.899 -14.730 -16.745 1.00 61.51 43 CYS A C 18
ATOM 22331 O O . CYS A 1 43 ? -29.049 -15.513 -15.808 1.00 71.52 43 CYS A O 18
ATOM 22338 N N . GLY A 1 44 ? -28.505 -13.471 -16.579 1.00 72.34 44 GLY A N 18
ATOM 22339 C CA . GLY A 1 44 ? -28.228 -12.949 -15.254 1.00 64.11 44 GLY A CA 18
ATOM 22340 C C . GLY A 1 44 ? -27.195 -13.773 -14.511 1.00 32.42 44 GLY A C 18
ATOM 22341 O O . GLY A 1 44 ? -26.691 -14.767 -15.033 1.00 73.14 44 GLY A O 18
ATOM 22345 N N . ALA A 1 45 ? -26.878 -13.359 -13.288 1.00 74.53 45 ALA A N 18
ATOM 22346 C CA . ALA A 1 45 ? -25.900 -14.067 -12.472 1.00 44.21 45 ALA A CA 18
ATOM 22347 C C . ALA A 1 45 ? -26.402 -15.456 -12.093 1.00 42.13 45 ALA A C 18
ATOM 22348 O O . ALA A 1 45 ? -25.842 -16.466 -12.519 1.00 23.31 45 ALA A O 18
ATOM 22355 N N . ASP A 1 46 ? -27.460 -15.499 -11.291 1.00 4.12 46 ASP A N 18
ATOM 22356 C CA . ASP A 1 46 ? -28.038 -16.765 -10.855 1.00 4.32 46 ASP A CA 18
ATOM 22357 C C . ASP A 1 46 ? -29.356 -17.036 -11.573 1.00 20.13 46 ASP A C 18
ATOM 22358 O O . ASP A 1 46 ? -29.847 -18.165 -11.584 1.00 50.23 46 ASP A O 18
ATOM 22367 N N . SER A 1 47 ? -29.924 -15.993 -12.170 1.00 34.34 47 SER A N 18
ATOM 22368 C CA . SER A 1 47 ? -31.189 -16.118 -12.886 1.00 24.04 47 SER A CA 18
ATOM 22369 C C . SER A 1 47 ? -31.495 -14.847 -13.672 1.00 72.10 47 SER A C 18
ATOM 22370 O O . SER A 1 47 ? -30.946 -13.777 -13.410 1.00 41.23 47 SER A O 18
ATOM 22378 N N . PRO A 1 48 ? -32.394 -14.966 -14.660 1.00 73.22 48 PRO A N 18
ATOM 22379 C CA . PRO A 1 48 ? -32.796 -13.838 -15.506 1.00 4.25 48 PRO A CA 18
ATOM 22380 C C . PRO A 1 48 ? -33.624 -12.809 -14.744 1.00 4.43 48 PRO A C 18
ATOM 22381 O O . PRO A 1 48 ? -33.696 -11.643 -15.133 1.00 45.21 48 PRO A O 18
ATOM 22392 N N . LYS A 1 49 ? -34.248 -13.246 -13.655 1.00 65.44 49 LYS A N 18
ATOM 22393 C CA . LYS A 1 49 ? -35.070 -12.363 -12.837 1.00 23.22 49 LYS A CA 18
ATOM 22394 C C . LYS A 1 49 ? -34.230 -11.240 -12.237 1.00 14.15 49 LYS A C 18
ATOM 22395 O O . LYS A 1 49 ? -34.759 -10.200 -11.843 1.00 44.44 49 LYS A O 18
ATOM 22414 N N . ASP A 1 50 ? -32.921 -11.456 -12.170 1.00 74.34 50 ASP A N 18
ATOM 22415 C CA . ASP A 1 50 ? -32.009 -10.461 -11.620 1.00 44.24 50 ASP A CA 18
ATOM 22416 C C . ASP A 1 50 ? -32.148 -9.131 -12.355 1.00 63.24 50 ASP A C 18
ATOM 22417 O O . ASP A 1 50 ? -31.832 -8.073 -11.810 1.00 75.14 50 ASP A O 18
ATOM 22426 N N . TYR A 1 51 ? -32.620 -9.193 -13.595 1.00 73.32 51 TYR A N 18
ATOM 22427 C CA . TYR A 1 51 ? -32.798 -7.995 -14.406 1.00 43.25 51 TYR A CA 18
ATOM 22428 C C . TYR A 1 51 ? -34.187 -7.399 -14.201 1.00 41.40 51 TYR A C 18
ATOM 22429 O O . TYR A 1 51 ? -34.412 -6.217 -14.458 1.00 51.22 51 TYR A O 18
ATOM 22447 N N . GLY A 1 52 ? -35.116 -8.227 -13.734 1.00 74.14 52 GLY A N 18
ATOM 22448 C CA . GLY A 1 52 ? -36.472 -7.765 -13.501 1.00 72.21 52 GLY A CA 18
ATOM 22449 C C . GLY A 1 52 ? -37.465 -8.366 -14.476 1.00 52.24 52 GLY A C 18
ATOM 22450 O O . GLY A 1 52 ? -37.932 -9.488 -14.284 1.00 63.00 52 GLY A O 18
ATOM 22454 N N . GLU A 1 53 ? -37.790 -7.616 -15.525 1.00 0.11 53 GLU A N 18
ATOM 22455 C CA . GLU A 1 53 ? -38.736 -8.081 -16.532 1.00 74.10 53 GLU A CA 18
ATOM 22456 C C . GLU A 1 53 ? -38.319 -7.619 -17.925 1.00 53.22 53 GLU A C 18
ATOM 22457 O O . GLU A 1 53 ? -39.147 -7.515 -18.830 1.00 2.34 53 GLU A O 18
ATOM 22469 N N . ASN A 1 54 ? -37.030 -7.342 -18.089 1.00 63.32 54 ASN A N 18
ATOM 22470 C CA . ASN A 1 54 ? -36.502 -6.890 -19.371 1.00 40.22 54 ASN A CA 18
ATOM 22471 C C . ASN A 1 54 ? -35.008 -7.181 -19.478 1.00 32.10 54 ASN A C 18
ATOM 22472 O O . ASN A 1 54 ? -34.166 -6.291 -19.353 1.00 74.33 54 ASN A O 18
ATOM 22483 N N . PRO A 1 55 ? -34.670 -8.457 -19.715 1.00 64.21 55 PRO A N 18
ATOM 22484 C CA . PRO A 1 55 ? -33.277 -8.896 -19.845 1.00 41.42 55 PRO A CA 18
ATOM 22485 C C . PRO A 1 55 ? -32.625 -8.382 -21.124 1.00 63.34 55 PRO A C 18
ATOM 22486 O O . PRO A 1 55 ? -33.290 -7.880 -22.030 1.00 42.33 55 PRO A O 18
ATOM 22497 N N . PRO A 1 56 ? -31.292 -8.511 -21.203 1.00 1.12 56 PRO A N 18
ATOM 22498 C CA . PRO A 1 56 ? -30.521 -8.067 -22.368 1.00 1.43 56 PRO A CA 18
ATOM 22499 C C . PRO A 1 56 ? -30.775 -8.934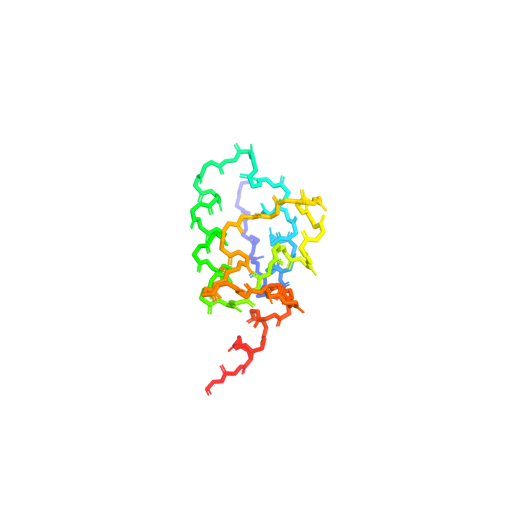 -23.596 1.00 51.41 56 PRO A C 18
ATOM 22500 O O . PRO A 1 56 ? -31.240 -10.068 -23.483 1.00 75.22 56 PRO A O 18
ATOM 22511 N N . THR A 1 57 ? -30.466 -8.393 -24.771 1.00 13.12 57 THR A N 18
ATOM 22512 C CA . THR A 1 57 ? -30.662 -9.117 -26.020 1.00 41.35 57 THR A CA 18
ATOM 22513 C C . THR A 1 57 ? -29.799 -10.373 -26.069 1.00 55.31 57 THR A C 18
ATOM 22514 O O . THR A 1 57 ? -30.104 -11.318 -26.796 1.00 64.23 57 THR A O 18
ATOM 22525 N N . SER A 1 58 ? -28.723 -10.376 -25.290 1.00 64.10 58 SER A N 18
ATOM 22526 C CA . SER A 1 58 ? -27.814 -11.516 -25.247 1.00 1.21 58 SER A CA 18
ATOM 22527 C C . SER A 1 58 ? -28.424 -12.668 -24.454 1.00 54.34 58 SER A C 18
ATOM 22528 O O . SER A 1 58 ? -27.987 -13.814 -24.565 1.00 54.54 58 SER A O 18
ATOM 22536 N N . CYS A 1 59 ? -29.438 -12.355 -23.654 1.00 1.01 59 CYS A N 18
ATOM 22537 C CA . CYS A 1 59 ? -30.110 -13.362 -22.841 1.00 41.33 59 CYS A CA 18
ATOM 22538 C C . CYS A 1 59 ? -30.816 -14.389 -23.722 1.00 24.02 59 CYS A C 18
ATOM 22539 O O . CYS A 1 59 ? -31.087 -15.510 -23.291 1.00 4.33 59 CYS A O 18
ATOM 22546 N N . SER A 1 60 ? -31.110 -13.998 -24.958 1.00 20.33 60 SER A N 18
ATOM 22547 C CA . SER A 1 60 ? -31.787 -14.883 -25.898 1.00 72.33 60 SER A CA 18
ATOM 22548 C C . SER A 1 60 ? -31.050 -14.923 -27.234 1.00 32.15 60 SER A C 18
ATOM 22549 O O . SER A 1 60 ? -30.331 -13.989 -27.588 1.00 13.51 60 SER A O 18
ATOM 22557 N N . LYS A 1 61 ? -31.234 -16.013 -27.971 1.00 51.22 61 LYS A N 18
ATOM 22558 C CA . LYS A 1 61 ? -30.589 -16.177 -29.269 1.00 12.04 61 LYS A CA 18
ATOM 22559 C C . LYS A 1 61 ? -31.394 -17.116 -30.161 1.00 60.14 61 LYS A C 18
ATOM 22560 O O . LYS A 1 61 ? -31.970 -18.096 -29.688 1.00 65.12 61 LYS A O 18
ATOM 22579 N N . ASP A 1 62 ? -31.429 -16.811 -31.454 1.00 25.12 62 ASP A N 18
ATOM 22580 C CA . ASP A 1 62 ? -32.161 -17.630 -32.413 1.00 43.32 62 ASP A CA 18
ATOM 22581 C C . ASP A 1 62 ? -33.611 -17.813 -31.976 1.00 63.12 62 ASP A C 18
ATOM 22582 O O . ASP A 1 62 ? -34.251 -18.808 -32.315 1.00 4.33 62 ASP A O 18
ATOM 22591 N N . GLY A 1 63 ? -34.123 -16.846 -31.221 1.00 22.14 63 GLY A N 18
ATOM 22592 C CA . GLY A 1 63 ? -35.493 -16.921 -30.748 1.00 50.45 63 GLY A CA 18
ATOM 22593 C C . GLY A 1 63 ? -35.648 -17.853 -29.563 1.00 41.41 63 GLY A C 18
ATOM 22594 O O . GLY A 1 63 ? -36.724 -18.404 -29.334 1.00 75.22 63 GLY A O 18
ATOM 22598 N N . VAL A 1 64 ? -34.569 -18.031 -28.807 1.00 50.33 64 VAL A N 18
ATOM 22599 C CA . VAL A 1 64 ? -34.589 -18.903 -27.639 1.00 74.12 64 VAL A CA 18
ATOM 22600 C C . VAL A 1 64 ? -34.084 -18.174 -26.400 1.00 4.33 64 VAL A C 18
ATOM 22601 O O . VAL A 1 64 ? -33.232 -17.290 -26.492 1.00 71.04 64 VAL A O 18
ATOM 22614 N N . GLN A 1 65 ? -34.614 -18.551 -25.241 1.00 4.44 65 GLN A N 18
ATOM 22615 C CA . GLN A 1 65 ? -34.215 -17.932 -23.982 1.00 15.51 65 GLN A CA 18
ATOM 22616 C C . GLN A 1 65 ? -33.314 -18.863 -23.178 1.00 74.21 65 GLN A C 18
ATOM 22617 O O . GLN A 1 65 ? -33.496 -20.081 -23.188 1.00 14.20 65 GLN A O 18
ATOM 22631 N N . PHE A 1 66 ? -32.342 -18.283 -22.483 1.00 64.10 66 PHE A N 18
ATOM 22632 C CA . PHE A 1 66 ? -31.411 -19.062 -21.674 1.00 43.35 66 PHE A CA 18
ATOM 22633 C C . PHE A 1 66 ? -31.822 -19.047 -20.205 1.00 54.13 66 PHE A C 18
ATOM 22634 O O . PHE A 1 66 ? -31.290 -18.276 -19.406 1.00 65.02 66 PHE A O 18
ATOM 22651 N N . THR A 1 67 ? -32.776 -19.905 -19.855 1.00 40.23 67 THR A N 18
ATOM 22652 C CA . THR A 1 67 ? -33.261 -19.990 -18.484 1.00 35.12 67 THR A CA 18
ATOM 22653 C C . THR A 1 67 ? -32.152 -20.425 -17.534 1.00 25.03 67 THR A C 18
ATOM 22654 O O . THR A 1 67 ? -32.266 -20.269 -16.319 1.00 34.14 67 THR A O 18
ATOM 22665 N N . GLU A 1 68 ? -31.077 -20.970 -18.096 1.00 33.30 68 GLU A N 18
ATOM 22666 C CA . GLU A 1 68 ? -29.947 -21.428 -17.297 1.00 3.42 68 GLU A CA 18
ATOM 22667 C C . GLU A 1 68 ? -29.167 -20.245 -16.730 1.00 13.53 68 GLU A C 18
ATOM 22668 O O . GLU A 1 68 ? -28.902 -19.269 -17.430 1.00 43.15 68 GLU A O 18
ATOM 22680 N N . GLY A 1 69 ? -28.804 -20.339 -15.454 1.00 71.21 69 GLY A N 18
ATOM 22681 C CA . GLY A 1 69 ? -28.060 -19.271 -14.813 1.00 42.25 69 GLY A CA 18
ATOM 22682 C C . GLY A 1 69 ? -26.608 -19.234 -15.249 1.00 12.45 69 GLY A C 18
ATOM 22683 O O . GLY A 1 69 ? -26.153 -20.103 -15.992 1.00 43.02 69 GLY A O 18
ATOM 22687 N N . CYS A 1 70 ? -25.879 -18.224 -14.786 1.00 12.51 70 CYS A N 18
ATOM 22688 C CA . CYS A 1 70 ? -24.471 -18.074 -15.133 1.00 32.21 70 CYS A CA 18
ATOM 22689 C C . CYS A 1 70 ? -23.578 -18.674 -14.051 1.00 3.43 70 CYS A C 18
ATOM 22690 O O . CYS A 1 70 ? -22.540 -19.267 -14.347 1.00 34.44 70 CYS A O 18
ATOM 22697 N N . ILE A 1 71 ? -23.988 -18.514 -12.797 1.00 51.31 71 ILE A N 18
ATOM 22698 C CA . ILE A 1 71 ? -23.226 -19.040 -11.671 1.00 51.15 71 ILE A CA 18
ATOM 22699 C C . ILE A 1 71 ? -23.166 -20.563 -11.712 1.00 62.15 71 ILE A C 18
ATOM 22700 O O . ILE A 1 71 ? -22.143 -21.164 -11.382 1.00 74.45 71 ILE A O 18
ATOM 22716 N N . LYS A 1 72 ? -24.268 -21.182 -12.122 1.00 21.55 72 LYS A N 18
ATOM 22717 C CA . LYS A 1 72 ? -24.341 -22.636 -12.210 1.00 33.03 72 LYS A CA 18
ATOM 22718 C C . LYS A 1 72 ? -23.666 -23.139 -13.482 1.00 14.32 72 LYS A C 18
ATOM 22719 O O . LYS A 1 72 ? -23.079 -24.221 -13.500 1.00 3.55 72 LYS A O 18
ATOM 22738 N N . LYS A 1 73 ? -23.753 -22.346 -14.545 1.00 30.32 73 LYS A N 18
ATOM 22739 C CA . LYS A 1 73 ? -23.149 -22.709 -15.821 1.00 44.23 73 LYS A CA 18
ATOM 22740 C C . LYS A 1 73 ? -21.628 -22.757 -15.709 1.00 51.32 73 LYS A C 18
ATOM 22741 O O . LYS A 1 73 ? -20.986 -23.672 -16.225 1.00 51.30 73 LYS A O 18
ATOM 22760 N N . VAL A 1 74 ? -21.058 -21.766 -15.031 1.00 2.02 74 VAL A N 18
ATOM 22761 C CA . VAL A 1 74 ? -19.613 -21.697 -14.849 1.00 2.32 74 VAL A CA 18
ATOM 22762 C C . VAL A 1 74 ? -19.122 -22.805 -13.924 1.00 3.42 74 VAL A C 18
ATOM 22763 O O . VAL A 1 74 ? -18.069 -23.399 -14.155 1.00 3.24 74 VAL A O 18
ATOM 22776 N N . SER A 1 75 ? -19.892 -23.078 -12.876 1.00 12.12 75 SER A N 18
ATOM 22777 C CA . SER A 1 75 ? -19.534 -24.113 -11.913 1.00 11.21 75 SER A CA 18
ATOM 22778 C C . SER A 1 75 ? -19.624 -25.498 -12.546 1.00 23.11 75 SER A C 18
ATOM 22779 O O . SER A 1 75 ? -18.843 -26.393 -12.221 1.00 42.32 75 SER A O 18
ATOM 22787 N N . ASP A 1 76 ? -20.581 -25.667 -13.451 1.00 34.11 76 ASP A N 18
ATOM 22788 C CA . ASP A 1 76 ? -20.774 -26.942 -14.131 1.00 60.53 76 ASP A CA 18
ATOM 22789 C C . ASP A 1 76 ? -19.507 -27.360 -14.872 1.00 32.25 76 ASP A C 18
ATOM 22790 O O . ASP A 1 76 ? -19.000 -28.467 -14.681 1.00 54.43 76 ASP A O 18
ATOM 22799 N N . LEU A 1 77 ? -19.001 -26.469 -15.717 1.00 1.14 77 LEU A N 18
ATOM 22800 C CA . LEU A 1 77 ? -17.793 -26.745 -16.487 1.00 33.00 77 LEU A CA 18
ATOM 22801 C C . LEU A 1 77 ? -16.553 -26.666 -15.602 1.00 51.14 77 LEU A C 18
ATOM 22802 O O . LEU A 1 77 ? -15.599 -27.423 -15.784 1.00 55.42 77 LEU A O 18
ATOM 22818 N N . SER A 1 78 ? -16.574 -25.746 -14.643 1.00 75.11 78 SER A N 18
ATOM 22819 C CA . SER A 1 78 ? -15.451 -25.567 -13.731 1.00 11.12 78 SER A CA 18
ATOM 22820 C C . SER A 1 78 ? -15.175 -26.849 -12.951 1.00 43.12 78 SER A C 18
ATOM 22821 O O . SER A 1 78 ? -14.022 -27.239 -12.763 1.00 32.03 78 SER A O 18
ATOM 22829 N N . LYS A 1 79 ? -16.241 -27.501 -12.500 1.00 2.23 79 LYS A N 18
ATOM 22830 C CA . LYS A 1 79 ? -16.116 -28.740 -11.741 1.00 52.22 79 LYS A CA 18
ATOM 22831 C C . LYS A 1 79 ? -16.736 -29.908 -12.502 1.00 11.15 79 LYS A C 18
ATOM 22832 O O . LYS A 1 79 ? -17.391 -30.767 -11.912 1.00 24.02 79 LYS A O 18
ATOM 22851 N N . ALA A 1 80 ? -16.524 -29.933 -13.813 1.00 71.43 80 ALA A N 18
ATOM 22852 C CA . ALA A 1 80 ? -17.059 -30.998 -14.653 1.00 12.10 80 ALA A CA 18
ATOM 22853 C C . ALA A 1 80 ? -16.676 -32.370 -14.110 1.00 32.41 80 ALA A C 18
ATOM 22854 O O . ALA A 1 80 ? -15.629 -32.531 -13.482 1.00 13.43 80 ALA A O 18
ATOM 22861 N N . HIS A 1 81 ? -17.531 -33.358 -14.355 1.00 60.43 81 HIS A N 18
ATOM 22862 C CA . HIS A 1 81 ? -17.282 -34.718 -13.890 1.00 64.23 81 HIS A CA 18
ATOM 22863 C C . HIS A 1 81 ? -17.849 -35.740 -14.871 1.00 21.31 81 HIS A C 18
ATOM 22864 O O . HIS A 1 81 ? -17.101 -36.442 -15.552 1.00 61.41 81 HIS A O 18
ATOM 22879 N N . GLY A 1 1 ? -12.174 -1.651 -2.893 1.00 73.54 1 GLY A N 19
ATOM 22880 C CA . GLY A 1 1 ? -10.948 -1.506 -2.132 1.00 4.22 1 GLY A CA 19
ATOM 22881 C C . GLY A 1 1 ? -9.728 -1.974 -2.901 1.00 74.12 1 GLY A C 19
ATOM 22882 O O . GLY A 1 1 ? -8.743 -1.246 -3.018 1.00 63.24 1 GLY A O 19
ATOM 22886 N N . SER A 1 2 ? -9.794 -3.194 -3.426 1.00 10.42 2 SER A N 19
ATOM 22887 C CA . SER A 1 2 ? -8.685 -3.761 -4.183 1.00 45.53 2 SER A CA 19
ATOM 22888 C C . SER A 1 2 ? -8.443 -2.971 -5.466 1.00 4.41 2 SER A C 19
ATOM 22889 O O . SER A 1 2 ? -9.143 -2.001 -5.752 1.00 11.43 2 SER A O 19
ATOM 22897 N N . ASN A 1 3 ? -7.445 -3.394 -6.235 1.00 22.10 3 ASN A N 19
ATOM 22898 C CA . ASN A 1 3 ? -7.109 -2.727 -7.487 1.00 43.34 3 ASN A CA 19
ATOM 22899 C C . ASN A 1 3 ? -7.199 -3.697 -8.662 1.00 5.52 3 ASN A C 19
ATOM 22900 O O . ASN A 1 3 ? -7.972 -3.485 -9.595 1.00 63.44 3 ASN A O 19
ATOM 22911 N N . GLU A 1 4 ? -6.403 -4.760 -8.606 1.00 44.14 4 GLU A N 19
ATOM 22912 C CA . GLU A 1 4 ? -6.393 -5.762 -9.666 1.00 3.22 4 GLU A CA 19
ATOM 22913 C C . GLU A 1 4 ? -7.646 -6.630 -9.606 1.00 13.25 4 GLU A C 19
ATOM 22914 O O . GLU A 1 4 ? -8.307 -6.716 -8.570 1.00 51.42 4 GLU A O 19
ATOM 22926 N N . LYS A 1 5 ? -7.968 -7.272 -10.723 1.00 54.23 5 LYS A N 19
ATOM 22927 C CA . LYS A 1 5 ? -9.142 -8.134 -10.800 1.00 24.21 5 LYS A CA 19
ATOM 22928 C C . LYS A 1 5 ? -8.734 -9.601 -10.888 1.00 24.32 5 LYS A C 19
ATOM 22929 O O . LYS A 1 5 ? -8.426 -10.122 -11.960 1.00 44.33 5 LYS A O 19
ATOM 22948 N N . PRO A 1 6 ? -8.732 -10.286 -9.735 1.00 30.15 6 PRO A N 19
ATOM 22949 C CA . PRO A 1 6 ? -8.366 -11.703 -9.656 1.00 21.41 6 PRO A CA 19
ATOM 22950 C C . PRO A 1 6 ? -9.408 -12.608 -10.305 1.00 63.11 6 PRO A C 19
ATOM 22951 O O . PRO A 1 6 ? -10.505 -12.165 -10.646 1.00 45.40 6 PRO A O 19
ATOM 22962 N N . LYS A 1 7 ? -9.058 -13.879 -10.473 1.00 54.04 7 LYS A N 19
ATOM 22963 C CA . LYS A 1 7 ? -9.963 -14.848 -11.080 1.00 55.22 7 LYS A CA 19
ATOM 22964 C C . LYS A 1 7 ? -9.840 -16.208 -10.401 1.00 4.22 7 LYS A C 19
ATOM 22965 O O . LYS A 1 7 ? -8.789 -16.847 -10.456 1.00 70.20 7 LYS A O 19
ATOM 22984 N N . VAL A 1 8 ? -10.920 -16.645 -9.761 1.00 63.42 8 VAL A N 19
ATOM 22985 C CA . VAL A 1 8 ? -10.933 -17.931 -9.073 1.00 45.14 8 VAL A CA 19
ATOM 22986 C C . VAL A 1 8 ? -12.273 -18.635 -9.249 1.00 53.12 8 VAL A C 19
ATOM 22987 O O . VAL A 1 8 ? -13.317 -17.990 -9.349 1.00 75.24 8 VAL A O 19
ATOM 23000 N N . LYS A 1 9 ? -12.238 -19.963 -9.285 1.00 41.44 9 LYS A N 19
ATOM 23001 C CA . LYS A 1 9 ? -13.450 -20.757 -9.447 1.00 50.32 9 LYS A CA 19
ATOM 23002 C C . LYS A 1 9 ? -14.479 -20.402 -8.379 1.00 32.44 9 LYS A C 19
ATOM 23003 O O . LYS A 1 9 ? -15.685 -20.490 -8.610 1.00 33.42 9 LYS A O 19
ATOM 23022 N N . LYS A 1 10 ? -13.996 -20.000 -7.208 1.00 63.12 10 LYS A N 19
ATOM 23023 C CA . LYS A 1 10 ? -14.873 -19.629 -6.104 1.00 62.40 10 LYS A CA 19
ATOM 23024 C C . LYS A 1 10 ? -15.161 -18.132 -6.117 1.00 40.54 10 LYS A C 19
ATOM 23025 O O . LYS A 1 10 ? -16.087 -17.661 -5.456 1.00 75.52 10 LYS A O 19
ATOM 23044 N N . HIS A 1 11 ? -14.363 -17.387 -6.875 1.00 45.53 11 HIS A N 19
ATOM 23045 C CA . HIS A 1 11 ? -14.534 -15.9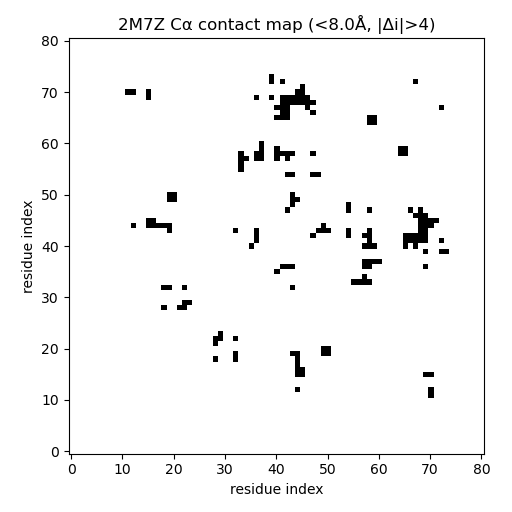42 -6.976 1.00 43.52 11 HIS A CA 19
ATOM 23046 C C . HIS A 1 11 ? -15.546 -15.589 -8.061 1.00 54.14 11 HIS A C 19
ATOM 23047 O O . HIS A 1 11 ? -16.350 -14.671 -7.899 1.00 14.55 11 HIS A O 19
ATOM 23062 N N . ILE A 1 12 ? -15.501 -16.323 -9.168 1.00 23.43 12 ILE A N 19
ATOM 23063 C CA . ILE A 1 12 ? -16.414 -16.088 -10.279 1.00 13.22 12 ILE A CA 19
ATOM 23064 C C . ILE A 1 12 ? -17.867 -16.143 -9.817 1.00 63.24 12 ILE A C 19
ATOM 23065 O O . ILE A 1 12 ? -18.743 -15.511 -10.409 1.00 22.22 12 ILE A O 19
ATOM 23081 N N . THR A 1 13 ? -18.116 -16.903 -8.755 1.00 51.21 13 THR A N 19
ATOM 23082 C CA . THR A 1 13 ? -19.462 -17.041 -8.213 1.00 42.40 13 THR A CA 19
ATOM 23083 C C . THR A 1 13 ? -19.978 -15.710 -7.678 1.00 0.12 13 THR A C 19
ATOM 23084 O O . THR A 1 13 ? -21.023 -15.221 -8.107 1.00 1.31 13 THR A O 19
ATOM 23095 N N . SER A 1 14 ? -19.239 -15.128 -6.739 1.00 23.23 14 SER A N 19
ATOM 23096 C CA . SER A 1 14 ? -19.624 -13.854 -6.142 1.00 60.55 14 SER A CA 19
ATOM 23097 C C . SER A 1 14 ? -19.449 -12.713 -7.139 1.00 40.14 14 SER A C 19
ATOM 23098 O O . SER A 1 14 ? -20.241 -11.771 -7.167 1.00 22.42 14 SER A O 19
ATOM 23106 N N . ALA A 1 15 ? -18.405 -12.805 -7.957 1.00 54.22 15 ALA A N 19
ATOM 23107 C CA . ALA A 1 15 ? -18.126 -11.782 -8.957 1.00 53.14 15 ALA A CA 19
ATOM 23108 C C . ALA A 1 15 ? -19.305 -11.608 -9.909 1.00 32.40 15 ALA A C 19
ATOM 23109 O O . ALA A 1 15 ? -19.772 -10.492 -10.139 1.00 45.21 15 ALA A O 19
ATOM 23116 N N . LEU A 1 16 ? -19.783 -12.719 -10.460 1.00 42.31 16 LEU A N 19
ATOM 23117 C CA . LEU A 1 16 ? -20.908 -12.689 -11.388 1.00 60.42 16 LEU A CA 19
ATOM 23118 C C . LEU A 1 16 ? -22.082 -11.916 -10.797 1.00 1.14 16 LEU A C 19
ATOM 23119 O O . LEU A 1 16 ? -22.710 -11.104 -11.476 1.00 12.21 16 LEU A O 19
ATOM 23135 N N . LYS A 1 17 ? -22.372 -12.172 -9.525 1.00 43.33 17 LYS A N 19
ATOM 23136 C CA . LYS A 1 17 ? -23.468 -11.498 -8.839 1.00 43.33 17 LYS A CA 19
ATOM 23137 C C . LYS A 1 17 ? -23.314 -9.983 -8.926 1.00 1.42 17 LYS A C 19
ATOM 23138 O O . LYS A 1 17 ? -24.301 -9.251 -9.006 1.00 71.34 17 LYS A O 19
ATOM 23157 N N . LYS A 1 18 ? -22.070 -9.517 -8.910 1.00 45.10 18 LYS A N 19
ATOM 23158 C CA . LYS A 1 18 ? -21.785 -8.089 -8.989 1.00 73.05 18 LYS A CA 19
ATOM 23159 C C . LYS A 1 18 ? -21.905 -7.590 -10.426 1.00 2.42 18 LYS A C 19
ATOM 23160 O O . LYS A 1 18 ? -22.335 -6.461 -10.668 1.00 31.13 18 LYS A O 19
ATOM 23179 N N . LEU A 1 19 ? -21.523 -8.436 -11.375 1.00 61.54 19 LEU A N 19
ATOM 23180 C CA . LEU A 1 19 ? -21.589 -8.081 -12.789 1.00 22.52 19 LEU A CA 19
ATOM 23181 C C . LEU A 1 19 ? -23.022 -7.764 -13.204 1.00 43.32 19 LEU A C 19
ATOM 23182 O O . LEU A 1 19 ? -23.296 -6.702 -13.764 1.00 60.35 19 LEU A O 19
ATOM 23198 N N . VAL A 1 20 ? -23.933 -8.690 -12.924 1.00 0.12 20 VAL A N 19
ATOM 23199 C CA . VAL A 1 20 ? -25.339 -8.507 -13.265 1.00 63.41 20 VAL A CA 19
ATOM 23200 C C . VAL A 1 20 ? -25.887 -7.217 -12.666 1.00 44.01 20 VAL A C 19
ATOM 23201 O O . VAL A 1 20 ? -26.792 -6.597 -13.224 1.00 45.54 20 VAL A O 19
ATOM 23214 N N . ASP A 1 21 ? -25.332 -6.818 -11.527 1.00 20.12 21 ASP A N 19
ATOM 23215 C CA . ASP A 1 21 ? -25.764 -5.600 -10.852 1.00 3.24 21 ASP A CA 19
ATOM 23216 C C . ASP A 1 21 ? -25.133 -4.369 -11.496 1.00 32.03 21 ASP A C 19
ATOM 23217 O O . ASP A 1 21 ? -25.784 -3.336 -11.654 1.00 44.34 21 ASP A O 19
ATOM 23226 N N . LYS A 1 22 ? -23.862 -4.486 -11.864 1.00 70.23 22 LYS A N 19
ATOM 23227 C CA . LYS A 1 22 ? -23.142 -3.384 -12.491 1.00 70.23 22 LYS A CA 19
ATOM 23228 C C . LYS A 1 22 ? -23.454 -3.309 -13.983 1.00 22.24 22 LYS A C 19
ATOM 23229 O O . LYS A 1 22 ? -22.940 -2.443 -14.691 1.00 72.12 22 LYS A O 19
ATOM 23248 N N . TYR A 1 23 ? -24.299 -4.220 -14.452 1.00 64.41 23 TYR A N 19
ATOM 23249 C CA . TYR A 1 23 ? -24.678 -4.258 -15.860 1.00 1.35 23 TYR A CA 19
ATOM 23250 C C . TYR A 1 23 ? -25.193 -2.898 -16.321 1.00 44.32 23 TYR A C 19
ATOM 23251 O O . TYR A 1 23 ? -24.833 -2.418 -17.396 1.00 42.33 23 TYR A O 19
ATOM 23269 N N . ARG A 1 24 ? -26.037 -2.282 -15.500 1.00 22.01 24 ARG A N 19
ATOM 23270 C CA . ARG A 1 24 ? -26.602 -0.978 -15.823 1.00 14.32 24 ARG A CA 19
ATOM 23271 C C . ARG A 1 24 ? -25.735 0.145 -15.262 1.00 45.21 24 ARG A C 19
ATOM 23272 O O . ARG A 1 24 ? -26.153 1.301 -15.213 1.00 33.24 24 ARG A O 19
ATOM 23293 N N . ASN A 1 25 ? -24.524 -0.204 -14.840 1.00 65.34 25 ASN A N 19
ATOM 23294 C CA . ASN A 1 25 ? -23.597 0.774 -14.282 1.00 21.20 25 ASN A CA 19
ATOM 23295 C C . ASN A 1 25 ? -22.447 1.046 -15.247 1.00 1.22 25 ASN A C 19
ATOM 23296 O O . ASN A 1 25 ? -22.024 2.190 -15.418 1.00 32.22 25 ASN A O 19
ATOM 23307 N N . ASP A 1 26 ? -21.946 -0.012 -15.875 1.00 2.31 26 ASP A N 19
ATOM 23308 C CA . ASP A 1 26 ? -20.846 0.113 -16.824 1.00 62.12 26 ASP A CA 19
ATOM 23309 C C . ASP A 1 26 ? -21.200 -0.543 -18.155 1.00 42.13 26 ASP A C 19
ATOM 23310 O O . ASP A 1 26 ? -21.687 -1.672 -18.191 1.00 22.41 26 ASP A O 19
ATOM 23319 N N . GLU A 1 27 ? -20.952 0.174 -19.247 1.00 15.21 27 GLU A N 19
ATOM 23320 C CA . GLU A 1 27 ? -21.247 -0.338 -20.580 1.00 34.31 27 GLU A CA 19
ATOM 23321 C C . GLU A 1 27 ? -20.376 -1.549 -20.903 1.00 3.54 27 GLU A C 19
ATOM 23322 O O . GLU A 1 27 ? -20.845 -2.529 -21.481 1.00 20.20 27 GLU A O 19
ATOM 23334 N N . HIS A 1 28 ? -19.103 -1.472 -20.525 1.00 15.30 28 HIS A N 19
ATOM 23335 C CA . HIS A 1 28 ? -18.165 -2.560 -20.774 1.00 31.33 28 HIS A CA 19
ATOM 23336 C C . HIS A 1 28 ? -18.685 -3.870 -20.189 1.00 72.12 28 HIS A C 19
ATOM 23337 O O . HIS A 1 28 ? -18.429 -4.947 -20.728 1.00 20.25 28 HIS A O 19
ATOM 23352 N N . VAL A 1 29 ? -19.417 -3.770 -19.084 1.00 25.24 29 VAL A N 19
ATOM 23353 C CA . VAL A 1 29 ? -19.973 -4.947 -18.426 1.00 41.41 29 VAL A CA 19
ATOM 23354 C C . VAL A 1 29 ? -21.120 -5.538 -19.237 1.00 70.51 29 VAL A C 19
ATOM 23355 O O . VAL A 1 29 ? -21.318 -6.753 -19.257 1.00 24.52 29 VAL A O 19
ATOM 23368 N N . ARG A 1 30 ? -21.874 -4.672 -19.906 1.00 5.31 30 ARG A N 19
ATOM 23369 C CA . ARG A 1 30 ? -23.002 -5.109 -20.719 1.00 12.42 30 ARG A CA 19
ATOM 23370 C C . ARG A 1 30 ? -22.534 -5.999 -21.866 1.00 24.22 30 ARG A C 19
ATOM 23371 O O . ARG A 1 30 ? -23.013 -7.121 -22.031 1.00 72.04 30 ARG A O 19
ATOM 23392 N N . LYS A 1 31 ? -21.594 -5.492 -22.656 1.00 42.41 31 LYS A N 19
ATOM 23393 C CA . LYS A 1 31 ? -21.059 -6.240 -23.788 1.00 2.35 31 LYS A CA 19
ATOM 23394 C C . LYS A 1 31 ? -20.390 -7.529 -23.320 1.00 51.43 31 LYS A C 19
ATOM 23395 O O . LYS A 1 31 ? -20.456 -8.555 -23.997 1.00 52.22 31 LYS A O 19
ATOM 23414 N N . VAL A 1 32 ? -19.747 -7.469 -22.158 1.00 52.13 32 VAL A N 19
ATOM 23415 C CA . VAL A 1 32 ? -19.069 -8.632 -21.599 1.00 63.14 32 VAL A CA 19
ATOM 23416 C C . VAL A 1 32 ? -20.071 -9.686 -21.143 1.00 31.31 32 VAL A C 19
ATOM 23417 O O . VAL A 1 32 ? -19.949 -10.863 -21.484 1.00 32.13 32 VAL A O 19
ATOM 23430 N N . PHE A 1 33 ? -21.063 -9.256 -20.370 1.00 22.31 33 PHE A N 19
ATOM 23431 C CA . PHE A 1 33 ? -22.087 -10.163 -19.866 1.00 33.34 33 PHE A CA 19
ATOM 23432 C C . PHE A 1 33 ? -22.996 -10.639 -20.995 1.00 72.11 33 PHE A C 19
ATOM 23433 O O . PHE A 1 33 ? -23.620 -11.696 -20.901 1.00 23.50 33 PHE A O 19
ATOM 23450 N N . ASP A 1 34 ? -23.066 -9.850 -22.062 1.00 34.43 34 ASP A N 19
ATOM 23451 C CA . ASP A 1 34 ? -23.898 -10.190 -23.210 1.00 53.03 34 ASP A CA 19
ATOM 23452 C C . ASP A 1 34 ? -23.311 -11.371 -23.976 1.00 71.42 34 ASP A C 19
ATOM 23453 O O . ASP A 1 34 ? -24.016 -12.328 -24.295 1.00 53.14 34 ASP A O 19
ATOM 23462 N N . GLU A 1 35 ? -22.016 -11.296 -24.268 1.00 74.42 35 GLU A N 19
ATOM 23463 C CA . GLU A 1 35 ? -21.336 -12.359 -24.998 1.00 62.35 35 GLU A CA 19
ATOM 23464 C C . GLU A 1 35 ? -21.260 -13.633 -24.161 1.00 54.20 35 GLU A C 19
ATOM 23465 O O . GLU A 1 35 ? -21.410 -14.739 -24.680 1.00 61.32 35 GLU A O 19
ATOM 23477 N N . ILE A 1 36 ? -21.027 -13.467 -22.863 1.00 60.45 36 ILE A N 19
ATOM 23478 C CA . ILE A 1 36 ? -20.932 -14.603 -21.954 1.00 51.32 36 ILE A CA 19
ATOM 23479 C C . ILE A 1 36 ? -22.297 -15.247 -21.734 1.00 42.44 36 ILE A C 19
ATOM 23480 O O . ILE A 1 36 ? -22.402 -16.463 -21.585 1.00 33.54 36 ILE A O 19
ATOM 23496 N N . GLN A 1 37 ? -23.339 -14.421 -21.718 1.00 63.54 37 GLN A N 19
ATOM 23497 C CA . GLN A 1 37 ? -24.697 -14.911 -21.518 1.00 74.33 37 GLN A CA 19
ATOM 23498 C C . GLN A 1 37 ? -25.154 -15.752 -22.706 1.00 44.23 37 GLN A C 19
ATOM 23499 O O . GLN A 1 37 ? -25.842 -16.758 -22.538 1.00 41.11 37 GLN A O 19
ATOM 23513 N N . GLN A 1 38 ? -24.766 -15.331 -23.906 1.00 65.50 38 GLN A N 19
ATOM 23514 C CA . GLN A 1 38 ? -25.136 -16.046 -25.122 1.00 12.21 38 GLN A CA 19
ATOM 23515 C C . GLN A 1 38 ? -24.265 -17.283 -25.314 1.00 0.24 38 GLN A C 19
ATOM 23516 O O . GLN A 1 38 ? -24.771 -18.394 -25.470 1.00 74.01 38 GLN A O 19
ATOM 23530 N N . LYS A 1 39 ? -22.951 -17.083 -25.301 1.00 14.12 39 LYS A N 19
ATOM 23531 C CA . LYS A 1 39 ? -22.008 -18.181 -25.472 1.00 72.52 39 LYS A CA 19
ATOM 23532 C C . LYS A 1 39 ? -22.290 -19.301 -24.475 1.00 4.10 39 LYS A C 19
ATOM 23533 O O . LYS A 1 39 ? -22.087 -20.478 -24.774 1.00 71.45 39 LYS A O 19
ATOM 23552 N N . LEU A 1 40 ? -22.758 -18.927 -23.290 1.00 14.13 40 LEU A N 19
ATOM 23553 C CA . LEU A 1 40 ? -23.069 -19.900 -22.248 1.00 55.12 40 LEU A CA 19
ATOM 23554 C C . LEU A 1 40 ? -24.563 -20.208 -22.219 1.00 51.14 40 LEU A C 19
ATOM 23555 O O . LEU A 1 40 ? -24.998 -21.164 -21.576 1.00 54.33 40 LEU A O 19
ATOM 23571 N N . HIS A 1 41 ? -25.344 -19.393 -22.922 1.00 21.01 41 HIS A N 19
ATOM 23572 C CA . HIS A 1 41 ? -26.789 -19.580 -22.979 1.00 73.11 41 HIS A CA 19
ATOM 23573 C C . HIS A 1 41 ? -27.412 -19.426 -21.595 1.00 13.10 41 HIS A C 19
ATOM 23574 O O . HIS A 1 41 ? -28.426 -20.053 -21.286 1.00 10.24 41 HIS A O 19
ATOM 23589 N N . CYS A 1 42 ? -26.799 -18.588 -20.765 1.00 71.34 42 CYS A N 19
ATOM 23590 C CA . CYS A 1 42 ? -27.292 -18.352 -19.414 1.00 21.11 42 CYS A CA 19
ATOM 23591 C C . CYS A 1 42 ? -27.837 -16.934 -19.274 1.00 11.32 42 CYS A C 19
ATOM 23592 O O . CYS A 1 42 ? -27.523 -16.054 -20.076 1.00 52.11 42 CYS A O 19
ATOM 23599 N N . CYS A 1 43 ? -28.655 -16.719 -18.249 1.00 53.10 43 CYS A N 19
ATOM 23600 C CA . CYS A 1 43 ? -29.245 -15.409 -18.002 1.00 51.33 43 CYS A CA 19
ATOM 23601 C C . CYS A 1 43 ? -28.912 -14.918 -16.596 1.00 65.14 43 CYS A C 19
ATOM 23602 O O . CYS A 1 43 ? -28.981 -15.676 -15.630 1.00 60.31 43 CYS A O 19
ATOM 23609 N N . GLY A 1 44 ? -28.549 -13.643 -16.491 1.00 32.02 44 GLY A N 19
ATOM 23610 C CA . GLY A 1 44 ? -28.210 -13.073 -15.200 1.00 55.41 44 GLY A CA 19
ATOM 23611 C C . GLY A 1 44 ? -27.069 -13.805 -14.524 1.00 65.12 44 GLY A C 19
ATOM 23612 O O . GLY A 1 44 ? -26.610 -14.838 -15.011 1.00 72.12 44 GLY A O 19
ATOM 23616 N N . ALA A 1 45 ? -26.607 -13.269 -13.399 1.00 43.54 45 ALA A N 19
ATOM 23617 C CA . ALA A 1 45 ? -25.512 -13.878 -12.656 1.00 25.34 45 ALA A CA 19
ATOM 23618 C C . ALA A 1 45 ? -25.932 -15.217 -12.058 1.00 11.55 45 ALA A C 19
ATOM 23619 O O . ALA A 1 45 ? -25.460 -16.272 -12.480 1.00 41.03 45 ALA A O 19
ATOM 23626 N N . ASP A 1 46 ? -26.821 -15.165 -11.072 1.00 73.30 46 ASP A N 19
ATOM 23627 C CA . ASP A 1 46 ? -27.306 -16.374 -10.416 1.00 21.22 46 ASP A CA 19
ATOM 23628 C C . ASP A 1 46 ? -28.733 -16.694 -10.851 1.00 25.10 46 ASP A C 19
ATOM 23629 O O . ASP A 1 46 ? -29.234 -17.792 -10.611 1.00 22.43 46 ASP A O 19
ATOM 23638 N N . SER A 1 47 ? -29.381 -15.727 -11.491 1.00 55.14 47 SER A N 19
ATOM 23639 C CA . SER A 1 47 ? -30.752 -15.904 -11.956 1.00 14.32 47 SER A CA 19
ATOM 23640 C C . SER A 1 47 ? -31.171 -14.751 -12.864 1.00 32.51 47 SER A C 19
ATOM 23641 O O . SER A 1 47 ? -30.570 -13.677 -12.864 1.00 22.20 47 SER A O 19
ATOM 23649 N N . PRO A 1 48 ? -32.228 -14.979 -13.657 1.00 54.24 48 PRO A N 19
ATOM 23650 C CA . PRO A 1 48 ? -32.753 -13.972 -14.585 1.00 62.32 48 PRO A CA 19
ATOM 23651 C C . PRO A 1 48 ? -33.423 -12.809 -13.861 1.00 63.50 48 PRO A C 19
ATOM 23652 O O . PRO A 1 48 ? -33.415 -11.677 -14.343 1.00 42.33 48 PRO A O 19
ATOM 23663 N N . LYS A 1 49 ? -34.002 -13.096 -12.700 1.00 62.31 49 LYS A N 19
ATOM 23664 C CA . LYS A 1 49 ? -34.675 -12.075 -11.907 1.00 51.53 49 LYS A CA 19
ATOM 23665 C C . LYS A 1 49 ? -33.694 -10.993 -11.467 1.00 22.00 49 LYS A C 19
ATOM 23666 O O . LYS A 1 49 ? -34.096 -9.889 -11.099 1.00 20.21 49 LYS A O 19
ATOM 23685 N N . ASP A 1 50 ? -32.406 -11.317 -11.509 1.00 11.34 50 ASP A N 19
ATOM 23686 C CA . ASP A 1 50 ? -31.367 -10.372 -11.116 1.00 50.43 50 ASP A CA 19
ATOM 23687 C C . ASP A 1 50 ? -31.508 -9.060 -11.882 1.00 71.04 50 ASP A C 19
ATOM 23688 O O . ASP A 1 50 ? -31.135 -7.997 -11.386 1.00 52.54 50 ASP A O 19
ATOM 23697 N N . TYR A 1 51 ? -32.047 -9.143 -13.093 1.00 75.44 51 TYR A N 19
ATOM 23698 C CA . TYR A 1 51 ? -32.234 -7.964 -13.930 1.00 15.34 51 TYR A CA 19
ATOM 23699 C C . TYR A 1 51 ? -33.575 -7.296 -13.638 1.00 21.01 51 TYR A C 19
ATOM 23700 O O . TYR A 1 51 ? -33.751 -6.102 -13.875 1.00 54.15 51 TYR A O 19
ATOM 23718 N N . GLY A 1 52 ? -34.518 -8.077 -13.120 1.00 23.52 52 GLY A N 19
ATOM 23719 C CA . GLY A 1 52 ? -35.830 -7.546 -12.803 1.00 14.11 52 GLY A CA 19
ATOM 23720 C C . GLY A 1 52 ? -36.923 -8.147 -13.665 1.00 42.21 52 GLY A C 19
ATOM 23721 O O . GLY A 1 52 ? -37.287 -9.310 -13.494 1.00 52.43 52 GLY A O 19
ATOM 23725 N N . GLU A 1 53 ? -37.447 -7.352 -14.592 1.00 53.25 53 GLU A N 19
ATOM 23726 C CA . GLU A 1 53 ? -38.507 -7.813 -15.482 1.00 43.53 53 GLU A CA 19
ATOM 23727 C C . GLU A 1 53 ? -38.212 -7.421 -16.927 1.00 52.44 53 GLU A C 19
ATOM 23728 O O . GLU A 1 53 ? -39.114 -7.366 -17.763 1.00 2.44 53 GLU A O 19
ATOM 23740 N N . ASN A 1 54 ? -36.943 -7.149 -17.214 1.00 11.43 54 ASN A N 19
ATOM 23741 C CA . ASN A 1 54 ? -36.529 -6.760 -18.557 1.00 61.41 54 ASN A CA 19
ATOM 23742 C C . ASN A 1 54 ? -35.043 -7.034 -18.768 1.00 41.44 54 ASN A C 19
ATOM 23743 O O . ASN A 1 54 ? -34.218 -6.121 -18.806 1.00 4.35 54 ASN A O 19
ATOM 23754 N N . PRO A 1 55 ? -34.692 -8.320 -18.911 1.00 32.41 55 PRO A N 19
ATOM 23755 C CA . PRO A 1 55 ? -33.305 -8.744 -19.122 1.00 61.12 55 PRO A CA 19
ATOM 23756 C C . PRO A 1 55 ? -32.781 -8.347 -20.498 1.00 24.10 55 PRO A C 19
ATOM 23757 O O . PRO A 1 55 ? -33.535 -7.946 -21.384 1.00 71.14 55 PRO A O 19
ATOM 23768 N N . PRO A 1 56 ? -31.457 -8.461 -20.683 1.00 50.22 56 PRO A N 19
ATOM 23769 C CA . PRO A 1 56 ? -30.803 -8.119 -21.950 1.00 22.33 56 PRO A CA 19
ATOM 23770 C C . PRO A 1 56 ? -31.142 -9.106 -23.062 1.00 0.11 56 PRO A C 19
ATOM 23771 O O . PRO A 1 56 ? -31.580 -10.227 -22.800 1.00 42.22 56 PRO A O 19
ATOM 23782 N N . THR A 1 57 ? -30.937 -8.682 -24.305 1.00 61.54 57 THR A N 19
ATOM 23783 C CA . THR A 1 57 ? -31.222 -9.528 -25.457 1.00 64.35 57 THR A CA 19
ATOM 23784 C C . THR A 1 57 ? -30.350 -10.779 -25.450 1.00 42.23 57 THR A C 19
ATOM 23785 O O . THR A 1 57 ? -30.635 -11.750 -26.152 1.00 4.44 57 THR A O 19
ATOM 23796 N N . SER A 1 58 ? -29.287 -10.749 -24.653 1.00 22.01 58 SER A N 19
ATOM 23797 C CA . SER A 1 58 ? -28.371 -11.880 -24.557 1.00 13.10 58 SER A CA 19
ATOM 23798 C C . SER A 1 58 ? -28.981 -13.004 -23.725 1.00 14.20 58 SER A C 19
ATOM 23799 O O . SER A 1 58 ? -28.543 -14.152 -23.795 1.00 21.33 58 SER A O 19
ATOM 23807 N N . CYS A 1 59 ? -29.996 -12.664 -22.937 1.00 73.33 59 CYS A N 19
ATOM 23808 C CA . CYS A 1 59 ? -30.668 -13.642 -22.090 1.00 72.45 59 CYS A CA 19
ATOM 23809 C C . CYS A 1 59 ? -31.584 -14.540 -22.918 1.00 30.14 59 CYS A C 19
ATOM 23810 O O . CYS A 1 59 ? -32.003 -15.605 -22.463 1.00 3.31 59 CYS A O 19
ATOM 23817 N N . SER A 1 60 ? -31.891 -14.103 -24.135 1.00 4.43 60 SER A N 19
ATOM 23818 C CA . SER A 1 60 ? -32.759 -14.864 -25.024 1.00 74.14 60 SER A CA 19
ATOM 23819 C C . SER A 1 60 ? -32.133 -15.002 -26.409 1.00 25.35 60 SER A C 19
ATOM 23820 O O . SER A 1 60 ? -31.427 -14.108 -26.876 1.00 23.22 60 SER A O 19
ATOM 23828 N N . LYS A 1 61 ? -32.396 -16.130 -27.060 1.00 45.12 61 LYS A N 19
ATOM 23829 C CA . LYS A 1 61 ? -31.860 -16.388 -28.392 1.00 3.45 61 LYS A CA 19
ATOM 23830 C C . LYS A 1 61 ? -32.812 -17.261 -29.202 1.00 14.31 61 LYS A C 19
ATOM 23831 O O . LYS A 1 61 ? -33.452 -18.164 -28.663 1.00 11.13 61 LYS A O 19
ATOM 23850 N N . ASP A 1 62 ? -32.901 -16.986 -30.499 1.00 23.34 62 ASP A N 19
ATOM 23851 C CA . ASP A 1 62 ? -33.773 -17.749 -31.384 1.00 15.32 62 ASP A CA 19
ATOM 23852 C C . ASP A 1 62 ? -35.203 -17.770 -30.851 1.00 61.13 62 ASP A C 19
ATOM 23853 O O . ASP A 1 62 ? -35.963 -18.698 -31.123 1.00 34.23 62 ASP A O 19
ATOM 23862 N N . GLY A 1 63 ? -35.561 -16.740 -30.090 1.00 71.40 63 GLY A N 19
ATOM 23863 C CA . GLY A 1 63 ? -36.898 -16.661 -29.530 1.00 63.33 63 GLY A CA 19
ATOM 23864 C C . GLY A 1 63 ? -37.075 -17.561 -28.323 1.00 71.14 63 GLY A C 19
ATOM 23865 O O . GLY A 1 63 ? -38.187 -17.995 -28.021 1.00 62.14 63 GLY A O 19
ATOM 23869 N N . VAL A 1 64 ? -35.976 -17.844 -27.632 1.00 21.25 64 VAL A N 19
ATOM 23870 C CA . VAL A 1 64 ? -36.015 -18.699 -26.451 1.00 4.00 64 VAL A CA 19
ATOM 23871 C C . VAL A 1 64 ? -35.494 -17.963 -25.222 1.00 4.40 64 VAL A C 19
ATOM 23872 O O . VAL A 1 64 ? -34.712 -17.019 -25.337 1.00 61.23 64 VAL A O 19
ATOM 23885 N N . GLN A 1 65 ? -35.932 -18.401 -24.046 1.00 51.23 65 GLN A N 19
ATOM 23886 C CA . GLN A 1 65 ? -35.510 -17.782 -22.795 1.00 64.42 65 GLN A CA 19
ATOM 23887 C C . GLN A 1 65 ? -34.605 -18.720 -22.003 1.00 23.11 65 GLN A C 19
ATOM 23888 O O . GLN A 1 65 ? -34.953 -19.875 -21.756 1.00 55.14 65 GLN A O 19
ATOM 23902 N N . PHE A 1 66 ? -33.441 -18.216 -21.607 1.00 23.24 66 PHE A N 19
ATOM 23903 C CA . PHE A 1 66 ? -32.484 -19.009 -20.843 1.00 35.30 66 PHE A CA 19
ATOM 23904 C C . PHE A 1 66 ? -32.816 -18.976 -19.354 1.00 14.00 66 PHE A C 19
ATOM 23905 O O . PHE A 1 66 ? -32.614 -17.963 -18.683 1.00 33.31 66 PHE A O 19
ATOM 23922 N N . THR A 1 67 ? -33.328 -20.091 -18.843 1.00 33.34 67 THR A N 19
ATOM 23923 C CA . THR A 1 67 ? -33.690 -20.191 -17.434 1.00 54.44 67 THR A CA 19
ATOM 23924 C C . THR A 1 67 ? -32.564 -20.816 -16.620 1.00 2.22 67 THR A C 19
ATOM 23925 O O . THR A 1 67 ? -32.802 -21.410 -15.569 1.00 70.00 67 THR A O 19
ATOM 23936 N N . GLU A 1 68 ? -31.336 -20.677 -17.112 1.00 15.15 68 GLU A N 19
ATOM 23937 C CA . GLU A 1 68 ? -30.173 -21.229 -16.427 1.00 72.24 68 GLU A CA 19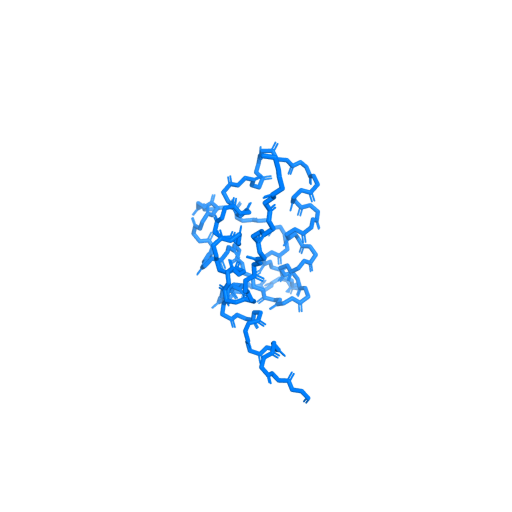
ATOM 23938 C C . GLU A 1 68 ? -29.207 -20.122 -16.017 1.00 2.20 68 GLU A C 19
ATOM 23939 O O . GLU A 1 68 ? -28.727 -19.359 -16.855 1.00 34.22 68 GLU A O 19
ATOM 23951 N N . GLY A 1 69 ? -28.926 -20.040 -14.720 1.00 20.02 69 GLY A N 19
ATOM 23952 C CA . GLY A 1 69 ? -28.019 -19.023 -14.220 1.00 33.22 69 GLY A CA 19
ATOM 23953 C C . GLY A 1 69 ? -26.653 -19.093 -14.872 1.00 61.32 69 GLY A C 19
ATOM 23954 O O . GLY A 1 69 ? -26.370 -20.013 -15.641 1.00 0.22 69 GLY A O 19
ATOM 23958 N N . CYS A 1 70 ? -25.803 -18.118 -14.568 1.00 22.55 70 CYS A N 19
ATOM 23959 C CA . CYS A 1 70 ? -24.459 -18.071 -15.131 1.00 31.11 70 CYS A CA 19
ATOM 23960 C C . CYS A 1 70 ? -23.442 -18.668 -14.162 1.00 61.05 70 CYS A C 19
ATOM 23961 O O . CYS A 1 70 ? -22.555 -19.422 -14.565 1.00 35.35 70 CYS A O 19
ATOM 23968 N N . ILE A 1 71 ? -23.577 -18.325 -12.886 1.00 21.11 71 ILE A N 19
ATOM 23969 C CA . ILE A 1 71 ? -22.671 -18.828 -11.861 1.00 11.15 71 ILE A CA 19
ATOM 23970 C C . ILE A 1 71 ? -22.580 -20.349 -11.906 1.00 21.44 71 ILE A C 19
ATOM 23971 O O . ILE A 1 71 ? -21.489 -20.918 -11.874 1.00 24.53 71 ILE A O 19
ATOM 23987 N N . LYS A 1 72 ? -23.734 -21.004 -11.982 1.00 2.31 72 LYS A N 19
ATOM 23988 C CA . LYS A 1 72 ? -23.786 -22.460 -12.035 1.00 11.11 72 LYS A CA 19
ATOM 23989 C C . LYS A 1 72 ? -23.333 -22.971 -13.399 1.00 30.33 72 LYS A C 19
ATOM 23990 O O . LYS A 1 72 ? -22.614 -23.966 -13.493 1.00 32.42 72 LYS A O 19
ATOM 24009 N N . LYS A 1 73 ? -23.757 -22.284 -14.454 1.00 3.21 73 LYS A N 19
ATOM 24010 C CA . LYS A 1 73 ? -23.393 -22.666 -15.813 1.00 43.01 73 LYS A CA 19
ATOM 24011 C C . LYS A 1 73 ? -21.878 -22.659 -15.993 1.00 70.20 73 LYS A C 19
ATOM 24012 O O . LYS A 1 73 ? -21.317 -23.537 -16.649 1.00 2.10 73 LYS A O 19
ATOM 24031 N N . VAL A 1 74 ? -21.221 -21.664 -15.405 1.00 71.22 74 VAL A N 19
ATOM 24032 C CA . VAL A 1 74 ? -19.771 -21.545 -15.499 1.00 30.14 74 VAL A CA 19
ATOM 24033 C C . VAL A 1 74 ? -19.077 -22.641 -14.698 1.00 2.03 74 VAL A C 19
ATOM 24034 O O . VAL A 1 74 ? -17.976 -23.072 -15.041 1.00 30.14 74 VAL A O 19
ATOM 24047 N N . SER A 1 75 ? -19.728 -23.088 -13.629 1.00 32.12 75 SER A N 19
ATOM 24048 C CA . SER A 1 75 ? -19.172 -24.132 -12.776 1.00 72.32 75 SER A CA 19
ATOM 24049 C C . SER A 1 75 ? -19.026 -25.442 -13.546 1.00 12.52 75 SER A C 19
ATOM 24050 O O . SER A 1 75 ? -18.094 -26.211 -13.313 1.00 4.34 75 SER A O 19
ATOM 24058 N N . ASP A 1 76 ? -19.955 -25.687 -14.464 1.00 24.44 76 ASP A N 19
ATOM 24059 C CA . ASP A 1 76 ? -19.930 -26.903 -15.269 1.00 52.33 76 ASP A CA 19
ATOM 24060 C C . ASP A 1 76 ? -18.630 -27.004 -16.061 1.00 53.54 76 ASP A C 19
ATOM 24061 O O . ASP A 1 76 ? -17.911 -28.000 -15.971 1.00 54.41 76 ASP A O 19
ATOM 24070 N N . LEU A 1 77 ? -18.335 -25.967 -16.838 1.00 71.11 77 LEU A N 19
ATOM 24071 C CA . LEU A 1 77 ? -17.122 -25.939 -17.648 1.00 1.22 77 LEU A CA 19
ATOM 24072 C C . LEU A 1 77 ? -15.892 -25.703 -16.777 1.00 63.43 77 LEU A C 19
ATOM 24073 O O . LEU A 1 77 ? -14.813 -26.227 -17.055 1.00 61.11 77 LEU A O 19
ATOM 24089 N N . SER A 1 78 ? -16.062 -24.914 -15.722 1.00 13.14 78 SER A N 19
ATOM 24090 C CA . SER A 1 78 ? -14.966 -24.608 -14.811 1.00 5.22 78 SER A CA 19
ATOM 24091 C C . SER A 1 78 ? -14.429 -25.879 -14.160 1.00 61.21 78 SER A C 19
ATOM 24092 O O . SER A 1 78 ? -13.222 -26.035 -13.976 1.00 5.34 78 SER A O 19
ATOM 24100 N N . LYS A 1 79 ? -15.335 -26.787 -13.814 1.00 13.12 79 LYS A N 19
ATOM 24101 C CA . LYS A 1 79 ? -14.956 -28.046 -13.185 1.00 20.35 79 LYS A CA 19
ATOM 24102 C C . LYS A 1 79 ? -14.848 -29.161 -14.220 1.00 43.01 79 LYS A C 19
ATOM 24103 O O . LYS A 1 79 ? -15.145 -30.320 -13.932 1.00 13.32 79 LYS A O 19
ATOM 24122 N N . ALA A 1 80 ? -14.419 -28.803 -15.426 1.00 3.32 80 ALA A N 19
ATOM 24123 C CA . ALA A 1 80 ? -14.268 -29.774 -16.503 1.00 2.54 80 ALA A CA 19
ATOM 24124 C C . ALA A 1 80 ? -13.203 -30.811 -16.162 1.00 11.44 80 ALA A C 19
ATOM 24125 O O . ALA A 1 80 ? -12.188 -30.492 -15.541 1.00 71.22 80 ALA A O 19
ATOM 24132 N N . HIS A 1 81 ? -13.441 -32.053 -16.570 1.00 53.11 81 HIS A N 19
ATOM 24133 C CA . HIS A 1 81 ? -12.502 -33.137 -16.307 1.00 60.43 81 HIS A CA 19
ATOM 24134 C C . HIS A 1 81 ? -12.575 -34.197 -17.403 1.00 43.40 81 HIS A C 19
ATOM 24135 O O . HIS A 1 81 ? -13.468 -34.166 -18.251 1.00 24.14 81 HIS A O 19
ATOM 24150 N N . GLY A 1 1 ? 0.147 2.350 -6.587 1.00 32.10 1 GLY A N 20
ATOM 24151 C CA . GLY A 1 1 ? -0.666 1.379 -5.877 1.00 44.12 1 GLY A CA 20
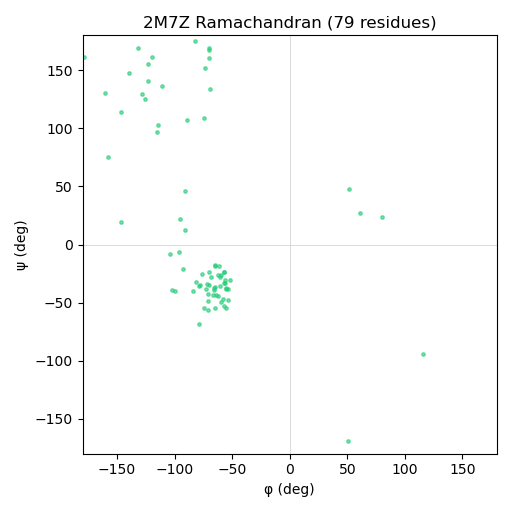ATOM 24152 C C . GLY A 1 1 ? -0.685 0.027 -6.563 1.00 12.41 1 GLY A C 20
ATOM 24153 O O . GLY A 1 1 ? -0.993 -0.069 -7.751 1.00 23.11 1 GLY A O 20
ATOM 24157 N N . SER A 1 2 ? -0.355 -1.019 -5.813 1.00 64.45 2 SER A N 20
ATOM 24158 C CA . SER A 1 2 ? -0.330 -2.372 -6.358 1.00 11.01 2 SER A CA 20
ATOM 24159 C C . SER A 1 2 ? -1.380 -3.249 -5.682 1.00 51.32 2 SER A C 20
ATOM 24160 O O . SER A 1 2 ? -1.051 -4.232 -5.020 1.00 42.13 2 SER A O 20
ATOM 24168 N N . ASN A 1 3 ? -2.646 -2.884 -5.855 1.00 15.21 3 ASN A N 20
ATOM 24169 C CA . ASN A 1 3 ? -3.746 -3.636 -5.262 1.00 12.02 3 ASN A CA 20
ATOM 24170 C C . ASN A 1 3 ? -4.372 -4.581 -6.283 1.00 30.00 3 ASN A C 20
ATOM 24171 O O . ASN A 1 3 ? -5.418 -4.283 -6.859 1.00 64.01 3 ASN A O 20
ATOM 24182 N N . GLU A 1 4 ? -3.724 -5.721 -6.501 1.00 33.43 4 GLU A N 20
ATOM 24183 C CA . GLU A 1 4 ? -4.218 -6.710 -7.452 1.00 42.35 4 GLU A CA 20
ATOM 24184 C C . GLU A 1 4 ? -5.297 -7.583 -6.819 1.00 61.43 4 GLU A C 20
ATOM 24185 O O . GLU A 1 4 ? -5.134 -8.082 -5.705 1.00 52.13 4 GLU A O 20
ATOM 24197 N N . LYS A 1 5 ? -6.400 -7.764 -7.537 1.00 71.34 5 LYS A N 20
ATOM 24198 C CA . LYS A 1 5 ? -7.507 -8.578 -7.049 1.00 11.45 5 LYS A CA 20
ATOM 24199 C C . LYS A 1 5 ? -7.723 -9.796 -7.941 1.00 2.21 5 LYS A C 20
ATOM 24200 O O . LYS A 1 5 ? -8.390 -9.729 -8.973 1.00 51.43 5 LYS A O 20
ATOM 24219 N N . PRO A 1 6 ? -7.147 -10.937 -7.535 1.00 61.11 6 PRO A N 20
ATOM 24220 C CA . PRO A 1 6 ? -7.264 -12.192 -8.283 1.00 32.51 6 PRO A CA 20
ATOM 24221 C C . PRO A 1 6 ? -8.674 -12.770 -8.229 1.00 34.04 6 PRO A C 20
ATOM 24222 O O . PRO A 1 6 ? -9.516 -12.309 -7.458 1.00 13.32 6 PRO A O 20
ATOM 24233 N N . LYS A 1 7 ? -8.926 -13.783 -9.051 1.00 51.43 7 LYS A N 20
ATOM 24234 C CA . LYS A 1 7 ? -10.234 -14.425 -9.096 1.00 60.54 7 LYS A CA 20
ATOM 24235 C C . LYS A 1 7 ? -10.126 -15.904 -8.738 1.00 31.12 7 LYS A C 20
ATOM 24236 O O . LYS A 1 7 ? -9.058 -16.506 -8.856 1.00 14.55 7 LYS A O 20
ATOM 24255 N N . VAL A 1 8 ? -11.239 -16.485 -8.301 1.00 30.21 8 VAL A N 20
ATOM 24256 C CA . VAL A 1 8 ? -11.270 -17.894 -7.928 1.00 21.42 8 VAL A CA 20
ATOM 24257 C C . VAL A 1 8 ? -12.519 -18.579 -8.471 1.00 63.53 8 VAL A C 20
ATOM 24258 O O . VAL A 1 8 ? -13.576 -17.961 -8.596 1.00 43.42 8 VAL A O 20
ATOM 24271 N N . LYS A 1 9 ? -12.390 -19.862 -8.793 1.00 74.22 9 LYS A N 20
ATOM 24272 C CA . LYS A 1 9 ? -13.508 -20.634 -9.322 1.00 74.41 9 LYS A CA 20
ATOM 24273 C C . LYS A 1 9 ? -14.735 -20.500 -8.425 1.00 40.04 9 LYS A C 20
ATOM 24274 O O . LYS A 1 9 ? -15.871 -20.568 -8.895 1.00 60.12 9 LYS A O 20
ATOM 24293 N N . LYS A 1 10 ? -14.499 -20.307 -7.132 1.00 65.31 10 LYS A N 20
ATOM 24294 C CA . LYS A 1 10 ? -15.583 -20.160 -6.169 1.00 74.21 10 LYS A CA 20
ATOM 24295 C C . LYS A 1 10 ? -15.940 -18.690 -5.971 1.00 65.31 10 LYS A C 20
ATOM 24296 O O . LYS A 1 10 ? -17.085 -18.354 -5.668 1.00 23.14 10 LYS A O 20
ATOM 24315 N N . HIS A 1 11 ? -14.952 -17.818 -6.146 1.00 41.10 11 HIS A N 20
ATOM 24316 C CA . HIS A 1 11 ? -15.162 -16.383 -5.988 1.00 73.25 11 HIS A CA 20
ATOM 24317 C C . HIS A 1 11 ? -15.968 -15.821 -7.156 1.00 4.30 11 HIS A C 20
ATOM 24318 O O . HIS A 1 11 ? -16.609 -14.777 -7.034 1.00 0.30 11 HIS A O 20
ATOM 24333 N N . ILE A 1 12 ? -15.929 -16.519 -8.286 1.00 4.31 12 ILE A N 20
ATOM 24334 C CA . ILE A 1 12 ? -16.655 -16.089 -9.474 1.00 42.43 12 ILE A CA 20
ATOM 24335 C C . ILE A 1 12 ? -18.118 -15.807 -9.152 1.00 54.22 12 ILE A C 20
ATOM 24336 O O . ILE A 1 12 ? -18.750 -14.954 -9.776 1.00 55.41 12 ILE A O 20
ATOM 24352 N N . THR A 1 13 ? -18.653 -16.529 -8.172 1.00 4.32 13 THR A N 20
ATOM 24353 C CA . THR A 1 13 ? -20.042 -16.356 -7.765 1.00 64.54 13 THR A CA 20
ATOM 24354 C C . THR A 1 13 ? -20.350 -14.894 -7.468 1.00 11.41 13 THR A C 20
ATOM 24355 O O . THR A 1 13 ? -21.307 -14.330 -8.000 1.00 22.52 13 THR A O 20
ATOM 24366 N N . SER A 1 14 ? -19.534 -14.283 -6.615 1.00 45.13 14 SER A N 20
ATOM 24367 C CA . SER A 1 14 ? -19.722 -12.885 -6.245 1.00 24.23 14 SER A CA 20
ATOM 24368 C C . SER A 1 14 ? -19.460 -11.968 -7.435 1.00 42.42 14 SER A C 20
ATOM 24369 O O . SER A 1 14 ? -20.192 -11.005 -7.663 1.00 44.14 14 SER A O 20
ATOM 24377 N N . ALA A 1 15 ? -18.410 -12.274 -8.191 1.00 13.13 15 ALA A N 20
ATOM 24378 C CA . ALA A 1 15 ? -18.052 -11.479 -9.359 1.00 20.11 15 ALA A CA 20
ATOM 24379 C C . ALA A 1 15 ? -19.230 -11.351 -10.318 1.00 73.34 15 ALA A C 20
ATOM 24380 O O . ALA A 1 15 ? -19.543 -10.258 -10.791 1.00 53.14 15 ALA A O 20
ATOM 24387 N N . LEU A 1 16 ? -19.880 -12.475 -10.603 1.00 10.43 16 LEU A N 20
ATOM 24388 C CA . LEU A 1 16 ? -21.024 -12.488 -11.507 1.00 75.42 16 LEU A CA 20
ATOM 24389 C C . LEU A 1 16 ? -22.197 -11.714 -10.914 1.00 31.44 16 LEU A C 20
ATOM 24390 O O . LEU A 1 16 ? -22.845 -10.923 -11.600 1.00 65.51 16 LEU A O 20
ATOM 24406 N N . LYS A 1 17 ? -22.464 -11.946 -9.633 1.00 13.22 17 LYS A N 20
ATOM 24407 C CA . LYS A 1 17 ? -23.556 -11.268 -8.944 1.00 34.40 17 LYS A CA 20
ATOM 24408 C C . LYS A 1 17 ? -23.422 -9.754 -9.068 1.00 61.12 17 LYS A C 20
ATOM 24409 O O . LYS A 1 17 ? -24.419 -9.037 -9.155 1.00 2.34 17 LYS A O 20
ATOM 24428 N N . LYS A 1 18 ? -22.183 -9.274 -9.078 1.00 52.51 18 LYS A N 20
ATOM 24429 C CA . LYS A 1 18 ? -21.917 -7.845 -9.195 1.00 13.43 18 LYS A CA 20
ATOM 24430 C C . LYS A 1 18 ? -22.098 -7.373 -10.634 1.00 75.21 18 LYS A C 20
ATOM 24431 O O . LYS A 1 18 ? -22.549 -6.253 -10.879 1.00 72.43 18 LYS A O 20
ATOM 24450 N N . LEU A 1 19 ? -21.746 -8.234 -11.582 1.00 73.24 19 LEU A N 20
ATOM 24451 C CA . LEU A 1 19 ? -21.872 -7.906 -12.998 1.00 63.34 19 LEU A CA 20
ATOM 24452 C C . LEU A 1 19 ? -23.329 -7.656 -13.372 1.00 71.14 19 LEU A C 20
ATOM 24453 O O . LEU A 1 19 ? -23.665 -6.621 -13.947 1.00 44.45 19 LEU A O 20
ATOM 24469 N N . VAL A 1 20 ? -24.192 -8.611 -13.040 1.00 53.11 20 VAL A N 20
ATOM 24470 C CA . VAL A 1 20 ? -25.615 -8.493 -13.338 1.00 23.01 20 VAL A CA 20
ATOM 24471 C C . VAL A 1 20 ? -26.226 -7.288 -12.633 1.00 3.54 20 VAL A C 20
ATOM 24472 O O . VAL A 1 20 ? -27.204 -6.709 -13.105 1.00 73.02 20 VAL A O 20
ATOM 24485 N N . ASP A 1 21 ? -25.642 -6.914 -11.499 1.00 40.44 21 ASP A N 20
ATOM 24486 C CA . ASP A 1 21 ? -26.128 -5.775 -10.728 1.00 62.05 21 ASP A CA 20
ATOM 24487 C C . ASP A 1 21 ? -25.679 -4.461 -11.359 1.00 51.52 21 ASP A C 20
ATOM 24488 O O . ASP A 1 21 ? -26.430 -3.485 -11.388 1.00 5.22 21 ASP A O 20
ATOM 24497 N N . LYS A 1 22 ? -24.450 -4.441 -11.863 1.00 61.32 22 LYS A N 20
ATOM 24498 C CA . LYS A 1 22 ? -23.900 -3.247 -12.494 1.00 64.40 22 LYS A CA 20
ATOM 24499 C C . LYS A 1 22 ? -24.102 -3.288 -14.005 1.00 71.13 22 LYS A C 20
ATOM 24500 O O . LYS A 1 22 ? -23.393 -2.617 -14.755 1.00 4.53 22 LYS A O 20
ATOM 24519 N N . TYR A 1 23 ? -25.075 -4.078 -14.446 1.00 64.31 23 TYR A N 20
ATOM 24520 C CA . TYR A 1 23 ? -25.369 -4.207 -15.868 1.00 55.23 23 TYR A CA 20
ATOM 24521 C C . TYR A 1 23 ? -25.835 -2.876 -16.451 1.00 1.44 23 TYR A C 20
ATOM 24522 O O . TYR A 1 23 ? -25.417 -2.482 -17.540 1.00 13.13 23 TYR A O 20
ATOM 24540 N N . ARG A 1 24 ? -26.702 -2.187 -15.716 1.00 12.10 24 ARG A N 20
ATOM 24541 C CA . ARG A 1 24 ? -27.226 -0.900 -16.158 1.00 63.13 24 ARG A CA 20
ATOM 24542 C C . ARG A 1 24 ? -26.356 0.245 -15.648 1.00 41.11 24 ARG A C 20
ATOM 24543 O O . ARG A 1 24 ? -26.749 1.409 -15.705 1.00 54.30 24 ARG A O 20
ATOM 24564 N N . ASN A 1 25 ? -25.172 -0.095 -15.149 1.00 42.22 25 ASN A N 20
ATOM 24565 C CA . ASN A 1 25 ? -24.247 0.905 -14.628 1.00 23.23 25 ASN A CA 20
ATOM 24566 C C . ASN A 1 25 ? -23.113 1.164 -15.615 1.00 23.11 25 ASN A C 20
ATOM 24567 O O . ASN A 1 25 ? -22.682 2.303 -15.796 1.00 71.15 25 ASN A O 20
ATOM 24578 N N . ASP A 1 26 ? -22.634 0.100 -16.250 1.00 72.11 26 ASP A N 20
ATOM 24579 C CA . ASP A 1 26 ? -21.551 0.212 -17.221 1.00 33.45 26 ASP A CA 20
ATOM 24580 C C . ASP A 1 26 ? -21.944 -0.428 -18.549 1.00 1.22 26 ASP A C 20
ATOM 24581 O O . ASP A 1 26 ? -22.398 -1.571 -18.588 1.00 0.35 26 ASP A O 20
ATOM 24590 N N . GLU A 1 27 ? -21.766 0.319 -19.634 1.00 73.45 27 GLU A N 20
ATOM 24591 C CA . GLU A 1 27 ? -22.104 -0.176 -20.964 1.00 51.31 27 GLU A CA 20
ATOM 24592 C C . GLU A 1 27 ? -21.226 -1.365 -21.342 1.00 31.44 27 GLU A C 20
ATOM 24593 O O . GLU A 1 27 ? -21.709 -2.361 -21.881 1.00 71.33 27 GLU A O 20
ATOM 24605 N N . HIS A 1 28 ? -19.933 -1.254 -21.054 1.00 50.23 28 HIS A N 20
ATOM 24606 C CA . HIS A 1 28 ? -18.987 -2.320 -21.363 1.00 45.33 28 HIS A CA 20
ATOM 24607 C C . HIS A 1 28 ? -19.406 -3.628 -20.699 1.00 43.22 28 HIS A C 20
ATOM 24608 O O . HIS A 1 28 ? -19.122 -4.713 -21.207 1.00 51.34 28 HIS A O 20
ATOM 24623 N N . VAL A 1 29 ? -20.082 -3.518 -19.560 1.00 42.40 29 VAL A N 20
ATOM 24624 C CA . VAL A 1 29 ? -20.540 -4.691 -18.826 1.00 72.35 29 VAL A CA 20
ATOM 24625 C C . VAL A 1 29 ? -21.699 -5.372 -19.547 1.00 45.11 29 VAL A C 20
ATOM 24626 O O . VAL A 1 29 ? -21.828 -6.596 -19.517 1.00 54.21 29 VAL A O 20
ATOM 24639 N N . ARG A 1 30 ? -22.538 -4.571 -20.195 1.00 1.31 30 ARG A N 20
ATOM 24640 C CA . ARG A 1 30 ? -23.687 -5.096 -20.923 1.00 44.43 30 ARG A CA 20
ATOM 24641 C C . ARG A 1 30 ? -23.237 -5.964 -22.095 1.00 0.40 30 ARG A C 20
ATOM 24642 O O . ARG A 1 30 ? -23.647 -7.118 -22.220 1.00 40.22 30 ARG A O 20
ATOM 24663 N N . LYS A 1 31 ? -22.392 -5.400 -22.952 1.00 20.33 31 LYS A N 20
ATOM 24664 C CA . LYS A 1 31 ? -21.885 -6.121 -24.113 1.00 72.33 31 LYS A CA 20
ATOM 24665 C C . LYS A 1 31 ? -21.111 -7.364 -23.687 1.00 20.52 31 LYS A C 20
ATOM 24666 O O . LYS A 1 31 ? -21.167 -8.401 -24.349 1.00 41.54 31 LYS A O 20
ATOM 24685 N N . VAL A 1 32 ? -20.390 -7.255 -22.576 1.00 2.24 32 VAL A N 20
ATOM 24686 C CA . VAL A 1 32 ? -19.606 -8.371 -22.059 1.00 55.13 32 VAL A CA 20
ATOM 24687 C C . VAL A 1 32 ? -20.510 -9.475 -21.522 1.00 14.42 32 VAL A C 20
ATOM 24688 O O . VAL A 1 32 ? -20.339 -10.648 -21.853 1.00 35.12 32 VAL A O 20
ATOM 24701 N N . PHE A 1 33 ? -21.474 -9.091 -20.691 1.00 2.31 33 PHE A N 20
ATOM 24702 C CA . PHE A 1 33 ? -22.406 -10.048 -20.106 1.00 43.14 33 PHE A CA 20
ATOM 24703 C C . PHE A 1 33 ? -23.352 -10.603 -21.167 1.00 62.11 33 PHE A C 20
ATOM 24704 O O . PHE A 1 33 ? -23.902 -11.694 -21.014 1.00 43.11 33 PHE A O 20
ATOM 24721 N N . ASP A 1 34 ? -23.537 -9.844 -22.242 1.00 24.24 34 ASP A N 20
ATOM 24722 C CA . ASP A 1 34 ? -24.416 -10.259 -23.329 1.00 25.32 34 ASP A CA 20
ATOM 24723 C C . ASP A 1 34 ? -23.795 -11.405 -24.123 1.00 4.55 34 ASP A C 20
ATOM 24724 O O . ASP A 1 34 ? -24.448 -12.413 -24.389 1.00 3.31 34 ASP A O 20
ATOM 24733 N N . GLU A 1 35 ? -22.530 -11.240 -24.498 1.00 22.31 35 GLU A N 20
ATOM 24734 C CA . GLU A 1 35 ? -21.822 -12.260 -25.263 1.00 33.31 35 GLU A CA 20
ATOM 24735 C C . GLU A 1 35 ? -21.605 -13.516 -24.424 1.00 70.53 35 GLU A C 20
ATOM 24736 O O . GLU A 1 35 ? -21.709 -14.636 -24.926 1.00 74.11 35 GLU A O 20
ATOM 24748 N N . ILE A 1 36 ? -21.302 -13.322 -23.145 1.00 41.34 36 ILE A N 20
ATOM 24749 C CA . ILE A 1 36 ? -21.070 -14.438 -22.237 1.00 54.01 36 ILE A CA 20
ATOM 24750 C C . ILE A 1 36 ? -22.369 -15.178 -21.933 1.00 1.51 36 ILE A C 20
ATOM 24751 O O . ILE A 1 36 ? -22.370 -16.392 -21.732 1.00 1.44 36 ILE A O 20
ATOM 24767 N N . GLN A 1 37 ? -23.472 -14.437 -21.903 1.00 72.10 37 GLN A N 20
ATOM 24768 C CA . GLN A 1 37 ? -24.778 -15.023 -21.625 1.00 22.54 37 GLN A CA 20
ATOM 24769 C C . GLN A 1 37 ? -25.232 -15.914 -22.777 1.00 5.13 37 GLN A C 20
ATOM 24770 O O . GLN A 1 37 ? -25.827 -16.969 -22.560 1.00 1.11 37 GLN A O 20
ATOM 24784 N N . GLN A 1 38 ? -24.946 -15.481 -24.000 1.00 52.05 38 GLN A N 20
ATOM 24785 C CA . GLN A 1 38 ? -25.326 -16.239 -25.186 1.00 74.34 38 GLN A CA 20
ATOM 24786 C C . GLN A 1 38 ? -24.449 -17.477 -25.346 1.00 12.41 38 GLN A C 20
ATOM 24787 O O . GLN A 1 38 ? -24.950 -18.592 -25.488 1.00 72.22 38 GLN A O 20
ATOM 24801 N N . LYS A 1 39 ? -23.136 -17.272 -25.322 1.00 35.15 39 LYS A N 20
ATOM 24802 C CA . LYS A 1 39 ? -22.188 -18.370 -25.462 1.00 61.44 39 LYS A CA 20
ATOM 24803 C C . LYS A 1 39 ? -22.409 -19.422 -24.380 1.00 23.30 39 LYS A C 20
ATOM 24804 O O . LYS A 1 39 ? -22.197 -20.614 -24.606 1.00 71.52 39 LYS A O 20
ATOM 24823 N N . LEU A 1 40 ? -22.836 -18.974 -23.205 1.00 32.33 40 LEU A N 20
ATOM 24824 C CA . LEU A 1 40 ? -23.088 -19.878 -22.087 1.00 45.41 40 LEU A CA 20
ATOM 24825 C C . LEU A 1 40 ? -24.568 -20.231 -21.995 1.00 74.32 40 LEU A C 20
ATOM 24826 O O . LEU A 1 40 ? -24.977 -21.024 -21.146 1.00 2.35 40 LEU A O 20
ATOM 24842 N N . HIS A 1 41 ? -25.369 -19.640 -22.877 1.00 24.11 41 HIS A N 20
ATOM 24843 C CA . HIS A 1 41 ? -26.805 -19.895 -22.897 1.00 64.11 41 HIS A CA 20
ATOM 24844 C C . HIS A 1 41 ? -27.410 -19.703 -21.510 1.00 31.01 41 HIS A C 20
ATOM 24845 O O . HIS A 1 41 ? -28.353 -20.398 -21.131 1.00 20.51 41 HIS A O 20
ATOM 24860 N N . CYS A 1 42 ? -26.862 -18.756 -20.756 1.00 41.23 42 CYS A N 20
ATOM 24861 C CA . CYS A 1 42 ? -27.346 -18.473 -19.411 1.00 12.52 42 CYS A CA 20
ATOM 24862 C C . CYS A 1 42 ? -27.880 -17.046 -19.314 1.00 21.22 42 CYS A C 20
ATOM 24863 O O . CYS A 1 42 ? -27.592 -16.204 -20.165 1.00 61.53 42 CYS A O 20
ATOM 24870 N N . CYS A 1 43 ? -28.659 -16.782 -18.270 1.00 41.44 43 CYS A N 20
ATOM 24871 C CA . CYS A 1 43 ? -29.234 -15.458 -18.061 1.00 23.34 43 CYS A CA 20
ATOM 24872 C C . CYS A 1 43 ? -28.845 -14.907 -16.692 1.00 21.23 43 CYS A C 20
ATOM 24873 O O . CYS A 1 43 ? -28.771 -15.646 -15.711 1.00 75.52 43 CYS A O 20
ATOM 24880 N N . GLY A 1 44 ? -28.597 -13.602 -16.634 1.00 30.12 44 GLY A N 20
ATOM 24881 C CA . GLY A 1 44 ? -28.219 -12.974 -15.382 1.00 11.35 44 GLY A CA 20
ATOM 24882 C C . GLY A 1 44 ? -27.047 -13.667 -14.715 1.00 75.22 44 GLY A C 20
ATOM 24883 O O . GLY A 1 44 ? -26.448 -14.576 -15.289 1.00 3.14 44 GLY A O 20
ATOM 24887 N N . ALA A 1 45 ? -26.719 -13.237 -13.501 1.00 55.24 45 ALA A N 20
ATOM 24888 C CA . ALA A 1 45 ? -25.612 -13.823 -12.756 1.00 51.25 45 ALA A CA 20
ATOM 24889 C C . ALA A 1 45 ? -26.003 -15.171 -12.161 1.00 54.01 45 ALA A C 20
ATOM 24890 O O . ALA A 1 45 ? -25.520 -16.216 -12.596 1.00 71.33 45 ALA A O 20
ATOM 24897 N N . ASP A 1 46 ? -26.880 -15.140 -11.164 1.00 13.23 46 ASP A N 20
ATOM 24898 C CA . ASP A 1 46 ? -27.337 -16.360 -10.509 1.00 21.05 46 ASP A CA 20
ATOM 24899 C C . ASP A 1 46 ? -28.741 -16.733 -10.972 1.00 55.14 46 ASP A C 20
ATOM 24900 O O . ASP A 1 46 ? -29.242 -17.813 -10.661 1.00 34.32 46 ASP A O 20
ATOM 24909 N N . SER A 1 47 ? -29.372 -15.831 -11.718 1.00 11.13 47 SER A N 20
ATOM 24910 C CA . SER A 1 47 ? -30.721 -16.063 -12.220 1.00 70.04 47 SER A CA 20
ATOM 24911 C C . SER A 1 47 ? -31.181 -14.902 -13.097 1.00 33.20 47 SER A C 20
ATOM 24912 O O . SER A 1 47 ? -30.641 -13.797 -13.043 1.00 22.35 47 SER A O 20
ATOM 24920 N N . PRO A 1 48 ? -32.205 -15.157 -13.926 1.00 24.32 48 PRO A N 20
ATOM 24921 C CA . PRO A 1 48 ? -32.762 -14.147 -14.830 1.00 44.11 48 PRO A CA 20
ATOM 24922 C C . PRO A 1 48 ? -33.513 -13.051 -14.082 1.00 44.53 48 PRO A C 20
ATOM 24923 O O . PRO A 1 48 ? -33.641 -11.927 -14.570 1.00 63.42 48 PRO A O 20
ATOM 24934 N N . LYS A 1 49 ? -34.007 -13.383 -12.895 1.00 35.01 49 LYS A N 20
ATOM 24935 C CA . LYS A 1 49 ? -34.745 -12.427 -12.078 1.00 3.43 49 LYS A CA 20
ATOM 24936 C C . LYS A 1 49 ? -33.849 -11.266 -11.656 1.00 64.43 49 LYS A C 20
ATOM 24937 O O . LYS A 1 49 ? -34.334 -10.212 -11.245 1.00 70.40 49 LYS A O 20
ATOM 24956 N N . ASP A 1 50 ? -32.540 -11.467 -11.763 1.00 3.02 50 ASP A N 20
ATOM 24957 C CA . ASP A 1 50 ? -31.576 -10.436 -11.395 1.00 61.22 50 ASP A CA 20
ATOM 24958 C C . ASP A 1 50 ? -31.829 -9.151 -12.177 1.00 74.33 50 ASP A C 20
ATOM 24959 O O . ASP A 1 50 ? -31.530 -8.055 -11.704 1.00 1.13 50 ASP A O 20
ATOM 24968 N N . TYR A 1 51 ? -32.382 -9.294 -13.377 1.00 22.32 51 TYR A N 20
ATOM 24969 C CA . TYR A 1 51 ? -32.672 -8.146 -14.226 1.00 54.54 51 TYR A CA 20
ATOM 24970 C C . TYR A 1 51 ? -34.054 -7.577 -13.920 1.00 14.24 51 TYR A C 20
ATOM 24971 O O . TYR A 1 51 ? -34.326 -6.404 -14.173 1.00 2.12 51 TYR A O 20
ATOM 24989 N N . GLY A 1 52 ? -34.925 -8.419 -13.371 1.00 53.41 52 GLY A N 20
ATOM 24990 C CA . GLY A 1 52 ? -36.269 -7.983 -13.038 1.00 2.04 52 GLY A CA 20
ATOM 24991 C C . GLY A 1 52 ? -37.325 -8.649 -13.898 1.00 5.31 52 GLY A C 20
ATOM 24992 O O . GLY A 1 52 ? -37.548 -9.854 -13.795 1.00 22.33 52 GLY A O 20
ATOM 24996 N N . GLU A 1 53 ? -37.976 -7.861 -14.748 1.00 34.14 53 GLU A N 20
ATOM 24997 C CA . GLU A 1 53 ? -39.016 -8.382 -15.627 1.00 72.30 53 GLU A CA 20
ATOM 24998 C C . GLU A 1 53 ? -38.750 -7.989 -17.077 1.00 50.12 53 GLU A C 20
ATOM 24999 O O . GLU A 1 53 ? -39.672 -7.898 -17.886 1.00 75.50 53 GLU A O 20
ATOM 25011 N N . ASN A 1 54 ? -37.481 -7.756 -17.397 1.00 54.45 54 ASN A N 20
ATOM 25012 C CA . ASN A 1 54 ? -37.093 -7.371 -18.749 1.00 42.44 54 ASN A CA 20
ATOM 25013 C C . ASN A 1 54 ? -35.596 -7.574 -18.964 1.00 0.31 54 ASN A C 20
ATOM 25014 O O . ASN A 1 54 ? -34.814 -6.624 -18.996 1.00 43.54 54 ASN A O 20
ATOM 25025 N N . PRO A 1 55 ? -35.187 -8.842 -19.114 1.00 64.14 55 PRO A N 20
ATOM 25026 C CA . PRO A 1 55 ? -33.781 -9.200 -19.330 1.00 35.14 55 PRO A CA 20
ATOM 25027 C C . PRO A 1 55 ? -33.278 -8.771 -20.704 1.00 21.34 55 PRO A C 20
ATOM 25028 O O . PRO A 1 55 ? -34.051 -8.403 -21.588 1.00 14.44 55 PRO A O 20
ATOM 25039 N N . PRO A 1 56 ? -31.950 -8.820 -20.890 1.00 34.01 56 PRO A N 20
ATOM 25040 C CA . PRO A 1 56 ? -31.314 -8.441 -22.155 1.00 12.10 56 PRO A CA 20
ATOM 25041 C C . PRO A 1 56 ? -31.606 -9.437 -23.272 1.00 52.00 56 PRO A C 20
ATOM 25042 O O . PRO A 1 56 ? -31.978 -10.583 -23.016 1.00 1.34 56 PRO A O 20
ATOM 25053 N N . THR A 1 57 ? -31.435 -8.994 -24.514 1.00 14.33 57 THR A N 20
ATOM 25054 C CA . THR A 1 57 ? -31.681 -9.846 -25.670 1.00 52.11 57 THR A CA 20
ATOM 25055 C C . THR A 1 57 ? -30.830 -11.109 -25.613 1.00 43.02 57 THR A C 20
ATOM 25056 O O . THR A 1 57 ? -31.197 -12.142 -26.173 1.00 23.24 57 THR A O 20
ATOM 25067 N N . SER A 1 58 ? -29.691 -11.019 -24.933 1.00 60.44 58 SER A N 20
ATOM 25068 C CA . SER A 1 58 ? -28.785 -12.155 -24.806 1.00 73.11 58 SER A CA 20
ATOM 25069 C C . SER A 1 58 ? -29.401 -13.246 -23.936 1.00 34.32 58 SER A C 20
ATOM 25070 O O . SER A 1 58 ? -29.009 -14.411 -24.009 1.00 62.24 58 SER A O 20
ATOM 25078 N N . CYS A 1 59 ? -30.369 -12.861 -23.111 1.00 54.43 59 CYS A N 20
ATOM 25079 C CA . CYS A 1 59 ? -31.041 -13.804 -22.225 1.00 51.34 59 CYS A CA 20
ATOM 25080 C C . CYS A 1 59 ? -31.863 -14.811 -23.025 1.00 44.33 59 CYS A C 20
ATOM 25081 O O . CYS A 1 59 ? -32.259 -15.855 -22.507 1.00 54.44 59 CYS A O 20
ATOM 25088 N N . SER A 1 60 ? -32.113 -14.490 -24.290 1.00 54.45 60 SER A N 20
ATOM 25089 C CA . SER A 1 60 ? -32.890 -15.364 -25.161 1.00 53.24 60 SER A CA 20
ATOM 25090 C C . SER A 1 60 ? -32.135 -15.652 -26.455 1.00 60.32 60 SER A C 20
ATOM 25091 O O . SER A 1 60 ? -31.181 -14.954 -26.801 1.00 35.14 60 SER A O 20
ATOM 25099 N N . LYS A 1 61 ? -32.568 -16.687 -27.168 1.00 12.25 61 LYS A N 20
ATOM 25100 C CA . LYS A 1 61 ? -31.936 -17.070 -28.424 1.00 43.53 61 LYS A CA 20
ATOM 25101 C C . LYS A 1 61 ? -32.799 -18.070 -29.185 1.00 72.53 61 LYS A C 20
ATOM 25102 O O . LYS A 1 61 ? -33.297 -19.038 -28.610 1.00 73.41 61 LYS A O 20
ATOM 25121 N N . ASP A 1 62 ? -32.971 -17.832 -30.481 1.00 11.23 62 ASP A N 20
ATOM 25122 C CA . ASP A 1 62 ? -33.772 -18.714 -31.321 1.00 74.10 62 ASP A CA 20
ATOM 25123 C C . ASP A 1 62 ? -35.207 -18.798 -30.808 1.00 42.25 62 ASP A C 20
ATOM 25124 O O . ASP A 1 62 ? -35.895 -19.795 -31.020 1.00 31.31 62 ASP A O 20
ATOM 25133 N N . GLY A 1 63 ? -35.651 -17.743 -30.132 1.00 2.31 63 GLY A N 20
ATOM 25134 C CA . GLY A 1 63 ? -37.000 -17.718 -29.598 1.00 52.25 63 GLY A CA 20
ATOM 25135 C C . GLY A 1 63 ? -37.131 -18.513 -28.315 1.00 20.13 63 GLY A C 20
ATOM 25136 O O . GLY A 1 63 ? -38.213 -18.998 -27.983 1.00 52.44 63 GLY A O 20
ATOM 25140 N N . VAL A 1 64 ? -36.025 -18.650 -27.590 1.00 31.01 64 VAL A N 20
ATOM 25141 C CA . VAL A 1 64 ? -36.020 -19.393 -26.335 1.00 54.14 64 VAL A CA 20
ATOM 25142 C C . VAL A 1 64 ? -35.527 -18.524 -25.184 1.00 15.21 64 VAL A C 20
ATOM 25143 O O . VAL A 1 64 ? -34.788 -17.563 -25.392 1.00 42.42 64 VAL A O 20
ATOM 25156 N N . GLN A 1 65 ? -35.942 -18.869 -23.969 1.00 73.24 65 GLN A N 20
ATOM 25157 C CA . GLN A 1 65 ? -35.543 -18.120 -22.784 1.00 45.32 65 GLN A CA 20
ATOM 25158 C C . GLN A 1 65 ? -34.597 -18.941 -21.914 1.00 45.22 65 GLN A C 20
ATOM 25159 O O . GLN A 1 65 ? -34.840 -20.120 -21.655 1.00 53.44 65 GLN A O 20
ATOM 25173 N N . PHE A 1 66 ? -33.516 -18.311 -21.466 1.00 1.42 66 PHE A N 20
ATOM 25174 C CA . PHE A 1 66 ? -32.532 -18.983 -20.626 1.00 30.43 66 PHE A CA 20
ATOM 25175 C C . PHE A 1 66 ? -32.868 -18.808 -19.148 1.00 2.54 66 PHE A C 20
ATOM 25176 O O . PHE A 1 66 ? -32.485 -17.816 -18.525 1.00 70.22 66 PHE A O 20
ATOM 25193 N N . THR A 1 67 ? -33.587 -19.777 -18.591 1.00 21.23 67 THR A N 20
ATOM 25194 C CA . THR A 1 67 ? -33.976 -19.730 -17.187 1.00 74.01 67 THR A CA 20
ATOM 25195 C C . THR A 1 67 ? -32.838 -20.191 -16.285 1.00 4.04 67 THR A C 20
ATOM 25196 O O . THR A 1 67 ? -32.943 -20.135 -15.060 1.00 33.20 67 THR A O 20
ATOM 25207 N N . GLU A 1 68 ? -31.749 -20.645 -16.898 1.00 73.41 68 GLU A N 20
ATOM 25208 C CA . GLU A 1 68 ? -30.591 -21.116 -16.148 1.00 62.00 68 GLU A CA 20
ATOM 25209 C C . GLU A 1 68 ? -29.745 -19.943 -15.660 1.00 74.01 68 GLU A C 20
ATOM 25210 O O . GLU A 1 68 ? -30.029 -18.787 -15.971 1.00 74.23 68 GLU A O 20
ATOM 25222 N N . GLY A 1 69 ? -28.704 -20.250 -14.892 1.00 34.30 69 GLY A N 20
ATOM 25223 C CA . GLY A 1 69 ? -27.834 -19.212 -14.372 1.00 42.03 69 GLY A CA 20
ATOM 25224 C C . GLY A 1 69 ? -26.456 -19.241 -15.003 1.00 61.22 69 GLY A C 20
ATOM 25225 O O . GLY A 1 69 ? -26.129 -20.159 -15.757 1.00 0.24 69 GLY A O 20
ATOM 25229 N N . CYS A 1 70 ? -25.645 -18.234 -14.697 1.00 53.22 70 CYS A N 20
ATOM 25230 C CA . CYS A 1 70 ? -24.295 -18.145 -15.241 1.00 34.52 70 CYS A CA 20
ATOM 25231 C C . CYS A 1 70 ? -23.271 -18.679 -14.243 1.00 53.21 70 CYS A C 20
ATOM 25232 O O . CYS A 1 70 ? -22.283 -19.305 -14.628 1.00 1.45 70 CYS A O 20
ATOM 25239 N N . ILE A 1 71 ? -23.515 -18.427 -12.962 1.00 14.15 71 ILE A N 20
ATOM 25240 C CA . ILE A 1 71 ? -22.616 -18.883 -11.909 1.00 42.31 71 ILE A CA 20
ATOM 25241 C C . ILE A 1 71 ? -22.474 -20.401 -11.926 1.00 51.13 71 ILE A C 20
ATOM 25242 O O . ILE A 1 71 ? -21.399 -20.939 -11.658 1.00 55.42 71 ILE A O 20
ATOM 25258 N N . LYS A 1 72 ? -23.566 -21.088 -12.245 1.00 42.22 72 LYS A N 20
ATOM 25259 C CA . LYS A 1 72 ? -23.564 -22.545 -12.301 1.00 54.23 72 LYS A CA 20
ATOM 25260 C C . LYS A 1 72 ? -23.054 -23.037 -13.652 1.00 2.12 72 LYS A C 20
ATOM 25261 O O . LYS A 1 72 ? -22.350 -24.044 -13.732 1.00 11.02 72 LYS A O 20
ATOM 25280 N N . LYS A 1 73 ? -23.411 -22.319 -14.711 1.00 73.44 73 LYS A N 20
ATOM 25281 C CA . LYS A 1 73 ? -22.987 -22.681 -16.059 1.00 14.40 73 LYS A CA 20
ATOM 25282 C C . LYS A 1 73 ? -21.475 -22.552 -16.206 1.00 63.32 73 LYS A C 20
ATOM 25283 O O . LYS A 1 73 ? -20.802 -23.487 -16.641 1.00 23.01 73 LYS A O 20
ATOM 25302 N N . VAL A 1 74 ? -20.945 -21.389 -15.840 1.00 34.20 74 VAL A N 20
ATOM 25303 C CA . VAL A 1 74 ? -19.512 -21.140 -15.929 1.00 3.20 74 VAL A CA 20
ATOM 25304 C C . VAL A 1 74 ? -18.722 -22.189 -15.155 1.00 32.42 74 VAL A C 20
ATOM 25305 O O . VAL A 1 74 ? -17.603 -22.541 -15.529 1.00 54.42 74 VAL A O 20
ATOM 25318 N N . SER A 1 75 ? -19.313 -22.687 -14.073 1.00 62.41 75 SER A N 20
ATOM 25319 C CA . SER A 1 75 ? -18.663 -23.695 -13.243 1.00 74.33 75 SER A CA 20
ATOM 25320 C C . SER A 1 75 ? -18.620 -25.042 -13.959 1.00 22.23 75 SER A C 20
ATOM 25321 O O . SER A 1 75 ? -17.658 -25.799 -13.823 1.00 12.11 75 SER A O 20
ATOM 25329 N N . ASP A 1 76 ? -19.668 -25.334 -14.721 1.00 31.24 76 ASP A N 20
ATOM 25330 C CA . ASP A 1 76 ? -19.751 -26.589 -15.459 1.00 43.12 76 ASP A CA 20
ATOM 25331 C C . ASP A 1 76 ? -18.528 -26.775 -16.353 1.00 34.13 76 ASP A C 20
ATOM 25332 O O . ASP A 1 76 ? -17.852 -27.803 -16.291 1.00 43.51 76 ASP A O 20
ATOM 25341 N N . LEU A 1 77 ? -18.251 -25.776 -17.183 1.00 55.02 77 LEU A N 20
ATOM 25342 C CA . LEU A 1 77 ? -17.111 -25.829 -18.091 1.00 22.50 77 LEU A CA 20
ATOM 25343 C C . LEU A 1 77 ? -15.797 -25.742 -17.321 1.00 32.45 77 LEU A C 20
ATOM 25344 O O . LEU A 1 77 ? -14.762 -26.222 -17.783 1.00 31.34 77 LEU A O 20
ATOM 25360 N N . SER A 1 78 ? -15.847 -25.129 -16.143 1.00 15.34 78 SER A N 20
ATOM 25361 C CA . SER A 1 78 ? -14.661 -24.977 -15.308 1.00 72.42 78 SER A CA 20
ATOM 25362 C C . SER A 1 78 ? -14.225 -26.322 -14.735 1.00 70.41 78 SER A C 20
ATOM 25363 O O . SER A 1 78 ? -13.084 -26.748 -14.917 1.00 51.12 78 SER A O 20
ATOM 25371 N N . LYS A 1 79 ? -15.142 -26.988 -14.041 1.00 1.21 79 LYS A N 20
ATOM 25372 C CA . LYS A 1 79 ? -14.855 -28.285 -13.441 1.00 34.42 79 LYS A CA 20
ATOM 25373 C C . LYS A 1 79 ? -14.754 -29.369 -14.510 1.00 4.32 79 LYS A C 20
ATOM 25374 O O . LYS A 1 79 ? -14.070 -30.375 -14.324 1.00 45.42 79 LYS A O 20
ATOM 25393 N N . ALA A 1 80 ? -15.437 -29.155 -15.629 1.00 75.12 80 ALA A N 20
ATOM 25394 C CA . ALA A 1 80 ? -15.421 -30.112 -16.729 1.00 3.32 80 ALA A CA 20
ATOM 25395 C C . ALA A 1 80 ? -13.992 -30.469 -17.124 1.00 41.54 80 ALA A C 20
ATOM 25396 O O . ALA A 1 80 ? -13.085 -29.640 -17.029 1.00 74.41 80 ALA A O 20
ATOM 25403 N N . HIS A 1 81 ? -13.797 -31.706 -17.568 1.00 71.41 81 HIS A N 20
ATOM 25404 C CA . HIS A 1 81 ? -12.477 -32.173 -17.978 1.00 53.31 81 HIS A CA 20
ATOM 25405 C C . HIS A 1 81 ? -12.589 -33.203 -19.098 1.00 41.21 81 HIS A C 20
ATOM 25406 O O . HIS A 1 81 ? -11.622 -33.897 -19.414 1.00 71.20 81 HIS A O 20
#

InterPro domains:
  IPR000301 Tetraspanin, animals [PIRSF002419] (1-219)
  IPR008952 Tetraspanin, EC2 domain superfamily [G3DSA:1.10.1450.10] (105-184)
  IPR008952 Tetraspanin, EC2 domain superfamily [SSF48652] (106-183)
  IPR018499 Tetraspanin/Peripherin [PF00335] (10-210)
  IPR018499 Tetraspanin/Peripherin [PTHR19282] (14-197)

Secondary structure (DSSP, 8-state):
--------GGGHHHHHHHHHHTTTT-HHHHHHHHHHHHHTT--SSS-GGGG-S---GGGEETTEE----HHHHHHHHHH--

Solvent-accessible surface area: 6190 Å² total; per-residue (Å²): 119,119,117,169,155,125,162,93,157,156,88,64,52,46,48,10,104,136,42,5,102,101,22,170,112,76,129,115,21,124,119,56,2,29,116,50,0,50,142,18,87,0,0,0,0,47,39,44,153,49,15,52,152,108,54,20,105,0,2,44,107,138,87,78,88,21,111,89,8,1,20,141,61,23,49,86,94,54,148,64,225

B-factor: mean 37.01, std 22.62, range [0.13, 75.44]

Nearest PDB structures (foldseek):
  2m7z-assembly1_A  TM=9.426E-01  e=2.882E-13  Schistosoma mansoni
  7rdb-assembly1_B  TM=7.622E-01  e=2.746E-03  Homo sapiens
  7rdb-assembly3_C  TM=7.506E-01  e=4.846E-03  Homo sapiens
  6wvg-assembly2_B  TM=7.392E-01  e=1.101E-02  Aequorea victoria
  7rd5-assembly1_F  TM=6.946E-01  e=1.417E-02  Homo sapiens

Radius of gyration: 13.58 Å; Cα contacts (8 Å, |Δi|>4): 94; chains: 1; bounding box: 42×32×30 Å

Organism: Schistosoma mansoni (NCBI:txid6183)